Protein 8OI4 (pdb70)

Structure (mmCIF, N/CA/C/O backbone):
data_8OI4
#
_entry.id   8OI4
#
_cell.length_a   96.316
_cell.length_b   94.581
_cell.length_c   108.264
_cell.angle_alpha   90.00
_cell.angle_beta   105.45
_cell.angle_gamma   90.00
#
_symmetry.space_group_name_H-M   'P 1 21 1'
#
loop_
_entity.id
_entity.type
_entity.pdbx_description
1 polymer Beta-galactosidase
2 non-polymer GLYCEROL
3 non-polymer 'CHLORIDE ION'
4 water water
#
loop_
_atom_site.group_PDB
_atom_site.id
_atom_site.type_symbol
_atom_site.label_atom_id
_atom_site.label_alt_id
_atom_site.label_comp_id
_atom_site.label_asym_id
_atom_site.label_entity_id
_atom_site.label_seq_id
_atom_site.pdbx_PDB_ins_code
_atom_site.Cartn_x
_atom_site.Cartn_y
_atom_site.Cartn_z
_atom_site.occupancy
_atom_site.B_iso_or_equiv
_atom_site.auth_seq_id
_atom_site.auth_comp_id
_atom_site.auth_asym_id
_atom_site.auth_atom_id
_atom_site.pdbx_PDB_model_num
ATOM 1 N N . ASN A 1 3 ? 52.205 -5.400 42.620 1.00 46.48 25 ASN A N 1
ATOM 2 C CA . ASN A 1 3 ? 51.393 -5.066 41.449 1.00 44.33 25 ASN A CA 1
ATOM 3 C C . ASN A 1 3 ? 49.909 -5.397 41.622 1.00 37.11 25 ASN A C 1
ATOM 4 O O . ASN A 1 3 ? 49.304 -6.230 40.925 1.00 40.44 25 ASN A O 1
ATOM 9 N N . ASP A 1 4 ? 49.288 -4.633 42.522 1.00 33.49 26 ASP A N 1
ATOM 10 C CA . ASP A 1 4 ? 47.856 -4.727 42.724 1.00 30.74 26 ASP A CA 1
ATOM 11 C C . ASP A 1 4 ? 47.114 -4.456 41.413 1.00 29.58 26 ASP A C 1
ATOM 12 O O . ASP A 1 4 ? 46.112 -5.110 41.137 1.00 28.51 26 ASP A O 1
ATOM 17 N N . ARG A 1 5 ? 47.603 -3.506 40.603 1.00 27.08 27 ARG A N 1
ATOM 18 C CA . ARG A 1 5 ? 46.877 -3.124 39.402 1.00 25.17 27 ARG A CA 1
ATOM 19 C C . ARG A 1 5 ? 46.631 -4.304 38.462 1.00 26.50 27 ARG A C 1
ATOM 20 O O . ARG A 1 5 ? 45.538 -4.437 37.910 1.00 26.76 27 ARG A O 1
ATOM 28 N N . ALA A 1 6 ? 47.659 -5.144 38.286 1.00 28.57 28 ALA A N 1
ATOM 29 C CA . ALA A 1 6 ? 47.564 -6.293 37.403 1.00 30.76 28 ALA A CA 1
ATOM 30 C C . ALA A 1 6 ? 46.499 -7.287 37.861 1.00 29.84 28 ALA A C 1
ATOM 31 O O . ALA A 1 6 ? 45.814 -7.881 37.026 1.00 26.34 28 ALA A O 1
ATOM 33 N N . TYR A 1 7 ? 46.341 -7.452 39.182 1.00 30.84 29 TYR A N 1
ATOM 34 C CA . TYR A 1 7 ? 45.255 -8.275 39.696 1.00 29.36 29 TYR A CA 1
ATOM 35 C C . TYR A 1 7 ? 43.893 -7.689 39.303 1.00 25.33 29 TYR A C 1
ATOM 36 O O . TYR A 1 7 ? 43.008 -8.411 38.840 1.00 25.49 29 TYR A O 1
ATOM 45 N N . TRP A 1 8 ? 43.730 -6.381 39.486 1.00 23.10 30 TRP A N 1
ATOM 46 C CA . TRP A 1 8 ? 42.474 -5.709 39.195 1.00 22.80 30 TRP A CA 1
ATOM 47 C C . TRP A 1 8 ? 42.114 -5.769 37.712 1.00 22.63 30 TRP A C 1
ATOM 48 O O . TRP A 1 8 ? 40.971 -6.066 37.370 1.00 23.87 30 TRP A O 1
ATOM 59 N N . THR A 1 9 ? 43.084 -5.480 36.835 1.00 23.62 31 THR A N 1
ATOM 60 C CA . THR A 1 9 ? 42.815 -5.484 35.402 1.00 24.13 31 THR A CA 1
ATOM 61 C C . THR A 1 9 ? 42.538 -6.904 34.910 1.00 23.89 31 THR A C 1
ATOM 62 O O . THR A 1 9 ? 41.680 -7.103 34.064 1.00 25.91 31 THR A O 1
ATOM 66 N N . GLY A 1 10 ? 43.255 -7.889 35.453 1.00 23.41 32 GLY A N 1
ATOM 67 C CA . GLY A 1 10 ? 42.991 -9.279 35.137 1.00 22.93 32 GLY A CA 1
ATOM 68 C C . GLY A 1 10 ? 41.563 -9.689 35.481 1.00 22.17 32 GLY A C 1
ATOM 69 O O . GLY A 1 10 ? 40.890 -10.336 34.681 1.00 24.19 32 GLY A O 1
ATOM 70 N N . LEU A 1 11 ? 41.080 -9.280 36.656 1.00 21.55 33 LEU A N 1
ATOM 71 C CA . LEU A 1 11 ? 39.733 -9.630 37.077 1.00 24.51 33 LEU A CA 1
ATOM 72 C C . LEU A 1 11 ? 38.693 -8.875 36.244 1.00 21.84 33 LEU A C 1
ATOM 73 O O . LEU A 1 11 ? 37.726 -9.479 35.787 1.00 23.56 33 LEU A O 1
ATOM 78 N N . ALA A 1 12 ? 38.901 -7.569 36.037 1.00 21.69 34 ALA A N 1
ATOM 79 C CA . ALA A 1 12 ? 37.977 -6.778 35.237 1.00 22.70 34 ALA A CA 1
ATOM 80 C C . ALA A 1 12 ? 37.856 -7.354 33.824 1.00 22.67 34 ALA A C 1
ATOM 81 O O . ALA A 1 12 ? 36.763 -7.442 33.271 1.00 22.90 34 ALA A O 1
ATOM 83 N N . TYR A 1 13 ? 38.992 -7.728 33.238 1.00 22.46 35 TYR A N 1
ATOM 84 C CA . TYR A 1 13 ? 39.005 -8.311 31.909 1.00 22.14 35 TYR A CA 1
ATOM 85 C C . TYR A 1 13 ? 38.261 -9.647 31.872 1.00 25.32 35 TYR A C 1
ATOM 86 O O . TYR A 1 13 ? 37.470 -9.904 30.971 1.00 25.73 35 TYR A O 1
ATOM 95 N N . ARG A 1 14 ? 38.511 -10.498 32.869 1.00 24.35 36 ARG A N 1
ATOM 96 C CA . ARG A 1 14 ? 37.830 -11.777 32.992 1.00 27.64 36 ARG A CA 1
ATOM 97 C C . ARG A 1 14 ? 36.310 -11.631 33.102 1.00 25.12 36 ARG A C 1
ATOM 98 O O . ARG A 1 14 ? 35.549 -12.409 32.521 1.00 25.62 36 ARG A O 1
ATOM 106 N N . ILE A 1 15 ? 35.859 -10.610 33.831 1.00 23.28 37 ILE A N 1
ATOM 107 C CA . ILE A 1 15 ? 34.438 -10.331 33.944 1.00 24.42 37 ILE A CA 1
ATOM 108 C C . ILE A 1 15 ? 33.873 -9.772 32.632 1.00 25.25 37 ILE A C 1
ATOM 109 O O . ILE A 1 15 ? 32.825 -10.212 32.162 1.00 25.25 37 ILE A O 1
ATOM 114 N N . ALA A 1 16 ? 34.590 -8.816 32.036 1.00 24.44 38 ALA A N 1
ATOM 115 C CA . ALA A 1 16 ? 34.082 -8.068 30.891 1.00 24.93 38 ALA A CA 1
ATOM 116 C C . ALA A 1 16 ? 34.111 -8.835 29.571 1.00 28.25 38 ALA A C 1
ATOM 117 O O . ALA A 1 16 ? 33.191 -8.694 28.766 1.00 27.66 38 ALA A O 1
ATOM 119 N N . ALA A 1 17 ? 35.169 -9.614 29.333 1.00 25.22 39 ALA A N 1
ATOM 120 C CA . ALA A 1 17 ? 35.409 -10.140 27.994 1.00 26.01 39 ALA A CA 1
ATOM 121 C C . ALA A 1 17 ? 34.315 -11.076 27.459 1.00 29.26 39 ALA A C 1
ATOM 122 O O . ALA A 1 17 ? 33.950 -10.988 26.285 1.00 27.68 39 ALA A O 1
ATOM 124 N N . PRO A 1 18 ? 33.781 -12.033 28.254 1.00 26.88 40 PRO A N 1
ATOM 125 C CA . PRO A 1 18 ? 32.702 -12.904 27.772 1.00 29.90 40 PRO A CA 1
ATOM 126 C C . PRO A 1 18 ? 31.431 -12.140 27.374 1.00 29.64 40 PRO A C 1
ATOM 127 O O . PRO A 1 18 ? 30.748 -12.500 26.424 1.00 34.84 40 PRO A O 1
ATOM 131 N N . VAL A 1 19 ? 31.122 -11.069 28.107 1.00 25.44 41 VAL A N 1
ATOM 132 C CA . VAL A 1 19 ? 29.975 -10.236 27.789 1.00 27.48 41 VAL A CA 1
ATOM 133 C C . VAL A 1 19 ? 30.220 -9.486 26.485 1.00 28.03 41 VAL A C 1
ATOM 134 O O . VAL A 1 19 ? 29.424 -9.580 25.550 1.00 24.94 41 VAL A O 1
ATOM 138 N N . LEU A 1 20 ? 31.321 -8.727 26.438 1.00 27.07 42 LEU A N 1
ATOM 139 C CA . LEU A 1 20 ? 31.543 -7.791 25.347 1.00 27.66 42 LEU A CA 1
ATOM 140 C C . LEU A 1 20 ? 31.907 -8.477 24.037 1.00 27.61 42 LEU A C 1
ATOM 141 O O . LEU A 1 20 ? 31.459 -8.053 22.979 1.00 28.31 42 LEU A O 1
ATOM 146 N N . GLU A 1 21 ? 32.688 -9.559 24.104 1.00 27.93 43 GLU A N 1
ATOM 147 C CA . GLU A 1 21 ? 33.025 -10.270 22.882 1.00 30.33 43 GLU A CA 1
ATOM 148 C C . GLU A 1 21 ? 31.766 -10.849 22.232 1.00 30.24 43 GLU A C 1
ATOM 149 O O . GLU A 1 21 ? 31.593 -10.771 21.011 1.00 30.29 43 GLU A O 1
ATOM 155 N N . ASN A 1 22 ? 30.884 -11.442 23.042 1.00 28.95 44 ASN A N 1
ATOM 156 C CA . ASN A 1 22 ? 29.653 -12.013 22.510 1.00 28.99 44 ASN A CA 1
ATOM 157 C C . ASN A 1 22 ? 28.686 -10.936 22.012 1.00 28.28 44 ASN A C 1
ATOM 158 O O . ASN A 1 22 ? 28.130 -11.050 20.919 1.00 27.95 44 ASN A O 1
ATOM 163 N N . MET A 1 23 ? 28.511 -9.871 22.804 1.00 29.10 45 MET A N 1
ATOM 164 C CA . MET A 1 23 ? 27.563 -8.839 22.426 1.00 30.37 45 MET A CA 1
ATOM 165 C C . MET A 1 23 ? 28.036 -8.043 21.207 1.00 30.71 45 MET A C 1
ATOM 166 O O . MET A 1 23 ? 27.210 -7.558 20.431 1.00 32.89 45 MET A O 1
ATOM 171 N N . SER A 1 24 ? 29.358 -7.932 21.023 1.00 28.30 46 SER A N 1
ATOM 172 C CA . SER A 1 24 ? 29.906 -7.185 19.895 1.00 30.51 46 SER A CA 1
ATOM 173 C C . SER A 1 24 ? 29.473 -7.778 18.557 1.00 32.59 46 SER A C 1
ATOM 174 O O . SER A 1 24 ? 29.434 -7.074 17.548 1.00 31.33 46 SER A O 1
ATOM 177 N N . LYS A 1 25 ? 29.186 -9.084 18.542 1.00 30.23 47 LYS A N 1
ATOM 178 C CA . LYS A 1 25 ? 28.760 -9.742 17.314 1.00 34.15 47 LYS A CA 1
ATOM 179 C C . LYS A 1 25 ? 27.300 -10.193 17.377 1.00 36.58 47 LYS A C 1
ATOM 180 O O . LYS A 1 25 ? 26.881 -11.073 16.625 1.00 33.25 47 LYS A O 1
ATOM 186 N N . GLY A 1 26 ? 26.522 -9.575 18.270 1.00 34.56 48 GLY A N 1
ATOM 187 C CA . GLY A 1 26 ? 25.116 -9.904 18.424 1.00 34.61 48 GLY A CA 1
ATOM 188 C C . GLY A 1 26 ? 24.826 -11.329 18.891 1.00 36.36 48 GLY A C 1
ATOM 189 O O . GLY A 1 26 ? 23.795 -11.891 18.520 1.00 38.36 48 GLY A O 1
ATOM 190 N N . GLU A 1 27 ? 25.712 -11.898 19.724 1.00 31.09 49 GLU A N 1
ATOM 191 C CA . GLU A 1 27 ? 25.520 -13.252 20.234 1.00 32.94 49 GLU A CA 1
ATOM 192 C C . GLU A 1 27 ? 25.456 -13.364 21.760 1.00 32.39 49 GLU A C 1
ATOM 193 O O . GLU A 1 27 ? 25.675 -14.439 22.323 1.00 35.27 49 GLU A O 1
ATOM 199 N N . LEU A 1 28 ? 25.164 -12.258 22.455 1.00 32.95 50 LEU A N 1
ATOM 200 C CA . LEU A 1 28 ? 25.065 -12.326 23.904 1.00 30.72 50 LEU A CA 1
ATOM 201 C C . LEU A 1 28 ? 23.872 -13.194 24.300 1.00 31.29 50 LEU A C 1
ATOM 202 O O . LEU A 1 28 ? 24.031 -14.133 25.077 1.00 31.87 50 LEU A O 1
ATOM 207 N N . LYS A 1 29 ? 22.681 -12.894 23.759 1.00 32.94 51 LYS A N 1
ATOM 208 C CA . LYS A 1 29 ? 21.497 -13.687 24.078 1.00 34.85 51 LYS A CA 1
ATOM 209 C C . LYS A 1 29 ? 21.689 -15.132 23.627 1.00 37.63 51 LYS A C 1
ATOM 210 O O . LYS A 1 29 ? 21.270 -16.062 24.309 1.00 35.40 51 LYS A O 1
ATOM 216 N N . LYS A 1 30 ? 22.353 -15.318 22.482 1.00 36.35 52 LYS A N 1
ATOM 217 C CA . LYS A 1 30 ? 22.598 -16.651 21.959 1.00 39.59 52 LYS A CA 1
ATOM 218 C C . LYS A 1 30 ? 23.482 -17.487 22.877 1.00 40.98 52 LYS A C 1
ATOM 219 O O . LYS A 1 30 ? 23.180 -18.650 23.111 1.00 40.81 52 LYS A O 1
ATOM 225 N N . ASN A 1 31 ? 24.559 -16.887 23.408 1.00 39.00 53 ASN A N 1
ATOM 226 C CA . ASN A 1 31 ? 25.602 -17.642 24.084 1.00 38.15 53 ASN A CA 1
ATOM 227 C C . ASN A 1 31 ? 25.628 -17.517 25.601 1.00 38.15 53 ASN A C 1
ATOM 228 O O . ASN A 1 31 ? 26.233 -18.354 26.262 1.00 38.80 53 ASN A O 1
ATOM 233 N N . MET A 1 32 ? 25.018 -16.462 26.160 1.00 36.27 54 MET A N 1
ATOM 234 C CA . MET A 1 32 ? 25.148 -16.223 27.586 1.00 37.32 54 MET A CA 1
ATOM 235 C C . MET A 1 32 ? 24.371 -17.275 28.374 1.00 41.05 54 MET A C 1
ATOM 236 O O . MET A 1 32 ? 23.169 -17.458 28.197 1.00 43.51 54 MET A O 1
ATOM 241 N N . GLN A 1 33 ? 25.099 -17.961 29.248 1.00 43.66 55 GLN A N 1
ATOM 242 C CA . GLN A 1 33 ? 24.533 -18.893 30.197 1.00 50.92 55 GLN A CA 1
ATOM 243 C C . GLN A 1 33 ? 23.868 -18.057 31.295 1.00 46.13 55 GLN A C 1
ATOM 244 O O . GLN A 1 33 ? 24.581 -17.429 32.080 1.00 38.18 55 GLN A O 1
ATOM 250 N N . VAL A 1 34 ? 22.524 -18.046 31.273 1.00 42.09 56 VAL A N 1
ATOM 251 C CA . VAL A 1 34 ? 21.644 -17.223 32.087 1.00 48.77 56 VAL A CA 1
ATOM 252 C C . VAL A 1 34 ? 21.070 -17.978 33.286 1.00 50.16 56 VAL A C 1
ATOM 253 O O . VAL A 1 34 ? 20.673 -19.129 33.153 1.00 47.38 56 VAL A O 1
ATOM 257 N N . GLU A 1 35 ? 20.937 -17.285 34.425 1.00 41.89 57 GLU A N 1
ATOM 258 C CA . GLU A 1 35 ? 20.480 -17.876 35.676 1.00 38.67 57 GLU A CA 1
ATOM 259 C C . GLU A 1 35 ? 19.553 -16.874 36.362 1.00 36.05 57 GLU A C 1
ATOM 260 O O . GLU A 1 35 ? 19.896 -15.698 36.487 1.00 34.27 57 GLU A O 1
ATOM 266 N N . VAL A 1 36 ? 18.382 -17.336 36.815 1.00 32.69 58 VAL A N 1
ATOM 267 C CA . VAL A 1 36 ? 17.482 -16.493 37.585 1.00 35.83 58 VAL A CA 1
ATOM 268 C C . VAL A 1 36 ? 17.355 -16.988 39.024 1.00 33.50 58 VAL A C 1
ATOM 269 O O . VAL A 1 36 ? 17.627 -18.145 39.313 1.00 32.60 58 VAL A O 1
ATOM 273 N N . SER A 1 37 ? 16.960 -16.080 39.920 1.00 35.08 59 SER A N 1
ATOM 274 C CA . SER A 1 37 ? 16.711 -16.398 41.319 1.00 34.70 59 SER A CA 1
ATOM 275 C C . SER A 1 37 ? 15.805 -17.614 41.473 1.00 35.78 59 SER A C 1
ATOM 276 O O . SER A 1 37 ? 14.847 -17.761 40.727 1.00 32.88 59 SER A O 1
ATOM 279 N N . PRO A 1 38 ? 16.040 -18.496 42.468 1.00 39.66 60 PRO A N 1
ATOM 280 C CA . PRO A 1 38 ? 15.048 -19.519 42.814 1.00 40.59 60 PRO A CA 1
ATOM 281 C C . PRO A 1 38 ? 13.666 -18.967 43.182 1.00 42.12 60 PRO A C 1
ATOM 282 O O . PRO A 1 38 ? 12.687 -19.696 43.092 1.00 43.00 60 PRO A O 1
ATOM 286 N N . THR A 1 39 ? 13.583 -17.697 43.600 1.00 38.66 61 THR A N 1
ATOM 287 C CA . THR A 1 39 ? 12.300 -17.055 43.868 1.00 42.39 61 THR A CA 1
ATOM 288 C C . THR A 1 39 ? 11.919 -16.001 42.825 1.00 44.60 61 THR A C 1
ATOM 289 O O . THR A 1 39 ? 11.261 -15.015 43.152 1.00 43.05 61 THR A O 1
ATOM 293 N N . TRP A 1 40 ? 12.339 -16.227 41.574 1.00 41.52 62 TRP A N 1
ATOM 294 C CA . TRP A 1 40 ? 12.122 -15.292 40.476 1.00 45.30 62 TRP A CA 1
ATOM 295 C C . TRP A 1 40 ? 10.636 -14.974 40.327 1.00 50.70 62 TRP A C 1
ATOM 296 O O . TRP A 1 40 ? 9.830 -15.890 40.226 1.00 45.09 62 TRP A O 1
ATOM 307 N N . ASP A 1 41 ? 10.295 -13.676 40.283 1.00 60.95 63 ASP A N 1
ATOM 308 C CA . ASP A 1 41 ? 8.907 -13.224 40.284 1.00 67.00 63 ASP A CA 1
ATOM 309 C C . ASP A 1 41 ? 8.123 -13.405 38.982 1.00 65.61 63 ASP A C 1
ATOM 310 O O . ASP A 1 41 ? 6.970 -12.990 38.912 1.00 71.06 63 ASP A O 1
ATOM 315 N N . GLY A 1 42 ? 8.740 -14.014 37.960 1.00 74.81 64 GLY A N 1
ATOM 316 C CA . GLY A 1 42 ? 8.064 -14.297 36.701 1.00 64.68 64 GLY A CA 1
ATOM 317 C C . GLY A 1 42 ? 8.166 -13.216 35.618 1.00 58.10 64 GLY A C 1
ATOM 318 O O . GLY A 1 42 ? 7.596 -13.373 34.543 1.00 60.68 64 GLY A O 1
ATOM 319 N N . ARG A 1 43 ? 8.896 -12.125 35.883 1.00 55.84 65 ARG A N 1
ATOM 320 C CA . ARG A 1 43 ? 9.071 -11.076 34.887 1.00 50.97 65 ARG A CA 1
ATOM 321 C C . ARG A 1 43 ? 9.835 -11.618 33.676 1.00 46.00 65 ARG A C 1
ATOM 322 O O . ARG A 1 43 ? 10.397 -12.710 33.711 1.00 49.37 65 ARG A O 1
ATOM 330 N N . ASP A 1 44 ? 9.809 -10.858 32.578 1.00 42.72 66 ASP A N 1
ATOM 331 C CA . ASP A 1 44 ? 10.496 -11.246 31.357 1.00 39.64 66 ASP A CA 1
ATOM 332 C C . ASP A 1 44 ? 12.003 -11.358 31.613 1.00 36.77 66 ASP A C 1
ATOM 333 O O . ASP A 1 44 ? 12.633 -10.396 32.029 1.00 35.12 66 ASP A O 1
ATOM 338 N N . LYS A 1 45 ? 12.562 -12.538 31.344 1.00 36.97 67 LYS A N 1
ATOM 339 C CA . LYS A 1 45 ? 13.963 -12.833 31.602 1.00 40.84 67 LYS A CA 1
ATOM 340 C C . LYS A 1 45 ? 14.956 -12.086 30.711 1.00 38.30 67 LYS A C 1
ATOM 341 O O . LYS A 1 45 ? 16.151 -12.071 30.991 1.00 38.94 67 LYS A O 1
ATOM 347 N N . ASP A 1 46 ? 14.467 -11.472 29.632 1.00 40.31 68 ASP A N 1
ATOM 348 C CA . ASP A 1 46 ? 15.314 -10.672 28.763 1.00 37.49 68 ASP A CA 1
ATOM 349 C C . ASP A 1 46 ? 15.849 -9.418 29.455 1.00 33.52 68 ASP A C 1
ATOM 350 O O . ASP A 1 46 ? 16.786 -8.812 28.948 1.00 32.43 68 ASP A O 1
ATOM 355 N N . VAL A 1 47 ? 15.282 -9.044 30.613 1.00 32.66 69 VAL A N 1
ATOM 356 C CA . VAL A 1 47 ? 15.866 -7.977 31.421 1.00 30.55 69 VAL A CA 1
ATOM 357 C C . VAL A 1 47 ? 17.331 -8.277 31.753 1.00 28.33 69 VAL A C 1
ATOM 358 O O . VAL A 1 47 ? 18.115 -7.349 31.964 1.00 29.25 69 VAL A O 1
ATOM 362 N N . THR A 1 48 ? 17.682 -9.568 31.810 1.00 31.04 70 THR A N 1
ATOM 363 C CA . THR A 1 48 ? 19.016 -10.009 32.185 1.00 29.72 70 THR A CA 1
ATOM 364 C C . THR A 1 48 ? 20.128 -9.344 31.378 1.00 29.73 70 THR A C 1
ATOM 365 O O . THR A 1 48 ? 21.154 -8.967 31.930 1.00 27.15 70 THR A O 1
ATOM 369 N N . TYR A 1 49 ? 19.903 -9.175 30.071 1.00 30.55 71 TYR A N 1
ATOM 370 C CA . TYR A 1 49 ? 20.965 -8.738 29.174 1.00 29.91 71 TYR A CA 1
ATOM 371 C C . TYR A 1 49 ? 21.304 -7.263 29.380 1.00 29.28 71 TYR A C 1
ATOM 372 O O . TYR A 1 49 ? 22.483 -6.907 29.384 1.00 28.21 71 TYR A O 1
ATOM 381 N N . MET A 1 50 ? 20.293 -6.412 29.617 1.00 27.55 72 MET A N 1
ATOM 382 C CA . MET A 1 50 ? 20.588 -5.012 29.899 1.00 27.81 72 MET A CA 1
ATOM 383 C C . MET A 1 50 ? 21.226 -4.855 31.279 1.00 26.08 72 MET A C 1
ATOM 384 O O . MET A 1 50 ? 22.090 -3.988 31.471 1.00 27.88 72 MET A O 1
ATOM 389 N N . GLU A 1 51 ? 20.797 -5.678 32.251 1.00 26.25 73 GLU A N 1
ATOM 390 C CA . GLU A 1 51 ? 21.422 -5.643 33.572 1.00 27.84 73 GLU A CA 1
ATOM 391 C C . GLU A 1 51 ? 22.919 -5.922 33.438 1.00 26.00 73 GLU A C 1
ATOM 392 O O . GLU A 1 51 ? 23.766 -5.188 33.949 1.00 25.81 73 GLU A O 1
ATOM 398 N N . CYS A 1 52 ? 23.220 -6.989 32.707 1.00 24.83 74 CYS A N 1
ATOM 399 C CA . CYS A 1 52 ? 24.580 -7.412 32.483 1.00 24.68 74 CYS A CA 1
ATOM 400 C C . CYS A 1 52 ? 25.401 -6.303 31.823 1.00 25.27 74 CYS A C 1
ATOM 401 O O . CYS A 1 52 ? 26.416 -5.856 32.359 1.00 26.44 74 CYS A O 1
ATOM 404 N N . PHE A 1 53 ? 24.948 -5.859 30.649 1.00 24.84 75 PHE A N 1
ATOM 405 C CA . PHE A 1 53 ? 25.711 -4.917 29.844 1.00 26.40 75 PHE A CA 1
ATOM 406 C C . PHE A 1 53 ? 25.846 -3.551 30.522 1.00 23.03 75 PHE A C 1
ATOM 407 O O . PHE A 1 53 ? 26.933 -3.008 30.609 1.00 24.47 75 PHE A O 1
ATOM 415 N N . GLY A 1 54 ? 24.732 -3.014 31.021 1.00 24.92 76 GLY A N 1
ATOM 416 C CA . GLY A 1 54 ? 24.725 -1.694 31.629 1.00 22.02 76 GLY A CA 1
ATOM 417 C C . GLY A 1 54 ? 25.570 -1.628 32.897 1.00 23.29 76 GLY A C 1
ATOM 418 O O . GLY A 1 54 ? 26.361 -0.701 33.069 1.00 23.22 76 GLY A O 1
ATOM 419 N N . ARG A 1 55 ? 25.400 -2.610 33.784 1.00 22.08 77 ARG A N 1
ATOM 420 C CA . ARG A 1 55 ? 26.148 -2.602 35.041 1.00 22.79 77 ARG A CA 1
ATOM 421 C C . ARG A 1 55 ? 27.639 -2.797 34.784 1.00 22.29 77 ARG A C 1
ATOM 422 O O . ARG A 1 55 ? 28.467 -2.167 35.435 1.00 22.93 77 ARG A O 1
ATOM 430 N N . LEU A 1 56 ? 27.976 -3.682 33.828 1.00 22.68 78 LEU A N 1
ATOM 431 C CA . LEU A 1 56 ? 29.366 -3.874 33.437 1.00 22.09 78 LEU A CA 1
ATOM 432 C C . LEU A 1 56 ? 29.983 -2.562 32.962 1.00 21.54 78 LEU A C 1
ATOM 433 O O . LEU A 1 56 ? 31.052 -2.174 33.441 1.00 23.07 78 LEU A O 1
ATOM 438 N N . MET A 1 57 ? 29.314 -1.900 32.008 1.00 21.69 79 MET A N 1
ATOM 439 C CA . MET A 1 57 ? 29.902 -0.730 31.379 1.00 22.48 79 MET A CA 1
ATOM 440 C C . MET A 1 57 ? 30.052 0.409 32.386 1.00 22.19 79 MET A C 1
ATOM 441 O O . MET A 1 57 ? 31.020 1.154 32.329 1.00 24.23 79 MET A O 1
ATOM 446 N N . SER A 1 58 ? 29.096 0.541 33.309 1.00 21.75 80 SER A N 1
ATOM 447 C CA . SER A 1 58 ? 29.202 1.564 34.338 1.00 21.92 80 SER A CA 1
ATOM 448 C C . SER A 1 58 ? 30.517 1.426 35.104 1.00 22.87 80 SER A C 1
ATOM 449 O O . SER A 1 58 ? 31.202 2.414 35.362 1.00 24.83 80 SER A O 1
ATOM 452 N N . GLY A 1 59 ? 30.853 0.188 35.493 1.00 22.08 81 GLY A N 1
ATOM 453 C CA . GLY A 1 59 ? 32.012 -0.072 36.335 1.00 22.31 81 GLY A CA 1
ATOM 454 C C . GLY A 1 59 ? 33.361 0.009 35.624 1.00 22.51 81 GLY A C 1
ATOM 455 O O . GLY A 1 59 ? 34.355 0.393 36.242 1.00 22.99 81 GLY A O 1
ATOM 456 N N . ILE A 1 60 ? 33.407 -0.398 34.347 1.00 21.94 82 ILE A N 1
ATOM 457 C CA . ILE A 1 60 ? 34.659 -0.369 33.613 1.00 23.20 82 ILE A CA 1
ATOM 458 C C . ILE A 1 60 ? 34.851 0.881 32.762 1.00 21.53 82 ILE A C 1
ATOM 459 O O . ILE A 1 60 ? 35.906 1.050 32.163 1.00 20.96 82 ILE A O 1
ATOM 464 N N . ALA A 1 61 ? 33.844 1.763 32.701 1.00 24.22 83 ALA A N 1
ATOM 465 C CA . ALA A 1 61 ? 33.957 2.954 31.868 1.00 25.21 83 ALA A CA 1
ATOM 466 C C . ALA A 1 61 ? 35.168 3.809 32.256 1.00 25.02 83 ALA A C 1
ATOM 467 O O . ALA A 1 61 ? 35.893 4.275 31.369 1.00 23.60 83 ALA A O 1
ATOM 469 N N . PRO A 1 62 ? 35.463 4.052 33.553 1.00 22.41 84 PRO A N 1
ATOM 470 C CA . PRO A 1 62 ? 36.668 4.820 33.889 1.00 24.74 84 PRO A CA 1
ATOM 471 C C . PRO A 1 62 ? 37.950 4.198 33.332 1.00 21.15 84 PRO A C 1
ATOM 472 O O . PRO A 1 62 ? 38.764 4.881 32.710 1.00 23.61 84 PRO A O 1
ATOM 476 N N . TRP A 1 63 ? 38.115 2.891 33.533 1.00 24.47 85 TRP A N 1
ATOM 477 C CA . TRP A 1 63 ? 39.249 2.175 32.962 1.00 23.71 85 TRP A CA 1
ATOM 478 C C . TRP A 1 63 ? 39.384 2.432 31.462 1.00 23.94 85 TRP A C 1
ATOM 479 O O . TRP A 1 63 ? 40.459 2.778 30.957 1.00 24.19 85 TRP A O 1
ATOM 490 N N . LEU A 1 64 ? 38.272 2.281 30.738 1.00 24.57 86 LEU A N 1
ATOM 491 C CA . LEU A 1 64 ? 38.308 2.425 29.288 1.00 24.32 86 LEU A CA 1
ATOM 492 C C . LEU A 1 64 ? 38.417 3.883 28.833 1.00 27.72 86 LEU A C 1
ATOM 493 O O . LEU A 1 64 ? 38.605 4.142 27.652 1.00 27.86 86 LEU A O 1
ATOM 498 N N . SER A 1 65 ? 38.309 4.840 29.767 1.00 27.99 87 SER A N 1
ATOM 499 C CA . SER A 1 65 ? 38.505 6.244 29.436 1.00 28.63 87 SER A CA 1
ATOM 500 C C . SER A 1 65 ? 39.984 6.632 29.324 1.00 32.97 87 SER A C 1
ATOM 501 O O . SER A 1 65 ? 40.304 7.722 28.858 1.00 30.63 87 SER A O 1
ATOM 504 N N . LEU A 1 66 ? 40.900 5.745 29.742 1.00 28.29 88 LEU A N 1
ATOM 505 C CA . LEU A 1 66 ? 42.314 6.060 29.687 1.00 27.35 88 LEU A CA 1
ATOM 506 C C . LEU A 1 66 ? 42.806 6.217 28.249 1.00 30.35 88 LEU A C 1
ATOM 507 O O . LEU A 1 66 ? 42.307 5.546 27.339 1.00 29.67 88 LEU A O 1
ATOM 512 N N . PRO A 1 67 ? 43.819 7.081 28.009 1.00 32.16 89 PRO A N 1
ATOM 513 C CA . PRO A 1 67 ? 44.418 7.173 26.670 1.00 35.65 89 PRO A CA 1
ATOM 514 C C . PRO A 1 67 ? 45.037 5.841 26.259 1.00 35.64 89 PRO A C 1
ATOM 515 O O . PRO A 1 67 ? 45.521 5.079 27.095 1.00 34.33 89 PRO A O 1
ATOM 519 N N . ASP A 1 68 ? 45.026 5.568 24.966 1.00 33.36 90 ASP A N 1
ATOM 520 C CA . ASP A 1 68 ? 45.615 4.355 24.425 1.00 36.21 90 ASP A CA 1
ATOM 521 C C . ASP A 1 68 ? 47.134 4.396 24.533 1.00 38.62 90 ASP A C 1
ATOM 522 O O . ASP A 1 68 ? 47.753 5.464 24.508 1.00 38.88 90 ASP A O 1
ATOM 527 N N . ASP A 1 69 ? 47.727 3.212 24.730 1.00 35.11 91 ASP A N 1
ATOM 528 C CA . ASP A 1 69 ? 49.176 3.073 24.764 1.00 36.49 91 ASP A CA 1
ATOM 529 C C . ASP A 1 69 ? 49.497 1.665 24.277 1.00 36.84 91 ASP A C 1
ATOM 530 O O . ASP A 1 69 ? 48.573 0.908 24.012 1.00 37.67 91 ASP A O 1
ATOM 535 N N . ASP A 1 70 ? 50.784 1.317 24.206 1.00 37.90 92 ASP A N 1
ATOM 536 C CA . ASP A 1 70 ? 51.214 0.023 23.701 1.00 41.90 92 ASP A CA 1
ATOM 537 C C . ASP A 1 70 ? 51.604 -1.011 24.767 1.00 35.64 92 ASP A C 1
ATOM 538 O O . ASP A 1 70 ? 52.280 -1.970 24.454 1.00 37.75 92 ASP A O 1
ATOM 543 N N . THR A 1 71 ? 51.158 -0.820 26.014 1.00 31.05 93 THR A N 1
ATOM 544 C CA . THR A 1 71 ? 51.353 -1.805 27.062 1.00 30.48 93 THR A CA 1
ATOM 545 C C . THR A 1 71 ? 50.362 -2.957 26.885 1.00 29.54 93 THR A C 1
ATOM 546 O O . THR A 1 71 ? 49.345 -2.866 26.198 1.00 27.62 93 THR A O 1
ATOM 550 N N . ASP A 1 72 ? 50.627 -4.043 27.606 1.00 29.56 94 ASP A N 1
ATOM 551 C CA . ASP A 1 72 ? 49.724 -5.182 27.672 1.00 28.17 94 ASP A CA 1
ATOM 552 C C . ASP A 1 72 ? 48.332 -4.751 28.119 1.00 26.78 94 ASP A C 1
ATOM 553 O O . ASP A 1 72 ? 47.326 -5.143 27.535 1.00 25.31 94 ASP A O 1
ATOM 558 N N . GLU A 1 73 ? 48.254 -3.949 29.184 1.00 25.98 95 GLU A N 1
ATOM 559 C CA . GLU A 1 73 ? 46.979 -3.466 29.665 1.00 25.31 95 GLU A CA 1
ATOM 560 C C . GLU A 1 73 ? 46.303 -2.596 28.605 1.00 24.80 95 GLU A C 1
ATOM 561 O O . GLU A 1 73 ? 45.093 -2.700 28.416 1.00 24.84 95 GLU A O 1
ATOM 567 N N . GLY A 1 74 ? 47.085 -1.732 27.942 1.00 25.75 96 GLY A N 1
ATOM 568 C CA . GLY A 1 74 ? 46.589 -0.917 26.846 1.00 25.52 96 GLY A CA 1
ATOM 569 C C . GLY A 1 74 ? 45.925 -1.721 25.735 1.00 26.41 96 GLY A C 1
ATOM 570 O O . GLY A 1 74 ? 44.897 -1.312 25.204 1.00 27.29 96 GLY A O 1
ATOM 571 N N . ARG A 1 75 ? 46.518 -2.870 25.391 1.00 26.74 97 ARG A N 1
ATOM 572 C CA . ARG A 1 75 ? 45.952 -3.781 24.400 1.00 27.07 97 ARG A CA 1
ATOM 573 C C . ARG A 1 75 ? 44.580 -4.310 24.850 1.00 26.92 97 ARG A C 1
ATOM 574 O O . ARG A 1 75 ? 43.634 -4.351 24.059 1.00 25.79 97 ARG A O 1
ATOM 582 N N . GLN A 1 76 ? 44.474 -4.695 26.127 1.00 25.21 98 GLN A N 1
ATOM 583 C CA . GLN A 1 76 ? 43.223 -5.165 26.692 1.00 25.78 98 GLN A CA 1
ATOM 584 C C . GLN A 1 76 ? 42.143 -4.082 26.695 1.00 24.56 98 GLN A C 1
ATOM 585 O O . GLN A 1 76 ? 40.995 -4.342 26.339 1.00 24.88 98 GLN A O 1
ATOM 591 N N . ARG A 1 77 ? 42.524 -2.861 27.081 1.00 24.43 99 ARG A N 1
ATOM 592 C CA . ARG A 1 77 ? 41.595 -1.741 27.051 1.00 25.61 99 ARG A CA 1
ATOM 593 C C . ARG A 1 77 ? 41.055 -1.491 25.647 1.00 25.20 99 ARG A C 1
ATOM 594 O O . ARG A 1 77 ? 39.854 -1.282 25.493 1.00 25.58 99 ARG A O 1
ATOM 602 N N . LYS A 1 78 ? 41.942 -1.476 24.646 1.00 25.89 100 LYS A N 1
ATOM 603 C CA . LYS A 1 78 ? 41.531 -1.246 23.273 1.00 28.67 100 LYS A CA 1
ATOM 604 C C . LYS A 1 78 ? 40.561 -2.322 22.818 1.00 27.41 100 LYS A C 1
ATOM 605 O O . LYS A 1 78 ? 39.593 -2.016 22.116 1.00 30.02 100 LYS A O 1
ATOM 611 N N . GLN A 1 79 ? 40.863 -3.585 23.152 1.00 25.58 101 GLN A N 1
ATOM 612 C CA . GLN A 1 79 ? 40.022 -4.691 22.725 1.00 27.58 101 GLN A CA 1
ATOM 613 C C . GLN A 1 79 ? 38.626 -4.585 23.343 1.00 25.59 101 GLN A C 1
ATOM 614 O O . GLN A 1 79 ? 37.621 -4.716 22.638 1.00 26.58 101 GLN A O 1
ATOM 620 N N . LEU A 1 80 ? 38.588 -4.337 24.658 1.00 25.63 102 LEU A N 1
ATOM 621 C CA . LEU A 1 80 ? 37.336 -4.193 25.374 1.00 24.33 102 LEU A CA 1
ATOM 622 C C . LEU A 1 80 ? 36.533 -3.014 24.818 1.00 25.58 102 LEU A C 1
ATOM 623 O O . LEU A 1 80 ? 35.332 -3.136 24.610 1.00 24.48 102 LEU A O 1
ATOM 628 N N . ARG A 1 81 ? 37.201 -1.882 24.585 1.00 27.93 103 ARG A N 1
ATOM 629 C CA . ARG A 1 81 ? 36.522 -0.698 24.088 1.00 28.61 103 ARG A CA 1
ATOM 630 C C . ARG A 1 81 ? 35.944 -0.916 22.693 1.00 26.49 103 ARG A C 1
ATOM 631 O O . ARG A 1 81 ? 34.802 -0.526 22.438 1.00 28.36 103 ARG A O 1
ATOM 639 N N . ALA A 1 82 ? 36.719 -1.543 21.792 1.00 26.44 104 ALA A N 1
ATOM 640 C CA . ALA A 1 82 ? 36.220 -1.832 20.452 1.00 27.66 104 ALA A CA 1
ATOM 641 C C . ALA A 1 82 ? 34.972 -2.716 20.494 1.00 27.82 104 ALA A C 1
ATOM 642 O O . ALA A 1 82 ? 33.978 -2.429 19.824 1.00 27.71 104 ALA A O 1
ATOM 644 N N . TRP A 1 83 ? 35.017 -3.772 21.310 1.00 27.33 105 TRP A N 1
ATOM 645 C CA . TRP A 1 83 ? 33.854 -4.625 21.531 1.00 28.82 105 TRP A CA 1
ATOM 646 C C . TRP A 1 83 ? 32.665 -3.870 22.128 1.00 26.95 105 TRP A C 1
ATOM 647 O O . TRP A 1 83 ? 31.524 -4.105 21.742 1.00 29.15 105 TRP A O 1
ATOM 658 N N . ALA A 1 84 ? 32.940 -2.967 23.074 1.00 25.75 106 ALA A N 1
ATOM 659 C CA . ALA A 1 84 ? 31.893 -2.211 23.739 1.00 25.36 106 ALA A CA 1
ATOM 660 C C . ALA A 1 84 ? 31.177 -1.308 22.736 1.00 26.29 106 ALA A C 1
ATOM 661 O O . ALA A 1 84 ? 29.958 -1.232 22.741 1.00 26.18 106 ALA A O 1
ATOM 663 N N . LEU A 1 85 ? 31.935 -0.643 21.858 1.00 26.33 107 LEU A N 1
ATOM 664 C CA . LEU A 1 85 ? 31.333 0.244 20.879 1.00 28.39 107 LEU A CA 1
ATOM 665 C C . LEU A 1 85 ? 30.372 -0.488 19.937 1.00 30.07 107 LEU A C 1
ATOM 666 O O . LEU A 1 85 ? 29.285 0.013 19.655 1.00 29.06 107 LEU A O 1
ATOM 671 N N . LYS A 1 86 ? 30.752 -1.690 19.485 1.00 31.62 108 LYS A N 1
ATOM 672 C CA . LYS A 1 86 ? 29.866 -2.517 18.676 1.00 30.45 108 LYS A CA 1
ATOM 673 C C . LYS A 1 86 ? 28.657 -2.979 19.484 1.00 29.11 108 LYS A C 1
ATOM 674 O O . LYS A 1 86 ? 27.542 -3.040 18.965 1.00 28.20 108 LYS A O 1
ATOM 680 N N . SER A 1 87 ? 28.895 -3.314 20.756 1.00 26.69 109 SER A N 1
ATOM 681 C CA . SER A 1 87 ? 27.838 -3.736 21.663 1.00 26.64 109 SER A CA 1
ATOM 682 C C . SER A 1 87 ? 26.798 -2.643 21.877 1.00 26.74 109 SER A C 1
ATOM 683 O O . SER A 1 87 ? 25.604 -2.917 21.838 1.00 29.73 109 SER A O 1
ATOM 686 N N . TYR A 1 88 ? 27.255 -1.412 22.116 1.00 26.87 110 TYR A N 1
ATOM 687 C CA . TYR A 1 88 ? 26.338 -0.294 22.268 1.00 26.99 110 TYR A CA 1
ATOM 688 C C . TYR A 1 88 ? 25.428 -0.148 21.048 1.00 27.64 110 TYR A C 1
ATOM 689 O O . TYR A 1 88 ? 24.235 0.122 21.188 1.00 28.74 110 TYR A O 1
ATOM 698 N N . ALA A 1 89 ? 25.994 -0.330 19.849 1.00 28.66 111 ALA A N 1
ATOM 699 C CA . ALA A 1 89 ? 25.218 -0.228 18.623 1.00 29.62 111 ALA A CA 1
ATOM 700 C C . ALA A 1 89 ? 24.143 -1.320 18.514 1.00 33.23 111 ALA A C 1
ATOM 701 O O . ALA A 1 89 ? 22.996 -1.034 18.174 1.00 32.85 111 ALA A O 1
ATOM 703 N N . HIS A 1 90 ? 24.519 -2.571 18.813 1.00 33.14 112 HIS A N 1
ATOM 704 C CA . HIS A 1 90 ? 23.580 -3.687 18.807 1.00 32.39 112 HIS A CA 1
ATOM 705 C C . HIS A 1 90 ? 22.455 -3.474 19.819 1.00 29.94 112 HIS A C 1
ATOM 706 O O . HIS A 1 90 ? 21.298 -3.806 19.552 1.00 31.89 112 HIS A O 1
ATOM 713 N N . ALA A 1 91 ? 22.798 -2.922 20.984 1.00 26.92 113 ALA A N 1
ATOM 714 C CA . ALA A 1 91 ? 21.849 -2.812 22.082 1.00 26.87 113 ALA A CA 1
ATOM 715 C C . ALA A 1 91 ? 20.598 -2.012 21.723 1.00 26.56 113 ALA A C 1
ATOM 716 O O . ALA A 1 91 ? 19.546 -2.216 22.334 1.00 27.85 113 ALA A O 1
ATOM 718 N N . VAL A 1 92 ? 20.736 -1.067 20.783 1.00 27.24 114 VAL A N 1
ATOM 719 C CA . VAL A 1 92 ? 19.628 -0.206 20.399 1.00 29.17 114 VAL A CA 1
ATOM 720 C C . VAL A 1 92 ? 19.190 -0.379 18.951 1.00 31.63 114 VAL A C 1
ATOM 721 O O . VAL A 1 92 ? 18.317 0.348 18.474 1.00 29.94 114 VAL A O 1
ATOM 725 N N . ASP A 1 93 ? 19.788 -1.341 18.247 1.00 30.59 115 ASP A N 1
ATOM 726 C CA . ASP A 1 93 ? 19.366 -1.623 16.887 1.00 32.60 115 ASP A CA 1
ATOM 727 C C . ASP A 1 93 ? 18.183 -2.586 16.941 1.00 33.57 115 ASP A C 1
ATOM 728 O O . ASP A 1 93 ? 18.367 -3.738 17.316 1.00 35.06 115 ASP A O 1
ATOM 733 N N . PRO A 1 94 ? 16.950 -2.164 16.563 1.00 38.62 116 PRO A N 1
ATOM 734 C CA . PRO A 1 94 ? 15.774 -3.028 16.724 1.00 39.56 116 PRO A CA 1
ATOM 735 C C . PRO A 1 94 ? 15.858 -4.333 15.934 1.00 40.68 116 PRO A C 1
ATOM 736 O O . PRO A 1 94 ? 15.185 -5.295 16.297 1.00 45.84 116 PRO A O 1
ATOM 740 N N . GLU A 1 95 ? 16.687 -4.356 14.876 1.00 38.78 117 GLU A N 1
ATOM 741 C CA . GLU A 1 95 ? 16.930 -5.557 14.087 1.00 43.99 117 GLU A CA 1
ATOM 742 C C . GLU A 1 95 ? 18.048 -6.470 14.589 1.00 41.33 117 GLU A C 1
ATOM 743 O O . GLU A 1 95 ? 18.192 -7.580 14.095 1.00 39.30 117 GLU A O 1
ATOM 749 N N . SER A 1 96 ? 18.833 -6.020 15.574 1.00 37.34 118 SER A N 1
ATOM 750 C CA . SER A 1 96 ? 19.888 -6.860 16.110 1.00 36.50 118 SER A CA 1
ATOM 751 C C . SER A 1 96 ? 19.308 -7.969 16.988 1.00 36.51 118 SER A C 1
ATOM 752 O O . SER A 1 96 ? 18.366 -7.741 17.749 1.00 33.24 118 SER A O 1
ATOM 755 N N . PRO A 1 97 ? 19.878 -9.195 16.941 1.00 37.24 119 PRO A N 1
ATOM 756 C CA . PRO A 1 97 ? 19.537 -10.231 17.917 1.00 38.11 119 PRO A CA 1
ATOM 757 C C . PRO A 1 97 ? 19.749 -9.802 19.370 1.00 37.28 119 PRO A C 1
ATOM 758 O O . PRO A 1 97 ? 19.102 -10.342 20.266 1.00 36.67 119 PRO A O 1
ATOM 762 N N . ASP A 1 98 ? 20.657 -8.841 19.595 1.00 34.02 120 ASP A N 1
ATOM 763 C CA . ASP A 1 98 ? 20.954 -8.369 20.944 1.00 34.32 120 ASP A CA 1
ATOM 764 C C . ASP A 1 98 ? 20.296 -7.048 21.336 1.00 35.11 120 ASP A C 1
ATOM 765 O O . ASP A 1 98 ? 20.694 -6.426 22.322 1.00 31.66 120 ASP A O 1
ATOM 770 N N . TYR A 1 99 ? 19.276 -6.637 20.576 1.00 34.34 121 TYR A N 1
ATOM 771 C CA . TYR A 1 99 ? 18.450 -5.505 20.949 1.00 31.52 121 TYR A CA 1
ATOM 772 C C . TYR A 1 99 ? 17.950 -5.734 22.372 1.00 31.13 121 TYR A C 1
ATOM 773 O O . TYR A 1 99 ? 17.410 -6.794 22.680 1.00 30.70 121 TYR A O 1
ATOM 782 N N . LEU A 1 100 ? 18.153 -4.748 23.257 1.00 29.28 122 LEU A N 1
ATOM 783 C CA . LEU A 1 100 ? 17.787 -4.925 24.651 1.00 29.88 122 LEU A CA 1
ATOM 784 C C . LEU A 1 100 ? 16.288 -4.699 24.862 1.00 31.85 122 LEU A C 1
ATOM 785 O O . LEU A 1 100 ? 15.594 -4.150 24.002 1.00 29.16 122 LEU A O 1
ATOM 790 N N . LEU A 1 101 ? 15.802 -5.124 26.033 1.00 31.44 123 LEU A N 1
ATOM 791 C CA . LEU A 1 101 ? 14.414 -4.929 26.402 1.00 34.77 123 LEU A CA 1
ATOM 792 C C . LEU A 1 101 ? 14.212 -3.507 26.932 1.00 35.68 123 LEU A C 1
ATOM 793 O O . LEU A 1 101 ? 14.351 -3.255 28.131 1.00 37.31 123 LEU A O 1
ATOM 798 N N . TRP A 1 102 ? 13.900 -2.581 26.016 1.00 30.40 124 TRP A N 1
ATOM 799 C CA . TRP A 1 102 ? 13.774 -1.168 26.339 1.00 30.99 124 TRP A CA 1
ATOM 800 C C . TRP A 1 102 ? 12.351 -0.742 26.692 1.00 32.01 124 TRP A C 1
ATOM 801 O O . TRP A 1 102 ? 12.159 0.163 27.506 1.00 30.09 124 TRP A O 1
ATOM 812 N N . ARG A 1 103 ? 11.374 -1.391 26.052 1.00 33.02 125 ARG A N 1
ATOM 813 C CA . ARG A 1 103 ? 10.037 -0.838 25.901 1.00 36.63 125 ARG A CA 1
ATOM 814 C C . ARG A 1 103 ? 8.989 -1.464 26.810 1.00 36.87 125 ARG A C 1
ATOM 815 O O . ARG A 1 103 ? 7.852 -1.004 26.823 1.00 40.44 125 ARG A O 1
ATOM 823 N N . ASN A 1 104 ? 9.354 -2.520 27.541 1.00 35.48 126 ASN A N 1
ATOM 824 C CA . ASN A 1 104 ? 8.422 -3.174 28.444 1.00 42.89 126 ASN A CA 1
ATOM 825 C C . ASN A 1 104 ? 9.124 -3.309 29.784 1.00 36.74 126 ASN A C 1
ATOM 826 O O . ASN A 1 104 ? 10.349 -3.313 29.816 1.00 37.63 126 ASN A O 1
ATOM 831 N N . GLU A 1 105 ? 8.332 -3.409 30.856 1.00 36.35 127 GLU A N 1
ATOM 832 C CA . GLU A 1 105 ? 8.822 -3.580 32.216 1.00 40.08 127 GLU A CA 1
ATOM 833 C C . GLU A 1 105 ? 9.308 -2.244 32.781 1.00 41.22 127 GLU A C 1
ATOM 834 O O . GLU A 1 105 ? 9.571 -1.298 32.032 1.00 35.27 127 GLU A O 1
ATOM 840 N N . GLY A 1 106 ? 9.430 -2.183 34.116 1.00 34.18 128 GLY A N 1
ATOM 841 C CA . GLY A 1 106 ? 10.034 -1.047 34.804 1.00 29.94 128 GLY A CA 1
ATOM 842 C C . GLY A 1 106 ? 11.545 -1.177 34.980 1.00 29.32 128 GLY A C 1
ATOM 843 O O . GLY A 1 106 ? 12.253 -0.179 35.019 1.00 28.48 128 GLY A O 1
ATOM 844 N N . GLN A 1 107 ? 12.028 -2.423 35.096 1.00 29.17 129 GLN A N 1
ATOM 845 C CA . GLN A 1 107 ? 13.440 -2.707 35.293 1.00 28.60 129 GLN A CA 1
ATOM 846 C C . GLN A 1 107 ? 14.386 -2.005 34.316 1.00 28.34 129 GLN A C 1
ATOM 847 O O . GLN A 1 107 ? 15.475 -1.595 34.720 1.00 28.02 129 GLN A O 1
ATOM 853 N N . PRO A 1 108 ? 14.042 -1.812 33.024 1.00 28.31 130 PRO A N 1
ATOM 854 C CA . PRO A 1 108 ? 14.934 -1.096 32.115 1.00 28.58 130 PRO A CA 1
ATOM 855 C C . PRO A 1 108 ? 15.366 0.293 32.571 1.00 26.96 130 PRO A C 1
ATOM 856 O O . PRO A 1 108 ? 16.434 0.756 32.183 1.00 27.06 130 PRO A O 1
ATOM 860 N N . LEU A 1 109 ? 14.547 0.966 33.384 1.00 25.87 131 LEU A N 1
ATOM 861 C CA . LEU A 1 109 ? 14.963 2.262 33.909 1.00 26.35 131 LEU A CA 1
ATOM 862 C C . LEU A 1 109 ? 16.228 2.107 34.752 1.00 25.33 131 LEU A C 1
ATOM 863 O O . LEU A 1 109 ? 17.137 2.938 34.680 1.00 25.25 131 LEU A O 1
ATOM 868 N N . VAL A 1 110 ? 16.279 1.030 35.542 1.00 24.17 132 VAL A N 1
ATOM 869 C CA . VAL A 1 110 ? 17.435 0.747 36.373 1.00 25.63 132 VAL A CA 1
ATOM 870 C C . VAL A 1 110 ? 18.682 0.625 35.504 1.00 28.27 132 VAL A C 1
ATOM 871 O O . VAL A 1 110 ? 19.675 1.334 35.675 1.00 24.16 132 VAL A O 1
ATOM 875 N N . ASP A 1 111 ? 18.619 -0.289 34.541 1.00 26.62 133 ASP A N 1
ATOM 876 C CA . ASP A 1 111 ? 19.843 -0.644 33.856 1.00 29.18 133 ASP A CA 1
ATOM 877 C C . ASP A 1 111 ? 20.213 0.389 32.795 1.00 28.68 133 ASP A C 1
ATOM 878 O O . ASP A 1 111 ? 21.391 0.573 32.503 1.00 25.72 133 ASP A O 1
ATOM 883 N N . ALA A 1 112 ? 19.216 1.111 32.274 1.00 25.27 134 ALA A N 1
ATOM 884 C CA . ALA A 1 112 ? 19.492 2.255 31.419 1.00 25.45 134 ALA A CA 1
ATOM 885 C C . ALA A 1 112 ? 20.250 3.348 32.165 1.00 23.65 134 ALA A C 1
ATOM 886 O O . ALA A 1 112 ? 21.071 4.047 31.579 1.00 23.32 134 ALA A O 1
ATOM 888 N N . ALA A 1 113 ? 19.976 3.498 33.467 1.00 23.96 135 ALA A N 1
ATOM 889 C CA . ALA A 1 113 ? 20.717 4.457 34.269 1.00 21.42 135 ALA A CA 1
ATOM 890 C C . ALA A 1 113 ? 22.184 4.053 34.383 1.00 23.15 135 ALA A C 1
ATOM 891 O O . ALA A 1 113 ? 23.053 4.918 34.382 1.00 22.72 135 ALA A O 1
ATOM 893 N N . TYR A 1 114 ? 22.463 2.735 34.469 1.00 24.26 136 TYR A N 1
ATOM 894 C CA . TYR A 1 114 ? 23.842 2.269 34.467 1.00 23.23 136 TYR A CA 1
ATOM 895 C C . TYR A 1 114 ? 24.494 2.465 33.094 1.00 21.71 136 TYR A C 1
ATOM 896 O O . TYR A 1 114 ? 25.660 2.839 33.016 1.00 22.20 136 TYR A O 1
ATOM 905 N N . ILE A 1 115 ? 23.747 2.271 32.006 1.00 22.73 137 ILE A N 1
ATOM 906 C CA . ILE A 1 115 ? 24.270 2.644 30.698 1.00 23.53 137 ILE A CA 1
ATOM 907 C C . ILE A 1 115 ? 24.607 4.135 30.643 1.00 23.34 137 ILE A C 1
ATOM 908 O O . ILE A 1 115 ? 25.667 4.520 30.167 1.00 23.88 137 ILE A O 1
ATOM 913 N N . ALA A 1 116 ? 23.681 4.978 31.101 1.00 23.76 138 ALA A N 1
ATOM 914 C CA . ALA A 1 116 ? 23.906 6.414 31.135 1.00 23.51 138 ALA A CA 1
ATOM 915 C C . ALA A 1 116 ? 25.140 6.748 31.971 1.00 22.52 138 ALA A C 1
ATOM 916 O O . ALA A 1 116 ? 25.923 7.602 31.585 1.00 23.30 138 ALA A O 1
ATOM 918 N N . SER A 1 117 ? 25.315 6.041 33.092 1.00 23.15 139 SER A N 1
ATOM 919 C CA . SER A 1 117 ? 26.496 6.191 33.933 1.00 22.00 139 SER A CA 1
ATOM 920 C C . SER A 1 117 ? 27.767 5.946 33.126 1.00 22.38 139 SER A C 1
ATOM 921 O O . SER A 1 117 ? 28.708 6.738 33.210 1.00 23.08 139 SER A O 1
ATOM 924 N N . SER A 1 118 ? 27.757 4.892 32.296 1.00 20.92 140 SER A N 1
ATOM 925 C CA . SER A 1 118 ? 28.928 4.577 31.487 1.00 22.35 140 SER A CA 1
ATOM 926 C C . SER A 1 118 ? 29.273 5.726 30.542 1.00 22.63 140 SER A C 1
ATOM 927 O O . SER A 1 118 ? 30.449 6.073 30.397 1.00 23.32 140 SER A O 1
ATOM 930 N N . PHE A 1 119 ? 28.253 6.320 29.904 1.00 24.44 141 PHE A N 1
ATOM 931 C CA . PHE A 1 119 ? 28.476 7.446 29.003 1.00 23.63 141 PHE A CA 1
ATOM 932 C C . PHE A 1 119 ? 28.939 8.709 29.735 1.00 25.16 141 PHE A C 1
ATOM 933 O O . PHE A 1 119 ? 29.775 9.442 29.232 1.00 26.48 141 PHE A O 1
ATOM 941 N N . LEU A 1 120 ? 28.385 8.973 30.925 1.00 25.07 142 LEU A N 1
ATOM 942 C CA . LEU A 1 120 ? 28.809 10.113 31.726 1.00 24.84 142 LEU A CA 1
ATOM 943 C C . LEU A 1 120 ? 30.223 9.941 32.284 1.00 26.97 142 LEU A C 1
ATOM 944 O O . LEU A 1 120 ? 30.940 10.917 32.475 1.00 24.99 142 LEU A O 1
ATOM 949 N N . ARG A 1 121 ? 30.643 8.695 32.507 1.00 24.68 143 ARG A N 1
ATOM 950 C CA . ARG A 1 121 ? 31.967 8.427 33.038 1.00 26.40 143 ARG A CA 1
ATOM 951 C C . ARG A 1 121 ? 33.059 8.384 31.972 1.00 28.25 143 ARG A C 1
ATOM 952 O O . ARG A 1 121 ? 34.220 8.621 32.284 1.00 31.35 143 ARG A O 1
ATOM 960 N N . ALA A 1 122 ? 32.690 8.093 30.715 1.00 24.66 144 ALA A N 1
ATOM 961 C CA . ALA A 1 122 ? 33.656 8.077 29.628 1.00 25.71 144 ALA A CA 1
ATOM 962 C C . ALA A 1 122 ? 33.044 8.591 28.319 1.00 26.48 144 ALA A C 1
ATOM 963 O O . ALA A 1 122 ? 32.978 7.868 27.328 1.00 27.37 144 ALA A O 1
ATOM 965 N N . PRO A 1 123 ? 32.585 9.863 28.278 1.00 28.72 145 PRO A N 1
ATOM 966 C CA . PRO A 1 123 ? 31.848 10.367 27.118 1.00 30.82 145 PRO A CA 1
ATOM 967 C C . PRO A 1 123 ? 32.667 10.361 25.833 1.00 31.50 145 PRO A C 1
ATOM 968 O O . PRO A 1 123 ? 32.161 9.990 24.782 1.00 31.38 145 PRO A O 1
ATOM 972 N N . LYS A 1 124 ? 33.931 10.771 25.915 1.00 30.57 146 LYS A N 1
ATOM 973 C CA . LYS A 1 124 ? 34.747 10.874 24.716 1.00 34.30 146 LYS A CA 1
ATOM 974 C C . LYS A 1 124 ? 35.061 9.509 24.107 1.00 33.05 146 LYS A C 1
ATOM 975 O O . LYS A 1 124 ? 35.215 9.396 22.900 1.00 30.05 146 LYS A O 1
ATOM 981 N N . GLN A 1 125 ? 35.154 8.475 24.951 1.00 28.33 147 GLN A N 1
ATOM 982 C CA . GLN A 1 125 ? 35.571 7.158 24.511 1.00 28.54 147 GLN A CA 1
ATOM 983 C C . GLN A 1 125 ? 34.404 6.228 24.202 1.00 28.47 147 GLN A C 1
ATOM 984 O O . GLN A 1 125 ? 34.575 5.315 23.403 1.00 30.49 147 GLN A O 1
ATOM 990 N N . LEU A 1 126 ? 33.248 6.424 24.859 1.00 26.76 148 LEU A N 1
ATOM 991 C CA . LEU A 1 126 ? 32.143 5.486 24.735 1.00 26.61 148 LEU A CA 1
ATOM 992 C C . LEU A 1 126 ? 30.892 6.064 24.076 1.00 29.83 148 LEU A C 1
ATOM 993 O O . LEU A 1 126 ? 30.122 5.313 23.476 1.00 31.21 148 LEU A O 1
ATOM 998 N N . TRP A 1 127 ? 30.680 7.382 24.189 1.00 26.95 149 TRP A N 1
ATOM 999 C CA . TRP A 1 127 ? 29.519 8.013 23.582 1.00 28.70 149 TRP A CA 1
ATOM 1000 C C . TRP A 1 127 ? 29.866 8.645 22.238 1.00 27.74 149 TRP A C 1
ATOM 1001 O O . TRP A 1 127 ? 29.268 8.317 21.213 1.00 27.44 149 TRP A O 1
ATOM 1012 N N . GLU A 1 128 ? 30.840 9.558 22.252 1.00 29.66 150 GLU A N 1
ATOM 1013 C CA . GLU A 1 128 ? 31.169 10.348 21.067 1.00 32.27 150 GLU A CA 1
ATOM 1014 C C . GLU A 1 128 ? 31.478 9.526 19.816 1.00 34.55 150 GLU A C 1
ATOM 1015 O O . GLU A 1 128 ? 31.065 9.916 18.722 1.00 29.14 150 GLU A O 1
ATOM 1021 N N . PRO A 1 129 ? 32.204 8.385 19.898 1.00 31.15 151 PRO A N 1
ATOM 1022 C CA . PRO A 1 129 ? 32.492 7.578 18.707 1.00 33.71 151 PRO A CA 1
ATOM 1023 C C . PRO A 1 129 ? 31.319 6.799 18.117 1.00 34.15 151 PRO A C 1
ATOM 1024 O O . PRO A 1 129 ? 31.438 6.249 17.029 1.00 30.66 151 PRO A O 1
ATOM 1028 N N . LEU A 1 130 ? 30.190 6.722 18.831 1.00 31.73 152 LEU A N 1
ATOM 1029 C CA . LEU A 1 130 ? 29.028 6.037 18.280 1.00 31.34 152 LEU A CA 1
ATOM 1030 C C . LEU A 1 130 ? 28.524 6.798 17.058 1.00 32.36 152 LEU A C 1
ATOM 1031 O O . LEU A 1 130 ? 28.554 8.025 17.016 1.00 32.59 152 LEU A O 1
ATOM 1036 N N . ASP A 1 131 ? 28.046 6.060 16.052 1.00 34.37 153 ASP A N 1
ATOM 1037 C CA . ASP A 1 131 ? 27.540 6.706 14.851 1.00 35.31 153 ASP A CA 1
ATOM 1038 C C . ASP A 1 131 ? 26.243 7.444 15.185 1.00 35.66 153 ASP A C 1
ATOM 1039 O O . ASP A 1 131 ? 25.590 7.183 16.205 1.00 31.93 153 ASP A O 1
ATOM 1044 N N . GLU A 1 132 ? 25.868 8.376 14.307 1.00 35.90 154 GLU A N 1
ATOM 1045 C CA . GLU A 1 132 ? 24.757 9.274 14.579 1.00 40.24 154 GLU A CA 1
ATOM 1046 C C . GLU A 1 132 ? 23.422 8.542 14.706 1.00 38.31 154 GLU A C 1
ATOM 1047 O O . GLU A 1 132 ? 22.601 8.918 15.540 1.00 34.17 154 GLU A O 1
ATOM 1053 N N . VAL A 1 133 ? 23.227 7.475 13.917 1.00 35.17 155 VAL A N 1
ATOM 1054 C CA . VAL A 1 133 ? 22.018 6.672 14.025 1.00 34.78 155 VAL A CA 1
ATOM 1055 C C . VAL A 1 133 ? 21.901 5.999 15.392 1.00 32.31 155 VAL A C 1
ATOM 1056 O O . VAL A 1 133 ? 20.832 6.004 16.006 1.00 32.41 155 VAL A O 1
ATOM 1060 N N . THR A 1 134 ? 23.024 5.449 15.876 1.00 30.70 156 THR A N 1
ATOM 1061 C CA . THR A 1 134 ? 23.067 4.848 17.196 1.00 30.31 156 THR A CA 1
ATOM 1062 C C . THR A 1 134 ? 22.801 5.875 18.295 1.00 32.24 156 THR A C 1
ATOM 1063 O O . THR A 1 134 ? 22.037 5.598 19.227 1.00 28.55 156 THR A O 1
ATOM 1067 N N . LYS A 1 135 ? 23.400 7.065 18.177 1.00 29.96 157 LYS A N 1
ATOM 1068 C CA . LYS A 1 135 ? 23.160 8.108 19.167 1.00 31.40 157 LYS A CA 1
ATOM 1069 C C . LYS A 1 135 ? 21.680 8.483 19.234 1.00 30.33 157 LYS A C 1
ATOM 1070 O O . LYS A 1 135 ? 21.115 8.589 20.329 1.00 28.95 157 LYS A O 1
ATOM 1076 N N . GLU A 1 136 ? 21.073 8.696 18.063 1.00 30.07 158 GLU A N 1
ATOM 1077 C CA . GLU A 1 136 ? 19.662 9.038 17.975 1.00 33.71 158 GLU A CA 1
ATOM 1078 C C . GLU A 1 136 ? 18.786 7.949 18.593 1.00 32.02 158 GLU A C 1
ATOM 1079 O O . GLU A 1 136 ? 17.791 8.249 19.256 1.00 34.33 158 GLU A O 1
ATOM 1085 N N . ARG A 1 137 ? 19.171 6.684 18.388 1.00 30.86 159 ARG A N 1
ATOM 1086 C CA . ARG A 1 137 ? 18.455 5.562 18.984 1.00 29.73 159 ARG A CA 1
ATOM 1087 C C . ARG A 1 137 ? 18.545 5.548 20.507 1.00 27.66 159 ARG A C 1
ATOM 1088 O O . ARG A 1 137 ? 17.540 5.300 21.166 1.00 28.05 159 ARG A O 1
ATOM 1096 N N . TYR A 1 138 ? 19.734 5.819 21.059 1.00 27.64 160 TYR A N 1
ATOM 1097 C CA . TYR A 1 138 ? 19.883 5.938 22.501 1.00 28.54 160 TYR A CA 1
ATOM 1098 C C . TYR A 1 138 ? 19.002 7.041 23.066 1.00 27.16 160 TYR A C 1
ATOM 1099 O O . TYR A 1 138 ? 18.341 6.847 24.083 1.00 25.34 160 TYR A O 1
ATOM 1108 N N . ILE A 1 139 ? 19.005 8.196 22.406 1.00 26.88 161 ILE A N 1
ATOM 1109 C CA . ILE A 1 139 ? 18.228 9.325 22.891 1.00 27.83 161 ILE A CA 1
ATOM 1110 C C . ILE A 1 139 ? 16.748 8.956 22.937 1.00 28.41 161 ILE A C 1
ATOM 1111 O O . ILE A 1 139 ? 16.087 9.191 23.953 1.00 26.62 161 ILE A O 1
ATOM 1116 N N . ALA A 1 140 ? 16.251 8.320 21.867 1.00 30.14 162 ALA A N 1
ATOM 1117 C CA . ALA A 1 140 ? 14.866 7.882 21.802 1.00 31.48 162 ALA A CA 1
ATOM 1118 C C . ALA A 1 140 ? 14.552 6.823 22.860 1.00 30.40 162 ALA A C 1
ATOM 1119 O O . ALA A 1 140 ? 13.520 6.895 23.535 1.00 28.87 162 ALA A O 1
ATOM 1121 N N . GLU A 1 141 ? 15.448 5.844 23.018 1.00 30.82 163 GLU A N 1
ATOM 1122 C CA . GLU A 1 141 ? 15.229 4.805 24.017 1.00 27.73 163 GLU A CA 1
ATOM 1123 C C . GLU A 1 141 ? 15.261 5.357 25.442 1.00 28.59 163 GLU A C 1
ATOM 1124 O O . GLU A 1 141 ? 14.484 4.927 26.297 1.00 29.24 163 GLU A O 1
ATOM 1130 N N . PHE A 1 142 ? 16.168 6.293 25.715 1.00 25.71 164 PHE A N 1
ATOM 1131 C CA . PHE A 1 142 ? 16.193 6.925 27.024 1.00 25.23 164 PHE A CA 1
ATOM 1132 C C . PHE A 1 142 ? 14.936 7.750 27.297 1.00 26.08 164 PHE A C 1
ATOM 1133 O O . PHE A 1 142 ? 14.386 7.724 28.403 1.00 26.21 164 PHE A O 1
ATOM 1141 N N . GLN A 1 143 ? 14.489 8.506 26.291 1.00 26.08 165 GLN A N 1
ATOM 1142 C CA . GLN A 1 143 ? 13.323 9.356 26.451 1.00 26.77 165 GLN A CA 1
ATOM 1143 C C . GLN A 1 143 ? 12.044 8.565 26.729 1.00 27.73 165 GLN A C 1
ATOM 1144 O O . GLN A 1 143 ? 11.206 9.005 27.513 1.00 28.24 165 GLN A O 1
ATOM 1150 N N . GLN A 1 144 ? 11.894 7.388 26.109 1.00 29.35 166 GLN A N 1
ATOM 1151 C CA . GLN A 1 144 ? 10.656 6.640 26.259 1.00 30.35 166 GLN A CA 1
ATOM 1152 C C . GLN A 1 144 ? 10.556 5.990 27.639 1.00 27.49 166 GLN A C 1
ATOM 1153 O O . GLN A 1 144 ? 9.476 5.577 28.036 1.00 28.94 166 GLN A O 1
ATOM 1159 N N . LEU A 1 145 ? 11.665 5.946 28.383 1.00 27.86 167 LEU A N 1
ATOM 1160 C CA . LEU A 1 145 ? 11.635 5.479 29.766 1.00 30.25 167 LEU A CA 1
ATOM 1161 C C . LEU A 1 145 ? 10.805 6.350 30.706 1.00 29.15 167 LEU A C 1
ATOM 1162 O O . LEU A 1 145 ? 10.465 5.926 31.811 1.00 31.10 167 LEU A O 1
ATOM 1167 N N . ARG A 1 146 ? 10.432 7.549 30.247 1.00 29.87 168 ARG A N 1
ATOM 1168 C CA . ARG A 1 146 ? 9.511 8.385 30.999 1.00 30.76 168 ARG A CA 1
ATOM 1169 C C . ARG A 1 146 ? 8.134 7.752 31.204 1.00 31.88 168 ARG A C 1
ATOM 1170 O O . ARG A 1 146 ? 7.370 8.231 32.032 1.00 28.52 168 ARG A O 1
ATOM 1178 N N . ARG A 1 147 ? 7.827 6.682 30.449 1.00 28.08 169 ARG A N 1
ATOM 1179 C CA . ARG A 1 147 ? 6.614 5.912 30.669 1.00 29.48 169 ARG A CA 1
ATOM 1180 C C . ARG A 1 147 ? 6.570 5.244 32.048 1.00 28.70 169 ARG A C 1
ATOM 1181 O O . ARG A 1 147 ? 5.508 4.838 32.494 1.00 30.69 169 ARG A O 1
ATOM 1189 N N . ILE A 1 148 ? 7.733 5.074 32.680 1.00 29.20 170 ILE A N 1
ATOM 1190 C CA . ILE A 1 148 ? 7.824 4.359 33.943 1.00 32.74 170 ILE A CA 1
ATOM 1191 C C . ILE A 1 148 ? 7.533 5.287 35.124 1.00 32.87 170 ILE A C 1
ATOM 1192 O O . ILE A 1 148 ? 8.116 6.363 35.210 1.00 33.15 170 ILE A O 1
ATOM 1197 N N . ASP A 1 149 ? 6.640 4.862 36.014 1.00 31.90 171 ASP A N 1
ATOM 1198 C CA . ASP A 1 149 ? 6.424 5.573 37.272 1.00 32.33 171 ASP A CA 1
ATOM 1199 C C . ASP A 1 149 ? 7.304 4.930 38.341 1.00 30.96 171 ASP A C 1
ATOM 1200 O O . ASP A 1 149 ? 6.989 3.850 38.814 1.00 31.75 171 ASP A O 1
ATOM 1205 N N . PRO A 1 150 ? 8.457 5.516 38.722 1.00 27.72 172 PRO A N 1
ATOM 1206 C CA . PRO A 1 150 ? 9.390 4.823 39.611 1.00 27.30 172 PRO A CA 1
ATOM 1207 C C . PRO A 1 150 ? 8.897 4.675 41.048 1.00 27.28 172 PRO A C 1
ATOM 1208 O O . PRO A 1 150 ? 8.120 5.489 41.543 1.00 26.82 172 PRO A O 1
ATOM 1212 N N . PRO A 1 151 ? 9.356 3.627 41.757 1.00 26.30 173 PRO A N 1
ATOM 1213 C CA . PRO A 1 151 ? 9.196 3.559 43.204 1.00 28.48 173 PRO A CA 1
ATOM 1214 C C . PRO A 1 151 ? 9.805 4.806 43.841 1.00 22.85 173 PRO A C 1
ATOM 1215 O O . PRO A 1 151 ? 10.753 5.393 43.312 1.00 24.45 173 PRO A O 1
ATOM 1219 N N . TYR A 1 152 ? 9.263 5.156 45.002 1.00 24.89 174 TYR A N 1
ATOM 1220 C CA . TYR A 1 152 ? 9.691 6.336 45.741 1.00 24.11 174 TYR A CA 1
ATOM 1221 C C . TYR A 1 152 ? 10.900 5.983 46.587 1.00 24.37 174 TYR A C 1
ATOM 1222 O O . TYR A 1 152 ? 10.845 5.976 47.813 1.00 25.79 174 TYR A O 1
ATOM 1231 N N . THR A 1 153 ? 11.993 5.673 45.893 1.00 23.24 175 THR A N 1
ATOM 1232 C CA . THR A 1 153 ? 13.156 5.064 46.505 1.00 23.20 175 THR A CA 1
ATOM 1233 C C . THR A 1 153 ? 14.373 5.588 45.759 1.00 23.30 175 THR A C 1
ATOM 1234 O O . THR A 1 153 ? 14.292 6.557 44.999 1.00 20.68 175 THR A O 1
ATOM 1238 N N . ASN A 1 154 ? 15.492 4.884 45.936 1.00 21.65 176 ASN A N 1
ATOM 1239 C CA . ASN A 1 154 ? 16.684 5.143 45.145 1.00 23.99 176 ASN A CA 1
ATOM 1240 C C . ASN A 1 154 ? 16.413 5.193 43.634 1.00 22.66 176 ASN A C 1
ATOM 1241 O O . ASN A 1 154 ? 17.177 5.813 42.898 1.00 22.30 176 ASN A O 1
ATOM 1246 N N . TRP A 1 155 ? 15.325 4.558 43.158 1.00 21.94 177 TRP A N 1
ATOM 1247 C CA . TRP A 1 155 ? 14.997 4.605 41.742 1.00 21.53 177 TRP A CA 1
ATOM 1248 C C . TRP A 1 155 ? 14.810 6.013 41.177 1.00 22.60 177 TRP A C 1
ATOM 1249 O O . TRP A 1 155 ? 14.970 6.224 39.978 1.00 21.72 177 TRP A O 1
ATOM 1260 N N . LEU A 1 156 ? 14.473 6.989 42.026 1.00 22.52 178 LEU A N 1
ATOM 1261 C CA . LEU A 1 156 ? 14.385 8.361 41.540 1.00 23.39 178 LEU A CA 1
ATOM 1262 C C . LEU A 1 156 ? 15.693 8.812 40.884 1.00 21.99 178 LEU A C 1
ATOM 1263 O O . LEU A 1 156 ? 15.667 9.605 39.944 1.00 22.87 178 LEU A O 1
ATOM 1268 N N . LEU A 1 157 ? 16.828 8.299 41.374 1.00 20.57 179 LEU A N 1
ATOM 1269 C CA . LEU A 1 157 ? 18.116 8.662 40.814 1.00 22.70 179 LEU A CA 1
ATOM 1270 C C . LEU A 1 157 ? 18.354 8.078 39.427 1.00 20.74 179 LEU A C 1
ATOM 1271 O O . LEU A 1 157 ? 19.122 8.638 38.653 1.00 21.97 179 LEU A O 1
ATOM 1276 N N . PHE A 1 158 ? 17.688 6.968 39.105 1.00 22.68 180 PHE A N 1
ATOM 1277 C CA . PHE A 1 158 ? 17.816 6.391 37.774 1.00 20.34 180 PHE A CA 1
ATOM 1278 C C . PHE A 1 158 ? 17.229 7.318 36.722 1.00 22.73 180 PHE A C 1
ATOM 1279 O O . PHE A 1 158 ? 17.827 7.590 35.675 1.00 23.52 180 PHE A O 1
ATOM 1287 N N . SER A 1 159 ? 16.038 7.808 37.026 1.00 22.77 181 SER A N 1
ATOM 1288 C CA . SER A 1 159 ? 15.382 8.787 36.190 1.00 27.08 181 SER A CA 1
ATOM 1289 C C . SER A 1 159 ? 16.231 10.051 36.062 1.00 26.68 181 SER A C 1
ATOM 1290 O O . SER A 1 159 ? 16.446 10.544 34.950 1.00 25.34 181 SER A O 1
ATOM 1293 N N . ALA A 1 160 ? 16.776 10.527 37.190 1.00 21.98 182 ALA A N 1
ATOM 1294 C CA . ALA A 1 160 ? 17.659 11.687 37.175 1.00 22.00 182 ALA A CA 1
ATOM 1295 C C . ALA A 1 160 ? 18.904 11.457 36.323 1.00 23.42 182 ALA A C 1
ATOM 1296 O O . ALA A 1 160 ? 19.306 12.341 35.569 1.00 25.26 182 ALA A O 1
ATOM 1298 N N . MET A 1 161 ? 19.518 10.282 36.459 1.00 22.63 183 MET A N 1
ATOM 1299 C CA . MET A 1 161 ? 20.727 9.960 35.708 1.00 22.91 183 MET A CA 1
ATOM 1300 C C . MET A 1 161 ? 20.473 9.939 34.201 1.00 24.27 183 MET A C 1
ATOM 1301 O O . MET A 1 161 ? 21.278 10.446 33.425 1.00 22.69 183 MET A O 1
ATOM 1306 N N . VAL A 1 162 ? 19.361 9.320 33.790 1.00 23.24 184 VAL A N 1
ATOM 1307 C CA . VAL A 1 162 ? 19.037 9.282 32.375 1.00 22.62 184 VAL A CA 1
ATOM 1308 C C . VAL A 1 162 ? 18.834 10.685 31.806 1.00 25.00 184 VAL A C 1
ATOM 1309 O O . VAL A 1 162 ? 19.345 11.010 30.728 1.00 25.06 184 VAL A O 1
ATOM 1313 N N . GLU A 1 163 ? 18.073 11.518 32.528 1.00 22.86 185 GLU A N 1
ATOM 1314 C CA . GLU A 1 163 ? 17.774 12.865 32.073 1.00 24.00 185 GLU A CA 1
ATOM 1315 C C . GLU A 1 163 ? 19.026 13.740 32.092 1.00 24.56 185 GLU A C 1
ATOM 1316 O O . GLU A 1 163 ? 19.174 14.615 31.242 1.00 24.44 185 GLU A O 1
ATOM 1322 N N . THR A 1 164 ? 19.922 13.501 33.051 1.00 23.70 186 THR A N 1
ATOM 1323 C CA . THR A 1 164 ? 21.183 14.225 33.140 1.00 24.90 186 THR A CA 1
ATOM 1324 C C . THR A 1 164 ? 22.051 13.915 31.929 1.00 25.53 186 THR A C 1
ATOM 1325 O O . THR A 1 164 ? 22.663 14.803 31.338 1.00 24.58 186 THR A O 1
ATOM 1329 N N . PHE A 1 165 ? 22.099 12.636 31.561 1.00 24.45 187 PHE A N 1
ATOM 1330 C CA . PHE A 1 165 ? 22.789 12.235 30.350 1.00 23.80 187 PHE A CA 1
ATOM 1331 C C . PHE A 1 165 ? 22.194 12.930 29.124 1.00 23.61 187 PHE A C 1
ATOM 1332 O O . PHE A 1 165 ? 22.930 13.464 28.289 1.00 26.75 187 PHE A O 1
ATOM 1340 N N . LEU A 1 166 ? 20.860 12.907 28.998 1.00 25.55 188 LEU A N 1
ATOM 1341 C CA . LEU A 1 166 ? 20.196 13.556 27.876 1.00 26.53 188 LEU A CA 1
ATOM 1342 C C . LEU A 1 166 ? 20.552 15.040 27.816 1.00 27.61 188 LEU A C 1
ATOM 1343 O O . LEU A 1 166 ? 20.821 15.567 26.742 1.00 28.06 188 LEU A O 1
ATOM 1348 N N . MET A 1 167 ? 20.560 15.695 28.983 1.00 25.58 189 MET A N 1
ATOM 1349 C CA . MET A 1 167 ? 20.924 17.102 29.073 1.00 29.23 189 MET A CA 1
ATOM 1350 C C . MET A 1 167 ? 22.339 17.314 28.545 1.00 26.56 189 MET A C 1
ATOM 1351 O O . MET A 1 167 ? 22.557 18.158 27.681 1.00 29.08 189 MET A O 1
ATOM 1356 N N . LYS A 1 168 ? 23.276 16.501 29.034 1.00 30.05 190 LYS A N 1
ATOM 1357 C CA . LYS A 1 168 ? 24.670 16.612 28.643 1.00 35.64 190 LYS A CA 1
ATOM 1358 C C . LYS A 1 168 ? 24.876 16.283 27.161 1.00 35.57 190 LYS A C 1
ATOM 1359 O O . LYS A 1 168 ? 25.712 16.895 26.498 1.00 36.78 190 LYS A O 1
ATOM 1365 N N . ALA A 1 169 ? 24.088 15.345 26.629 1.00 33.39 191 ALA A N 1
ATOM 1366 C CA . ALA A 1 169 ? 24.185 14.964 25.223 1.00 36.10 191 ALA A CA 1
ATOM 1367 C C . ALA A 1 169 ? 23.590 15.992 24.259 1.00 37.02 191 ALA A C 1
ATOM 1368 O O . ALA A 1 169 ? 23.719 15.849 23.048 1.00 38.05 191 ALA A O 1
ATOM 1370 N N . GLY A 1 170 ? 22.910 17.007 24.793 1.00 32.36 192 GLY A N 1
ATOM 1371 C CA . GLY A 1 170 ? 22.291 18.038 23.976 1.00 35.11 192 GLY A CA 1
ATOM 1372 C C . GLY A 1 170 ? 20.901 17.667 23.471 1.00 35.18 192 GLY A C 1
ATOM 1373 O O . GLY A 1 170 ? 20.401 18.285 22.543 1.00 32.98 192 GLY A O 1
ATOM 1374 N N . ALA A 1 171 ? 20.278 16.655 24.085 1.00 30.00 193 ALA A N 1
ATOM 1375 C CA . ALA A 1 171 ? 18.950 16.212 23.698 1.00 28.76 193 ALA A CA 1
ATOM 1376 C C . ALA A 1 171 ? 17.905 16.893 24.575 1.00 30.39 193 ALA A C 1
ATOM 1377 O O . ALA A 1 171 ? 18.246 17.564 25.550 1.00 31.78 193 ALA A O 1
ATOM 1379 N N . GLN A 1 172 ? 16.629 16.702 24.226 1.00 30.63 194 GLN A N 1
ATOM 1380 C CA . GLN A 1 172 ? 15.520 17.176 25.046 1.00 33.17 194 GLN A CA 1
ATOM 1381 C C . GLN A 1 172 ? 15.503 16.373 26.349 1.00 31.87 194 GLN A C 1
ATOM 1382 O O . GLN A 1 172 ? 15.538 15.147 26.335 1.00 30.41 194 GLN A O 1
ATOM 1388 N N . TYR A 1 173 ? 15.505 17.090 27.475 1.00 30.89 195 TYR A N 1
ATOM 1389 C CA . TYR A 1 173 ? 15.565 16.466 28.789 1.00 30.41 195 TYR A CA 1
ATOM 1390 C C . TYR A 1 173 ? 14.496 17.059 29.703 1.00 28.27 195 TYR A C 1
ATOM 1391 O O . TYR A 1 173 ? 13.949 18.138 29.450 1.00 29.04 195 TYR A O 1
ATOM 1400 N N . ASP A 1 174 ? 14.212 16.337 30.783 1.00 28.49 196 ASP A N 1
ATOM 1401 C CA . ASP A 1 174 ? 13.157 16.721 31.706 1.00 29.25 196 ASP A CA 1
ATOM 1402 C C . ASP A 1 174 ? 13.785 17.141 33.035 1.00 25.40 196 ASP A C 1
ATOM 1403 O O . ASP A 1 174 ? 14.155 16.291 33.861 1.00 24.83 196 ASP A O 1
ATOM 1408 N N . MET A 1 175 ? 13.898 18.463 33.225 1.00 25.57 197 MET A N 1
ATOM 1409 C CA . MET A 1 175 ? 14.560 18.988 34.408 1.00 26.50 197 MET A CA 1
ATOM 1410 C C . MET A 1 175 ? 13.780 18.592 35.661 1.00 24.39 197 MET A C 1
ATOM 1411 O O . MET A 1 175 ? 14.377 18.382 36.729 1.00 23.93 197 MET A O 1
ATOM 1416 N N . TYR A 1 176 ? 12.447 18.492 35.537 1.00 23.68 198 TYR A N 1
ATOM 1417 C CA . TYR A 1 176 ? 11.639 18.128 36.698 1.00 27.25 198 TYR A CA 1
ATOM 1418 C C . TYR A 1 176 ? 12.057 16.792 37.309 1.00 25.11 198 TYR A C 1
ATOM 1419 O O . TYR A 1 176 ? 12.140 16.647 38.540 1.00 23.54 198 TYR A O 1
ATOM 1428 N N . ARG A 1 177 ? 12.315 15.803 36.447 1.00 24.12 199 ARG A N 1
ATOM 1429 C CA . ARG A 1 177 ? 12.812 14.518 36.917 1.00 26.59 199 ARG A CA 1
ATOM 1430 C C . ARG A 1 177 ? 14.144 14.610 37.662 1.00 26.37 199 ARG A C 1
ATOM 1431 O O . ARG A 1 177 ? 14.361 13.923 38.665 1.00 25.98 199 ARG A O 1
ATOM 1439 N N . ILE A 1 178 ? 15.033 15.476 37.177 1.00 23.49 200 ILE A N 1
ATOM 1440 C CA . ILE A 1 178 ? 16.319 15.660 37.836 1.00 23.23 200 ILE A CA 1
ATOM 1441 C C . ILE A 1 178 ? 16.131 16.347 39.188 1.00 22.65 200 ILE A C 1
ATOM 1442 O O . ILE A 1 178 ? 16.650 15.886 40.215 1.00 22.86 200 ILE A O 1
ATOM 1447 N N . HIS A 1 179 ? 15.388 17.455 39.173 1.00 23.10 201 HIS A N 1
ATOM 1448 C CA . HIS A 1 179 ? 15.285 18.312 40.339 1.00 23.27 201 HIS A CA 1
ATOM 1449 C C . HIS A 1 179 ? 14.496 17.611 41.446 1.00 22.87 201 HIS A C 1
ATOM 1450 O O . HIS A 1 179 ? 14.874 17.663 42.621 1.00 24.04 201 HIS A O 1
ATOM 1457 N N . SER A 1 180 ? 13.396 16.939 41.094 1.00 22.17 202 SER A N 1
ATOM 1458 C CA . SER A 1 180 ? 12.609 16.254 42.110 1.00 24.29 202 SER A CA 1
ATOM 1459 C C . SER A 1 180 ? 13.426 15.169 42.809 1.00 24.06 202 SER A C 1
ATOM 1460 O O . SER A 1 180 ? 13.314 14.988 44.025 1.00 24.81 202 SER A O 1
ATOM 1463 N N . ALA A 1 181 ? 14.259 14.466 42.040 1.00 22.37 203 ALA A N 1
ATOM 1464 C CA . ALA A 1 181 ? 15.111 13.424 42.580 1.00 23.41 203 ALA A CA 1
ATOM 1465 C C . ALA A 1 181 ? 16.139 13.968 43.560 1.00 24.69 203 ALA A C 1
ATOM 1466 O O . ALA A 1 181 ? 16.287 13.439 44.660 1.00 22.78 203 ALA A O 1
ATOM 1468 N N . ILE A 1 182 ? 16.853 15.028 43.181 1.00 23.18 204 ILE A N 1
ATOM 1469 C CA . ILE A 1 182 ? 17.890 15.534 44.068 1.00 25.10 204 ILE A CA 1
ATOM 1470 C C . ILE A 1 182 ? 17.302 16.124 45.347 1.00 23.91 204 ILE A C 1
ATOM 1471 O O . ILE A 1 182 ? 17.923 15.998 46.414 1.00 26.72 204 ILE A O 1
ATOM 1476 N N . ARG A 1 183 ? 16.102 16.715 45.262 1.00 21.13 205 ARG A N 1
ATOM 1477 C CA . ARG A 1 183 ? 15.415 17.159 46.469 1.00 23.86 205 ARG A CA 1
ATOM 1478 C C . ARG A 1 183 ? 15.121 15.988 47.413 1.00 23.17 205 ARG A C 1
ATOM 1479 O O . ARG A 1 183 ? 15.366 16.076 48.618 1.00 22.14 205 ARG A O 1
ATOM 1487 N N . LYS A 1 184 ? 14.578 14.891 46.879 1.00 22.12 206 LYS A N 1
ATOM 1488 C CA . LYS A 1 184 ? 14.225 13.765 47.720 1.00 22.87 206 LYS A CA 1
ATOM 1489 C C . LYS A 1 184 ? 15.452 13.113 48.336 1.00 21.89 206 LYS A C 1
ATOM 1490 O O . LYS A 1 184 ? 15.440 12.773 49.515 1.00 22.32 206 LYS A O 1
ATOM 1496 N N . ILE A 1 185 ? 16.517 12.953 47.540 1.00 21.14 207 ILE A N 1
ATOM 1497 C CA . ILE A 1 185 ? 17.716 12.314 48.066 1.00 22.22 207 ILE A CA 1
ATOM 1498 C C . ILE A 1 185 ? 18.256 13.121 49.241 1.00 22.16 207 ILE A C 1
ATOM 1499 O O . ILE A 1 185 ? 18.621 12.558 50.278 1.00 20.93 207 ILE A O 1
ATOM 1504 N N . ASP A 1 186 ? 18.277 14.446 49.096 1.00 22.99 208 ASP A N 1
ATOM 1505 C CA . ASP A 1 186 ? 18.711 15.297 50.197 1.00 24.97 208 ASP A CA 1
ATOM 1506 C C . ASP A 1 186 ? 17.803 15.175 51.417 1.00 24.37 208 ASP A C 1
ATOM 1507 O O . ASP A 1 186 ? 18.290 15.102 52.558 1.00 22.75 208 ASP A O 1
ATOM 1512 N N . GLU A 1 187 ? 16.483 15.131 51.181 1.00 23.45 209 GLU A N 1
ATOM 1513 C CA . GLU A 1 187 ? 15.513 14.934 52.251 1.00 23.60 209 GLU A CA 1
ATOM 1514 C C . GLU A 1 187 ? 15.696 13.594 52.970 1.00 22.46 209 GLU A C 1
ATOM 1515 O O . GLU A 1 187 ? 15.330 13.457 54.131 1.00 22.07 209 GLU A O 1
ATOM 1521 N N . TRP A 1 188 ? 16.239 12.609 52.255 1.00 21.58 210 TRP A N 1
ATOM 1522 C CA . TRP A 1 188 ? 16.461 11.281 52.806 1.00 21.14 210 TRP A CA 1
ATOM 1523 C C . TRP A 1 188 ? 17.810 11.100 53.487 1.00 20.91 210 TRP A C 1
ATOM 1524 O O . TRP A 1 188 ? 18.110 10.015 53.956 1.00 20.30 210 TRP A O 1
ATOM 1535 N N . TYR A 1 189 ? 18.608 12.162 53.596 1.00 21.34 211 TYR A N 1
ATOM 1536 C CA . TYR A 1 189 ? 19.840 12.070 54.356 1.00 21.98 211 TYR A CA 1
ATOM 1537 C C . TYR A 1 189 ? 19.497 11.928 55.838 1.00 22.97 211 TYR A C 1
ATOM 1538 O O . TYR A 1 189 ? 18.730 12.711 56.378 1.00 21.68 211 TYR A O 1
ATOM 1547 N N . VAL A 1 190 ? 20.031 10.887 56.469 1.00 21.41 212 VAL A N 1
ATOM 1548 C CA . VAL A 1 190 ? 19.728 10.595 57.860 1.00 24.46 212 VAL A CA 1
ATOM 1549 C C . VAL A 1 190 ? 20.781 11.235 58.762 1.00 23.46 212 VAL A C 1
ATOM 1550 O O . VAL A 1 190 ? 20.464 11.859 59.755 1.00 27.71 212 VAL A O 1
ATOM 1554 N N . GLY A 1 191 ? 22.048 11.077 58.413 1.00 23.03 213 GLY A N 1
ATOM 1555 C CA . GLY A 1 191 ? 23.116 11.675 59.191 1.00 21.83 213 GLY A CA 1
ATOM 1556 C C . GLY A 1 191 ? 24.336 10.767 59.193 1.00 20.70 213 GLY A C 1
ATOM 1557 O O . GLY A 1 191 ? 24.262 9.583 58.834 1.00 20.96 213 GLY A O 1
ATOM 1558 N N . ASP A 1 192 ? 25.449 11.356 59.625 1.00 22.37 214 ASP A N 1
ATOM 1559 C CA . ASP A 1 192 ? 26.736 10.689 59.708 1.00 23.43 214 ASP A CA 1
ATOM 1560 C C . ASP A 1 192 ? 27.049 9.777 58.519 1.00 22.75 214 ASP A C 1
ATOM 1561 O O . ASP A 1 192 ? 27.534 8.649 58.689 1.00 23.77 214 ASP A O 1
ATOM 1566 N N . GLY A 1 193 ? 26.807 10.317 57.320 1.00 22.19 215 GLY A N 1
ATOM 1567 C CA . GLY A 1 193 ? 27.137 9.663 56.069 1.00 22.38 215 GLY A CA 1
ATOM 1568 C C . GLY A 1 193 ? 26.064 8.765 55.452 1.00 22.29 215 GLY A C 1
ATOM 1569 O O . GLY A 1 193 ? 26.292 8.208 54.386 1.00 24.36 215 GLY A O 1
ATOM 1570 N N . TRP A 1 194 ? 24.941 8.570 56.153 1.00 20.67 216 TRP A N 1
ATOM 1571 C CA . TRP A 1 194 ? 23.923 7.611 55.742 1.00 21.33 216 TRP A CA 1
ATOM 1572 C C . TRP A 1 194 ? 22.660 8.286 55.212 1.00 22.24 216 TRP A C 1
ATOM 1573 O O . TRP A 1 194 ? 22.182 9.253 55.798 1.00 21.14 216 TRP A O 1
ATOM 1584 N N . TYR A 1 195 ? 22.122 7.733 54.109 1.00 20.38 217 TYR A N 1
ATOM 1585 C CA . TYR A 1 195 ? 20.826 8.102 53.573 1.00 20.83 217 TYR A CA 1
ATOM 1586 C C . TYR A 1 195 ? 19.816 6.966 53.715 1.00 23.25 217 TYR A C 1
ATOM 1587 O O . TYR A 1 195 ? 20.215 5.798 53.751 1.00 24.90 217 TYR A O 1
ATOM 1596 N N . SER A 1 196 ? 18.520 7.316 53.758 1.00 21.41 218 SER A N 1
ATOM 1597 C CA . SER A 1 196 ? 17.449 6.333 53.670 1.00 22.24 218 SER A CA 1
ATOM 1598 C C . SER A 1 196 ? 17.141 6.043 52.202 1.00 24.04 218 SER A C 1
ATOM 1599 O O . SER A 1 196 ? 17.170 6.934 51.358 1.00 25.41 218 SER A O 1
ATOM 1602 N N . ASP A 1 197 ? 16.854 4.774 51.923 1.00 22.49 219 ASP A N 1
ATOM 1603 C CA . ASP A 1 197 ? 16.440 4.322 50.605 1.00 24.89 219 ASP A CA 1
ATOM 1604 C C . ASP A 1 197 ? 14.929 4.505 50.501 1.00 24.49 219 ASP A C 1
ATOM 1605 O O . ASP A 1 197 ? 14.153 3.565 50.630 1.00 25.76 219 ASP A O 1
ATOM 1610 N N . GLY A 1 198 ? 14.514 5.749 50.280 1.00 25.26 220 GLY A N 1
ATOM 1611 C CA . GLY A 1 198 ? 13.121 6.113 50.378 1.00 22.34 220 GLY A CA 1
ATOM 1612 C C . GLY A 1 198 ? 12.773 6.652 51.760 1.00 24.98 220 GLY A C 1
ATOM 1613 O O . GLY A 1 198 ? 13.651 7.056 52.514 1.00 25.13 220 GLY A O 1
ATOM 1614 N N . GLU A 1 199 ? 11.484 6.659 52.075 1.00 24.87 221 GLU A N 1
ATOM 1615 C CA . GLU A 1 199 ? 11.007 7.352 53.260 1.00 27.94 221 GLU A CA 1
ATOM 1616 C C . GLU A 1 199 ? 11.395 6.627 54.551 1.00 30.90 221 GLU A C 1
ATOM 1617 O O . GLU A 1 199 ? 11.437 7.262 55.600 1.00 31.79 221 GLU A O 1
ATOM 1623 N N . HIS A 1 200 ? 11.689 5.322 54.460 1.00 25.19 222 HIS A N 1
ATOM 1624 C CA . HIS A 1 200 ? 12.027 4.509 55.616 1.00 32.21 222 HIS A CA 1
ATOM 1625 C C . HIS A 1 200 ? 13.488 4.081 55.507 1.00 31.46 222 HIS A C 1
ATOM 1626 O O . HIS A 1 200 ? 13.949 3.627 54.461 1.00 28.19 222 HIS A O 1
ATOM 1633 N N . PHE A 1 201 ? 14.239 4.272 56.592 1.00 24.74 223 PHE A N 1
ATOM 1634 C CA . PHE A 1 201 ? 15.631 3.879 56.598 1.00 25.69 223 PHE A CA 1
ATOM 1635 C C . PHE A 1 201 ? 15.763 2.356 56.530 1.00 25.61 223 PHE A C 1
ATOM 1636 O O . PHE A 1 201 ? 15.081 1.629 57.235 1.00 28.58 223 PHE A O 1
ATOM 1644 N N . ALA A 1 202 ? 16.674 1.891 55.686 1.00 23.19 224 ALA A N 1
ATOM 1645 C CA . ALA A 1 202 ? 17.030 0.489 55.601 1.00 25.45 224 ALA A CA 1
ATOM 1646 C C . ALA A 1 202 ? 18.535 0.409 55.801 1.00 22.23 224 ALA A C 1
ATOM 1647 O O . ALA A 1 202 ? 19.300 1.159 55.201 1.00 24.88 224 ALA A O 1
ATOM 1649 N N . PHE A 1 203 ? 18.963 -0.485 56.690 1.00 23.21 225 PHE A N 1
ATOM 1650 C CA . PHE A 1 203 ? 20.380 -0.676 56.912 1.00 22.69 225 PHE A CA 1
ATOM 1651 C C . PHE A 1 203 ? 20.868 -1.679 55.869 1.00 21.16 225 PHE A C 1
ATOM 1652 O O . PHE A 1 203 ? 20.717 -2.886 56.032 1.00 25.32 225 PHE A O 1
ATOM 1660 N N . ASP A 1 204 ? 21.382 -1.147 54.754 1.00 24.11 226 ASP A N 1
ATOM 1661 C CA . ASP A 1 204 ? 21.827 -1.988 53.654 1.00 23.83 226 ASP A CA 1
ATOM 1662 C C . ASP A 1 204 ? 22.823 -1.191 52.825 1.00 22.52 226 ASP A C 1
ATOM 1663 O O . ASP A 1 204 ? 23.127 -0.059 53.150 1.00 24.91 226 ASP A O 1
ATOM 1668 N N . TYR A 1 205 ? 23.319 -1.789 51.742 1.00 19.82 227 TYR A N 1
ATOM 1669 C CA . TYR A 1 205 ? 24.361 -1.175 50.949 1.00 20.24 227 TYR A CA 1
ATOM 1670 C C . TYR A 1 205 ? 23.858 -0.424 49.716 1.00 20.01 227 TYR A C 1
ATOM 1671 O O . TYR A 1 205 ? 24.653 -0.105 48.840 1.00 21.51 227 TYR A O 1
ATOM 1680 N N . TYR A 1 206 ? 22.563 -0.093 49.659 1.00 20.30 228 TYR A N 1
ATOM 1681 C CA . TYR A 1 206 ? 22.062 0.726 48.562 1.00 20.90 228 TYR A CA 1
ATOM 1682 C C . TYR A 1 206 ? 22.651 2.133 48.565 1.00 19.64 228 TYR A C 1
ATOM 1683 O O . TYR A 1 206 ? 22.727 2.764 47.510 1.00 20.04 228 TYR A O 1
ATOM 1692 N N . ASN A 1 207 ? 23.135 2.603 49.714 1.00 17.75 229 ASN A N 1
ATOM 1693 C CA . ASN A 1 207 ? 23.944 3.812 49.756 1.00 19.60 229 ASN A CA 1
ATOM 1694 C C . ASN A 1 207 ? 25.151 3.710 48.824 1.00 20.67 229 ASN A C 1
ATOM 1695 O O . ASN A 1 207 ? 25.566 4.702 48.224 1.00 20.14 229 ASN A O 1
ATOM 1700 N N . SER A 1 208 ? 25.712 2.496 48.720 1.00 19.46 230 SER A N 1
ATOM 1701 C CA . SER A 1 208 ? 26.822 2.204 47.825 1.00 18.83 230 SER A CA 1
ATOM 1702 C C . SER A 1 208 ? 26.405 1.880 46.399 1.00 18.94 230 SER A C 1
ATOM 1703 O O . SER A 1 208 ? 27.048 2.311 45.442 1.00 20.58 230 SER A O 1
ATOM 1706 N N . TYR A 1 209 ? 25.373 1.047 46.263 1.00 21.11 231 TYR A N 1
ATOM 1707 C CA . TYR A 1 209 ? 25.003 0.546 44.947 1.00 19.77 231 TYR A CA 1
ATOM 1708 C C . TYR A 1 209 ? 24.479 1.650 44.034 1.00 21.46 231 TYR A C 1
ATOM 1709 O O . TYR A 1 209 ? 24.679 1.598 42.816 1.00 21.92 231 TYR A O 1
ATOM 1718 N N . VAL A 1 210 ? 23.762 2.607 44.639 1.00 20.22 232 VAL A N 1
ATOM 1719 C CA . VAL A 1 210 ? 23.020 3.609 43.902 1.00 20.82 232 VAL A CA 1
ATOM 1720 C C . VAL A 1 210 ? 23.185 5.005 44.493 1.00 22.59 232 VAL A C 1
ATOM 1721 O O . VAL A 1 210 ? 23.602 5.919 43.798 1.00 22.66 232 VAL A O 1
ATOM 1725 N N . ILE A 1 211 ? 22.797 5.182 45.765 1.00 21.98 233 ILE A N 1
ATOM 1726 C CA . ILE A 1 211 ? 22.405 6.499 46.216 1.00 21.55 233 ILE A CA 1
ATOM 1727 C C . ILE A 1 211 ? 23.546 7.507 46.130 1.00 19.84 233 ILE A C 1
ATOM 1728 O O . ILE A 1 211 ? 23.414 8.526 45.466 1.00 21.56 233 ILE A O 1
ATOM 1733 N N . GLN A 1 212 ? 24.653 7.257 46.819 1.00 21.25 234 GLN A N 1
ATOM 1734 C CA . GLN A 1 212 ? 25.651 8.301 46.919 1.00 19.96 234 GLN A CA 1
ATOM 1735 C C . GLN A 1 212 ? 26.383 8.500 45.597 1.00 20.64 234 GLN A C 1
ATOM 1736 O O . GLN A 1 212 ? 26.517 9.640 45.150 1.00 21.92 234 GLN A O 1
ATOM 1742 N N . PRO A 1 213 ? 26.829 7.432 44.899 1.00 20.15 235 PRO A N 1
ATOM 1743 C CA . PRO A 1 213 ? 27.504 7.616 43.612 1.00 23.73 235 PRO A CA 1
ATOM 1744 C C . PRO A 1 213 ? 26.663 8.344 42.569 1.00 22.16 235 PRO A C 1
ATOM 1745 O O . PRO A 1 213 ? 27.176 9.212 41.866 1.00 21.60 235 PRO A O 1
ATOM 1749 N N . MET A 1 214 ? 25.377 7.992 42.463 1.00 22.23 236 MET A N 1
ATOM 1750 C CA . MET A 1 214 ? 24.543 8.639 41.465 1.00 21.94 236 MET A CA 1
ATOM 1751 C C . MET A 1 214 ? 24.133 10.055 41.864 1.00 21.06 236 MET A C 1
ATOM 1752 O O . MET A 1 214 ? 24.069 10.929 41.014 1.00 21.44 236 MET A O 1
ATOM 1757 N N . TYR A 1 215 ? 23.880 10.293 43.160 1.00 19.70 237 TYR A N 1
ATOM 1758 C CA . TYR A 1 215 ? 23.562 11.627 43.629 1.00 20.73 237 TYR A CA 1
ATOM 1759 C C . TYR A 1 215 ? 24.727 12.566 43.326 1.00 20.68 237 TYR A C 1
ATOM 1760 O O . TYR A 1 215 ? 24.534 13.642 42.763 1.00 21.84 237 TYR A O 1
ATOM 1769 N N . VAL A 1 216 ? 25.944 12.137 43.664 1.00 20.39 238 VAL A N 1
ATOM 1770 C CA . VAL A 1 216 ? 27.125 12.944 43.387 1.00 22.45 238 VAL A CA 1
ATOM 1771 C C . VAL A 1 216 ? 27.308 13.196 41.889 1.00 24.00 238 VAL A C 1
ATOM 1772 O O . VAL A 1 216 ? 27.562 14.333 41.479 1.00 23.47 238 VAL A O 1
ATOM 1776 N N . GLN A 1 217 ? 27.137 12.144 41.070 1.00 22.52 239 GLN A N 1
ATOM 1777 C CA . GLN A 1 217 ? 27.273 12.298 39.623 1.00 22.96 239 GLN A CA 1
ATOM 1778 C C . GLN A 1 217 ? 26.267 13.284 39.031 1.00 23.40 239 GLN A C 1
ATOM 1779 O O . GLN A 1 217 ? 26.622 14.101 38.176 1.00 22.89 239 GLN A O 1
ATOM 1785 N N . VAL A 1 218 ? 24.999 13.204 39.468 1.00 20.76 240 VAL A N 1
ATOM 1786 C CA . VAL A 1 218 ? 23.987 14.120 38.968 1.00 21.51 240 VAL A CA 1
ATOM 1787 C C . VAL A 1 218 ? 24.328 15.559 39.358 1.00 22.30 240 VAL A C 1
ATOM 1788 O O . VAL A 1 218 ? 24.320 16.465 38.528 1.00 22.26 240 VAL A O 1
ATOM 1792 N N . LEU A 1 219 ? 24.657 15.769 40.634 1.00 23.12 241 LEU A N 1
ATOM 1793 C CA . LEU A 1 219 ? 24.992 17.103 41.102 1.00 23.73 241 LEU A CA 1
ATOM 1794 C C . LEU A 1 219 ? 26.225 17.668 40.396 1.00 23.99 241 LEU A C 1
ATOM 1795 O O . LEU A 1 219 ? 26.301 18.875 40.144 1.00 25.72 241 LEU A O 1
ATOM 1800 N N . GLN A 1 220 ? 27.191 16.799 40.103 1.00 23.72 242 GLN A N 1
ATOM 1801 C CA . GLN A 1 220 ? 28.415 17.232 39.446 1.00 24.11 242 GLN A CA 1
ATOM 1802 C C . GLN A 1 220 ? 28.118 17.801 38.057 1.00 24.78 242 GLN A C 1
ATOM 1803 O O . GLN A 1 220 ? 28.666 18.832 37.669 1.00 25.27 242 GLN A O 1
ATOM 1809 N N . VAL A 1 221 ? 27.248 17.123 37.298 1.00 23.29 243 VAL A N 1
ATOM 1810 C CA . VAL A 1 221 ? 26.870 17.610 35.975 1.00 25.46 243 VAL A CA 1
ATOM 1811 C C . VAL A 1 221 ? 26.106 18.925 36.077 1.00 24.27 243 VAL A C 1
ATOM 1812 O O . VAL A 1 221 ? 26.380 19.851 35.325 1.00 25.15 243 VAL A O 1
ATOM 1816 N N . LEU A 1 222 ? 25.163 19.021 37.022 1.00 24.67 244 LEU A N 1
ATOM 1817 C CA . LEU A 1 222 ? 24.434 20.265 37.229 1.00 26.43 244 LEU A CA 1
ATOM 1818 C C . LEU A 1 222 ? 25.371 21.419 37.594 1.00 27.77 244 LEU A C 1
ATOM 1819 O O . LEU A 1 222 ? 25.225 22.539 37.082 1.00 29.14 244 LEU A O 1
ATOM 1824 N N . ALA A 1 223 ? 26.341 21.139 38.470 1.00 25.64 245 ALA A N 1
ATOM 1825 C CA . ALA A 1 223 ? 27.278 22.162 38.897 1.00 29.75 245 ALA A CA 1
ATOM 1826 C C . ALA A 1 223 ? 28.197 22.572 37.744 1.00 32.41 245 ALA A C 1
ATOM 1827 O O . ALA A 1 223 ? 28.430 23.752 37.543 1.00 34.03 245 ALA A O 1
ATOM 1829 N N . ASP A 1 224 ? 28.680 21.597 36.969 1.00 31.82 246 ASP A N 1
ATOM 1830 C CA . ASP A 1 224 ? 29.591 21.868 35.863 1.00 35.72 246 ASP A CA 1
ATOM 1831 C C . ASP A 1 224 ? 28.936 22.672 34.750 1.00 40.98 246 ASP A C 1
ATOM 1832 O O . ASP A 1 224 ? 29.596 23.495 34.116 1.00 38.34 246 ASP A O 1
ATOM 1837 N N . ARG A 1 225 ? 27.647 22.415 34.506 1.00 38.42 247 ARG A N 1
ATOM 1838 C CA . ARG A 1 225 ? 26.932 23.155 33.483 1.00 44.84 247 ARG A CA 1
ATOM 1839 C C . ARG A 1 225 ? 26.445 24.506 33.991 1.00 42.64 247 ARG A C 1
ATOM 1840 O O . ARG A 1 225 ? 26.105 25.373 33.193 1.00 43.78 247 ARG A O 1
ATOM 1848 N N . ASP A 1 226 ? 26.398 24.687 35.314 1.00 41.84 248 ASP A N 1
ATOM 1849 C CA . ASP A 1 226 ? 25.855 25.890 35.919 1.00 53.81 248 ASP A CA 1
ATOM 1850 C C . ASP A 1 226 ? 24.381 25.945 35.537 1.00 62.01 248 ASP A C 1
ATOM 1851 O O . ASP A 1 226 ? 23.867 26.997 35.154 1.00 55.16 248 ASP A O 1
ATOM 1856 N N . ALA A 1 227 ? 23.714 24.788 35.659 1.00 63.19 249 ALA A N 1
ATOM 1857 C CA . ALA A 1 227 ? 22.295 24.693 35.371 1.00 67.39 249 ALA A CA 1
ATOM 1858 C C . ALA A 1 227 ? 21.523 25.647 36.287 1.00 62.04 249 ALA A C 1
ATOM 1859 O O . ALA A 1 227 ? 21.779 25.710 37.485 1.00 58.15 249 ALA A O 1
ATOM 1861 N N . ALA A 1 228 ? 20.635 26.453 35.696 1.00 69.41 250 ALA A N 1
ATOM 1862 C CA . ALA A 1 228 ? 19.769 27.341 36.459 1.00 60.34 250 ALA A CA 1
ATOM 1863 C C . ALA A 1 228 ? 18.582 26.499 36.914 1.00 57.45 250 ALA A C 1
ATOM 1864 O O . ALA A 1 228 ? 17.737 26.118 36.105 1.00 63.84 250 ALA A O 1
ATOM 1866 N N . LEU A 1 229 ? 18.570 26.151 38.208 1.00 48.07 251 LEU A N 1
ATOM 1867 C CA . LEU A 1 229 ? 17.484 25.378 38.788 1.00 44.16 251 LEU A CA 1
ATOM 1868 C C . LEU A 1 229 ? 16.502 26.308 39.498 1.00 39.97 251 LEU A C 1
ATOM 1869 O O . LEU A 1 229 ? 16.908 27.292 40.117 1.00 36.19 251 LEU A O 1
ATOM 1874 N N . ARG A 1 230 ? 15.209 25.977 39.404 1.00 41.16 252 ARG A N 1
ATOM 1875 C CA . ARG A 1 230 ? 14.155 26.736 40.065 1.00 38.15 252 ARG A CA 1
ATOM 1876 C C . ARG A 1 230 ? 14.453 26.996 41.547 1.00 33.90 252 ARG A C 1
ATOM 1877 O O . ARG A 1 230 ? 14.705 26.065 42.306 1.00 29.99 252 ARG A O 1
ATOM 1885 N N . ASP A 1 231 ? 14.434 28.278 41.925 1.00 35.44 253 ASP A N 1
ATOM 1886 C CA . ASP A 1 231 ? 14.623 28.742 43.297 1.00 38.98 253 ASP A CA 1
ATOM 1887 C C . ASP A 1 231 ? 15.934 28.305 43.939 1.00 40.58 253 ASP A C 1
ATOM 1888 O O . ASP A 1 231 ? 16.024 28.193 45.156 1.00 46.05 253 ASP A O 1
ATOM 1893 N N . LYS A 1 232 ? 16.944 28.014 43.124 1.00 38.77 254 LYS A N 1
ATOM 1894 C CA . LYS A 1 232 ? 18.277 27.743 43.626 1.00 38.78 254 LYS A CA 1
ATOM 1895 C C . LYS A 1 232 ? 19.061 28.997 43.253 1.00 41.76 254 LYS A C 1
ATOM 1896 O O . LYS A 1 232 ? 19.248 29.290 42.071 1.00 39.44 254 LYS A O 1
ATOM 1902 N N . ALA A 1 233 ? 19.468 29.759 44.272 1.00 38.94 255 ALA A N 1
ATOM 1903 C CA . ALA A 1 233 ? 20.307 30.926 44.060 1.00 38.40 255 ALA A CA 1
ATOM 1904 C C . ALA A 1 233 ? 21.655 30.516 43.469 1.00 34.60 255 ALA A C 1
ATOM 1905 O O . ALA A 1 233 ? 22.067 29.351 43.547 1.00 34.23 255 ALA A O 1
ATOM 1907 N N . PRO A 1 234 ? 22.398 31.460 42.845 1.00 38.03 256 PRO A N 1
ATOM 1908 C CA . PRO A 1 234 ? 23.781 31.186 42.435 1.00 37.48 256 PRO A CA 1
ATOM 1909 C C . PRO A 1 234 ? 24.609 30.622 43.593 1.00 33.13 256 PRO A C 1
ATOM 1910 O O . PRO A 1 234 ? 24.576 31.136 44.715 1.00 33.02 256 PRO A O 1
ATOM 1914 N N . GLY A 1 235 ? 25.314 29.535 43.317 1.00 29.93 257 GLY A N 1
ATOM 1915 C CA . GLY A 1 235 ? 26.093 28.846 44.331 1.00 34.05 257 GLY A CA 1
ATOM 1916 C C . GLY A 1 235 ? 25.336 27.769 45.097 1.00 33.55 257 GLY A C 1
ATOM 1917 O O . GLY A 1 235 ? 25.971 26.963 45.764 1.00 27.98 257 GLY A O 1
ATOM 1918 N N . ALA A 1 236 ? 24.003 27.677 44.947 1.00 31.19 258 ALA A N 1
ATOM 1919 C CA . ALA A 1 236 ? 23.243 26.691 45.709 1.00 31.77 258 ALA A CA 1
ATOM 1920 C C . ALA A 1 236 ? 23.548 25.264 45.248 1.00 27.71 258 ALA A C 1
ATOM 1921 O O . ALA A 1 236 ? 23.746 24.364 46.075 1.00 27.03 258 ALA A O 1
ATOM 1923 N N . VAL A 1 237 ? 23.638 25.071 43.933 1.00 26.28 259 VAL A N 1
ATOM 1924 C CA . VAL A 1 237 ? 23.924 23.746 43.400 1.00 28.68 259 VAL A CA 1
ATOM 1925 C C . VAL A 1 237 ? 25.328 23.317 43.817 1.00 28.21 259 VAL A C 1
ATOM 1926 O O . VAL A 1 237 ? 25.542 22.168 44.189 1.00 25.07 259 VAL A O 1
ATOM 1930 N N . GLN A 1 238 ? 26.279 24.255 43.779 1.00 29.11 260 GLN A N 1
ATOM 1931 C CA . GLN A 1 238 ? 27.651 23.984 44.159 1.00 30.61 260 GLN A CA 1
ATOM 1932 C C . GLN A 1 238 ? 27.717 23.574 45.629 1.00 26.13 260 GLN A C 1
ATOM 1933 O O . GLN A 1 238 ? 28.458 22.663 45.992 1.00 25.10 260 GLN A O 1
ATOM 1939 N N . LYS A 1 239 ? 26.961 24.273 46.478 1.00 26.54 261 LYS A N 1
ATOM 1940 C CA . LYS A 1 239 ? 26.910 23.941 47.895 1.00 30.48 261 LYS A CA 1
ATOM 1941 C C . LYS A 1 239 ? 26.346 22.535 48.089 1.00 27.07 261 LYS A C 1
ATOM 1942 O O . LYS A 1 239 ? 26.876 21.778 48.891 1.00 25.02 261 LYS A O 1
ATOM 1948 N N . GLU A 1 240 ? 25.288 22.178 47.339 1.00 27.17 262 GLU A N 1
ATOM 1949 C CA . GLU A 1 240 ? 24.713 20.843 47.442 1.00 27.51 262 GLU A CA 1
ATOM 1950 C C . GLU A 1 240 ? 25.711 19.775 47.028 1.00 23.09 262 GLU A C 1
ATOM 1951 O O . GLU A 1 240 ? 25.800 18.745 47.684 1.00 23.50 262 GLU A O 1
ATOM 1957 N N . LEU A 1 241 ? 26.462 20.031 45.952 1.00 23.59 263 LEU A N 1
ATOM 1958 C CA . LEU A 1 241 ? 27.508 19.120 45.515 1.00 23.51 263 LEU A CA 1
ATOM 1959 C C . LEU A 1 241 ? 28.593 18.951 46.579 1.00 23.32 263 LEU A C 1
ATOM 1960 O O . LEU A 1 241 ? 29.008 17.822 46.871 1.00 23.53 263 LEU A O 1
ATOM 1965 N N . ASP A 1 242 ? 29.050 20.077 47.136 1.00 23.61 264 ASP A N 1
ATOM 1966 C CA . ASP A 1 242 ? 30.048 20.030 48.194 1.00 29.04 264 ASP A CA 1
ATOM 1967 C C . ASP A 1 242 ? 29.598 19.203 49.405 1.00 26.25 264 ASP A C 1
ATOM 1968 O O . ASP A 1 242 ? 30.338 18.373 49.922 1.00 25.73 264 ASP A O 1
ATOM 1973 N N . THR A 1 243 ? 28.363 19.414 49.846 1.00 22.65 265 THR A N 1
ATOM 1974 C CA . THR A 1 243 ? 27.786 18.617 50.920 1.00 25.56 265 THR A CA 1
ATOM 1975 C C . THR A 1 243 ? 27.680 17.136 50.559 1.00 22.27 265 THR A C 1
ATOM 1976 O O . THR A 1 243 ? 28.004 16.281 51.380 1.00 21.88 265 THR A O 1
ATOM 1980 N N . ALA A 1 244 ? 27.266 16.841 49.328 1.00 21.06 266 ALA A N 1
ATOM 1981 C CA . ALA A 1 244 ? 27.111 15.467 48.884 1.00 22.02 266 ALA A CA 1
ATOM 1982 C C . ALA A 1 244 ? 28.459 14.755 48.896 1.00 22.41 266 ALA A C 1
ATOM 1983 O O . ALA A 1 244 ? 28.551 13.603 49.315 1.00 21.94 266 ALA A O 1
ATOM 1985 N N . LYS A 1 245 ? 29.512 15.462 48.452 1.00 21.72 267 LYS A N 1
ATOM 1986 C CA . LYS A 1 245 ? 30.848 14.898 48.462 1.00 21.16 267 LYS A CA 1
ATOM 1987 C C . LYS A 1 245 ? 31.342 14.640 49.886 1.00 21.53 267 LYS A C 1
ATOM 1988 O O . LYS A 1 245 ? 31.936 13.604 50.148 1.00 20.60 267 LYS A O 1
ATOM 1994 N N . LYS A 1 246 ? 31.097 15.585 50.797 1.00 21.71 268 LYS A N 1
ATOM 1995 C CA . LYS A 1 246 ? 31.506 15.420 52.185 1.00 22.76 268 LYS A CA 1
ATOM 1996 C C . LYS A 1 246 ? 30.787 14.249 52.858 1.00 23.37 268 LYS A C 1
ATOM 1997 O O . LYS A 1 246 ? 31.394 13.508 53.627 1.00 21.90 268 LYS A O 1
ATOM 2003 N N . ARG A 1 247 ? 29.500 14.080 52.556 1.00 20.77 269 ARG A N 1
ATOM 2004 C CA . ARG A 1 247 ? 28.759 12.935 53.058 1.00 22.64 269 ARG A CA 1
ATOM 2005 C C . ARG A 1 247 ? 29.348 11.635 52.524 1.00 23.22 269 ARG A C 1
ATOM 2006 O O . ARG A 1 247 ? 29.491 10.666 53.266 1.00 20.87 269 ARG A O 1
ATOM 2014 N N . MET A 1 248 ? 29.711 11.611 51.239 1.00 22.00 270 MET A N 1
ATOM 2015 C CA . MET A 1 248 ? 30.251 10.395 50.676 1.00 20.33 270 MET A CA 1
ATOM 2016 C C . MET A 1 248 ? 31.664 10.113 51.185 1.00 18.90 270 MET A C 1
ATOM 2017 O O . MET A 1 248 ? 32.029 8.951 51.337 1.00 18.73 270 MET A O 1
ATOM 2022 N N . GLN A 1 249 ? 32.426 11.168 51.497 1.00 20.42 271 GLN A N 1
ATOM 2023 C CA . GLN A 1 249 ? 33.711 10.996 52.168 1.00 21.67 271 GLN A CA 1
ATOM 2024 C C . GLN A 1 249 ? 33.560 10.278 53.503 1.00 22.00 271 GLN A C 1
ATOM 2025 O O . GLN A 1 249 ? 34.338 9.383 53.834 1.00 20.35 271 GLN A O 1
ATOM 2031 N N . ARG A 1 250 ? 32.555 10.682 54.278 1.00 21.35 272 ARG A N 1
ATOM 2032 C CA . ARG A 1 250 ? 32.287 10.042 55.549 1.00 22.16 272 ARG A CA 1
ATOM 2033 C C . ARG A 1 250 ? 31.869 8.586 55.351 1.00 21.57 272 ARG A C 1
ATOM 2034 O O . ARG A 1 250 ? 32.339 7.694 56.057 1.00 20.99 272 ARG A O 1
ATOM 2042 N N . PHE A 1 251 ? 31.005 8.337 54.375 1.00 19.90 273 PHE A N 1
ATOM 2043 C CA . PHE A 1 251 ? 30.582 6.983 54.076 1.00 20.24 273 PHE A CA 1
ATOM 2044 C C . PHE A 1 251 ? 31.780 6.129 53.655 1.00 22.39 273 PHE A C 1
ATOM 2045 O O . PHE A 1 251 ? 31.862 4.959 54.032 1.00 20.66 273 PHE A O 1
ATOM 2053 N N . GLY A 1 252 ? 32.703 6.714 52.887 1.00 22.04 274 GLY A N 1
ATOM 2054 C CA . GLY A 1 252 ? 33.948 6.054 52.525 1.00 23.28 274 GLY A CA 1
ATOM 2055 C C . GLY A 1 252 ? 34.796 5.638 53.723 1.00 20.36 274 GLY A C 1
ATOM 2056 O O . GLY A 1 252 ? 35.334 4.535 53.744 1.00 21.64 274 GLY A O 1
ATOM 2057 N N . ILE A 1 253 ? 34.925 6.534 54.710 1.00 21.35 275 ILE A N 1
ATOM 2058 C CA . ILE A 1 253 ? 35.626 6.218 55.949 1.00 24.17 275 ILE A CA 1
ATOM 2059 C C . ILE A 1 253 ? 34.972 5.025 56.640 1.00 21.87 275 ILE A C 1
ATOM 2060 O O . ILE A 1 253 ? 35.655 4.131 57.149 1.00 22.13 275 ILE A O 1
ATOM 2065 N N . ILE A 1 254 ? 33.637 5.025 56.681 1.00 21.92 276 ILE A N 1
ATOM 2066 C CA . ILE A 1 254 ? 32.897 3.914 57.250 1.00 21.95 276 ILE A CA 1
ATOM 2067 C C . ILE A 1 254 ? 33.167 2.618 56.490 1.00 22.14 276 ILE A C 1
ATOM 2068 O O . ILE A 1 254 ? 33.454 1.591 57.103 1.00 19.87 276 ILE A O 1
ATOM 2073 N N . LEU A 1 255 ? 33.110 2.665 55.152 1.00 21.82 277 LEU A N 1
ATOM 2074 C CA . LEU A 1 255 ? 33.330 1.467 54.355 1.00 22.74 277 LEU A CA 1
ATOM 2075 C C . LEU A 1 255 ? 34.733 0.894 54.563 1.00 22.14 277 LEU A C 1
ATOM 2076 O O . LEU A 1 255 ? 34.900 -0.318 54.632 1.00 21.28 277 LEU A O 1
ATOM 2081 N N . GLU A 1 256 ? 35.748 1.750 54.694 1.00 21.82 278 GLU A N 1
ATOM 2082 C CA . GLU A 1 256 ? 37.094 1.259 54.915 1.00 22.56 278 GLU A CA 1
ATOM 2083 C C . GLU A 1 256 ? 37.187 0.548 56.265 1.00 23.62 278 GLU A C 1
ATOM 2084 O O . GLU A 1 256 ? 37.849 -0.483 56.371 1.00 21.88 278 GLU A O 1
ATOM 2090 N N . ARG A 1 257 ? 36.467 1.077 57.263 1.00 22.53 279 ARG A N 1
ATOM 2091 C CA . ARG A 1 257 ? 36.436 0.481 58.592 1.00 22.70 279 ARG A CA 1
ATOM 2092 C C . ARG A 1 257 ? 35.591 -0.792 58.684 1.00 23.33 279 ARG A C 1
ATOM 2093 O O . ARG A 1 257 ? 35.634 -1.480 59.697 1.00 22.76 279 ARG A O 1
ATOM 2101 N N . PHE A 1 258 ? 34.820 -1.079 57.629 1.00 20.87 280 PHE A N 1
ATOM 2102 C CA . PHE A 1 258 ? 34.113 -2.349 57.491 1.00 21.88 280 PHE A CA 1
ATOM 2103 C C . PHE A 1 258 ? 34.993 -3.512 57.044 1.00 19.58 280 PHE A C 1
ATOM 2104 O O . PHE A 1 258 ? 34.641 -4.663 57.245 1.00 20.96 280 PHE A O 1
ATOM 2112 N N . ILE A 1 259 ? 36.133 -3.206 56.423 1.00 22.62 281 ILE A N 1
ATOM 2113 C CA . ILE A 1 259 ? 37.004 -4.251 55.912 1.00 22.80 281 ILE A CA 1
ATOM 2114 C C . ILE A 1 259 ? 37.811 -4.828 57.074 1.00 23.95 281 ILE A C 1
ATOM 2115 O O . ILE A 1 259 ? 38.523 -4.109 57.777 1.00 22.37 281 ILE A O 1
ATOM 2120 N N . SER A 1 260 ? 37.664 -6.138 57.264 1.00 21.26 282 SER A N 1
ATOM 2121 C CA . SER A 1 260 ? 38.303 -6.863 58.344 1.00 20.77 282 SER A CA 1
ATOM 2122 C C . SER A 1 260 ? 39.782 -7.084 58.052 1.00 21.07 282 SER A C 1
ATOM 2123 O O . SER A 1 260 ? 40.232 -6.909 56.914 1.00 21.58 282 SER A O 1
ATOM 2126 N N . PRO A 1 261 ? 40.578 -7.486 59.065 1.00 21.31 283 PRO A N 1
ATOM 2127 C CA . PRO A 1 261 ? 42.005 -7.735 58.857 1.00 24.17 283 PRO A CA 1
ATOM 2128 C C . PRO A 1 261 ? 42.281 -8.771 57.770 1.00 24.96 283 PRO A C 1
ATOM 2129 O O . PRO A 1 261 ? 43.302 -8.699 57.122 1.00 25.66 283 PRO A O 1
ATOM 2133 N N . GLU A 1 262 ? 41.353 -9.716 57.583 1.00 25.50 284 GLU A N 1
ATOM 2134 C CA . GLU A 1 262 ? 41.494 -10.766 56.589 1.00 26.18 284 GLU A CA 1
ATOM 2135 C C . GLU A 1 262 ? 40.639 -10.536 55.343 1.00 26.48 284 GLU A C 1
ATOM 2136 O O . GLU A 1 262 ? 40.368 -11.462 54.577 1.00 26.89 284 GLU A O 1
ATOM 2142 N N . GLY A 1 263 ? 40.253 -9.281 55.099 1.00 26.50 285 GLY A N 1
ATOM 2143 C CA . GLY A 1 263 ? 39.612 -8.910 53.844 1.00 26.08 285 GLY A CA 1
ATOM 2144 C C . GLY A 1 263 ? 38.137 -9.296 53.687 1.00 24.44 285 GLY A C 1
ATOM 2145 O O . GLY A 1 263 ? 37.659 -9.453 52.576 1.00 27.45 285 GLY A O 1
ATOM 2146 N N . THR A 1 264 ? 37.407 -9.433 54.798 1.00 21.53 286 THR A N 1
ATOM 2147 C CA . THR A 1 264 ? 35.967 -9.606 54.740 1.00 22.93 286 THR A CA 1
ATOM 2148 C C . THR A 1 264 ? 35.282 -8.303 55.150 1.00 23.96 286 THR A C 1
ATOM 2149 O O . THR A 1 264 ? 35.934 -7.304 55.433 1.00 21.74 286 THR A O 1
ATOM 2153 N N . PHE A 1 265 ? 33.950 -8.324 55.135 1.00 23.65 287 PHE A N 1
ATOM 2154 C CA . PHE A 1 265 ? 33.151 -7.180 55.510 1.00 22.04 287 PHE A CA 1
ATOM 2155 C C . PHE A 1 265 ? 31.774 -7.664 55.944 1.00 24.54 287 PHE A C 1
ATOM 2156 O O . PHE A 1 265 ? 31.424 -8.818 55.724 1.00 23.76 287 PHE A O 1
ATOM 2164 N N . PRO A 1 266 ? 30.964 -6.821 56.618 1.00 20.99 288 PRO A N 1
ATOM 2165 C CA . PRO A 1 266 ? 29.654 -7.251 57.097 1.00 20.77 288 PRO A CA 1
ATOM 2166 C C . PRO A 1 266 ? 28.693 -7.539 55.947 1.00 22.51 288 PRO A C 1
ATOM 2167 O O . PRO A 1 266 ? 28.747 -6.899 54.903 1.00 22.90 288 PRO A O 1
ATOM 2171 N N . LEU A 1 267 ? 27.835 -8.533 56.170 1.00 24.17 289 LEU A N 1
ATOM 2172 C CA . LEU A 1 267 ? 26.815 -8.942 55.223 1.00 23.43 289 LEU A CA 1
ATOM 2173 C C . LEU A 1 267 ? 25.457 -8.631 55.840 1.00 21.53 289 LEU A C 1
ATOM 2174 O O . LEU A 1 267 ? 25.018 -9.305 56.762 1.00 23.34 289 LEU A O 1
ATOM 2179 N N . PHE A 1 268 ? 24.792 -7.608 55.301 1.00 22.26 290 PHE A N 1
ATOM 2180 C CA . PHE A 1 268 ? 23.508 -7.187 55.817 1.00 23.88 290 PHE A CA 1
ATOM 2181 C C . PHE A 1 268 ? 22.749 -6.520 54.676 1.00 21.51 290 PHE A C 1
ATOM 2182 O O . PHE A 1 268 ? 23.340 -6.056 53.703 1.00 22.50 290 PHE A O 1
ATOM 2190 N N . GLY A 1 269 ? 21.431 -6.497 54.835 1.00 22.08 291 GLY A N 1
ATOM 2191 C CA . GLY A 1 269 ? 20.543 -5.874 53.881 1.00 22.51 291 GLY A CA 1
ATOM 2192 C C . GLY A 1 269 ? 20.340 -6.720 52.626 1.00 23.36 291 GLY A C 1
ATOM 2193 O O . GLY A 1 269 ? 21.009 -7.735 52.411 1.00 23.98 291 GLY A O 1
ATOM 2194 N N . ARG A 1 270 ? 19.430 -6.252 51.777 1.00 24.72 292 ARG A N 1
ATOM 2195 C CA . ARG A 1 270 ? 19.099 -6.996 50.572 1.00 24.68 292 ARG A CA 1
ATOM 2196 C C . ARG A 1 270 ? 20.185 -6.810 49.511 1.00 24.92 292 ARG A C 1
ATOM 2197 O O . ARG A 1 270 ? 21.058 -5.929 49.613 1.00 23.83 292 ARG A O 1
ATOM 2205 N N . SER A 1 271 ? 20.112 -7.653 48.470 1.00 23.52 293 SER A N 1
ATOM 2206 C CA . SER A 1 271 ? 21.023 -7.596 47.339 1.00 22.78 293 SER A CA 1
ATOM 2207 C C . SER A 1 271 ? 22.489 -7.764 47.741 1.00 21.31 293 SER A C 1
ATOM 2208 O O . SER A 1 271 ? 23.391 -7.098 47.222 1.00 25.02 293 SER A O 1
ATOM 2211 N N . MET A 1 272 ? 22.732 -8.712 48.641 1.00 21.24 294 MET A N 1
ATOM 2212 C CA . MET A 1 272 ? 24.087 -9.052 49.043 1.00 22.62 294 MET A CA 1
ATOM 2213 C C . MET A 1 272 ? 24.850 -9.775 47.931 1.00 25.44 294 MET A C 1
ATOM 2214 O O . MET A 1 272 ? 26.071 -9.872 47.978 1.00 27.97 294 MET A O 1
ATOM 2219 N N . THR A 1 273 ? 24.124 -10.262 46.905 1.00 24.32 295 THR A N 1
ATOM 2220 C CA . THR A 1 273 ? 24.750 -10.796 45.709 1.00 24.89 295 THR A CA 1
ATOM 2221 C C . THR A 1 273 ? 25.519 -9.796 44.844 1.00 25.33 295 THR A C 1
ATOM 2222 O O . THR A 1 273 ? 26.147 -10.191 43.864 1.00 25.54 295 THR A O 1
ATOM 2226 N N . TYR A 1 274 ? 25.484 -8.506 45.189 1.00 22.23 296 TYR A N 1
ATOM 2227 C CA . TYR A 1 274 ? 26.233 -7.518 44.429 1.00 22.19 296 TYR A CA 1
ATOM 2228 C C . TYR A 1 274 ? 27.720 -7.467 44.768 1.00 20.89 296 TYR A C 1
ATOM 2229 O O . TYR A 1 274 ? 28.452 -6.687 44.166 1.00 21.13 296 TYR A O 1
ATOM 2238 N N . ARG A 1 275 ? 28.167 -8.332 45.692 1.00 21.60 297 ARG A N 1
ATOM 2239 C CA . ARG A 1 275 ? 29.586 -8.574 45.912 1.00 23.48 297 ARG A CA 1
ATOM 2240 C C . ARG A 1 275 ? 30.340 -7.269 46.186 1.00 23.87 297 ARG A C 1
ATOM 2241 O O . ARG A 1 275 ? 29.995 -6.576 47.138 1.00 22.71 297 ARG A O 1
ATOM 2249 N N . LEU A 1 276 ? 31.315 -6.885 45.344 1.00 20.85 298 LEU A N 1
ATOM 2250 C CA . LEU A 1 276 ? 32.150 -5.735 45.663 1.00 20.49 298 LEU A CA 1
ATOM 2251 C C . LEU A 1 276 ? 31.517 -4.406 45.266 1.00 21.51 298 LEU A C 1
ATOM 2252 O O . LEU A 1 276 ? 32.125 -3.350 45.442 1.00 22.52 298 LEU A O 1
ATOM 2257 N N . GLY A 1 277 ? 30.291 -4.462 44.746 1.00 21.90 299 GLY A N 1
ATOM 2258 C CA . GLY A 1 277 ? 29.511 -3.256 44.523 1.00 22.47 299 GLY A CA 1
ATOM 2259 C C . GLY A 1 277 ? 29.326 -2.429 45.793 1.00 19.81 299 GLY A C 1
ATOM 2260 O O . GLY A 1 277 ? 29.119 -1.226 45.707 1.00 21.45 299 GLY A O 1
ATOM 2261 N N . VAL A 1 278 ? 29.454 -3.075 46.964 1.00 19.89 300 VAL A N 1
ATOM 2262 C CA . VAL A 1 278 ? 29.384 -2.378 48.243 1.00 20.61 300 VAL A CA 1
ATOM 2263 C C . VAL A 1 278 ? 30.435 -1.276 48.384 1.00 22.21 300 VAL A C 1
ATOM 2264 O O . VAL A 1 278 ? 30.277 -0.367 49.191 1.00 21.19 300 VAL A O 1
ATOM 2268 N N . PHE A 1 279 ? 31.519 -1.363 47.609 1.00 20.28 301 PHE A N 1
ATOM 2269 C CA . PHE A 1 279 ? 32.618 -0.415 47.729 1.00 21.56 301 PHE A CA 1
ATOM 2270 C C . PHE A 1 279 ? 32.599 0.706 46.697 1.00 20.36 301 PHE A C 1
ATOM 2271 O O . PHE A 1 279 ? 33.519 1.515 46.655 1.00 20.74 301 PHE A O 1
ATOM 2279 N N . GLN A 1 280 ? 31.527 0.801 45.910 1.00 20.74 302 GLN A N 1
ATOM 2280 C CA . GLN A 1 280 ? 31.473 1.822 44.880 1.00 19.77 302 GLN A CA 1
ATOM 2281 C C . GLN A 1 280 ? 31.815 3.226 45.402 1.00 19.96 302 GLN A C 1
ATOM 2282 O O . GLN A 1 280 ? 32.567 3.936 44.754 1.00 20.46 302 GLN A O 1
ATOM 2288 N N . PRO A 1 281 ? 31.309 3.705 46.568 1.00 20.88 303 PRO A N 1
ATOM 2289 C CA . PRO A 1 281 ? 31.685 5.030 47.068 1.00 23.55 303 PRO A CA 1
ATOM 2290 C C . PRO A 1 281 ? 33.182 5.210 47.296 1.00 20.53 303 PRO A C 1
ATOM 2291 O O . PRO A 1 281 ? 33.743 6.236 46.946 1.00 23.80 303 PRO A O 1
ATOM 2295 N N . LEU A 1 282 ? 33.821 4.186 47.878 1.00 23.59 304 LEU A N 1
ATOM 2296 C CA . LEU A 1 282 ? 35.249 4.219 48.140 1.00 24.69 304 LEU A CA 1
ATOM 2297 C C . LEU A 1 282 ? 36.043 4.215 46.833 1.00 23.45 304 LEU A C 1
ATOM 2298 O O . LEU A 1 282 ? 36.998 4.974 46.682 1.00 23.67 304 LEU A O 1
ATOM 2303 N N . SER A 1 283 ? 35.610 3.391 45.871 1.00 22.99 305 SER A N 1
ATOM 2304 C CA . SER A 1 283 ? 36.196 3.395 44.543 1.00 22.62 305 SER A CA 1
ATOM 2305 C C . SER A 1 283 ? 36.013 4.720 43.813 1.00 22.73 305 SER A C 1
ATOM 2306 O O . SER A 1 283 ? 36.907 5.176 43.099 1.00 20.80 305 SER A O 1
ATOM 2309 N N . MET A 1 284 ? 34.843 5.342 43.988 1.00 21.09 306 MET A N 1
ATOM 2310 C CA . MET A 1 284 ? 34.593 6.619 43.347 1.00 21.70 306 MET A CA 1
ATOM 2311 C C . MET A 1 284 ? 35.435 7.734 43.970 1.00 21.98 306 MET A C 1
ATOM 2312 O O . MET A 1 284 ? 35.991 8.565 43.251 1.00 21.70 306 MET A O 1
ATOM 2317 N N . LEU A 1 285 ? 35.502 7.773 45.312 1.00 23.63 307 LEU A N 1
ATOM 2318 C CA . LEU A 1 285 ? 36.358 8.735 45.998 1.00 21.15 307 LEU A CA 1
ATOM 2319 C C . LEU A 1 285 ? 37.791 8.622 45.486 1.00 22.25 307 LEU A C 1
ATOM 2320 O O . LEU A 1 285 ? 38.489 9.623 45.335 1.00 24.43 307 LEU A O 1
ATOM 2325 N N . SER A 1 286 ? 38.231 7.378 45.273 1.00 22.90 308 SER A N 1
ATOM 2326 C CA . SER A 1 286 ? 39.589 7.113 44.830 1.00 23.33 308 SER A CA 1
ATOM 2327 C C . SER A 1 286 ? 39.802 7.611 43.398 1.00 22.00 308 SER A C 1
ATOM 2328 O O . SER A 1 286 ? 40.729 8.362 43.127 1.00 21.27 308 SER A O 1
ATOM 2331 N N . TRP A 1 287 ? 38.914 7.194 42.493 1.00 22.08 309 TRP A N 1
ATOM 2332 C CA . TRP A 1 287 ? 38.991 7.590 41.097 1.00 23.52 309 TRP A CA 1
ATOM 2333 C C . TRP A 1 287 ? 38.948 9.106 40.894 1.00 26.14 309 TRP A C 1
ATOM 2334 O O . TRP A 1 287 ? 39.740 9.655 40.132 1.00 23.55 309 TRP A O 1
ATOM 2345 N N . LYS A 1 288 ? 38.041 9.778 41.608 1.00 24.87 310 LYS A N 1
ATOM 2346 C CA . LYS A 1 288 ? 37.862 11.218 41.463 1.00 26.31 310 LYS A CA 1
ATOM 2347 C C . LYS A 1 288 ? 38.792 12.004 42.385 1.00 26.87 310 LYS A C 1
ATOM 2348 O O . LYS A 1 288 ? 38.748 13.229 42.407 1.00 25.76 310 LYS A O 1
ATOM 2354 N N . GLU A 1 289 ? 39.635 11.286 43.141 1.00 24.60 311 GLU A N 1
ATOM 2355 C CA . GLU A 1 289 ? 40.667 11.896 43.964 1.00 27.48 311 GLU A CA 1
ATOM 2356 C C . GLU A 1 289 ? 40.108 12.859 45.007 1.00 28.67 311 GLU A C 1
ATOM 2357 O O . GLU A 1 289 ? 40.639 13.949 45.203 1.00 28.20 311 GLU A O 1
ATOM 2363 N N . PHE A 1 290 ? 39.047 12.452 45.713 1.00 25.38 312 PHE A N 1
ATOM 2364 C CA . PHE A 1 290 ? 38.671 13.212 46.891 1.00 25.62 312 PHE A CA 1
ATOM 2365 C C . PHE A 1 290 ? 38.474 12.309 48.102 1.00 25.69 312 PHE A C 1
ATOM 2366 O O . PHE A 1 290 ? 37.553 12.495 48.892 1.00 23.91 312 PHE A O 1
ATOM 2374 N N . LEU A 1 291 ? 39.421 11.381 48.286 1.00 27.12 313 LEU A N 1
ATOM 2375 C CA . LEU A 1 291 ? 39.517 10.665 49.544 1.00 26.74 313 LEU A CA 1
ATOM 2376 C C . LEU A 1 291 ? 39.710 11.704 50.640 1.00 25.73 313 LEU A C 1
ATOM 2377 O O . LEU A 1 291 ? 40.460 12.647 50.470 1.00 25.48 313 LEU A O 1
ATOM 2382 N N . PRO A 1 292 ? 39.057 11.571 51.813 1.00 26.00 314 PRO A N 1
ATOM 2383 C CA . PRO A 1 292 ? 39.300 12.501 52.913 1.00 27.30 314 PRO A CA 1
ATOM 2384 C C . PRO A 1 292 ? 40.698 12.248 53.474 1.00 26.44 314 PRO A C 1
ATOM 2385 O O . PRO A 1 292 ? 41.264 11.166 53.281 1.00 27.22 314 PRO A O 1
ATOM 2389 N N . GLU A 1 293 ? 41.240 13.225 54.196 1.00 28.44 315 GLU A N 1
ATOM 2390 C CA . GLU A 1 293 ? 42.592 13.112 54.732 1.00 32.65 315 GLU A CA 1
ATOM 2391 C C . GLU A 1 293 ? 42.774 11.914 55.665 1.00 29.73 315 GLU A C 1
ATOM 2392 O O . GLU A 1 293 ? 43.890 11.420 55.800 1.00 30.04 315 GLU A O 1
ATOM 2398 N N . GLU A 1 294 ? 41.680 11.440 56.285 1.00 27.68 316 GLU A N 1
ATOM 2399 C CA . GLU A 1 294 ? 41.711 10.236 57.108 1.00 30.32 316 GLU A CA 1
ATOM 2400 C C . GLU A 1 294 ? 42.130 8.965 56.358 1.00 34.75 316 GLU A C 1
ATOM 2401 O O . GLU A 1 294 ? 42.546 8.004 56.988 1.00 27.89 316 GLU A O 1
ATOM 2407 N N . LEU A 1 295 ? 41.987 8.952 55.021 1.00 25.79 317 LEU A N 1
ATOM 2408 C CA . LEU A 1 295 ? 42.258 7.779 54.209 1.00 25.98 317 LEU A CA 1
ATOM 2409 C C . LEU A 1 295 ? 43.387 8.051 53.223 1.00 32.92 317 LEU A C 1
ATOM 2410 O O . LEU A 1 295 ? 43.316 9.010 52.460 1.00 34.63 317 LEU A O 1
ATOM 2415 N N . THR A 1 296 ? 44.417 7.201 53.237 1.00 26.43 318 THR A N 1
ATOM 2416 C CA . THR A 1 296 ? 45.472 7.300 52.233 1.00 30.71 318 THR A CA 1
ATOM 2417 C C . THR A 1 296 ? 45.100 6.402 51.057 1.00 26.14 318 THR A C 1
ATOM 2418 O O . THR A 1 296 ? 44.399 5.403 51.218 1.00 25.46 318 THR A O 1
ATOM 2422 N N . GLU A 1 297 ? 45.618 6.739 49.872 1.00 26.64 319 GLU A N 1
ATOM 2423 C CA . GLU A 1 297 ? 45.381 5.907 48.702 1.00 25.37 319 GLU A CA 1
ATOM 2424 C C . GLU A 1 297 ? 45.903 4.491 48.931 1.00 26.36 319 GLU A C 1
ATOM 2425 O O . GLU A 1 297 ? 45.238 3.523 48.588 1.00 25.83 319 GLU A O 1
ATOM 2431 N N . GLY A 1 298 ? 47.093 4.387 49.525 1.00 24.76 320 GLY A N 1
ATOM 2432 C CA . GLY A 1 298 ? 47.708 3.102 49.784 1.00 27.67 320 GLY A CA 1
ATOM 2433 C C . GLY A 1 298 ? 46.849 2.196 50.659 1.00 26.77 320 GLY A C 1
ATOM 2434 O O . GLY A 1 298 ? 46.755 0.996 50.407 1.00 26.24 320 GLY A O 1
ATOM 2435 N N . GLN A 1 299 ? 46.231 2.764 51.705 1.00 27.46 321 GLN A N 1
ATOM 2436 C CA . GLN A 1 299 ? 45.443 1.947 52.615 1.00 27.67 321 GLN A CA 1
ATOM 2437 C C . GLN A 1 299 ? 44.167 1.500 51.915 1.00 25.49 321 GLN A C 1
ATOM 2438 O O . GLN A 1 299 ? 43.751 0.356 52.086 1.00 24.35 321 GLN A O 1
ATOM 2444 N N . VAL A 1 300 ? 43.566 2.395 51.117 1.00 22.37 322 VAL A N 1
ATOM 2445 C CA . VAL A 1 300 ? 42.352 2.054 50.404 1.00 21.98 322 VAL A CA 1
ATOM 2446 C C . VAL A 1 300 ? 42.619 0.994 49.339 1.00 22.92 322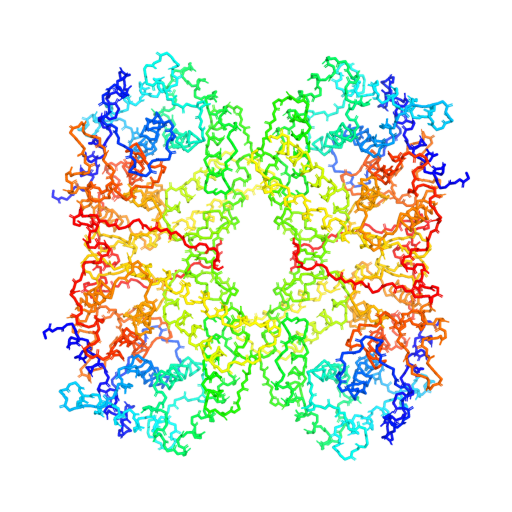 VAL A C 1
ATOM 2447 O O . VAL A 1 300 ? 41.876 0.015 49.236 1.00 21.71 322 VAL A O 1
ATOM 2451 N N . ARG A 1 301 ? 43.669 1.196 48.533 1.00 22.91 323 ARG A N 1
ATOM 2452 C CA . ARG A 1 301 ? 44.030 0.204 47.537 1.00 22.52 323 ARG A CA 1
ATOM 2453 C C . ARG A 1 301 ? 44.300 -1.155 48.181 1.00 22.71 323 ARG A C 1
ATOM 2454 O O . ARG A 1 301 ? 43.823 -2.189 47.705 1.00 23.62 323 ARG A O 1
ATOM 2462 N N . SER A 1 302 ? 45.050 -1.152 49.290 1.00 22.00 324 SER A N 1
ATOM 2463 C CA . SER A 1 302 ? 45.414 -2.401 49.942 1.00 23.29 324 SER A CA 1
ATOM 2464 C C . SER A 1 302 ? 44.199 -3.136 50.510 1.00 23.71 324 SER A C 1
ATOM 2465 O O . SER A 1 302 ? 44.078 -4.350 50.349 1.00 22.63 324 SER A O 1
ATOM 2468 N N . ALA A 1 303 ? 43.295 -2.388 51.155 1.00 23.16 325 ALA A N 1
ATOM 2469 C CA . ALA A 1 303 ? 42.114 -2.985 51.758 1.00 23.79 325 ALA A CA 1
ATOM 2470 C C . ALA A 1 303 ? 41.187 -3.552 50.688 1.00 22.00 325 ALA A C 1
ATOM 2471 O O . ALA A 1 303 ? 40.685 -4.669 50.817 1.00 21.57 325 ALA A O 1
ATOM 2473 N N . LEU A 1 304 ? 40.959 -2.771 49.628 1.00 22.54 326 LEU A N 1
ATOM 2474 C CA . LEU A 1 304 ? 40.099 -3.216 48.555 1.00 22.72 326 LEU A CA 1
ATOM 2475 C C . LEU A 1 304 ? 40.678 -4.433 47.847 1.00 22.99 326 LEU A C 1
ATOM 2476 O O . LEU A 1 304 ? 39.928 -5.345 47.492 1.00 24.75 326 LEU A O 1
ATOM 2481 N N . THR A 1 305 ? 41.996 -4.436 47.616 1.00 21.69 327 THR A N 1
ATOM 2482 C CA . THR A 1 305 ? 42.643 -5.568 46.987 1.00 22.83 327 THR A CA 1
ATOM 2483 C C . THR A 1 305 ? 42.494 -6.834 47.838 1.00 24.28 327 THR A C 1
ATOM 2484 O O . THR A 1 305 ? 42.216 -7.919 47.328 1.00 23.64 327 THR A O 1
ATOM 2488 N N . ALA A 1 306 ? 42.687 -6.700 49.148 1.00 25.09 328 ALA A N 1
ATOM 2489 C CA . ALA A 1 306 ? 42.527 -7.829 50.053 1.00 25.38 328 ALA A CA 1
ATOM 2490 C C . ALA A 1 306 ? 41.113 -8.414 49.978 1.00 22.79 328 ALA A C 1
ATOM 2491 O O . ALA A 1 306 ? 40.943 -9.625 49.900 1.00 24.77 328 ALA A O 1
ATOM 2493 N N . ALA A 1 307 ? 40.103 -7.541 49.992 1.00 22.36 329 ALA A N 1
ATOM 2494 C CA . ALA A 1 307 ? 38.713 -7.973 49.905 1.00 23.18 329 ALA A CA 1
ATOM 2495 C C . ALA A 1 307 ? 38.429 -8.632 48.559 1.00 22.63 329 ALA A C 1
ATOM 2496 O O . ALA A 1 307 ? 37.771 -9.665 48.495 1.00 22.47 329 ALA A O 1
ATOM 2498 N N . MET A 1 308 ? 38.965 -8.037 47.497 1.00 23.82 330 MET A N 1
ATOM 2499 C CA . MET A 1 308 ? 38.747 -8.527 46.151 1.00 24.54 330 MET A CA 1
ATOM 2500 C C . MET A 1 308 ? 39.395 -9.893 45.943 1.00 26.50 330 MET A C 1
ATOM 2501 O O . MET A 1 308 ? 38.757 -10.806 45.408 1.00 23.62 330 MET A O 1
ATOM 2506 N N . LYS A 1 309 ? 40.660 -10.042 46.371 1.00 24.69 331 LYS A N 1
ATOM 2507 C CA . LYS A 1 309 ? 41.341 -11.319 46.248 1.00 27.44 331 LYS A CA 1
ATOM 2508 C C . LYS A 1 309 ? 40.652 -12.429 47.027 1.00 27.98 331 LYS A C 1
ATOM 2509 O O . LYS A 1 309 ? 40.597 -13.569 46.568 1.00 28.29 331 LYS A O 1
ATOM 2515 N N . ARG A 1 310 ? 40.133 -12.104 48.209 1.00 26.07 332 ARG A N 1
ATOM 2516 C CA . ARG A 1 310 ? 39.517 -13.133 49.026 1.00 28.57 332 ARG A CA 1
ATOM 2517 C C . ARG A 1 310 ? 38.180 -13.575 48.427 1.00 28.26 332 ARG A C 1
ATOM 2518 O O . ARG A 1 310 ? 37.902 -14.762 48.352 1.00 31.05 332 ARG A O 1
ATOM 2526 N N . LEU A 1 311 ? 37.384 -12.624 47.932 1.00 25.39 333 LEU A N 1
ATOM 2527 C CA . LEU A 1 311 ? 36.080 -12.956 47.382 1.00 25.84 333 LEU A CA 1
ATOM 2528 C C . LEU A 1 311 ? 36.197 -13.684 46.045 1.00 25.10 333 LEU A C 1
ATOM 2529 O O . LEU A 1 311 ? 35.480 -14.647 45.790 1.00 27.72 333 LEU A O 1
ATOM 2534 N N . PHE A 1 312 ? 37.114 -13.227 45.193 1.00 25.71 334 PHE A N 1
ATOM 2535 C CA . PHE A 1 312 ? 37.241 -13.812 43.868 1.00 27.27 334 PHE A CA 1
ATOM 2536 C C . PHE A 1 312 ? 38.260 -14.947 43.786 1.00 29.54 334 PHE A C 1
ATOM 2537 O O . PHE A 1 312 ? 38.577 -15.412 42.707 1.00 31.20 334 PHE A O 1
ATOM 2545 N N . ALA A 1 313 ? 38.752 -15.423 44.927 1.00 31.43 335 ALA A N 1
ATOM 2546 C CA . ALA A 1 313 ? 39.413 -16.721 44.985 1.00 34.04 335 ALA A CA 1
ATOM 2547 C C . ALA A 1 313 ? 38.425 -17.876 44.774 1.00 39.19 335 ALA A C 1
ATOM 2548 O O . ALA A 1 313 ? 38.836 -18.989 44.462 1.00 41.57 335 ALA A O 1
ATOM 2550 N N . HIS A 1 314 ? 37.120 -17.624 44.962 1.00 36.94 336 HIS A N 1
ATOM 2551 C CA . HIS A 1 314 ? 36.107 -18.654 44.777 1.00 39.68 336 HIS A CA 1
ATOM 2552 C C . HIS A 1 314 ? 35.830 -18.819 43.283 1.00 41.04 336 HIS A C 1
ATOM 2553 O O . HIS A 1 314 ? 35.195 -17.965 42.668 1.00 34.84 336 HIS A O 1
ATOM 2560 N N . GLU A 1 315 ? 36.295 -19.939 42.715 1.00 41.72 337 GLU A N 1
ATOM 2561 C CA . GLU A 1 315 ? 36.112 -20.212 41.298 1.00 43.41 337 GLU A CA 1
ATOM 2562 C C . GLU A 1 315 ? 34.639 -20.300 40.917 1.00 39.10 337 GLU A C 1
ATOM 2563 O O . GLU A 1 315 ? 34.273 -20.001 39.778 1.00 31.63 337 GLU A O 1
ATOM 2569 N N . ALA A 1 316 ? 33.795 -20.690 41.885 1.00 33.90 338 ALA A N 1
ATOM 2570 C CA . ALA A 1 316 ? 32.381 -20.893 41.610 1.00 38.07 338 ALA A CA 1
ATOM 2571 C C . ALA A 1 316 ? 31.621 -19.582 41.420 1.00 27.12 338 ALA A C 1
ATOM 2572 O O . ALA A 1 316 ? 30.424 -19.630 41.136 1.00 33.62 338 ALA A O 1
ATOM 2574 N N . ASN A 1 317 ? 32.314 -18.429 41.516 1.00 26.03 339 ASN A N 1
ATOM 2575 C CA . ASN A 1 317 ? 31.724 -17.153 41.119 1.00 27.71 339 ASN A CA 1
ATOM 2576 C C . ASN A 1 317 ? 31.398 -17.077 39.624 1.00 26.46 339 ASN A C 1
ATOM 2577 O O . ASN A 1 317 ? 30.575 -16.257 39.212 1.00 27.22 339 ASN A O 1
ATOM 2582 N N . PHE A 1 318 ? 32.080 -17.910 38.821 1.00 27.73 340 PHE A N 1
ATOM 2583 C CA . PHE A 1 318 ? 31.897 -17.928 37.376 1.00 28.10 340 PHE A CA 1
ATOM 2584 C C . PHE A 1 318 ? 31.371 -19.280 36.917 1.00 28.12 340 PHE A C 1
ATOM 2585 O O . PHE A 1 318 ? 31.725 -20.318 37.478 1.00 27.87 340 PHE A O 1
ATOM 2593 N N . ASN A 1 319 ? 30.526 -19.254 35.886 1.00 27.14 341 ASN A N 1
ATOM 2594 C CA . ASN A 1 319 ? 30.042 -20.483 35.283 1.00 31.43 341 ASN A CA 1
ATOM 2595 C C . ASN A 1 319 ? 30.969 -20.876 34.135 1.00 32.84 341 ASN A C 1
ATOM 2596 O O . ASN A 1 319 ? 31.942 -20.185 33.842 1.00 31.41 341 ASN A O 1
ATOM 2601 N N . GLU A 1 320 ? 30.648 -22.003 33.502 1.00 35.88 342 GLU A N 1
ATOM 2602 C CA . GLU A 1 320 ? 31.445 -22.575 32.427 1.00 42.48 342 GLU A CA 1
ATOM 2603 C C . GLU A 1 320 ? 31.659 -21.603 31.267 1.00 39.16 342 GLU A C 1
ATOM 2604 O O . GLU A 1 320 ? 32.732 -21.577 30.672 1.00 40.31 342 GLU A O 1
ATOM 2610 N N . GLY A 1 321 ? 30.628 -20.812 30.948 1.00 36.72 343 GLY A N 1
ATOM 2611 C CA . GLY A 1 321 ? 30.715 -19.806 29.901 1.00 35.12 343 GLY A CA 1
ATOM 2612 C C . GLY A 1 321 ? 31.538 -18.564 30.256 1.00 31.98 343 GLY A C 1
ATOM 2613 O O . GLY A 1 321 ? 31.780 -17.732 29.391 1.00 32.65 343 GLY A O 1
ATOM 2614 N N . GLY A 1 322 ? 31.947 -18.433 31.525 1.00 28.94 344 GLY A N 1
ATOM 2615 C CA . GLY A 1 322 ? 32.719 -17.288 31.980 1.00 29.70 344 GLY A CA 1
ATOM 2616 C C . GLY A 1 322 ? 31.872 -16.137 32.534 1.00 27.77 344 GLY A C 1
ATOM 2617 O O . GLY A 1 322 ? 32.383 -15.042 32.771 1.00 27.74 344 GLY A O 1
ATOM 2618 N N . PHE A 1 323 ? 30.570 -16.389 32.727 1.00 27.47 345 PHE A N 1
ATOM 2619 C CA . PHE A 1 323 ? 29.658 -15.383 33.245 1.00 25.66 345 PHE A CA 1
ATOM 2620 C C . PHE A 1 323 ? 29.559 -15.521 34.764 1.00 23.84 345 PHE A C 1
ATOM 2621 O O . PHE A 1 323 ? 29.741 -16.608 35.317 1.00 25.56 345 PHE A O 1
ATOM 2629 N N . LEU A 1 324 ? 29.273 -14.405 35.426 1.00 24.80 346 LEU A N 1
ATOM 2630 C CA . LEU A 1 324 ? 29.044 -14.414 36.863 1.00 23.99 346 LEU A CA 1
ATOM 2631 C C . LEU A 1 324 ? 27.828 -15.259 37.225 1.00 26.25 346 LEU A C 1
ATOM 2632 O O . LEU A 1 324 ? 26.858 -15.310 36.473 1.00 24.75 346 LEU A O 1
ATOM 2637 N N . ARG A 1 325 ? 27.916 -15.956 38.358 1.00 25.44 347 ARG A N 1
ATOM 2638 C CA . ARG A 1 325 ? 26.806 -16.727 38.884 1.00 27.50 347 ARG A CA 1
ATOM 2639 C C . ARG A 1 325 ? 26.148 -16.020 40.057 1.00 24.30 347 ARG A C 1
ATOM 2640 O O . ARG A 1 325 ? 26.739 -15.124 40.655 1.00 24.64 347 ARG A O 1
ATOM 2648 N N . LEU A 1 326 ? 24.925 -16.455 40.376 1.00 24.13 348 LEU A N 1
ATOM 2649 C CA . LEU A 1 326 ? 24.215 -15.963 41.544 1.00 24.71 348 LEU A CA 1
ATOM 2650 C C . LEU A 1 326 ? 24.935 -16.418 42.809 1.00 25.24 348 LEU A C 1
ATOM 2651 O O . LEU A 1 326 ? 25.092 -17.611 43.045 1.00 26.04 348 LEU A O 1
ATOM 2656 N N . GLY A 1 327 ? 25.348 -15.446 43.629 1.00 25.77 349 GLY A N 1
ATOM 2657 C CA . GLY A 1 327 ? 26.030 -15.751 44.867 1.00 25.01 349 GLY A CA 1
ATOM 2658 C C . GLY A 1 327 ? 26.812 -14.564 45.396 1.00 23.31 349 GLY A C 1
ATOM 2659 O O . GLY A 1 327 ? 26.657 -13.436 44.932 1.00 24.92 349 GLY A O 1
ATOM 2660 N N . PHE A 1 328 ? 27.646 -14.849 46.388 1.00 23.99 350 PHE A N 1
ATOM 2661 C CA . PHE A 1 328 ? 28.470 -13.855 47.028 1.00 22.95 350 PHE A CA 1
ATOM 2662 C C . PHE A 1 328 ? 29.916 -14.338 46.938 1.00 23.77 350 PHE A C 1
ATOM 2663 O O . PHE A 1 328 ? 30.710 -13.781 46.189 1.00 25.84 350 PHE A O 1
ATOM 2671 N N . ALA A 1 329 ? 30.245 -15.388 47.698 1.00 24.59 351 ALA A N 1
ATOM 2672 C CA . ALA A 1 329 ? 31.545 -16.022 47.611 1.00 26.73 351 ALA A CA 1
ATOM 2673 C C . ALA A 1 329 ? 31.305 -17.401 47.008 1.00 31.37 351 ALA A C 1
ATOM 2674 O O . ALA A 1 329 ? 31.116 -18.388 47.718 1.00 38.97 351 ALA A O 1
ATOM 2676 N N . GLY A 1 330 ? 31.247 -17.452 45.686 1.00 30.66 352 GLY A N 1
ATOM 2677 C CA . GLY A 1 330 ? 30.884 -18.680 45.010 1.00 28.34 352 GLY A CA 1
ATOM 2678 C C . GLY A 1 330 ? 29.429 -18.687 44.559 1.00 26.52 352 GLY A C 1
ATOM 2679 O O . GLY A 1 330 ? 28.875 -17.637 44.220 1.00 29.15 352 GLY A O 1
ATOM 2680 N N . HIS A 1 331 ? 28.855 -19.894 44.498 1.00 27.37 353 HIS A N 1
ATOM 2681 C CA . HIS A 1 331 ? 27.530 -20.107 43.949 1.00 27.35 353 HIS A CA 1
ATOM 2682 C C . HIS A 1 331 ? 26.558 -20.306 45.108 1.00 27.94 353 HIS A C 1
ATOM 2683 O O . HIS A 1 331 ? 26.551 -21.359 45.729 1.00 28.38 353 HIS A O 1
ATOM 2690 N N . GLN A 1 332 ? 25.777 -19.267 45.410 1.00 26.56 354 GLN A N 1
ATOM 2691 C CA . GLN A 1 332 ? 24.869 -19.259 46.551 1.00 26.92 354 GLN A CA 1
ATOM 2692 C C . GLN A 1 332 ? 23.549 -18.691 46.040 1.00 26.46 354 GLN A C 1
ATOM 2693 O O . GLN A 1 332 ? 23.195 -17.542 46.315 1.00 24.00 354 GLN A O 1
ATOM 2699 N N . PRO A 1 333 ? 22.815 -19.461 45.217 1.00 27.62 355 PRO A N 1
ATOM 2700 C CA . PRO A 1 333 ? 21.686 -18.911 44.466 1.00 27.61 355 PRO A CA 1
ATOM 2701 C C . PRO A 1 333 ? 20.505 -18.501 45.342 1.00 26.45 355 PRO A C 1
ATOM 2702 O O . PRO A 1 333 ? 19.751 -17.612 44.960 1.00 27.68 355 PRO A O 1
ATOM 2706 N N . ASP A 1 334 ? 20.357 -19.117 46.518 1.00 25.99 356 ASP A N 1
ATOM 2707 C CA . ASP A 1 334 ? 19.258 -18.741 47.403 1.00 30.09 356 ASP A CA 1
ATOM 2708 C C . ASP A 1 334 ? 19.437 -17.363 48.048 1.00 30.39 356 ASP A C 1
ATOM 2709 O O . ASP A 1 334 ? 18.490 -16.818 48.606 1.00 31.09 356 ASP A O 1
ATOM 2714 N N . LEU A 1 335 ? 20.632 -16.782 47.906 1.00 29.20 357 LEU A N 1
ATOM 2715 C CA . LEU A 1 335 ? 20.885 -15.417 48.338 1.00 27.53 357 LEU A CA 1
ATOM 2716 C C . LEU A 1 335 ? 20.248 -14.389 47.400 1.00 29.88 357 LEU A C 1
ATOM 2717 O O . LEU A 1 335 ? 20.088 -13.223 47.756 1.00 26.76 357 LEU A O 1
ATOM 2722 N N . ALA A 1 336 ? 19.887 -14.829 46.185 1.00 26.73 358 ALA A N 1
ATOM 2723 C CA . ALA A 1 336 ? 19.305 -13.945 45.195 1.00 26.74 358 ALA A CA 1
ATOM 2724 C C . ALA A 1 336 ? 17.854 -13.618 45.551 1.00 30.29 358 ALA A C 1
ATOM 2725 O O . ALA A 1 336 ? 17.059 -14.504 45.840 1.00 31.51 358 ALA A O 1
ATOM 2727 N N . ASP A 1 337 ? 17.529 -12.323 45.512 1.00 34.39 359 ASP A N 1
ATOM 2728 C CA . ASP A 1 337 ? 16.181 -11.834 45.758 1.00 39.00 359 ASP A CA 1
ATOM 2729 C C . ASP A 1 337 ? 15.299 -12.176 44.559 1.00 37.49 359 ASP A C 1
ATOM 2730 O O . ASP A 1 337 ? 15.785 -12.623 43.517 1.00 35.52 359 ASP A O 1
ATOM 2735 N N . TRP A 1 338 ? 13.986 -11.981 44.707 1.00 41.42 360 TRP A N 1
ATOM 2736 C CA . TRP A 1 338 ? 13.040 -12.318 43.650 1.00 38.87 360 TRP A CA 1
ATOM 2737 C C . TRP A 1 338 ? 13.238 -11.523 42.353 1.00 38.26 360 TRP A C 1
ATOM 2738 O O . TRP A 1 338 ? 12.795 -11.951 41.296 1.00 39.48 360 TRP A O 1
ATOM 2749 N N . TYR A 1 339 ? 13.924 -10.379 42.438 1.00 41.43 361 TYR A N 1
ATOM 2750 C CA . TYR A 1 339 ? 14.173 -9.523 41.282 1.00 39.79 361 TYR A CA 1
ATOM 2751 C C . TYR A 1 339 ? 15.544 -9.741 40.628 1.00 40.78 361 TYR A C 1
ATOM 2752 O O . TYR A 1 339 ? 15.916 -9.001 39.716 1.00 32.83 361 TYR A O 1
ATOM 2761 N N . THR A 1 340 ? 16.276 -10.778 41.068 1.00 33.50 362 THR A N 1
ATOM 2762 C CA . THR A 1 340 ? 17.679 -10.962 40.716 1.00 30.63 362 THR A CA 1
ATOM 2763 C C . THR A 1 340 ? 17.945 -12.077 39.699 1.00 28.49 362 THR A C 1
ATOM 2764 O O . THR A 1 340 ? 17.395 -13.171 39.803 1.00 28.50 362 THR A O 1
ATOM 2768 N N . ASN A 1 341 ? 18.809 -11.776 38.722 1.00 27.04 363 ASN A N 1
ATOM 2769 C CA . ASN A 1 341 ? 19.290 -12.729 37.736 1.00 28.39 363 ASN A CA 1
ATOM 2770 C C . ASN A 1 341 ? 20.809 -12.562 37.644 1.00 25.87 363 ASN A C 1
ATOM 2771 O O . ASN A 1 341 ? 21.365 -11.685 38.299 1.00 24.81 363 ASN A O 1
ATOM 2776 N N . ASN A 1 342 ? 21.502 -13.388 36.849 1.00 26.22 364 ASN A N 1
ATOM 2777 C CA . ASN A 1 342 ? 22.955 -13.311 36.878 1.00 28.21 364 ASN A CA 1
ATOM 2778 C C . ASN A 1 342 ? 23.488 -12.064 36.162 1.00 27.43 364 ASN A C 1
ATOM 2779 O O . ASN A 1 342 ? 24.606 -11.644 36.429 1.00 25.78 364 ASN A O 1
ATOM 2784 N N . GLY A 1 343 ? 22.666 -11.431 35.312 1.00 25.94 365 GLY A N 1
ATOM 2785 C CA . GLY A 1 343 ? 22.988 -10.117 34.787 1.00 25.28 365 GLY A CA 1
ATOM 2786 C C . GLY A 1 343 ? 23.121 -9.052 35.876 1.00 24.80 365 GLY A C 1
ATOM 2787 O O . GLY A 1 343 ? 24.006 -8.190 35.817 1.00 24.15 365 GLY A O 1
ATOM 2788 N N . SER A 1 344 ? 22.252 -9.144 36.892 1.00 24.20 366 SER A N 1
ATOM 2789 C CA . SER A 1 344 ? 22.298 -8.254 38.042 1.00 23.62 366 SER A CA 1
ATOM 2790 C C . SER A 1 344 ? 23.659 -8.255 38.739 1.00 23.20 366 SER A C 1
ATOM 2791 O O . SER A 1 344 ? 24.061 -7.249 39.321 1.00 21.19 366 SER A O 1
ATOM 2794 N N . MET A 1 345 ? 24.356 -9.404 38.688 1.00 21.98 367 MET A N 1
ATOM 2795 C CA . MET A 1 345 ? 25.619 -9.590 39.390 1.00 23.07 367 MET A CA 1
ATOM 2796 C C . MET A 1 345 ? 26.707 -8.629 38.925 1.00 21.67 367 MET A C 1
ATOM 2797 O O . MET A 1 345 ? 27.666 -8.393 39.646 1.00 22.04 367 MET A O 1
ATOM 2802 N N . TYR A 1 346 ? 26.563 -8.077 37.707 1.00 21.60 368 TYR A N 1
ATOM 2803 C CA . TYR A 1 346 ? 27.596 -7.249 37.116 1.00 21.26 368 TYR A CA 1
ATOM 2804 C C . TYR A 1 346 ? 27.733 -5.878 37.788 1.00 22.17 368 TYR A C 1
ATOM 2805 O O . TYR A 1 346 ? 28.667 -5.145 37.499 1.00 21.67 368 TYR A O 1
ATOM 2814 N N . LEU A 1 347 ? 26.867 -5.579 38.762 1.00 22.54 369 LEU A N 1
ATOM 2815 C CA . LEU A 1 347 ? 27.082 -4.419 39.613 1.00 23.05 369 LEU A CA 1
ATOM 2816 C C . LEU A 1 347 ? 28.393 -4.516 40.399 1.00 22.94 369 LEU A C 1
ATOM 2817 O O . LEU A 1 347 ? 28.936 -3.498 40.818 1.00 23.35 369 LEU A O 1
ATOM 2822 N N . THR A 1 348 ? 28.942 -5.726 40.575 1.00 22.02 370 THR A N 1
ATOM 2823 C CA . THR A 1 348 ? 30.236 -5.865 41.221 1.00 22.10 370 THR A CA 1
ATOM 2824 C C . THR A 1 348 ? 31.373 -5.168 40.466 1.00 24.17 370 THR A C 1
ATOM 2825 O O . THR A 1 348 ? 32.433 -4.941 41.043 1.00 24.37 370 THR A O 1
ATOM 2829 N N . SER A 1 349 ? 31.136 -4.806 39.193 1.00 23.11 371 SER A N 1
ATOM 2830 C CA A SER A 1 349 ? 32.105 -4.064 38.399 0.50 22.48 371 SER A CA 1
ATOM 2831 C CA B SER A 1 349 ? 32.102 -4.063 38.397 0.50 22.17 371 SER A CA 1
ATOM 2832 C C . SER A 1 349 ? 32.390 -2.669 38.953 1.00 20.84 371 SER A C 1
ATOM 2833 O O . SER A 1 349 ? 33.393 -2.065 38.618 1.00 22.05 371 SER A O 1
ATOM 2838 N N . GLU A 1 350 ? 31.489 -2.158 39.791 1.00 22.50 372 GLU A N 1
ATOM 2839 C CA . GLU A 1 350 ? 31.609 -0.806 40.318 1.00 21.34 372 GLU A CA 1
ATOM 2840 C C . GLU A 1 350 ? 32.798 -0.606 41.253 1.00 20.91 372 GLU A C 1
ATOM 2841 O O . GLU A 1 350 ? 33.140 0.529 41.570 1.00 25.71 372 GLU A O 1
ATOM 2847 N N . VAL A 1 351 ? 33.428 -1.695 41.701 1.00 21.56 373 VAL A N 1
ATOM 2848 C CA . VAL A 1 351 ? 34.665 -1.572 42.458 1.00 22.60 373 VAL A CA 1
ATOM 2849 C C . VAL A 1 351 ? 35.830 -1.064 41.609 1.00 22.59 373 VAL A C 1
ATOM 2850 O O . VAL A 1 351 ? 36.787 -0.492 42.137 1.00 22.03 373 VAL A O 1
ATOM 2854 N N . PHE A 1 352 ? 35.747 -1.227 40.284 1.00 20.92 374 PHE A N 1
ATOM 2855 C CA . PHE A 1 352 ? 36.902 -1.004 39.429 1.00 22.73 374 PHE A CA 1
ATOM 2856 C C . PHE A 1 352 ? 37.180 0.447 39.042 1.00 22.16 374 PHE A C 1
ATOM 2857 O O . PHE A 1 352 ? 38.110 0.710 38.281 1.00 23.61 374 PHE A O 1
ATOM 2865 N N . LEU A 1 353 ? 36.398 1.390 39.578 1.00 21.09 375 LEU A N 1
ATOM 2866 C CA . LEU A 1 353 ? 36.504 2.771 39.134 1.00 23.05 375 LEU A CA 1
ATOM 2867 C C . LEU A 1 353 ? 37.933 3.317 39.152 1.00 22.25 375 LEU A C 1
ATOM 2868 O O . LEU A 1 353 ? 38.319 3.998 38.215 1.00 22.23 375 LEU A O 1
ATOM 2873 N N . PRO A 1 354 ? 38.792 3.064 40.175 1.00 22.60 376 PRO A N 1
ATOM 2874 C CA . PRO A 1 354 ? 40.124 3.669 40.171 1.00 24.40 376 PRO A CA 1
ATOM 2875 C C . PRO A 1 354 ? 41.087 3.135 39.107 1.00 23.08 376 PRO A C 1
ATOM 2876 O O . PRO A 1 354 ? 42.159 3.691 38.929 1.00 23.21 376 PRO A O 1
ATOM 2880 N N . LEU A 1 355 ? 40.696 2.097 38.355 1.00 21.17 377 LEU A N 1
ATOM 2881 C CA . LEU A 1 355 ? 41.431 1.754 37.147 1.00 22.98 377 LEU A CA 1
ATOM 2882 C C . LEU A 1 355 ? 41.394 2.887 36.113 1.00 22.62 377 LEU A C 1
ATOM 2883 O O . LEU A 1 355 ? 42.186 2.898 35.178 1.00 25.24 377 LEU A O 1
ATOM 2888 N N . GLY A 1 356 ? 40.474 3.847 36.284 1.00 25.38 378 GLY A N 1
ATOM 2889 C CA . GLY A 1 356 ? 40.466 5.056 35.477 1.00 24.52 378 GLY A CA 1
ATOM 2890 C C . GLY A 1 356 ? 41.577 6.053 35.785 1.00 24.32 378 GLY A C 1
ATOM 2891 O O . GLY A 1 356 ? 41.779 7.003 35.034 1.00 25.70 378 GLY A O 1
ATOM 2892 N N . LEU A 1 357 ? 42.289 5.837 36.894 1.00 25.78 379 LEU A N 1
ATOM 2893 C CA . LEU A 1 357 ? 43.541 6.524 37.153 1.00 23.76 379 LEU A CA 1
ATOM 2894 C C . LEU A 1 357 ? 44.638 5.756 36.425 1.00 26.01 379 LEU A C 1
ATOM 2895 O O . LEU A 1 357 ? 44.644 4.521 36.454 1.00 29.17 379 LEU A O 1
ATOM 2900 N N . PRO A 1 358 ? 45.594 6.446 35.770 1.00 28.07 380 PRO A N 1
ATOM 2901 C CA . PRO A 1 358 ? 46.682 5.761 35.070 1.00 31.43 380 PRO A CA 1
ATOM 2902 C C . PRO A 1 358 ? 47.493 4.824 35.959 1.00 28.96 380 PRO A C 1
ATOM 2903 O O . PRO A 1 358 ? 47.552 5.002 37.179 1.00 25.88 380 PRO A O 1
ATOM 2907 N N . ALA A 1 359 ? 48.167 3.859 35.314 1.00 26.18 381 ALA A N 1
ATOM 2908 C CA . ALA A 1 359 ? 49.027 2.908 36.006 1.00 28.85 381 ALA A CA 1
ATOM 2909 C C . ALA A 1 359 ? 50.138 3.583 36.814 1.00 29.84 381 ALA A C 1
ATOM 2910 O O . ALA A 1 359 ? 50.582 3.044 37.823 1.00 32.15 381 ALA A O 1
ATOM 2912 N N . ASP A 1 360 ? 50.572 4.777 36.388 1.00 29.62 382 ASP A N 1
ATOM 2913 C CA . ASP A 1 360 ? 51.624 5.506 37.080 1.00 32.30 382 ASP A CA 1
ATOM 2914 C C . ASP A 1 360 ? 51.115 6.565 38.063 1.00 31.63 382 ASP A C 1
ATOM 2915 O O . ASP A 1 360 ? 51.892 7.380 38.550 1.00 32.21 382 ASP A O 1
ATOM 2920 N N . HIS A 1 361 ? 49.810 6.543 38.358 1.00 28.36 383 HIS A N 1
ATOM 2921 C CA . HIS A 1 361 ? 49.230 7.434 39.345 1.00 28.39 383 HIS A CA 1
ATOM 2922 C C . HIS A 1 361 ? 49.571 6.936 40.751 1.00 29.50 383 HIS A C 1
ATOM 2923 O O . HIS A 1 361 ? 49.684 5.732 40.986 1.00 27.31 383 HIS A O 1
ATOM 2930 N N . SER A 1 362 ? 49.693 7.881 41.691 1.00 29.10 384 SER A N 1
ATOM 2931 C CA . SER A 1 362 ? 50.003 7.565 43.079 1.00 31.69 384 SER A CA 1
ATOM 2932 C C . SER A 1 362 ? 49.069 6.527 43.711 1.00 27.06 384 SER A C 1
ATOM 2933 O O . SER A 1 362 ? 49.484 5.782 44.593 1.00 29.09 384 SER A O 1
ATOM 2936 N N . PHE A 1 363 ? 47.804 6.477 43.286 1.00 26.78 385 PHE A N 1
ATOM 2937 C CA . PHE A 1 363 ? 46.879 5.491 43.833 1.00 24.32 385 PHE A CA 1
ATOM 2938 C C . PHE A 1 363 ? 47.425 4.080 43.624 1.00 24.40 385 PHE A C 1
ATOM 2939 O O . PHE A 1 363 ? 47.297 3.222 44.499 1.00 25.36 385 PHE A O 1
ATOM 2947 N N . TRP A 1 364 ? 48.046 3.862 42.462 1.00 25.87 386 TRP A N 1
ATOM 2948 C CA . TRP A 1 364 ? 48.568 2.557 42.075 1.00 25.45 386 TRP A CA 1
ATOM 2949 C C . TRP A 1 364 ? 50.027 2.325 42.446 1.00 27.65 386 TRP A C 1
ATOM 2950 O O . TRP A 1 364 ? 50.421 1.181 42.639 1.00 29.84 386 TRP A O 1
ATOM 2961 N N . THR A 1 365 ? 50.825 3.397 42.521 1.00 27.07 387 THR A N 1
ATOM 2962 C CA . THR A 1 365 ? 52.257 3.242 42.739 1.00 29.81 387 THR A CA 1
ATOM 2963 C C . THR A 1 365 ? 52.674 3.447 44.195 1.00 30.62 387 THR A C 1
ATOM 2964 O O . THR A 1 365 ? 53.769 3.045 44.567 1.00 30.53 387 THR A O 1
ATOM 2968 N N . SER A 1 366 ? 51.819 4.082 45.008 1.00 29.33 388 SER A N 1
ATOM 2969 C CA . SER A 1 366 ? 52.157 4.330 46.398 1.00 31.63 388 SER A CA 1
ATOM 2970 C C . SER A 1 366 ? 52.347 3.023 47.164 1.00 30.76 388 SER A C 1
ATOM 2971 O O . SER A 1 366 ? 51.749 2.000 46.823 1.00 28.22 388 SER A O 1
ATOM 2974 N N . PRO A 1 367 ? 53.202 3.002 48.211 1.00 32.37 389 PRO A N 1
ATOM 2975 C CA . PRO A 1 367 ? 53.367 1.797 49.024 1.00 32.04 389 PRO A CA 1
ATOM 2976 C C . PRO A 1 367 ? 52.047 1.315 49.632 1.00 30.14 389 PRO A C 1
ATOM 2977 O O . PRO A 1 367 ? 51.168 2.108 49.955 1.00 32.62 389 PRO A O 1
ATOM 2981 N N . ALA A 1 368 ? 51.920 -0.006 49.762 1.00 30.40 390 ALA A N 1
ATOM 2982 C CA . ALA A 1 368 ? 50.828 -0.624 50.497 1.00 31.94 390 ALA A CA 1
ATOM 2983 C C . ALA A 1 368 ? 50.823 -0.069 51.924 1.00 36.24 390 ALA A C 1
ATOM 2984 O O . ALA A 1 368 ? 51.865 0.302 52.465 1.00 34.76 390 ALA A O 1
ATOM 2986 N N . GLU A 1 369 ? 49.633 0.054 52.507 1.00 32.57 391 GLU A N 1
ATOM 2987 C CA . GLU A 1 369 ? 49.494 0.501 53.879 1.00 32.90 391 GLU A CA 1
ATOM 2988 C C . GLU A 1 369 ? 48.491 -0.427 54.543 1.00 33.14 391 GLU A C 1
ATOM 2989 O O . GLU A 1 369 ? 47.602 -0.972 53.888 1.00 31.93 391 GLU A O 1
ATOM 2995 N N . GLU A 1 370 ? 48.601 -0.541 55.865 1.00 31.41 392 GLU A N 1
ATOM 2996 C CA . GLU A 1 370 ? 47.643 -1.315 56.632 1.00 31.11 392 GLU A CA 1
ATOM 2997 C C . GLU A 1 370 ? 46.379 -0.492 56.838 1.00 27.49 392 GLU A C 1
ATOM 2998 O O . GLU A 1 370 ? 46.424 0.704 57.108 1.00 30.00 392 GLU A O 1
ATOM 3004 N N . TRP A 1 371 ? 45.239 -1.166 56.685 1.00 25.21 393 TRP A N 1
ATOM 3005 C CA . TRP A 1 371 ? 43.951 -0.546 56.899 1.00 23.56 393 TRP A CA 1
ATOM 3006 C C . TRP A 1 371 ? 43.593 -0.591 58.387 1.00 23.21 393 TRP A C 1
ATOM 3007 O O . TRP A 1 371 ? 44.284 -1.216 59.203 1.00 24.25 393 TRP A O 1
ATOM 3018 N N . THR A 1 372 ? 42.514 0.106 58.744 1.00 21.47 394 THR A N 1
ATOM 3019 C CA . THR A 1 372 ? 42.223 0.402 60.131 1.00 23.98 394 THR A CA 1
ATOM 3020 C C . THR A 1 372 ? 42.110 -0.835 61.011 1.00 23.69 394 THR A C 1
ATOM 3021 O O . THR A 1 372 ? 42.772 -0.908 62.047 1.00 24.01 394 THR A O 1
ATOM 3025 N N . THR A 1 373 ? 41.258 -1.794 60.614 1.00 21.18 395 THR A N 1
ATOM 3026 C CA . THR A 1 373 ? 41.049 -2.967 61.464 1.00 20.92 395 THR A CA 1
ATOM 3027 C C . THR A 1 373 ? 42.302 -3.832 61.544 1.00 20.39 395 THR A C 1
ATOM 3028 O O . THR A 1 373 ? 42.561 -4.480 62.563 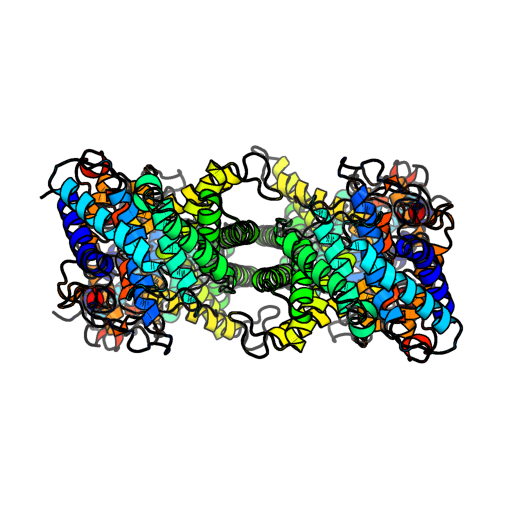1.00 23.28 395 THR A O 1
ATOM 3032 N N . LYS A 1 374 ? 43.078 -3.848 60.459 1.00 20.73 396 LYS A N 1
ATOM 3033 C CA . LYS A 1 374 ? 44.321 -4.603 60.430 1.00 24.51 396 LYS A CA 1
ATOM 3034 C C . LYS A 1 374 ? 45.302 -4.071 61.471 1.00 24.50 396 LYS A C 1
ATOM 3035 O O . LYS A 1 374 ? 45.881 -4.851 62.237 1.00 27.60 396 LYS A O 1
ATOM 3041 N N . LYS A 1 375 ? 45.440 -2.736 61.532 1.00 24.56 397 LYS A N 1
ATOM 3042 C CA . LYS A 1 375 ? 46.251 -2.117 62.571 1.00 25.87 397 LYS A CA 1
ATOM 3043 C C . LYS A 1 375 ? 45.692 -2.437 63.958 1.00 24.67 397 LYS A C 1
ATOM 3044 O O . LYS A 1 375 ? 46.429 -2.822 64.862 1.00 25.73 397 LYS A O 1
ATOM 3050 N N . ALA A 1 376 ? 44.367 -2.286 64.106 1.00 23.77 398 ALA A N 1
ATOM 3051 C CA . ALA A 1 376 ? 43.717 -2.426 65.400 1.00 23.68 398 ALA A CA 1
ATOM 3052 C C . ALA A 1 376 ? 43.959 -3.807 66.007 1.00 22.66 398 ALA A C 1
ATOM 3053 O O . ALA A 1 376 ? 44.432 -3.912 67.138 1.00 25.21 398 ALA A O 1
ATOM 3055 N N . TRP A 1 377 ? 43.696 -4.866 65.229 1.00 23.00 399 TRP A N 1
ATOM 3056 C CA . TRP A 1 377 ? 43.841 -6.219 65.737 1.00 25.14 399 TRP A CA 1
ATOM 3057 C C . TRP A 1 377 ? 45.280 -6.707 65.885 1.00 28.51 399 TRP A C 1
ATOM 3058 O O . TRP A 1 377 ? 45.507 -7.717 66.557 1.00 29.68 399 TRP A O 1
ATOM 3069 N N . GLN A 1 378 ? 46.239 -5.975 65.299 1.00 26.25 400 GLN A N 1
ATOM 3070 C CA . GLN A 1 378 ? 47.650 -6.206 65.561 1.00 29.11 400 GLN A CA 1
ATOM 3071 C C . GLN A 1 378 ? 48.088 -5.630 66.905 1.00 29.46 400 GLN A C 1
ATOM 3072 O O . GLN A 1 378 ? 49.188 -5.906 67.354 1.00 30.96 400 GLN A O 1
ATOM 3078 N N . GLY A 1 379 ? 47.228 -4.837 67.554 1.00 27.04 401 GLY A N 1
ATOM 3079 C CA . GLY A 1 379 ? 47.591 -4.149 68.774 1.00 28.77 401 GLY A CA 1
ATOM 3080 C C . GLY A 1 379 ? 48.359 -2.847 68.551 1.00 29.89 401 GLY A C 1
ATOM 3081 O O . GLY A 1 379 ? 48.901 -2.287 69.493 1.00 32.69 401 GLY A O 1
ATOM 3082 N N . ASP A 1 380 ? 48.359 -2.361 67.310 1.00 28.58 402 ASP A N 1
ATOM 3083 C CA . ASP A 1 380 ? 49.083 -1.167 66.919 1.00 30.39 402 ASP A CA 1
ATOM 3084 C C . ASP A 1 380 ? 48.200 0.073 67.031 1.00 30.13 402 ASP A C 1
ATOM 3085 O O . ASP A 1 380 ? 46.976 -0.043 67.072 1.00 28.31 402 ASP A O 1
ATOM 3090 N N . PRO A 1 381 ? 48.786 1.290 67.080 1.00 31.31 403 PRO A N 1
ATOM 3091 C CA . PRO A 1 381 ? 47.981 2.517 67.052 1.00 31.39 403 PRO A CA 1
ATOM 3092 C C . PRO A 1 381 ? 47.083 2.573 65.827 1.00 30.73 403 PRO A C 1
ATOM 3093 O O . PRO A 1 381 ? 47.477 2.171 64.731 1.00 28.96 403 PRO A O 1
ATOM 3097 N N . PHE A 1 382 ? 45.849 3.034 66.035 1.00 28.37 404 PHE A N 1
ATOM 3098 C CA . PHE A 1 382 ? 44.954 3.311 64.931 1.00 25.76 404 PHE A CA 1
ATOM 3099 C C . PHE A 1 382 ? 44.078 4.496 65.330 1.00 27.46 404 PHE A C 1
ATOM 3100 O O . PHE A 1 382 ? 43.860 4.734 66.513 1.00 26.95 404 PHE A O 1
ATOM 3108 N N . PRO A 1 383 ? 43.568 5.278 64.360 1.00 27.47 405 PRO A N 1
ATOM 3109 C CA . PRO A 1 383 ? 42.856 6.515 64.685 1.00 30.54 405 PRO A CA 1
ATOM 3110 C C . PRO A 1 383 ? 41.487 6.348 65.336 1.00 25.04 405 PRO A C 1
ATOM 3111 O O . PRO A 1 383 ? 40.742 5.419 65.026 1.00 24.04 405 PRO A O 1
ATOM 3115 N N . LYS A 1 384 ? 41.189 7.290 66.237 1.00 28.52 406 LYS A N 1
ATOM 3116 C CA . LYS A 1 384 ? 39.847 7.526 66.731 1.00 29.36 406 LYS A CA 1
ATOM 3117 C C . LYS A 1 384 ? 38.949 7.899 65.560 1.00 31.59 406 LYS A C 1
ATOM 3118 O O . LYS A 1 384 ? 39.397 8.564 64.622 1.00 32.78 406 LYS A O 1
ATOM 3124 N N . ASP A 1 385 ? 37.692 7.456 65.625 1.00 28.61 407 ASP A N 1
ATOM 3125 C CA . ASP A 1 385 ? 36.687 7.851 64.650 1.00 30.93 407 ASP A CA 1
ATOM 3126 C C . ASP A 1 385 ? 35.751 8.865 65.306 1.00 30.73 407 ASP A C 1
ATOM 3127 O O . ASP A 1 385 ? 35.581 8.856 66.522 1.00 31.37 407 ASP A O 1
ATOM 3132 N N . HIS A 1 386 ? 35.155 9.745 64.504 1.00 29.71 408 HIS A N 1
ATOM 3133 C CA . HIS A 1 386 ? 34.247 10.772 64.995 1.00 33.84 408 HIS A CA 1
ATOM 3134 C C . HIS A 1 386 ? 33.105 10.919 63.990 1.00 28.81 408 HIS A C 1
ATOM 3135 O O . HIS A 1 386 ? 33.313 10.789 62.791 1.00 25.61 408 HIS A O 1
ATOM 3142 N N . ALA A 1 387 ? 31.906 11.165 64.508 1.00 29.39 409 ALA A N 1
ATOM 3143 C CA . ALA A 1 387 ? 30.748 11.473 63.698 1.00 33.59 409 ALA A CA 1
ATOM 3144 C C . ALA A 1 387 ? 30.970 12.791 62.970 1.00 32.32 409 ALA A C 1
ATOM 3145 O O . ALA A 1 387 ? 31.620 13.692 63.484 1.00 32.71 409 ALA A O 1
ATOM 3147 N N . VAL A 1 388 ? 30.367 12.907 61.792 1.00 32.91 410 VAL A N 1
ATOM 3148 C CA . VAL A 1 388 ? 30.189 14.202 61.156 1.00 39.73 410 VAL A CA 1
ATOM 3149 C C . VAL A 1 388 ? 28.691 14.497 61.228 1.00 42.13 410 VAL A C 1
ATOM 3150 O O . VAL A 1 388 ? 27.892 13.845 60.551 1.00 41.32 410 VAL A O 1
ATOM 3154 N N . ARG A 1 389 ? 28.304 15.434 62.090 1.00 54.40 411 ARG A N 1
ATOM 3155 C CA . ARG A 1 389 ? 26.896 15.645 62.408 1.00 66.92 411 ARG A CA 1
ATOM 3156 C C . ARG A 1 389 ? 26.306 16.897 61.753 1.00 67.88 411 ARG A C 1
ATOM 3157 O O . ARG A 1 389 ? 25.140 17.216 61.978 1.00 61.31 411 ARG A O 1
ATOM 3165 N N . TYR A 1 390 ? 27.108 17.585 60.931 1.00 62.83 412 TYR A N 1
ATOM 3166 C CA . TYR A 1 390 ? 26.818 18.950 60.497 1.00 75.62 412 TYR A CA 1
ATOM 3167 C C . TYR A 1 390 ? 26.443 19.082 59.018 1.00 65.43 412 TYR A C 1
ATOM 3168 O O . TYR A 1 390 ? 26.426 20.179 58.468 1.00 55.55 412 TYR A O 1
ATOM 3177 N N . LEU A 1 391 ? 26.120 17.960 58.369 1.00 56.14 413 LEU A N 1
ATOM 3178 C CA . LEU A 1 391 ? 25.905 17.946 56.930 1.00 56.11 413 LEU A CA 1
ATOM 3179 C C . LEU A 1 391 ? 24.401 17.837 56.574 1.00 58.40 413 LEU A C 1
ATOM 3180 O O . LEU A 1 391 ? 24.103 17.517 55.443 1.00 45.80 413 LEU A O 1
ATOM 3185 N N . GLU B 1 2 ? 37.709 -25.905 78.986 1.00 65.80 24 GLU B N 1
ATOM 3186 C CA . GLU B 1 2 ? 37.422 -26.724 77.815 1.00 68.02 24 GLU B CA 1
ATOM 3187 C C . GLU B 1 2 ? 36.267 -26.133 77.008 1.00 68.80 24 GLU B C 1
ATOM 3188 O O . GLU B 1 2 ? 36.447 -25.749 75.850 1.00 96.03 24 GLU B O 1
ATOM 3194 N N . ASN B 1 3 ? 35.082 -26.036 77.626 1.00 54.28 25 ASN B N 1
ATOM 3195 C CA . ASN B 1 3 ? 33.897 -25.595 76.899 1.00 47.40 25 ASN B CA 1
ATOM 3196 C C . ASN B 1 3 ? 33.923 -24.072 76.783 1.00 39.43 25 ASN B C 1
ATOM 3197 O O . ASN B 1 3 ? 34.753 -23.429 77.417 1.00 35.76 25 ASN B O 1
ATOM 3202 N N . ASP B 1 4 ? 33.055 -23.492 75.953 1.00 35.66 26 ASP B N 1
ATOM 3203 C CA . ASP B 1 4 ? 33.040 -22.048 75.794 1.00 34.84 26 ASP B CA 1
ATOM 3204 C C . ASP B 1 4 ? 32.829 -21.339 77.135 1.00 34.08 26 ASP B C 1
ATOM 3205 O O . ASP B 1 4 ? 33.467 -20.331 77.410 1.00 29.84 26 ASP B O 1
ATOM 3210 N N . ARG B 1 5 ? 31.946 -21.887 77.976 1.00 31.29 27 ARG B N 1
ATOM 3211 C CA . ARG B 1 5 ? 31.610 -21.235 79.229 1.00 32.08 27 ARG B CA 1
ATOM 3212 C C . ARG B 1 5 ? 32.840 -20.997 80.104 1.00 32.31 27 ARG B C 1
ATOM 3213 O O . ARG B 1 5 ? 32.968 -19.937 80.703 1.00 28.11 27 ARG B O 1
ATOM 3221 N N . ALA B 1 6 ? 33.729 -21.988 80.180 1.00 33.25 28 ALA B N 1
ATOM 3222 C CA . ALA B 1 6 ? 34.930 -21.897 80.994 1.00 33.57 28 ALA B CA 1
ATOM 3223 C C . ALA B 1 6 ? 35.860 -20.782 80.531 1.00 33.11 28 ALA B C 1
ATOM 3224 O O . ALA B 1 6 ? 36.470 -20.111 81.364 1.00 31.24 28 ALA B O 1
ATOM 3226 N N . TYR B 1 7 ? 35.945 -20.549 79.216 1.00 31.79 29 TYR B N 1
ATOM 3227 C CA . TYR B 1 7 ? 36.680 -19.400 78.716 1.00 31.93 29 TYR B CA 1
ATOM 3228 C C . TYR B 1 7 ? 36.050 -18.092 79.208 1.00 27.77 29 TYR B C 1
ATOM 3229 O O . TYR B 1 7 ? 36.755 -17.198 79.678 1.00 28.81 29 TYR B O 1
ATOM 3238 N N . TRP B 1 8 ? 34.719 -17.982 79.090 1.00 26.18 30 TRP B N 1
ATOM 3239 C CA . TRP B 1 8 ? 34.014 -16.772 79.487 1.00 26.46 30 TRP B CA 1
ATOM 3240 C C . TRP B 1 8 ? 34.150 -16.482 80.985 1.00 26.51 30 TRP B C 1
ATOM 3241 O O . TRP B 1 8 ? 34.394 -15.342 81.371 1.00 25.85 30 TRP B O 1
ATOM 3252 N N . THR B 1 9 ? 33.964 -17.503 81.830 1.00 26.65 31 THR B N 1
ATOM 3253 C CA . THR B 1 9 ? 34.033 -17.301 83.270 1.00 29.08 31 THR B CA 1
ATOM 3254 C C . THR B 1 9 ? 35.463 -16.990 83.699 1.00 29.44 31 THR B C 1
ATOM 3255 O O . THR B 1 9 ? 35.668 -16.169 84.585 1.00 30.00 31 THR B O 1
ATOM 3259 N N . GLY B 1 10 ? 36.446 -17.632 83.063 1.00 30.16 32 GLY B N 1
ATOM 3260 C CA . GLY B 1 10 ? 37.844 -17.323 83.328 1.00 29.75 32 GLY B CA 1
ATOM 3261 C C . GLY B 1 10 ? 38.158 -15.854 83.039 1.00 30.02 32 GLY B C 1
ATOM 3262 O O . GLY B 1 10 ? 38.810 -15.186 83.842 1.00 28.37 32 GLY B O 1
ATOM 3263 N N . LEU B 1 11 ? 37.666 -15.343 81.902 1.00 27.00 33 LEU B N 1
ATOM 3264 C CA . LEU B 1 11 ? 37.906 -13.959 81.545 1.00 28.22 33 LEU B CA 1
ATOM 3265 C C . LEU B 1 11 ? 37.141 -13.004 82.460 1.00 26.68 33 LEU B C 1
ATOM 3266 O O . LEU B 1 11 ? 37.705 -12.021 82.917 1.00 26.54 33 LEU B O 1
ATOM 3271 N N . ALA B 1 12 ? 35.863 -13.290 82.734 1.00 26.96 34 ALA B N 1
ATOM 3272 C CA . ALA B 1 12 ? 35.071 -12.426 83.601 1.00 26.05 34 ALA B CA 1
ATOM 3273 C C . ALA B 1 12 ? 35.700 -12.343 84.991 1.00 26.19 34 ALA B C 1
ATOM 3274 O O . ALA B 1 12 ? 35.774 -11.263 85.575 1.00 25.59 34 ALA B O 1
ATOM 3276 N N . TYR B 1 13 ? 36.173 -13.490 85.499 1.00 27.77 35 TYR B N 1
ATOM 3277 C CA . TYR B 1 13 ? 36.847 -13.513 86.791 1.00 28.36 35 TYR B CA 1
ATOM 3278 C C . TYR B 1 13 ? 38.130 -12.681 86.775 1.00 27.00 35 TYR B C 1
ATOM 3279 O O . TYR B 1 13 ? 38.395 -11.906 87.691 1.00 29.18 35 TYR B O 1
ATOM 3288 N N . ARG B 1 14 ? 38.931 -12.848 85.728 1.00 28.38 36 ARG B N 1
ATOM 3289 C CA . ARG B 1 14 ? 40.168 -12.101 85.562 1.00 32.22 36 ARG B CA 1
ATOM 3290 C C . ARG B 1 14 ? 39.942 -10.585 85.519 1.00 31.25 36 ARG B C 1
ATOM 3291 O O . ARG B 1 14 ? 40.719 -9.809 86.067 1.00 30.02 36 ARG B O 1
ATOM 3299 N N . ILE B 1 15 ? 38.852 -10.163 84.868 1.00 27.83 37 ILE B N 1
ATOM 3300 C CA . ILE B 1 15 ? 38.497 -8.754 84.826 1.00 27.90 37 ILE B CA 1
ATOM 3301 C C . ILE B 1 15 ? 37.991 -8.265 86.183 1.00 28.95 37 ILE B C 1
ATOM 3302 O O . ILE B 1 15 ? 38.425 -7.215 86.679 1.00 27.43 37 ILE B O 1
ATOM 3307 N N . ALA B 1 16 ? 37.098 -9.054 86.798 1.00 28.02 38 ALA B N 1
ATOM 3308 C CA . ALA B 1 16 ? 36.412 -8.635 88.010 1.00 26.41 38 ALA B CA 1
ATOM 3309 C C . ALA B 1 16 ? 37.262 -8.653 89.278 1.00 27.49 38 ALA B C 1
ATOM 3310 O O . ALA B 1 16 ? 37.129 -7.775 90.130 1.00 28.04 38 ALA B O 1
ATOM 3312 N N . ALA B 1 17 ? 38.094 -9.691 89.438 1.00 28.00 39 ALA B N 1
ATOM 3313 C CA . ALA B 1 17 ? 38.691 -9.964 90.736 1.00 29.36 39 ALA B CA 1
ATOM 3314 C C . ALA B 1 17 ? 39.617 -8.867 91.270 1.00 32.80 39 ALA B C 1
ATOM 3315 O O . ALA B 1 17 ? 39.587 -8.558 92.460 1.00 30.96 39 ALA B O 1
ATOM 3317 N N . PRO B 1 18 ? 40.509 -8.262 90.453 1.00 35.54 40 PRO B N 1
ATOM 3318 C CA . PRO B 1 18 ? 41.366 -7.173 90.942 1.00 35.18 40 PRO B CA 1
ATOM 3319 C C . PRO B 1 18 ? 40.582 -5.956 91.436 1.00 32.33 40 PRO B C 1
ATOM 3320 O O . PRO B 1 18 ? 40.971 -5.311 92.411 1.00 33.75 40 PRO B O 1
ATOM 3324 N N . VAL B 1 19 ? 39.460 -5.655 90.773 1.00 30.58 41 VAL B N 1
ATOM 3325 C CA . VAL B 1 19 ? 38.607 -4.557 91.195 1.00 29.83 41 VAL B CA 1
ATOM 3326 C C . VAL B 1 19 ? 37.953 -4.896 92.531 1.00 29.22 41 VAL B C 1
ATOM 3327 O O . VAL B 1 19 ? 38.066 -4.136 93.489 1.00 30.27 41 VAL B O 1
ATOM 3331 N N . LEU B 1 20 ? 37.244 -6.032 92.569 1.00 28.33 42 LEU B N 1
ATOM 3332 C CA . LEU B 1 20 ? 36.375 -6.336 93.687 1.00 29.55 42 LEU B CA 1
ATOM 3333 C C . LEU B 1 20 ? 37.149 -6.728 94.940 1.00 29.06 42 LEU B C 1
ATOM 3334 O O . LEU B 1 20 ? 36.761 -6.343 96.029 1.00 31.57 42 LEU B O 1
ATOM 3339 N N . GLU B 1 21 ? 38.254 -7.459 94.783 1.00 29.03 43 GLU B N 1
ATOM 3340 C CA . GLU B 1 21 ? 39.055 -7.819 95.939 1.00 32.02 43 GLU B CA 1
ATOM 3341 C C . GLU B 1 21 ? 39.616 -6.576 96.625 1.00 31.54 43 GLU B C 1
ATOM 3342 O O . GLU B 1 21 ? 39.602 -6.477 97.853 1.00 30.29 43 GLU B O 1
ATOM 3348 N N . ASN B 1 22 ? 40.115 -5.627 95.829 1.00 31.65 44 ASN B N 1
ATOM 3349 C CA . ASN B 1 22 ? 40.664 -4.399 96.378 1.00 31.84 44 ASN B CA 1
ATOM 3350 C C . ASN B 1 22 ? 39.585 -3.512 96.986 1.00 29.91 44 ASN B C 1
ATOM 3351 O O . ASN B 1 22 ? 39.739 -3.007 98.091 1.00 32.38 44 ASN B O 1
ATOM 3356 N N . MET B 1 23 ? 38.473 -3.344 96.273 1.00 29.35 45 MET B N 1
ATOM 3357 C CA . MET B 1 23 ? 37.431 -2.458 96.750 1.00 29.00 45 MET B CA 1
ATOM 3358 C C . MET B 1 23 ? 36.720 -3.026 97.977 1.00 31.41 45 MET B C 1
ATOM 3359 O O . MET B 1 23 ? 36.255 -2.265 98.818 1.00 33.66 45 MET B O 1
ATOM 3364 N N . SER B 1 24 ? 36.673 -4.361 98.098 1.00 29.24 46 SER B N 1
ATOM 3365 C CA A SER B 1 24 ? 36.015 -4.995 99.230 0.50 29.21 46 SER B CA 1
ATOM 3366 C CA B SER B 1 24 ? 36.015 -4.994 99.229 0.50 29.87 46 SER B CA 1
ATOM 3367 C C . SER B 1 24 ? 36.670 -4.622 100.556 1.00 32.02 46 SER B C 1
ATOM 3368 O O . SER B 1 24 ? 36.018 -4.638 101.590 1.00 31.88 46 SER B O 1
ATOM 3373 N N . LYS B 1 25 ? 37.964 -4.285 100.517 1.00 33.02 47 LYS B N 1
ATOM 3374 C CA . LYS B 1 25 ? 38.671 -3.902 101.726 1.00 35.20 47 LYS B CA 1
ATOM 3375 C C . LYS B 1 25 ? 39.067 -2.424 101.718 1.00 36.13 47 LYS B C 1
ATOM 3376 O O . LYS B 1 25 ? 39.960 -2.010 102.460 1.00 32.82 47 LYS B O 1
ATOM 3382 N N . GLY B 1 26 ? 38.366 -1.628 100.907 1.00 33.49 48 GLY B N 1
ATOM 3383 C CA . GLY B 1 26 ? 38.603 -0.200 100.810 1.00 34.50 48 GLY B CA 1
ATOM 3384 C C . GLY B 1 26 ? 39.990 0.177 100.295 1.00 35.49 48 GLY B C 1
ATOM 3385 O O . GLY B 1 26 ? 40.530 1.199 100.708 1.00 31.55 48 GLY B O 1
ATOM 3386 N N . GLU B 1 27 ? 40.547 -0.626 99.376 1.00 33.13 49 GLU B N 1
ATOM 3387 C CA . GLU B 1 27 ? 41.856 -0.334 98.796 1.00 34.55 49 GLU B CA 1
ATOM 3388 C C . GLU B 1 27 ? 41.876 -0.187 97.273 1.00 34.63 49 GLU B C 1
ATOM 3389 O O . GLU B 1 27 ? 42.920 -0.329 96.638 1.00 34.68 49 GLU B O 1
ATOM 3395 N N . LEU B 1 28 ? 40.724 0.088 96.666 1.00 31.06 50 LEU B N 1
ATOM 3396 C CA . LEU B 1 28 ? 40.699 0.269 95.219 1.00 33.24 50 LEU B CA 1
ATOM 3397 C C . LEU B 1 28 ? 41.491 1.519 94.832 1.00 33.14 50 LEU B C 1
ATOM 3398 O O . LEU B 1 28 ? 42.392 1.438 94.002 1.00 35.18 50 LEU B O 1
ATOM 3403 N N . LYS B 1 29 ? 41.175 2.663 95.457 1.00 33.16 51 LYS B N 1
ATOM 3404 C CA . LYS B 1 29 ? 41.890 3.895 95.148 1.00 35.80 51 LYS B CA 1
ATOM 3405 C C . LYS B 1 29 ? 43.361 3.747 95.537 1.00 38.01 51 LYS B C 1
ATOM 3406 O O . LYS B 1 29 ? 44.236 4.261 94.850 1.00 38.78 51 LYS B O 1
ATOM 3412 N N . LYS B 1 30 ? 43.638 3.037 96.639 1.00 38.71 52 LYS B N 1
ATOM 3413 C CA . LYS B 1 30 ? 45.012 2.820 97.064 1.00 39.23 52 LYS B CA 1
ATOM 3414 C C . LYS B 1 30 ? 45.831 2.025 96.048 1.00 37.60 52 LYS B C 1
ATOM 3415 O O . LYS B 1 30 ? 46.967 2.381 95.765 1.00 39.73 52 LYS B O 1
ATOM 3421 N N . ASN B 1 31 ? 45.256 0.951 95.501 1.00 35.61 53 ASN B N 1
ATOM 3422 C CA . ASN B 1 31 ? 46.017 -0.022 94.725 1.00 38.14 53 ASN B CA 1
ATOM 3423 C C . ASN B 1 31 ? 45.809 0.017 93.215 1.00 37.50 53 ASN B C 1
ATOM 3424 O O . ASN B 1 31 ? 46.627 -0.520 92.477 1.00 41.54 53 ASN B O 1
ATOM 3429 N N . MET B 1 32 ? 44.707 0.614 92.748 1.00 37.87 54 MET B N 1
ATOM 3430 C CA . MET B 1 32 ? 44.389 0.531 91.331 1.00 41.36 54 MET B CA 1
ATOM 3431 C C . MET B 1 32 ? 45.366 1.386 90.526 1.00 41.58 54 MET B C 1
ATOM 3432 O O . MET B 1 32 ? 45.503 2.586 90.754 1.00 39.54 54 MET B O 1
ATOM 3437 N N . GLN B 1 33 ? 46.028 0.732 89.569 1.00 40.01 55 GLN B N 1
ATOM 3438 C CA . GLN B 1 33 ? 46.877 1.412 88.613 1.00 44.37 55 GLN B CA 1
ATOM 3439 C C . GLN B 1 33 ? 45.948 2.083 87.599 1.00 44.52 55 GLN B C 1
ATOM 3440 O O . GLN B 1 33 ? 45.312 1.382 86.815 1.00 37.32 55 GLN B O 1
ATOM 3446 N N . VAL B 1 34 ? 45.865 3.421 87.700 1.00 41.23 56 VAL B N 1
ATOM 3447 C CA . VAL B 1 34 ? 44.946 4.286 86.978 1.00 46.87 56 VAL B CA 1
ATOM 3448 C C . VAL B 1 34 ? 45.609 4.955 85.776 1.00 44.42 56 VAL B C 1
ATOM 3449 O O . VAL B 1 34 ? 46.741 5.423 85.868 1.00 45.64 56 VAL B O 1
ATOM 3453 N N . GLU B 1 35 ? 44.854 5.054 84.674 1.00 36.55 57 GLU B N 1
ATOM 3454 C CA . GLU B 1 35 ? 45.348 5.590 83.418 1.00 34.22 57 GLU B CA 1
ATOM 3455 C C . GLU B 1 35 ? 44.254 6.487 82.834 1.00 34.65 57 GLU B C 1
ATOM 3456 O O . GLU B 1 35 ? 43.095 6.092 82.757 1.00 32.74 57 GLU B O 1
ATOM 3462 N N . VAL B 1 36 ? 44.627 7.699 82.429 1.00 32.35 58 VAL B N 1
ATOM 3463 C CA . VAL B 1 36 ? 43.698 8.592 81.752 1.00 33.93 58 VAL B CA 1
ATOM 3464 C C . VAL B 1 36 ? 44.109 8.802 80.300 1.00 29.61 58 VAL B C 1
ATOM 3465 O O . VAL B 1 36 ? 45.256 8.598 79.936 1.00 35.03 58 VAL B O 1
ATOM 3469 N N . SER B 1 37 ? 43.135 9.198 79.486 1.00 31.87 59 SER B N 1
ATOM 3470 C CA . SER B 1 37 ? 43.347 9.534 78.092 1.00 32.80 59 SER B CA 1
ATOM 3471 C C . SER B 1 37 ? 44.500 10.503 77.907 1.00 33.73 59 SER B C 1
ATOM 3472 O O . SER B 1 37 ? 44.653 11.437 78.692 1.00 33.44 59 SER B O 1
ATOM 3475 N N . PRO B 1 38 ? 45.327 10.351 76.848 1.00 34.11 60 PRO B N 1
ATOM 3476 C CA . PRO B 1 38 ? 46.286 11.408 76.501 1.00 38.48 60 PRO B CA 1
ATOM 3477 C C . PRO B 1 38 ? 45.653 12.779 76.236 1.00 38.83 60 PRO B C 1
ATOM 3478 O O . PRO B 1 38 ? 46.337 13.789 76.332 1.00 42.00 60 PRO B O 1
ATOM 3482 N N . THR B 1 39 ? 44.355 12.824 75.892 1.00 38.82 61 THR B N 1
ATOM 3483 C CA . THR B 1 39 ? 43.646 14.089 75.712 1.00 40.48 61 THR B CA 1
ATOM 3484 C C . THR B 1 39 ? 42.643 14.378 76.832 1.00 45.47 61 THR B C 1
ATOM 3485 O O . THR B 1 39 ? 41.611 15.004 76.591 1.00 43.88 61 THR B O 1
ATOM 3489 N N . TRP B 1 40 ? 42.963 13.908 78.050 1.00 39.99 62 TRP B N 1
ATOM 3490 C CA . TRP B 1 40 ? 42.094 14.039 79.208 1.00 45.12 62 TRP B CA 1
ATOM 3491 C C . TRP B 1 40 ? 41.721 15.502 79.443 1.00 46.64 62 TRP B C 1
ATOM 3492 O O . TRP B 1 40 ? 42.608 16.338 79.537 1.00 46.80 62 TRP B O 1
ATOM 3503 N N . ASP B 1 41 ? 40.411 15.779 79.571 1.00 60.65 63 ASP B N 1
ATOM 3504 C CA . ASP B 1 41 ? 39.895 17.141 79.653 1.00 69.98 63 ASP B CA 1
ATOM 3505 C C . ASP B 1 41 ? 40.113 17.877 80.975 1.00 69.12 63 ASP B C 1
ATOM 3506 O O . ASP B 1 41 ? 39.648 19.006 81.119 1.00 72.52 63 ASP B O 1
ATOM 3511 N N . GLY B 1 42 ? 40.802 17.244 81.935 1.00 73.66 64 GLY B N 1
ATOM 3512 C CA . GLY B 1 42 ? 41.123 17.878 83.209 1.00 63.05 64 GLY B CA 1
ATOM 3513 C C . GLY B 1 42 ? 40.097 17.677 84.332 1.00 59.35 64 GLY B C 1
ATOM 3514 O O . GLY B 1 42 ? 40.257 18.227 85.417 1.00 57.91 64 GLY B O 1
ATOM 3515 N N . ARG B 1 43 ? 39.038 16.891 84.088 1.00 48.05 65 ARG B N 1
ATOM 3516 C CA . ARG B 1 43 ? 38.051 16.619 85.122 1.00 49.26 65 ARG B CA 1
ATOM 3517 C C . ARG B 1 43 ? 38.701 15.838 86.267 1.00 46.27 65 ARG B C 1
ATOM 3518 O O . ARG B 1 43 ? 39.819 15.332 86.147 1.00 41.79 65 ARG B O 1
ATOM 3526 N N . ASP B 1 44 ? 38.001 15.776 87.401 1.00 46.57 66 ASP B N 1
ATOM 3527 C CA . ASP B 1 44 ? 38.495 15.064 88.567 1.00 41.69 66 ASP B CA 1
ATOM 3528 C C . ASP B 1 44 ? 38.674 13.579 88.235 1.00 36.32 66 ASP B C 1
ATOM 3529 O O . ASP B 1 44 ? 37.721 12.916 87.842 1.00 34.80 66 ASP B O 1
ATOM 3534 N N . LYS B 1 45 ? 39.898 13.072 88.412 1.00 37.89 67 LYS B N 1
ATOM 3535 C CA . LYS B 1 45 ? 40.248 11.699 88.086 1.00 40.12 67 LYS B CA 1
ATOM 3536 C C . LYS B 1 45 ? 39.592 10.632 88.962 1.00 40.79 67 LYS B C 1
ATOM 3537 O O . LYS B 1 45 ? 39.601 9.451 88.616 1.00 38.78 67 LYS B O 1
ATOM 3543 N N . ASP B 1 46 ? 39.020 11.045 90.094 1.00 37.53 68 ASP B N 1
ATOM 3544 C CA . ASP B 1 46 ? 38.298 10.127 90.955 1.00 37.13 68 ASP B CA 1
ATOM 3545 C C . ASP B 1 46 ? 37.034 9.569 90.308 1.00 31.35 68 ASP B C 1
ATOM 3546 O O . ASP B 1 46 ? 36.498 8.586 90.801 1.00 33.26 68 ASP B O 1
ATOM 3551 N N . VAL B 1 47 ? 36.569 10.167 89.196 1.00 32.03 69 VAL B N 1
ATOM 3552 C CA . VAL B 1 47 ? 35.481 9.567 88.429 1.00 30.64 69 VAL B CA 1
ATOM 3553 C C . VAL B 1 47 ? 35.825 8.136 88.013 1.00 28.34 69 VAL B C 1
ATOM 3554 O O . VAL B 1 47 ? 34.920 7.325 87.821 1.00 30.22 69 VAL B O 1
ATOM 3558 N N . THR B 1 48 ? 37.122 7.849 87.866 1.00 29.03 70 THR B N 1
ATOM 3559 C CA . THR B 1 48 ? 37.605 6.552 87.412 1.00 31.34 70 THR B CA 1
ATOM 3560 C C . THR B 1 48 ? 37.035 5.379 88.197 1.00 29.45 70 THR B C 1
ATOM 3561 O O . THR B 1 48 ? 36.678 4.357 87.623 1.00 27.73 70 THR B O 1
ATOM 3565 N N . TYR B 1 49 ? 36.927 5.540 89.520 1.00 28.40 71 TYR B N 1
ATOM 3566 C CA . TYR B 1 49 ? 36.597 4.422 90.390 1.00 29.00 71 TYR B CA 1
ATOM 3567 C C . TYR B 1 49 ? 35.133 4.018 90.256 1.00 27.93 71 TYR B C 1
ATOM 3568 O O . TYR B 1 49 ? 34.835 2.824 90.209 1.00 30.20 71 TYR B O 1
ATOM 3577 N N . MET B 1 50 ? 34.225 4.995 90.110 1.00 26.10 72 MET B N 1
ATOM 3578 C CA . MET B 1 50 ? 32.831 4.650 89.879 1.00 26.13 72 MET B CA 1
ATOM 3579 C C . MET B 1 50 ? 32.626 4.058 88.485 1.00 27.03 72 MET B C 1
ATOM 3580 O O . MET B 1 50 ? 31.797 3.161 88.304 1.00 27.60 72 MET B O 1
ATOM 3585 N N . GLU B 1 51 ? 33.370 4.563 87.489 1.00 26.97 73 GLU B N 1
ATOM 3586 C CA . GLU B 1 51 ? 33.292 3.998 86.148 1.00 27.01 73 GLU B CA 1
ATOM 3587 C C . GLU B 1 51 ? 33.649 2.517 86.193 1.00 27.54 73 GLU B C 1
ATOM 3588 O O . GLU B 1 51 ? 32.921 1.657 85.688 1.00 27.87 73 GLU B O 1
ATOM 3594 N N . CYS B 1 52 ? 34.774 2.240 86.846 1.00 26.62 74 CYS B N 1
ATOM 3595 C CA . CYS B 1 52 ? 35.261 0.887 86.987 1.00 26.01 74 CYS B CA 1
ATOM 3596 C C . CYS B 1 52 ? 34.229 -0.015 87.658 1.00 26.10 74 CYS B C 1
ATOM 3597 O O . CYS B 1 52 ? 33.795 -1.029 87.104 1.00 24.96 74 CYS B O 1
ATOM 3600 N N . PHE B 1 53 ? 33.837 0.366 88.882 1.00 25.56 75 PHE B N 1
ATOM 3601 C CA . PHE B 1 53 ? 32.978 -0.478 89.694 1.00 26.07 75 PHE B CA 1
ATOM 3602 C C . PHE B 1 53 ? 31.583 -0.650 89.087 1.00 25.19 75 PHE B C 1
ATOM 3603 O O . PHE B 1 53 ? 31.082 -1.763 88.974 1.00 24.56 75 PHE B O 1
ATOM 3611 N N . GLY B 1 54 ? 30.969 0.462 88.675 1.00 25.61 76 GLY B N 1
ATOM 3612 C CA . GLY B 1 54 ? 29.618 0.429 88.149 1.00 25.15 76 GLY B CA 1
ATOM 3613 C C . GLY B 1 54 ? 29.502 -0.362 86.849 1.00 24.27 76 GLY B C 1
ATOM 3614 O O . GLY B 1 54 ? 28.603 -1.191 86.697 1.00 22.43 76 GLY B O 1
ATOM 3615 N N . ARG B 1 55 ? 30.427 -0.108 85.914 1.00 23.84 77 ARG B N 1
ATOM 3616 C CA . ARG B 1 55 ? 30.372 -0.792 84.623 1.00 24.24 77 ARG B CA 1
ATOM 3617 C C . ARG B 1 55 ? 30.637 -2.284 84.794 1.00 24.99 77 ARG B C 1
ATOM 3618 O O . ARG B 1 55 ? 30.000 -3.106 84.138 1.00 23.28 77 ARG B O 1
ATOM 3626 N N . LEU B 1 56 ? 31.580 -2.624 85.687 1.00 23.04 78 LEU B N 1
ATOM 3627 C CA . LEU B 1 56 ? 31.860 -4.016 85.987 1.00 24.49 78 LEU B CA 1
ATOM 3628 C C . LEU B 1 56 ? 30.613 -4.718 86.511 1.00 26.02 78 LEU B C 1
ATOM 3629 O O . LEU B 1 56 ? 30.242 -5.782 86.009 1.00 23.43 78 LEU B O 1
ATOM 3634 N N . MET B 1 57 ? 29.979 -4.123 87.529 1.00 24.37 79 MET B N 1
ATOM 3635 C CA . MET B 1 57 ? 28.871 -4.783 88.196 1.00 24.05 79 MET B CA 1
ATOM 3636 C C . MET B 1 57 ? 27.681 -4.950 87.259 1.00 24.04 79 MET B C 1
ATOM 3637 O O . MET B 1 57 ? 26.982 -5.961 87.308 1.00 24.71 79 MET B O 1
ATOM 3642 N N . SER B 1 58 ? 27.454 -3.959 86.387 1.00 23.91 80 SER B N 1
ATOM 3643 C CA . SER B 1 58 ? 26.378 -4.079 85.420 1.00 24.03 80 SER B CA 1
ATOM 3644 C C . SER B 1 58 ? 26.531 -5.351 84.585 1.00 23.67 80 SER B C 1
ATOM 3645 O O . SER B 1 58 ? 25.563 -6.075 84.351 1.00 25.43 80 SER B O 1
ATOM 3648 N N . GLY B 1 59 ? 27.756 -5.604 84.109 1.00 24.42 81 GLY B N 1
ATOM 3649 C CA . GLY B 1 59 ? 28.015 -6.713 83.202 1.00 23.32 81 GLY B CA 1
ATOM 3650 C C . GLY B 1 59 ? 28.043 -8.095 83.846 1.00 25.23 81 GLY B C 1
ATOM 3651 O O . GLY B 1 59 ? 27.683 -9.086 83.213 1.00 24.76 81 GLY B O 1
ATOM 3652 N N . ILE B 1 60 ? 28.513 -8.177 85.093 1.00 24.72 82 ILE B N 1
ATOM 3653 C CA . ILE B 1 60 ? 28.596 -9.466 85.767 1.00 24.62 82 ILE B CA 1
ATOM 3654 C C . ILE B 1 60 ? 27.411 -9.759 86.683 1.00 25.43 82 ILE B C 1
ATOM 3655 O O . ILE B 1 60 ? 27.325 -10.860 87.234 1.00 25.97 82 ILE B O 1
ATOM 3660 N N . ALA B 1 61 ? 26.488 -8.800 86.833 1.00 23.97 83 ALA B N 1
ATOM 3661 C CA . ALA B 1 61 ? 25.349 -9.014 87.715 1.00 25.81 83 ALA B CA 1
ATOM 3662 C C . ALA B 1 61 ? 24.533 -10.254 87.323 1.00 25.80 83 ALA B C 1
ATOM 3663 O O . ALA B 1 61 ? 24.163 -11.045 88.195 1.00 26.87 83 ALA B O 1
ATOM 3665 N N . PRO B 1 62 ? 24.231 -10.502 86.026 1.00 23.41 84 PRO B N 1
ATOM 3666 C CA . PRO B 1 62 ? 23.505 -11.724 85.663 1.00 25.61 84 PRO B CA 1
ATOM 3667 C C . PRO B 1 62 ? 24.210 -12.999 86.117 1.00 25.99 84 PRO B C 1
ATOM 3668 O O . PRO B 1 62 ? 23.590 -13.878 86.718 1.00 26.18 84 PRO B O 1
ATOM 3672 N N . TRP B 1 63 ? 25.517 -13.090 85.849 1.00 25.56 85 TRP B N 1
ATOM 3673 C CA . TRP B 1 63 ? 26.308 -14.219 86.312 1.00 25.79 85 TRP B CA 1
ATOM 3674 C C . TRP B 1 63 ? 26.127 -14.455 87.813 1.00 27.30 85 TRP B C 1
ATOM 3675 O O . TRP B 1 63 ? 25.857 -15.576 88.268 1.00 27.31 85 TRP B O 1
ATOM 3686 N N . LEU B 1 64 ? 26.269 -13.377 88.591 1.00 26.10 86 LEU B N 1
ATOM 3687 C CA . LEU B 1 64 ? 26.208 -13.495 90.040 1.00 28.08 86 LEU B CA 1
ATOM 3688 C C . LEU B 1 64 ? 24.782 -13.705 90.556 1.00 30.05 86 LEU B C 1
ATOM 3689 O O . LEU B 1 64 ? 24.602 -13.986 91.734 1.00 31.73 86 LEU B O 1
ATOM 3694 N N . SER B 1 65 ? 23.773 -13.580 89.677 1.00 30.85 87 SER B N 1
ATOM 3695 C CA . SER B 1 65 ? 22.399 -13.858 90.061 1.00 33.44 87 SER B CA 1
ATOM 3696 C C . SER B 1 65 ? 22.061 -15.350 90.097 1.00 35.57 87 SER B C 1
ATOM 3697 O O . SER B 1 65 ? 21.006 -15.722 90.600 1.00 36.63 87 SER B O 1
ATOM 3700 N N . LEU B 1 66 ? 22.962 -16.202 89.601 1.00 34.07 88 LEU B N 1
ATOM 3701 C CA . LEU B 1 66 ? 22.714 -17.633 89.595 1.00 33.92 88 LEU B CA 1
ATOM 3702 C C . LEU B 1 66 ? 22.606 -18.221 91.001 1.00 38.12 88 LEU B C 1
ATOM 3703 O O . LEU B 1 66 ? 23.269 -17.747 91.921 1.00 35.12 88 LEU B O 1
ATOM 3708 N N . PRO B 1 67 ? 21.791 -19.282 91.190 1.00 39.83 89 PRO B N 1
ATOM 3709 C CA . PRO B 1 67 ? 21.789 -20.028 92.453 1.00 44.07 89 PRO B CA 1
ATOM 3710 C C . PRO B 1 67 ? 23.173 -20.582 92.782 1.00 45.06 89 PRO B C 1
ATOM 3711 O O . PRO B 1 67 ? 23.951 -20.942 91.896 1.00 38.86 89 PRO B O 1
ATOM 3715 N N . ASP B 1 68 ? 23.465 -20.646 94.079 1.00 42.47 90 ASP B N 1
ATOM 3716 C CA . ASP B 1 68 ? 24.760 -21.105 94.538 1.00 42.89 90 ASP B CA 1
ATOM 3717 C C . ASP B 1 68 ? 24.910 -22.603 94.336 1.00 43.99 90 ASP B C 1
ATOM 3718 O O . ASP B 1 68 ? 23.941 -23.343 94.359 1.00 46.90 90 ASP B O 1
ATOM 3723 N N . ASP B 1 69 ? 26.155 -23.015 94.103 1.00 44.05 91 ASP B N 1
ATOM 3724 C CA . ASP B 1 69 ? 26.547 -24.408 94.102 1.00 47.57 91 ASP B CA 1
ATOM 3725 C C . ASP B 1 69 ? 28.030 -24.394 94.461 1.00 44.99 91 ASP B C 1
ATOM 3726 O O . ASP B 1 69 ? 28.655 -23.331 94.514 1.00 41.79 91 ASP B O 1
ATOM 3731 N N . ASP B 1 70 ? 28.579 -25.585 94.688 1.00 43.97 92 ASP B N 1
ATOM 3732 C CA . ASP B 1 70 ? 29.963 -25.733 95.111 1.00 45.61 92 ASP B CA 1
ATOM 3733 C C . ASP B 1 70 ? 30.895 -26.268 94.025 1.00 43.88 92 ASP B C 1
ATOM 3734 O O . ASP B 1 70 ? 31.940 -26.834 94.347 1.00 47.32 92 ASP B O 1
ATOM 3739 N N . THR B 1 71 ? 30.541 -26.056 92.742 1.00 41.71 93 THR B N 1
ATOM 3740 C CA . THR B 1 71 ? 31.473 -26.279 91.643 1.00 40.66 93 THR B CA 1
ATOM 3741 C C . THR B 1 71 ? 32.563 -25.213 91.663 1.00 41.17 93 THR B C 1
ATOM 3742 O O . THR B 1 71 ? 32.418 -24.216 92.361 1.00 38.13 93 THR B O 1
ATOM 3746 N N . ASP B 1 72 ? 33.630 -25.390 90.879 1.00 41.47 94 ASP B N 1
ATOM 3747 C CA . ASP B 1 72 ? 34.649 -24.357 90.768 1.00 40.82 94 ASP B CA 1
ATOM 3748 C C . ASP B 1 72 ? 34.059 -23.010 90.356 1.00 36.55 94 ASP B C 1
ATOM 3749 O O . ASP B 1 72 ? 34.377 -21.997 90.961 1.00 33.08 94 ASP B O 1
ATOM 3754 N N . GLU B 1 73 ? 33.188 -23.003 89.345 1.00 33.86 95 GLU B N 1
ATOM 3755 C CA . GLU B 1 73 ? 32.540 -21.764 88.942 1.00 31.51 95 GLU B CA 1
ATOM 3756 C C . GLU B 1 73 ? 31.683 -21.193 90.071 1.00 29.74 95 GLU B C 1
ATOM 3757 O O . GLU B 1 73 ? 31.693 -19.988 90.304 1.00 28.77 95 GLU B O 1
ATOM 3763 N N . GLY B 1 74 ? 30.927 -22.062 90.747 1.00 30.35 96 GLY B N 1
ATOM 3764 C CA . GLY B 1 74 ? 30.112 -21.671 91.886 1.00 32.76 96 GLY B CA 1
ATOM 3765 C C . GLY B 1 74 ? 30.906 -20.973 92.995 1.00 32.72 96 GLY B C 1
ATOM 3766 O O . GLY B 1 74 ? 30.432 -19.988 93.575 1.00 31.77 96 GLY B O 1
ATOM 3767 N N . ARG B 1 75 ? 32.111 -21.485 93.273 1.00 32.51 97 ARG B N 1
ATOM 3768 C CA . ARG B 1 75 ? 33.006 -20.861 94.234 1.00 35.22 97 ARG B CA 1
ATOM 3769 C C . ARG B 1 75 ? 33.453 -19.475 93.787 1.00 32.96 97 ARG B C 1
ATOM 3770 O O . ARG B 1 75 ? 33.485 -18.563 94.597 1.00 32.43 97 ARG B O 1
ATOM 3778 N N . GLN B 1 76 ? 33.776 -19.310 92.498 1.00 32.33 98 GLN B N 1
ATOM 3779 C CA . GLN B 1 76 ? 34.112 -18.004 91.948 1.00 34.64 98 GLN B CA 1
ATOM 3780 C C . GLN B 1 76 ? 32.956 -17.014 92.048 1.00 30.97 98 GLN B C 1
ATOM 3781 O O . GLN B 1 76 ? 33.167 -15.868 92.430 1.00 30.09 98 GLN B O 1
ATOM 3787 N N . ARG B 1 77 ? 31.742 -17.464 91.739 1.00 28.45 99 ARG B N 1
ATOM 3788 C CA . ARG B 1 77 ? 30.574 -16.607 91.870 1.00 29.20 99 ARG B CA 1
ATOM 3789 C C . ARG B 1 77 ? 30.384 -16.119 93.306 1.00 27.57 99 ARG B C 1
ATOM 3790 O O . ARG B 1 77 ? 30.142 -14.931 93.536 1.00 28.28 99 ARG B O 1
ATOM 3798 N N . LYS B 1 78 ? 30.482 -17.049 94.264 1.00 28.95 100 LYS B N 1
ATOM 3799 C CA . LYS B 1 78 ? 30.338 -16.695 95.670 1.00 29.80 100 LYS B CA 1
ATOM 3800 C C . LYS B 1 78 ? 31.394 -15.683 96.094 1.00 29.15 100 LYS B C 1
ATOM 3801 O O . LYS B 1 78 ? 31.098 -14.760 96.833 1.00 30.01 100 LYS B O 1
ATOM 3807 N N . GLN B 1 79 ? 32.634 -15.888 95.659 1.00 30.69 101 GLN B N 1
ATOM 3808 C CA . GLN B 1 79 ? 33.729 -15.019 96.050 1.00 32.67 101 GLN B CA 1
ATOM 3809 C C . GLN B 1 79 ? 33.542 -13.621 95.474 1.00 31.09 101 GLN B C 1
ATOM 3810 O O . GLN B 1 79 ? 33.714 -12.625 96.168 1.00 27.52 101 GLN B O 1
ATOM 3816 N N . LEU B 1 80 ? 33.199 -13.549 94.189 1.00 28.57 102 LEU B N 1
ATOM 3817 C CA . LEU B 1 80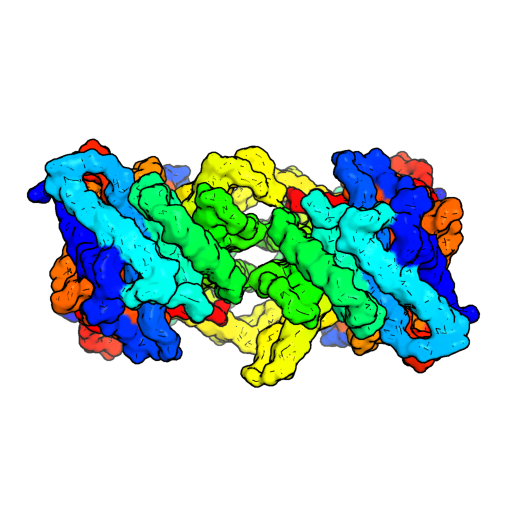 ? 32.954 -12.277 93.533 1.00 29.08 102 LEU B CA 1
ATOM 3818 C C . LEU B 1 80 ? 31.794 -11.538 94.182 1.00 27.82 102 LEU B C 1
ATOM 3819 O O . LEU B 1 80 ? 31.897 -10.337 94.440 1.00 28.52 102 LEU B O 1
ATOM 3824 N N . ARG B 1 81 ? 30.715 -12.271 94.478 1.00 27.33 103 ARG B N 1
ATOM 3825 C CA . ARG B 1 81 ? 29.555 -11.658 95.097 1.00 27.58 103 ARG B CA 1
ATOM 3826 C C . ARG B 1 81 ? 29.870 -11.136 96.500 1.00 27.21 103 ARG B C 1
ATOM 3827 O O . ARG B 1 81 ? 29.464 -10.034 96.835 1.00 27.67 103 ARG B O 1
ATOM 3835 N N . ALA B 1 82 ? 30.606 -11.913 97.307 1.00 26.51 104 ALA B N 1
ATOM 3836 C CA . ALA B 1 82 ? 31.001 -11.482 98.644 1.00 28.05 104 ALA B CA 1
ATOM 3837 C C . ALA B 1 82 ? 31.796 -10.180 98.594 1.00 29.23 104 ALA B C 1
ATOM 3838 O O . ALA B 1 82 ? 31.513 -9.232 99.323 1.00 28.40 104 ALA B O 1
ATOM 3840 N N . TRP B 1 83 ? 32.770 -10.125 97.676 1.00 28.38 105 TRP B N 1
ATOM 3841 C CA . TRP B 1 83 ? 33.563 -8.927 97.480 1.00 28.42 105 TRP B CA 1
ATOM 3842 C C . TRP B 1 83 ? 32.720 -7.746 96.991 1.00 27.70 105 TRP B C 1
ATOM 3843 O O . TRP B 1 83 ? 32.911 -6.617 97.446 1.00 27.76 105 TRP B O 1
ATOM 3854 N N . ALA B 1 84 ? 31.778 -8.019 96.087 1.00 26.00 106 ALA B N 1
ATOM 3855 C CA . ALA B 1 84 ? 30.916 -6.982 95.543 1.00 26.12 106 ALA B CA 1
ATOM 3856 C C . ALA B 1 84 ? 30.052 -6.371 96.643 1.00 26.07 106 ALA B C 1
ATOM 3857 O O . ALA B 1 84 ? 29.918 -5.153 96.707 1.00 25.86 106 ALA B O 1
ATOM 3859 N N . LEU B 1 85 ? 29.484 -7.207 97.518 1.00 26.86 107 LEU B N 1
ATOM 3860 C CA . LEU B 1 85 ? 28.638 -6.701 98.592 1.00 28.59 107 LEU B CA 1
ATOM 3861 C C . LEU B 1 85 ? 29.378 -5.740 99.525 1.00 29.20 107 LEU B C 1
ATOM 3862 O O . LEU B 1 85 ? 28.843 -4.690 99.883 1.00 28.06 107 LEU B O 1
ATOM 3867 N N . LYS B 1 86 ? 30.620 -6.080 99.887 1.00 30.07 108 LYS B N 1
ATOM 3868 C CA . LYS B 1 86 ? 31.445 -5.187 100.690 1.00 30.56 108 LYS B CA 1
ATOM 3869 C C . LYS B 1 86 ? 31.811 -3.927 99.911 1.00 30.58 108 LYS B C 1
ATOM 3870 O O . LYS B 1 86 ? 31.850 -2.836 100.474 1.00 30.10 108 LYS B O 1
ATOM 3876 N N . SER B 1 87 ? 32.077 -4.090 98.618 1.00 28.35 109 SER B N 1
ATOM 3877 C CA . SER B 1 87 ? 32.395 -2.973 97.743 1.00 30.35 109 SER B CA 1
ATOM 3878 C C . SER B 1 87 ? 31.245 -1.974 97.633 1.00 29.19 109 SER B C 1
ATOM 3879 O O . SER B 1 87 ? 31.467 -0.770 97.708 1.00 30.14 109 SER B O 1
ATOM 3882 N N . TYR B 1 88 ? 30.021 -2.477 97.462 1.00 27.80 110 TYR B N 1
ATOM 3883 C CA . TYR B 1 88 ? 28.854 -1.607 97.420 1.00 27.53 110 TYR B CA 1
ATOM 3884 C C . TYR B 1 88 ? 28.751 -0.764 98.687 1.00 27.56 110 TYR B C 1
ATOM 3885 O O . TYR B 1 88 ? 28.423 0.420 98.620 1.00 28.19 110 TYR B O 1
ATOM 3894 N N . ALA B 1 89 ? 29.035 -1.374 99.840 1.00 29.19 111 ALA B N 1
ATOM 3895 C CA . ALA B 1 89 ? 28.979 -0.674 101.112 1.00 30.33 111 ALA B CA 1
ATOM 3896 C C . ALA B 1 89 ? 30.024 0.439 101.207 1.00 31.47 111 ALA B C 1
ATOM 3897 O O . ALA B 1 89 ? 29.705 1.550 101.636 1.00 34.33 111 ALA B O 1
ATOM 3899 N N . HIS B 1 90 ? 31.268 0.139 100.808 1.00 30.67 112 HIS B N 1
ATOM 3900 C CA . HIS B 1 90 ? 32.344 1.122 100.809 1.00 30.98 112 HIS B CA 1
ATOM 3901 C C . HIS B 1 90 ? 32.016 2.291 99.882 1.00 29.50 112 HIS B C 1
ATOM 3902 O O . HIS B 1 90 ? 32.305 3.442 100.192 1.00 30.82 112 HIS B O 1
ATOM 3909 N N . ALA B 1 91 ? 31.415 1.984 98.731 1.00 27.81 113 ALA B N 1
ATOM 3910 C CA . ALA B 1 91 ? 31.197 2.979 97.699 1.00 27.68 113 ALA B CA 1
ATOM 3911 C C . ALA B 1 91 ? 30.353 4.161 98.168 1.00 26.80 113 ALA B C 1
ATOM 3912 O O . ALA B 1 91 ? 30.471 5.255 97.613 1.00 27.51 113 ALA B O 1
ATOM 3914 N N . VAL B 1 92 ? 29.476 3.934 99.150 1.00 26.42 114 VAL B N 1
ATOM 3915 C CA . VAL B 1 92 ? 28.584 4.973 99.635 1.00 28.07 114 VAL B CA 1
ATOM 3916 C C . VAL B 1 92 ? 28.827 5.345 101.097 1.00 28.75 114 VAL B C 1
ATOM 3917 O O . VAL B 1 92 ? 28.086 6.145 101.658 1.00 30.21 114 VAL B O 1
ATOM 3921 N N . ASP B 1 93 ? 29.854 4.766 101.712 1.00 29.27 115 ASP B N 1
ATOM 3922 C CA . ASP B 1 93 ? 30.191 5.128 103.078 1.00 33.24 115 ASP B CA 1
ATOM 3923 C C . ASP B 1 93 ? 31.097 6.355 103.040 1.00 33.87 115 ASP B C 1
ATOM 3924 O O . ASP B 1 93 ? 32.237 6.242 102.593 1.00 32.85 115 ASP B O 1
ATOM 3929 N N . PRO B 1 94 ? 30.640 7.543 103.506 1.00 36.49 116 PRO B N 1
ATOM 3930 C CA . PRO B 1 94 ? 31.429 8.769 103.359 1.00 40.73 116 PRO B CA 1
ATOM 3931 C C . PRO B 1 94 ? 32.783 8.720 104.063 1.00 43.68 116 PRO B C 1
ATOM 3932 O O . PRO B 1 94 ? 33.683 9.462 103.680 1.00 42.45 116 PRO B O 1
ATOM 3936 N N . GLU B 1 95 ? 32.912 7.841 105.074 1.00 38.32 117 GLU B N 1
ATOM 3937 C CA . GLU B 1 95 ? 34.168 7.636 105.778 1.00 40.33 117 GLU B CA 1
ATOM 3938 C C . GLU B 1 95 ? 35.100 6.590 105.170 1.00 38.11 117 GLU B C 1
ATOM 3939 O O . GLU B 1 95 ? 36.244 6.499 105.585 1.00 38.52 117 GLU B O 1
ATOM 3945 N N . SER B 1 96 ? 34.627 5.812 104.189 1.00 34.89 118 SER B N 1
ATOM 3946 C CA . SER B 1 96 ? 35.482 4.815 103.563 1.00 32.44 118 SER B CA 1
ATOM 3947 C C . SER B 1 96 ? 36.516 5.480 102.654 1.00 34.87 118 SER B C 1
ATOM 3948 O O . SER B 1 96 ? 36.200 6.443 101.941 1.00 34.35 118 SER B O 1
ATOM 3951 N N . PRO B 1 97 ? 37.769 4.972 102.615 1.00 37.28 119 PRO B N 1
ATOM 3952 C CA . PRO B 1 97 ? 38.739 5.392 101.600 1.00 37.29 119 PRO B CA 1
ATOM 3953 C C . PRO B 1 97 ? 38.237 5.250 100.166 1.00 34.73 119 PRO B C 1
ATOM 3954 O O . PRO B 1 97 ? 38.708 5.963 99.279 1.00 35.14 119 PRO B O 1
ATOM 3958 N N . ASP B 1 98 ? 37.301 4.321 99.937 1.00 33.95 120 ASP B N 1
ATOM 3959 C CA . ASP B 1 98 ? 36.776 4.061 98.599 1.00 33.48 120 ASP B CA 1
ATOM 3960 C C . ASP B 1 98 ? 35.404 4.667 98.322 1.00 34.96 120 ASP B C 1
ATOM 3961 O O . ASP B 1 98 ? 34.754 4.293 97.341 1.00 31.73 120 ASP B O 1
ATOM 3966 N N . TYR B 1 99 ? 34.988 5.632 99.157 1.00 30.02 121 TYR B N 1
ATOM 3967 C CA . TYR B 1 99 ? 33.797 6.419 98.879 1.00 30.90 121 TYR B CA 1
ATOM 3968 C C . TYR B 1 99 ? 33.917 7.000 97.472 1.00 32.26 121 TYR B C 1
ATOM 3969 O O . TYR B 1 99 ? 34.919 7.615 97.147 1.00 31.44 121 TYR B O 1
ATOM 3978 N N . LEU B 1 100 ? 32.903 6.786 96.635 1.00 29.61 122 LEU B N 1
ATOM 3979 C CA . LEU B 1 100 ? 32.973 7.226 95.255 1.00 29.60 122 LEU B CA 1
ATOM 3980 C C . LEU B 1 100 ? 32.639 8.709 95.125 1.00 30.55 122 LEU B C 1
ATOM 3981 O O . LEU B 1 100 ? 32.101 9.334 96.038 1.00 29.60 122 LEU B O 1
ATOM 3986 N N . LEU B 1 101 ? 32.963 9.264 93.956 1.00 30.22 123 LEU B N 1
ATOM 3987 C CA . LEU B 1 101 ? 32.658 10.653 93.663 1.00 32.39 123 LEU B CA 1
ATOM 3988 C C . LEU B 1 101 ? 31.202 10.806 93.229 1.00 32.85 123 LEU B C 1
ATOM 3989 O O . LEU B 1 101 ? 30.888 10.708 92.045 1.00 37.55 123 LEU B O 1
ATOM 3994 N N . TRP B 1 102 ? 30.319 11.018 94.208 1.00 28.96 124 TRP B N 1
ATOM 3995 C CA . TRP B 1 102 ? 28.887 11.103 93.977 1.00 30.76 124 TRP B CA 1
ATOM 3996 C C . TRP B 1 102 ? 28.367 12.516 93.732 1.00 31.93 124 TRP B C 1
ATOM 3997 O O . TRP B 1 102 ? 27.406 12.697 92.988 1.00 29.44 124 TRP B O 1
ATOM 4008 N N . ARG B 1 103 ? 29.004 13.495 94.377 1.00 31.65 125 ARG B N 1
ATOM 4009 C CA . ARG B 1 103 ? 28.384 14.787 94.632 1.00 36.02 125 ARG B CA 1
ATOM 4010 C C . ARG B 1 103 ? 28.886 15.922 93.750 1.00 37.10 125 ARG B C 1
ATOM 4011 O O . ARG B 1 103 ? 28.340 17.015 93.823 1.00 41.08 125 ARG B O 1
ATOM 4019 N N . ASN B 1 104 ? 29.921 15.664 92.945 1.00 37.85 126 ASN B N 1
ATOM 4020 C CA . ASN B 1 104 ? 30.454 16.663 92.038 1.00 41.92 126 ASN B CA 1
ATOM 4021 C C . ASN B 1 104 ? 30.563 16.012 90.669 1.00 36.33 126 ASN B C 1
ATOM 4022 O O . ASN B 1 104 ? 30.622 14.786 90.587 1.00 37.60 126 ASN B O 1
ATOM 4027 N N . GLU B 1 105 ? 30.575 16.853 89.623 1.00 34.55 127 GLU B N 1
ATOM 4028 C CA . GLU B 1 105 ? 30.704 16.413 88.240 1.00 37.06 127 GLU B CA 1
ATOM 4029 C C . GLU B 1 105 ? 29.363 15.886 87.726 1.00 34.20 127 GLU B C 1
ATOM 4030 O O . GLU B 1 105 ? 28.463 15.558 88.505 1.00 35.88 127 GLU B O 1
ATOM 4036 N N . GLY B 1 106 ? 29.243 15.805 86.398 1.00 32.17 128 GLY B N 1
ATOM 4037 C CA . GLY B 1 106 ? 28.095 15.193 85.743 1.00 29.28 128 GLY B CA 1
ATOM 4038 C C . GLY B 1 106 ? 28.282 13.699 85.483 1.00 27.88 128 GLY B C 1
ATOM 4039 O O . GLY B 1 106 ? 27.311 12.946 85.465 1.00 27.32 128 GLY B O 1
ATOM 4040 N N . GLN B 1 107 ? 29.538 13.282 85.272 1.00 28.04 129 GLN B N 1
ATOM 4041 C CA . GLN B 1 107 ? 29.878 11.897 84.984 1.00 30.03 129 GLN B CA 1
ATOM 4042 C C . GLN B 1 107 ? 29.281 10.873 85.950 1.00 28.46 129 GLN B C 1
ATOM 4043 O O . GLN B 1 107 ? 28.907 9.785 85.519 1.00 27.33 129 GLN B O 1
ATOM 4049 N N . PRO B 1 108 ? 29.150 11.147 87.270 1.00 28.52 130 PRO B N 1
ATOM 4050 C CA . PRO B 1 108 ? 28.539 10.172 88.175 1.00 28.42 130 PRO B CA 1
ATOM 4051 C C . PRO B 1 108 ? 27.148 9.691 87.768 1.00 26.32 130 PRO B C 1
ATOM 4052 O O . PRO B 1 108 ? 26.766 8.588 88.125 1.00 27.87 130 PRO B O 1
ATOM 4056 N N . LEU B 1 109 ? 26.383 10.517 87.044 1.00 24.82 131 LEU B N 1
ATOM 4057 C CA . LEU B 1 109 ? 25.087 10.059 86.570 1.00 24.96 131 LEU B CA 1
ATOM 4058 C C . LEU B 1 109 ? 25.249 8.841 85.657 1.00 23.51 131 LEU B C 1
ATOM 4059 O O . LEU B 1 109 ? 24.464 7.891 85.724 1.00 23.79 131 LEU B O 1
ATOM 4064 N N . VAL B 1 110 ? 26.282 8.877 84.811 1.00 22.69 132 VAL B N 1
ATOM 4065 C CA . VAL B 1 110 ? 26.565 7.772 83.912 1.00 22.96 132 VAL B CA 1
ATOM 4066 C C . VAL B 1 110 ? 26.792 6.497 84.706 1.00 23.84 132 VAL B C 1
ATOM 4067 O O . VAL B 1 110 ? 26.126 5.477 84.522 1.00 24.61 132 VAL B O 1
ATOM 4071 N N . ASP B 1 111 ? 27.754 6.557 85.619 1.00 24.55 133 ASP B N 1
ATOM 4072 C CA . ASP B 1 111 ? 28.214 5.324 86.223 1.00 24.77 133 ASP B CA 1
ATOM 4073 C C . ASP B 1 111 ? 27.262 4.861 87.323 1.00 25.84 133 ASP B C 1
ATOM 4074 O O . ASP B 1 111 ? 27.146 3.664 87.564 1.00 25.73 133 ASP B O 1
ATOM 4079 N N . ALA B 1 112 ? 26.529 5.800 87.935 1.00 25.50 134 ALA B N 1
ATOM 4080 C CA . ALA B 1 112 ? 25.445 5.438 88.835 1.00 25.02 134 ALA B CA 1
ATOM 4081 C C . ALA B 1 112 ? 24.359 4.651 88.109 1.00 25.52 134 ALA B C 1
ATOM 4082 O O . ALA B 1 112 ? 23.739 3.774 88.703 1.00 24.89 134 ALA B O 1
ATOM 4084 N N . ALA B 1 113 ? 24.118 4.974 86.829 1.00 23.44 135 ALA B N 1
ATOM 4085 C CA . ALA B 1 113 ? 23.147 4.235 86.052 1.00 23.02 135 ALA B CA 1
ATOM 4086 C C . ALA B 1 113 ? 23.609 2.791 85.850 1.00 22.40 135 ALA B C 1
ATOM 4087 O O . ALA B 1 113 ? 22.783 1.888 85.844 1.00 21.98 135 ALA B O 1
ATOM 4089 N N . TYR B 1 114 ? 24.921 2.570 85.687 1.00 22.97 136 TYR B N 1
ATOM 4090 C CA . TYR B 1 114 ? 25.450 1.219 85.588 1.00 24.49 136 TYR B CA 1
ATOM 4091 C C . TYR B 1 114 ? 25.363 0.496 86.935 1.00 23.82 136 TYR B C 1
ATOM 4092 O O . TYR B 1 114 ? 25.036 -0.682 86.981 1.00 23.05 136 TYR B O 1
ATOM 4101 N N . ILE B 1 115 ? 25.596 1.203 88.050 1.00 23.13 137 ILE B N 1
ATOM 4102 C CA . ILE B 1 115 ? 25.316 0.608 89.352 1.00 23.37 137 ILE B CA 1
ATOM 4103 C C . ILE B 1 115 ? 23.837 0.210 89.467 1.00 24.00 137 ILE B C 1
ATOM 4104 O O . ILE B 1 115 ? 23.514 -0.891 89.904 1.00 22.52 137 ILE B O 1
ATOM 4109 N N . ALA B 1 116 ? 22.935 1.121 89.092 1.00 21.54 138 ALA B N 1
ATOM 4110 C CA . ALA B 1 116 ? 21.512 0.844 89.130 1.00 23.55 138 ALA B CA 1
ATOM 4111 C C . ALA B 1 116 ? 21.175 -0.364 88.262 1.00 23.31 138 ALA B C 1
ATOM 4112 O O . ALA B 1 116 ? 20.375 -1.197 88.663 1.00 22.33 138 ALA B O 1
ATOM 4114 N N . SER B 1 117 ? 21.818 -0.460 87.090 1.00 23.62 139 SER B N 1
ATOM 4115 C CA . SER B 1 117 ? 21.669 -1.613 86.215 1.00 22.17 139 SER B CA 1
ATOM 4116 C C . SER B 1 117 ? 22.002 -2.906 86.955 1.00 23.38 139 SER B C 1
ATOM 4117 O O . SER B 1 117 ? 21.253 -3.881 86.870 1.00 23.95 139 SER B O 1
ATOM 4120 N N . SER B 1 118 ? 23.103 -2.897 87.719 1.00 22.66 140 SER B N 1
ATOM 4121 C CA . SER B 1 118 ? 23.514 -4.092 88.449 1.00 22.59 140 SER B CA 1
ATOM 4122 C C . SER B 1 118 ? 22.439 -4.522 89.444 1.00 25.20 140 SER B C 1
ATOM 4123 O O . SER B 1 118 ? 22.136 -5.707 89.552 1.00 25.29 140 SER B O 1
ATOM 4126 N N . PHE B 1 119 ? 21.838 -3.555 90.157 1.00 23.06 141 PHE B N 1
ATOM 4127 C CA . PHE B 1 119 ? 20.780 -3.862 91.105 1.00 24.77 141 PHE B CA 1
ATOM 4128 C C . PHE B 1 119 ? 19.489 -4.335 90.435 1.00 26.74 141 PHE B C 1
ATOM 4129 O O . PHE B 1 119 ? 18.811 -5.216 90.964 1.00 27.48 141 PHE B O 1
ATOM 4137 N N . LEU B 1 120 ? 19.147 -3.742 89.281 1.00 28.19 142 LEU B N 1
ATOM 4138 C CA . LEU B 1 120 ? 17.991 -4.185 88.512 1.00 28.82 142 LEU B CA 1
ATOM 4139 C C . LEU B 1 120 ? 18.176 -5.573 87.908 1.00 27.79 142 LEU B C 1
ATOM 4140 O O . LEU B 1 120 ? 17.215 -6.314 87.750 1.00 27.29 142 LEU B O 1
ATOM 4145 N N . ARG B 1 121 ? 19.419 -5.928 87.588 1.00 25.49 143 ARG B N 1
ATOM 4146 C CA . ARG B 1 121 ? 19.698 -7.216 86.976 1.00 25.97 143 ARG B CA 1
ATOM 4147 C C . ARG B 1 121 ? 19.849 -8.354 87.982 1.00 27.19 143 ARG B C 1
ATOM 4148 O O . ARG B 1 121 ? 19.609 -9.508 87.638 1.00 27.15 143 ARG B O 1
ATOM 4156 N N . ALA B 1 122 ? 20.223 -8.028 89.227 1.00 25.86 144 ALA B N 1
ATOM 4157 C CA . ALA B 1 122 ? 20.353 -9.040 90.268 1.00 26.62 144 ALA B CA 1
ATOM 4158 C C . ALA B 1 122 ? 19.915 -8.513 91.636 1.00 29.07 144 ALA B C 1
ATOM 4159 O O . ALA B 1 122 ? 20.707 -8.458 92.579 1.00 28.38 144 ALA B O 1
ATOM 4161 N N . PRO B 1 123 ? 18.632 -8.108 91.787 1.00 30.62 145 PRO B N 1
ATOM 4162 C CA . PRO B 1 123 ? 18.174 -7.472 93.025 1.00 31.86 145 PRO B CA 1
ATOM 4163 C C . PRO B 1 123 ? 18.326 -8.362 94.259 1.00 33.35 145 PRO B C 1
ATOM 4164 O O . PRO B 1 123 ? 18.746 -7.891 95.312 1.00 31.93 145 PRO B O 1
ATOM 4168 N N . LYS B 1 124 ? 17.989 -9.647 94.128 1.00 30.29 146 LYS B N 1
ATOM 4169 C CA . LYS B 1 124 ? 18.013 -10.526 95.285 1.00 36.06 146 LYS B CA 1
ATOM 4170 C C . LYS B 1 124 ? 19.432 -10.792 95.792 1.00 32.67 146 LYS B C 1
ATOM 4171 O O . LYS B 1 124 ? 19.633 -11.013 96.983 1.00 31.06 146 LYS B O 1
ATOM 4177 N N . GLN B 1 125 ? 20.404 -10.778 94.878 1.00 28.72 147 GLN B N 1
ATOM 4178 C CA . GLN B 1 125 ? 21.771 -11.141 95.205 1.00 30.30 147 GLN B CA 1
ATOM 4179 C C . GLN B 1 125 ? 22.654 -9.936 95.503 1.00 29.77 147 GLN B C 1
ATOM 4180 O O . GLN B 1 125 ? 23.613 -10.071 96.240 1.00 28.39 147 GLN B O 1
ATOM 4186 N N . LEU B 1 126 ? 22.347 -8.765 94.923 1.00 27.08 148 LEU B N 1
ATOM 4187 C CA . LEU B 1 126 ? 23.232 -7.613 95.029 1.00 27.21 148 LEU B CA 1
ATOM 4188 C C . LEU B 1 126 ? 22.639 -6.435 95.799 1.00 29.43 148 LEU B C 1
ATOM 4189 O O . LEU B 1 126 ? 23.385 -5.668 96.396 1.00 30.79 148 LEU B O 1
ATOM 4194 N N . TRP B 1 127 ? 21.310 -6.298 95.809 1.00 28.47 149 TRP B N 1
ATOM 4195 C CA . TRP B 1 127 ? 20.670 -5.205 96.519 1.00 27.37 149 TRP B CA 1
ATOM 4196 C C . TRP B 1 127 ? 20.155 -5.650 97.882 1.00 29.40 149 TRP B C 1
ATOM 4197 O O . TRP B 1 127 ? 20.525 -5.076 98.908 1.00 28.19 149 TRP B O 1
ATOM 4208 N N . GLU B 1 128 ? 19.305 -6.678 97.880 1.00 28.83 150 GLU B N 1
ATOM 4209 C CA . GLU B 1 128 ? 18.617 -7.108 99.088 1.00 35.51 150 GLU B CA 1
ATOM 4210 C C . GLU B 1 128 ? 19.534 -7.433 100.264 1.00 32.19 150 GLU B C 1
ATOM 4211 O O . GLU B 1 128 ? 19.189 -7.110 101.395 1.00 31.39 150 GLU B O 1
ATOM 4217 N N . PRO B 1 129 ? 20.707 -8.079 100.068 1.00 33.44 151 PRO B N 1
ATOM 4218 C CA . PRO B 1 129 ? 21.605 -8.377 101.195 1.00 36.67 151 PRO B CA 1
ATOM 4219 C C . PRO B 1 129 ? 22.356 -7.191 101.791 1.00 35.24 151 PRO B C 1
ATOM 4220 O O . PRO B 1 129 ? 22.990 -7.331 102.832 1.00 32.31 151 PRO B O 1
ATOM 4224 N N . LEU B 1 130 ? 22.318 -6.025 101.135 1.00 31.27 152 LEU B N 1
ATOM 4225 C CA . LEU B 1 130 ? 22.975 -4.850 101.696 1.00 32.13 152 LEU B CA 1
ATOM 4226 C C . LEU B 1 130 ? 22.288 -4.449 102.999 1.00 33.81 152 LEU B C 1
ATOM 4227 O O . LEU B 1 130 ? 21.066 -4.553 103.129 1.00 33.19 152 LEU B O 1
ATOM 4232 N N . ASP B 1 131 ? 23.075 -3.976 103.966 1.00 34.04 153 ASP B N 1
ATOM 4233 C CA . ASP B 1 131 ? 22.490 -3.545 105.226 1.00 39.20 153 ASP B CA 1
ATOM 4234 C C . ASP B 1 131 ? 21.653 -2.285 105.005 1.00 37.05 153 ASP B C 1
ATOM 4235 O O . ASP B 1 131 ? 21.800 -1.574 104.004 1.00 30.81 153 ASP B O 1
ATOM 4240 N N . GLU B 1 132 ? 20.767 -2.011 105.967 1.00 38.09 154 GLU B N 1
ATOM 4241 C CA . GLU B 1 132 ? 19.791 -0.941 105.840 1.00 41.58 154 GLU B CA 1
ATOM 4242 C C . GLU B 1 132 ? 20.437 0.441 105.703 1.00 39.08 154 GLU B C 1
ATOM 4243 O O . GLU B 1 132 ? 19.954 1.276 104.941 1.00 35.45 154 GLU B O 1
ATOM 4249 N N . VAL B 1 133 ? 21.552 0.664 106.405 1.00 35.87 155 VAL B N 1
ATOM 4250 C CA . VAL B 1 133 ? 22.268 1.928 106.311 1.00 36.64 155 VAL B CA 1
ATOM 4251 C C . VAL B 1 133 ? 22.844 2.135 104.911 1.00 32.37 155 VAL B C 1
ATOM 4252 O O . VAL B 1 133 ? 22.756 3.229 104.354 1.00 31.07 155 VAL B O 1
ATOM 4256 N N . THR B 1 134 ? 23.417 1.067 104.339 1.00 29.23 156 THR B N 1
ATOM 4257 C CA . THR B 1 134 ? 23.924 1.110 102.979 1.00 29.63 156 THR B CA 1
ATOM 4258 C C . THR B 1 134 ? 22.807 1.382 101.972 1.00 29.63 156 THR B C 1
ATOM 4259 O O . THR B 1 134 ? 22.983 2.199 101.064 1.00 27.18 156 THR B O 1
ATOM 4263 N N . LYS B 1 135 ? 21.656 0.718 102.138 1.00 29.91 157 LYS B N 1
ATOM 4264 C CA . LYS B 1 135 ? 20.535 0.944 101.240 1.00 29.43 157 LYS B CA 1
ATOM 4265 C C . LYS B 1 135 ? 20.086 2.403 101.276 1.00 30.69 157 LYS B C 1
ATOM 4266 O O . LYS B 1 135 ? 19.868 3.015 100.219 1.00 27.07 157 LYS B O 1
ATOM 4272 N N . GLU B 1 136 ? 19.938 2.945 102.493 1.00 30.49 158 GLU B N 1
ATOM 4273 C CA . GLU B 1 136 ? 19.538 4.331 102.676 1.00 35.88 158 GLU B CA 1
ATOM 4274 C C . GLU B 1 136 ? 20.524 5.294 102.013 1.00 30.49 158 GLU B C 1
ATOM 4275 O O . GLU B 1 136 ? 20.122 6.293 101.415 1.00 30.00 158 GLU B O 1
ATOM 4281 N N . ARG B 1 137 ? 21.820 4.973 102.122 1.00 30.32 159 ARG B N 1
ATOM 4282 C CA . ARG B 1 137 ? 22.857 5.765 101.476 1.00 27.52 159 ARG B CA 1
ATOM 4283 C C . ARG B 1 137 ? 22.762 5.736 99.952 1.00 27.33 159 ARG B C 1
ATOM 4284 O O . ARG B 1 137 ? 22.912 6.781 99.318 1.00 26.31 159 ARG B O 1
ATOM 4292 N N . TYR B 1 138 ? 22.514 4.559 99.370 1.00 26.41 160 TYR B N 1
ATOM 4293 C CA . TYR B 1 138 ? 22.320 4.473 97.926 1.00 26.62 160 TYR B CA 1
ATOM 4294 C C . TYR B 1 138 ? 21.133 5.306 97.477 1.00 25.79 160 TYR B C 1
ATOM 4295 O O . TYR B 1 138 ? 21.233 6.021 96.479 1.00 26.57 160 TYR B O 1
ATOM 4304 N N . ILE B 1 139 ? 20.015 5.200 98.206 1.00 25.66 161 ILE B N 1
ATOM 4305 C CA . ILE B 1 139 ? 18.825 5.937 97.826 1.00 27.84 161 ILE B CA 1
ATOM 4306 C C . ILE B 1 139 ? 19.114 7.438 97.815 1.00 28.55 161 ILE B C 1
ATOM 4307 O O . ILE B 1 139 ? 18.785 8.124 96.837 1.00 26.90 161 ILE B O 1
ATOM 4312 N N . ALA B 1 140 ? 19.780 7.926 98.873 1.00 27.48 162 ALA B N 1
ATOM 4313 C CA . ALA B 1 140 ? 20.144 9.331 98.963 1.00 28.47 162 ALA B CA 1
ATOM 4314 C C . ALA B 1 140 ? 21.128 9.747 97.868 1.00 28.85 162 ALA B C 1
ATOM 4315 O O . ALA B 1 140 ? 20.963 10.802 97.251 1.00 28.68 162 ALA B O 1
ATOM 4317 N N . GLU B 1 141 ? 22.144 8.915 97.606 1.00 26.42 163 GLU B N 1
ATOM 4318 C CA . GLU B 1 141 ? 23.116 9.230 96.572 1.00 27.01 163 GLU B CA 1
ATOM 4319 C C . GLU B 1 141 ? 22.480 9.231 95.181 1.00 26.59 163 GLU B C 1
ATOM 4320 O O . GLU B 1 141 ? 22.817 10.067 94.349 1.00 28.49 163 GLU B O 1
ATOM 4326 N N . PHE B 1 142 ? 21.575 8.284 94.918 1.00 25.53 164 PHE B N 1
ATOM 4327 C CA . PHE B 1 142 ? 20.878 8.280 93.642 1.00 25.24 164 PHE B CA 1
ATOM 4328 C C . PHE B 1 142 ? 19.967 9.500 93.476 1.00 25.83 164 PHE B C 1
ATOM 4329 O O . PHE B 1 142 ? 19.905 10.105 92.401 1.00 26.60 164 PHE B O 1
ATOM 4337 N N . GLN B 1 143 ? 19.244 9.855 94.540 1.00 25.89 165 GLN B N 1
ATOM 4338 C CA . GLN B 1 143 ? 18.333 10.984 94.482 1.00 27.06 165 GLN B CA 1
ATOM 4339 C C . GLN B 1 143 ? 19.042 12.316 94.234 1.00 28.92 165 GLN B C 1
ATOM 4340 O O . GLN B 1 143 ? 18.513 13.172 93.512 1.00 30.44 165 GLN B O 1
ATOM 4346 N N . GLN B 1 144 ? 20.246 12.504 94.795 1.00 27.21 166 GLN B N 1
ATOM 4347 C CA . GLN B 1 144 ? 20.928 13.782 94.653 1.00 28.38 166 GLN B CA 1
ATOM 4348 C C . GLN B 1 144 ? 21.490 13.971 93.241 1.00 28.07 166 GLN B C 1
ATOM 4349 O O . GLN B 1 144 ? 21.825 15.077 92.865 1.00 26.53 166 GLN B O 1
ATOM 4355 N N . LEU B 1 145 ? 21.545 12.903 92.445 1.00 25.90 167 LEU B N 1
ATOM 4356 C CA . LEU B 1 145 ? 21.941 13.016 91.044 1.00 28.03 167 LEU B CA 1
ATOM 4357 C C . LEU B 1 145 ? 20.967 13.836 90.196 1.00 27.74 167 LEU B C 1
ATOM 4358 O O . LEU B 1 145 ? 21.310 14.254 89.085 1.00 30.37 167 LEU B O 1
ATOM 4363 N N . ARG B 1 146 ? 19.770 14.100 90.730 1.00 30.10 168 ARG B N 1
ATOM 4364 C CA . ARG B 1 146 ? 18.837 15.006 90.074 1.00 29.64 168 ARG B CA 1
ATOM 4365 C C . ARG B 1 146 ? 19.365 16.429 89.922 1.00 32.37 168 ARG B C 1
ATOM 4366 O O . ARG B 1 146 ? 18.795 17.198 89.149 1.00 33.37 168 ARG B O 1
ATOM 4374 N N . ARG B 1 147 ? 20.466 16.758 90.612 1.00 26.72 169 ARG B N 1
ATOM 4375 C CA . ARG B 1 147 ? 21.150 18.027 90.416 1.00 29.41 169 ARG B CA 1
ATOM 4376 C C . ARG B 1 147 ? 21.727 18.180 89.008 1.00 29.56 169 ARG B C 1
ATOM 4377 O O . ARG B 1 147 ? 22.018 19.296 88.592 1.00 29.38 169 ARG B O 1
ATOM 4385 N N . ILE B 1 148 ? 21.929 17.059 88.303 1.00 28.03 170 ILE B N 1
ATOM 4386 C CA . ILE B 1 148 ? 22.584 17.073 87.006 1.00 30.78 170 ILE B CA 1
ATOM 4387 C C . ILE B 1 148 ? 21.564 17.357 85.900 1.00 33.32 170 ILE B C 1
ATOM 4388 O O . ILE B 1 148 ? 20.514 16.726 85.830 1.00 35.50 170 ILE B O 1
ATOM 4393 N N . ASP B 1 149 ? 21.883 18.322 85.041 1.00 29.61 171 ASP B N 1
ATOM 4394 C CA . ASP B 1 149 ? 21.077 18.585 83.851 1.00 32.34 171 ASP B CA 1
ATOM 4395 C C . ASP B 1 149 ? 21.715 17.811 82.701 1.00 28.42 171 ASP B C 1
ATOM 4396 O O . ASP B 1 149 ? 22.761 18.203 82.203 1.00 31.11 171 ASP B O 1
ATOM 4401 N N . PRO B 1 150 ? 21.172 16.646 82.290 1.00 27.59 172 PRO B N 1
ATOM 4402 C CA . PRO B 1 150 ? 21.899 15.785 81.348 1.00 27.86 172 PRO B CA 1
ATOM 4403 C C . PRO B 1 150 ? 21.952 16.347 79.932 1.00 26.09 172 PRO B C 1
ATOM 4404 O O . PRO B 1 150 ? 21.056 17.067 79.508 1.00 26.45 172 PRO B O 1
ATOM 4408 N N . PRO B 1 151 ? 22.987 15.984 79.145 1.00 25.57 173 PRO B N 1
ATOM 4409 C CA . PRO B 1 151 ? 22.951 16.210 77.703 1.00 28.71 173 PRO B CA 1
ATOM 4410 C C . PRO B 1 151 ? 21.700 15.568 77.104 1.00 23.80 173 PRO B C 1
ATOM 4411 O O . PRO B 1 151 ? 21.200 14.557 77.608 1.00 24.16 173 PRO B O 1
ATOM 4415 N N . TYR B 1 152 ? 21.247 16.152 75.997 1.00 24.90 174 TYR B N 1
ATOM 4416 C CA . TYR B 1 152 ? 20.065 15.701 75.289 1.00 23.12 174 TYR B CA 1
ATOM 4417 C C . TYR B 1 152 ? 20.441 14.564 74.353 1.00 21.13 174 TYR B C 1
ATOM 4418 O O . TYR B 1 152 ? 20.389 14.680 73.129 1.00 22.88 174 TYR B O 1
ATOM 4427 N N . THR B 1 153 ? 20.854 13.460 74.965 1.00 20.72 175 THR B N 1
ATOM 4428 C CA . THR B 1 153 ? 21.459 12.359 74.257 1.00 20.34 175 THR B CA 1
ATOM 4429 C C . THR B 1 153 ? 21.032 11.078 74.961 1.00 21.38 175 THR B C 1
ATOM 4430 O O . THR B 1 153 ? 20.109 11.075 75.785 1.00 22.82 175 THR B O 1
ATOM 4434 N N . ASN B 1 154 ? 21.781 10.009 74.693 1.00 21.48 176 ASN B N 1
ATOM 4435 C CA . ASN B 1 154 ? 21.630 8.772 75.440 1.00 23.64 176 ASN B CA 1
ATOM 4436 C C . ASN B 1 154 ? 21.658 8.968 76.959 1.00 21.96 176 ASN B C 1
ATOM 4437 O O . ASN B 1 154 ? 21.121 8.130 77.692 1.00 22.15 176 ASN B O 1
ATOM 4442 N N . TRP B 1 155 ? 22.269 10.057 77.451 1.00 21.33 177 TRP B N 1
ATOM 4443 C CA . TRP B 1 155 ? 22.292 10.299 78.889 1.00 21.38 177 TRP B CA 1
ATOM 4444 C C . TRP B 1 155 ? 20.915 10.383 79.545 1.00 22.38 177 TRP B C 1
ATOM 4445 O O . TRP B 1 155 ? 20.783 10.163 80.758 1.00 23.02 177 TRP B O 1
ATOM 4456 N N . LEU B 1 156 ? 19.877 10.720 78.772 1.00 21.32 178 LEU B N 1
ATOM 4457 C CA . LEU B 1 156 ? 18.533 10.714 79.343 1.00 22.74 178 LEU B CA 1
ATOM 4458 C C . LEU B 1 156 ? 18.192 9.355 79.961 1.00 21.60 178 LEU B C 1
ATOM 4459 O O . LEU B 1 156 ? 17.446 9.275 80.933 1.00 22.39 178 LEU B O 1
ATOM 4464 N N . LEU B 1 157 ? 18.716 8.272 79.375 1.00 21.36 179 LEU B N 1
ATOM 4465 C CA . LEU B 1 157 ? 18.455 6.937 79.880 1.00 24.43 179 LEU B CA 1
ATOM 4466 C C . LEU B 1 157 ? 19.133 6.657 81.219 1.00 22.24 179 LEU B C 1
ATOM 4467 O O . LEU B 1 157 ? 18.662 5.816 81.982 1.00 22.96 179 LEU B O 1
ATOM 4472 N N . PHE B 1 158 ? 20.221 7.367 81.515 1.00 22.92 180 PHE B N 1
ATOM 4473 C CA . PHE B 1 158 ? 20.880 7.195 82.804 1.00 23.13 180 PHE B CA 1
ATOM 4474 C C . PHE B 1 158 ? 19.988 7.673 83.944 1.00 24.09 180 PHE B C 1
ATOM 4475 O O . PHE B 1 158 ? 19.807 6.998 84.963 1.00 23.79 180 PHE B O 1
ATOM 4483 N N . SER B 1 159 ? 19.416 8.855 83.737 1.00 23.00 181 SER B N 1
ATOM 4484 C CA . SER B 1 159 ? 18.446 9.401 84.652 1.00 27.59 181 SER B CA 1
ATOM 4485 C C . SER B 1 159 ? 17.241 8.472 84.797 1.00 23.61 181 SER B C 1
ATOM 4486 O O . SER B 1 159 ? 16.806 8.175 85.909 1.00 25.20 181 SER B O 1
ATOM 4489 N N . ALA B 1 160 ? 16.734 7.957 83.671 1.00 21.56 182 ALA B N 1
ATOM 4490 C CA . ALA B 1 160 ? 15.619 7.021 83.693 1.00 21.54 182 ALA B CA 1
ATOM 4491 C C . ALA B 1 160 ? 15.956 5.745 84.469 1.00 21.44 182 ALA B C 1
ATOM 4492 O O . ALA B 1 160 ? 15.132 5.248 85.224 1.00 20.94 182 ALA B O 1
ATOM 4494 N N . MET B 1 161 ? 17.162 5.213 84.253 1.00 20.83 183 MET B N 1
ATOM 4495 C CA . MET B 1 161 ? 17.593 3.996 84.919 1.00 22.19 183 MET B CA 1
ATOM 4496 C C . MET B 1 161 ? 17.683 4.176 86.433 1.00 20.65 183 MET B C 1
ATOM 4497 O O . MET B 1 161 ? 17.256 3.308 87.191 1.00 21.48 183 MET B O 1
ATOM 4502 N N . VAL B 1 162 ? 18.269 5.293 86.867 1.00 22.04 184 VAL B N 1
ATOM 4503 C CA . VAL B 1 162 ? 18.372 5.558 88.293 1.00 22.95 184 VAL B CA 1
ATOM 4504 C C . VAL B 1 162 ? 16.990 5.657 88.942 1.00 22.29 184 VAL B C 1
ATOM 4505 O O . VAL B 1 162 ? 16.750 5.090 90.012 1.00 23.92 184 VAL B O 1
ATOM 4509 N N . GLU B 1 163 ? 16.078 6.391 88.296 1.00 22.37 185 GLU B N 1
ATOM 4510 C CA . GLU B 1 163 ? 14.743 6.581 88.831 1.00 24.30 185 GLU B CA 1
ATOM 4511 C C . GLU B 1 163 ? 13.941 5.280 88.809 1.00 23.35 185 GLU B C 1
ATOM 4512 O O . GLU B 1 163 ? 13.127 5.046 89.697 1.00 24.21 185 GLU B O 1
ATOM 4518 N N . THR B 1 164 ? 14.176 4.449 87.795 1.00 24.08 186 THR B N 1
ATOM 4519 C CA . THR B 1 164 ? 13.524 3.151 87.696 1.00 25.43 186 THR B CA 1
ATOM 4520 C C . THR B 1 164 ? 13.961 2.253 88.851 1.00 25.09 186 THR B C 1
ATOM 4521 O O . THR B 1 164 ? 13.149 1.558 89.456 1.00 27.07 186 THR B O 1
ATOM 4525 N N . PHE B 1 165 ? 15.259 2.272 89.146 1.00 24.89 187 PHE B N 1
ATOM 4526 C CA . PHE B 1 165 ? 15.766 1.572 90.318 1.00 25.65 187 PHE B CA 1
ATOM 4527 C C . PHE B 1 165 ? 15.100 2.068 91.604 1.00 25.77 187 PHE B C 1
ATOM 4528 O O . PHE B 1 165 ? 14.654 1.274 92.438 1.00 28.17 187 PHE B O 1
ATOM 4536 N N . LEU B 1 166 ? 15.046 3.390 91.784 1.00 24.96 188 LEU B N 1
ATOM 4537 C CA . LEU B 1 166 ? 14.419 3.963 92.965 1.00 26.33 188 LEU B CA 1
ATOM 4538 C C . LEU B 1 166 ? 12.968 3.509 93.087 1.00 26.47 188 LEU B C 1
ATOM 4539 O O . LEU B 1 166 ? 12.514 3.162 94.177 1.00 27.78 188 LEU B O 1
ATOM 4544 N N . MET B 1 167 ? 12.258 3.489 91.953 1.00 28.23 189 MET B N 1
ATOM 4545 C CA . MET B 1 167 ? 10.877 3.037 91.922 1.00 29.36 189 MET B CA 1
ATOM 4546 C C . MET B 1 167 ? 10.791 1.592 92.403 1.00 30.45 189 MET B C 1
ATOM 4547 O O . MET B 1 167 ? 10.013 1.279 93.297 1.00 32.97 189 MET B O 1
ATOM 4552 N N . LYS B 1 168 ? 11.633 0.729 91.827 1.00 30.82 190 LYS B N 1
ATOM 4553 C CA . LYS B 1 168 ? 11.646 -0.686 92.158 1.00 35.61 190 LYS B CA 1
ATOM 4554 C C . LYS B 1 168 ? 12.062 -0.926 93.611 1.00 33.91 190 LYS B C 1
ATOM 4555 O O . LYS B 1 168 ? 11.536 -1.822 94.259 1.00 34.43 190 LYS B O 1
ATOM 4561 N N . ALA B 1 169 ? 12.961 -0.088 94.142 1.00 33.16 191 ALA B N 1
ATOM 4562 C CA . ALA B 1 169 ? 13.421 -0.220 95.516 1.00 35.22 191 ALA B CA 1
ATOM 4563 C C . ALA B 1 169 ? 12.406 0.253 96.554 1.00 36.65 191 ALA B C 1
ATOM 4564 O O . ALA B 1 169 ? 12.625 0.076 97.749 1.00 35.42 191 ALA B O 1
ATOM 4566 N N . GLY B 1 170 ? 11.318 0.893 96.103 1.00 36.34 192 GLY B N 1
ATOM 4567 C CA . GLY B 1 170 ? 10.312 1.422 97.011 1.00 33.91 192 GLY B CA 1
ATOM 4568 C C . GLY B 1 170 ? 10.647 2.804 97.569 1.00 35.32 192 GLY B C 1
ATOM 4569 O O . GLY B 1 170 ? 10.043 3.237 98.543 1.00 37.11 192 GLY B O 1
ATOM 4570 N N . ALA B 1 171 ? 11.590 3.510 96.931 1.00 30.73 193 ALA B N 1
ATOM 4571 C CA . ALA B 1 171 ? 11.968 4.844 97.350 1.00 31.50 193 ALA B CA 1
ATOM 4572 C C . ALA B 1 171 ? 11.168 5.887 96.565 1.00 32.58 193 ALA B C 1
ATOM 4573 O O . ALA B 1 171 ? 10.465 5.547 95.613 1.00 32.36 193 ALA B O 1
ATOM 4575 N N . GLN B 1 172 ? 11.315 7.155 96.947 1.00 32.19 194 GLN B N 1
ATOM 4576 C CA . GLN B 1 172 ? 10.727 8.260 96.203 1.00 32.71 194 GLN B CA 1
ATOM 4577 C C . GLN B 1 172 ? 11.450 8.375 94.860 1.00 32.58 194 GLN B C 1
ATOM 4578 O O . GLN B 1 172 ? 12.681 8.415 94.812 1.00 29.81 194 GLN B O 1
ATOM 4584 N N . TYR B 1 173 ? 10.671 8.368 93.770 1.00 32.52 195 TYR B N 1
ATOM 4585 C CA . TYR B 1 173 ? 11.218 8.399 92.425 1.00 28.56 195 TYR B CA 1
ATOM 4586 C C . TYR B 1 173 ? 10.504 9.463 91.587 1.00 29.20 195 TYR B C 1
ATOM 4587 O O . TYR B 1 173 ? 9.410 9.931 91.929 1.00 28.95 195 TYR B O 1
ATOM 4596 N N . ASP B 1 174 ? 11.139 9.830 90.478 1.00 27.10 196 ASP B N 1
ATOM 4597 C CA . ASP B 1 174 ? 10.624 10.879 89.610 1.00 27.28 196 ASP B CA 1
ATOM 4598 C C . ASP B 1 174 ? 10.177 10.277 88.277 1.00 25.64 196 ASP B C 1
ATOM 4599 O O . ASP B 1 174 ? 10.991 10.025 87.387 1.00 26.30 196 ASP B O 1
ATOM 4604 N N . MET B 1 175 ? 8.864 10.073 88.148 1.00 26.05 197 MET B N 1
ATOM 4605 C CA . MET B 1 175 ? 8.312 9.444 86.956 1.00 27.48 197 MET B CA 1
ATOM 4606 C C . MET B 1 175 ? 8.564 10.326 85.730 1.00 26.01 197 MET B C 1
ATOM 4607 O O . MET B 1 175 ? 8.724 9.827 84.617 1.00 24.69 197 MET B O 1
ATOM 4612 N N . TYR B 1 176 ? 8.586 11.648 85.922 1.00 24.65 198 TYR B N 1
ATOM 4613 C CA . TYR B 1 176 ? 8.807 12.547 84.791 1.00 26.94 198 TYR B CA 1
ATOM 4614 C C . TYR B 1 176 ? 10.139 12.271 84.093 1.00 23.53 198 TYR B C 1
ATOM 4615 O O . TYR B 1 176 ? 10.220 12.282 82.863 1.00 23.33 198 TYR B O 1
ATOM 4624 N N . ARG B 1 177 ? 11.190 12.042 84.875 1.00 24.14 199 ARG B N 1
ATOM 4625 C CA . ARG B 1 177 ? 12.481 11.666 84.325 1.00 25.34 199 ARG B CA 1
ATOM 4626 C C . ARG B 1 177 ? 12.435 10.373 83.520 1.00 28.11 199 ARG B C 1
ATOM 4627 O O . ARG B 1 177 ? 13.078 10.256 82.474 1.00 28.17 199 ARG B O 1
ATOM 4635 N N . ILE B 1 178 ? 11.665 9.403 84.006 1.00 24.84 200 ILE B N 1
ATOM 4636 C CA . ILE B 1 178 ? 11.518 8.151 83.283 1.00 24.44 200 ILE B CA 1
ATOM 4637 C C . ILE B 1 178 ? 10.758 8.370 81.980 1.00 23.57 200 ILE B C 1
ATOM 4638 O O . ILE B 1 178 ? 11.204 7.943 80.919 1.00 24.53 200 ILE B O 1
ATOM 4643 N N . HIS B 1 179 ? 9.600 9.021 82.087 1.00 23.32 201 HIS B N 1
ATOM 4644 C CA . HIS B 1 179 ? 8.687 9.129 80.962 1.00 25.71 201 HIS B CA 1
ATOM 4645 C C . HIS B 1 179 ? 9.272 10.027 79.869 1.00 25.22 201 HIS B C 1
ATOM 4646 O O . HIS B 1 179 ? 9.192 9.704 78.676 1.00 23.76 201 HIS B O 1
ATOM 4653 N N . SER B 1 180 ? 9.881 11.156 80.249 1.00 24.19 202 SER B N 1
ATOM 4654 C CA . SER B 1 180 ? 10.458 12.045 79.245 1.00 25.40 202 SER B CA 1
ATOM 4655 C C . SER B 1 180 ? 11.581 11.348 78.473 1.00 23.70 202 SER B C 1
ATOM 4656 O O . SER B 1 180 ? 11.708 11.524 77.262 1.00 23.11 202 SER B O 1
ATOM 4659 N N . ALA B 1 181 ? 12.375 10.528 79.170 1.00 22.44 203 ALA B N 1
ATOM 4660 C CA . ALA B 1 181 ? 13.460 9.792 78.548 1.00 23.27 203 ALA B CA 1
ATOM 4661 C C . ALA B 1 181 ? 12.955 8.779 77.530 1.00 25.66 203 ALA B C 1
ATOM 4662 O O . ALA B 1 181 ? 13.454 8.723 76.407 1.00 23.66 203 ALA B O 1
ATOM 4664 N N . ILE B 1 182 ? 11.967 7.971 77.921 1.00 24.21 204 ILE B N 1
ATOM 4665 C CA . ILE B 1 182 ? 11.497 6.944 77.010 1.00 24.82 204 ILE B CA 1
ATOM 4666 C C . ILE B 1 182 ? 10.805 7.543 75.792 1.00 24.56 204 ILE B C 1
ATOM 4667 O O . ILE B 1 182 ? 10.897 6.985 74.707 1.00 23.11 204 ILE B O 1
ATOM 4672 N N . ARG B 1 183 ? 10.139 8.687 75.950 1.00 23.15 205 ARG B N 1
ATOM 4673 C CA . ARG B 1 183 ? 9.566 9.389 74.812 1.00 24.59 205 ARG B CA 1
ATOM 4674 C C . ARG B 1 183 ? 10.659 9.835 73.842 1.00 24.75 205 ARG B C 1
ATOM 4675 O O . ARG B 1 183 ? 10.522 9.655 72.633 1.00 25.56 205 ARG B O 1
ATOM 4683 N N . LYS B 1 184 ? 11.742 10.434 74.357 1.00 23.40 206 LYS B N 1
ATOM 4684 C CA . LYS B 1 184 ? 12.802 10.894 73.474 1.00 24.09 206 LYS B CA 1
ATOM 4685 C C . LYS B 1 184 ? 13.477 9.737 72.743 1.00 23.10 206 LYS B C 1
ATOM 4686 O O . LYS B 1 184 ? 13.739 9.826 71.535 1.00 21.62 206 LYS B O 1
ATOM 4692 N N . ILE B 1 185 ? 13.760 8.653 73.474 1.00 22.56 207 ILE B N 1
ATOM 4693 C CA . ILE B 1 185 ? 14.414 7.519 72.849 1.00 23.90 207 ILE B CA 1
ATOM 4694 C C . ILE B 1 185 ? 13.572 6.992 71.697 1.00 22.93 207 ILE B C 1
ATOM 4695 O O . ILE B 1 185 ? 14.103 6.721 70.620 1.00 23.12 207 ILE B O 1
ATOM 4700 N N . ASP B 1 186 ? 12.261 6.866 71.919 1.00 24.26 208 ASP B N 1
ATOM 4701 C CA . ASP B 1 186 ? 11.365 6.433 70.861 1.00 25.36 208 ASP B CA 1
ATOM 4702 C C . ASP B 1 186 ? 11.364 7.398 69.675 1.00 25.45 208 ASP B C 1
ATOM 4703 O O . ASP B 1 186 ? 11.406 6.959 68.531 1.00 24.07 208 ASP B O 1
ATOM 4708 N N . GLU B 1 187 ? 11.343 8.716 69.959 1.00 22.10 209 GLU B N 1
ATOM 4709 C CA . GLU B 1 187 ? 11.423 9.738 68.931 1.00 24.25 209 GLU B CA 1
ATOM 4710 C C . GLU B 1 187 ? 12.731 9.679 68.139 1.00 22.40 209 GLU B C 1
ATOM 4711 O O . GLU B 1 187 ? 12.780 10.082 66.979 1.00 25.11 209 GLU B O 1
ATOM 4717 N N . TRP B 1 188 ? 13.784 9.156 68.760 1.00 21.25 210 TRP B N 1
ATOM 4718 C CA . TRP B 1 188 ? 15.090 9.041 68.124 1.00 21.37 210 TRP B CA 1
ATOM 4719 C C . TRP B 1 188 ? 15.309 7.734 67.372 1.00 21.89 210 TRP B C 1
ATOM 4720 O O . TRP B 1 188 ? 16.388 7.515 66.830 1.00 23.07 210 TRP B O 1
ATOM 4731 N N . TYR B 1 189 ? 14.278 6.889 67.292 1.00 21.70 211 TYR B N 1
ATOM 4732 C CA . TYR B 1 189 ? 14.381 5.700 66.464 1.00 20.91 211 TYR B CA 1
ATOM 4733 C C . TYR B 1 189 ? 14.428 6.129 65.002 1.00 21.75 211 TYR B C 1
ATOM 4734 O O . TYR B 1 189 ? 13.583 6.872 64.545 1.00 23.12 211 TYR B O 1
ATOM 4743 N N . VAL B 1 190 ? 15.455 5.680 64.290 1.00 22.21 212 VAL B N 1
ATOM 4744 C CA . VAL B 1 190 ? 15.656 6.061 62.903 1.00 24.02 212 VAL B CA 1
ATOM 4745 C C . VAL B 1 190 ? 15.015 5.027 61.986 1.00 24.74 212 VAL B C 1
ATOM 4746 O O . VAL B 1 190 ? 14.306 5.358 61.043 1.00 27.32 212 VAL B O 1
ATOM 4750 N N . GLY B 1 191 ? 15.244 3.759 62.273 1.00 23.89 213 GLY B N 1
ATOM 4751 C CA . GLY B 1 191 ? 14.652 2.708 61.463 1.00 24.53 213 GLY B CA 1
ATOM 4752 C C . GLY B 1 191 ? 15.608 1.531 61.359 1.00 21.52 213 GLY B C 1
ATOM 4753 O O . GLY B 1 191 ? 16.787 1.637 61.661 1.00 23.02 213 GLY B O 1
ATOM 4754 N N . ASP B 1 192 ? 15.052 0.420 60.901 1.00 23.04 214 ASP B N 1
ATOM 4755 C CA . ASP B 1 192 ? 15.763 -0.827 60.699 1.00 24.08 214 ASP B CA 1
ATOM 4756 C C . ASP B 1 192 ? 16.736 -1.179 61.821 1.00 23.08 214 ASP B C 1
ATOM 4757 O O . ASP B 1 192 ? 17.871 -1.590 61.572 1.00 22.56 214 ASP B O 1
ATOM 4762 N N . GLY B 1 193 ? 16.251 -1.023 63.063 1.00 22.28 215 GLY B N 1
ATOM 4763 C CA . GLY B 1 193 ? 16.992 -1.392 64.254 1.00 22.34 215 GLY B CA 1
ATOM 4764 C C . GLY B 1 193 ? 17.882 -0.319 64.876 1.00 24.00 215 GLY B C 1
ATOM 4765 O O . GLY B 1 193 ? 18.495 -0.574 65.904 1.00 24.89 215 GLY B O 1
ATOM 4766 N N . TRP B 1 194 ? 17.970 0.855 64.242 1.00 21.90 216 TRP B N 1
ATOM 4767 C CA . TRP B 1 194 ? 18.906 1.893 64.662 1.00 21.43 216 TRP B CA 1
ATOM 4768 C C . TRP B 1 194 ? 18.220 3.102 65.290 1.00 20.88 216 TRP B C 1
ATOM 4769 O O . TRP B 1 194 ? 17.201 3.568 64.786 1.00 21.78 216 TRP B O 1
ATOM 4780 N N . TYR B 1 195 ? 18.817 3.613 66.374 1.00 20.67 217 TYR B N 1
ATOM 4781 C CA . TYR B 1 195 ? 18.433 4.862 67.008 1.00 20.07 217 TYR B CA 1
ATOM 4782 C C . TYR B 1 195 ? 19.518 5.923 66.846 1.00 21.23 217 TYR B C 1
ATOM 4783 O O . TYR B 1 195 ? 20.695 5.572 66.722 1.00 22.17 217 TYR B O 1
ATOM 4792 N N . SER B 1 196 ? 19.116 7.206 66.875 1.00 22.52 218 SER B N 1
ATOM 4793 C CA . SER B 1 196 ? 20.057 8.311 66.973 1.00 22.48 218 SER B CA 1
ATOM 4794 C C . SER B 1 196 ? 20.404 8.568 68.437 1.00 22.91 218 SER B C 1
ATOM 4795 O O . SER B 1 196 ? 19.558 8.454 69.323 1.00 23.18 218 SER B O 1
ATOM 4798 N N . ASP B 1 197 ? 21.668 8.908 68.663 1.00 26.12 219 ASP B N 1
ATOM 4799 C CA . ASP B 1 197 ? 22.165 9.294 69.975 1.00 27.31 219 ASP B CA 1
ATOM 4800 C C . ASP B 1 197 ? 21.911 10.786 70.162 1.00 26.81 219 ASP B C 1
ATOM 4801 O O . ASP B 1 197 ? 22.804 11.620 70.012 1.00 26.25 219 ASP B O 1
ATOM 4806 N N . GLY B 1 198 ? 20.661 11.120 70.478 1.00 24.56 220 GLY B N 1
ATOM 4807 C CA . GLY B 1 198 ? 20.230 12.502 70.462 1.00 25.12 220 GLY B CA 1
ATOM 4808 C C . GLY B 1 198 ? 19.603 12.882 69.134 1.00 24.25 220 GLY B C 1
ATOM 4809 O O . GLY B 1 198 ? 19.211 12.017 68.345 1.00 24.15 220 GLY B O 1
ATOM 4810 N N . GLU B 1 199 ? 19.530 14.188 68.893 1.00 27.24 221 GLU B N 1
ATOM 4811 C CA . GLU B 1 199 ? 18.762 14.691 67.766 1.00 30.62 221 GLU B CA 1
ATOM 4812 C C . GLU B 1 199 ? 19.478 14.435 66.439 1.00 31.88 221 GLU B C 1
ATOM 4813 O O . GLU B 1 199 ? 18.817 14.446 65.406 1.00 36.04 221 GLU B O 1
ATOM 4819 N N . HIS B 1 200 ? 20.793 14.177 66.464 1.00 26.69 222 HIS B N 1
ATOM 4820 C CA . HIS B 1 200 ? 21.562 13.933 65.249 1.00 32.47 222 HIS B CA 1
ATOM 4821 C C . HIS B 1 200 ? 22.032 12.479 65.243 1.00 27.72 222 HIS B C 1
ATOM 4822 O O . HIS B 1 200 ? 22.557 11.976 66.228 1.00 24.91 222 HIS B O 1
ATOM 4829 N N . PHE B 1 201 ? 21.813 11.780 64.130 1.00 25.71 223 PHE B N 1
ATOM 4830 C CA . PHE B 1 201 ? 22.253 10.402 64.022 1.00 25.27 223 PHE B CA 1
ATOM 4831 C C . PHE B 1 201 ? 23.777 10.349 63.995 1.00 22.70 223 PHE B C 1
ATOM 4832 O O . PHE B 1 201 ? 24.419 11.096 63.271 1.00 26.29 223 PHE B O 1
ATOM 4840 N N . ALA B 1 202 ? 24.346 9.429 64.762 1.00 23.20 224 ALA B N 1
ATOM 4841 C CA . ALA B 1 202 ? 25.771 9.155 64.735 1.00 25.43 224 ALA B CA 1
ATOM 4842 C C . ALA B 1 202 ? 25.907 7.661 64.472 1.00 23.87 224 ALA B C 1
ATOM 4843 O O . ALA B 1 202 ? 25.218 6.837 65.071 1.00 24.13 224 ALA B O 1
ATOM 4845 N N . PHE B 1 203 ? 26.793 7.319 63.544 1.00 21.49 225 PHE B N 1
ATOM 4846 C CA . PHE B 1 203 ? 27.022 5.921 63.242 1.00 23.07 225 PHE B CA 1
ATOM 4847 C C . PHE B 1 203 ? 28.090 5.417 64.210 1.00 22.00 225 PHE B C 1
ATOM 4848 O O . PHE B 1 203 ? 29.279 5.616 63.997 1.00 23.75 225 PHE B O 1
ATOM 4856 N N . ASP B 1 204 ? 27.641 4.830 65.310 1.00 21.29 226 ASP B N 1
ATOM 4857 C CA . ASP B 1 204 ? 28.553 4.367 66.349 1.00 22.17 226 ASP B CA 1
ATOM 4858 C C . ASP B 1 204 ? 27.856 3.289 67.162 1.00 24.18 226 ASP B C 1
ATOM 4859 O O . ASP B 1 204 ? 26.720 2.930 66.866 1.00 27.83 226 ASP B O 1
ATOM 4864 N N . TYR B 1 205 ? 28.543 2.774 68.192 1.00 21.01 227 TYR B N 1
ATOM 4865 C CA . TYR B 1 205 ? 28.008 1.663 68.947 1.00 21.73 227 TYR B CA 1
ATOM 4866 C C . TYR B 1 205 ? 27.277 2.047 70.229 1.00 24.66 227 TYR B C 1
ATOM 4867 O O . TYR B 1 205 ? 27.038 1.181 71.071 1.00 21.26 227 TYR B O 1
ATOM 4876 N N . TYR B 1 206 ? 26.884 3.322 70.370 1.00 23.10 228 TYR B N 1
ATOM 4877 C CA . TYR B 1 206 ? 26.105 3.718 71.535 1.00 22.80 228 TYR B CA 1
ATOM 4878 C C . TYR B 1 206 ? 24.723 3.070 71.565 1.00 22.43 228 TYR B C 1
ATOM 4879 O O . TYR B 1 206 ? 24.149 2.915 72.643 1.00 21.45 228 TYR B O 1
ATOM 4888 N N . ASN B 1 207 ? 24.216 2.614 70.417 1.00 19.53 229 ASN B N 1
ATOM 4889 C CA . ASN B 1 207 ? 23.046 1.745 70.413 1.00 21.49 229 ASN B CA 1
ATOM 4890 C C . ASN B 1 207 ? 23.257 0.510 71.285 1.00 21.95 229 ASN B C 1
ATOM 4891 O O . ASN B 1 207 ? 22.327 0.039 71.939 1.00 22.39 229 ASN B O 1
ATOM 4896 N N . SER B 1 208 ? 24.496 0.001 71.284 1.00 21.42 230 SER B N 1
ATOM 4897 C CA . SER B 1 208 ? 24.884 -1.130 72.120 1.00 19.89 230 SER B CA 1
ATOM 4898 C C . SER B 1 208 ? 25.277 -0.760 73.542 1.00 21.97 230 SER B C 1
ATOM 4899 O O . SER B 1 208 ? 24.938 -1.462 74.491 1.00 21.75 230 SER B O 1
ATOM 4902 N N . TYR B 1 209 ? 26.070 0.306 73.678 1.00 20.93 231 TYR B N 1
ATOM 4903 C CA . TYR B 1 209 ? 26.610 0.646 74.981 1.00 21.85 231 TYR B CA 1
ATOM 4904 C C . TYR B 1 209 ? 25.533 1.078 75.974 1.00 23.59 231 TYR B C 1
ATOM 4905 O O . TYR B 1 209 ? 25.644 0.832 77.179 1.00 25.43 231 TYR B O 1
ATOM 4914 N N . VAL B 1 210 ? 24.518 1.780 75.448 1.00 23.21 232 VAL B N 1
ATOM 4915 C CA . VAL B 1 210 ? 23.524 2.438 76.274 1.00 23.11 232 VAL B CA 1
ATOM 4916 C C . VAL B 1 210 ? 22.104 2.235 75.761 1.00 24.20 232 VAL B C 1
ATOM 4917 O O . VAL B 1 210 ? 21.256 1.744 76.484 1.00 22.64 232 VAL B O 1
ATOM 4921 N N . ILE B 1 211 ? 21.837 2.668 74.518 1.00 21.64 233 ILE B N 1
ATOM 4922 C CA . ILE B 1 211 ? 20.475 3.019 74.166 1.00 23.05 233 ILE B CA 1
ATOM 4923 C C . ILE B 1 211 ? 19.534 1.823 74.241 1.00 22.88 233 ILE B C 1
ATOM 4924 O O . ILE B 1 211 ? 18.555 1.866 74.969 1.00 21.90 233 ILE B O 1
ATOM 4929 N N . GLN B 1 212 ? 19.800 0.763 73.481 1.00 21.10 234 GLN B N 1
ATOM 4930 C CA . GLN B 1 212 ? 18.803 -0.283 73.389 1.00 21.33 234 GLN B CA 1
ATOM 4931 C C . GLN B 1 212 ? 18.719 -1.078 74.688 1.00 22.41 234 GLN B C 1
ATOM 4932 O O . GLN B 1 212 ? 17.612 -1.287 75.186 1.00 22.18 234 GLN B O 1
ATOM 4938 N N . PRO B 1 213 ? 19.841 -1.512 75.301 1.00 22.93 235 PRO B N 1
ATOM 4939 C CA . PRO B 1 213 ? 19.754 -2.258 76.560 1.00 22.22 235 PRO B CA 1
ATOM 4940 C C . PRO B 1 213 ? 19.061 -1.497 77.689 1.00 22.00 235 PRO B C 1
ATOM 4941 O O . PRO B 1 213 ? 18.243 -2.077 78.405 1.00 20.99 235 PRO B O 1
ATOM 4945 N N . MET B 1 214 ? 19.372 -0.200 77.849 1.00 21.09 236 MET B N 1
ATOM 4946 C CA . MET B 1 214 ? 18.729 0.549 78.913 1.00 23.89 236 MET B CA 1
ATOM 4947 C C . MET B 1 214 ? 17.272 0.903 78.618 1.00 22.37 236 MET B C 1
ATOM 4948 O O . MET B 1 214 ? 16.438 0.864 79.521 1.00 21.37 236 MET B O 1
ATOM 4953 N N . TYR B 1 215 ? 16.955 1.200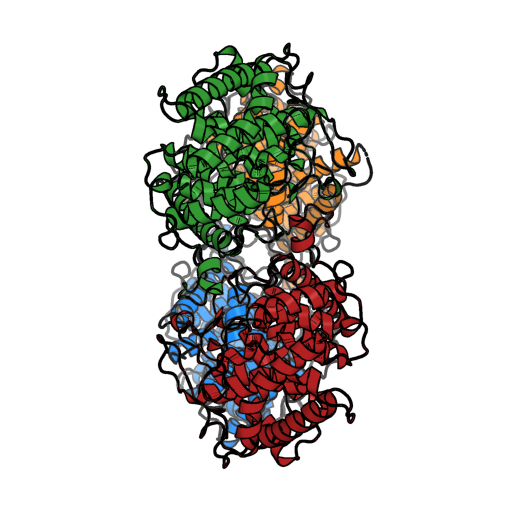 77.346 1.00 21.78 237 TYR B N 1
ATOM 4954 C CA . TYR B 1 215 ? 15.585 1.476 76.968 1.00 21.60 237 TYR B CA 1
ATOM 4955 C C . TYR B 1 215 ? 14.725 0.249 77.265 1.00 21.71 237 TYR B C 1
ATOM 4956 O O . TYR B 1 215 ? 13.673 0.358 77.884 1.00 23.34 237 TYR B O 1
ATOM 4965 N N . VAL B 1 216 ? 15.181 -0.926 76.824 1.00 22.09 238 VAL B N 1
ATOM 4966 C CA . VAL B 1 216 ? 14.455 -2.157 77.088 1.00 24.20 238 VAL B CA 1
ATOM 4967 C C . VAL B 1 216 ? 14.294 -2.431 78.585 1.00 23.05 238 VAL B C 1
ATOM 4968 O O . VAL B 1 216 ? 13.201 -2.788 79.036 1.00 25.16 238 VAL B O 1
ATOM 4972 N N . GLN B 1 217 ? 15.363 -2.246 79.358 1.00 25.55 239 GLN B N 1
ATOM 4973 C CA . GLN B 1 217 ? 15.304 -2.484 80.803 1.00 24.23 239 GLN B CA 1
ATOM 4974 C C . GLN B 1 217 ? 14.304 -1.566 81.503 1.00 23.09 239 GLN B C 1
ATOM 4975 O O . GLN B 1 217 ? 13.550 -2.010 82.378 1.00 25.68 239 GLN B O 1
ATOM 4981 N N . VAL B 1 218 ? 14.302 -0.277 81.141 1.00 22.23 240 VAL B N 1
ATOM 4982 C CA . VAL B 1 218 ? 13.359 0.658 81.737 1.00 23.08 240 VAL B CA 1
ATOM 4983 C C . VAL B 1 218 ? 11.924 0.260 81.402 1.00 22.84 240 VAL B C 1
ATOM 4984 O O . VAL B 1 218 ? 11.052 0.193 82.273 1.00 23.86 240 VAL B O 1
ATOM 4988 N N . LEU B 1 219 ? 11.671 -0.017 80.117 1.00 23.93 241 LEU B N 1
ATOM 4989 C CA . LEU B 1 219 ? 10.342 -0.406 79.691 1.00 25.04 241 LEU B CA 1
ATOM 4990 C C . LEU B 1 219 ? 9.873 -1.695 80.352 1.00 24.16 241 LEU B C 1
ATOM 4991 O O . LEU B 1 219 ? 8.693 -1.828 80.658 1.00 25.79 241 LEU B O 1
ATOM 4996 N N . GLN B 1 220 ? 10.797 -2.631 80.561 1.00 26.20 242 GLN B N 1
ATOM 4997 C CA . GLN B 1 220 ? 10.456 -3.902 81.177 1.00 26.71 242 GLN B CA 1
ATOM 4998 C C . GLN B 1 220 ? 9.924 -3.691 82.600 1.00 27.81 242 GLN B C 1
ATOM 4999 O O . GLN B 1 220 ? 8.938 -4.308 83.013 1.00 28.84 242 GLN B O 1
ATOM 5005 N N . VAL B 1 221 ? 10.586 -2.821 83.373 1.00 25.49 243 VAL B N 1
ATOM 5006 C CA . VAL B 1 221 ? 10.141 -2.527 84.725 1.00 26.81 243 VAL B CA 1
ATOM 5007 C C . VAL B 1 221 ? 8.772 -1.846 84.727 1.00 25.87 243 VAL B C 1
ATOM 5008 O O . VAL B 1 221 ? 7.873 -2.225 85.492 1.00 26.55 243 VAL B O 1
ATOM 5012 N N . LEU B 1 222 ? 8.592 -0.863 83.842 1.00 25.76 244 LEU B N 1
ATOM 5013 C CA . LEU B 1 222 ? 7.298 -0.209 83.717 1.00 27.91 244 LEU B CA 1
ATOM 5014 C C . LEU B 1 222 ? 6.191 -1.182 83.309 1.00 29.53 244 LEU B C 1
ATOM 5015 O O . LEU B 1 222 ? 5.077 -1.123 83.821 1.00 31.30 244 LEU B O 1
ATOM 5020 N N . ALA B 1 223 ? 6.500 -2.087 82.383 1.00 28.97 245 ALA B N 1
ATOM 5021 C CA . ALA B 1 223 ? 5.526 -3.057 81.908 1.00 33.42 245 ALA B CA 1
ATOM 5022 C C . ALA B 1 223 ? 5.194 -4.057 83.005 1.00 32.25 245 ALA B C 1
ATOM 5023 O O . ALA B 1 223 ? 4.038 -4.401 83.151 1.00 36.24 245 ALA B O 1
ATOM 5025 N N . ASP B 1 224 ? 6.190 -4.510 83.770 1.00 35.48 246 ASP B N 1
ATOM 5026 C CA . ASP B 1 224 ? 5.960 -5.446 84.866 1.00 39.36 246 ASP B CA 1
ATOM 5027 C C . ASP B 1 224 ? 5.077 -4.861 85.965 1.00 39.10 246 ASP B C 1
ATOM 5028 O O . ASP B 1 224 ? 4.273 -5.573 86.557 1.00 41.53 246 ASP B O 1
ATOM 5033 N N . ARG B 1 225 ? 5.233 -3.567 86.234 1.00 39.59 247 ARG B N 1
ATOM 5034 C CA . ARG B 1 225 ? 4.404 -2.859 87.195 1.00 46.83 247 ARG B CA 1
ATOM 5035 C C . ARG B 1 225 ? 2.973 -2.623 86.681 1.00 50.84 247 ARG B C 1
ATOM 5036 O O . ARG B 1 225 ? 1.997 -2.682 87.431 1.00 47.17 247 ARG B O 1
ATOM 5044 N N . ASP B 1 226 ? 2.868 -2.428 85.363 1.00 41.93 248 ASP B N 1
ATOM 5045 C CA . ASP B 1 226 ? 1.576 -2.199 84.738 1.00 48.51 248 ASP B CA 1
ATOM 5046 C C . ASP B 1 226 ? 0.827 -3.530 84.830 1.00 48.86 248 ASP B C 1
ATOM 5047 O O . ASP B 1 226 ? -0.359 -3.566 85.138 1.00 53.16 248 ASP B O 1
ATOM 5052 N N . ALA B 1 227 ? 1.545 -4.621 84.560 1.00 46.06 249 ALA B N 1
ATOM 5053 C CA . ALA B 1 227 ? 0.930 -5.929 84.467 1.00 49.93 249 ALA B CA 1
ATOM 5054 C C . ALA B 1 227 ? 0.457 -6.365 85.851 1.00 57.03 249 ALA B C 1
ATOM 5055 O O . ALA B 1 227 ? -0.450 -7.188 85.928 1.00 53.89 249 ALA B O 1
ATOM 5057 N N . ALA B 1 228 ? 1.115 -5.886 86.918 1.00 57.19 250 ALA B N 1
ATOM 5058 C CA . ALA B 1 228 ? 0.765 -6.254 88.278 1.00 65.20 250 ALA B CA 1
ATOM 5059 C C . ALA B 1 228 ? -0.505 -5.615 88.848 1.00 70.53 250 ALA B C 1
ATOM 5060 O O . ALA B 1 228 ? -0.816 -5.840 90.019 1.00 75.44 250 ALA B O 1
ATOM 5062 N N . LEU B 1 229 ? -1.252 -4.852 88.037 1.00 72.48 251 LEU B N 1
ATOM 5063 C CA . LEU B 1 229 ? -2.430 -4.142 88.511 1.00 85.60 251 LEU B CA 1
ATOM 5064 C C . LEU B 1 229 ? -3.728 -4.922 88.252 1.00 81.12 251 LEU B C 1
ATOM 5065 O O . LEU B 1 229 ? -3.841 -5.613 87.249 1.00 73.99 251 LEU B O 1
ATOM 5070 N N . LYS B 1 232 ? -6.518 -3.867 85.521 1.00 94.85 254 LYS B N 1
ATOM 5071 C CA . LYS B 1 232 ? -6.662 -2.543 84.909 1.00 94.52 254 LYS B CA 1
ATOM 5072 C C . LYS B 1 232 ? -6.839 -2.556 83.387 1.00 92.46 254 LYS B C 1
ATOM 5073 O O . LYS B 1 232 ? -7.194 -1.526 82.819 1.00 95.80 254 LYS B O 1
ATOM 5075 N N . ALA B 1 233 ? -6.673 -3.721 82.742 1.00 75.60 255 ALA B N 1
ATOM 5076 C CA . ALA B 1 233 ? -6.628 -3.797 81.290 1.00 72.96 255 ALA B CA 1
ATOM 5077 C C . ALA B 1 233 ? -5.231 -3.455 80.774 1.00 70.41 255 ALA B C 1
ATOM 5078 O O . ALA B 1 233 ? -4.605 -2.550 81.319 1.00 60.30 255 ALA B O 1
ATOM 5079 N N . PRO B 1 234 ? -4.682 -4.208 79.785 1.00 70.11 256 PRO B N 1
ATOM 5080 C CA . PRO B 1 234 ? -3.315 -3.976 79.316 1.00 68.91 256 PRO B CA 1
ATOM 5081 C C . PRO B 1 234 ? -3.054 -2.518 78.941 1.00 71.53 256 PRO B C 1
ATOM 5082 O O . PRO B 1 234 ? -3.825 -1.908 78.203 1.00 70.16 256 PRO B O 1
ATOM 5086 N N . GLY B 1 235 ? -1.961 -1.967 79.481 1.00 69.42 257 GLY B N 1
ATOM 5087 C CA . GLY B 1 235 ? -1.459 -0.656 79.085 1.00 69.37 257 GLY B CA 1
ATOM 5088 C C . GLY B 1 235 ? -0.690 -0.556 77.756 1.00 62.05 257 GLY B C 1
ATOM 5089 O O . GLY B 1 235 ? -0.296 -1.551 77.163 1.00 59.62 257 GLY B O 1
ATOM 5090 N N . ALA B 1 236 ? -0.565 0.681 77.264 1.00 58.94 258 ALA B N 1
ATOM 5091 C CA . ALA B 1 236 ? 0.235 1.014 76.099 1.00 50.35 258 ALA B CA 1
ATOM 5092 C C . ALA B 1 236 ? 1.727 0.752 76.289 1.00 43.06 258 ALA B C 1
ATOM 5093 O O . ALA B 1 236 ? 2.477 0.620 75.324 1.00 38.53 258 ALA B O 1
ATOM 5095 N N . VAL B 1 237 ? 2.188 0.782 77.544 1.00 36.22 259 VAL B N 1
ATOM 5096 C CA . VAL B 1 237 ? 3.563 0.452 77.852 1.00 37.12 259 VAL B CA 1
ATOM 5097 C C . VAL B 1 237 ? 3.938 -0.944 77.374 1.00 35.47 259 VAL B C 1
ATOM 5098 O O . VAL B 1 237 ? 5.060 -1.107 76.921 1.00 32.91 259 VAL B O 1
ATOM 5102 N N . GLN B 1 238 ? 3.021 -1.919 77.426 1.00 35.80 260 GLN B N 1
ATOM 5103 C CA . GLN B 1 238 ? 3.326 -3.255 76.925 1.00 38.87 260 GLN B CA 1
ATOM 5104 C C . GLN B 1 238 ? 3.689 -3.229 75.432 1.00 32.61 260 GLN B C 1
ATOM 5105 O O . GLN B 1 238 ? 4.626 -3.890 74.969 1.00 32.22 260 GLN B O 1
ATOM 5111 N N . LYS B 1 239 ? 2.897 -2.454 74.678 1.00 34.42 261 LYS B N 1
ATOM 5112 C CA . LYS B 1 239 ? 3.146 -2.297 73.255 1.00 36.52 261 LYS B CA 1
ATOM 5113 C C . LYS B 1 239 ? 4.499 -1.628 73.005 1.00 33.83 261 LYS B C 1
ATOM 5114 O O . LYS B 1 239 ? 5.237 -2.053 72.117 1.00 28.44 261 LYS B O 1
ATOM 5120 N N . GLU B 1 240 ? 4.838 -0.604 73.801 1.00 31.45 262 GLU B N 1
ATOM 5121 C CA . GLU B 1 240 ? 6.126 0.060 73.687 1.00 33.59 262 GLU B CA 1
ATOM 5122 C C . GLU B 1 240 ? 7.283 -0.912 73.935 1.00 28.16 262 GLU B C 1
ATOM 5123 O O . GLU B 1 240 ? 8.277 -0.898 73.210 1.00 25.49 262 GLU B O 1
ATOM 5129 N N . LEU B 1 241 ? 7.142 -1.753 74.960 1.00 26.02 263 LEU B N 1
ATOM 5130 C CA . LEU B 1 241 ? 8.146 -2.757 75.273 1.00 26.55 263 LEU B CA 1
ATOM 5131 C C . LEU B 1 241 ? 8.282 -3.773 74.142 1.00 25.47 263 LEU B C 1
ATOM 5132 O O . LEU B 1 241 ? 9.398 -4.106 73.754 1.00 25.30 263 LEU B O 1
ATOM 5137 N N . ASP B 1 242 ? 7.151 -4.247 73.617 1.00 27.52 264 ASP B N 1
ATOM 5138 C CA . ASP B 1 242 ? 7.163 -5.166 72.486 1.00 32.22 264 ASP B CA 1
ATOM 5139 C C . ASP B 1 242 ? 7.914 -4.596 71.278 1.00 28.90 264 ASP B C 1
ATOM 5140 O O . ASP B 1 242 ? 8.747 -5.269 70.678 1.00 26.21 264 ASP B O 1
ATOM 5145 N N . THR B 1 243 ? 7.630 -3.338 70.938 1.00 28.73 265 THR B N 1
ATOM 5146 C CA . THR B 1 243 ? 8.345 -2.670 69.863 1.00 26.85 265 THR B CA 1
ATOM 5147 C C . THR B 1 243 ? 9.835 -2.525 70.151 1.00 24.42 265 THR B C 1
ATOM 5148 O O . THR B 1 243 ? 10.664 -2.765 69.282 1.00 24.36 265 THR B O 1
ATOM 5152 N N . ALA B 1 244 ? 10.178 -2.152 71.389 1.00 22.51 266 ALA B N 1
ATOM 5153 C CA . ALA B 1 244 ? 11.570 -1.988 71.773 1.00 23.30 266 ALA B CA 1
ATOM 5154 C C . ALA B 1 244 ? 12.336 -3.303 71.650 1.00 22.24 266 ALA B C 1
ATOM 5155 O O . ALA B 1 244 ? 13.469 -3.326 71.175 1.00 22.25 266 ALA B O 1
ATOM 5157 N N . LYS B 1 245 ? 11.695 -4.403 72.048 1.00 24.19 267 LYS B N 1
ATOM 5158 C CA . LYS B 1 245 ? 12.313 -5.714 71.932 1.00 24.58 267 LYS B CA 1
ATOM 5159 C C . LYS B 1 245 ? 12.509 -6.126 70.478 1.00 22.92 267 LYS B C 1
ATOM 5160 O O . LYS B 1 245 ? 13.567 -6.642 70.140 1.00 23.67 267 LYS B O 1
ATOM 5166 N N . LYS B 1 246 ? 11.509 -5.868 69.630 1.00 24.39 268 LYS B N 1
ATOM 5167 C CA . LYS B 1 246 ? 11.621 -6.186 68.214 1.00 26.88 268 LYS B CA 1
ATOM 5168 C C . LYS B 1 246 ? 12.725 -5.382 67.535 1.00 24.45 268 LYS B C 1
ATOM 5169 O O . LYS B 1 246 ? 13.450 -5.905 66.693 1.00 21.57 268 LYS B O 1
ATOM 5175 N N . ARG B 1 247 ? 12.851 -4.106 67.902 1.00 22.08 269 ARG B N 1
ATOM 5176 C CA . ARG B 1 247 ? 13.926 -3.288 67.381 1.00 21.94 269 ARG B CA 1
ATOM 5177 C C . ARG B 1 247 ? 15.278 -3.846 67.808 1.00 21.74 269 ARG B C 1
ATOM 5178 O O . ARG B 1 247 ? 16.208 -3.901 67.001 1.00 21.18 269 ARG B O 1
ATOM 5186 N N . MET B 1 248 ? 15.388 -4.258 69.072 1.00 20.37 270 MET B N 1
ATOM 5187 C CA . MET B 1 248 ? 16.660 -4.774 69.538 1.00 21.54 270 MET B CA 1
ATOM 5188 C C . MET B 1 248 ? 16.978 -6.136 68.928 1.00 22.21 270 MET B C 1
ATOM 5189 O O . MET B 1 248 ? 18.143 -6.443 68.701 1.00 23.30 270 MET B O 1
ATOM 5194 N N . GLN B 1 249 ? 15.944 -6.938 68.644 1.00 21.37 271 GLN B N 1
ATOM 5195 C CA . GLN B 1 249 ? 16.133 -8.179 67.909 1.00 23.77 271 GLN B CA 1
ATOM 5196 C C . GLN B 1 249 ? 16.771 -7.925 66.541 1.00 22.86 271 GLN B C 1
ATOM 5197 O O . GLN B 1 249 ? 17.700 -8.623 66.140 1.00 21.65 271 GLN B O 1
ATOM 5203 N N . ARG B 1 250 ? 16.269 -6.914 65.831 1.00 22.36 272 ARG B N 1
ATOM 5204 C CA . ARG B 1 250 ? 16.841 -6.552 64.545 1.00 22.44 272 ARG B CA 1
ATOM 5205 C C . ARG B 1 250 ? 18.283 -6.080 64.693 1.00 21.18 272 ARG B C 1
ATOM 5206 O O . ARG B 1 250 ? 19.155 -6.467 63.921 1.00 21.05 272 ARG B O 1
ATOM 5214 N N . PHE B 1 251 ? 18.546 -5.241 65.703 1.00 21.43 273 PHE B N 1
ATOM 5215 C CA . PHE B 1 251 ? 19.895 -4.772 65.935 1.00 21.54 273 PHE B CA 1
ATOM 5216 C C . PHE B 1 251 ? 20.833 -5.948 66.260 1.00 22.12 273 PHE B C 1
ATOM 5217 O O . PHE B 1 251 ? 21.981 -5.964 65.833 1.00 22.06 273 PHE B O 1
ATOM 5225 N N . GLY B 1 252 ? 20.332 -6.935 67.006 1.00 21.89 274 GLY B N 1
ATOM 5226 C CA . GLY B 1 252 ? 21.070 -8.156 67.278 1.00 22.50 274 GLY B CA 1
ATOM 5227 C C . GLY B 1 252 ? 21.457 -8.925 66.010 1.00 21.20 274 GLY B C 1
ATOM 5228 O O . GLY B 1 252 ? 22.577 -9.401 65.892 1.00 21.91 274 GLY B O 1
ATOM 5229 N N . ILE B 1 253 ? 20.514 -9.052 65.068 1.00 23.34 275 ILE B N 1
ATOM 5230 C CA . ILE B 1 253 ? 20.788 -9.670 63.779 1.00 22.45 275 ILE B CA 1
ATOM 5231 C C . ILE B 1 253 ? 21.904 -8.922 63.052 1.00 23.37 275 ILE B C 1
ATOM 5232 O O . ILE B 1 253 ? 22.789 -9.531 62.460 1.00 22.60 275 ILE B O 1
ATOM 5237 N N . ILE B 1 254 ? 21.848 -7.587 63.086 1.00 25.11 276 ILE B N 1
ATOM 5238 C CA . ILE B 1 254 ? 22.892 -6.767 62.494 1.00 21.88 276 ILE B CA 1
ATOM 5239 C C . ILE B 1 254 ? 24.239 -7.017 63.171 1.00 22.42 276 ILE B C 1
ATOM 5240 O O . ILE B 1 254 ? 25.246 -7.227 62.493 1.00 21.44 276 ILE B O 1
ATOM 5245 N N . LEU B 1 255 ? 24.267 -7.025 64.508 1.00 21.83 277 LEU B N 1
ATOM 5246 C CA . LEU B 1 255 ? 25.510 -7.243 65.229 1.00 21.75 277 LEU B CA 1
ATOM 5247 C C . LEU B 1 255 ? 26.135 -8.596 64.914 1.00 21.99 277 LEU B C 1
ATOM 5248 O O . LEU B 1 255 ? 27.347 -8.691 64.778 1.00 22.79 277 LEU B O 1
ATOM 5253 N N . GLU B 1 256 ? 25.317 -9.645 64.786 1.00 22.00 278 GLU B N 1
ATOM 5254 C CA . GLU B 1 256 ? 25.853 -10.953 64.475 1.00 23.35 278 GLU B CA 1
ATOM 5255 C C . GLU B 1 256 ? 26.477 -10.937 63.079 1.00 22.00 278 GLU B C 1
ATOM 5256 O O . GLU B 1 256 ? 27.521 -11.542 62.870 1.00 21.90 278 GLU B O 1
ATOM 5262 N N . ARG B 1 257 ? 25.862 -10.199 62.145 1.00 21.14 279 ARG B N 1
ATOM 5263 C CA . ARG B 1 257 ? 26.386 -10.069 60.796 1.00 21.78 279 ARG B CA 1
ATOM 5264 C C . ARG B 1 257 ? 27.617 -9.172 60.669 1.00 22.32 279 ARG B C 1
ATOM 5265 O O . ARG B 1 257 ? 28.237 -9.130 59.611 1.00 22.79 279 ARG B O 1
ATOM 5273 N N . PHE B 1 258 ? 27.940 -8.447 61.751 1.00 21.58 280 PHE B N 1
ATOM 5274 C CA . PHE B 1 258 ? 29.181 -7.699 61.856 1.00 22.43 280 PHE B CA 1
ATOM 5275 C C . PHE B 1 258 ? 30.397 -8.558 62.193 1.00 22.22 280 PHE B C 1
ATOM 5276 O O . PHE B 1 258 ? 31.529 -8.150 61.933 1.00 21.42 280 PHE B O 1
ATOM 5284 N N . ILE B 1 259 ? 30.162 -9.726 62.800 1.00 22.23 281 ILE B N 1
ATOM 5285 C CA . ILE B 1 259 ? 31.260 -10.585 63.208 1.00 20.90 281 ILE B CA 1
ATOM 5286 C C . ILE B 1 259 ? 31.803 -11.312 61.984 1.00 21.93 281 ILE B C 1
ATOM 5287 O O . ILE B 1 259 ? 31.080 -12.015 61.277 1.00 22.93 281 ILE B O 1
ATOM 5292 N N . SER B 1 260 ? 33.098 -11.100 61.738 1.00 23.10 282 SER B N 1
ATOM 5293 C CA . SER B 1 260 ? 33.786 -11.661 60.596 1.00 21.63 282 SER B CA 1
ATOM 5294 C C . SER B 1 260 ? 34.081 -13.141 60.816 1.00 21.37 282 SER B C 1
ATOM 5295 O O . SER B 1 260 ? 33.980 -13.652 61.937 1.00 20.98 282 SER B O 1
ATOM 5298 N N . PRO B 1 261 ? 34.456 -13.884 59.752 1.00 21.67 283 PRO B N 1
ATOM 5299 C CA . PRO B 1 261 ? 34.777 -15.304 59.895 1.00 24.05 283 PRO B CA 1
ATOM 5300 C C . PRO B 1 261 ? 35.883 -15.567 60.910 1.00 25.47 283 PRO B C 1
ATOM 5301 O O . PRO B 1 261 ? 35.891 -16.623 61.524 1.00 23.84 283 PRO B O 1
ATOM 5305 N N . GLU B 1 262 ? 36.792 -14.599 61.090 1.00 22.66 284 GLU B N 1
ATOM 5306 C CA . GLU B 1 262 ? 37.907 -14.751 62.009 1.00 25.45 284 GLU B CA 1
ATOM 5307 C C . GLU B 1 262 ? 37.716 -13.960 63.310 1.00 25.63 284 GLU B C 1
ATOM 5308 O O . GLU B 1 262 ? 38.674 -13.699 64.044 1.00 26.64 284 GLU B O 1
ATOM 5314 N N . GLY B 1 263 ? 36.466 -13.621 63.627 1.00 24.91 285 GLY B N 1
ATOM 5315 C CA . GLY B 1 263 ? 36.140 -13.074 64.932 1.00 24.16 285 GLY B CA 1
ATOM 5316 C C . GLY B 1 263 ? 36.468 -11.593 65.137 1.00 24.63 285 GLY B C 1
ATOM 5317 O O . GLY B 1 263 ? 36.668 -11.149 66.263 1.00 25.29 285 GLY B O 1
ATOM 5318 N N . THR B 1 264 ? 36.466 -10.816 64.055 1.00 20.98 286 THR B N 1
ATOM 5319 C CA . THR B 1 264 ? 36.618 -9.376 64.163 1.00 21.31 286 THR B CA 1
ATOM 5320 C C . THR B 1 264 ? 35.276 -8.719 63.843 1.00 22.82 286 THR B C 1
ATOM 5321 O O . THR B 1 264 ? 34.286 -9.397 63.571 1.00 21.43 286 THR B O 1
ATOM 5325 N N . PHE B 1 265 ? 35.254 -7.387 63.916 1.00 22.51 287 PHE B N 1
ATOM 5326 C CA . PHE B 1 265 ? 34.052 -6.621 63.636 1.00 21.69 287 PHE B CA 1
ATOM 5327 C C . PHE B 1 265 ? 34.457 -5.208 63.254 1.00 22.36 287 PHE B C 1
ATOM 5328 O O . PHE B 1 265 ? 35.603 -4.828 63.418 1.00 22.44 287 PHE B O 1
ATOM 5336 N N . PRO B 1 266 ? 33.563 -4.413 62.640 1.00 23.74 288 PRO B N 1
ATOM 5337 C CA . PRO B 1 266 ? 33.922 -3.062 62.206 1.00 23.33 288 PRO B CA 1
ATOM 5338 C C . PRO B 1 266 ? 34.224 -2.146 63.388 1.00 22.64 288 PRO B C 1
ATOM 5339 O O . PRO B 1 266 ? 33.623 -2.268 64.457 1.00 21.99 288 PRO B O 1
ATOM 5343 N N . LEU B 1 267 ? 35.176 -1.245 63.172 1.00 22.65 289 LEU B N 1
ATOM 5344 C CA . LEU B 1 267 ? 35.576 -0.265 64.169 1.00 23.78 289 LEU B CA 1
ATOM 5345 C C . LEU B 1 267 ? 35.177 1.119 63.658 1.00 21.53 289 LEU B C 1
ATOM 5346 O O . LEU B 1 267 ? 35.778 1.637 62.723 1.00 22.47 289 LEU B O 1
ATOM 5351 N N . PHE B 1 268 ? 34.161 1.705 64.286 1.00 20.40 290 PHE B N 1
ATOM 5352 C CA . PHE B 1 268 ? 33.671 2.999 63.861 1.00 23.93 290 PHE B CA 1
ATOM 5353 C C . PHE B 1 268 ? 33.041 3.690 65.062 1.00 21.38 290 PHE B C 1
ATOM 5354 O O . PHE B 1 268 ? 32.645 3.047 66.029 1.00 23.30 290 PHE B O 1
ATOM 5362 N N . GLY B 1 269 ? 32.969 5.011 64.960 1.00 24.36 291 GLY B N 1
ATOM 5363 C CA . GLY B 1 269 ? 32.373 5.834 65.984 1.00 23.62 291 GLY B CA 1
ATOM 5364 C C . GLY B 1 269 ? 33.275 6.010 67.200 1.00 25.16 291 GLY B C 1
ATOM 5365 O O . GLY B 1 269 ? 34.326 5.391 67.327 1.00 25.17 291 GLY B O 1
ATOM 5366 N N . ARG B 1 270 ? 32.818 6.864 68.106 1.00 24.65 292 ARG B N 1
ATOM 5367 C CA . ARG B 1 270 ? 33.572 7.154 69.305 1.00 25.19 292 ARG B CA 1
ATOM 5368 C C . ARG B 1 270 ? 33.478 6.002 70.308 1.00 23.16 292 ARG B C 1
ATOM 5369 O O . ARG B 1 270 ? 32.642 5.101 70.197 1.00 23.00 292 ARG B O 1
ATOM 5377 N N . SER B 1 271 ? 34.365 6.052 71.307 1.00 24.07 293 SER B N 1
ATOM 5378 C CA . SER B 1 271 ? 34.421 5.087 72.394 1.00 23.83 293 SER B CA 1
ATOM 5379 C C . SER B 1 271 ? 34.635 3.654 71.899 1.00 23.39 293 SER B C 1
ATOM 5380 O O . SER B 1 271 ? 34.041 2.700 72.413 1.00 24.84 293 SER B O 1
ATOM 5383 N N . MET B 1 272 ? 35.549 3.500 70.943 1.00 22.99 294 MET B N 1
ATOM 5384 C CA . MET B 1 272 ? 35.924 2.181 70.457 1.00 23.62 294 MET B CA 1
ATOM 5385 C C . MET B 1 272 ? 36.736 1.391 71.492 1.00 25.95 294 MET B C 1
ATOM 5386 O O . MET B 1 272 ? 36.894 0.183 71.377 1.00 25.44 294 MET B O 1
ATOM 5391 N N . THR B 1 273 ? 37.227 2.080 72.525 1.00 23.55 295 THR B N 1
ATOM 5392 C CA . THR B 1 273 ? 37.872 1.432 73.655 1.00 24.81 295 THR B CA 1
ATOM 5393 C C . THR B 1 273 ? 36.954 0.591 74.543 1.00 22.79 295 THR B C 1
ATOM 5394 O O . THR B 1 273 ? 37.434 -0.066 75.460 1.00 27.33 295 THR B O 1
ATOM 5398 N N . TYR B 1 274 ? 35.644 0.586 74.274 1.00 21.71 296 TYR B N 1
ATOM 5399 C CA . TYR B 1 274 ? 34.735 -0.250 75.042 1.00 23.17 296 TYR B CA 1
ATOM 5400 C C . TYR B 1 274 ? 34.740 -1.720 74.617 1.00 24.56 296 TYR B C 1
ATOM 5401 O O . TYR B 1 274 ? 34.030 -2.517 75.209 1.00 22.80 296 TYR B O 1
ATOM 5410 N N . ARG B 1 275 ? 35.570 -2.081 73.629 1.00 22.16 297 ARG B N 1
ATOM 5411 C CA . ARG B 1 275 ? 35.864 -3.475 73.328 1.00 22.29 297 ARG B CA 1
ATOM 5412 C C . ARG B 1 275 ? 34.583 -4.272 73.074 1.00 23.36 297 ARG B C 1
ATOM 5413 O O . ARG B 1 275 ? 33.832 -3.927 72.165 1.00 23.05 297 ARG B O 1
ATOM 5421 N N . LEU B 1 276 ? 34.293 -5.311 73.875 1.00 22.02 298 LEU B N 1
ATOM 5422 C CA . LEU B 1 276 ? 33.164 -6.185 73.574 1.00 22.35 298 LEU B CA 1
ATOM 5423 C C . LEU B 1 276 ? 31.834 -5.631 74.074 1.00 22.91 298 LEU B C 1
ATOM 5424 O O . LEU B 1 276 ? 30.799 -6.279 73.938 1.00 22.62 298 LEU B O 1
ATOM 5429 N N . GLY B 1 277 ? 31.863 -4.421 74.652 1.00 21.94 299 GLY B N 1
ATOM 5430 C CA . GLY B 1 277 ? 30.645 -3.712 74.987 1.00 21.58 299 GLY B CA 1
ATOM 5431 C C . GLY B 1 277 ? 29.737 -3.504 73.776 1.00 19.90 299 GLY B C 1
ATOM 5432 O O . GLY B 1 277 ? 28.523 -3.350 73.932 1.00 22.18 299 GLY B O 1
ATOM 5433 N N . VAL B 1 278 ? 30.321 -3.542 72.568 1.00 20.68 300 VAL B N 1
ATOM 5434 C CA . VAL B 1 278 ? 29.540 -3.447 71.339 1.00 19.37 300 VAL B CA 1
ATOM 5435 C C . VAL B 1 278 ? 28.484 -4.538 71.207 1.00 19.58 300 VAL B C 1
ATOM 5436 O O . VAL B 1 278 ? 27.525 -4.380 70.461 1.00 21.21 300 VAL B O 1
ATOM 5440 N N . PHE B 1 279 ? 28.665 -5.658 71.923 1.00 19.66 301 PHE B N 1
ATOM 5441 C CA . PHE B 1 279 ? 27.755 -6.787 71.804 1.00 21.79 301 PHE B CA 1
ATOM 5442 C C . PHE B 1 279 ? 26.684 -6.862 72.879 1.00 23.16 301 PHE B C 1
ATOM 5443 O O . PHE B 1 279 ? 25.923 -7.820 72.912 1.00 23.30 301 PHE B O 1
ATOM 5451 N N . GLN B 1 280 ? 26.598 -5.835 73.736 1.00 22.84 302 GLN B N 1
ATOM 5452 C CA . GLN B 1 280 ? 25.628 -5.875 74.814 1.00 20.81 302 GLN B CA 1
ATOM 5453 C C . GLN B 1 280 ? 24.219 -6.271 74.349 1.00 22.25 302 GLN B C 1
ATOM 5454 O O . GLN B 1 280 ? 23.583 -7.093 75.004 1.00 23.79 302 GLN B O 1
ATOM 5460 N N . PRO B 1 281 ? 23.647 -5.728 73.247 1.00 22.99 303 PRO B N 1
ATOM 5461 C CA . PRO B 1 281 ? 22.303 -6.142 72.812 1.00 23.77 303 PRO B CA 1
ATOM 5462 C C . PRO B 1 281 ? 22.182 -7.629 72.508 1.00 24.02 303 PRO B C 1
ATOM 5463 O O . PRO B 1 281 ? 21.201 -8.264 72.887 1.00 22.69 303 PRO B O 1
ATOM 5467 N N . LEU B 1 282 ? 23.187 -8.183 71.826 1.00 24.59 304 LEU B N 1
ATOM 5468 C CA . LEU B 1 282 ? 23.215 -9.599 71.499 1.00 25.80 304 LEU B CA 1
ATOM 5469 C C . LEU B 1 282 ? 23.333 -10.462 72.757 1.00 24.22 304 LEU B C 1
ATOM 5470 O O . LEU B 1 282 ? 22.625 -11.456 72.902 1.00 23.62 304 LEU B O 1
ATOM 5475 N N . SER B 1 283 ? 24.184 -10.034 73.693 1.00 23.16 305 SER B N 1
ATOM 5476 C CA . SER B 1 283 ? 24.294 -10.689 74.988 1.00 24.26 305 SER B CA 1
ATOM 5477 C C . SER B 1 283 ? 23.007 -10.601 75.811 1.00 24.53 305 SER B C 1
ATOM 5478 O O . SER B 1 283 ? 22.628 -11.551 76.499 1.00 24.95 305 SER B O 1
ATOM 5481 N N . MET B 1 284 ? 22.313 -9.468 75.719 1.00 23.60 306 MET B N 1
ATOM 5482 C CA . MET B 1 284 ? 21.064 -9.306 76.440 1.00 24.51 306 MET B CA 1
ATOM 5483 C C . MET B 1 284 ? 19.958 -10.168 75.835 1.00 24.90 306 MET B C 1
ATOM 5484 O O . MET B 1 284 ? 19.207 -10.805 76.565 1.00 24.79 306 MET B O 1
ATOM 5489 N N . LEU B 1 285 ? 19.844 -10.179 74.497 1.00 23.87 307 LEU B N 1
ATOM 5490 C CA . LEU B 1 285 ? 18.886 -11.048 73.823 1.00 23.39 307 LEU B CA 1
ATOM 5491 C C . LEU B 1 285 ? 19.100 -12.495 74.261 1.00 23.06 307 LEU B C 1
ATOM 5492 O O . LEU B 1 285 ? 18.140 -13.249 74.442 1.00 24.35 307 LEU B O 1
ATOM 5497 N N . SER B 1 286 ? 20.372 -12.884 74.380 1.00 22.43 308 SER B N 1
ATOM 5498 C CA . SER B 1 286 ? 20.730 -14.244 74.748 1.00 24.63 308 SER B CA 1
ATOM 5499 C C . SER B 1 286 ? 20.329 -14.548 76.190 1.00 23.56 308 SER B C 1
ATOM 5500 O O . SER B 1 286 ? 19.641 -15.527 76.461 1.00 25.00 308 SER B O 1
ATOM 5503 N N . TRP B 1 287 ? 20.751 -13.678 77.111 1.00 26.16 309 TRP B N 1
ATOM 5504 C CA . TRP B 1 287 ? 20.450 -13.847 78.523 1.00 26.04 309 TRP B CA 1
ATOM 5505 C C . TRP B 1 287 ? 18.949 -13.883 78.810 1.00 28.06 309 TRP B C 1
ATOM 5506 O O . TRP B 1 287 ? 18.4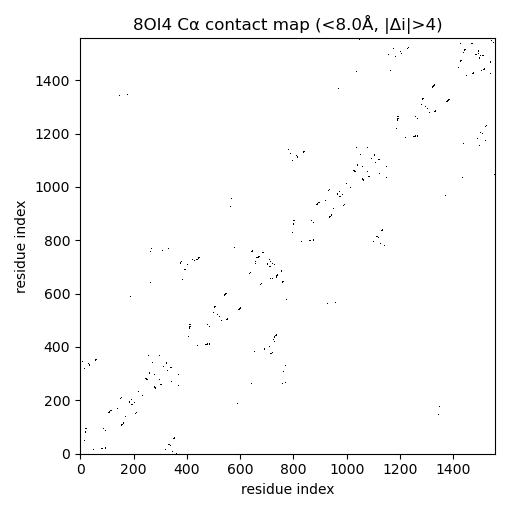81 -14.727 79.572 1.00 26.96 309 TRP B O 1
ATOM 5517 N N . LYS B 1 288 ? 18.195 -12.976 78.175 1.00 27.74 310 LYS B N 1
ATOM 5518 C CA . LYS B 1 288 ? 16.763 -12.864 78.414 1.00 28.54 310 LYS B CA 1
ATOM 5519 C C . LYS B 1 288 ? 15.959 -13.787 77.500 1.00 28.30 310 LYS B C 1
ATOM 5520 O O . LYS B 1 288 ? 14.734 -13.793 77.561 1.00 28.85 310 LYS B O 1
ATOM 5526 N N . GLU B 1 289 ? 16.663 -14.571 76.669 1.00 25.97 311 GLU B N 1
ATOM 5527 C CA . GLU B 1 289 ? 16.055 -15.592 75.838 1.00 27.23 311 GLU B CA 1
ATOM 5528 C C . GLU B 1 289 ? 15.007 -15.024 74.878 1.00 29.95 311 GLU B C 1
ATOM 5529 O O . GLU B 1 289 ? 13.921 -15.581 74.739 1.00 28.99 311 GLU B O 1
ATOM 5535 N N . PHE B 1 290 ? 15.325 -13.918 74.194 1.00 27.19 312 PHE B N 1
ATOM 5536 C CA . PHE B 1 290 ? 14.482 -13.529 73.080 1.00 30.79 312 PHE B CA 1
ATOM 5537 C C . PHE B 1 290 ? 15.307 -13.220 71.834 1.00 27.64 312 PHE B C 1
ATOM 5538 O O . PHE B 1 290 ? 15.031 -12.268 71.105 1.00 26.45 312 PHE B O 1
ATOM 5546 N N . LEU B 1 291 ? 16.272 -14.091 71.550 1.00 26.83 313 LEU B N 1
ATOM 5547 C CA . LEU B 1 291 ? 16.925 -14.062 70.255 1.00 27.31 313 LEU B CA 1
ATOM 5548 C C . LEU B 1 291 ? 15.842 -14.265 69.202 1.00 26.06 313 LEU B C 1
ATOM 5549 O O . LEU B 1 291 ? 14.947 -15.086 69.376 1.00 25.86 313 LEU B O 1
ATOM 5554 N N . PRO B 1 292 ? 15.880 -13.542 68.064 1.00 26.33 314 PRO B N 1
ATOM 5555 C CA . PRO B 1 292 ? 14.899 -13.769 67.005 1.00 29.32 314 PRO B CA 1
ATOM 5556 C C . PRO B 1 292 ? 15.169 -15.122 66.355 1.00 28.59 314 PRO B C 1
ATOM 5557 O O . PRO B 1 292 ? 16.282 -15.647 66.456 1.00 28.68 314 PRO B O 1
ATOM 5561 N N . GLU B 1 293 ? 14.167 -15.658 65.658 1.00 30.22 315 GLU B N 1
ATOM 5562 C CA . GLU B 1 293 ? 14.292 -16.970 65.035 1.00 33.73 315 GLU B CA 1
ATOM 5563 C C . GLU B 1 293 ? 15.443 -17.051 64.036 1.00 33.74 315 GLU B C 1
ATOM 5564 O O . GLU B 1 293 ? 15.962 -18.133 63.807 1.00 36.42 315 GLU B O 1
ATOM 5570 N N . GLU B 1 294 ? 15.852 -15.904 63.458 1.00 30.18 316 GLU B N 1
ATOM 5571 C CA . GLU B 1 294 ? 17.002 -15.864 62.557 1.00 32.50 316 GLU B CA 1
ATOM 5572 C C . GLU B 1 294 ? 18.319 -16.285 63.213 1.00 30.25 316 GLU B C 1
ATOM 5573 O O . GLU B 1 294 ? 19.256 -16.646 62.514 1.00 31.46 316 GLU B O 1
ATOM 5579 N N . LEU B 1 295 ? 18.407 -16.199 64.551 1.00 29.97 317 LEU B N 1
ATOM 5580 C CA . LEU B 1 295 ? 19.635 -16.472 65.282 1.00 27.83 317 LEU B CA 1
ATOM 5581 C C . LEU B 1 295 ? 19.448 -17.658 66.228 1.00 32.16 317 LEU B C 1
ATOM 5582 O O . LEU B 1 295 ? 18.542 -17.649 67.059 1.00 36.69 317 LEU B O 1
ATOM 5587 N N . THR B 1 296 ? 20.328 -18.656 66.131 1.00 29.54 318 THR B N 1
ATOM 5588 C CA . THR B 1 296 ? 20.343 -19.739 67.099 1.00 29.26 318 THR B CA 1
ATOM 5589 C C . THR B 1 296 ? 21.294 -19.393 68.239 1.00 28.27 318 THR B C 1
ATOM 5590 O O . THR B 1 296 ? 22.243 -18.631 68.062 1.00 25.70 318 THR B O 1
ATOM 5594 N N . GLU B 1 297 ? 21.045 -19.979 69.416 1.00 28.30 319 GLU B N 1
ATOM 5595 C CA . GLU B 1 297 ? 21.926 -19.764 70.552 1.00 28.16 319 GLU B CA 1
ATOM 5596 C C . GLU B 1 297 ? 23.349 -20.209 70.220 1.00 29.44 319 GLU B C 1
ATOM 5597 O O . GLU B 1 297 ? 24.313 -19.526 70.547 1.00 26.81 319 GLU B O 1
ATOM 5603 N N . GLY B 1 298 ? 23.469 -21.360 69.560 1.00 28.70 320 GLY B N 1
ATOM 5604 C CA . GLY B 1 298 ? 24.764 -21.910 69.209 1.00 28.31 320 GLY B CA 1
ATOM 5605 C C . GLY B 1 298 ? 25.573 -20.971 68.323 1.00 29.76 320 GLY B C 1
ATOM 5606 O O . GLY B 1 298 ? 26.779 -20.837 68.509 1.00 28.64 320 GLY B O 1
ATOM 5607 N N . GLN B 1 299 ? 24.924 -20.326 67.344 1.00 29.32 321 GLN B N 1
ATOM 5608 C CA . GLN B 1 299 ? 25.652 -19.460 66.431 1.00 26.43 321 GLN B CA 1
ATOM 5609 C C . GLN B 1 299 ? 26.085 -18.198 67.167 1.00 24.82 321 GLN B C 1
ATOM 5610 O O . GLN B 1 299 ? 27.183 -17.706 66.952 1.00 24.29 321 GLN B O 1
ATOM 5616 N N . VAL B 1 300 ? 25.222 -17.682 68.045 1.00 25.07 322 VAL B N 1
ATOM 5617 C CA . VAL B 1 300 ? 25.546 -16.491 68.807 1.00 23.64 322 VAL B CA 1
ATOM 5618 C C . VAL B 1 300 ? 26.679 -16.774 69.790 1.00 22.27 322 VAL B C 1
ATOM 5619 O O . VAL B 1 300 ? 27.632 -16.002 69.879 1.00 24.05 322 VAL B O 1
ATOM 5623 N N . ARG B 1 301 ? 26.566 -17.860 70.558 1.00 23.94 323 ARG B N 1
ATOM 5624 C CA . ARG B 1 301 ? 27.641 -18.238 71.469 1.00 23.31 323 ARG B CA 1
ATOM 5625 C C . ARG B 1 301 ? 28.968 -18.412 70.723 1.00 23.98 323 ARG B C 1
ATOM 5626 O O . ARG B 1 301 ? 30.004 -17.912 71.165 1.00 22.81 323 ARG B O 1
ATOM 5634 N N . SER B 1 302 ? 28.923 -19.099 69.579 1.00 24.02 324 SER B N 1
ATOM 5635 C CA . SER B 1 302 ? 30.133 -19.366 68.823 1.00 24.47 324 SER B CA 1
ATOM 5636 C C . SER B 1 302 ? 30.791 -18.099 68.289 1.00 23.29 324 SER B C 1
ATOM 5637 O O . SER B 1 302 ? 32.014 -17.941 68.396 1.00 23.75 324 SER B O 1
ATOM 5640 N N . ALA B 1 303 ? 29.970 -17.194 67.733 1.00 22.52 325 ALA B N 1
ATOM 5641 C CA . ALA B 1 303 ? 30.485 -15.960 67.164 1.00 21.73 325 ALA B CA 1
ATOM 5642 C C . ALA B 1 303 ? 31.074 -15.067 68.262 1.00 22.52 325 ALA B C 1
ATOM 5643 O O . ALA B 1 303 ? 32.147 -14.496 68.111 1.00 21.77 325 ALA B O 1
ATOM 5645 N N . LEU B 1 304 ? 30.345 -14.929 69.371 1.00 22.66 326 LEU B N 1
ATOM 5646 C CA . LEU B 1 304 ? 30.814 -14.097 70.462 1.00 24.50 326 LEU B CA 1
ATOM 5647 C C . LEU B 1 304 ? 32.088 -14.658 71.093 1.00 24.11 326 LEU B C 1
ATOM 5648 O O . LEU B 1 304 ? 32.997 -13.899 71.435 1.00 23.18 326 LEU B O 1
ATOM 5653 N N . THR B 1 305 ? 32.154 -15.981 71.248 1.00 24.23 327 THR B N 1
ATOM 5654 C CA . THR B 1 305 ? 33.359 -16.612 71.763 1.00 25.35 327 THR B CA 1
ATOM 5655 C C . THR B 1 305 ? 34.565 -16.360 70.849 1.00 26.74 327 THR B C 1
ATOM 5656 O O . THR B 1 305 ? 35.665 -16.055 71.318 1.00 24.09 327 THR B O 1
ATOM 5660 N N . ALA B 1 306 ? 34.358 -16.488 69.535 1.00 26.19 328 ALA B N 1
ATOM 5661 C CA . ALA B 1 306 ? 35.424 -16.224 68.580 1.00 24.80 328 ALA B CA 1
ATOM 5662 C C . ALA B 1 306 ? 35.957 -14.793 68.707 1.00 23.77 328 ALA B C 1
ATOM 5663 O O . ALA B 1 306 ? 37.171 -14.575 68.739 1.00 24.40 328 ALA B O 1
ATOM 5665 N N . ALA B 1 307 ? 35.037 -13.821 68.798 1.00 24.58 329 ALA B N 1
ATOM 5666 C CA . ALA B 1 307 ? 35.422 -12.425 68.957 1.00 22.69 329 ALA B CA 1
ATOM 5667 C C . ALA B 1 307 ? 36.164 -12.193 70.275 1.00 23.80 329 ALA B C 1
ATOM 5668 O O . ALA B 1 307 ? 37.175 -11.491 70.327 1.00 25.15 329 ALA B O 1
ATOM 5670 N N . MET B 1 308 ? 35.652 -12.816 71.332 1.00 22.36 330 MET B N 1
ATOM 5671 C CA . MET B 1 308 ? 36.224 -12.659 72.660 1.00 24.57 330 MET B CA 1
ATOM 5672 C C . MET B 1 308 ? 37.627 -13.251 72.743 1.00 25.35 330 MET B C 1
ATOM 5673 O O . MET B 1 308 ? 38.543 -12.615 73.267 1.00 25.78 330 MET B O 1
ATOM 5678 N N . LYS B 1 309 ? 37.794 -14.479 72.231 1.00 27.09 331 LYS B N 1
ATOM 5679 C CA . LYS B 1 309 ? 39.101 -15.120 72.249 1.00 28.99 331 LYS B CA 1
ATOM 5680 C C . LYS B 1 309 ? 40.147 -14.338 71.458 1.00 29.11 331 LYS B C 1
ATOM 5681 O O . LYS B 1 309 ? 41.311 -14.259 71.860 1.00 29.19 331 LYS B O 1
ATOM 5687 N N . ARG B 1 310 ? 39.729 -13.771 70.329 1.00 27.12 332 ARG B N 1
ATOM 5688 C CA . ARG B 1 310 ? 40.686 -13.062 69.502 1.00 28.73 332 ARG B CA 1
ATOM 5689 C C . ARG B 1 310 ? 41.107 -11.736 70.144 1.00 28.99 332 ARG B C 1
ATOM 5690 O O . ARG B 1 310 ? 42.283 -11.402 70.164 1.00 32.88 332 ARG B O 1
ATOM 5698 N N . LEU B 1 311 ? 40.155 -11.008 70.726 1.00 26.40 333 LEU B N 1
ATOM 5699 C CA . LEU B 1 311 ? 40.456 -9.718 71.328 1.00 28.23 333 LEU B CA 1
ATOM 5700 C C . LEU B 1 311 ? 41.263 -9.869 72.618 1.00 28.64 333 LEU B C 1
ATOM 5701 O O . LEU B 1 311 ? 42.204 -9.113 72.871 1.00 28.59 333 LEU B O 1
ATOM 5706 N N . PHE B 1 312 ? 40.892 -10.852 73.438 1.00 25.67 334 PHE B N 1
ATOM 5707 C CA . PHE B 1 312 ? 41.549 -11.003 74.727 1.00 29.02 334 PHE B CA 1
ATOM 5708 C C . PHE B 1 312 ? 42.727 -11.972 74.699 1.00 32.05 334 PHE B C 1
ATOM 5709 O O . PHE B 1 312 ? 43.293 -12.256 75.751 1.00 31.11 334 PHE B O 1
ATOM 5717 N N . ALA B 1 313 ? 43.165 -12.383 73.503 1.00 30.21 335 ALA B N 1
ATOM 5718 C CA . ALA B 1 313 ? 44.489 -12.966 73.347 1.00 35.43 335 ALA B CA 1
ATOM 5719 C C . ALA B 1 313 ? 45.603 -11.931 73.542 1.00 37.61 335 ALA B C 1
ATOM 5720 O O . ALA B 1 313 ? 46.749 -12.298 73.759 1.00 36.60 335 ALA B O 1
ATOM 5722 N N . HIS B 1 314 ? 45.283 -10.632 73.453 1.00 34.38 336 HIS B N 1
ATOM 5723 C CA . HIS B 1 314 ? 46.276 -9.583 73.642 1.00 37.10 336 HIS B CA 1
ATOM 5724 C C . HIS B 1 314 ? 46.524 -9.373 75.135 1.00 36.69 336 HIS B C 1
ATOM 5725 O O . HIS B 1 314 ? 45.680 -8.808 75.828 1.00 36.54 336 HIS B O 1
ATOM 5732 N N . GLU B 1 315 ? 47.689 -9.814 75.614 1.00 37.98 337 GLU B N 1
ATOM 5733 C CA . GLU B 1 315 ? 48.047 -9.675 77.021 1.00 40.67 337 GLU B CA 1
ATOM 5734 C C . GLU B 1 315 ? 48.092 -8.212 77.457 1.00 36.09 337 GLU B C 1
ATOM 5735 O O . GLU B 1 315 ? 47.836 -7.906 78.619 1.00 33.39 337 GLU B O 1
ATOM 5741 N N . ALA B 1 316 ? 48.385 -7.310 76.509 1.00 33.95 338 ALA B N 1
ATOM 5742 C CA . ALA B 1 316 ? 48.540 -5.903 76.834 1.00 34.42 338 ALA B CA 1
ATOM 5743 C C . ALA B 1 316 ? 47.211 -5.210 77.137 1.00 30.10 338 ALA B C 1
ATOM 5744 O O . ALA B 1 316 ? 47.216 -4.023 77.468 1.00 34.52 338 ALA B O 1
ATOM 5746 N N . ASN B 1 317 ? 46.086 -5.943 77.072 1.00 27.96 339 ASN B N 1
ATOM 5747 C CA . ASN B 1 317 ? 44.808 -5.436 77.560 1.00 27.53 339 ASN B CA 1
ATOM 5748 C C . ASN B 1 317 ? 44.807 -5.188 79.075 1.00 28.19 339 ASN B C 1
ATOM 5749 O O . ASN B 1 317 ? 43.984 -4.428 79.575 1.00 29.53 339 ASN B O 1
ATOM 5754 N N . PHE B 1 318 ? 45.710 -5.862 79.794 1.00 28.26 340 PHE B N 1
ATOM 5755 C CA . PHE B 1 318 ? 45.810 -5.750 81.244 1.00 28.52 340 PHE B CA 1
ATOM 5756 C C . PHE B 1 318 ? 47.163 -5.176 81.651 1.00 30.87 340 PHE B C 1
ATOM 5757 O O . PHE B 1 318 ? 48.175 -5.460 81.024 1.00 31.25 340 PHE B O 1
ATOM 5765 N N . ASN B 1 319 ? 47.165 -4.373 82.713 1.00 31.43 341 ASN B N 1
ATOM 5766 C CA . ASN B 1 319 ? 48.404 -3.851 83.268 1.00 36.00 341 ASN B CA 1
ATOM 5767 C C . ASN B 1 319 ? 48.901 -4.789 84.366 1.00 39.13 341 ASN B C 1
ATOM 5768 O O . ASN B 1 319 ? 48.273 -5.812 84.647 1.00 35.69 341 ASN B O 1
ATOM 5773 N N . GLU B 1 320 ? 50.038 -4.429 84.973 1.00 40.92 342 GLU B N 1
ATOM 5774 C CA . GLU B 1 320 ? 50.684 -5.260 85.977 1.00 48.12 342 GLU B CA 1
ATOM 5775 C C . GLU B 1 320 ? 49.794 -5.560 87.177 1.00 44.61 342 GLU B C 1
ATOM 5776 O O . GLU B 1 320 ? 49.855 -6.651 87.728 1.00 42.13 342 GLU B O 1
ATOM 5782 N N . GLY B 1 321 ? 48.959 -4.590 87.565 1.00 41.25 343 GLY B N 1
ATOM 5783 C CA . GLY B 1 321 ? 48.007 -4.783 88.645 1.00 36.89 343 GLY B CA 1
ATOM 5784 C C . GLY B 1 321 ? 46.801 -5.657 88.306 1.00 38.44 343 GLY B C 1
ATOM 5785 O O . GLY B 1 321 ? 46.016 -5.974 89.185 1.00 37.84 343 GLY B O 1
ATOM 5786 N N . GLY B 1 322 ? 46.633 -6.008 87.023 1.00 34.72 344 GLY B N 1
ATOM 5787 C CA . GLY B 1 322 ? 45.515 -6.824 86.575 1.00 32.76 344 GLY B CA 1
ATOM 5788 C C . GLY B 1 322 ? 44.303 -6.012 86.108 1.00 28.97 344 GLY B C 1
ATOM 5789 O O . GLY B 1 322 ? 43.230 -6.570 85.913 1.00 27.67 344 GLY B O 1
ATOM 5790 N N . PHE B 1 323 ? 44.478 -4.696 85.957 1.00 27.64 345 PHE B N 1
ATOM 5791 C CA . PHE B 1 323 ? 43.402 -3.814 85.547 1.00 27.39 345 PHE B CA 1
ATOM 5792 C C . PHE B 1 323 ? 43.451 -3.643 84.033 1.00 25.64 345 PHE B C 1
ATOM 5793 O O . PHE B 1 323 ? 44.518 -3.737 83.428 1.00 28.24 345 PHE B O 1
ATOM 5801 N N . LEU B 1 324 ? 42.285 -3.381 83.447 1.00 24.97 346 LEU B N 1
ATOM 5802 C CA . LEU B 1 324 ? 42.191 -3.089 82.029 1.00 26.42 346 LEU B CA 1
ATOM 5803 C C . LEU B 1 324 ? 42.961 -1.815 81.692 1.00 27.08 346 LEU B C 1
ATOM 5804 O O . LEU B 1 324 ? 43.008 -0.874 82.484 1.00 26.70 346 LEU B O 1
ATOM 5809 N N . ARG B 1 325 ? 43.595 -1.816 80.517 1.00 26.53 347 ARG B N 1
ATOM 5810 C CA . ARG B 1 325 ? 44.298 -0.652 80.009 1.00 28.89 347 ARG B CA 1
ATOM 5811 C C . ARG B 1 325 ? 43.480 0.031 78.924 1.00 25.72 347 ARG B C 1
ATOM 5812 O O . ARG B 1 325 ? 42.568 -0.569 78.348 1.00 26.70 347 ARG B O 1
ATOM 5820 N N . LEU B 1 326 ? 43.843 1.283 78.646 1.00 26.17 348 LEU B N 1
ATOM 5821 C CA . LEU B 1 326 ? 43.254 2.017 77.529 1.00 24.35 348 LEU B CA 1
ATOM 5822 C C . LEU B 1 326 ? 43.659 1.378 76.207 1.00 24.95 348 LEU B C 1
ATOM 5823 O O . LEU B 1 326 ? 44.842 1.291 75.889 1.00 27.75 348 LEU B O 1
ATOM 5828 N N . GLY B 1 327 ? 42.657 0.976 75.418 1.00 27.38 349 GLY B N 1
ATOM 5829 C CA . GLY B 1 327 ? 42.928 0.357 74.134 1.00 24.74 349 GLY B CA 1
ATOM 5830 C C . GLY B 1 327 ? 41.743 -0.449 73.634 1.00 24.54 349 GLY B C 1
ATOM 5831 O O . GLY B 1 327 ? 40.636 -0.370 74.169 1.00 24.32 349 GLY B O 1
ATOM 5832 N N . PHE B 1 328 ? 42.011 -1.233 72.595 1.00 25.73 350 PHE B N 1
ATOM 5833 C CA . PHE B 1 328 ? 41.009 -2.069 71.975 1.00 24.87 350 PHE B CA 1
ATOM 5834 C C . PHE B 1 328 ? 41.568 -3.497 71.981 1.00 24.77 350 PHE B C 1
ATOM 5835 O O . PHE B 1 328 ? 41.090 -4.354 72.725 1.00 24.44 350 PHE B O 1
ATOM 5843 N N . ALA B 1 329 ? 42.578 -3.750 71.146 1.00 24.37 351 ALA B N 1
ATOM 5844 C CA . ALA B 1 329 ? 43.274 -5.025 71.155 1.00 27.12 351 ALA B CA 1
ATOM 5845 C C . ALA B 1 329 ? 44.669 -4.740 71.697 1.00 31.31 351 ALA B C 1
ATOM 5846 O O . ALA B 1 329 ? 45.605 -4.485 70.953 1.00 36.27 351 ALA B O 1
ATOM 5848 N N . GLY B 1 330 ? 44.791 -4.739 73.022 1.00 27.78 352 GLY B N 1
ATOM 5849 C CA . GLY B 1 330 ? 46.043 -4.362 73.643 1.00 30.91 352 GLY B CA 1
ATOM 5850 C C . GLY B 1 330 ? 46.006 -2.930 74.175 1.00 28.47 352 GLY B C 1
ATOM 5851 O O . GLY B 1 330 ? 44.962 -2.442 74.598 1.00 32.86 352 GLY B O 1
ATOM 5852 N N . HIS B 1 331 ? 47.175 -2.302 74.182 1.00 28.41 353 HIS B N 1
ATOM 5853 C CA . HIS B 1 331 ? 47.375 -0.991 74.767 1.00 28.32 353 HIS B CA 1
ATOM 5854 C C . HIS B 1 331 ? 47.484 0.016 73.629 1.00 27.25 353 HIS B C 1
ATOM 5855 O O . HIS B 1 331 ? 48.502 0.074 72.938 1.00 30.32 353 HIS B O 1
ATOM 5862 N N . GLN B 1 332 ? 46.402 0.772 73.421 1.00 27.42 354 GLN B N 1
ATOM 5863 C CA . GLN B 1 332 ? 46.300 1.716 72.317 1.00 27.60 354 GLN B CA 1
ATOM 5864 C C . GLN B 1 332 ? 45.727 2.992 72.920 1.00 27.91 354 GLN B C 1
ATOM 5865 O O . GLN B 1 332 ? 44.555 3.306 72.717 1.00 27.82 354 GLN B O 1
ATOM 5871 N N . PRO B 1 333 ? 46.527 3.717 73.736 1.00 28.68 355 PRO B N 1
ATOM 5872 C CA . PRO B 1 333 ? 45.985 4.783 74.580 1.00 30.10 355 PRO B CA 1
ATOM 5873 C C . PRO B 1 333 ? 45.436 5.976 73.798 1.00 28.28 355 PRO B C 1
ATOM 5874 O O . PRO B 1 333 ? 44.524 6.651 74.271 1.00 26.87 355 PRO B O 1
ATOM 5878 N N . ASP B 1 334 ? 45.973 6.226 72.603 1.00 28.98 356 ASP B N 1
ATOM 5879 C CA . ASP B 1 334 ? 45.507 7.349 71.800 1.00 30.70 356 ASP B CA 1
ATOM 5880 C C . ASP B 1 334 ? 44.111 7.137 71.217 1.00 27.85 356 ASP B C 1
ATOM 5881 O O . ASP B 1 334 ? 43.497 8.090 70.746 1.00 27.96 356 ASP B O 1
ATOM 5886 N N . LEU B 1 335 ? 43.586 5.912 71.312 1.00 26.70 357 LEU B N 1
ATOM 5887 C CA . LEU B 1 335 ? 42.203 5.626 70.969 1.00 26.68 357 LEU B CA 1
ATOM 5888 C C . LEU B 1 335 ? 41.203 6.187 71.983 1.00 28.61 357 LEU B C 1
ATOM 5889 O O . LEU B 1 335 ? 40.016 6.310 71.699 1.00 27.01 357 LEU B O 1
ATOM 5894 N N . ALA B 1 336 ? 41.692 6.516 73.181 1.00 27.00 358 ALA B N 1
ATOM 5895 C CA . ALA B 1 336 ? 40.848 7.015 74.247 1.00 28.39 358 ALA B CA 1
ATOM 5896 C C . ALA B 1 336 ? 40.418 8.457 73.983 1.00 27.44 358 ALA B C 1
ATOM 5897 O O . ALA B 1 336 ? 41.245 9.307 73.689 1.00 27.10 358 ALA B O 1
ATOM 5899 N N . ASP B 1 337 ? 39.109 8.703 74.094 1.00 32.30 359 ASP B N 1
ATOM 5900 C CA . ASP B 1 337 ? 38.534 10.027 73.936 1.00 35.56 359 ASP B CA 1
ATOM 5901 C C . ASP B 1 337 ? 38.886 10.873 75.156 1.00 34.59 359 ASP B C 1
ATOM 5902 O O . ASP B 1 337 ? 39.413 10.369 76.149 1.00 35.00 359 ASP B O 1
ATOM 5907 N N . TRP B 1 338 ? 38.618 12.176 75.081 1.00 35.98 360 TRP B N 1
ATOM 5908 C CA . TRP B 1 338 ? 38.978 13.099 76.152 1.00 33.85 360 TRP B CA 1
ATOM 5909 C C . TRP B 1 338 ? 38.277 12.812 77.485 1.00 35.96 360 TRP B C 1
ATOM 5910 O O . TRP B 1 338 ? 38.748 13.235 78.533 1.00 35.97 360 TRP B O 1
ATOM 5921 N N . TYR B 1 339 ? 37.164 12.073 77.439 1.00 33.60 361 TYR B N 1
ATOM 5922 C CA . TYR B 1 339 ? 36.388 11.732 78.621 1.00 34.59 361 TYR B CA 1
ATOM 5923 C C . TYR B 1 339 ? 36.705 10.341 79.188 1.00 34.87 361 TYR B C 1
ATOM 5924 O O . TYR B 1 339 ? 36.036 9.899 80.119 1.00 31.80 361 TYR B O 1
ATOM 5933 N N . THR B 1 340 ? 37.740 9.678 78.651 1.00 32.39 362 THR B N 1
ATOM 5934 C CA . THR B 1 340 ? 38.012 8.272 78.925 1.00 32.13 362 THR B CA 1
ATOM 5935 C C . THR B 1 340 ? 39.199 8.017 79.863 1.00 28.70 362 THR B C 1
ATOM 5936 O O . THR B 1 340 ? 40.257 8.616 79.732 1.00 29.81 362 THR B O 1
ATOM 5940 N N . ASN B 1 341 ? 38.995 7.094 80.813 1.00 27.69 363 ASN B N 1
ATOM 5941 C CA . ASN B 1 341 ? 40.030 6.621 81.728 1.00 28.22 363 ASN B CA 1
ATOM 5942 C C . ASN B 1 341 ? 39.935 5.097 81.752 1.00 26.43 363 ASN B C 1
ATOM 5943 O O . ASN B 1 341 ? 39.054 4.530 81.112 1.00 24.50 363 ASN B O 1
ATOM 5948 N N . ASN B 1 342 ? 40.834 4.406 82.467 1.00 26.28 364 ASN B N 1
ATOM 5949 C CA . ASN B 1 342 ? 40.825 2.956 82.361 1.00 26.05 364 ASN B CA 1
ATOM 5950 C C . ASN B 1 342 ? 39.647 2.339 83.118 1.00 26.08 364 ASN B C 1
ATOM 5951 O O . ASN B 1 342 ? 39.265 1.210 82.827 1.00 27.43 364 ASN B O 1
ATOM 5956 N N . GLY B 1 343 ? 39.029 3.094 84.039 1.00 24.41 365 GLY B N 1
ATOM 5957 C CA . GLY B 1 343 ? 37.761 2.679 84.618 1.00 25.61 365 GLY B CA 1
ATOM 5958 C C . GLY B 1 343 ? 36.646 2.547 83.582 1.00 25.31 365 GLY B C 1
ATOM 5959 O O . GLY B 1 343 ? 35.828 1.635 83.652 1.00 26.58 365 GLY B O 1
ATOM 5960 N N . SER B 1 344 ? 36.636 3.464 82.603 1.00 24.28 366 SER B N 1
ATOM 5961 C CA . SER B 1 344 ? 35.675 3.438 81.505 1.00 26.19 366 SER B CA 1
ATOM 5962 C C . SER B 1 344 ? 35.696 2.110 80.745 1.00 25.20 366 SER B C 1
ATOM 5963 O O . SER B 1 344 ? 34.670 1.677 80.213 1.00 25.15 366 SER B O 1
ATOM 5966 N N . MET B 1 345 ? 36.875 1.464 80.708 1.00 25.03 367 MET B N 1
ATOM 5967 C CA . MET B 1 345 ? 37.071 0.242 79.941 1.00 24.36 367 MET B CA 1
ATOM 5968 C C . MET B 1 345 ? 36.173 -0.909 80.397 1.00 25.93 367 MET B C 1
ATOM 5969 O O . MET B 1 345 ? 35.939 -1.851 79.633 1.00 21.83 367 MET B O 1
ATOM 5974 N N . TYR B 1 346 ? 35.687 -0.837 81.650 1.00 23.90 368 TYR B N 1
ATOM 5975 C CA . TYR B 1 346 ? 34.938 -1.936 82.239 1.00 23.09 368 TYR B CA 1
ATOM 5976 C C . TYR B 1 346 ? 33.546 -2.108 81.645 1.00 22.30 368 TYR B C 1
ATOM 5977 O O . TYR B 1 346 ? 32.887 -3.094 81.932 1.00 23.66 368 TYR B O 1
ATOM 5986 N N . LEU B 1 347 ? 33.147 -1.209 80.737 1.00 22.91 369 LEU B N 1
ATOM 5987 C CA . LEU B 1 347 ? 31.945 -1.446 79.945 1.00 25.56 369 LEU B CA 1
ATOM 5988 C C . LEU B 1 347 ? 32.047 -2.706 79.084 1.00 22.42 369 LEU B C 1
ATOM 5989 O O . LEU B 1 347 ? 31.026 -3.270 78.706 1.00 25.03 369 LEU B O 1
ATOM 5994 N N . THR B 1 348 ? 33.267 -3.193 78.819 1.00 22.82 370 THR B N 1
ATOM 5995 C CA . THR B 1 348 ? 33.420 -4.445 78.094 1.00 22.94 370 THR B CA 1
ATOM 5996 C C . THR B 1 348 ? 32.820 -5.648 78.829 1.00 25.50 370 THR B C 1
ATOM 5997 O O . THR B 1 348 ? 32.625 -6.699 78.218 1.00 28.74 370 THR B O 1
ATOM 6001 N N . SER B 1 349 ? 32.523 -5.488 80.130 1.00 24.04 371 SER B N 1
ATOM 6002 C CA A SER B 1 349 ? 31.878 -6.529 80.914 0.50 23.67 371 SER B CA 1
ATOM 6003 C CA B SER B 1 349 ? 31.876 -6.525 80.916 0.50 24.45 371 SER B CA 1
ATOM 6004 C C . SER B 1 349 ? 30.465 -6.855 80.430 1.00 23.14 371 SER B C 1
ATOM 6005 O O . SER B 1 349 ? 29.933 -7.904 80.743 1.00 24.28 371 SER B O 1
ATOM 6010 N N . GLU B 1 350 ? 29.864 -5.944 79.658 1.00 22.47 372 GLU B N 1
ATOM 6011 C CA . GLU B 1 350 ? 28.494 -6.101 79.212 1.00 24.86 372 GLU B CA 1
ATOM 6012 C C . GLU B 1 350 ? 28.295 -7.255 78.226 1.00 25.67 372 GLU B C 1
ATOM 6013 O O . GLU B 1 350 ? 27.165 -7.640 77.958 1.00 26.81 372 GLU B O 1
ATOM 6019 N N . VAL B 1 351 ? 29.383 -7.806 77.683 1.00 24.34 373 VAL B N 1
ATOM 6020 C CA . VAL B 1 351 ? 29.267 -9.006 76.869 1.00 24.15 373 VAL B CA 1
ATOM 6021 C C . VAL B 1 351 ? 28.874 -10.241 77.682 1.00 25.30 373 VAL B C 1
ATOM 6022 O O . VAL B 1 351 ? 28.318 -11.196 77.134 1.00 24.71 373 VAL B O 1
ATOM 6026 N N . PHE B 1 352 ? 29.123 -10.217 78.999 1.00 24.46 374 PHE B N 1
ATOM 6027 C CA . PHE B 1 352 ? 29.004 -11.422 79.805 1.00 24.48 374 PHE B CA 1
ATOM 6028 C C . PHE B 1 352 ? 27.593 -11.780 80.273 1.00 24.83 374 PHE B C 1
ATOM 6029 O O . PHE B 1 352 ? 27.409 -12.742 81.019 1.00 24.20 374 PHE B O 1
ATOM 6037 N N . LEU B 1 353 ? 26.587 -11.023 79.830 1.00 23.18 375 LEU B N 1
ATOM 6038 C CA . LEU B 1 353 ? 25.245 -11.219 80.342 1.00 23.98 375 LEU B CA 1
ATOM 6039 C C . LEU B 1 353 ? 24.770 -12.676 80.281 1.00 24.56 375 LEU B C 1
ATOM 6040 O O . LEU B 1 353 ? 24.155 -13.141 81.234 1.00 25.56 375 LEU B O 1
ATOM 6045 N N . PRO B 1 354 ? 24.999 -13.468 79.205 1.00 22.12 376 PRO B N 1
ATOM 6046 C CA . PRO B 1 354 ? 24.462 -14.827 79.174 1.00 26.50 376 PRO B CA 1
ATOM 6047 C C . PRO B 1 354 ? 25.096 -15.816 80.156 1.00 25.36 376 PRO B C 1
ATOM 6048 O O . PRO B 1 354 ? 24.593 -16.920 80.306 1.00 25.73 376 PRO B O 1
ATOM 6052 N N . LEU B 1 355 ? 26.157 -15.406 80.872 1.00 24.81 377 LEU B N 1
ATOM 6053 C CA . LEU B 1 355 ? 26.602 -16.176 82.023 1.00 24.88 377 LEU B CA 1
ATOM 6054 C C . LEU B 1 355 ? 25.530 -16.250 83.113 1.00 24.42 377 LEU B C 1
ATOM 6055 O O . LEU B 1 355 ? 25.619 -17.081 84.007 1.00 26.70 377 LEU B O 1
ATOM 6060 N N . GLY B 1 356 ? 24.512 -15.375 83.037 1.00 25.93 378 GLY B N 1
ATOM 6061 C CA . GLY B 1 356 ? 23.352 -15.460 83.910 1.00 26.42 378 GLY B CA 1
ATOM 6062 C C . GLY B 1 356 ? 22.403 -16.617 83.607 1.00 26.81 378 GLY B C 1
ATOM 6063 O O . GLY B 1 356 ? 21.508 -16.906 84.388 1.00 28.80 378 GLY B O 1
ATOM 6064 N N . LEU B 1 357 ? 22.593 -17.271 82.462 1.00 25.56 379 LEU B N 1
ATOM 6065 C CA . LEU B 1 357 ? 21.954 -18.544 82.182 1.00 27.95 379 LEU B CA 1
ATOM 6066 C C . LEU B 1 357 ? 22.819 -19.634 82.808 1.00 29.04 379 LEU B C 1
ATOM 6067 O O . LEU B 1 357 ? 24.046 -19.579 82.704 1.00 29.83 379 LEU B O 1
ATOM 6072 N N . PRO B 1 358 ? 22.220 -20.657 83.456 1.00 28.79 380 PRO B N 1
ATOM 6073 C CA . PRO B 1 358 ? 22.992 -21.750 84.044 1.00 30.43 380 PRO B CA 1
ATOM 6074 C C . PRO B 1 358 ? 23.921 -22.457 83.058 1.00 32.11 380 PRO B C 1
ATOM 6075 O O . PRO B 1 358 ? 23.679 -22.467 81.846 1.00 28.47 380 PRO B O 1
ATOM 6079 N N . ALA B 1 359 ? 24.952 -23.107 83.611 1.00 32.37 381 ALA B N 1
ATOM 6080 C CA . ALA B 1 359 ? 25.912 -23.872 82.833 1.00 33.18 381 ALA B CA 1
ATOM 6081 C C . ALA B 1 359 ? 25.251 -24.983 82.013 1.00 35.00 381 ALA B C 1
ATOM 6082 O O . ALA B 1 359 ? 25.765 -25.359 80.963 1.00 37.47 381 ALA B O 1
ATOM 6084 N N . ASP B 1 360 ? 24.110 -25.502 82.487 1.00 33.23 382 ASP B N 1
ATOM 6085 C CA . ASP B 1 360 ? 23.400 -26.565 81.789 1.00 37.74 382 ASP B CA 1
ATOM 6086 C C . ASP B 1 360 ? 22.250 -26.071 80.907 1.00 37.23 382 ASP B C 1
ATOM 6087 O O . ASP B 1 360 ? 21.444 -26.871 80.433 1.00 36.63 382 ASP B O 1
ATOM 6092 N N . HIS B 1 361 ? 22.184 -24.758 80.674 1.00 34.21 383 HIS B N 1
ATOM 6093 C CA . HIS B 1 361 ? 21.190 -24.181 79.786 1.00 33.15 383 HIS B CA 1
ATOM 6094 C C . HIS B 1 361 ? 21.615 -24.415 78.336 1.00 31.49 383 HIS B C 1
ATOM 6095 O O . HIS B 1 361 ? 22.806 -24.459 78.025 1.00 29.56 383 HIS B O 1
ATOM 6102 N N . SER B 1 362 ? 20.622 -24.528 77.449 1.00 33.20 384 SER B N 1
ATOM 6103 C CA . SER B 1 362 ? 20.858 -24.753 76.031 1.00 33.01 384 SER B CA 1
ATOM 6104 C C . SER B 1 362 ? 21.804 -23.739 75.388 1.00 31.76 384 SER B C 1
ATOM 6105 O O . SER B 1 362 ? 22.514 -24.078 74.445 1.00 29.80 384 SER B O 1
ATOM 6108 N N . PHE B 1 363 ? 21.824 -22.493 75.873 1.00 29.61 385 PHE B N 1
ATOM 6109 C CA . PHE B 1 363 ? 22.733 -21.506 75.310 1.00 27.53 385 PHE B CA 1
ATOM 6110 C C . PHE B 1 363 ? 24.177 -22.003 75.405 1.00 26.25 385 PHE B C 1
ATOM 6111 O O . PHE B 1 363 ? 24.967 -21.797 74.488 1.00 26.68 385 PHE B O 1
ATOM 6119 N N . TRP B 1 364 ? 24.499 -22.662 76.522 1.00 26.98 386 TRP B N 1
ATOM 6120 C CA . TRP B 1 364 ? 25.845 -23.127 76.809 1.00 28.19 386 TRP B CA 1
ATOM 6121 C C . TRP B 1 364 ? 26.130 -24.554 76.368 1.00 29.05 386 TRP B C 1
ATOM 6122 O O . TRP B 1 364 ? 27.271 -24.874 76.083 1.00 31.63 386 TRP B O 1
ATOM 6133 N N . THR B 1 365 ? 25.096 -25.404 76.308 1.00 30.22 387 THR B N 1
ATOM 6134 C CA . THR B 1 365 ? 25.298 -26.811 75.990 1.00 31.67 387 THR B CA 1
ATOM 6135 C C . THR B 1 365 ? 25.021 -27.153 74.526 1.00 30.69 387 THR B C 1
ATOM 6136 O O . THR B 1 365 ? 25.419 -28.215 74.064 1.00 30.32 387 THR B O 1
ATOM 6140 N N . SER B 1 366 ? 24.295 -26.289 73.805 1.00 29.73 388 SER B N 1
ATOM 6141 C CA . SER B 1 366 ? 23.952 -26.585 72.419 1.00 31.56 388 SER B CA 1
ATOM 6142 C C . SER B 1 366 ? 25.211 -26.675 71.553 1.00 30.87 388 SER B C 1
ATOM 6143 O O . SER B 1 366 ? 26.228 -26.047 71.849 1.00 31.14 388 SER B O 1
ATOM 6146 N N . PRO B 1 367 ? 25.189 -27.467 70.460 1.00 33.03 389 PRO B N 1
ATOM 6147 C CA . PRO B 1 367 ? 26.329 -27.538 69.545 1.00 31.72 389 PRO B CA 1
ATOM 6148 C C . PRO B 1 367 ? 26.736 -26.174 69.002 1.00 29.36 389 PRO B C 1
ATOM 6149 O O . PRO B 1 367 ? 25.887 -25.305 68.786 1.00 30.04 389 PRO B O 1
ATOM 6153 N N . ALA B 1 368 ? 28.047 -25.995 68.785 1.00 30.78 390 ALA B N 1
ATOM 6154 C CA . ALA B 1 368 ? 28.567 -24.836 68.076 1.00 31.47 390 ALA B CA 1
ATOM 6155 C C . ALA B 1 368 ? 27.911 -24.771 66.695 1.00 32.09 390 ALA B C 1
ATOM 6156 O O . ALA B 1 368 ? 27.564 -25.793 66.126 1.00 30.77 390 ALA B O 1
ATOM 6158 N N . GLU B 1 369 ? 27.690 -23.558 66.186 1.00 31.58 391 GLU B N 1
ATOM 6159 C CA . GLU B 1 369 ? 27.136 -23.374 64.858 1.00 32.49 391 GLU B CA 1
ATOM 6160 C C . GLU B 1 369 ? 27.955 -22.292 64.173 1.00 31.90 391 GLU B C 1
ATOM 6161 O O . GLU B 1 369 ? 28.524 -21.424 64.828 1.00 28.45 391 GLU B O 1
ATOM 6167 N N . GLU B 1 370 ? 27.946 -22.327 62.842 1.00 29.18 392 GLU B N 1
ATOM 6168 C CA . GLU B 1 370 ? 28.638 -21.314 62.068 1.00 30.33 392 GLU B CA 1
ATOM 6169 C C . GLU B 1 370 ? 27.786 -20.054 61.998 1.00 26.67 392 GLU B C 1
ATOM 6170 O O . GLU B 1 370 ? 26.574 -20.111 61.806 1.00 29.01 392 GLU B O 1
ATOM 6176 N N . TRP B 1 371 ? 28.453 -18.914 62.150 1.00 25.51 393 TRP B N 1
ATOM 6177 C CA . TRP B 1 371 ? 27.787 -17.634 62.052 1.00 24.03 393 TRP B CA 1
ATOM 6178 C C . TRP B 1 371 ? 27.731 -17.193 60.583 1.00 23.78 393 TRP B C 1
ATOM 6179 O O . TRP B 1 371 ? 28.332 -17.817 59.702 1.00 22.74 393 TRP B O 1
ATOM 6190 N N . THR B 1 372 ? 26.979 -16.127 60.324 1.00 23.00 394 THR B N 1
ATOM 6191 C CA . THR B 1 372 ? 26.598 -15.780 58.967 1.00 24.11 394 THR B CA 1
ATOM 6192 C C . THR B 1 372 ? 27.784 -15.581 58.029 1.00 24.30 394 THR B C 1
ATOM 6193 O O . THR B 1 372 ? 27.826 -16.190 56.963 1.00 23.78 394 THR B O 1
ATOM 6197 N N . THR B 1 373 ? 28.731 -14.715 58.407 1.00 21.81 395 THR B N 1
ATOM 6198 C CA . THR B 1 373 ? 29.850 -14.424 57.527 1.00 23.45 395 THR B CA 1
ATOM 6199 C C . THR B 1 373 ? 30.758 -15.631 57.347 1.00 21.97 395 THR B C 1
ATOM 6200 O O . THR B 1 373 ? 31.373 -15.803 56.294 1.00 23.40 395 THR B O 1
ATOM 6204 N N . LYS B 1 374 ? 30.860 -16.460 58.391 1.00 23.64 396 LYS B N 1
ATOM 6205 C CA . LYS B 1 374 ? 31.652 -17.675 58.315 1.00 25.26 396 LYS B CA 1
ATOM 6206 C C . LYS B 1 374 ? 31.092 -18.616 57.252 1.00 25.83 396 LYS B C 1
ATOM 6207 O O . LYS B 1 374 ? 31.840 -19.142 56.437 1.00 27.62 396 LYS B O 1
ATOM 6213 N N . LYS B 1 375 ? 29.765 -18.791 57.242 1.00 24.88 397 LYS B N 1
ATOM 6214 C CA . LYS B 1 375 ? 29.117 -19.566 56.187 1.00 26.68 397 LYS B CA 1
ATOM 6215 C C . LYS B 1 375 ? 29.349 -18.932 54.816 1.00 25.15 397 LYS B C 1
ATOM 6216 O O . LYS B 1 375 ? 29.725 -19.620 53.862 1.00 24.76 397 LYS B O 1
ATOM 6222 N N . ALA B 1 376 ? 29.165 -17.604 54.747 1.00 24.48 398 ALA B N 1
ATOM 6223 C CA . ALA B 1 376 ? 29.233 -16.892 53.488 1.00 24.50 398 ALA B CA 1
ATOM 6224 C C . ALA B 1 376 ? 30.600 -17.060 52.816 1.00 25.40 398 ALA B C 1
ATOM 6225 O O . ALA B 1 376 ? 30.682 -17.451 51.660 1.00 23.43 398 ALA B O 1
ATOM 6227 N N . TRP B 1 377 ? 31.680 -16.799 53.562 1.00 24.70 399 TRP B N 1
ATOM 6228 C CA . TRP B 1 377 ? 33.015 -16.874 52.990 1.00 25.61 399 TRP B CA 1
ATOM 6229 C C . TRP B 1 377 ? 33.539 -18.296 52.779 1.00 27.79 399 TRP B C 1
ATOM 6230 O O . TRP B 1 377 ? 34.534 -18.474 52.093 1.00 29.03 399 TRP B O 1
ATOM 6241 N N . GLN B 1 378 ? 32.860 -19.301 53.340 1.00 27.52 400 GLN B N 1
ATOM 6242 C CA . GLN B 1 378 ? 33.120 -20.695 53.000 1.00 30.70 400 GLN B CA 1
ATOM 6243 C C . GLN B 1 378 ? 32.512 -21.077 51.654 1.00 31.11 400 GLN B C 1
ATOM 6244 O O . GLN B 1 378 ? 32.783 -22.161 51.160 1.00 31.38 400 GLN B O 1
ATOM 6250 N N . GLY B 1 379 ? 31.676 -20.204 51.077 1.00 28.37 401 GLY B N 1
ATOM 6251 C CA . GLY B 1 379 ? 30.960 -20.522 49.859 1.00 28.58 401 GLY B CA 1
ATOM 6252 C C . GLY B 1 379 ? 29.686 -21.339 50.080 1.00 28.97 401 GLY B C 1
ATOM 6253 O O . GLY B 1 379 ? 29.132 -21.875 49.129 1.00 29.07 401 GLY B O 1
ATOM 6254 N N . ASP B 1 380 ? 29.235 -21.418 51.337 1.00 28.33 402 ASP B N 1
ATOM 6255 C CA . ASP B 1 380 ? 28.081 -22.208 51.714 1.00 30.80 402 ASP B CA 1
ATOM 6256 C C . ASP B 1 380 ? 26.806 -21.372 51.687 1.00 32.13 402 ASP B C 1
ATOM 6257 O O . ASP B 1 380 ? 26.880 -20.139 51.704 1.00 32.09 402 ASP B O 1
ATOM 6262 N N . PRO B 1 381 ? 25.609 -22.007 51.688 1.00 32.49 403 PRO B N 1
ATOM 6263 C CA . PRO B 1 381 ? 24.357 -21.268 51.842 1.00 31.75 403 PRO B CA 1
ATOM 6264 C C . PRO B 1 381 ? 24.356 -20.416 53.105 1.00 29.77 403 PRO B C 1
ATOM 6265 O O . PRO B 1 381 ? 24.827 -20.839 54.163 1.00 28.88 403 PRO B O 1
ATOM 6269 N N . PHE B 1 382 ? 23.845 -19.191 52.980 1.00 27.90 404 PHE B N 1
ATOM 6270 C CA . PHE B 1 382 ? 23.590 -18.367 54.149 1.00 27.46 404 PHE B CA 1
ATOM 6271 C C . PHE B 1 382 ? 22.353 -17.525 53.852 1.00 29.48 404 PHE B C 1
ATOM 6272 O O . PHE B 1 382 ? 22.038 -17.276 52.689 1.00 26.20 404 PHE B O 1
ATOM 6280 N N . PRO B 1 383 ? 21.596 -17.105 54.883 1.00 29.94 405 PRO B N 1
ATOM 6281 C CA . PRO B 1 383 ? 20.308 -16.450 54.649 1.00 30.82 405 PRO B CA 1
ATOM 6282 C C . PRO B 1 383 ? 20.396 -15.038 54.077 1.00 26.49 405 PRO B C 1
ATOM 6283 O O . PRO B 1 383 ? 21.318 -14.269 54.397 1.00 25.09 405 PRO B O 1
ATOM 6287 N N . LYS B 1 384 ? 19.413 -14.722 53.238 1.00 25.37 406 LYS B N 1
ATOM 6288 C CA . LYS B 1 384 ? 19.111 -13.355 52.838 1.00 27.87 406 LYS B CA 1
ATOM 6289 C C . LYS B 1 384 ? 18.734 -12.564 54.079 1.00 27.94 406 LYS B C 1
ATOM 6290 O O . LYS B 1 384 ? 18.118 -13.107 54.987 1.00 29.11 406 LYS B O 1
ATOM 6296 N N . ASP B 1 385 ? 19.121 -11.289 54.109 1.00 28.62 407 ASP B N 1
ATOM 6297 C CA . ASP B 1 385 ? 18.737 -10.375 55.177 1.00 28.09 407 ASP B CA 1
ATOM 6298 C C . ASP B 1 385 ? 17.627 -9.463 54.667 1.00 33.16 407 ASP B C 1
ATOM 6299 O O . ASP B 1 385 ? 17.541 -9.188 53.470 1.00 31.52 407 ASP B O 1
ATOM 6304 N N . HIS B 1 386 ? 16.764 -9.019 55.586 1.00 29.69 408 HIS B N 1
ATOM 6305 C CA . HIS B 1 386 ? 15.608 -8.212 55.224 1.00 39.00 408 HIS B CA 1
ATOM 6306 C C . HIS B 1 386 ? 15.509 -7.052 56.205 1.00 31.06 408 HIS B C 1
ATOM 6307 O O . HIS B 1 386 ? 15.717 -7.250 57.390 1.00 29.79 408 HIS B O 1
ATOM 6314 N N . ALA B 1 387 ? 15.232 -5.857 55.684 1.00 28.83 409 ALA B N 1
ATOM 6315 C CA . ALA B 1 387 ? 14.968 -4.696 56.519 1.00 28.82 409 ALA B CA 1
ATOM 6316 C C . ALA B 1 387 ? 13.669 -4.937 57.282 1.00 30.87 409 ALA B C 1
ATOM 6317 O O . ALA B 1 387 ? 12.758 -5.587 56.768 1.00 31.67 409 ALA B O 1
ATOM 6319 N N . VAL B 1 388 ? 13.595 -4.387 58.490 1.00 28.51 410 VAL B N 1
ATOM 6320 C CA . VAL B 1 388 ? 12.350 -4.325 59.225 1.00 33.67 410 VAL B CA 1
ATOM 6321 C C . VAL B 1 388 ? 11.983 -2.844 59.267 1.00 35.77 410 VAL B C 1
ATOM 6322 O O . VAL B 1 388 ? 12.617 -2.065 59.962 1.00 39.21 410 VAL B O 1
ATOM 6326 N N . ARG B 1 389 ? 10.990 -2.450 58.474 1.00 41.27 411 ARG B N 1
ATOM 6327 C CA . ARG B 1 389 ? 10.712 -1.042 58.219 1.00 51.65 411 ARG B CA 1
ATOM 6328 C C . ARG B 1 389 ? 9.455 -0.559 58.946 1.00 44.91 411 ARG B C 1
ATOM 6329 O O . ARG B 1 389 ? 9.071 0.594 58.802 1.00 52.98 411 ARG B O 1
ATOM 6337 N N . TYR B 1 390 ? 8.837 -1.437 59.740 1.00 43.39 412 TYR B N 1
ATOM 6338 C CA . TYR B 1 390 ? 7.494 -1.236 60.274 1.00 54.02 412 TYR B CA 1
ATOM 6339 C C . TYR B 1 390 ? 7.444 -0.955 61.779 1.00 54.00 412 TYR B C 1
ATOM 6340 O O . TYR B 1 390 ? 6.371 -1.008 62.379 1.00 56.64 412 TYR B O 1
ATOM 6349 N N . LEU B 1 391 ? 8.593 -0.633 62.389 1.00 46.17 413 LEU B N 1
ATOM 6350 C CA . LEU B 1 391 ? 8.660 -0.475 63.838 1.00 45.69 413 LEU B CA 1
ATOM 6351 C C . LEU B 1 391 ? 8.735 1.008 64.273 1.00 47.55 413 LEU B C 1
ATOM 6352 O O . LEU B 1 391 ? 9.088 1.270 65.406 1.00 43.82 413 LEU B O 1
ATOM 6357 N N . MET C 1 1 ? -15.119 59.648 77.090 1.00 72.70 23 MET C N 1
ATOM 6358 C CA . MET C 1 1 ? -15.282 59.801 75.646 1.00 77.41 23 MET C CA 1
ATOM 6359 C C . MET C 1 1 ? -14.118 59.128 74.929 1.00 81.07 23 MET C C 1
ATOM 6360 O O . MET C 1 1 ? -14.333 58.306 74.039 1.00 94.56 23 MET C O 1
ATOM 6365 N N . GLU C 1 2 ? -12.895 59.509 75.324 1.00 74.35 24 GLU C N 1
ATOM 6366 C CA . GLU C 1 2 ? -11.681 58.943 74.764 1.00 72.90 24 GLU C CA 1
ATOM 6367 C C . GLU C 1 2 ? -10.770 58.369 75.849 1.00 68.92 24 GLU C C 1
ATOM 6368 O O . GLU C 1 2 ? -9.585 58.687 75.862 1.00 78.20 24 GLU C O 1
ATOM 6374 N N . ASN C 1 3 ? -11.313 57.535 76.753 1.00 53.97 25 ASN C N 1
ATOM 6375 C CA . ASN C 1 3 ? -10.519 56.978 77.839 1.00 44.97 25 ASN C CA 1
ATOM 6376 C C . ASN C 1 3 ? -10.651 55.457 77.882 1.00 41.08 25 ASN C C 1
ATOM 6377 O O . ASN C 1 3 ? -11.362 54.885 78.707 1.00 41.69 25 ASN C O 1
ATOM 6382 N N . ASP C 1 4 ? -9.926 54.797 76.985 1.00 38.69 26 ASP C N 1
ATOM 6383 C CA . ASP C 1 4 ? -9.945 53.347 76.938 1.00 35.36 26 ASP C CA 1
ATOM 6384 C C . ASP C 1 4 ? -9.515 52.741 78.273 1.00 34.49 26 ASP C C 1
ATOM 6385 O O . ASP C 1 4 ? -10.092 51.750 78.707 1.00 34.16 26 ASP C O 1
ATOM 6390 N N . ARG C 1 5 ? -8.515 53.344 78.926 1.00 34.35 27 ARG C N 1
ATOM 6391 C CA . ARG C 1 5 ? -7.979 52.774 80.154 1.00 33.81 27 ARG C CA 1
ATOM 6392 C C . ARG C 1 5 ? -9.054 52.601 81.222 1.00 34.46 27 ARG C C 1
ATOM 6393 O O . ARG C 1 5 ? -9.081 51.573 81.906 1.00 33.50 27 ARG C O 1
ATOM 6401 N N . ALA C 1 6 ? -9.925 53.607 81.358 1.00 34.96 28 ALA C N 1
ATOM 6402 C CA . ALA C 1 6 ? -10.981 53.575 82.359 1.00 37.53 28 ALA C CA 1
ATOM 6403 C C . ALA C 1 6 ? -11.955 52.419 82.133 1.00 35.78 28 ALA C C 1
ATOM 6404 O O . ALA C 1 6 ? -12.413 51.808 83.096 1.00 35.23 28 ALA C O 1
ATOM 6406 N N . TYR C 1 7 ? -12.239 52.092 80.862 1.00 36.56 29 TYR C N 1
ATOM 6407 C CA . TYR C 1 7 ? -13.044 50.921 80.567 1.00 34.85 29 TYR C CA 1
ATOM 6408 C C . TYR C 1 7 ? -12.332 49.645 81.038 1.00 36.31 29 TYR C C 1
ATOM 6409 O O . TYR C 1 7 ? -12.938 48.772 81.652 1.00 36.62 29 TYR C O 1
ATOM 6418 N N . TRP C 1 8 ? -11.037 49.523 80.731 1.00 31.95 30 TRP C N 1
ATOM 6419 C CA . TRP C 1 8 ? -10.276 48.335 81.086 1.00 31.63 30 TRP C CA 1
ATOM 6420 C C . TRP C 1 8 ? -10.168 48.134 82.599 1.00 31.35 30 TRP C C 1
ATOM 6421 O O . TRP C 1 8 ? -10.358 47.022 83.081 1.00 32.33 30 TRP C O 1
ATOM 6432 N N . THR C 1 9 ? -9.853 49.208 83.335 1.00 33.43 31 THR C N 1
ATOM 6433 C CA . THR C 1 9 ? -9.708 49.106 84.785 1.00 32.32 31 THR C CA 1
ATOM 6434 C C . THR C 1 9 ? -11.056 48.823 85.443 1.00 32.54 31 THR C C 1
ATOM 6435 O O . THR C 1 9 ? -11.129 48.045 86.389 1.00 33.19 31 THR C O 1
ATOM 6439 N N . GLY C 1 10 ? -12.127 49.428 84.917 1.00 33.96 32 GLY C N 1
ATOM 6440 C CA . GLY C 1 10 ? -13.471 49.137 85.389 1.00 36.90 32 GLY C CA 1
ATOM 6441 C C . GLY C 1 10 ? -13.815 47.653 85.262 1.00 36.06 32 GLY C C 1
ATOM 6442 O O . GLY C 1 10 ? -14.324 47.036 86.202 1.00 34.86 32 GLY C O 1
ATOM 6443 N N . LEU C 1 11 ? -13.490 47.066 84.103 1.00 34.31 33 LEU C N 1
ATOM 6444 C CA . LEU C 1 11 ? -13.795 45.665 83.877 1.00 31.69 33 LEU C CA 1
ATOM 6445 C C . LEU C 1 11 ? -12.902 44.760 84.726 1.00 31.04 33 LEU C C 1
ATOM 6446 O O . LEU C 1 11 ? -13.392 43.807 85.329 1.00 30.98 33 LEU C O 1
ATOM 6451 N N . ALA C 1 12 ? -11.595 45.053 84.775 1.00 29.55 34 ALA C N 1
ATOM 6452 C CA . ALA C 1 12 ? -10.682 44.239 85.563 1.00 29.51 34 ALA C CA 1
ATOM 6453 C C . ALA C 1 12 ? -11.088 44.255 87.041 1.00 32.03 34 ALA C C 1
ATOM 6454 O O . ALA C 1 12 ? -11.058 43.218 87.708 1.00 30.23 34 ALA C O 1
ATOM 6456 N N . TYR C 1 13 ? -11.485 45.430 87.542 1.00 32.32 35 TYR C N 1
ATOM 6457 C CA . TYR C 1 13 ? -11.935 45.540 88.923 1.00 35.07 35 TYR C CA 1
ATOM 6458 C C . TYR C 1 13 ? -13.203 44.724 89.166 1.00 35.99 35 TYR C C 1
ATOM 6459 O O . TYR C 1 13 ? -13.312 43.999 90.157 1.00 33.20 35 TYR C O 1
ATOM 6468 N N . ARG C 1 14 ? -14.161 44.840 88.241 1.00 36.58 36 ARG C N 1
ATOM 6469 C CA . ARG C 1 14 ? -15.399 44.077 88.304 1.00 38.99 36 ARG C CA 1
ATOM 6470 C C . ARG C 1 14 ? -15.169 42.562 88.334 1.00 32.36 36 ARG C C 1
ATOM 6471 O O . ARG C 1 14 ? -15.839 41.831 89.055 1.00 35.97 36 ARG C O 1
ATOM 6479 N N . ILE C 1 15 ? -14.196 42.089 87.562 1.00 30.93 37 ILE C N 1
ATOM 6480 C CA . ILE C 1 15 ? -13.850 40.679 87.561 1.00 31.68 37 ILE C CA 1
ATOM 6481 C C . ILE C 1 15 ? -13.126 40.276 88.848 1.00 30.97 37 ILE C C 1
ATOM 6482 O O . ILE C 1 15 ? -13.457 39.260 89.456 1.00 33.08 37 ILE C O 1
ATOM 6487 N N . ALA C 1 16 ? -12.156 41.096 89.267 1.00 33.15 38 ALA C N 1
ATOM 6488 C CA . ALA C 1 16 ? -11.277 40.746 90.376 1.00 32.63 38 ALA C CA 1
ATOM 6489 C C . ALA C 1 16 ? -11.907 40.864 91.762 1.00 36.51 38 ALA C C 1
ATOM 6490 O O . ALA C 1 16 ? -11.627 40.045 92.638 1.00 31.86 38 ALA C O 1
ATOM 6492 N N . ALA C 1 17 ? -12.719 41.904 91.980 1.00 36.37 39 ALA C N 1
ATOM 6493 C CA . ALA C 1 17 ? -13.112 42.263 93.335 1.00 37.17 39 ALA C CA 1
ATOM 6494 C C . ALA C 1 17 ? -13.934 41.201 94.070 1.00 38.13 39 ALA C C 1
ATOM 6495 O O . ALA C 1 17 ? -13.713 40.961 95.258 1.00 37.75 39 ALA C O 1
ATOM 6497 N N . PRO C 1 18 ? -14.935 40.549 93.436 1.00 41.18 40 PRO C N 1
ATOM 6498 C CA . PRO C 1 18 ? -15.696 39.487 94.103 1.00 42.19 40 PRO C CA 1
ATOM 6499 C C . PRO C 1 18 ? -14.832 38.300 94.538 1.00 39.35 40 PRO C C 1
ATOM 6500 O O . PRO C 1 18 ? -15.064 37.708 95.592 1.00 42.85 40 PRO C O 1
ATOM 6504 N N . VAL C 1 19 ? -13.824 37.962 93.728 1.00 35.57 41 VAL C N 1
ATOM 6505 C CA . VAL C 1 19 ? -12.903 36.893 94.080 1.00 33.89 41 VAL C CA 1
ATOM 6506 C C . VAL C 1 19 ? -12.050 37.307 95.276 1.00 35.31 41 VAL C C 1
ATOM 6507 O O . VAL C 1 19 ? -12.017 36.609 96.287 1.00 32.79 41 VAL C O 1
ATOM 6511 N N . LEU C 1 20 ? -11.346 38.435 95.137 1.00 33.13 42 LEU C N 1
ATOM 6512 C CA . LEU C 1 20 ? -10.319 38.800 96.096 1.00 34.57 42 LEU C CA 1
ATOM 6513 C C . LEU C 1 20 ? -10.899 39.280 97.424 1.00 36.29 42 LEU C C 1
ATOM 6514 O O . LEU C 1 20 ? -10.351 38.968 98.474 1.00 34.85 42 LEU C O 1
ATOM 6519 N N . GLU C 1 21 ? -12.020 40.000 97.394 1.00 35.98 43 GLU C N 1
ATOM 6520 C CA . GLU C 1 21 ? -12.635 40.431 98.641 1.00 39.26 43 GLU C CA 1
ATOM 6521 C C . GLU C 1 21 ? -13.077 39.230 99.474 1.00 38.94 43 GLU C C 1
ATOM 6522 O O . GLU C 1 21 ? -12.864 39.195 100.682 1.00 39.38 43 GLU C O 1
ATOM 6528 N N . ASN C 1 22 ? -13.696 38.241 98.821 1.00 37.71 44 ASN C N 1
ATOM 6529 C CA . ASN C 1 22 ? -14.140 37.046 99.523 1.00 37.86 44 ASN C CA 1
ATOM 6530 C C . ASN C 1 22 ? -12.970 36.186 99.997 1.00 36.45 44 ASN C C 1
ATOM 6531 O O . ASN C 1 22 ? -12.942 35.746 101.145 1.00 36.05 44 ASN C O 1
ATOM 6536 N N . MET C 1 23 ? -11.980 35.974 99.120 1.00 34.00 45 MET C N 1
ATOM 6537 C CA . MET C 1 23 ? -10.863 35.119 99.480 1.00 34.35 45 MET C CA 1
ATOM 6538 C C . MET C 1 23 ? -9.976 35.751 100.551 1.00 33.97 45 MET C C 1
ATOM 6539 O O . MET C 1 23 ? -9.375 35.034 101.350 1.00 34.74 45 MET C O 1
ATOM 6544 N N . SER C 1 24 ? -9.924 37.091 100.592 1.00 34.21 46 SER C N 1
ATOM 6545 C CA . SER C 1 24 ? -9.103 37.787 101.571 1.00 37.80 46 SER C CA 1
ATOM 6546 C C . SER C 1 24 ? -9.536 37.479 103.000 1.00 39.46 46 SER C C 1
ATOM 6547 O O . SER C 1 24 ? -8.729 37.553 103.916 1.00 35.99 46 SER C O 1
ATOM 6550 N N . LYS C 1 25 ? -10.814 37.137 103.184 1.00 39.45 47 LYS C N 1
ATOM 6551 C CA . LYS C 1 25 ? -11.311 36.812 104.513 1.00 40.90 47 LYS C CA 1
ATOM 6552 C C . LYS C 1 25 ? -11.689 35.338 104.637 1.00 41.02 47 LYS C C 1
ATOM 6553 O O . LYS C 1 25 ? -12.459 34.967 105.510 1.00 40.16 47 LYS C O 1
ATOM 6559 N N . GLY C 1 26 ? -11.114 34.496 103.769 1.00 38.12 48 GLY C N 1
ATOM 6560 C CA . GLY C 1 26 ? -11.360 33.064 103.789 1.00 37.62 48 GLY C CA 1
ATOM 6561 C C . GLY C 1 26 ? -12.809 32.666 103.500 1.00 40.35 48 GLY C C 1
ATOM 6562 O O . GLY C 1 26 ? -13.272 31.664 104.032 1.00 38.06 48 GLY C O 1
ATOM 6563 N N . GLU C 1 27 ? -13.511 33.429 102.648 1.00 38.56 49 GLU C N 1
ATOM 6564 C CA . GLU C 1 27 ? -14.895 33.120 102.300 1.00 40.27 49 GLU C CA 1
ATOM 6565 C C . GLU C 1 27 ? -15.160 32.902 100.806 1.00 39.93 49 GLU C C 1
ATOM 6566 O O . GLU C 1 27 ? -16.293 33.020 100.333 1.00 40.32 49 GLU C O 1
ATOM 6572 N N . LEU C 1 28 ? -14.118 32.580 100.038 1.00 37.53 50 LEU C N 1
ATOM 6573 C CA . LEU C 1 28 ? -14.330 32.321 98.623 1.00 37.72 50 LEU C CA 1
ATOM 6574 C C . LEU C 1 28 ? -15.164 31.051 98.442 1.00 39.22 50 LEU C C 1
ATOM 6575 O O . LEU C 1 28 ? -16.185 31.077 97.759 1.00 36.84 50 LEU C O 1
ATOM 6580 N N . LYS C 1 29 ? -14.743 29.946 99.067 1.00 38.51 51 LYS C N 1
ATOM 6581 C CA . LYS C 1 29 ? -15.496 28.705 98.978 1.00 45.00 51 LYS C CA 1
ATOM 6582 C C . LYS C 1 29 ? -16.883 28.876 99.591 1.00 46.37 51 LYS C C 1
ATOM 6583 O O . LYS C 1 29 ? -17.849 28.316 99.094 1.00 49.24 51 LYS C O 1
ATOM 6589 N N . LYS C 1 30 ? -16.988 29.667 100.659 1.00 45.14 52 LYS C N 1
ATOM 6590 C CA . LYS C 1 30 ? -18.278 29.923 101.280 1.00 45.98 52 LYS C CA 1
ATOM 6591 C C . LYS C 1 30 ? -19.251 30.646 100.349 1.00 44.12 52 LYS C C 1
ATOM 6592 O O . LYS C 1 30 ? -20.414 30.268 100.265 1.00 44.64 52 LYS C O 1
ATOM 6598 N N . ASN C 1 31 ? -18.772 31.680 99.648 1.00 42.91 53 ASN C N 1
ATOM 6599 C CA . ASN C 1 31 ? -19.652 32.605 98.948 1.00 46.32 53 ASN C CA 1
ATOM 6600 C C . ASN C 1 31 ? -19.687 32.469 97.429 1.00 49.09 53 ASN C C 1
ATOM 6601 O O . ASN C 1 31 ? -20.634 32.937 96.805 1.00 49.42 53 ASN C O 1
ATOM 6606 N N . MET C 1 32 ? -18.659 31.857 96.829 1.00 45.41 54 MET C N 1
ATOM 6607 C CA . MET C 1 32 ? -18.574 31.837 95.380 1.00 47.16 54 MET C CA 1
ATOM 6608 C C . MET C 1 32 ? -19.648 30.923 94.800 1.00 49.61 54 MET C C 1
ATOM 6609 O O . MET C 1 32 ? -19.728 29.741 95.129 1.00 50.77 54 MET C O 1
ATOM 6614 N N . GLN C 1 33 ? -20.473 31.513 93.930 1.00 52.81 55 GLN C N 1
ATOM 6615 C CA . GLN C 1 33 ? -21.467 30.776 93.177 1.00 54.31 55 GLN C CA 1
ATOM 6616 C C . GLN C 1 33 ? -20.712 30.035 92.069 1.00 52.19 55 GLN C C 1
ATOM 6617 O O . GLN C 1 33 ? -20.214 30.679 91.145 1.00 43.28 55 GLN C O 1
ATOM 6623 N N . VAL C 1 34 ? -20.609 28.702 92.242 1.00 48.57 56 VAL C N 1
ATOM 6624 C CA . VAL C 1 34 ? -19.812 27.788 91.436 1.00 48.33 56 VAL C CA 1
ATOM 6625 C C . VAL C 1 34 ? -20.644 27.040 90.396 1.00 48.83 56 VAL C C 1
ATOM 6626 O O . VAL C 1 34 ? -21.745 26.590 90.699 1.00 45.68 56 VAL C O 1
ATOM 6630 N N . GLU C 1 35 ? -20.069 26.859 89.198 1.00 42.88 57 GLU C N 1
ATOM 6631 C CA . GLU C 1 35 ? -20.764 26.262 88.069 1.00 42.15 57 GLU C CA 1
ATOM 6632 C C . GLU C 1 35 ? -19.787 25.329 87.354 1.00 41.59 57 GLU C C 1
ATOM 6633 O O . GLU C 1 35 ? -18.655 25.714 87.054 1.00 42.39 57 GLU C O 1
ATOM 6639 N N . VAL C 1 36 ? -20.227 24.097 87.070 1.00 42.55 58 VAL C N 1
ATOM 6640 C CA . VAL C 1 36 ? -19.402 23.162 86.319 1.00 41.12 58 VAL C CA 1
ATOM 6641 C C . VAL C 1 36 ? -20.024 22.858 84.960 1.00 40.20 58 VAL C C 1
ATOM 6642 O O . VAL C 1 36 ? -21.220 23.037 84.771 1.00 38.41 58 VAL C O 1
ATOM 6646 N N . SER C 1 37 ? -19.175 22.420 84.025 1.00 39.85 59 SER C N 1
ATOM 6647 C CA . SER C 1 37 ? -19.602 22.018 82.698 1.00 40.38 59 SER C CA 1
ATOM 6648 C C . SER C 1 37 ? -20.769 21.040 82.751 1.00 44.15 59 SER C C 1
ATOM 6649 O O . SER C 1 37 ? -20.796 20.153 83.597 1.00 41.30 59 SER C O 1
ATOM 6652 N N . PRO C 1 38 ? -21.752 21.133 81.829 1.00 44.01 60 PRO C N 1
ATOM 6653 C CA . PRO C 1 38 ? -22.741 20.061 81.685 1.00 45.19 60 PRO C CA 1
ATOM 6654 C C . PRO C 1 38 ? -22.146 18.676 81.412 1.00 44.26 60 PRO C C 1
ATOM 6655 O O . PRO C 1 38 ? -22.807 17.673 81.664 1.00 50.12 60 PRO C O 1
ATOM 6659 N N . THR C 1 39 ? -20.916 18.609 80.880 1.00 42.82 61 THR C N 1
ATOM 6660 C CA . THR C 1 39 ? -20.234 17.336 80.666 1.00 47.00 61 THR C CA 1
ATOM 6661 C C . THR C 1 39 ? -19.066 17.110 81.629 1.00 50.42 61 THR C C 1
ATOM 6662 O O . THR C 1 39 ? -18.076 16.473 81.268 1.00 46.13 61 THR C O 1
ATOM 6666 N N . TRP C 1 40 ? -19.188 17.653 82.847 1.00 49.16 62 TRP C N 1
ATOM 6667 C CA . TRP C 1 40 ? -18.144 17.592 83.859 1.00 51.37 62 TRP C CA 1
ATOM 6668 C C . TRP C 1 40 ? -17.728 16.144 84.120 1.00 54.13 62 TRP C C 1
ATOM 6669 O O . TRP C 1 40 ? -18.578 15.305 84.394 1.00 49.30 62 TRP C O 1
ATOM 6680 N N . ASP C 1 41 ? -16.415 15.874 84.067 1.00 60.89 63 ASP C N 1
ATOM 6681 C CA . ASP C 1 41 ? -15.886 14.514 84.152 1.00 70.66 63 ASP C CA 1
ATOM 6682 C C . ASP C 1 41 ? -15.900 13.861 85.538 1.00 71.12 63 ASP C C 1
ATOM 6683 O O . ASP C 1 41 ? -15.416 12.743 85.685 1.00 72.41 63 ASP C O 1
ATOM 6688 N N . GLY C 1 42 ? -16.442 14.559 86.548 1.00 70.74 64 GLY C N 1
ATOM 6689 C CA . GLY C 1 42 ? -16.579 14.013 87.889 1.00 58.40 64 GLY C CA 1
ATOM 6690 C C . GLY C 1 42 ? -15.406 14.282 88.839 1.00 53.01 64 GLY C C 1
ATOM 6691 O O . GLY C 1 42 ? -15.412 13.809 89.969 1.00 54.02 64 GLY C O 1
ATOM 6692 N N . ARG C 1 43 ? -14.395 15.038 88.391 1.00 50.69 65 ARG C N 1
ATOM 6693 C CA . ARG C 1 43 ? -13.269 15.371 89.248 1.00 51.68 65 ARG C CA 1
ATOM 6694 C C . ARG C 1 43 ? -13.738 16.219 90.432 1.00 50.70 65 ARG C C 1
ATOM 6695 O O . ARG C 1 43 ? -14.863 16.715 90.464 1.00 52.06 65 ARG C O 1
ATOM 6703 N N . ASP C 1 44 ? -12.869 16.345 91.437 1.00 55.43 66 ASP C N 1
ATOM 6704 C CA . ASP C 1 44 ? -13.184 17.122 92.627 1.00 50.31 66 ASP C CA 1
ATOM 6705 C C . ASP C 1 44 ? -13.407 18.588 92.245 1.00 40.14 66 ASP C C 1
ATOM 6706 O O . ASP C 1 44 ? -12.527 19.216 91.670 1.00 38.61 66 ASP C O 1
ATOM 6711 N N . LYS C 1 45 ? -14.588 19.115 92.583 1.00 40.07 67 LYS C N 1
ATOM 6712 C CA . LYS C 1 45 ? -14.988 20.466 92.229 1.00 47.32 67 LYS C CA 1
ATOM 6713 C C . LYS C 1 45 ? -14.203 21.580 92.920 1.00 43.96 67 LYS C C 1
ATOM 6714 O O . LYS C 1 45 ? -14.273 22.735 92.511 1.00 46.70 67 LYS C O 1
ATOM 6720 N N . ASP C 1 46 ? -13.455 21.233 93.970 1.00 43.22 68 ASP C N 1
ATOM 6721 C CA . ASP C 1 46 ? -12.618 22.202 94.657 1.00 41.51 68 ASP C CA 1
ATOM 6722 C C . ASP C 1 46 ? -11.471 22.712 93.789 1.00 37.64 68 ASP C C 1
ATOM 6723 O O . ASP C 1 46 ? -10.869 23.721 94.137 1.00 37.06 68 ASP C O 1
ATOM 6728 N N . VAL C 1 47 ? -11.188 22.049 92.647 1.00 35.45 69 VAL C N 1
ATOM 6729 C CA . VAL C 1 47 ? -10.233 22.590 91.693 1.00 36.17 69 VAL C CA 1
ATOM 6730 C C . VAL C 1 47 ? -10.641 23.993 91.239 1.00 32.10 69 VAL C C 1
ATOM 6731 O O . VAL C 1 47 ? -9.787 24.788 90.843 1.00 33.06 69 VAL C O 1
ATOM 6735 N N . THR C 1 48 ? -11.946 24.279 91.293 1.00 31.63 70 THR C N 1
ATOM 6736 C CA . THR C 1 48 ? -12.499 25.550 90.836 1.00 32.31 70 THR C CA 1
ATOM 6737 C C . THR C 1 48 ? -11.801 26.767 91.443 1.00 32.92 70 THR C C 1
ATOM 6738 O O . THR C 1 48 ? -11.532 27.747 90.755 1.00 29.64 70 THR C O 1
ATOM 6742 N N . TYR C 1 49 ? -11.483 26.686 92.738 1.00 31.86 71 TYR C N 1
ATOM 6743 C CA . TYR C 1 49 ? -11.019 27.854 93.471 1.00 32.49 71 TYR C CA 1
ATOM 6744 C C . TYR C 1 49 ? -9.592 28.227 93.086 1.00 30.52 71 TYR C C 1
ATOM 6745 O O . TYR C 1 49 ? -9.300 29.411 92.930 1.00 30.76 71 TYR C O 1
ATOM 6754 N N . MET C 1 50 ? -8.719 27.233 92.855 1.00 32.09 72 MET C N 1
ATOM 6755 C CA . MET C 1 50 ? -7.377 27.544 92.386 1.00 31.58 72 MET C CA 1
ATOM 6756 C C . MET C 1 50 ? -7.390 28.052 90.948 1.00 30.23 72 MET C C 1
ATOM 6757 O O . MET C 1 50 ? -6.603 28.929 90.594 1.00 29.22 72 MET C O 1
ATOM 6762 N N . GLU C 1 51 ? -8.278 27.497 90.110 1.00 29.13 73 GLU C N 1
ATOM 6763 C CA . GLU C 1 51 ? -8.413 27.989 88.750 1.00 30.50 73 GLU C CA 1
ATOM 6764 C C . GLU C 1 51 ? -8.773 29.470 88.761 1.00 29.53 73 GLU C C 1
ATOM 6765 O O . GLU C 1 51 ? -8.150 30.292 88.096 1.00 28.59 73 GLU C O 1
ATOM 6771 N N . CYS C 1 52 ? -9.779 29.794 89.565 1.00 31.64 74 CYS C N 1
ATOM 6772 C CA . CYS C 1 52 ? -10.252 31.154 89.703 1.00 30.29 74 CYS C CA 1
ATOM 6773 C C . CYS C 1 52 ? -9.130 32.087 90.154 1.00 30.56 74 CYS C C 1
ATOM 6774 O O . CYS C 1 52 ? -8.799 33.056 89.471 1.00 29.64 74 CYS C O 1
ATOM 6777 N N . PHE C 1 53 ? -8.540 31.773 91.313 1.00 28.10 75 PHE C N 1
ATOM 6778 C CA . PHE C 1 53 ? -7.557 32.652 91.925 1.00 28.14 75 PHE C CA 1
ATOM 6779 C C . PHE C 1 53 ? -6.282 32.778 91.090 1.00 27.18 75 PHE C C 1
ATOM 6780 O O . PHE C 1 53 ? -5.811 33.881 90.831 1.00 27.01 75 PHE C O 1
ATOM 6788 N N . GLY C 1 54 ? -5.737 31.636 90.653 1.00 27.38 76 GLY C N 1
ATOM 6789 C CA . GLY C 1 54 ? -4.493 31.620 89.896 1.00 26.33 76 GLY C CA 1
ATOM 6790 C C . GLY C 1 54 ? -4.600 32.361 88.563 1.00 26.97 76 GLY C C 1
ATOM 6791 O O . GLY C 1 54 ? -3.745 33.180 88.220 1.00 24.28 76 GLY C O 1
ATOM 6792 N N . ARG C 1 55 ? -5.658 32.061 87.807 1.00 25.98 77 ARG C N 1
ATOM 6793 C CA . ARG C 1 55 ? -5.833 32.681 86.503 1.00 25.51 77 ARG C CA 1
ATOM 6794 C C . ARG C 1 55 ? -6.077 34.177 86.629 1.00 26.44 77 ARG C C 1
ATOM 6795 O O . ARG C 1 55 ? -5.562 34.957 85.839 1.00 24.60 77 ARG C O 1
ATOM 6803 N N . LEU C 1 56 ? -6.869 34.570 87.636 1.00 26.64 78 LEU C N 1
ATOM 6804 C CA . LEU C 1 56 ? -7.105 35.980 87.913 1.00 26.90 78 LEU C CA 1
ATOM 6805 C C . LEU C 1 56 ? -5.794 36.707 88.182 1.00 26.18 78 LEU C C 1
ATOM 6806 O O . LEU C 1 56 ? -5.518 37.729 87.561 1.00 27.04 78 LEU C O 1
ATOM 6811 N N . MET C 1 57 ? -4.994 36.167 89.108 1.00 26.14 79 MET C N 1
ATOM 6812 C CA . MET C 1 57 ? -3.802 36.872 89.548 1.00 25.22 79 MET C CA 1
ATOM 6813 C C . MET C 1 57 ? -2.785 36.964 88.418 1.00 25.01 79 MET C C 1
ATOM 6814 O O . MET C 1 57 ? -2.091 37.964 88.291 1.00 26.35 79 MET C O 1
ATOM 6819 N N . SER C 1 58 ? -2.704 35.930 87.577 1.00 24.52 80 SER C N 1
ATOM 6820 C CA . SER C 1 58 ? -1.799 35.975 86.442 1.00 22.88 80 SER C CA 1
ATOM 6821 C C . SER C 1 58 ? -2.090 37.197 85.573 1.00 23.10 80 SER C C 1
ATOM 6822 O O . SER C 1 58 ? -1.172 37.896 85.149 1.00 24.17 80 SER C O 1
ATOM 6825 N N . GLY C 1 59 ? -3.376 37.432 85.291 1.00 24.39 81 GLY C N 1
ATOM 6826 C CA . GLY C 1 59 ? -3.778 38.493 84.381 1.00 24.86 81 GLY C CA 1
ATOM 6827 C C . GLY C 1 59 ? -3.713 39.911 84.959 1.00 26.45 81 GLY C C 1
ATOM 6828 O O . GLY C 1 59 ? -3.460 40.871 84.227 1.00 26.53 81 GLY C O 1
ATOM 6829 N N . ILE C 1 60 ? -3.986 40.060 86.256 1.00 25.74 82 ILE C N 1
ATOM 6830 C CA . ILE C 1 60 ? -3.964 41.381 86.875 1.00 26.72 82 ILE C CA 1
ATOM 6831 C C . ILE C 1 60 ? -2.651 41.722 87.566 1.00 25.84 82 ILE C C 1
ATOM 6832 O O . ILE C 1 60 ? -2.487 42.851 88.038 1.00 27.20 82 ILE C O 1
ATOM 6837 N N . ALA C 1 61 ? -1.709 40.767 87.616 1.00 26.46 83 ALA C N 1
ATOM 6838 C CA . ALA C 1 61 ? -0.442 41.026 88.276 1.00 25.77 83 ALA C CA 1
ATOM 6839 C C . ALA C 1 61 ? 0.288 42.228 87.683 1.00 24.94 83 ALA C C 1
ATOM 6840 O O . ALA C 1 61 ? 0.793 43.062 88.431 1.00 25.51 83 ALA C O 1
ATOM 6842 N N . PRO C 1 62 ? 0.372 42.402 86.342 1.00 25.41 84 PRO C N 1
ATOM 6843 C CA . PRO C 1 62 ? 1.018 43.597 85.789 1.00 25.79 84 PRO C CA 1
ATOM 6844 C C . PRO C 1 62 ? 0.390 44.894 86.293 1.00 28.08 84 PRO C C 1
ATOM 6845 O O . PRO C 1 62 ? 1.099 45.798 86.741 1.00 30.53 84 PRO C O 1
ATOM 6849 N N . TRP C 1 63 ? -0.940 44.980 86.237 1.00 26.12 85 TRP C N 1
ATOM 6850 C CA . TRP C 1 63 ? -1.639 46.139 86.773 1.00 29.13 85 TRP C CA 1
ATOM 6851 C C . TRP C 1 63 ? -1.217 46.446 88.214 1.00 28.88 85 TRP C C 1
ATOM 6852 O O . TRP C 1 63 ? -0.883 47.581 88.565 1.00 28.29 85 TRP C O 1
ATOM 6863 N N . LEU C 1 64 ? -1.226 45.414 89.063 1.00 29.69 86 LEU C N 1
ATOM 6864 C CA . LEU C 1 64 ? -0.906 45.607 90.474 1.00 30.06 86 LEU C CA 1
ATOM 6865 C C . LEU C 1 64 ? 0.589 45.827 90.728 1.00 30.28 86 LEU C C 1
ATOM 6866 O O . LEU C 1 64 ? 0.980 46.152 91.838 1.00 31.28 86 LEU C O 1
ATOM 6871 N N . SER C 1 65 ? 1.434 45.648 89.699 1.00 32.41 87 SER C N 1
ATOM 6872 C CA . SER C 1 65 ? 2.855 45.935 89.818 1.00 32.24 87 SER C CA 1
ATOM 6873 C C . SER C 1 65 ? 3.184 47.425 89.707 1.00 32.95 87 SER C C 1
ATOM 6874 O O . SER C 1 65 ? 4.313 47.828 89.971 1.00 33.32 87 SER C O 1
ATOM 6877 N N . LEU C 1 66 ? 2.202 48.255 89.336 1.00 31.36 88 LEU C N 1
ATOM 6878 C CA . LEU C 1 66 ? 2.441 49.683 89.216 1.00 32.01 88 LEU C CA 1
ATOM 6879 C C . LEU C 1 66 ? 2.788 50.315 90.565 1.00 37.89 88 LEU C C 1
ATOM 6880 O O . LEU C 1 66 ? 2.280 49.888 91.602 1.00 35.00 88 LEU C O 1
ATOM 6885 N N . PRO C 1 67 ? 3.620 51.382 90.580 1.00 40.54 89 PRO C N 1
ATOM 6886 C CA . PRO C 1 67 ? 3.820 52.170 91.800 1.00 45.45 89 PRO C CA 1
ATOM 6887 C C . PRO C 1 67 ? 2.500 52.728 92.328 1.00 46.18 89 PRO C C 1
ATOM 6888 O O . PRO C 1 67 ? 1.598 53.057 91.559 1.00 39.99 89 PRO C O 1
ATOM 6892 N N . ASP C 1 68 ? 2.411 52.854 93.653 1.00 43.68 90 ASP C N 1
ATOM 6893 C CA . ASP C 1 68 ? 1.219 53.391 94.277 1.00 49.53 90 ASP C CA 1
ATOM 6894 C C . ASP C 1 68 ? 1.071 54.882 93.991 1.00 49.32 90 ASP C C 1
ATOM 6895 O O . ASP C 1 68 ? 2.056 55.592 93.810 1.00 48.65 90 ASP C O 1
ATOM 6900 N N . ASP C 1 69 ? -0.185 55.324 93.913 1.00 48.43 91 ASP C N 1
ATOM 6901 C CA . ASP C 1 69 ? -0.523 56.731 93.860 1.00 49.80 91 ASP C CA 1
ATOM 6902 C C . ASP C 1 69 ? -1.932 56.822 94.438 1.00 49.17 91 ASP C C 1
ATOM 6903 O O . ASP C 1 69 ? -2.570 55.796 94.685 1.00 46.52 91 ASP C O 1
ATOM 6908 N N . ASP C 1 70 ? -2.401 58.054 94.640 1.00 49.14 92 ASP C N 1
ATOM 6909 C CA . ASP C 1 70 ? -3.686 58.295 95.268 1.00 54.87 92 ASP C CA 1
ATOM 6910 C C . ASP C 1 70 ? -4.756 58.793 94.296 1.00 53.95 92 ASP C C 1
ATOM 6911 O O . ASP C 1 70 ? -5.709 59.449 94.721 1.00 55.81 92 ASP C O 1
ATOM 6916 N N . THR C 1 71 ? -4.627 58.454 93.004 1.00 51.69 93 THR C N 1
ATOM 6917 C CA . THR C 1 71 ? -5.721 58.625 92.054 1.00 49.31 93 THR C CA 1
ATOM 6918 C C . THR C 1 71 ? -6.807 57.593 92.351 1.00 48.29 93 THR C C 1
ATOM 6919 O O . THR C 1 71 ? -6.568 56.648 93.090 1.00 43.75 93 THR C O 1
ATOM 6923 N N . ASP C 1 72 ? -7.981 57.746 91.734 1.00 49.01 94 ASP C N 1
ATOM 6924 C CA . ASP C 1 72 ? -9.035 56.750 91.861 1.00 48.02 94 ASP C CA 1
ATOM 6925 C C . ASP C 1 72 ? -8.548 55.352 91.481 1.00 46.46 94 ASP C C 1
ATOM 6926 O O . ASP C 1 72 ? -8.785 54.390 92.210 1.00 43.25 94 ASP C O 1
ATOM 6931 N N . GLU C 1 73 ? -7.851 55.240 90.341 1.00 43.84 95 GLU C N 1
ATOM 6932 C CA . GLU C 1 73 ? -7.311 53.956 89.931 1.00 39.36 95 GLU C CA 1
ATOM 6933 C C . GLU C 1 73 ? -6.295 53.430 90.950 1.00 39.49 95 GLU C C 1
ATOM 6934 O O . GLU C 1 73 ? -6.292 52.236 91.263 1.00 39.87 95 GLU C O 1
ATOM 6940 N N . GLY C 1 74 ? -5.428 54.329 91.437 1.00 38.87 96 GLY C N 1
ATOM 6941 C CA . GLY C 1 74 ? -4.444 53.990 92.459 1.00 40.78 96 GLY C CA 1
ATOM 6942 C C . GLY C 1 74 ? -5.060 53.384 93.721 1.00 42.49 96 GLY C C 1
ATOM 6943 O O . GLY C 1 74 ? -4.519 52.430 94.286 1.00 39.51 96 GLY C O 1
ATOM 6944 N N . ARG C 1 75 ? -6.194 53.949 94.149 1.00 43.27 97 ARG C N 1
ATOM 6945 C CA . ARG C 1 75 ? -6.935 53.426 95.287 1.00 45.29 97 ARG C CA 1
ATOM 6946 C C . ARG C 1 75 ? -7.473 52.019 95.035 1.00 43.46 97 ARG C C 1
ATOM 6947 O O . ARG C 1 75 ? -7.396 51.163 95.924 1.00 37.58 97 ARG C O 1
ATOM 6955 N N . GLN C 1 76 ? -7.989 51.775 93.816 1.00 40.34 98 GLN C N 1
ATOM 6956 C CA . GLN C 1 76 ? -8.442 50.444 93.440 1.00 41.29 98 GLN C CA 1
ATOM 6957 C C . GLN C 1 76 ? -7.298 49.429 93.440 1.00 36.91 98 GLN C C 1
ATOM 6958 O O . GLN C 1 76 ? -7.456 48.312 93.927 1.00 38.03 98 GLN C O 1
ATOM 6964 N N . ARG C 1 77 ? -6.142 49.819 92.893 1.00 34.61 99 ARG C N 1
ATOM 6965 C CA . ARG C 1 77 ? -4.982 48.940 92.887 1.00 33.74 99 ARG C CA 1
ATOM 6966 C C . ARG C 1 77 ? -4.558 48.565 94.306 1.00 33.17 99 ARG C C 1
ATOM 6967 O O . ARG C 1 77 ? -4.278 47.404 94.571 1.00 35.19 99 ARG C O 1
ATOM 6975 N N . LYS C 1 78 ? -4.500 49.556 95.211 1.00 36.66 100 LYS C N 1
ATOM 6976 C CA . LYS C 1 78 ? -4.141 49.289 96.591 1.00 36.48 100 LYS C CA 1
ATOM 6977 C C . LYS C 1 78 ? -5.113 48.322 97.254 1.00 38.06 100 LYS C C 1
ATOM 6978 O O . LYS C 1 78 ? -4.691 47.429 97.994 1.00 39.24 100 LYS C O 1
ATOM 6984 N N . GLN C 1 79 ? -6.411 48.526 97.014 1.00 36.53 101 GLN C N 1
ATOM 6985 C CA . GLN C 1 79 ? -7.424 47.669 97.615 1.00 40.09 101 GLN C CA 1
ATOM 6986 C C . GLN C 1 79 ? -7.303 46.231 97.109 1.00 35.00 101 GLN C C 1
ATOM 6987 O O . GLN C 1 79 ? -7.335 45.284 97.890 1.00 31.91 101 GLN C O 1
ATOM 6993 N N . LEU C 1 80 ? -7.178 46.079 95.786 1.00 34.12 102 LEU C N 1
ATOM 6994 C CA . LEU C 1 80 ? -7.026 44.771 95.174 1.00 32.71 102 LEU C CA 1
ATOM 6995 C C . LEU C 1 80 ? -5.769 44.075 95.682 1.00 32.49 102 LEU C C 1
ATOM 6996 O O . LEU C 1 80 ? -5.807 42.888 95.991 1.00 32.76 102 LEU C O 1
ATOM 7001 N N . ARG C 1 81 ? -4.661 44.818 95.757 1.00 31.30 103 ARG C N 1
ATOM 7002 C CA . ARG C 1 81 ? -3.398 44.240 96.178 1.00 34.25 103 ARG C CA 1
ATOM 7003 C C . ARG C 1 81 ? -3.459 43.782 97.637 1.00 31.64 103 ARG C C 1
ATOM 7004 O O . ARG C 1 81 ? -3.001 42.682 97.941 1.00 31.69 103 ARG C O 1
ATOM 7012 N N . ALA C 1 82 ? -4.047 44.602 98.515 1.00 34.21 104 ALA C N 1
ATOM 7013 C CA . ALA C 1 82 ? -4.204 44.230 99.914 1.00 35.09 104 ALA C CA 1
ATOM 7014 C C . ALA C 1 82 ? -5.005 42.939 100.065 1.00 36.14 104 ALA C C 1
ATOM 7015 O O . ALA C 1 82 ? -4.595 42.022 100.792 1.00 34.02 104 ALA C O 1
ATOM 7017 N N . TRP C 1 83 ? -6.136 42.860 99.353 1.00 34.63 105 TRP C N 1
ATOM 7018 C CA . TRP C 1 83 ? -6.937 41.642 99.317 1.00 34.12 105 TRP C CA 1
ATOM 7019 C C . TRP C 1 83 ? -6.172 40.434 98.770 1.00 31.28 105 TRP C C 1
ATOM 7020 O O . TRP C 1 83 ? -6.307 39.324 99.282 1.00 32.46 105 TRP C O 1
ATOM 7031 N N . ALA C 1 84 ? -5.383 40.658 97.712 1.00 30.83 106 ALA C N 1
ATOM 7032 C CA . ALA C 1 84 ? -4.641 39.586 97.073 1.00 31.44 106 ALA C CA 1
ATOM 7033 C C . ALA C 1 84 ? -3.608 39.011 98.035 1.00 30.58 106 ALA C C 1
ATOM 7034 O O . ALA C 1 84 ? -3.462 37.797 98.131 1.00 30.77 106 ALA C O 1
ATOM 7036 N N . LEU C 1 85 ? -2.907 39.884 98.766 1.00 30.40 107 LEU C N 1
ATOM 7037 C CA . LEU C 1 85 ? -1.892 39.413 99.701 1.00 32.80 107 LEU C CA 1
ATOM 7038 C C . LEU C 1 85 ? -2.470 38.512 100.790 1.00 31.59 107 LEU C C 1
ATOM 7039 O O . LEU C 1 85 ? -1.879 37.482 101.111 1.00 29.81 107 LEU C O 1
ATOM 7044 N N . LYS C 1 86 ? -3.638 38.880 101.336 1.00 34.45 108 LYS C N 1
ATOM 7045 C CA . LYS C 1 86 ? -4.322 38.038 102.304 1.00 33.32 108 LYS C CA 1
ATOM 7046 C C . LYS C 1 86 ? -4.799 36.741 101.656 1.00 32.11 108 LYS C C 1
ATOM 7047 O O . LYS C 1 86 ? -4.738 35.689 102.273 1.00 30.69 108 LYS C O 1
ATOM 7053 N N . SER C 1 87 ? -5.281 36.838 100.411 1.00 30.69 109 SER C N 1
ATOM 7054 C CA . SER C 1 87 ? -5.728 35.677 99.659 1.00 30.19 109 SER C CA 1
ATOM 7055 C C . SER C 1 87 ? -4.607 34.670 99.419 1.00 30.49 109 SER C C 1
ATOM 7056 O O . SER C 1 87 ? -4.809 33.471 99.595 1.00 30.13 109 SER C O 1
ATOM 7059 N N . TYR C 1 88 ? -3.426 35.158 99.020 1.00 28.30 110 TYR C N 1
ATOM 7060 C CA . TYR C 1 88 ? -2.282 34.281 98.828 1.00 28.94 110 TYR C CA 1
ATOM 7061 C C . TYR C 1 88 ? -1.963 33.503 100.104 1.00 27.46 110 TYR C C 1
ATOM 7062 O O . TYR C 1 88 ? -1.654 32.319 100.041 1.00 29.85 110 TYR C O 1
ATOM 7071 N N . ALA C 1 89 ? -2.054 34.172 101.253 1.00 26.73 111 ALA C N 1
ATOM 7072 C CA . ALA C 1 89 ? -1.792 33.528 102.532 1.00 28.06 111 ALA C CA 1
ATOM 7073 C C . ALA C 1 89 ? -2.809 32.435 102.856 1.00 29.82 111 ALA C C 1
ATOM 7074 O O . ALA C 1 89 ? -2.424 31.347 103.272 1.00 30.02 111 ALA C O 1
ATOM 7076 N N . HIS C 1 90 ? -4.102 32.726 102.653 1.00 29.37 112 HIS C N 1
ATOM 7077 C CA . HIS C 1 90 ? -5.164 31.753 102.862 1.00 31.38 112 HIS C CA 1
ATOM 7078 C C . HIS C 1 90 ? -4.998 30.535 101.954 1.00 29.62 112 HIS C C 1
ATOM 7079 O O . HIS C 1 90 ? -5.233 29.402 102.373 1.00 31.86 112 HIS C O 1
ATOM 7086 N N . ALA C 1 91 ? -4.573 30.771 100.715 1.00 29.35 113 ALA C N 1
ATOM 7087 C CA . ALA C 1 91 ? -4.525 29.718 99.709 1.00 28.35 113 ALA C CA 1
ATOM 7088 C C . ALA C 1 91 ? -3.629 28.549 100.108 1.00 28.96 113 ALA C C 1
ATOM 7089 O O . ALA C 1 91 ? -3.829 27.420 99.655 1.00 28.72 113 ALA C O 1
ATOM 7091 N N . VAL C 1 92 ? -2.607 28.831 100.930 1.00 27.84 114 VAL C N 1
ATOM 7092 C CA . VAL C 1 92 ? -1.642 27.814 101.316 1.00 28.51 114 VAL C CA 1
ATOM 7093 C C . VAL C 1 92 ? -1.636 27.526 102.810 1.00 29.60 114 VAL C C 1
ATOM 7094 O O . VAL C 1 92 ? -0.816 26.750 103.281 1.00 28.08 114 VAL C O 1
ATOM 7098 N N . ASP C 1 93 ? -2.556 28.144 103.551 1.00 31.02 115 ASP C N 1
ATOM 7099 C CA . ASP C 1 93 ? -2.669 27.858 104.969 1.00 33.25 115 ASP C CA 1
ATOM 7100 C C . ASP C 1 93 ? -3.569 26.639 105.142 1.00 34.73 115 ASP C C 1
ATOM 7101 O O . ASP C 1 93 ? -4.763 26.738 104.882 1.00 32.69 115 ASP C O 1
ATOM 7106 N N . PRO C 1 94 ? -3.044 25.474 105.599 1.00 35.98 116 PRO C N 1
ATOM 7107 C CA . PRO C 1 94 ? -3.854 24.253 105.650 1.00 40.24 116 PRO C CA 1
ATOM 7108 C C . PRO C 1 94 ? -5.076 24.362 106.562 1.00 40.56 116 PRO C C 1
ATOM 7109 O O . PRO C 1 94 ? -6.028 23.615 106.374 1.00 44.39 116 PRO C O 1
ATOM 7113 N N . GLU C 1 95 ? -5.043 25.298 107.521 1.00 43.22 117 GLU C N 1
ATOM 7114 C CA . GLU C 1 95 ? -6.164 25.559 108.418 1.00 45.10 117 GLU C CA 1
ATOM 7115 C C . GLU C 1 95 ? -7.175 26.587 107.910 1.00 43.12 117 GLU C C 1
ATOM 7116 O O . GLU C 1 95 ? -8.223 26.758 108.514 1.00 46.04 117 GLU C O 1
ATOM 7122 N N . SER C 1 96 ? -6.873 27.285 106.811 1.00 39.95 118 SER C N 1
ATOM 7123 C CA . SER C 1 96 ? -7.816 28.248 106.265 1.00 39.88 118 SER C CA 1
ATOM 7124 C C . SER C 1 96 ? -8.977 27.535 105.573 1.00 39.83 118 SER C C 1
ATOM 7125 O O . SER C 1 96 ? -8.782 26.525 104.893 1.00 37.72 118 SER C O 1
ATOM 7128 N N . PRO C 1 97 ? -10.222 28.047 105.703 1.00 42.41 119 PRO C N 1
ATOM 7129 C CA . PRO C 1 97 ? -11.335 27.562 104.883 1.00 42.86 119 PRO C CA 1
ATOM 7130 C C . PRO C 1 97 ? -11.069 27.627 103.379 1.00 40.85 119 PRO C C 1
ATOM 7131 O O . PRO C 1 97 ? -11.669 26.867 102.625 1.00 41.43 119 PRO C O 1
ATOM 7135 N N . ASP C 1 98 ? -10.188 28.543 102.954 1.00 36.52 120 ASP C N 1
ATOM 7136 C CA . ASP C 1 98 ? -9.874 28.714 101.539 1.00 37.19 120 ASP C CA 1
ATOM 7137 C C . ASP C 1 98 ? -8.567 28.068 101.080 1.00 33.97 120 ASP C C 1
ATOM 7138 O O . ASP C 1 98 ? -8.068 28.389 100.009 1.00 36.20 120 ASP C O 1
ATOM 7143 N N . TYR C 1 99 ? -8.029 27.148 101.890 1.00 32.90 121 TYR C N 1
ATOM 7144 C CA . TYR C 1 99 ? -6.899 26.337 101.483 1.00 33.60 121 TYR C CA 1
ATOM 7145 C C . TYR C 1 99 ? -7.235 25.677 100.149 1.00 31.84 121 TYR C C 1
ATOM 7146 O O . TYR C 1 99 ? -8.277 25.050 100.021 1.00 32.26 121 TYR C O 1
ATOM 7155 N N . LEU C 1 100 ? -6.366 25.836 99.151 1.00 32.17 122 LEU C N 1
ATOM 7156 C CA . LEU C 1 100 ? -6.656 25.322 97.822 1.00 30.58 122 LEU C CA 1
ATOM 7157 C C . LEU C 1 100 ? -6.352 23.833 97.725 1.00 31.90 122 LEU C C 1
ATOM 7158 O O . LEU C 1 100 ? -5.676 23.260 98.583 1.00 31.49 122 LEU C O 1
ATOM 7163 N N . LEU C 1 101 ? -6.861 23.201 96.662 1.00 31.36 123 LEU C N 1
ATOM 7164 C CA . LEU C 1 101 ? -6.617 21.786 96.432 1.00 35.64 123 LEU C CA 1
ATOM 7165 C C . LEU C 1 101 ? -5.250 21.607 95.766 1.00 36.89 123 LEU C C 1
ATOM 7166 O O . LEU C 1 101 ? -5.136 21.615 94.542 1.00 37.02 123 LEU C O 1
ATOM 7171 N N . TRP C 1 102 ? -4.217 21.451 96.598 1.00 31.14 124 TRP C N 1
ATOM 7172 C CA . TRP C 1 102 ? -2.842 21.344 96.138 1.00 31.32 124 TRP C CA 1
ATOM 7173 C C . TRP C 1 102 ? -2.376 19.908 95.917 1.00 32.93 124 TRP C C 1
ATOM 7174 O O . TRP C 1 102 ? -1.533 19.661 95.057 1.00 30.69 124 TRP C O 1
ATOM 7185 N N . ARG C 1 103 ? -2.906 18.985 96.730 1.00 31.56 125 ARG C N 1
ATOM 7186 C CA . ARG C 1 103 ? -2.271 17.697 96.967 1.00 38.50 125 ARG C CA 1
ATOM 7187 C C . ARG C 1 103 ? -2.915 16.519 96.245 1.00 40.34 125 ARG C C 1
ATOM 7188 O O . ARG C 1 103 ? -2.395 15.407 96.310 1.00 41.22 125 ARG C O 1
ATOM 7196 N N . ASN C 1 104 ? -4.052 16.756 95.589 1.00 39.53 126 ASN C N 1
ATOM 7197 C CA . ASN C 1 104 ? -4.743 15.711 94.857 1.00 47.37 126 ASN C CA 1
ATOM 7198 C C . ASN C 1 104 ? -5.039 16.269 93.471 1.00 41.97 126 ASN C C 1
ATOM 7199 O O . ASN C 1 104 ? -5.108 17.483 93.317 1.00 46.21 126 ASN C O 1
ATOM 7204 N N . GLU C 1 105 ? -5.205 15.362 92.499 1.00 41.14 127 GLU C N 1
ATOM 7205 C CA . GLU C 1 105 ? -5.542 15.704 91.124 1.00 46.07 127 GLU C CA 1
ATOM 7206 C C . GLU C 1 105 ? -4.293 16.178 90.376 1.00 42.36 127 GLU C C 1
ATOM 7207 O O . GLU C 1 105 ? -3.287 16.540 90.992 1.00 38.36 127 GLU C O 1
ATOM 7213 N N . GLY C 1 106 ? -4.385 16.181 89.040 1.00 33.84 128 GLY C N 1
ATOM 7214 C CA . GLY C 1 106 ? -3.350 16.734 88.175 1.00 31.92 128 GLY C CA 1
ATOM 7215 C C . GLY C 1 106 ? -3.550 18.220 87.863 1.00 28.79 128 GLY C C 1
ATOM 7216 O O . GLY C 1 106 ? -2.588 18.957 87.661 1.00 28.88 128 GLY C O 1
ATOM 7217 N N . GLN C 1 107 ? -4.818 18.648 87.838 1.00 27.84 129 GLN C N 1
ATOM 7218 C CA . GLN C 1 107 ? -5.191 20.012 87.530 1.00 28.46 129 GLN C CA 1
ATOM 7219 C C . GLN C 1 107 ? -4.446 21.086 88.328 1.00 26.91 129 GLN C C 1
ATOM 7220 O O . GLN C 1 107 ? -4.147 22.137 87.777 1.00 28.80 129 GLN C O 1
ATOM 7226 N N . PRO C 1 108 ? -4.101 20.890 89.620 1.00 26.84 130 PRO C N 1
ATOM 7227 C CA . PRO C 1 108 ? -3.342 21.905 90.351 1.00 29.56 130 PRO C CA 1
ATOM 7228 C C . PRO C 1 108 ? -2.035 22.343 89.699 1.00 24.83 130 PRO C C 1
ATOM 7229 O O . PRO C 1 108 ? -1.605 23.464 89.913 1.00 24.99 130 PRO C O 1
ATOM 7233 N N . LEU C 1 109 ? -1.405 21.473 88.901 1.00 25.72 131 LEU C N 1
ATOM 7234 C CA . LEU C 1 109 ? -0.202 21.885 88.194 1.00 24.56 131 LEU C CA 1
ATOM 7235 C C . LEU C 1 109 ? -0.515 23.052 87.254 1.00 24.79 131 LEU C C 1
ATOM 7236 O O . LEU C 1 109 ? 0.262 24.004 87.133 1.00 24.32 131 LEU C O 1
ATOM 7241 N N . VAL C 1 110 ? -1.669 22.971 86.588 1.00 24.35 132 VAL C N 1
ATOM 7242 C CA . VAL C 1 110 ? -2.106 24.018 85.686 1.00 24.59 132 VAL C CA 1
ATOM 7243 C C . VAL C 1 110 ? -2.211 25.341 86.436 1.00 24.12 132 VAL C C 1
ATOM 7244 O O . VAL C 1 110 ? -1.582 26.342 86.088 1.00 25.09 132 VAL C O 1
ATOM 7248 N N . ASP C 1 111 ? -3.016 25.342 87.486 1.00 25.13 133 ASP C N 1
ATOM 7249 C CA . ASP C 1 111 ? -3.376 26.612 88.081 1.00 27.75 133 ASP C CA 1
ATOM 7250 C C . ASP C 1 111 ? -2.263 27.137 88.982 1.00 25.93 133 ASP C C 1
ATOM 7251 O O . ASP C 1 111 ? -2.123 28.346 89.119 1.00 26.29 133 ASP C O 1
ATOM 7256 N N . ALA C 1 112 ? -1.430 26.233 89.515 1.00 23.44 134 ALA C N 1
ATOM 7257 C CA . ALA C 1 112 ? -0.221 26.651 90.204 1.00 25.92 134 ALA C CA 1
ATOM 7258 C C . ALA C 1 112 ? 0.738 27.383 89.266 1.00 25.03 134 ALA C C 1
ATOM 7259 O O . ALA C 1 112 ? 1.441 28.297 89.692 1.00 24.20 134 ALA C O 1
ATOM 7261 N N . ALA C 1 113 ? 0.761 26.989 87.990 1.00 22.14 135 ALA C N 1
ATOM 7262 C CA . ALA C 1 113 ? 1.590 27.682 87.022 1.00 23.43 135 ALA C CA 1
ATOM 7263 C C . ALA C 1 113 ? 1.086 29.111 86.806 1.00 22.30 135 ALA C C 1
ATOM 7264 O O . ALA C 1 113 ? 1.892 30.010 86.618 1.00 23.67 135 ALA C O 1
ATOM 7266 N N . TYR C 1 114 ? -0.239 29.320 86.851 1.00 22.86 136 TYR C N 1
ATOM 7267 C CA . TYR C 1 114 ? -0.792 30.666 86.758 1.00 23.53 136 TYR C CA 1
ATOM 7268 C C . TYR C 1 114 ? -0.505 31.471 88.028 1.00 23.64 136 TYR C C 1
ATOM 7269 O O . TYR C 1 114 ? -0.196 32.656 87.956 1.00 22.78 136 TYR C O 1
ATOM 7278 N N . ILE C 1 115 ? -0.540 30.829 89.199 1.00 24.13 137 ILE C N 1
ATOM 7279 C CA . ILE C 1 115 ? -0.067 31.504 90.405 1.00 24.69 137 ILE C CA 1
ATOM 7280 C C . ILE C 1 115 ? 1.401 31.911 90.254 1.00 25.65 137 ILE C C 1
ATOM 7281 O O . ILE C 1 115 ? 1.771 33.046 90.575 1.00 24.24 137 ILE C O 1
ATOM 7286 N N . ALA C 1 116 ? 2.245 30.978 89.797 1.00 22.81 138 ALA C N 1
ATOM 7287 C CA . ALA C 1 116 ? 3.653 31.271 89.581 1.00 24.61 138 ALA C CA 1
ATOM 7288 C C . ALA C 1 116 ? 3.814 32.431 88.607 1.00 22.58 138 ALA C C 1
ATOM 7289 O O . ALA C 1 116 ? 4.656 33.295 88.825 1.00 23.67 138 ALA C O 1
ATOM 7291 N N . SER C 1 117 ? 2.991 32.450 87.558 1.00 22.48 139 SER C N 1
ATOM 7292 C CA . SER C 1 117 ? 2.984 33.548 86.602 1.00 23.37 139 SER C CA 1
ATOM 7293 C C . SER C 1 117 ? 2.756 34.886 87.310 1.00 23.18 139 SER C C 1
ATOM 7294 O O . SER C 1 117 ? 3.461 35.856 87.048 1.00 22.97 139 SER C O 1
ATOM 7297 N N . SER C 1 118 ? 1.791 34.920 88.237 1.00 22.98 140 SER C N 1
ATOM 7298 C CA . SER C 1 118 ? 1.505 36.153 88.970 1.00 23.11 140 SER C CA 1
ATOM 7299 C C . SER C 1 118 ? 2.720 36.647 89.747 1.00 24.04 140 SER C C 1
ATOM 7300 O O . SER C 1 118 ? 3.013 37.840 89.737 1.00 25.35 140 SER C O 1
ATOM 7303 N N . PHE C 1 119 ? 3.441 35.727 90.403 1.00 22.02 141 PHE C N 1
ATOM 7304 C CA . PHE C 1 119 ? 4.642 36.090 91.136 1.00 23.27 141 PHE C CA 1
ATOM 7305 C C . PHE C 1 119 ? 5.793 36.526 90.227 1.00 24.03 141 PHE C C 1
ATOM 7306 O O . PHE C 1 119 ? 6.534 37.433 90.560 1.00 26.04 141 PHE C O 1
ATOM 7314 N N . LEU C 1 120 ? 5.948 35.873 89.080 1.00 24.10 142 LEU C N 1
ATOM 7315 C CA . LEU C 1 120 ? 6.956 36.258 88.101 1.00 25.15 142 LEU C CA 1
ATOM 7316 C C . LEU C 1 120 ? 6.656 37.595 87.434 1.00 26.72 142 LEU C C 1
ATOM 7317 O O . LEU C 1 120 ? 7.570 38.318 87.063 1.00 28.45 142 LEU C O 1
ATOM 7322 N N . ARG C 1 121 ? 5.370 37.934 87.317 1.00 24.77 143 ARG C N 1
ATOM 7323 C CA . ARG C 1 121 ? 4.976 39.182 86.684 1.00 25.18 143 ARG C CA 1
ATOM 7324 C C . ARG C 1 121 ? 4.996 40.378 87.636 1.00 29.73 143 ARG C C 1
ATOM 7325 O O . ARG C 1 121 ? 5.147 41.507 87.192 1.00 28.81 143 ARG C O 1
ATOM 7333 N N . ALA C 1 122 ? 4.846 40.125 88.945 1.00 25.68 144 ALA C N 1
ATOM 7334 C CA . ALA C 1 122 ? 4.895 41.188 89.934 1.00 27.44 144 ALA C CA 1
ATOM 7335 C C . ALA C 1 122 ? 5.584 40.732 91.220 1.00 26.47 144 ALA C C 1
ATOM 7336 O O . ALA C 1 122 ? 4.976 40.727 92.289 1.00 27.81 144 ALA C O 1
ATOM 7338 N N . PRO C 1 123 ? 6.883 40.360 91.165 1.00 28.59 145 PRO C N 1
ATOM 7339 C CA . PRO C 1 123 ? 7.545 39.762 92.327 1.00 31.19 145 PRO C CA 1
ATOM 7340 C C . PRO C 1 123 ? 7.615 40.708 93.522 1.00 31.70 145 PRO C C 1
ATOM 7341 O O . PRO C 1 123 ? 7.371 40.301 94.654 1.00 30.66 145 PRO C O 1
ATOM 7345 N N . LYS C 1 124 ? 7.930 41.977 93.271 1.00 30.30 146 LYS C N 1
ATOM 7346 C CA . LYS C 1 124 ? 8.120 42.912 94.368 1.00 34.90 146 LYS C CA 1
ATOM 7347 C C . LYS C 1 124 ? 6.806 43.232 95.074 1.00 33.59 146 LYS C C 1
ATOM 7348 O O . LYS C 1 124 ? 6.801 43.523 96.266 1.00 30.67 146 LYS C O 1
ATOM 7354 N N . GLN C 1 125 ? 5.692 43.190 94.336 1.00 29.07 147 GLN C N 1
ATOM 7355 C CA . GLN C 1 125 ? 4.404 43.589 94.866 1.00 31.66 147 GLN C CA 1
ATOM 7356 C C . GLN C 1 125 ? 3.565 42.423 95.383 1.00 29.68 147 GLN C C 1
ATOM 7357 O O . GLN C 1 125 ? 2.726 42.640 96.255 1.00 29.32 147 GLN C O 1
ATOM 7363 N N . LEU C 1 126 ? 3.759 41.212 94.833 1.00 27.18 148 LEU C N 1
ATOM 7364 C CA . LEU C 1 126 ? 2.898 40.081 95.176 1.00 28.90 148 LEU C CA 1
ATOM 7365 C C . LEU C 1 126 ? 3.607 38.924 95.882 1.00 28.15 148 LEU C C 1
ATOM 7366 O O . LEU C 1 126 ? 2.976 38.192 96.648 1.00 29.62 148 LEU C O 1
ATOM 7371 N N . TRP C 1 127 ? 4.912 38.751 95.635 1.00 28.69 149 TRP C N 1
ATOM 7372 C CA . TRP C 1 127 ? 5.676 37.696 96.288 1.00 27.58 149 TRP C CA 1
ATOM 7373 C C . TRP C 1 127 ? 6.420 38.199 97.518 1.00 29.36 149 TRP C C 1
ATOM 7374 O O . TRP C 1 127 ? 6.214 37.692 98.632 1.00 27.74 149 TRP C O 1
ATOM 7385 N N . GLU C 1 128 ? 7.269 39.210 97.312 1.00 32.33 150 GLU C N 1
ATOM 7386 C CA . GLU C 1 128 ? 8.140 39.702 98.379 1.00 34.29 150 GLU C CA 1
ATOM 7387 C C . GLU C 1 128 ? 7.419 40.094 99.668 1.00 31.53 150 GLU C C 1
ATOM 7388 O O . GLU C 1 128 ? 7.931 39.820 100.750 1.00 30.51 150 GLU C O 1
ATOM 7394 N N . PRO C 1 129 ? 6.239 40.749 99.627 1.00 29.84 151 PRO C N 1
ATOM 7395 C CA . PRO C 1 129 ? 5.513 41.120 100.842 1.00 32.56 151 PRO C CA 1
ATOM 7396 C C . PRO C 1 129 ? 4.871 39.981 101.631 1.00 31.25 151 PRO C C 1
ATOM 7397 O O . PRO C 1 129 ? 4.422 40.195 102.744 1.00 31.94 151 PRO C O 1
ATOM 7401 N N . LEU C 1 130 ? 4.795 38.776 101.053 1.00 29.54 152 LEU C N 1
ATOM 7402 C CA . LEU C 1 130 ? 4.241 37.652 101.791 1.00 30.46 152 LEU C CA 1
ATOM 7403 C C . LEU C 1 130 ? 5.149 37.310 102.968 1.00 29.61 152 LEU C C 1
ATOM 7404 O O . LEU C 1 130 ? 6.363 37.379 102.853 1.00 28.23 152 LEU C O 1
ATOM 7409 N N . ASP C 1 131 ? 4.560 36.926 104.098 1.00 29.28 153 ASP C N 1
ATOM 7410 C CA . ASP C 1 131 ? 5.348 36.559 105.253 1.00 30.37 153 ASP C CA 1
ATOM 7411 C C . ASP C 1 131 ? 6.126 35.270 104.967 1.00 28.44 153 ASP C C 1
ATOM 7412 O O . ASP C 1 131 ? 5.771 34.500 104.073 1.00 28.25 153 ASP C O 1
ATOM 7417 N N . GLU C 1 132 ? 7.178 35.045 105.754 1.00 29.31 154 GLU C N 1
ATOM 7418 C CA . GLU C 1 132 ? 8.101 33.951 105.516 1.00 31.75 154 GLU C CA 1
ATOM 7419 C C . GLU C 1 132 ? 7.435 32.577 105.607 1.00 30.41 154 GLU C C 1
ATOM 7420 O O . GLU C 1 132 ? 7.781 31.680 104.848 1.00 27.76 154 GLU C O 1
ATOM 7426 N N . VAL C 1 133 ? 6.460 32.407 106.505 1.00 29.29 155 VAL C N 1
ATOM 7427 C CA . VAL C 1 133 ? 5.731 31.151 106.611 1.00 29.56 155 VAL C CA 1
ATOM 7428 C C . VAL C 1 133 ? 4.915 30.868 105.357 1.00 27.95 155 VAL C C 1
ATOM 7429 O O . VAL C 1 133 ? 4.928 29.750 104.851 1.00 26.82 155 VAL C O 1
ATOM 7433 N N . THR C 1 134 ? 4.248 31.893 104.834 1.00 27.38 156 THR C N 1
ATOM 7434 C CA . THR C 1 134 ? 3.514 31.785 103.593 1.00 26.75 156 THR C CA 1
ATOM 7435 C C . THR C 1 134 ? 4.441 31.464 102.422 1.00 25.73 156 THR C C 1
ATOM 7436 O O . THR C 1 134 ? 4.113 30.597 101.605 1.00 24.55 156 THR C O 1
ATOM 7440 N N . LYS C 1 135 ? 5.600 32.122 102.353 1.00 25.78 157 LYS C N 1
ATOM 7441 C CA . LYS C 1 135 ? 6.552 31.841 101.282 1.00 25.22 157 LYS C CA 1
ATOM 7442 C C . LYS C 1 135 ? 7.004 30.385 101.328 1.00 25.73 157 LYS C C 1
ATOM 7443 O O . LYS C 1 135 ? 7.029 29.712 100.303 1.00 26.10 157 LYS C O 1
ATOM 7449 N N . GLU C 1 136 ? 7.364 29.907 102.519 1.00 27.71 158 GLU C N 1
ATOM 7450 C CA . GLU C 1 136 ? 7.806 28.532 102.694 1.00 28.99 158 GLU C CA 1
ATOM 7451 C C . GLU C 1 136 ? 6.706 27.549 102.312 1.00 28.66 158 GLU C C 1
ATOM 7452 O O . GLU C 1 136 ? 6.996 26.506 101.734 1.00 27.34 158 GLU C O 1
ATOM 7458 N N . ARG C 1 137 ? 5.450 27.891 102.614 1.00 27.62 159 ARG C N 1
ATOM 7459 C CA . ARG C 1 137 ? 4.314 27.073 102.201 1.00 27.68 159 ARG C CA 1
ATOM 7460 C C . ARG C 1 137 ? 4.151 27.001 100.691 1.00 25.68 159 ARG C C 1
ATOM 7461 O O . ARG C 1 137 ? 3.907 25.921 100.169 1.00 26.12 159 ARG C O 1
ATOM 7469 N N . TYR C 1 138 ? 4.285 28.136 99.996 1.00 24.61 160 TYR C N 1
ATOM 7470 C CA . TYR C 1 138 ? 4.261 28.142 98.542 1.00 25.33 160 TYR C CA 1
ATOM 7471 C C . TYR C 1 138 ? 5.359 27.266 97.969 1.00 22.66 160 TYR C C 1
ATOM 7472 O O . TYR C 1 138 ? 5.114 26.481 97.060 1.00 24.55 160 TYR C O 1
ATOM 7481 N N . ILE C 1 139 ? 6.573 27.406 98.492 1.00 23.61 161 ILE C N 1
ATOM 7482 C CA . ILE C 1 139 ? 7.695 26.635 97.988 1.00 24.68 161 ILE C CA 1
ATOM 7483 C C . ILE C 1 139 ? 7.419 25.138 98.131 1.00 26.00 161 ILE C C 1
ATOM 7484 O O . ILE C 1 139 ? 7.592 24.391 97.167 1.00 25.47 161 ILE C O 1
ATOM 7489 N N . ALA C 1 140 ? 6.927 24.725 99.297 1.00 25.07 162 ALA C N 1
ATOM 7490 C CA . ALA C 1 140 ? 6.592 23.331 99.547 1.00 27.28 162 ALA C CA 1
ATOM 7491 C C . ALA C 1 140 ? 5.443 22.855 98.666 1.00 26.32 162 ALA C C 1
ATOM 7492 O O . ALA C 1 140 ? 5.508 21.761 98.110 1.00 25.86 162 ALA C O 1
ATOM 7494 N N . GLU C 1 141 ? 4.392 23.670 98.522 1.00 24.59 163 GLU C N 1
ATOM 7495 C CA . GLU C 1 141 ? 3.270 23.300 97.677 1.00 25.10 163 GLU C CA 1
ATOM 7496 C C . GLU C 1 141 ? 3.676 23.207 96.205 1.00 24.94 163 GLU C C 1
ATOM 7497 O O . GLU C 1 141 ? 3.212 22.318 95.499 1.00 25.40 163 GLU C O 1
ATOM 7503 N N . PHE C 1 142 ? 4.523 24.125 95.736 1.00 23.19 164 PHE C N 1
ATOM 7504 C CA . PHE C 1 142 ? 5.023 24.041 94.370 1.00 24.37 164 PHE C CA 1
ATOM 7505 C C . PHE C 1 142 ? 5.891 22.800 94.147 1.00 26.42 164 PHE C C 1
ATOM 7506 O O . PHE C 1 142 ? 5.774 22.126 93.120 1.00 26.53 164 PHE C O 1
ATOM 7514 N N . GLN C 1 143 ? 6.776 22.510 95.108 1.00 26.10 165 GLN C N 1
ATOM 7515 C CA . GLN C 1 143 ? 7.672 21.374 94.993 1.00 26.01 165 GLN C CA 1
ATOM 7516 C C . GLN C 1 143 ? 6.937 20.034 94.957 1.00 26.46 165 GLN C C 1
ATOM 7517 O O . GLN C 1 143 ? 7.342 19.141 94.215 1.00 25.90 165 GLN C O 1
ATOM 7523 N N . GLN C 1 144 ? 5.836 19.892 95.709 1.00 25.68 166 GLN C N 1
ATOM 7524 C CA . GLN C 1 144 ? 5.144 18.615 95.773 1.00 25.99 166 GLN C CA 1
ATOM 7525 C C . GLN C 1 144 ? 4.363 18.338 94.494 1.00 26.03 166 GLN C C 1
ATOM 7526 O O . GLN C 1 144 ? 3.977 17.195 94.262 1.00 25.93 166 GLN C O 1
ATOM 7532 N N . LEU C 1 145 ? 4.166 19.359 93.647 1.00 23.80 167 LEU C N 1
ATOM 7533 C CA . LEU C 1 145 ? 3.542 19.167 92.351 1.00 26.89 167 LEU C CA 1
ATOM 7534 C C . LEU C 1 145 ? 4.371 18.307 91.408 1.00 28.10 167 LEU C C 1
ATOM 7535 O O . LEU C 1 145 ? 3.847 17.849 90.400 1.00 27.56 167 LEU C O 1
ATOM 7540 N N . ARG C 1 146 ? 5.638 18.060 91.747 1.00 27.37 168 ARG C N 1
ATOM 7541 C CA . ARG C 1 146 ? 6.460 17.132 90.995 1.00 28.64 168 ARG C CA 1
ATOM 7542 C C . ARG C 1 146 ? 5.927 15.700 91.011 1.00 30.00 168 ARG C C 1
ATOM 7543 O O . ARG C 1 146 ? 6.371 14.886 90.207 1.00 30.25 168 ARG C O 1
ATOM 7551 N N . ARG C 1 147 ? 4.949 15.410 91.887 1.00 27.65 169 ARG C N 1
ATOM 7552 C CA . ARG C 1 147 ? 4.230 14.145 91.872 1.00 28.97 169 ARG C CA 1
ATOM 7553 C C . ARG C 1 147 ? 3.443 13.936 90.580 1.00 29.44 169 ARG C C 1
ATOM 7554 O O . ARG C 1 147 ? 3.087 12.811 90.262 1.00 29.71 169 ARG C O 1
ATOM 7562 N N . ILE C 1 148 ? 3.120 15.025 89.872 1.00 27.38 170 ILE C N 1
ATOM 7563 C CA . ILE C 1 148 ? 2.290 14.955 88.681 1.00 31.85 170 ILE C CA 1
ATOM 7564 C C . ILE C 1 148 ? 3.171 14.661 87.468 1.00 31.78 170 ILE C C 1
ATOM 7565 O O . ILE C 1 148 ? 4.153 15.345 87.220 1.00 37.84 170 ILE C O 1
ATOM 7570 N N . ASP C 1 149 ? 2.800 13.635 86.708 1.00 30.62 171 ASP C N 1
ATOM 7571 C CA . ASP C 1 149 ? 3.467 13.329 85.454 1.00 36.83 171 ASP C CA 1
ATOM 7572 C C . ASP C 1 149 ? 2.645 14.011 84.365 1.00 30.50 171 ASP C C 1
ATOM 7573 O O . ASP C 1 149 ? 1.563 13.544 84.040 1.00 32.41 171 ASP C O 1
ATOM 7578 N N . PRO C 1 150 ? 3.091 15.157 83.800 1.00 29.18 172 PRO C N 1
ATOM 7579 C CA . PRO C 1 150 ? 2.238 15.922 82.902 1.00 29.27 172 PRO C CA 1
ATOM 7580 C C . PRO C 1 150 ? 1.989 15.235 81.560 1.00 29.85 172 PRO C C 1
ATOM 7581 O O . PRO C 1 150 ? 2.816 14.459 81.080 1.00 29.06 172 PRO C O 1
ATOM 7585 N N . PRO C 1 151 ? 0.840 15.534 80.915 1.00 29.52 173 PRO C N 1
ATOM 7586 C CA . PRO C 1 151 ? 0.667 15.198 79.506 1.00 29.05 173 PRO C CA 1
ATOM 7587 C C . PRO C 1 151 ? 1.805 15.813 78.692 1.00 25.55 173 PRO C C 1
ATOM 7588 O O . PRO C 1 151 ? 2.355 16.856 79.043 1.00 23.53 173 PRO C O 1
ATOM 7592 N N . TYR C 1 152 ? 2.084 15.172 77.556 1.00 28.39 174 TYR C N 1
ATOM 7593 C CA . TYR C 1 152 ? 3.132 15.591 76.642 1.00 27.95 174 TYR C CA 1
ATOM 7594 C C . TYR C 1 152 ? 2.581 16.664 75.715 1.00 24.33 174 TYR C C 1
ATOM 7595 O O . TYR C 1 152 ? 2.442 16.470 74.504 1.00 23.13 174 TYR C O 1
ATOM 7604 N N . THR C 1 153 ? 2.253 17.804 76.321 1.00 23.83 175 THR C N 1
ATOM 7605 C CA . THR C 1 153 ? 1.506 18.854 75.655 1.00 21.88 175 THR C CA 1
ATOM 7606 C C . THR C 1 153 ? 2.005 20.178 76.195 1.00 23.10 175 THR C C 1
ATOM 7607 O O . THR C 1 153 ? 3.055 20.234 76.862 1.00 21.63 175 THR C O 1
ATOM 7611 N N . ASN C 1 154 ? 1.191 21.221 75.992 1.00 21.23 176 ASN C N 1
ATOM 7612 C CA . ASN C 1 154 ? 1.453 22.510 76.617 1.00 23.64 176 ASN C CA 1
ATOM 7613 C C . ASN C 1 154 ? 1.674 22.418 78.127 1.00 21.33 176 ASN C C 1
ATOM 7614 O O . ASN C 1 154 ? 2.322 23.291 78.698 1.00 23.83 176 ASN C O 1
ATOM 7619 N N . TRP C 1 155 ? 1.161 21.365 78.780 1.00 23.08 177 TRP C N 1
ATOM 7620 C CA . TRP C 1 155 ? 1.381 21.193 80.213 1.00 23.30 177 TRP C CA 1
ATOM 7621 C C . TRP C 1 155 ? 2.851 21.156 80.636 1.00 25.36 177 TRP C C 1
ATOM 7622 O O . TRP C 1 155 ? 3.170 21.444 81.792 1.00 21.93 177 TRP C O 1
ATOM 7633 N N . LEU C 1 156 ? 3.762 20.792 79.720 1.00 21.53 178 LEU C N 1
ATOM 7634 C CA . LEU C 1 156 ? 5.177 20.835 80.074 1.00 21.93 178 LEU C CA 1
ATOM 7635 C C . LEU C 1 156 ? 5.596 22.223 80.544 1.00 20.05 178 LEU C C 1
ATOM 7636 O O . LEU C 1 156 ? 6.486 22.349 81.390 1.00 20.40 178 LEU C O 1
ATOM 7641 N N . LEU C 1 157 ? 4.955 23.268 80.000 1.00 18.73 179 LEU C N 1
ATOM 7642 C CA . LEU C 1 157 ? 5.277 24.627 80.394 1.00 21.08 179 LEU C CA 1
ATOM 7643 C C . LEU C 1 157 ? 4.842 24.967 81.812 1.00 21.11 179 LEU C C 1
ATOM 7644 O O . LEU C 1 157 ? 5.436 25.833 82.438 1.00 22.11 179 LEU C O 1
ATOM 7649 N N . PHE C 1 158 ? 3.821 24.282 82.314 1.00 20.64 180 PHE C N 1
ATOM 7650 C CA . PHE C 1 158 ? 3.368 24.512 83.675 1.00 22.65 180 PHE C CA 1
ATOM 7651 C C . PHE C 1 158 ? 4.439 24.095 84.674 1.00 22.58 180 PHE C C 1
ATOM 7652 O O . PHE C 1 158 ? 4.779 24.830 85.604 1.00 22.01 180 PHE C O 1
ATOM 7660 N N . SER C 1 159 ? 4.978 22.898 84.449 1.00 23.32 181 SER C N 1
ATOM 7661 C CA . SER C 1 159 ? 6.087 22.407 85.230 1.00 26.73 181 SER C CA 1
ATOM 7662 C C . SER C 1 159 ? 7.293 23.343 85.132 1.00 24.44 181 SER C C 1
ATOM 7663 O O . SER C 1 159 ? 7.888 23.704 86.142 1.00 21.77 181 SER C O 1
ATOM 7666 N N . ALA C 1 160 ? 7.616 23.791 83.906 1.00 20.65 182 ALA C N 1
ATOM 7667 C CA . ALA C 1 160 ? 8.712 24.726 83.710 1.00 20.50 182 ALA C CA 1
ATOM 7668 C C . ALA C 1 160 ? 8.494 26.055 84.433 1.00 19.68 182 ALA C C 1
ATOM 7669 O O . ALA C 1 160 ? 9.424 26.588 85.035 1.00 21.69 182 ALA C O 1
ATOM 7671 N N . MET C 1 161 ? 7.265 26.572 84.379 1.00 19.41 183 MET C N 1
ATOM 7672 C CA . MET C 1 161 ? 6.933 27.833 85.027 1.00 21.95 183 MET C CA 1
ATOM 7673 C C . MET C 1 161 ? 7.091 27.743 86.547 1.00 22.17 183 MET C C 1
ATOM 7674 O O . MET C 1 161 ? 7.634 28.648 87.184 1.00 22.18 183 MET C O 1
ATOM 7679 N N . VAL C 1 162 ? 6.597 26.655 87.127 1.00 22.38 184 VAL C N 1
ATOM 7680 C CA . VAL C 1 162 ? 6.717 26.478 88.564 1.00 21.45 184 VAL C CA 1
ATOM 7681 C C . VAL C 1 162 ? 8.185 26.402 88.992 1.00 21.66 184 VAL C C 1
ATOM 7682 O O . VAL C 1 162 ? 8.586 27.028 89.974 1.00 20.72 184 VAL C O 1
ATOM 7686 N N . GLU C 1 163 ? 8.990 25.621 88.260 1.00 19.16 185 GLU C N 1
ATOM 7687 C CA . GLU C 1 163 ? 10.393 25.460 88.587 1.00 20.48 185 GLU C CA 1
ATOM 7688 C C . GLU C 1 163 ? 11.174 26.751 88.374 1.00 22.78 185 GLU C C 1
ATOM 7689 O O . GLU C 1 163 ? 12.119 27.032 89.107 1.00 21.80 185 GLU C O 1
ATOM 7695 N N . THR C 1 164 ? 10.787 27.524 87.347 1.00 22.24 186 THR C N 1
ATOM 7696 C CA . THR C 1 164 ? 11.419 28.804 87.071 1.00 22.99 186 THR C CA 1
ATOM 7697 C C . THR C 1 164 ? 11.169 29.780 88.219 1.00 20.27 186 THR C C 1
ATOM 7698 O O . THR C 1 164 ? 12.063 30.503 88.667 1.00 22.24 186 THR C O 1
ATOM 7702 N N . PHE C 1 165 ? 9.935 29.787 88.700 1.00 20.54 187 PHE C N 1
ATOM 7703 C CA . PHE C 1 165 ? 9.602 30.554 89.888 1.00 22.14 187 PHE C CA 1
ATOM 7704 C C . PHE C 1 165 ? 10.440 30.132 91.098 1.00 24.69 187 PHE C C 1
ATOM 7705 O O . PHE C 1 165 ? 10.989 30.975 91.814 1.00 23.44 187 PHE C O 1
ATOM 7713 N N . LEU C 1 166 ? 10.525 28.821 91.346 1.00 23.26 188 LEU C N 1
ATOM 7714 C CA . LEU C 1 166 ? 11.319 28.319 92.453 1.00 23.01 188 LEU C CA 1
ATOM 7715 C C . LEU C 1 166 ? 12.775 28.762 92.336 1.00 23.71 188 LEU C C 1
ATOM 7716 O O . LEU C 1 166 ? 13.390 29.167 93.329 1.00 24.39 188 LEU C O 1
ATOM 7721 N N . MET C 1 167 ? 13.313 28.714 91.107 1.00 22.10 189 MET C N 1
ATOM 7722 C CA . MET C 1 167 ? 14.670 29.168 90.864 1.00 24.37 189 MET C CA 1
ATOM 7723 C C . MET C 1 167 ? 14.818 30.645 91.254 1.00 24.16 189 MET C C 1
ATOM 7724 O O . MET C 1 167 ? 15.721 31.009 92.014 1.00 27.47 189 MET C O 1
ATOM 7729 N N . LYS C 1 168 ? 13.893 31.473 90.762 1.00 24.40 190 LYS C N 1
ATOM 7730 C CA . LYS C 1 168 ? 13.909 32.900 91.025 1.00 29.22 190 LYS C CA 1
ATOM 7731 C C . LYS C 1 168 ? 13.714 33.215 92.514 1.00 30.34 190 LYS C C 1
ATOM 7732 O O . LYS C 1 168 ? 14.318 34.151 93.037 1.00 29.40 190 LYS C O 1
ATOM 7738 N N . ALA C 1 169 ? 12.914 32.397 93.207 1.00 28.12 191 ALA C N 1
ATOM 7739 C CA . ALA C 1 169 ? 12.650 32.591 94.627 1.00 28.92 191 ALA C CA 1
ATOM 7740 C C . ALA C 1 169 ? 13.803 32.171 95.535 1.00 32.90 191 ALA C C 1
ATOM 7741 O O . ALA C 1 169 ? 13.743 32.400 96.737 1.00 30.35 191 ALA C O 1
ATOM 7743 N N . GLY C 1 170 ? 14.829 31.528 94.970 1.00 28.51 192 GLY C N 1
ATOM 7744 C CA . GLY C 1 170 ? 15.952 31.034 95.745 1.00 31.15 192 GLY C CA 1
ATOM 7745 C C . GLY C 1 170 ? 15.711 29.678 96.404 1.00 33.58 192 GLY C C 1
ATOM 7746 O O . GLY C 1 170 ? 16.429 29.289 97.318 1.00 29.07 192 GLY C O 1
ATOM 7747 N N . ALA C 1 171 ? 14.705 28.944 95.928 1.00 27.94 193 ALA C N 1
ATOM 7748 C CA . ALA C 1 171 ? 14.388 27.633 96.465 1.00 26.66 193 ALA C CA 1
ATOM 7749 C C . ALA C 1 171 ? 15.076 26.551 95.636 1.00 27.56 193 ALA C C 1
ATOM 7750 O O . ALA C 1 171 ? 15.627 26.835 94.573 1.00 29.62 193 ALA C O 1
ATOM 7752 N N . GLN C 1 172 ? 15.010 25.309 96.127 1.00 26.50 194 GLN C N 1
ATOM 7753 C CA . GLN C 1 172 ? 15.464 24.154 95.367 1.00 28.82 194 GLN C CA 1
ATOM 7754 C C . GLN C 1 172 ? 14.541 23.976 94.156 1.00 27.70 194 GLN C C 1
ATOM 7755 O O . GLN C 1 172 ? 13.320 23.938 94.289 1.00 27.26 194 GLN C O 1
ATOM 7761 N N . TYR C 1 173 ? 15.149 23.918 92.965 1.00 27.54 195 TYR C N 1
ATOM 7762 C CA . TYR C 1 173 ? 14.407 23.814 91.720 1.00 26.80 195 TYR C CA 1
ATOM 7763 C C . TYR C 1 173 ? 14.994 22.698 90.858 1.00 27.90 195 TYR C C 1
ATOM 7764 O O . TYR C 1 173 ? 16.126 22.252 91.062 1.00 25.97 195 TYR C O 1
ATOM 7773 N N . ASP C 1 174 ? 14.196 22.262 89.872 1.00 27.29 196 ASP C N 1
ATOM 7774 C CA . ASP C 1 174 ? 14.582 21.150 89.021 1.00 25.23 196 ASP C CA 1
ATOM 7775 C C . ASP C 1 174 ? 14.840 21.664 87.607 1.00 23.82 196 ASP C C 1
ATOM 7776 O O . ASP C 1 174 ? 13.904 21.898 86.849 1.00 23.07 196 ASP C O 1
ATOM 7781 N N . MET C 1 175 ? 16.119 21.847 87.274 1.00 22.44 197 MET C N 1
ATOM 7782 C CA . MET C 1 175 ? 16.497 22.404 85.989 1.00 25.70 197 MET C CA 1
ATOM 7783 C C . MET C 1 175 ? 16.042 21.471 84.863 1.00 22.96 197 MET C C 1
ATOM 7784 O O . MET C 1 175 ? 15.692 21.937 83.782 1.00 23.43 197 MET C O 1
ATOM 7789 N N . TYR C 1 176 ? 16.054 20.158 85.120 1.00 21.63 198 TYR C N 1
ATOM 7790 C CA . TYR C 1 176 ? 15.653 19.213 84.086 1.00 23.41 198 TYR C CA 1
ATOM 7791 C C . TYR C 1 176 ? 14.227 19.469 83.598 1.00 22.99 198 TYR C C 1
ATOM 7792 O O . TYR C 1 176 ? 13.944 19.406 82.399 1.00 22.92 198 TYR C O 1
ATOM 7801 N N . ARG C 1 177 ? 13.311 19.741 84.531 1.00 21.44 199 ARG C N 1
ATOM 7802 C CA . ARG C 1 177 ? 11.951 20.096 84.167 1.00 22.72 199 ARG C CA 1
ATOM 7803 C C . ARG C 1 177 ? 11.858 21.347 83.296 1.00 22.84 199 ARG C C 1
ATOM 7804 O O . ARG C 1 177 ? 11.060 21.408 82.364 1.00 24.00 199 ARG C O 1
ATOM 7812 N N . ILE C 1 178 ? 12.699 22.335 83.590 1.00 21.26 200 ILE C N 1
ATOM 7813 C CA . ILE C 1 178 ? 12.721 23.549 82.798 1.00 20.85 200 ILE C CA 1
ATOM 7814 C C . ILE C 1 178 ? 13.273 23.255 81.409 1.00 19.95 200 ILE C C 1
ATOM 7815 O O . ILE C 1 178 ? 12.670 23.636 80.409 1.00 21.29 200 ILE C O 1
ATOM 7820 N N . HIS C 1 179 ? 14.442 22.608 81.371 1.00 19.68 201 HIS C N 1
ATOM 7821 C CA . HIS C 1 179 ? 15.175 22.454 80.131 1.00 21.88 201 HIS C CA 1
ATOM 7822 C C . HIS C 1 179 ? 14.435 21.499 79.185 1.00 21.97 201 HIS C C 1
ATOM 7823 O O . HIS C 1 179 ? 14.328 21.761 77.989 1.00 21.50 201 HIS C O 1
ATOM 7830 N N . SER C 1 180 ? 13.902 20.394 79.711 1.00 21.71 202 SER C N 1
ATOM 7831 C CA . SER C 1 180 ? 13.176 19.458 78.863 1.00 22.77 202 SER C CA 1
ATOM 7832 C C . SER C 1 180 ? 11.952 20.116 78.228 1.00 23.00 202 SER C C 1
ATOM 7833 O O . SER C 1 180 ? 11.637 19.879 77.060 1.00 22.25 202 SER C O 1
ATOM 7836 N N . ALA C 1 181 ? 11.279 20.982 78.989 1.00 22.26 203 ALA C N 1
ATOM 7837 C CA . ALA C 1 181 ? 10.102 21.671 78.500 1.00 24.21 203 ALA C CA 1
ATOM 7838 C C . ALA C 1 181 ? 10.444 22.632 77.372 1.00 23.59 203 ALA C C 1
ATOM 7839 O O . ALA C 1 181 ? 9.784 22.617 76.331 1.00 23.86 203 ALA C O 1
ATOM 7841 N N . ILE C 1 182 ? 11.466 23.470 77.570 1.00 22.40 204 ILE C N 1
ATOM 7842 C CA . ILE C 1 182 ? 11.789 24.446 76.540 1.00 23.38 204 ILE C CA 1
ATOM 7843 C C . ILE C 1 182 ? 12.293 23.773 75.261 1.00 22.99 204 ILE C C 1
ATOM 7844 O O . ILE C 1 182 ? 12.011 24.264 74.168 1.00 23.65 204 ILE C O 1
ATOM 7849 N N . ARG C 1 183 ? 12.990 22.644 75.381 1.00 21.11 205 ARG C N 1
ATOM 7850 C CA . ARG C 1 183 ? 13.360 21.873 74.201 1.00 21.64 205 ARG C CA 1
ATOM 7851 C C . ARG C 1 183 ? 12.131 21.378 73.433 1.00 22.15 205 ARG C C 1
ATOM 7852 O O . ARG C 1 183 ? 12.074 21.482 72.213 1.00 22.25 205 ARG C O 1
ATOM 7860 N N . LYS C 1 184 ? 11.142 20.818 74.138 1.00 21.56 206 LYS C N 1
ATOM 7861 C CA . LYS C 1 184 ? 9.963 20.298 73.454 1.00 23.17 206 LYS C CA 1
ATOM 7862 C C . LYS C 1 184 ? 9.157 21.415 72.795 1.00 21.15 206 LYS C C 1
ATOM 7863 O O . LYS C 1 184 ? 8.702 21.269 71.662 1.00 21.81 206 LYS C O 1
ATOM 7869 N N . ILE C 1 185 ? 9.004 22.540 73.492 1.00 19.69 207 ILE C N 1
ATOM 7870 C CA . ILE C 1 185 ? 8.237 23.643 72.934 1.00 20.32 207 ILE C CA 1
ATOM 7871 C C . ILE C 1 185 ? 8.879 24.108 71.632 1.00 20.00 207 ILE C C 1
ATOM 7872 O O . ILE C 1 185 ? 8.189 24.309 70.632 1.00 20.74 207 ILE C O 1
ATOM 7877 N N . ASP C 1 186 ? 10.203 24.234 71.631 1.00 21.20 208 ASP C N 1
ATOM 7878 C CA . ASP C 1 186 ? 10.915 24.607 70.421 1.00 22.76 208 ASP C CA 1
ATOM 7879 C C . ASP C 1 186 ? 10.739 23.575 69.306 1.00 22.28 208 ASP C C 1
ATOM 7880 O O . ASP C 1 186 ? 10.522 23.931 68.147 1.00 20.90 208 ASP C O 1
ATOM 7885 N N . GLU C 1 187 ? 10.800 22.287 69.664 1.00 21.85 209 GLU C N 1
ATOM 7886 C CA . GLU C 1 187 ? 10.578 21.200 68.716 1.00 22.31 209 GLU C CA 1
ATOM 7887 C C . GLU C 1 187 ? 9.164 21.210 68.130 1.00 22.07 209 GLU C C 1
ATOM 7888 O O . GLU C 1 187 ? 8.940 20.718 67.023 1.00 24.51 209 GLU C O 1
ATOM 7894 N N . TRP C 1 188 ? 8.218 21.761 68.877 1.00 20.41 210 TRP C N 1
ATOM 7895 C CA . TRP C 1 188 ? 6.833 21.852 68.457 1.00 21.53 210 TRP C CA 1
ATOM 7896 C C . TRP C 1 188 ? 6.490 23.109 67.669 1.00 20.46 210 TRP C C 1
ATOM 7897 O O . TRP C 1 188 ? 5.344 23.290 67.289 1.00 24.41 210 TRP C O 1
ATOM 7908 N N . TYR C 1 189 ? 7.478 23.952 67.380 1.00 20.88 211 TYR C N 1
ATOM 7909 C CA . TYR C 1 189 ? 7.233 25.083 66.506 1.00 20.29 211 TYR C CA 1
ATOM 7910 C C . TYR C 1 189 ? 6.964 24.565 65.100 1.00 22.11 211 TYR C C 1
ATOM 7911 O O . TYR C 1 189 ? 7.754 23.784 64.565 1.00 21.18 211 TYR C O 1
ATOM 7920 N N . VAL C 1 190 ? 5.828 24.971 64.527 1.00 20.41 212 VAL C N 1
ATOM 7921 C CA . VAL C 1 190 ? 5.438 24.501 63.207 1.00 22.75 212 VAL C CA 1
ATOM 7922 C C . VAL C 1 190 ? 5.926 25.490 62.154 1.00 23.82 212 VAL C C 1
ATOM 7923 O O . VAL C 1 190 ? 6.487 25.104 61.141 1.00 28.86 212 VAL C O 1
ATOM 7927 N N . GLY C 1 191 ? 5.682 26.771 62.376 1.00 23.44 213 GLY C N 1
ATOM 7928 C CA . GLY C 1 191 ? 6.126 27.774 61.425 1.00 23.93 213 GLY C CA 1
ATOM 7929 C C . GLY C 1 191 ? 5.161 28.946 61.401 1.00 22.65 213 GLY C C 1
ATOM 7930 O O . GLY C 1 191 ? 4.039 28.851 61.896 1.00 21.81 213 GLY C O 1
ATOM 7931 N N . ASP C 1 192 ? 5.636 30.033 60.797 1.00 22.24 214 ASP C N 1
ATOM 7932 C CA . ASP C 1 192 ? 4.887 31.268 60.646 1.00 24.21 214 ASP C CA 1
ATOM 7933 C C . ASP C 1 192 ? 4.082 31.663 61.881 1.00 23.85 214 ASP C C 1
ATOM 7934 O O . ASP C 1 192 ? 2.923 32.074 61.778 1.00 24.95 214 ASP C O 1
ATOM 7939 N N . GLY C 1 193 ? 4.748 31.575 63.040 1.00 21.64 215 GLY C N 1
ATOM 7940 C CA . GLY C 1 193 ? 4.213 32.018 64.313 1.00 24.04 215 GLY C CA 1
ATOM 7941 C C . GLY C 1 193 ? 3.445 30.978 65.130 1.00 22.98 215 GLY C C 1
ATOM 7942 O O . GLY C 1 193 ? 2.989 31.290 66.225 1.00 24.22 215 GLY C O 1
ATOM 7943 N N . TRP C 1 194 ? 3.259 29.770 64.585 1.00 20.81 216 TRP C N 1
ATOM 7944 C CA . TRP C 1 194 ? 2.413 28.761 65.203 1.00 19.59 216 TRP C CA 1
ATOM 7945 C C . TRP C 1 194 ? 3.216 27.593 65.789 1.00 19.94 216 TRP C C 1
ATOM 7946 O O . TRP C 1 194 ? 4.139 27.092 65.154 1.00 22.31 216 TRP C O 1
ATOM 7957 N N . TYR C 1 195 ? 2.819 27.157 66.992 1.00 21.10 217 TYR C N 1
ATOM 7958 C CA . TYR C 1 195 ? 3.307 25.939 67.618 1.00 20.01 217 TYR C CA 1
ATOM 7959 C C . TYR C 1 195 ? 2.228 24.862 67.684 1.00 20.93 217 TYR C C 1
ATOM 7960 O O . TYR C 1 195 ? 1.043 25.190 67.714 1.00 21.07 217 TYR C O 1
ATOM 7969 N N . SER C 1 196 ? 2.650 23.591 67.732 1.00 22.93 218 SER C N 1
ATOM 7970 C CA . SER C 1 196 ? 1.745 22.490 68.021 1.00 23.22 218 SER C CA 1
ATOM 7971 C C . SER C 1 196 ? 1.627 22.316 69.536 1.00 23.71 218 SER C C 1
ATOM 7972 O O . SER C 1 196 ? 2.595 22.479 70.279 1.00 25.45 218 SER C O 1
ATOM 7975 N N . ASP C 1 197 ? 0.417 21.983 69.968 1.00 24.52 219 ASP C N 1
ATOM 7976 C CA . ASP C 1 197 ? 0.126 21.678 71.359 1.00 27.58 219 ASP C CA 1
ATOM 7977 C C . ASP C 1 197 ? 0.421 20.200 71.594 1.00 25.94 219 ASP C C 1
ATOM 7978 O O . ASP C 1 197 ? -0.478 19.360 71.612 1.00 27.27 219 ASP C O 1
ATOM 7983 N N . GLY C 1 198 ? 1.714 19.889 71.721 1.00 26.61 220 GLY C N 1
ATOM 7984 C CA . GLY C 1 198 ? 2.162 18.514 71.724 1.00 24.61 220 GLY C CA 1
ATOM 7985 C C . GLY C 1 198 ? 2.580 18.068 70.332 1.00 26.45 220 GLY C C 1
ATOM 7986 O O . GLY C 1 198 ? 2.845 18.881 69.454 1.00 27.24 220 GLY C O 1
ATOM 7987 N N . GLU C 1 199 ? 2.649 16.757 70.140 1.00 25.62 221 GLU C N 1
ATOM 7988 C CA . GLU C 1 199 ? 3.242 16.198 68.945 1.00 29.87 221 GLU C CA 1
ATOM 7989 C C . GLU C 1 199 ? 2.341 16.396 67.723 1.00 32.35 221 GLU C C 1
ATOM 7990 O O . GLU C 1 199 ? 2.846 16.338 66.614 1.00 31.03 221 GLU C O 1
ATOM 7996 N N . HIS C 1 200 ? 1.036 16.638 67.929 1.00 29.02 222 HIS C N 1
ATOM 7997 C CA . HIS C 1 200 ? 0.085 16.793 66.840 1.00 32.96 222 HIS C CA 1
ATOM 7998 C C . HIS C 1 200 ? -0.427 18.233 66.828 1.00 31.14 222 HIS C C 1
ATOM 7999 O O . HIS C 1 200 ? -0.789 18.790 67.855 1.00 27.59 222 HIS C O 1
ATOM 8006 N N . PHE C 1 201 ? -0.426 18.866 65.657 1.00 26.40 223 PHE C N 1
ATOM 8007 C CA . PHE C 1 201 ? -0.878 20.238 65.550 1.00 26.34 223 PHE C CA 1
ATOM 8008 C C . PHE C 1 201 ? -2.386 20.313 65.801 1.00 26.87 223 PHE C C 1
ATOM 8009 O O . PHE C 1 201 ? -3.144 19.524 65.248 1.00 28.34 223 PHE C O 1
ATOM 8017 N N . ALA C 1 202 ? -2.807 21.292 66.595 1.00 26.65 224 ALA C N 1
ATOM 8018 C CA . ALA C 1 202 ? -4.216 21.585 66.798 1.00 29.07 224 ALA C CA 1
ATOM 8019 C C . ALA C 1 202 ? -4.440 23.046 66.433 1.00 26.55 224 ALA C C 1
ATOM 8020 O O . ALA C 1 202 ? -3.682 23.921 66.847 1.00 29.46 224 ALA C O 1
ATOM 8022 N N . PHE C 1 203 ? -5.458 23.308 65.617 1.00 24.38 225 PHE C N 1
ATOM 8023 C CA . PHE C 1 203 ? -5.775 24.679 65.276 1.00 26.41 225 PHE C CA 1
ATOM 8024 C C . PHE C 1 203 ? -6.705 25.223 66.361 1.00 24.34 225 PHE C C 1
ATOM 8025 O O . PHE C 1 203 ? -7.913 24.984 66.342 1.00 28.07 225 PHE C O 1
ATOM 8033 N N . ASP C 1 204 ? -6.105 25.886 67.348 1.00 25.41 226 ASP C N 1
ATOM 8034 C CA . ASP C 1 204 ? -6.851 26.409 68.473 1.00 26.52 226 ASP C CA 1
ATOM 8035 C C . ASP C 1 204 ? -6.038 27.538 69.100 1.00 27.67 226 ASP C C 1
ATOM 8036 O O . ASP C 1 204 ? -4.977 27.883 68.603 1.00 26.02 226 ASP C O 1
ATOM 8041 N N . TYR C 1 205 ? -6.552 28.117 70.185 1.00 24.51 227 TYR C N 1
ATOM 8042 C CA . TYR C 1 205 ? -5.909 29.265 70.799 1.00 23.51 227 TYR C CA 1
ATOM 8043 C C . TYR C 1 205 ? -4.988 28.948 71.975 1.00 21.40 227 TYR C C 1
ATOM 8044 O O . TYR C 1 205 ? -4.627 29.850 72.721 1.00 22.74 227 TYR C O 1
ATOM 8053 N N . TYR C 1 206 ? -4.571 27.684 72.121 1.00 22.96 228 TYR C N 1
ATOM 8054 C CA . TYR C 1 206 ? -3.615 27.346 73.170 1.00 22.94 228 TYR C CA 1
ATOM 8055 C C . TYR C 1 206 ? -2.247 27.997 72.962 1.00 21.23 228 TYR C C 1
ATOM 8056 O O . TYR C 1 206 ? -1.517 28.206 73.923 1.00 21.64 228 TYR C O 1
ATOM 8065 N N . ASN C 1 207 ? -1.931 28.390 71.717 1.00 20.61 229 ASN C N 1
ATOM 8066 C CA . ASN C 1 207 ? -0.777 29.239 71.486 1.00 21.67 229 ASN C CA 1
ATOM 8067 C C . ASN C 1 207 ? -0.864 30.529 72.304 1.00 20.98 229 ASN C C 1
ATOM 8068 O O . ASN C 1 207 ? 0.154 31.056 72.760 1.00 22.01 229 ASN C O 1
ATOM 8073 N N . SER C 1 208 ? -2.090 31.041 72.475 1.00 21.29 230 SER C N 1
ATOM 8074 C CA . SER C 1 208 ? -2.351 32.216 73.288 1.00 21.07 230 SER C CA 1
ATOM 8075 C C . SER C 1 208 ? -2.514 31.927 74.774 1.00 20.82 230 SER C C 1
ATOM 8076 O O . SER C 1 208 ? -2.030 32.688 75.610 1.00 23.43 230 SER C O 1
ATOM 8079 N N . TYR C 1 209 ? -3.268 30.875 75.094 1.00 21.63 231 TYR C N 1
ATOM 8080 C CA . TYR C 1 209 ? -3.607 30.614 76.482 1.00 23.01 231 TYR C CA 1
ATOM 8081 C C . TYR C 1 209 ? -2.394 30.234 77.323 1.00 24.20 231 TYR C C 1
ATOM 8082 O O . TYR C 1 209 ? -2.314 30.551 78.518 1.00 25.05 231 TYR C O 1
ATOM 8091 N N . VAL C 1 210 ? -1.469 29.513 76.694 1.00 23.38 232 VAL C N 1
ATOM 8092 C CA . VAL C 1 210 ? -0.352 28.897 77.391 1.00 22.51 232 VAL C CA 1
ATOM 8093 C C . VAL C 1 210 ? 0.970 29.087 76.652 1.00 22.33 232 VAL C C 1
ATOM 8094 O O . VAL C 1 210 ? 1.897 29.657 77.200 1.00 22.31 232 VAL C O 1
ATOM 8098 N N . ILE C 1 211 ? 1.053 28.586 75.418 1.00 22.12 233 ILE C N 1
ATOM 8099 C CA . ILE C 1 211 ? 2.342 28.220 74.869 1.00 21.46 233 ILE C CA 1
ATOM 8100 C C . ILE C 1 211 ? 3.276 29.410 74.727 1.00 22.37 233 ILE C C 1
ATOM 8101 O O . ILE C 1 211 ? 4.357 29.410 75.302 1.00 21.86 233 ILE C O 1
ATOM 8106 N N . GLN C 1 212 ? 2.884 30.425 73.960 1.00 21.40 234 GLN C N 1
ATOM 8107 C CA . GLN C 1 212 ? 3.851 31.465 73.659 1.00 22.55 234 GLN C CA 1
ATOM 8108 C C . GLN C 1 212 ? 4.132 32.336 74.875 1.00 20.30 234 GLN C C 1
ATOM 8109 O O . GLN C 1 212 ? 5.296 32.563 75.192 1.00 20.77 234 GLN C O 1
ATOM 8115 N N . PRO C 1 213 ? 3.109 32.805 75.626 1.00 21.83 235 PRO C N 1
ATOM 8116 C CA . PRO C 1 213 ? 3.379 33.612 76.823 1.00 22.28 235 PRO C CA 1
ATOM 8117 C C . PRO C 1 213 ? 4.254 32.913 77.861 1.00 22.10 235 PRO C C 1
ATOM 8118 O O . PRO C 1 213 ? 5.151 33.534 78.421 1.00 20.55 235 PRO C O 1
ATOM 8122 N N . MET C 1 214 ? 3.990 31.635 78.134 1.00 19.96 236 MET C N 1
ATOM 8123 C CA . MET C 1 214 ? 4.788 30.933 79.127 1.00 21.25 236 MET C CA 1
ATOM 8124 C C . MET C 1 214 ? 6.185 30.555 78.643 1.00 19.21 236 MET C C 1
ATOM 8125 O O . MET C 1 214 ? 7.147 30.651 79.399 1.00 20.60 236 MET C O 1
ATOM 8130 N N . TYR C 1 215 ? 6.313 30.194 77.358 1.00 21.03 237 TYR C N 1
ATOM 8131 C CA . TYR C 1 215 ? 7.615 29.904 76.787 1.00 19.61 237 TYR C CA 1
ATOM 8132 C C . TYR C 1 215 ? 8.500 31.146 76.879 1.00 18.63 237 TYR C C 1
ATOM 8133 O O . TYR C 1 215 ? 9.636 31.084 77.345 1.00 20.56 237 TYR C O 1
ATOM 8142 N N . VAL C 1 216 ? 7.961 32.293 76.462 1.00 21.01 238 VAL C N 1
ATOM 8143 C CA . VAL C 1 216 ? 8.705 33.539 76.533 1.00 21.18 238 VAL C CA 1
ATOM 8144 C C . VAL C 1 216 ? 9.084 33.900 77.973 1.00 21.08 238 VAL C C 1
ATOM 8145 O O . VAL C 1 216 ? 10.225 34.262 78.235 1.00 21.41 238 VAL C O 1
ATOM 8149 N N . GLN C 1 217 ? 8.141 33.748 78.912 1.00 22.75 239 GLN C N 1
ATOM 8150 C CA . GLN C 1 217 ? 8.406 34.066 80.303 1.00 22.77 239 GLN C CA 1
ATOM 8151 C C . GLN C 1 217 ? 9.494 33.186 80.921 1.00 21.83 239 GLN C C 1
ATOM 8152 O O . GLN C 1 217 ? 10.348 33.669 81.670 1.00 20.50 239 GLN C O 1
ATOM 8158 N N . VAL C 1 218 ? 9.473 31.885 80.619 1.00 19.59 240 VAL C N 1
ATOM 8159 C CA . VAL C 1 218 ? 10.507 30.989 81.121 1.00 20.99 240 VAL C CA 1
ATOM 8160 C C . VAL C 1 218 ? 11.878 31.380 80.571 1.00 20.80 240 VAL C C 1
ATOM 8161 O O . VAL C 1 218 ? 12.843 31.536 81.311 1.00 21.19 240 VAL C O 1
ATOM 8165 N N . LEU C 1 219 ? 11.948 31.579 79.253 1.00 20.52 241 LEU C N 1
ATOM 8166 C CA . LEU C 1 219 ? 13.205 31.942 78.619 1.00 20.41 241 LEU C CA 1
ATOM 8167 C C . LEU C 1 219 ? 13.725 33.285 79.129 1.00 19.78 241 LEU C C 1
ATOM 8168 O O . LEU C 1 219 ? 14.933 33.466 79.252 1.00 20.73 241 LEU C O 1
ATOM 8173 N N . GLN C 1 220 ? 12.810 34.213 79.421 1.00 20.71 242 GLN C N 1
ATOM 8174 C CA . GLN C 1 220 ? 13.185 35.531 79.899 1.00 22.88 242 GLN C CA 1
ATOM 8175 C C . GLN C 1 220 ? 13.928 35.440 81.229 1.00 24.04 242 GLN C C 1
ATOM 8176 O O . GLN C 1 220 ? 14.960 36.093 81.425 1.00 25.82 242 GLN C O 1
ATOM 8182 N N . VAL C 1 221 ? 13.402 34.615 82.146 1.00 23.14 243 VAL C N 1
ATOM 8183 C CA . VAL C 1 221 ? 14.040 34.437 83.445 1.00 24.13 243 VAL C CA 1
ATOM 8184 C C . VAL C 1 221 ? 15.393 33.755 83.291 1.00 23.14 243 VAL C C 1
ATOM 8185 O O . VAL C 1 221 ? 16.371 34.186 83.895 1.00 24.82 243 VAL C O 1
ATOM 8189 N N . LEU C 1 222 ? 15.460 32.701 82.467 1.00 23.07 244 LEU C N 1
ATOM 8190 C CA . LEU C 1 222 ? 16.722 32.023 82.223 1.00 23.54 244 LEU C CA 1
ATOM 8191 C C . LEU C 1 222 ? 17.760 32.974 81.618 1.00 23.26 244 LEU C C 1
ATOM 8192 O O . LEU C 1 222 ? 18.930 32.961 82.012 1.00 25.34 244 LEU C O 1
ATOM 8197 N N . ALA C 1 223 ? 17.333 33.812 80.668 1.00 22.58 245 ALA C N 1
ATOM 8198 C CA . ALA C 1 223 ? 18.244 34.728 80.012 1.00 23.09 245 ALA C CA 1
ATOM 8199 C C . ALA C 1 223 ? 18.712 35.805 80.992 1.00 24.95 245 ALA C C 1
ATOM 8200 O O . ALA C 1 223 ? 19.898 36.120 81.037 1.00 26.09 245 ALA C O 1
ATOM 8202 N N . ASP C 1 224 ? 17.777 36.341 81.788 1.00 25.40 246 ASP C N 1
ATOM 8203 C CA . ASP C 1 224 ? 18.090 37.395 82.740 1.00 28.46 246 ASP C CA 1
ATOM 8204 C C . ASP C 1 224 ? 19.036 36.939 83.840 1.00 30.17 246 ASP C C 1
ATOM 8205 O O . ASP C 1 224 ? 19.860 37.717 84.298 1.00 30.67 246 ASP C O 1
ATOM 8210 N N . ARG C 1 225 ? 18.899 35.685 84.264 1.00 29.82 247 ARG C N 1
ATOM 8211 C CA . ARG C 1 225 ? 19.769 35.160 85.307 1.00 34.48 247 ARG C CA 1
ATOM 8212 C C . ARG C 1 225 ? 21.073 34.637 84.740 1.00 34.04 247 ARG C C 1
ATOM 8213 O O . ARG C 1 225 ? 21.985 34.383 85.501 1.00 31.39 247 ARG C O 1
ATOM 8221 N N . ASP C 1 226 ? 21.153 34.445 83.418 1.00 35.74 248 ASP C N 1
ATOM 8222 C CA . ASP C 1 226 ? 22.311 33.841 82.787 1.00 35.30 248 ASP C CA 1
ATOM 8223 C C . ASP C 1 226 ? 22.446 32.419 83.331 1.00 38.61 248 ASP C C 1
ATOM 8224 O O . ASP C 1 226 ? 23.531 31.970 83.687 1.00 36.28 248 ASP C O 1
ATOM 8229 N N . ALA C 1 227 ? 21.308 31.723 83.402 1.00 32.14 249 ALA C N 1
ATOM 8230 C CA . ALA C 1 227 ? 21.261 30.382 83.953 1.00 34.95 249 ALA C CA 1
ATOM 8231 C C . ALA C 1 227 ? 22.131 29.466 83.094 1.00 36.25 249 ALA C C 1
ATOM 8232 O O . ALA C 1 227 ? 22.096 29.539 81.872 1.00 36.99 249 ALA C O 1
ATOM 8234 N N . ALA C 1 228 ? 22.950 28.646 83.756 1.00 36.21 250 ALA C N 1
ATOM 8235 C CA . ALA C 1 228 ? 23.803 27.679 83.086 1.00 40.59 250 ALA C CA 1
ATOM 8236 C C . ALA C 1 228 ? 22.957 26.451 82.748 1.00 42.22 250 ALA C C 1
ATOM 8237 O O . ALA C 1 228 ? 22.587 25.684 83.623 1.00 43.66 250 ALA C O 1
ATOM 8239 N N . LEU C 1 229 ? 22.583 26.340 81.478 1.00 36.42 251 LEU C N 1
ATOM 8240 C CA . LEU C 1 229 ? 21.921 25.173 80.926 1.00 35.81 251 LEU C CA 1
ATOM 8241 C C . LEU C 1 229 ? 22.956 24.324 80.187 1.00 37.67 251 LEU C C 1
ATOM 8242 O O . LEU C 1 229 ? 23.844 24.850 79.501 1.00 31.42 251 LEU C O 1
ATOM 8247 N N . ARG C 1 230 ? 22.788 23.004 80.294 1.00 34.69 252 ARG C N 1
ATOM 8248 C CA . ARG C 1 230 ? 23.615 22.045 79.582 1.00 35.15 252 ARG C CA 1
ATOM 8249 C C . ARG C 1 230 ? 23.742 22.372 78.091 1.00 28.45 252 ARG C C 1
ATOM 8250 O O . ARG C 1 230 ? 22.732 22.495 77.402 1.00 28.92 252 ARG C O 1
ATOM 8258 N N . ASP C 1 231 ? 24.990 22.488 77.621 1.00 32.05 253 ASP C N 1
ATOM 8259 C CA . ASP C 1 231 ? 25.328 22.722 76.222 1.00 36.85 253 ASP C CA 1
ATOM 8260 C C . ASP C 1 231 ? 24.700 23.985 75.635 1.00 37.00 253 ASP C C 1
ATOM 8261 O O . ASP C 1 231 ? 24.470 24.065 74.437 1.00 39.54 253 ASP C O 1
ATOM 8266 N N . LYS C 1 232 ? 24.417 24.973 76.480 1.00 37.15 254 LYS C N 1
ATOM 8267 C CA . LYS C 1 232 ? 24.051 26.292 75.999 1.00 37.34 254 LYS C CA 1
ATOM 8268 C C . LYS C 1 232 ? 25.271 27.152 76.306 1.00 38.37 254 LYS C C 1
ATOM 8269 O O . LYS C 1 232 ? 25.578 27.406 77.464 1.00 32.13 254 LYS C O 1
ATOM 8275 N N . ALA C 1 233 ? 25.986 27.574 75.261 1.00 37.33 255 ALA C N 1
ATOM 8276 C CA . ALA C 1 233 ? 27.088 28.514 75.401 1.00 40.43 255 ALA C CA 1
ATOM 8277 C C . ALA C 1 233 ? 26.603 29.870 75.920 1.00 39.01 255 ALA C C 1
ATOM 8278 O O . ALA C 1 233 ? 25.407 30.182 75.865 1.00 34.45 255 ALA C O 1
ATOM 8280 N N . PRO C 1 234 ? 27.513 30.750 76.389 1.00 45.59 256 PRO C N 1
ATOM 8281 C CA . PRO C 1 234 ? 27.166 32.156 76.646 1.00 44.76 256 PRO C CA 1
ATOM 8282 C C . PRO C 1 234 ? 26.457 32.814 75.468 1.00 34.97 256 PRO C C 1
ATOM 8283 O O . PRO C 1 234 ? 26.908 32.726 74.335 1.00 39.61 256 PRO C O 1
ATOM 8287 N N . GLY C 1 235 ? 25.307 33.428 75.748 1.00 30.77 257 GLY C N 1
ATOM 8288 C CA . GLY C 1 235 ? 24.476 34.041 74.732 1.00 28.83 257 GLY C CA 1
ATOM 8289 C C . GLY C 1 235 ? 23.470 33.119 74.048 1.00 25.82 257 GLY C C 1
ATOM 8290 O O . GLY C 1 235 ? 22.562 33.610 73.383 1.00 24.54 257 GLY C O 1
ATOM 8291 N N . ALA C 1 236 ? 23.581 31.798 74.253 1.00 24.72 258 ALA C N 1
ATOM 8292 C CA . ALA C 1 236 ? 22.720 30.866 73.528 1.00 26.02 258 ALA C CA 1
ATOM 8293 C C . ALA C 1 236 ? 21.284 30.931 74.031 1.00 23.35 258 ALA C C 1
ATOM 8294 O O . ALA C 1 236 ? 20.332 30.857 73.249 1.00 23.10 258 ALA C O 1
ATOM 8296 N N . VAL C 1 237 ? 21.114 31.094 75.350 1.00 22.78 259 VAL C N 1
ATOM 8297 C CA . VAL C 1 237 ? 19.773 31.195 75.906 1.00 23.41 259 VAL C CA 1
ATOM 8298 C C . VAL C 1 237 ? 19.085 32.462 75.382 1.00 20.81 259 VAL C C 1
ATOM 8299 O O . VAL C 1 237 ? 17.909 32.454 75.032 1.00 20.70 259 VAL C O 1
ATOM 8303 N N . GLN C 1 238 ? 19.842 33.561 75.324 1.00 20.84 260 GLN C N 1
ATOM 8304 C CA . GLN C 1 238 ? 19.307 34.808 74.801 1.00 20.63 260 GLN C CA 1
ATOM 8305 C C . GLN C 1 238 ? 18.908 34.651 73.334 1.00 21.76 260 GLN C C 1
ATOM 8306 O O . GLN C 1 238 ? 17.924 35.241 72.906 1.00 20.53 260 GLN C O 1
ATOM 8312 N N . LYS C 1 239 ? 19.689 33.916 72.530 1.00 21.73 261 LYS C N 1
ATOM 8313 C CA . LYS C 1 239 ? 19.261 33.636 71.161 1.00 25.62 261 LYS C CA 1
ATOM 8314 C C . LYS C 1 239 ? 17.925 32.894 71.072 1.00 22.85 261 LYS C C 1
ATOM 8315 O O . LYS C 1 239 ? 17.064 33.240 70.250 1.00 22.54 261 LYS C O 1
ATOM 8321 N N . GLU C 1 240 ? 17.722 31.910 71.957 1.00 24.37 262 GLU C N 1
ATOM 8322 C CA . GLU C 1 240 ? 16.449 31.201 72.011 1.00 24.84 262 GLU C CA 1
ATOM 8323 C C . GLU C 1 240 ? 15.300 32.140 72.391 1.00 23.00 262 GLU C C 1
ATOM 8324 O O . GLU C 1 240 ? 14.211 32.064 71.846 1.00 20.77 262 GLU C O 1
ATOM 8330 N N . LEU C 1 241 ? 15.548 33.034 73.354 1.00 20.78 263 LEU C N 1
ATOM 8331 C CA . LEU C 1 241 ? 14.582 34.042 73.743 1.00 20.02 263 LEU C CA 1
ATOM 8332 C C . LEU C 1 241 ? 14.271 35.005 72.606 1.00 20.65 263 LEU C C 1
ATOM 8333 O O . LEU C 1 241 ? 13.113 35.315 72.378 1.00 22.65 263 LEU C O 1
ATOM 8338 N N . ASP C 1 242 ? 15.294 35.469 71.887 1.00 22.15 264 ASP C N 1
ATOM 8339 C CA . ASP C 1 242 ? 15.104 36.315 70.713 1.00 22.92 264 ASP C CA 1
ATOM 8340 C C . ASP C 1 242 ? 14.196 35.641 69.672 1.00 23.64 264 ASP C C 1
ATOM 8341 O O . ASP C 1 242 ? 13.287 36.263 69.138 1.00 22.29 264 ASP C O 1
ATOM 8346 N N . THR C 1 243 ? 14.440 34.361 69.382 1.00 21.61 265 THR C N 1
ATOM 8347 C CA . THR C 1 243 ? 13.591 33.614 68.469 1.00 22.10 265 THR C CA 1
ATOM 8348 C C . THR C 1 243 ? 12.153 33.489 68.987 1.00 21.91 265 THR C C 1
ATOM 8349 O O . THR C 1 243 ? 11.194 33.679 68.231 1.00 21.97 265 THR C O 1
ATOM 8353 N N . ALA C 1 244 ? 12.007 33.202 70.289 1.00 20.50 266 ALA C N 1
ATOM 8354 C CA . ALA C 1 244 ? 10.699 33.062 70.896 1.00 20.05 266 ALA C CA 1
ATOM 8355 C C . ALA C 1 244 ? 9.905 34.367 70.789 1.00 21.85 266 ALA C C 1
ATOM 8356 O O . ALA C 1 244 ? 8.712 34.357 70.480 1.00 20.79 266 ALA C O 1
ATOM 8358 N N . LYS C 1 245 ? 10.588 35.495 71.021 1.00 21.37 267 LYS C N 1
ATOM 8359 C CA . LYS C 1 245 ? 9.956 36.795 70.919 1.00 20.62 267 LYS C CA 1
ATOM 8360 C C . LYS C 1 245 ? 9.533 37.119 69.490 1.00 20.01 267 LYS C C 1
ATOM 8361 O O . LYS C 1 245 ? 8.440 37.629 69.289 1.00 21.43 267 LYS C O 1
ATOM 8367 N N . LYS C 1 246 ? 10.387 36.797 68.513 1.00 21.20 268 LYS C N 1
ATOM 8368 C CA . LYS C 1 246 ? 10.067 37.039 67.118 1.00 23.54 268 LYS C CA 1
ATOM 8369 C C . LYS C 1 246 ? 8.871 36.210 66.672 1.00 22.57 268 LYS C C 1
ATOM 8370 O O . LYS C 1 246 ? 8.027 36.695 65.923 1.00 21.36 268 LYS C O 1
ATOM 8376 N N . ARG C 1 247 ? 8.815 34.951 67.117 1.00 21.16 269 ARG C N 1
ATOM 8377 C CA . ARG C 1 247 ? 7.679 34.105 66.800 1.00 21.47 269 ARG C CA 1
ATOM 8378 C C . ARG C 1 247 ? 6.404 34.683 67.412 1.00 23.23 269 ARG C C 1
ATOM 8379 O O . ARG C 1 247 ? 5.352 34.694 66.769 1.00 21.14 269 ARG C O 1
ATOM 8387 N N . MET C 1 248 ? 6.493 35.191 68.649 1.00 20.96 270 MET C N 1
ATOM 8388 C CA . MET C 1 248 ? 5.301 35.722 69.278 1.00 21.88 270 MET C CA 1
ATOM 8389 C C . MET C 1 248 ? 4.882 37.049 68.642 1.00 20.91 270 MET C C 1
ATOM 8390 O O . MET C 1 248 ? 3.693 37.349 68.582 1.00 21.43 270 MET C O 1
ATOM 8395 N N . GLN C 1 249 ? 5.851 37.837 68.160 1.00 22.02 271 GLN C N 1
ATOM 8396 C CA . GLN C 1 249 ? 5.536 39.028 67.387 1.00 20.94 271 GLN C CA 1
ATOM 8397 C C . GLN C 1 249 ? 4.708 38.687 66.146 1.00 21.37 271 GLN C C 1
ATOM 8398 O O . GLN C 1 249 ? 3.738 39.377 65.827 1.00 21.77 271 GLN C O 1
ATOM 8404 N N . ARG C 1 250 ? 5.107 37.630 65.440 1.00 20.75 272 ARG C N 1
ATOM 8405 C CA . ARG C 1 250 ? 4.359 37.192 64.270 1.00 22.72 272 ARG C CA 1
ATOM 8406 C C . ARG C 1 250 ? 2.951 36.739 64.655 1.00 21.30 272 ARG C C 1
ATOM 8407 O O . ARG C 1 250 ? 1.971 37.096 64.006 1.00 20.67 272 ARG C O 1
ATOM 8415 N N . PHE C 1 251 ? 2.851 35.971 65.733 1.00 20.72 273 PHE C N 1
ATOM 8416 C CA . PHE C 1 251 ? 1.558 35.514 66.210 1.00 21.83 273 PHE C CA 1
ATOM 8417 C C . PHE C 1 251 ? 0.676 36.703 66.596 1.00 23.55 273 PHE C C 1
ATOM 8418 O O . PHE C 1 251 ? -0.527 36.686 66.344 1.00 23.65 273 PHE C O 1
ATOM 8426 N N . GLY C 1 252 ? 1.278 37.733 67.205 1.00 21.77 274 GLY C N 1
ATOM 8427 C CA . GLY C 1 252 ? 0.576 38.965 67.510 1.00 21.07 274 GLY C CA 1
ATOM 8428 C C . GLY C 1 252 ? -0.007 39.660 66.278 1.00 21.24 274 GLY C C 1
ATOM 8429 O O . GLY C 1 252 ? -1.141 40.136 66.314 1.00 23.85 274 GLY C O 1
ATOM 8430 N N . ILE C 1 253 ? 0.784 39.739 65.202 1.00 22.58 275 ILE C N 1
ATOM 8431 C CA . ILE C 1 253 ? 0.309 40.282 63.935 1.00 23.96 275 ILE C CA 1
ATOM 8432 C C . ILE C 1 253 ? -0.905 39.502 63.434 1.00 26.34 275 ILE C C 1
ATOM 8433 O O . ILE C 1 253 ? -1.877 40.084 62.947 1.00 22.67 275 ILE C O 1
ATOM 8438 N N . ILE C 1 254 ? -0.833 38.173 63.535 1.00 24.19 276 ILE C N 1
ATOM 8439 C CA . ILE C 1 254 ? -1.942 37.326 63.142 1.00 25.17 276 ILE C CA 1
ATOM 8440 C C . ILE C 1 254 ? -3.174 37.605 64.002 1.00 23.21 276 ILE C C 1
ATOM 8441 O O . ILE C 1 254 ? -4.277 37.774 63.472 1.00 24.47 276 ILE C O 1
ATOM 8446 N N . LEU C 1 255 ? -2.996 37.665 65.328 1.00 22.76 277 LEU C N 1
ATOM 8447 C CA . LEU C 1 255 ? -4.118 37.927 66.220 1.00 23.38 277 LEU C CA 1
ATOM 8448 C C . LEU C 1 255 ? -4.794 39.269 65.924 1.00 23.91 277 LEU C C 1
ATOM 8449 O O . LEU C 1 255 ? -6.013 39.367 65.982 1.00 25.79 277 LEU C O 1
ATOM 8454 N N . GLU C 1 256 ? -4.020 40.306 65.608 1.00 25.61 278 GLU C N 1
ATOM 8455 C CA . GLU C 1 256 ? -4.615 41.602 65.316 1.00 25.31 278 GLU C CA 1
ATOM 8456 C C . GLU C 1 256 ? -5.445 41.514 64.038 1.00 26.11 278 GLU C C 1
ATOM 8457 O O . GLU C 1 256 ? -6.508 42.120 63.951 1.00 26.36 278 GLU C O 1
ATOM 8463 N N . ARG C 1 257 ? -4.979 40.726 63.066 1.00 23.93 279 ARG C N 1
ATOM 8464 C CA . ARG C 1 257 ? -5.700 40.517 61.823 1.00 25.04 279 ARG C CA 1
ATOM 8465 C C . ARG C 1 257 ? -6.922 39.602 61.944 1.00 26.70 279 ARG C C 1
ATOM 8466 O O . ARG C 1 257 ? -7.702 39.482 61.003 1.00 26.31 279 ARG C O 1
ATOM 8474 N N . PHE C 1 258 ? -7.067 38.942 63.100 1.00 25.44 280 PHE C N 1
ATOM 8475 C CA . PHE C 1 258 ? -8.271 38.203 63.445 1.00 23.43 280 PHE C CA 1
ATOM 8476 C C . PHE C 1 258 ? -9.421 39.089 63.921 1.00 25.47 280 PHE C C 1
ATOM 8477 O O . PHE C 1 258 ? -10.575 38.678 63.894 1.00 24.66 280 PHE C O 1
ATOM 8485 N N . ILE C 1 259 ? -9.108 40.296 64.400 1.00 26.84 281 ILE C N 1
ATOM 8486 C CA . ILE C 1 259 ? -10.140 41.173 64.937 1.00 27.25 281 ILE C CA 1
ATOM 8487 C C . ILE C 1 259 ? -10.885 41.824 63.772 1.00 26.10 281 ILE C C 1
ATOM 8488 O O . ILE C 1 259 ? -10.283 42.479 62.915 1.00 27.98 281 ILE C O 1
ATOM 8493 N N . SER C 1 260 ? -12.198 41.583 63.738 1.00 26.87 282 SER C N 1
ATOM 8494 C CA . SER C 1 260 ? -13.071 42.062 62.684 1.00 25.89 282 SER C CA 1
ATOM 8495 C C . SER C 1 260 ? -13.354 43.550 62.843 1.00 26.13 282 SER C C 1
ATOM 8496 O O . SER C 1 260 ? -13.093 44.128 63.905 1.00 26.27 282 SER C O 1
ATOM 8499 N N . PRO C 1 261 ? -13.887 44.221 61.798 1.00 28.96 283 PRO C N 1
ATOM 8500 C CA . PRO C 1 261 ? -14.195 45.645 61.890 1.00 30.32 283 PRO C CA 1
ATOM 8501 C C . PRO C 1 261 ? -15.133 45.981 63.044 1.00 33.92 283 PRO C C 1
ATOM 8502 O O . PRO C 1 261 ? -15.055 47.073 63.593 1.00 34.30 283 PRO C O 1
ATOM 8506 N N . GLU C 1 262 ? -15.999 45.031 63.422 1.00 33.39 284 GLU C N 1
ATOM 8507 C CA . GLU C 1 262 ? -16.955 45.240 64.499 1.00 36.86 284 GLU C CA 1
ATOM 8508 C C . GLU C 1 262 ? -16.545 44.569 65.813 1.00 35.98 284 GLU C C 1
ATOM 8509 O O . GLU C 1 262 ? -17.367 44.381 66.703 1.00 37.79 284 GLU C O 1
ATOM 8515 N N . GLY C 1 263 ? -15.250 44.257 65.960 1.00 32.74 285 GLY C N 1
ATOM 8516 C CA . GLY C 1 263 ? -14.719 43.798 67.236 1.00 32.16 285 GLY C CA 1
ATOM 8517 C C . GLY C 1 263 ? -15.000 42.337 67.596 1.00 29.96 285 GLY C C 1
ATOM 8518 O O . GLY C 1 263 ? -15.036 41.981 68.768 1.00 31.01 285 GLY C O 1
ATOM 8519 N N . THR C 1 264 ? -15.187 41.486 66.589 1.00 27.87 286 THR C N 1
ATOM 8520 C CA . THR C 1 264 ? -15.296 40.053 66.817 1.00 27.30 286 THR C CA 1
ATOM 8521 C C . THR C 1 264 ? -14.011 39.381 66.334 1.00 27.67 286 THR C C 1
ATOM 8522 O O . THR C 1 264 ? -13.074 40.048 65.876 1.00 24.96 286 THR C O 1
ATOM 8526 N N . PHE C 1 265 ? -13.962 38.054 66.459 1.00 28.06 287 PHE C N 1
ATOM 8527 C CA . PHE C 1 265 ? -12.816 37.280 66.024 1.00 26.75 287 PHE C CA 1
ATOM 8528 C C . PHE C 1 265 ? -13.266 35.840 65.776 1.00 27.90 287 PHE C C 1
ATOM 8529 O O . PHE C 1 265 ? -14.371 35.464 66.160 1.00 26.30 287 PHE C O 1
ATOM 8537 N N . PRO C 1 266 ? -12.460 35.007 65.094 1.00 25.45 288 PRO C N 1
ATOM 8538 C CA . PRO C 1 266 ? -12.869 33.634 64.810 1.00 26.66 288 PRO C CA 1
ATOM 8539 C C . PRO C 1 266 ? -12.974 32.780 66.072 1.00 26.95 288 PRO C C 1
ATOM 8540 O O . PRO C 1 266 ? -12.224 32.969 67.031 1.00 26.05 288 PRO C O 1
ATOM 8544 N N . LEU C 1 267 ? -13.935 31.857 66.045 1.00 27.69 289 LEU C N 1
ATOM 8545 C CA . LEU C 1 267 ? -14.169 30.940 67.142 1.00 28.43 289 LEU C CA 1
ATOM 8546 C C . LEU C 1 267 ? -13.857 29.527 66.659 1.00 27.20 289 LEU C C 1
ATOM 8547 O O . LEU C 1 267 ? -14.590 28.968 65.859 1.00 26.15 289 LEU C O 1
ATOM 8552 N N . PHE C 1 268 ? -12.751 28.968 67.154 1.00 28.23 290 PHE C N 1
ATOM 8553 C CA . PHE C 1 268 ? -12.326 27.642 66.736 1.00 26.82 290 PHE C CA 1
ATOM 8554 C C . PHE C 1 268 ? -11.503 27.022 67.857 1.00 24.35 290 PHE C C 1
ATOM 8555 O O . PHE C 1 268 ? -10.981 27.729 68.721 1.00 25.15 290 PHE C O 1
ATOM 8563 N N . GLY C 1 269 ? -11.419 25.692 67.823 1.00 25.00 291 GLY C N 1
ATOM 8564 C CA . GLY C 1 269 ? -10.663 24.940 68.801 1.00 28.31 291 GLY C CA 1
ATOM 8565 C C . GLY C 1 269 ? -11.365 24.833 70.153 1.00 29.21 291 GLY C C 1
ATOM 8566 O O . GLY C 1 269 ? -12.389 25.475 70.414 1.00 28.82 291 GLY C O 1
ATOM 8567 N N . ARG C 1 270 ? -10.773 24.026 71.024 1.00 29.60 292 ARG C N 1
ATOM 8568 C CA . ARG C 1 270 ? -11.330 23.817 72.347 1.00 27.69 292 ARG C CA 1
ATOM 8569 C C . ARG C 1 270 ? -11.079 25.025 73.249 1.00 28.18 292 ARG C C 1
ATOM 8570 O O . ARG C 1 270 ? -10.270 25.908 72.951 1.00 25.71 292 ARG C O 1
ATOM 8578 N N . SER C 1 271 ? -11.801 25.043 74.380 1.00 27.90 293 SER C N 1
ATOM 8579 C CA . SER C 1 271 ? -11.679 26.075 75.398 1.00 27.23 293 SER C CA 1
ATOM 8580 C C . SER C 1 271 ? -11.999 27.472 74.866 1.00 26.34 293 SER C C 1
ATOM 8581 O O . SER C 1 271 ? -11.342 28.451 75.217 1.00 26.35 293 SER C O 1
ATOM 8584 N N . MET C 1 272 ? -13.039 27.571 74.031 1.00 26.52 294 MET C N 1
ATOM 8585 C CA . MET C 1 272 ? -13.506 28.866 73.557 1.00 28.44 294 MET C CA 1
ATOM 8586 C C . MET C 1 272 ? -14.150 29.712 74.664 1.00 31.45 294 MET C C 1
ATOM 8587 O O . MET C 1 272 ? -14.312 30.922 74.508 1.00 31.51 294 MET C O 1
ATOM 8592 N N . THR C 1 273 ? -14.472 29.081 75.801 1.00 27.75 295 THR C N 1
ATOM 8593 C CA . THR C 1 273 ? -14.929 29.806 76.979 1.00 30.14 295 THR C CA 1
ATOM 8594 C C . THR C 1 273 ? -13.894 30.698 77.661 1.00 29.81 295 THR C C 1
ATOM 8595 O O . THR C 1 273 ? -14.225 31.411 78.605 1.00 29.89 295 THR C O 1
ATOM 8599 N N . TYR C 1 274 ? -12.642 30.679 77.191 1.00 27.49 296 TYR C N 1
ATOM 8600 C CA . TYR C 1 274 ? -11.621 31.548 77.754 1.00 26.75 296 TYR C CA 1
ATOM 8601 C C . TYR C 1 274 ? -11.695 32.997 77.265 1.00 26.44 296 TYR C C 1
ATOM 8602 O O . TYR C 1 274 ? -10.906 33.832 77.700 1.00 27.07 296 TYR C O 1
ATOM 8611 N N . ARG C 1 275 ? -12.673 33.303 76.406 1.00 26.25 297 ARG C N 1
ATOM 8612 C CA . ARG C 1 275 ? -13.021 34.675 76.058 1.00 26.73 297 ARG C CA 1
ATOM 8613 C C . ARG C 1 275 ? -11.792 35.443 75.556 1.00 27.80 297 ARG C C 1
ATOM 8614 O O . ARG C 1 275 ? -11.183 35.027 74.579 1.00 25.65 297 ARG C O 1
ATOM 8622 N N . LEU C 1 276 ? -11.389 36.532 76.234 1.00 27.63 298 LEU C N 1
ATOM 8623 C CA . LEU C 1 276 ? -10.333 37.383 75.707 1.00 26.19 298 LEU C CA 1
ATOM 8624 C C . LEU C 1 276 ? -8.937 36.858 76.024 1.00 26.61 298 LEU C C 1
ATOM 8625 O O . LEU C 1 276 ? -7.940 37.493 75.694 1.00 25.81 298 LEU C O 1
ATOM 8630 N N . GLY C 1 277 ? -8.862 35.696 76.682 1.00 26.67 299 GLY C N 1
ATOM 8631 C CA . GLY C 1 277 ? -7.592 35.016 76.853 1.00 26.15 299 GLY C CA 1
ATOM 8632 C C . GLY C 1 277 ? -6.896 34.709 75.527 1.00 23.94 299 GLY C C 1
ATOM 8633 O O . GLY C 1 277 ? -5.681 34.554 75.497 1.00 26.35 299 GLY C O 1
ATOM 8634 N N . VAL C 1 278 ? -7.658 34.679 74.429 1.00 25.80 300 VAL C N 1
ATOM 8635 C CA . VAL C 1 278 ? -7.091 34.507 73.100 1.00 24.48 300 VAL C CA 1
ATOM 8636 C C . VAL C 1 278 ? -6.077 35.593 72.732 1.00 23.62 300 VAL C C 1
ATOM 8637 O O . VAL C 1 278 ? -5.249 35.392 71.853 1.00 22.94 300 VAL C O 1
ATOM 8641 N N . PHE C 1 279 ? -6.156 36.747 73.398 1.00 24.70 301 PHE C N 1
ATOM 8642 C CA . PHE C 1 279 ? -5.292 37.874 73.089 1.00 25.38 301 PHE C CA 1
ATOM 8643 C C . PHE C 1 279 ? -4.072 38.004 73.987 1.00 23.97 301 PHE C C 1
ATOM 8644 O O . PHE C 1 279 ? -3.324 38.965 73.849 1.00 25.52 301 PHE C O 1
ATOM 8652 N N . GLN C 1 280 ? -3.829 37.015 74.856 1.00 23.35 302 GLN C N 1
ATOM 8653 C CA . GLN C 1 280 ? -2.714 37.125 75.778 1.00 23.09 302 GLN C CA 1
ATOM 8654 C C . GLN C 1 280 ? -1.396 37.497 75.084 1.00 23.42 302 GLN C C 1
ATOM 8655 O O . GLN C 1 280 ? -0.676 38.357 75.576 1.00 23.71 302 GLN C O 1
ATOM 8661 N N . PRO C 1 281 ? -0.998 36.892 73.934 1.00 24.45 303 PRO C N 1
ATOM 8662 C CA . PRO C 1 281 ? 0.245 37.284 73.267 1.00 24.68 303 PRO C CA 1
ATOM 8663 C C . PRO C 1 281 ? 0.301 38.751 72.852 1.00 23.05 303 PRO C C 1
ATOM 8664 O O . PRO C 1 281 ? 1.322 39.406 73.030 1.00 24.27 303 PRO C O 1
ATOM 8668 N N . LEU C 1 282 ? -0.812 39.268 72.327 1.00 24.49 304 LEU C N 1
ATOM 8669 C CA . LEU C 1 282 ? -0.903 40.662 71.923 1.00 25.80 304 LEU C CA 1
ATOM 8670 C C . LEU C 1 282 ? -0.825 41.597 73.130 1.00 25.66 304 LEU C C 1
ATOM 8671 O O . LEU C 1 282 ? -0.121 42.605 73.105 1.00 27.78 304 LEU C O 1
ATOM 8676 N N . SER C 1 283 ? -1.505 41.218 74.219 1.00 25.41 305 SER C N 1
ATOM 8677 C CA . SER C 1 283 ? -1.417 41.950 75.470 1.00 25.60 305 SER C CA 1
ATOM 8678 C C . SER C 1 283 ? -0.013 41.917 76.071 1.00 26.76 305 SER C C 1
ATOM 8679 O O . SER C 1 283 ? 0.457 42.905 76.634 1.00 24.98 305 SER C O 1
ATOM 8682 N N . MET C 1 284 ? 0.665 40.769 75.944 1.00 26.32 306 MET C N 1
ATOM 8683 C CA . MET C 1 284 ? 2.015 40.641 76.459 1.00 25.13 306 MET C CA 1
ATOM 8684 C C . MET C 1 284 ? 2.998 41.475 75.640 1.00 23.29 306 MET C C 1
ATOM 8685 O O . MET C 1 284 ? 3.838 42.160 76.214 1.00 25.27 306 MET C O 1
ATOM 8690 N N . LEU C 1 285 ? 2.895 41.411 74.303 1.00 24.68 307 LEU C N 1
ATOM 8691 C CA . LEU C 1 285 ? 3.722 42.247 73.441 1.00 25.24 307 LEU C CA 1
ATOM 8692 C C . LEU C 1 285 ? 3.578 43.717 73.816 1.00 24.57 307 LEU C C 1
ATOM 8693 O O . LEU C 1 285 ? 4.548 44.471 73.795 1.00 26.18 307 LEU C O 1
ATOM 8698 N N . SER C 1 286 ? 2.338 44.115 74.117 1.00 25.30 308 SER C N 1
ATOM 8699 C CA . SER C 1 286 ? 2.034 45.498 74.446 1.00 26.50 308 SER C CA 1
ATOM 8700 C C . SER C 1 286 ? 2.654 45.884 75.792 1.00 26.40 308 SER C C 1
ATOM 8701 O O . SER C 1 286 ? 3.371 46.880 75.888 1.00 26.15 308 SER C O 1
ATOM 8704 N N . TRP C 1 287 ? 2.396 45.064 76.815 1.00 24.55 309 TRP C N 1
ATOM 8705 C CA . TRP C 1 287 ? 2.903 45.324 78.151 1.00 25.37 309 TRP C CA 1
ATOM 8706 C C . TRP C 1 287 ? 4.428 45.369 78.201 1.00 27.06 309 TRP C C 1
ATOM 8707 O O . TRP C 1 287 ? 5.001 46.264 78.828 1.00 27.88 309 TRP C O 1
ATOM 8718 N N . LYS C 1 288 ? 5.080 44.420 77.517 1.00 25.37 310 LYS C N 1
ATOM 8719 C CA . LYS C 1 288 ? 6.534 44.329 77.525 1.00 27.38 310 LYS C CA 1
ATOM 8720 C C . LYS C 1 288 ? 7.172 45.196 76.444 1.00 27.27 310 LYS C C 1
ATOM 8721 O O . LYS C 1 288 ? 8.388 45.211 76.316 1.00 27.24 310 LYS C O 1
ATOM 8727 N N . GLU C 1 289 ? 6.343 45.922 75.685 1.00 25.84 311 GLU C N 1
ATOM 8728 C CA . GLU C 1 289 ? 6.802 46.902 74.722 1.00 27.63 311 GLU C CA 1
ATOM 8729 C C . GLU C 1 289 ? 7.690 46.295 73.635 1.00 30.06 311 GLU C C 1
ATOM 8730 O O . GLU C 1 289 ? 8.733 46.849 73.295 1.00 28.49 311 GLU C O 1
ATOM 8736 N N . PHE C 1 290 ? 7.283 45.155 73.070 1.00 28.88 312 PHE C N 1
ATOM 8737 C CA . PHE C 1 290 ? 7.957 44.697 71.863 1.00 28.77 312 PHE C CA 1
ATOM 8738 C C . PHE C 1 290 ? 6.948 44.316 70.784 1.00 26.05 312 PHE C C 1
ATOM 8739 O O . PHE C 1 290 ? 7.116 43.326 70.079 1.00 26.10 312 PHE C O 1
ATOM 8747 N N . LEU C 1 291 ? 5.933 45.167 70.608 1.00 26.56 313 LEU C N 1
ATOM 8748 C CA . LEU C 1 291 ? 5.083 45.055 69.435 1.00 25.90 313 LEU C CA 1
ATOM 8749 C C . LEU C 1 291 ? 5.986 45.202 68.214 1.00 27.29 313 LEU C C 1
ATOM 8750 O O . LEU C 1 291 ? 6.881 46.034 68.200 1.00 27.39 313 LEU C O 1
ATOM 8755 N N . PRO C 1 292 ? 5.787 44.415 67.141 1.00 24.91 314 PRO C N 1
ATOM 8756 C CA . PRO C 1 292 ? 6.591 44.583 65.937 1.00 25.84 314 PRO C CA 1
ATOM 8757 C C . PRO C 1 292 ? 6.190 45.887 65.252 1.00 26.50 314 PRO C C 1
ATOM 8758 O O . PRO C 1 292 ? 5.099 46.406 65.496 1.00 27.84 314 PRO C O 1
ATOM 8762 N N . GLU C 1 293 ? 7.055 46.383 64.369 1.00 29.51 315 GLU C N 1
ATOM 8763 C CA . GLU C 1 293 ? 6.819 47.665 63.716 1.00 33.32 315 GLU C CA 1
ATOM 8764 C C . GLU C 1 293 ? 5.520 47.690 62.907 1.00 34.57 315 GLU C C 1
ATOM 8765 O O . GLU C 1 293 ? 4.956 48.757 62.704 1.00 33.06 315 GLU C O 1
ATOM 8771 N N . GLU C 1 294 ? 5.045 46.518 62.456 1.00 30.94 316 GLU C N 1
ATOM 8772 C CA . GLU C 1 294 ? 3.770 46.419 61.754 1.00 33.78 316 GLU C CA 1
ATOM 8773 C C . GLU C 1 294 ? 2.561 46.850 62.589 1.00 33.02 316 GLU C C 1
ATOM 8774 O O . GLU C 1 294 ? 1.520 47.162 62.028 1.00 32.43 316 GLU C O 1
ATOM 8780 N N . LEU C 1 295 ? 2.689 46.840 63.926 1.00 29.91 317 LEU C N 1
ATOM 8781 C CA . LEU C 1 295 ? 1.590 47.153 64.828 1.00 27.93 317 LEU C CA 1
ATOM 8782 C C . LEU C 1 295 ? 1.911 48.385 65.666 1.00 32.56 317 LEU C C 1
ATOM 8783 O O . LEU C 1 295 ? 2.936 48.413 66.344 1.00 38.52 317 LEU C O 1
ATOM 8788 N N . THR C 1 296 ? 1.027 49.381 65.638 1.00 30.04 318 THR C N 1
ATOM 8789 C CA . THR C 1 296 ? 1.158 50.532 66.519 1.00 31.57 318 THR C CA 1
ATOM 8790 C C . THR C 1 296 ? 0.409 50.259 67.822 1.00 30.71 318 THR C C 1
ATOM 8791 O O . THR C 1 296 ? -0.553 49.495 67.851 1.00 26.00 318 THR C O 1
ATOM 8795 N N . GLU C 1 297 ? 0.840 50.912 68.906 1.00 31.09 319 GLU C N 1
ATOM 8796 C CA . GLU C 1 297 ? 0.149 50.773 70.177 1.00 31.53 319 GLU C CA 1
ATOM 8797 C C . GLU C 1 297 ? -1.315 51.191 70.049 1.00 30.53 319 GLU C C 1
ATOM 8798 O O . GLU C 1 297 ? -2.204 50.521 70.553 1.00 31.12 319 GLU C O 1
ATOM 8804 N N . GLY C 1 298 ? -1.549 52.304 69.351 1.00 31.53 320 GLY C N 1
ATOM 8805 C CA . GLY C 1 298 ? -2.892 52.826 69.168 1.00 32.40 320 GLY C CA 1
ATOM 8806 C C . GLY C 1 298 ? -3.822 51.829 68.481 1.00 31.47 320 GLY C C 1
ATOM 8807 O O . GLY C 1 298 ? -4.978 51.698 68.869 1.00 30.53 320 GLY C O 1
ATOM 8808 N N . GLN C 1 299 ? -3.330 51.137 67.448 1.00 30.01 321 GLN C N 1
ATOM 8809 C CA . GLN C 1 299 ? -4.182 50.214 66.723 1.00 29.19 321 GLN C CA 1
ATOM 8810 C C . GLN C 1 299 ? -4.482 48.993 67.582 1.00 26.85 321 GLN C C 1
ATOM 8811 O O . GLN C 1 299 ? -5.604 48.502 67.578 1.00 28.15 321 GLN C O 1
ATOM 8817 N N . VAL C 1 300 ? -3.483 48.525 68.336 1.00 26.86 322 VAL C N 1
ATOM 8818 C CA . VAL C 1 300 ? -3.672 47.386 69.211 1.00 26.28 322 VAL C CA 1
ATOM 8819 C C . VAL C 1 300 ? -4.636 47.720 70.342 1.00 26.93 322 VAL C C 1
ATOM 8820 O O . VAL C 1 300 ? -5.551 46.953 70.619 1.00 27.24 322 VAL C O 1
ATOM 8824 N N . ARG C 1 301 ? -4.417 48.855 71.013 1.00 28.06 323 ARG C N 1
ATOM 8825 C CA . ARG C 1 301 ? -5.329 49.271 72.067 1.00 27.11 323 ARG C CA 1
ATOM 8826 C C . ARG C 1 301 ? -6.753 49.406 71.537 1.00 27.39 323 ARG C C 1
ATOM 8827 O O . ARG C 1 301 ? -7.699 48.937 72.166 1.00 28.94 323 ARG C O 1
ATOM 8835 N N . SER C 1 302 ? -6.908 50.035 70.373 1.00 27.31 324 SER C N 1
ATOM 8836 C CA . SER C 1 302 ? -8.231 50.257 69.811 1.00 29.63 324 SER C CA 1
ATOM 8837 C C . SER C 1 302 ? -8.947 48.959 69.448 1.00 27.47 324 SER C C 1
ATOM 8838 O O . SER C 1 302 ? -10.126 48.797 69.757 1.00 27.76 324 SER C O 1
ATOM 8841 N N . ALA C 1 303 ? -8.220 48.031 68.826 1.00 27.16 325 ALA C N 1
ATOM 8842 C CA . ALA C 1 303 ? -8.811 46.765 68.414 1.00 26.22 325 ALA C CA 1
ATOM 8843 C C . ALA C 1 303 ? -9.202 45.928 69.636 1.00 27.16 325 ALA C C 1
ATOM 8844 O O . ALA C 1 303 ? -10.288 45.363 69.690 1.00 26.50 325 ALA C O 1
ATOM 8846 N N . LEU C 1 304 ? -8.304 45.859 70.623 1.00 30.06 326 LEU C N 1
ATOM 8847 C CA . LEU C 1 304 ? -8.576 45.096 71.825 1.00 27.11 326 LEU C CA 1
ATOM 8848 C C . LEU C 1 304 ? -9.739 45.692 72.609 1.00 29.84 326 LEU C C 1
ATOM 8849 O O . LEU C 1 304 ? -10.569 44.952 73.137 1.00 28.31 326 LEU C O 1
ATOM 8854 N N . THR C 1 305 ? -9.796 47.027 72.696 1.00 29.85 327 THR C N 1
ATOM 8855 C CA . THR C 1 305 ? -10.895 47.691 73.379 1.00 29.96 327 THR C CA 1
ATOM 8856 C C . THR C 1 305 ? -12.227 47.391 72.699 1.00 30.63 327 THR C C 1
ATOM 8857 O O . THR C 1 305 ? -13.228 47.119 73.367 1.00 29.16 327 THR C O 1
ATOM 8861 N N . ALA C 1 306 ? -12.242 47.456 71.364 1.00 30.44 328 ALA C N 1
ATOM 8862 C CA . ALA C 1 306 ? -13.452 47.153 70.616 1.00 31.39 328 ALA C CA 1
ATOM 8863 C C . ALA C 1 306 ? -13.939 45.730 70.906 1.00 28.81 328 ALA C C 1
ATOM 8864 O O . ALA C 1 306 ? -15.119 45.519 71.153 1.00 30.98 328 ALA C O 1
ATOM 8866 N N . ALA C 1 307 ? -13.025 44.763 70.883 1.00 27.35 329 ALA C N 1
ATOM 8867 C CA . ALA C 1 307 ? -13.368 43.373 71.161 1.00 27.88 329 ALA C CA 1
ATOM 8868 C C . ALA C 1 307 ? -13.852 43.199 72.599 1.00 28.40 329 ALA C C 1
ATOM 8869 O O . ALA C 1 307 ? -14.824 42.502 72.853 1.00 30.04 329 ALA C O 1
ATOM 8871 N N . MET C 1 308 ? -13.184 43.876 73.530 1.00 28.63 330 MET C N 1
ATOM 8872 C CA . MET C 1 308 ? -13.520 43.780 74.940 1.00 29.64 330 MET C CA 1
ATOM 8873 C C . MET C 1 308 ? -14.898 44.380 75.221 1.00 32.80 330 MET C C 1
ATOM 8874 O O . MET C 1 308 ? -15.709 43.762 75.913 1.00 35.86 330 MET C O 1
ATOM 8879 N N . LYS C 1 309 ? -15.164 45.587 74.693 1.00 32.19 331 LYS C N 1
ATOM 8880 C CA . LYS C 1 309 ? -16.460 46.221 74.887 1.00 36.61 331 LYS C CA 1
ATOM 8881 C C . LYS C 1 309 ? -17.605 45.403 74.300 1.00 37.44 331 LYS C C 1
ATOM 8882 O O . LYS C 1 309 ? -18.688 45.345 74.871 1.00 37.03 331 LYS C O 1
ATOM 8888 N N . ARG C 1 310 ? -17.366 44.775 73.148 1.00 36.20 332 ARG C N 1
ATOM 8889 C CA . ARG C 1 310 ? -18.427 44.024 72.506 1.00 36.57 332 ARG C CA 1
ATOM 8890 C C . ARG C 1 310 ? -18.735 42.748 73.282 1.00 36.74 332 ARG C C 1
ATOM 8891 O O . ARG C 1 310 ? -19.901 42.426 73.502 1.00 39.21 332 ARG C O 1
ATOM 8899 N N . LEU C 1 311 ? -17.691 42.050 73.755 1.00 32.85 333 LEU C N 1
ATOM 8900 C CA . LEU C 1 311 ? -17.901 40.792 74.455 1.00 33.66 333 LEU C CA 1
ATOM 8901 C C . LEU C 1 311 ? -18.505 41.014 75.840 1.00 32.55 333 LEU C C 1
ATOM 8902 O O . LEU C 1 311 ? -19.398 40.285 76.269 1.00 33.10 333 LEU C O 1
ATOM 8907 N N . PHE C 1 312 ? -18.015 42.038 76.542 1.00 33.54 334 PHE C N 1
ATOM 8908 C CA . PHE C 1 312 ? -18.464 42.277 77.903 1.00 35.67 334 PHE C CA 1
ATOM 8909 C C . PHE C 1 312 ? -19.638 43.245 78.010 1.00 39.45 334 PHE C C 1
ATOM 8910 O O . PHE C 1 312 ? -20.011 43.622 79.107 1.00 38.41 334 PHE C O 1
ATOM 8918 N N . ALA C 1 313 ? -20.261 43.583 76.876 1.00 39.12 335 ALA C N 1
ATOM 8919 C CA . ALA C 1 313 ? -21.587 44.186 76.896 1.00 46.63 335 ALA C CA 1
ATOM 8920 C C . ALA C 1 313 ? -22.667 43.192 77.340 1.00 48.52 335 ALA C C 1
ATOM 8921 O O . ALA C 1 313 ? -23.759 43.598 77.723 1.00 47.07 335 ALA C O 1
ATOM 8923 N N . HIS C 1 314 ? -22.372 41.884 77.275 1.00 44.64 336 HIS C N 1
ATOM 8924 C CA . HIS C 1 314 ? -23.332 40.863 77.670 1.00 43.30 336 HIS C CA 1
ATOM 8925 C C . HIS C 1 314 ? -23.332 40.738 79.195 1.00 44.43 336 HIS C C 1
ATOM 8926 O O . HIS C 1 314 ? -22.391 40.202 79.774 1.00 40.23 336 HIS C O 1
ATOM 8933 N N . GLU C 1 315 ? -24.405 41.212 79.832 1.00 44.85 337 GLU C N 1
ATOM 8934 C CA . GLU C 1 315 ? -24.528 41.140 81.282 1.00 51.08 337 GLU C CA 1
ATOM 8935 C C . GLU C 1 315 ? -24.507 39.702 81.796 1.00 47.31 337 GLU C C 1
ATOM 8936 O O . GLU C 1 315 ? -24.079 39.460 82.921 1.00 40.36 337 GLU C O 1
ATOM 8942 N N . ALA C 1 316 ? -24.938 38.749 80.960 1.00 41.72 338 ALA C N 1
ATOM 8943 C CA . ALA C 1 316 ? -25.014 37.357 81.379 1.00 41.48 338 ALA C CA 1
ATOM 8944 C C . ALA C 1 316 ? -23.645 36.686 81.518 1.00 40.71 338 ALA C C 1
ATOM 8945 O O . ALA C 1 316 ? -23.577 35.524 81.907 1.00 42.09 338 ALA C O 1
ATOM 8947 N N . ASN C 1 317 ? -22.553 37.418 81.240 1.00 35.28 339 ASN C N 1
ATOM 8948 C CA . ASN C 1 317 ? -21.212 36.946 81.550 1.00 35.66 339 ASN C CA 1
ATOM 8949 C C . ASN C 1 317 ? -20.971 36.785 83.054 1.00 34.84 339 ASN C C 1
ATOM 8950 O O . ASN C 1 317 ? -20.071 36.052 83.456 1.00 32.57 339 ASN C O 1
ATOM 8955 N N . PHE C 1 318 ? -21.753 37.506 83.869 1.00 37.46 340 PHE C N 1
ATOM 8956 C CA . PHE C 1 318 ? -21.623 37.480 85.318 1.00 38.55 340 PHE C CA 1
ATOM 8957 C C . PHE C 1 318 ? -22.887 36.942 85.975 1.00 39.25 340 PHE C C 1
ATOM 8958 O O . PHE C 1 318 ? -23.982 37.188 85.492 1.00 39.24 340 PHE C O 1
ATOM 8966 N N . ASN C 1 319 ? -22.721 36.207 87.074 1.00 39.28 341 ASN C N 1
ATOM 8967 C CA . ASN C 1 319 ? -23.855 35.733 87.851 1.00 42.55 341 ASN C CA 1
ATOM 8968 C C . ASN C 1 319 ? -24.175 36.751 88.947 1.00 45.46 341 ASN C C 1
ATOM 8969 O O . ASN C 1 319 ? -23.512 37.782 89.061 1.00 42.41 341 ASN C O 1
ATOM 8974 N N . GLU C 1 320 ? -25.203 36.447 89.744 1.00 50.63 342 GLU C N 1
ATOM 8975 C CA . GLU C 1 320 ? -25.697 37.342 90.783 1.00 57.55 342 GLU C CA 1
ATOM 8976 C C . GLU C 1 320 ? -24.621 37.715 91.802 1.00 54.23 342 GLU C C 1
ATOM 8977 O O . GLU C 1 320 ? -24.591 38.844 92.282 1.00 52.30 342 GLU C O 1
ATOM 8983 N N . GLY C 1 321 ? -23.738 36.759 92.120 1.00 52.51 343 GLY C N 1
ATOM 8984 C CA . GLY C 1 321 ? -22.628 36.997 93.030 1.00 46.86 343 GLY C CA 1
ATOM 8985 C C . GLY C 1 321 ? -21.488 37.840 92.459 1.00 47.07 343 GLY C C 1
ATOM 8986 O O . GLY C 1 321 ? -20.569 38.205 93.191 1.00 41.28 343 GLY C O 1
ATOM 8987 N N . GLY C 1 322 ? -21.528 38.120 91.148 1.00 42.13 344 GLY C N 1
ATOM 8988 C CA . GLY C 1 322 ? -20.482 38.889 90.490 1.00 40.89 344 GLY C CA 1
ATOM 8989 C C . GLY C 1 322 ? -19.367 38.042 89.875 1.00 38.21 344 GLY C C 1
ATOM 8990 O O . GLY C 1 322 ? -18.351 38.583 89.459 1.00 36.87 344 GLY C O 1
ATOM 8991 N N . PHE C 1 323 ? -19.557 36.719 89.840 1.00 36.56 345 PHE C N 1
ATOM 8992 C CA . PHE C 1 323 ? -18.559 35.810 89.305 1.00 35.28 345 PHE C CA 1
ATOM 8993 C C . PHE C 1 323 ? -18.842 35.533 87.834 1.00 33.29 345 PHE C C 1
ATOM 8994 O O . PHE C 1 323 ? -19.990 35.600 87.397 1.00 32.62 345 PHE C O 1
ATOM 9002 N N . LEU C 1 324 ? -17.774 35.226 87.087 1.00 32.57 346 LEU C N 1
ATOM 9003 C CA . LEU C 1 324 ? -17.908 34.849 85.691 1.00 32.67 346 LEU C CA 1
ATOM 9004 C C . LEU C 1 324 ? -18.728 33.566 85.558 1.00 33.96 346 LEU C C 1
ATOM 9005 O O . LEU C 1 324 ? -18.643 32.667 86.396 1.00 33.69 346 LEU C O 1
ATOM 9010 N N . ARG C 1 325 ? -19.544 33.506 84.500 1.00 34.63 347 ARG C N 1
ATOM 9011 C CA . ARG C 1 325 ? -20.293 32.313 84.162 1.00 35.82 347 ARG C CA 1
ATOM 9012 C C . ARG C 1 325 ? -19.645 31.573 83.002 1.00 32.07 347 ARG C C 1
ATOM 9013 O O . ARG C 1 325 ? -18.840 32.139 82.261 1.00 30.32 347 ARG C O 1
ATOM 9021 N N . LEU C 1 326 ? -20.027 30.300 82.861 1.00 31.59 348 LEU C N 1
ATOM 9022 C CA . LEU C 1 326 ? -19.622 29.496 81.721 1.00 31.96 348 LEU C CA 1
ATOM 9023 C C . LEU C 1 326 ? -20.228 30.063 80.440 1.00 31.84 348 LEU C C 1
ATOM 9024 O O . LEU C 1 326 ? -21.440 30.145 80.301 1.00 33.69 348 LEU C O 1
ATOM 9029 N N . GLY C 1 327 ? -19.365 30.414 79.487 1.00 30.56 349 GLY C N 1
ATOM 9030 C CA . GLY C 1 327 ? -19.833 30.967 78.233 1.00 31.50 349 GLY C CA 1
ATOM 9031 C C . GLY C 1 327 ? -18.751 31.732 77.496 1.00 31.84 349 GLY C C 1
ATOM 9032 O O . GLY C 1 327 ? -17.578 31.674 77.851 1.00 32.91 349 GLY C O 1
ATOM 9033 N N . PHE C 1 328 ? -19.185 32.448 76.468 1.00 29.83 350 PHE C N 1
ATOM 9034 C CA . PHE C 1 328 ? -18.307 33.248 75.650 1.00 30.92 350 PHE C CA 1
ATOM 9035 C C . PHE C 1 328 ? -18.858 34.672 75.651 1.00 32.49 350 PHE C C 1
ATOM 9036 O O . PHE C 1 328 ? -18.272 35.561 76.258 1.00 32.98 350 PHE C O 1
ATOM 9044 N N . ALA C 1 329 ? -19.984 34.882 74.963 1.00 31.37 351 ALA C N 1
ATOM 9045 C CA . ALA C 1 329 ? -20.675 36.159 74.992 1.00 33.24 351 ALA C CA 1
ATOM 9046 C C . ALA C 1 329 ? -21.970 35.922 75.758 1.00 36.06 351 ALA C C 1
ATOM 9047 O O . ALA C 1 329 ? -23.004 35.611 75.179 1.00 42.81 351 ALA C O 1
ATOM 9049 N N . GLY C 1 330 ? -21.887 36.010 77.084 1.00 35.14 352 GLY C N 1
ATOM 9050 C CA . GLY C 1 330 ? -23.020 35.663 77.921 1.00 36.89 352 GLY C CA 1
ATOM 9051 C C . GLY C 1 330 ? -22.882 34.264 78.510 1.00 35.45 352 GLY C C 1
ATOM 9052 O O . GLY C 1 330 ? -21.775 33.802 78.794 1.00 37.33 352 GLY C O 1
ATOM 9053 N N . HIS C 1 331 ? -24.031 33.631 78.728 1.00 36.13 353 HIS C N 1
ATOM 9054 C CA . HIS C 1 331 ? -24.115 32.361 79.424 1.00 38.18 353 HIS C CA 1
ATOM 9055 C C . HIS C 1 331 ? -24.388 31.285 78.382 1.00 36.11 353 HIS C C 1
ATOM 9056 O O . HIS C 1 331 ? -25.495 31.185 77.873 1.00 36.70 353 HIS C O 1
ATOM 9063 N N . GLN C 1 332 ? -23.348 30.513 78.054 1.00 37.66 354 GLN C N 1
ATOM 9064 C CA . GLN C 1 332 ? -23.402 29.495 77.016 1.00 36.73 354 GLN C CA 1
ATOM 9065 C C . GLN C 1 332 ? -22.730 28.258 77.599 1.00 36.93 354 GLN C C 1
ATOM 9066 O O . GLN C 1 332 ? -21.593 27.924 77.244 1.00 34.72 354 GLN C O 1
ATOM 9072 N N . PRO C 1 333 ? -23.387 27.583 78.565 1.00 37.74 355 PRO C N 1
ATOM 9073 C CA . PRO C 1 333 ? -22.714 26.564 79.373 1.00 38.43 355 PRO C CA 1
ATOM 9074 C C . PRO C 1 333 ? -22.306 25.321 78.585 1.00 36.17 355 PRO C C 1
ATOM 9075 O O . PRO C 1 333 ? -21.340 24.656 78.947 1.00 33.94 355 PRO C O 1
ATOM 9079 N N . ASP C 1 334 ? -23.020 25.019 77.496 1.00 37.43 356 ASP C N 1
ATOM 9080 C CA . ASP C 1 334 ? -22.690 23.838 76.707 1.00 37.67 356 ASP C CA 1
ATOM 9081 C C . ASP C 1 334 ? -21.396 23.999 75.906 1.00 37.66 356 ASP C C 1
ATOM 9082 O O . ASP C 1 334 ? -20.858 23.019 75.401 1.00 35.74 356 ASP C O 1
ATOM 9087 N N . LEU C 1 335 ? -20.869 25.227 75.839 1.00 35.63 357 LEU C N 1
ATOM 9088 C CA . LEU C 1 335 ? -19.563 25.486 75.259 1.00 31.78 357 LEU C CA 1
ATOM 9089 C C . LEU C 1 335 ? -18.417 24.988 76.135 1.00 32.45 357 LEU C C 1
ATOM 9090 O O . LEU C 1 335 ? -17.286 24.840 75.663 1.00 34.07 357 LEU C O 1
ATOM 9095 N N . ALA C 1 336 ? -18.711 24.738 77.421 1.00 31.24 358 ALA C N 1
ATOM 9096 C CA . ALA C 1 336 ? -17.706 24.301 78.368 1.00 33.27 358 ALA C CA 1
ATOM 9097 C C . ALA C 1 336 ? -17.323 22.843 78.126 1.00 34.20 358 ALA C C 1
ATOM 9098 O O . ALA C 1 336 ? -18.187 21.981 78.008 1.00 31.99 358 ALA C O 1
ATOM 9100 N N . ASP C 1 337 ? -16.014 22.591 78.053 1.00 40.07 359 ASP C N 1
ATOM 9101 C CA . ASP C 1 337 ? -15.469 21.252 77.893 1.00 41.82 359 ASP C CA 1
ATOM 9102 C C . ASP C 1 337 ? -15.635 20.480 79.202 1.00 42.96 359 ASP C C 1
ATOM 9103 O O . ASP C 1 337 ? -16.002 21.047 80.231 1.00 41.51 359 ASP C O 1
ATOM 9108 N N . TRP C 1 338 ? -15.373 19.171 79.168 1.00 42.55 360 TRP C N 1
ATOM 9109 C CA . TRP C 1 338 ? -15.551 18.325 80.341 1.00 42.36 360 TRP C CA 1
ATOM 9110 C C . TRP C 1 338 ? -14.645 18.699 81.520 1.00 41.12 360 TRP C C 1
ATOM 9111 O O . TRP C 1 338 ? -14.938 18.342 82.656 1.00 42.55 360 TRP C O 1
ATOM 9122 N N . TYR C 1 339 ? -13.553 19.431 81.245 1.00 39.65 361 TYR C N 1
ATOM 9123 C CA . TYR C 1 339 ? -12.604 19.845 82.275 1.00 39.11 361 TYR C CA 1
ATOM 9124 C C . TYR C 1 339 ? -12.839 21.266 82.805 1.00 40.13 361 TYR C C 1
ATOM 9125 O O . TYR C 1 339 ? -12.037 21.772 83.589 1.00 37.03 361 TYR C O 1
ATOM 9134 N N . THR C 1 340 ? -13.959 21.889 82.402 1.00 38.80 362 THR C N 1
ATOM 9135 C CA . THR C 1 340 ? -14.204 23.305 82.632 1.00 35.61 362 THR C CA 1
ATOM 9136 C C . THR C 1 340 ? -15.227 23.607 83.734 1.00 31.95 362 THR C C 1
ATOM 9137 O O . THR C 1 340 ? -16.285 22.986 83.821 1.00 35.69 362 THR C O 1
ATOM 9141 N N . ASN C 1 341 ? -14.885 24.589 84.580 1.00 33.37 363 ASN C N 1
ATOM 9142 C CA . ASN C 1 341 ? -15.768 25.118 85.612 1.00 33.52 363 ASN C CA 1
ATOM 9143 C C . ASN C 1 341 ? -15.678 26.641 85.530 1.00 29.96 363 ASN C C 1
ATOM 9144 O O . ASN C 1 341 ? -14.909 27.165 84.733 1.00 29.38 363 ASN C O 1
ATOM 9149 N N . ASN C 1 342 ? -16.462 27.374 86.334 1.00 32.50 364 ASN C N 1
ATOM 9150 C CA . ASN C 1 342 ? -16.475 28.818 86.143 1.00 32.89 364 ASN C CA 1
ATOM 9151 C C . ASN C 1 342 ? -15.196 29.478 86.661 1.00 32.39 364 ASN C C 1
ATOM 9152 O O . ASN C 1 342 ? -14.869 30.584 86.239 1.00 30.78 364 ASN C O 1
ATOM 9157 N N . GLY C 1 343 ? -14.430 28.781 87.511 1.00 31.14 365 GLY C N 1
ATOM 9158 C CA . GLY C 1 343 ? -13.088 29.235 87.865 1.00 29.73 365 GLY C CA 1
ATOM 9159 C C . GLY C 1 343 ? -12.146 29.295 86.664 1.00 27.63 365 GLY C C 1
ATOM 9160 O O . GLY C 1 343 ? -11.337 30.214 86.541 1.00 28.07 365 GLY C O 1
ATOM 9161 N N . SER C 1 344 ? -12.290 28.324 85.754 1.00 27.99 366 SER C N 1
ATOM 9162 C CA . SER C 1 344 ? -11.518 28.280 84.519 1.00 26.45 366 SER C CA 1
ATOM 9163 C C . SER C 1 344 ? -11.664 29.559 83.690 1.00 27.73 366 SER C C 1
ATOM 9164 O O . SER C 1 344 ? -10.746 29.942 82.968 1.00 25.13 366 SER C O 1
ATOM 9167 N N . MET C 1 345 ? -12.835 30.207 83.799 1.00 27.91 367 MET C N 1
ATOM 9168 C CA . MET C 1 345 ? -13.158 31.379 83.000 1.00 28.39 367 MET C CA 1
ATOM 9169 C C . MET C 1 345 ? -12.216 32.553 83.240 1.00 27.81 367 MET C C 1
ATOM 9170 O O . MET C 1 345 ? -12.118 33.448 82.402 1.00 26.84 367 MET C O 1
ATOM 9175 N N . TYR C 1 346 ? -11.544 32.563 84.401 1.00 26.16 368 TYR C N 1
ATOM 9176 C CA . TYR C 1 346 ? -10.717 33.691 84.793 1.00 25.77 368 TYR C CA 1
ATOM 9177 C C . TYR C 1 346 ? -9.435 33.815 83.967 1.00 25.35 368 TYR C C 1
ATOM 9178 O O . TYR C 1 346 ? -8.729 34.802 84.081 1.00 26.61 368 TYR C O 1
ATOM 9187 N N . LEU C 1 347 ? -9.176 32.861 83.063 1.00 26.12 369 LEU C N 1
ATOM 9188 C CA . LEU C 1 347 ? -8.128 33.043 82.074 1.00 25.98 369 LEU C CA 1
ATOM 9189 C C . LEU C 1 347 ? -8.389 34.248 81.158 1.00 25.30 369 LEU C C 1
ATOM 9190 O O . LEU C 1 347 ? -7.455 34.797 80.585 1.00 28.62 369 LEU C O 1
ATOM 9195 N N . THR C 1 348 ? -9.632 34.732 81.083 1.00 25.33 370 THR C N 1
ATOM 9196 C CA . THR C 1 348 ? -9.905 35.949 80.328 1.00 26.38 370 THR C CA 1
ATOM 9197 C C . THR C 1 348 ? -9.195 37.184 80.889 1.00 27.70 370 THR C C 1
ATOM 9198 O O . THR C 1 348 ? -9.100 38.205 80.213 1.00 27.32 370 THR C O 1
ATOM 9202 N N . SER C 1 349 ? -8.694 37.094 82.132 1.00 26.68 371 SER C N 1
ATOM 9203 C CA A SER C 1 349 ? -7.936 38.170 82.751 0.50 27.30 371 SER C CA 1
ATOM 9204 C CA B SER C 1 349 ? -7.938 38.171 82.750 0.50 27.04 371 SER C CA 1
ATOM 9205 C C . SER C 1 349 ? -6.622 38.456 82.027 1.00 26.04 371 SER C C 1
ATOM 9206 O O . SER C 1 349 ? -6.039 39.514 82.197 1.00 28.17 371 SER C O 1
ATOM 9211 N N . GLU C 1 350 ? -6.151 37.494 81.227 1.00 25.37 372 GLU C N 1
ATOM 9212 C CA . GLU C 1 350 ? -4.870 37.616 80.554 1.00 25.94 372 GLU C CA 1
ATOM 9213 C C . GLU C 1 350 ? -4.833 38.701 79.479 1.00 29.09 372 GLU C C 1
ATOM 9214 O O . GLU C 1 350 ? -3.761 39.066 79.006 1.00 27.74 372 GLU C O 1
ATOM 9220 N N . VAL C 1 351 ? -5.994 39.223 79.085 1.00 26.51 373 VAL C N 1
ATOM 9221 C CA . VAL C 1 351 ? -6.022 40.383 78.211 1.00 27.10 373 VAL C CA 1
ATOM 9222 C C . VAL C 1 351 ? -5.505 41.656 78.889 1.00 28.61 373 VAL C C 1
ATOM 9223 O O . VAL C 1 351 ? -5.058 42.581 78.211 1.00 25.92 373 VAL C O 1
ATOM 9227 N N . PHE C 1 352 ? -5.548 41.707 80.230 1.00 26.32 374 PHE C N 1
ATOM 9228 C CA . PHE C 1 352 ? -5.316 42.959 80.930 1.00 26.21 374 PHE C CA 1
ATOM 9229 C C . PHE C 1 352 ? -3.858 43.352 81.138 1.00 26.23 374 PHE C C 1
ATOM 9230 O O . PHE C 1 352 ? -3.583 44.375 81.756 1.00 25.84 374 PHE C O 1
ATOM 9238 N N . LEU C 1 353 ? -2.923 42.564 80.597 1.00 25.54 375 LEU C N 1
ATOM 9239 C CA . LEU C 1 353 ? -1.517 42.793 80.866 1.00 24.91 375 LEU C CA 1
ATOM 9240 C C . LEU C 1 353 ? -1.076 44.239 80.657 1.00 25.55 375 LEU C C 1
ATOM 9241 O O . LEU C 1 353 ? -0.331 44.755 81.478 1.00 29.22 375 LEU C O 1
ATOM 9246 N N . PRO C 1 354 ? -1.473 44.970 79.583 1.00 27.29 376 PRO C N 1
ATOM 9247 C CA . PRO C 1 354 ? -0.959 46.330 79.395 1.00 27.50 376 PRO C CA 1
ATOM 9248 C C . PRO C 1 354 ? -1.429 47.368 80.408 1.00 27.68 376 PRO C C 1
ATOM 9249 O O . PRO C 1 354 ? -0.913 48.479 80.416 1.00 29.94 376 PRO C O 1
ATOM 9253 N N . LEU C 1 355 ? -2.359 47.007 81.301 1.00 29.09 377 LEU C N 1
ATOM 9254 C CA . LEU C 1 355 ? -2.619 47.844 82.465 1.00 28.85 377 LEU C CA 1
ATOM 9255 C C . LEU C 1 355 ? -1.388 47.979 83.366 1.00 30.21 377 LEU C C 1
ATOM 9256 O O . LEU C 1 355 ? -1.341 48.870 84.209 1.00 30.36 377 LEU C O 1
ATOM 9261 N N . GLY C 1 356 ? -0.390 47.101 83.176 1.00 27.89 378 GLY C N 1
ATOM 9262 C CA . GLY C 1 356 ? 0.888 47.239 83.857 1.00 29.97 378 GLY C CA 1
ATOM 9263 C C . GLY C 1 356 ? 1.773 48.369 83.326 1.00 29.46 378 GLY C C 1
ATOM 9264 O O . GLY C 1 356 ? 2.792 48.688 83.918 1.00 27.45 378 GLY C O 1
ATOM 9265 N N . LEU C 1 357 ? 1.398 48.956 82.185 1.00 29.37 379 LEU C N 1
ATOM 9266 C CA . LEU C 1 357 ? 1.975 50.208 81.732 1.00 29.62 379 LEU C CA 1
ATOM 9267 C C . LEU C 1 357 ? 1.224 51.337 82.432 1.00 31.05 379 LEU C C 1
ATOM 9268 O O . LEU C 1 357 ? 0.002 51.279 82.555 1.00 30.91 379 LEU C O 1
ATOM 9273 N N . PRO C 1 358 ? 1.922 52.393 82.905 1.00 31.73 380 PRO C N 1
ATOM 9274 C CA . PRO C 1 358 ? 1.252 53.515 83.568 1.00 34.09 380 PRO C CA 1
ATOM 9275 C C . PRO C 1 358 ? 0.171 54.177 82.716 1.00 34.92 380 PRO C C 1
ATOM 9276 O O . PRO C 1 358 ? 0.204 54.112 81.484 1.00 33.07 380 PRO C O 1
ATOM 9280 N N . ALA C 1 359 ? -0.758 54.862 83.395 1.00 34.89 381 ALA C N 1
ATOM 9281 C CA . ALA C 1 359 ? -1.837 55.583 82.738 1.00 37.87 381 ALA C CA 1
ATOM 9282 C C . ALA C 1 359 ? -1.339 56.630 81.738 1.00 37.62 381 ALA C C 1
ATOM 9283 O O . ALA C 1 359 ? -2.015 56.919 80.761 1.00 44.41 381 ALA C O 1
ATOM 9285 N N . ASP C 1 360 ? -0.145 57.181 81.978 1.00 39.15 382 ASP C N 1
ATOM 9286 C CA . ASP C 1 360 ? 0.437 58.192 81.111 1.00 39.30 382 ASP C CA 1
ATOM 9287 C C . ASP C 1 360 ? 1.428 57.636 80.082 1.00 40.33 382 ASP C C 1
ATOM 9288 O O . ASP C 1 360 ? 2.142 58.395 79.437 1.00 40.47 382 ASP C O 1
ATOM 9293 N N . HIS C 1 361 ? 1.458 56.310 79.917 1.00 37.36 383 HIS C N 1
ATOM 9294 C CA . HIS C 1 361 ? 2.287 55.679 78.907 1.00 36.05 383 HIS C CA 1
ATOM 9295 C C . HIS C 1 361 ? 1.637 55.836 77.531 1.00 33.82 383 HIS C C 1
ATOM 9296 O O . HIS C 1 361 ? 0.417 55.870 77.408 1.00 33.34 383 HIS C O 1
ATOM 9303 N N . SER C 1 362 ? 2.477 55.909 76.495 1.00 34.70 384 SER C N 1
ATOM 9304 C CA . SER C 1 362 ? 2.019 56.060 75.119 1.00 36.00 384 SER C CA 1
ATOM 9305 C C . SER C 1 362 ? 0.990 55.011 74.685 1.00 31.79 384 SER C C 1
ATOM 9306 O O . SER C 1 362 ? 0.137 55.290 73.851 1.00 35.68 384 SER C O 1
ATOM 9309 N N . PHE C 1 363 ? 1.064 53.793 75.237 1.00 31.79 385 PHE C N 1
ATOM 9310 C CA . PHE C 1 363 ? 0.098 52.765 74.891 1.00 28.95 385 PHE C CA 1
ATOM 9311 C C . PHE C 1 363 ? -1.316 53.255 75.190 1.00 32.08 385 PHE C C 1
ATOM 9312 O O . PHE C 1 363 ? -2.233 53.006 74.404 1.00 30.56 385 PHE C O 1
ATOM 9320 N N . TRP C 1 364 ? -1.466 53.975 76.314 1.00 31.19 386 TRP C N 1
ATOM 9321 C CA . TRP C 1 364 ? -2.754 54.459 76.770 1.00 31.85 386 TRP C CA 1
ATOM 9322 C C . TRP C 1 364 ? -3.126 55.852 76.278 1.00 33.47 386 TRP C C 1
ATOM 9323 O O . TRP C 1 364 ? -4.306 56.149 76.169 1.00 37.69 386 TRP C O 1
ATOM 9334 N N . THR C 1 365 ? -2.132 56.703 76.007 1.00 35.55 387 THR C N 1
ATOM 9335 C CA . THR C 1 365 ? -2.402 58.087 75.658 1.00 36.47 387 THR C CA 1
ATOM 9336 C C . THR C 1 365 ? -2.370 58.360 74.154 1.00 39.73 387 THR C C 1
ATOM 9337 O O . THR C 1 365 ? -2.857 59.398 73.713 1.00 36.20 387 THR C O 1
ATOM 9341 N N . SER C 1 366 ? -1.761 57.462 73.368 1.00 38.26 388 SER C N 1
ATOM 9342 C CA . SER C 1 366 ? -1.649 57.690 71.932 1.00 37.79 388 SER C CA 1
ATOM 9343 C C . SER C 1 366 ? -3.030 57.719 71.274 1.00 38.09 388 SER C C 1
ATOM 9344 O O . SER C 1 366 ? -3.977 57.101 71.761 1.00 36.24 388 SER C O 1
ATOM 9347 N N . PRO C 1 367 ? -3.203 58.450 70.151 1.00 40.51 389 PRO C N 1
ATOM 9348 C CA . PRO C 1 367 ? -4.486 58.457 69.442 1.00 40.64 389 PRO C CA 1
ATOM 9349 C C . PRO C 1 367 ? -4.943 57.058 69.032 1.00 37.97 389 PRO C C 1
ATOM 9350 O O . PRO C 1 367 ? -4.124 56.186 68.726 1.00 36.66 389 PRO C O 1
ATOM 9354 N N . ALA C 1 368 ? -6.265 56.852 69.049 1.00 39.70 390 ALA C N 1
ATOM 9355 C CA . ALA C 1 368 ? -6.877 55.660 68.488 1.00 40.94 390 ALA C CA 1
ATOM 9356 C C . ALA C 1 368 ? -6.450 55.516 67.027 1.00 41.72 390 ALA C C 1
ATOM 9357 O O . ALA C 1 368 ? -6.217 56.507 66.347 1.00 40.98 390 ALA C O 1
ATOM 9359 N N . GLU C 1 369 ? -6.289 54.274 66.570 1.00 42.48 391 GLU C N 1
ATOM 9360 C CA . GLU C 1 369 ? -5.968 54.011 65.175 1.00 42.76 391 GLU C CA 1
ATOM 9361 C C . GLU C 1 369 ? -6.879 52.885 64.710 1.00 38.89 391 GLU C C 1
ATOM 9362 O O . GLU C 1 369 ? -7.302 52.046 65.507 1.00 34.63 391 GLU C O 1
ATOM 9368 N N . GLU C 1 370 ? -7.125 52.850 63.400 1.00 35.33 392 GLU C N 1
ATOM 9369 C CA . GLU C 1 370 ? -7.900 51.773 62.816 1.00 36.98 392 GLU C CA 1
ATOM 9370 C C . GLU C 1 370 ? -7.040 50.522 62.661 1.00 35.92 392 GLU C C 1
ATOM 9371 O O . GLU C 1 370 ? -5.869 50.580 62.298 1.00 37.14 392 GLU C O 1
ATOM 9377 N N . TRP C 1 371 ? -7.651 49.383 62.966 1.00 32.08 393 TRP C N 1
ATOM 9378 C CA . TRP C 1 371 ? -6.989 48.101 62.836 1.00 29.52 393 TRP C CA 1
ATOM 9379 C C . TRP C 1 371 ? -7.155 47.572 61.412 1.00 28.52 393 TRP C C 1
ATOM 9380 O O . TRP C 1 371 ? -7.884 48.146 60.601 1.00 29.96 393 TRP C O 1
ATOM 9391 N N . THR C 1 372 ? -6.424 46.508 61.091 1.00 27.81 394 THR C N 1
ATOM 9392 C CA . THR C 1 372 ? -6.250 46.081 59.713 1.00 27.94 394 THR C CA 1
ATOM 9393 C C . THR C 1 372 ? -7.560 45.816 58.978 1.00 27.09 394 THR C C 1
ATOM 9394 O O . THR C 1 372 ? -7.779 46.362 57.899 1.00 27.54 394 THR C O 1
ATOM 9398 N N . THR C 1 373 ? -8.429 44.975 59.545 1.00 27.41 395 THR C N 1
ATOM 9399 C CA . THR C 1 373 ? -9.670 44.627 58.866 1.00 28.54 395 THR C CA 1
ATOM 9400 C C . THR C 1 373 ? -10.609 45.821 58.751 1.00 28.19 395 THR C C 1
ATOM 9401 O O . THR C 1 373 ? -11.362 45.936 57.784 1.00 29.19 395 THR C O 1
ATOM 9405 N N . LYS C 1 374 ? -10.562 46.707 59.747 1.00 28.53 396 LYS C N 1
ATOM 9406 C CA . LYS C 1 374 ? -11.371 47.911 59.719 1.00 30.63 396 LYS C CA 1
ATOM 9407 C C . LYS C 1 374 ? -10.984 48.795 58.539 1.00 29.46 396 LYS C C 1
ATOM 9408 O O . LYS C 1 374 ? -11.848 49.270 57.806 1.00 30.91 396 LYS C O 1
ATOM 9414 N N . LYS C 1 375 ? -9.676 48.983 58.330 1.00 28.87 397 LYS C N 1
ATOM 9415 C CA . LYS C 1 375 ? -9.194 49.693 57.150 1.00 31.19 397 LYS C CA 1
ATOM 9416 C C . LYS C 1 375 ? -9.618 48.984 55.861 1.00 28.06 397 LYS C C 1
ATOM 9417 O O . LYS C 1 375 ? -10.129 49.608 54.931 1.00 29.38 397 LYS C O 1
ATOM 9423 N N . ALA C 1 376 ? -9.434 47.662 55.839 1.00 27.27 398 ALA C N 1
ATOM 9424 C CA . ALA C 1 376 ? -9.671 46.876 54.637 1.00 26.87 398 ALA C CA 1
ATOM 9425 C C . ALA C 1 376 ? -11.112 46.987 54.161 1.00 28.13 398 ALA C C 1
ATOM 9426 O O . ALA C 1 376 ? -11.358 47.300 53.006 1.00 28.12 398 ALA C O 1
ATOM 9428 N N . TRP C 1 377 ? -12.069 46.770 55.066 1.00 27.86 399 TRP C N 1
ATOM 9429 C CA . TRP C 1 377 ? -13.472 46.789 54.690 1.00 29.85 399 TRP C CA 1
ATOM 9430 C C . TRP C 1 377 ? -14.044 48.190 54.466 1.00 31.42 399 TRP C C 1
ATOM 9431 O O . TRP C 1 377 ? -15.130 48.308 53.914 1.00 37.12 399 TRP C O 1
ATOM 9442 N N . GLN C 1 378 ? -13.303 49.235 54.855 1.00 32.42 400 GLN C N 1
ATOM 9443 C CA . GLN C 1 378 ? -13.627 50.599 54.472 1.00 34.92 400 GLN C CA 1
ATOM 9444 C C . GLN C 1 378 ? -13.219 50.894 53.032 1.00 34.25 400 GLN C C 1
ATOM 9445 O O . GLN C 1 378 ? -13.586 51.920 52.497 1.00 36.32 400 GLN C O 1
ATOM 9451 N N . GLY C 1 379 ? -12.449 50.000 52.400 1.00 33.92 401 GLY C N 1
ATOM 9452 C CA . GLY C 1 379 ? -11.896 50.247 51.082 1.00 33.14 401 GLY C CA 1
ATOM 9453 C C . GLY C 1 379 ? -10.633 51.106 51.078 1.00 34.03 401 GLY C C 1
ATOM 9454 O O . GLY C 1 379 ? -10.208 51.577 50.028 1.00 36.20 401 GLY C O 1
ATOM 9455 N N . ASP C 1 380 ? -10.025 51.271 52.256 1.00 34.15 402 ASP C N 1
ATOM 9456 C CA . ASP C 1 380 ? -8.840 52.090 52.423 1.00 36.61 402 ASP C CA 1
ATOM 9457 C C . ASP C 1 380 ? -7.574 51.252 52.264 1.00 35.07 402 ASP C C 1
ATOM 9458 O O . ASP C 1 380 ? -7.630 50.027 52.343 1.00 35.40 402 ASP C O 1
ATOM 9463 N N . PRO C 1 381 ? -6.399 51.880 52.029 1.00 37.31 403 PRO C N 1
ATOM 9464 C CA . PRO C 1 381 ? -5.136 51.143 52.028 1.00 35.79 403 PRO C CA 1
ATOM 9465 C C . PRO C 1 381 ? -4.929 50.377 53.330 1.00 34.79 403 PRO C C 1
ATOM 9466 O O . PRO C 1 381 ? -5.242 50.861 54.420 1.00 33.57 403 PRO C O 1
ATOM 9470 N N . PHE C 1 382 ? -4.435 49.146 53.193 1.00 31.95 404 PHE C N 1
ATOM 9471 C CA . PHE C 1 382 ? -4.010 48.384 54.350 1.00 31.22 404 PHE C CA 1
ATOM 9472 C C . PHE C 1 382 ? -2.828 47.528 53.914 1.00 30.47 404 PHE C C 1
ATOM 9473 O O . PHE C 1 382 ? -2.695 47.203 52.741 1.00 29.96 404 PHE C O 1
ATOM 9481 N N . PRO C 1 383 ? -1.919 47.175 54.842 1.00 33.02 405 PRO C N 1
ATOM 9482 C CA . PRO C 1 383 ? -0.678 46.501 54.461 1.00 35.19 405 PRO C CA 1
ATOM 9483 C C . PRO C 1 383 ? -0.842 45.060 53.988 1.00 30.75 405 PRO C C 1
ATOM 9484 O O . PRO C 1 383 ? -1.700 44.316 54.479 1.00 28.47 405 PRO C O 1
ATOM 9488 N N . LYS C 1 384 ? 0.013 44.702 53.022 1.00 30.28 406 LYS C N 1
ATOM 9489 C CA . LYS C 1 384 ? 0.289 43.327 52.668 1.00 32.27 406 LYS C CA 1
ATOM 9490 C C . LYS C 1 384 ? 0.822 42.595 53.892 1.00 29.66 406 LYS C C 1
ATOM 9491 O O . LYS C 1 384 ? 1.548 43.171 54.691 1.00 30.04 406 LYS C O 1
ATOM 9497 N N . ASP C 1 385 ? 0.437 41.325 54.028 1.00 29.17 407 ASP C N 1
ATOM 9498 C CA . ASP C 1 385 ? 0.985 40.459 55.059 1.00 28.75 407 ASP C CA 1
ATOM 9499 C C . ASP C 1 385 ? 2.003 39.523 54.415 1.00 30.68 407 ASP C C 1
ATOM 9500 O O . ASP C 1 385 ? 1.901 39.203 53.239 1.00 32.68 407 ASP C O 1
ATOM 9505 N N . HIS C 1 386 ? 3.004 39.114 55.202 1.00 32.30 408 HIS C N 1
ATOM 9506 C CA . HIS C 1 386 ? 4.091 38.286 54.712 1.00 36.55 408 HIS C CA 1
ATOM 9507 C C . HIS C 1 386 ? 4.354 37.199 55.748 1.00 31.93 408 HIS C C 1
ATOM 9508 O O . HIS C 1 386 ? 4.331 37.489 56.942 1.00 29.21 408 HIS C O 1
ATOM 9515 N N . ALA C 1 387 ? 4.597 35.973 55.271 1.00 29.62 409 ALA C N 1
ATOM 9516 C CA . ALA C 1 387 ? 5.003 34.884 56.144 1.00 30.38 409 ALA C CA 1
ATOM 9517 C C . ALA C 1 387 ? 6.385 35.205 56.695 1.00 31.67 409 ALA C C 1
ATOM 9518 O O . ALA C 1 387 ? 7.204 35.840 56.025 1.00 26.92 409 ALA C O 1
ATOM 9520 N N . VAL C 1 388 ? 6.644 34.712 57.903 1.00 30.30 410 VAL C N 1
ATOM 9521 C CA . VAL C 1 388 ? 7.973 34.736 58.478 1.00 33.32 410 VAL C CA 1
ATOM 9522 C C . VAL C 1 388 ? 8.396 33.265 58.528 1.00 37.24 410 VAL C C 1
ATOM 9523 O O . VAL C 1 388 ? 7.869 32.476 59.320 1.00 37.52 410 VAL C O 1
ATOM 9527 N N . ARG C 1 389 ? 9.297 32.876 57.622 1.00 35.26 411 ARG C N 1
ATOM 9528 C CA . ARG C 1 389 ? 9.579 31.465 57.388 1.00 52.07 411 ARG C CA 1
ATOM 9529 C C . ARG C 1 389 ? 10.923 31.022 57.966 1.00 56.08 411 ARG C C 1
ATOM 9530 O O . ARG C 1 389 ? 11.302 29.861 57.809 1.00 65.01 411 ARG C O 1
ATOM 9538 N N . TYR C 1 390 ? 11.627 31.949 58.629 1.00 49.59 412 TYR C N 1
ATOM 9539 C CA . TYR C 1 390 ? 13.042 31.779 58.944 1.00 67.61 412 TYR C CA 1
ATOM 9540 C C . TYR C 1 390 ? 13.332 31.563 60.430 1.00 64.50 412 TYR C C 1
ATOM 9541 O O . TYR C 1 390 ? 14.479 31.649 60.857 1.00 71.29 412 TYR C O 1
ATOM 9550 N N . LEU C 1 391 ? 12.296 31.234 61.210 1.00 56.56 413 LEU C N 1
ATOM 9551 C CA . LEU C 1 391 ? 12.418 31.163 62.659 1.00 56.20 413 LEU C CA 1
ATOM 9552 C C . LEU C 1 391 ? 12.416 29.712 63.176 1.00 51.85 413 LEU C C 1
ATOM 9553 O O . LEU C 1 391 ? 12.194 29.513 64.355 1.00 41.93 413 LEU C O 1
ATOM 9558 N N . GLU D 1 2 ? -34.112 38.253 44.594 1.00 73.33 24 GLU D N 1
ATOM 9559 C CA . GLU D 1 2 ? -34.590 38.189 45.975 1.00 68.64 24 GLU D CA 1
ATOM 9560 C C . GLU D 1 2 ? -33.853 37.118 46.777 1.00 66.40 24 GLU D C 1
ATOM 9561 O O . GLU D 1 2 ? -33.254 37.422 47.813 1.00 61.00 24 GLU D O 1
ATOM 9567 N N . ASN D 1 3 ? -33.890 35.872 46.279 1.00 56.16 25 ASN D N 1
ATOM 9568 C CA . ASN D 1 3 ? -33.293 34.750 46.984 1.00 52.90 25 ASN D CA 1
ATOM 9569 C C . ASN D 1 3 ? -31.774 34.815 46.837 1.00 46.18 25 ASN D C 1
ATOM 9570 O O . ASN D 1 3 ? -31.256 35.597 46.046 1.00 42.04 25 ASN D O 1
ATOM 9575 N N . ASP D 1 4 ? -31.048 34.054 47.657 1.00 42.68 26 ASP D N 1
ATOM 9576 C CA . ASP D 1 4 ? -29.601 34.153 47.644 1.00 39.75 26 ASP D CA 1
ATOM 9577 C C . ASP D 1 4 ? -29.040 33.819 46.262 1.00 38.77 26 ASP D C 1
ATOM 9578 O O . ASP D 1 4 ? -28.113 34.478 45.803 1.00 36.35 26 ASP D O 1
ATOM 9583 N N . ARG D 1 5 ? -29.630 32.829 45.586 1.00 37.97 27 ARG D N 1
ATOM 9584 C CA . ARG D 1 5 ? -29.113 32.383 44.305 1.00 39.99 27 ARG D CA 1
ATOM 9585 C C . ARG D 1 5 ? -29.053 33.514 43.281 1.00 43.03 27 ARG D C 1
ATOM 9586 O O . ARG D 1 5 ? -28.071 33.620 42.546 1.00 39.59 27 ARG D O 1
ATOM 9594 N N . ALA D 1 6 ? -30.100 34.341 43.244 1.00 39.56 28 ALA D N 1
ATOM 9595 C CA . ALA D 1 6 ? -30.183 35.450 42.305 1.00 41.67 28 ALA D CA 1
ATOM 9596 C C . ALA D 1 6 ? -29.072 36.472 42.518 1.00 39.35 28 ALA D C 1
ATOM 9597 O O . ALA D 1 6 ? -28.543 37.014 41.552 1.00 40.00 28 ALA D O 1
ATOM 9599 N N . TYR D 1 7 ? -28.685 36.708 43.778 1.00 40.61 29 TYR D N 1
ATOM 9600 C CA . TYR D 1 7 ? -27.538 37.558 44.050 1.00 40.82 29 TYR D CA 1
ATOM 9601 C C . TYR D 1 7 ? -26.261 36.939 43.476 1.00 37.26 29 TYR D C 1
ATOM 9602 O O . TYR D 1 7 ? -25.458 37.623 42.845 1.00 36.94 29 TYR D O 1
ATOM 9611 N N . TRP D 1 8 ? -26.064 35.638 43.704 1.00 35.95 30 TRP D N 1
ATOM 9612 C CA . TRP D 1 8 ? -24.862 34.951 43.252 1.00 34.97 30 TRP D CA 1
ATOM 9613 C C . TRP D 1 8 ? -24.751 34.927 41.726 1.00 36.10 30 TRP D C 1
ATOM 9614 O O . TRP D 1 8 ? -23.677 35.197 41.193 1.00 33.24 30 TRP D O 1
ATOM 9625 N N . THR D 1 9 ? -25.848 34.594 41.033 1.00 36.21 31 THR D N 1
ATOM 9626 C CA . THR D 1 9 ? -25.817 34.528 39.579 1.00 38.31 31 THR D CA 1
ATOM 9627 C C . THR D 1 9 ? -25.644 35.917 38.976 1.00 37.92 31 THR D C 1
ATOM 9628 O O . THR D 1 9 ? -24.933 36.070 37.988 1.00 40.15 31 THR D O 1
ATOM 9632 N N . GLY D 1 10 ? -26.264 36.931 39.585 1.00 39.57 32 GLY D N 1
ATOM 9633 C CA . GLY D 1 10 ? -26.064 38.308 39.161 1.00 38.65 32 GLY D CA 1
ATOM 9634 C C . GLY D 1 10 ? -24.595 38.723 39.223 1.00 37.94 32 GLY D C 1
ATOM 9635 O O . GLY D 1 10 ? -24.060 39.303 38.280 1.00 35.28 32 GLY D O 1
ATOM 9636 N N . LEU D 1 11 ? -23.926 38.375 40.330 1.00 36.95 33 LEU D N 1
ATOM 9637 C CA . LEU D 1 11 ? -22.529 38.731 40.494 1.00 36.39 33 LEU D CA 1
ATOM 9638 C C . LEU D 1 11 ? -21.637 37.916 39.560 1.00 34.88 33 LEU D C 1
ATOM 9639 O O . LEU D 1 11 ? -20.740 38.472 38.935 1.00 34.22 33 LEU D O 1
ATOM 9644 N N . ALA D 1 12 ? -21.877 36.605 39.458 1.00 34.72 34 ALA D N 1
ATOM 9645 C CA . ALA D 1 12 ? -21.080 35.763 38.577 1.00 32.46 34 ALA D CA 1
ATOM 9646 C C . ALA D 1 12 ? -21.190 36.239 37.133 1.00 35.75 34 ALA D C 1
ATOM 9647 O O . ALA D 1 12 ? -20.185 36.292 36.420 1.00 33.24 34 ALA D O 1
ATOM 9649 N N . TYR D 1 13 ? -22.409 36.598 36.712 1.00 35.86 35 TYR D N 1
ATOM 9650 C CA . TYR D 1 13 ? -22.619 37.106 35.365 1.00 37.48 35 TYR D CA 1
ATOM 9651 C C . TYR D 1 13 ? -21.872 38.426 35.148 1.00 36.58 35 TYR D C 1
ATOM 9652 O O . TYR D 1 13 ? -21.213 38.614 34.130 1.00 37.05 35 TYR D O 1
ATOM 9661 N N . ARG D 1 14 ? -21.973 39.334 36.118 1.00 37.04 36 ARG D N 1
ATOM 9662 C CA . ARG D 1 14 ? -21.270 40.606 36.073 1.00 41.77 36 ARG D CA 1
ATOM 9663 C C . ARG D 1 14 ? -19.751 40.449 35.955 1.00 37.61 36 ARG D C 1
ATOM 9664 O O . ARG D 1 14 ? -19.091 41.190 35.226 1.00 38.29 36 ARG D O 1
ATOM 9672 N N . ILE D 1 15 ? -19.193 39.463 36.661 1.00 33.33 37 ILE D N 1
ATOM 9673 C CA . ILE D 1 15 ? -17.771 39.178 36.564 1.00 33.79 37 ILE D CA 1
ATOM 9674 C C . ILE D 1 15 ? -17.414 38.545 35.219 1.00 33.88 37 ILE D C 1
ATOM 9675 O O . ILE D 1 15 ? -16.457 38.955 34.566 1.00 35.37 37 ILE D O 1
ATOM 9680 N N . ALA D 1 16 ? -18.205 37.553 34.803 1.00 34.00 38 ALA D N 1
ATOM 9681 C CA . ALA D 1 16 ? -17.888 36.751 33.627 1.00 33.35 38 ALA D CA 1
ATOM 9682 C C . ALA D 1 16 ? -18.114 37.446 32.286 1.00 34.29 38 ALA D C 1
ATOM 9683 O O . ALA D 1 16 ? -17.333 37.253 31.356 1.00 34.41 38 ALA D O 1
ATOM 9685 N N . ALA D 1 17 ? -19.200 38.217 32.169 1.00 36.40 39 ALA D N 1
ATOM 9686 C CA . ALA D 1 17 ? -19.661 38.658 30.858 1.00 37.50 39 ALA D CA 1
ATOM 9687 C C . ALA D 1 17 ? -18.680 39.558 30.101 1.00 38.75 39 ALA D C 1
ATOM 9688 O O . ALA D 1 17 ? -18.501 39.394 28.899 1.00 41.61 39 ALA D O 1
ATOM 9690 N N . PRO D 1 18 ? -18.032 40.557 30.743 1.00 40.97 40 PRO D N 1
ATOM 9691 C CA . PRO D 1 18 ? -17.047 41.392 30.049 1.00 41.68 40 PRO D CA 1
ATOM 9692 C C . PRO D 1 18 ? -15.854 40.611 29.500 1.00 38.20 40 PRO D C 1
ATOM 9693 O O . PRO D 1 18 ? -15.337 40.920 28.431 1.00 39.85 40 PRO D O 1
ATOM 9697 N N . VAL D 1 19 ? -15.419 39.584 30.237 1.00 37.44 41 VAL D N 1
ATOM 9698 C CA . VAL D 1 19 ? -14.332 38.732 29.789 1.00 34.18 41 VAL D CA 1
ATOM 9699 C C . VAL D 1 19 ? -14.782 37.908 28.585 1.00 34.45 41 VAL D C 1
ATOM 9700 O O . VAL D 1 19 ? -14.155 37.956 27.532 1.00 34.69 41 VAL D O 1
ATOM 9704 N N . LEU D 1 20 ? -15.866 37.151 28.756 1.00 34.08 42 LEU D N 1
ATOM 9705 C CA . LEU D 1 20 ? -16.260 36.156 27.770 1.00 35.41 42 LEU D CA 1
ATOM 9706 C C . LEU D 1 20 ? -16.841 36.766 26.502 1.00 35.87 42 LEU D C 1
ATOM 9707 O O . LEU D 1 20 ? -16.569 36.273 25.414 1.00 37.50 42 LEU D O 1
ATOM 9712 N N . GLU D 1 21 ? -17.606 37.849 26.627 1.00 38.35 43 GLU D N 1
ATOM 9713 C CA . GLU D 1 21 ? -18.143 38.491 25.438 1.00 41.81 43 GLU D CA 1
ATOM 9714 C C . GLU D 1 21 ? -17.017 39.031 24.559 1.00 42.43 43 GLU D C 1
ATOM 9715 O O . GLU D 1 21 ? -17.048 38.882 23.337 1.00 43.87 43 GLU D O 1
ATOM 9721 N N . ASN D 1 22 ? -16.019 39.666 25.184 1.00 39.51 44 ASN D N 1
ATOM 9722 C CA . ASN D 1 22 ? -14.892 40.200 24.435 1.00 41.48 44 ASN D CA 1
ATOM 9723 C C . ASN D 1 22 ? -14.007 39.098 23.856 1.00 40.00 44 ASN D C 1
ATOM 9724 O O . ASN D 1 22 ? -13.632 39.148 22.690 1.00 43.13 44 ASN D O 1
ATOM 9729 N N . MET D 1 23 ? -13.700 38.084 24.665 1.00 38.51 45 MET D N 1
ATOM 9730 C CA . MET D 1 23 ? -12.818 37.031 24.206 1.00 36.56 45 MET D CA 1
ATOM 9731 C C . MET D 1 23 ? -13.466 36.156 23.142 1.00 39.27 45 MET D C 1
ATOM 9732 O O . MET D 1 23 ? -12.762 35.633 22.274 1.00 39.70 45 MET D O 1
ATOM 9737 N N . SER D 1 24 ? -14.804 36.041 23.173 1.00 41.39 46 SER D N 1
ATOM 9738 C CA . SER D 1 24 ? -15.516 35.237 22.186 1.00 40.76 46 SER D CA 1
ATOM 9739 C C . SER D 1 24 ? -15.307 35.750 20.768 1.00 44.08 46 SER D C 1
ATOM 9740 O O . SER D 1 24 ? -15.408 34.987 19.812 1.00 43.92 46 SER D O 1
ATOM 9743 N N . LYS D 1 25 ? -15.035 37.048 20.631 1.00 47.38 47 LYS D N 1
ATOM 9744 C CA . LYS D 1 25 ? -14.820 37.626 19.309 1.00 46.79 47 LYS D CA 1
ATOM 9745 C C . LYS D 1 25 ? -13.376 38.092 19.121 1.00 46.66 47 LYS D C 1
ATOM 9746 O O . LYS D 1 25 ? -13.096 38.934 18.270 1.00 43.73 47 LYS D O 1
ATOM 9752 N N . GLY D 1 26 ? -12.457 37.517 19.911 1.00 44.58 48 GLY D N 1
ATOM 9753 C CA . GLY D 1 26 ? -11.044 37.838 19.822 1.00 44.34 48 GLY D CA 1
ATOM 9754 C C . GLY D 1 26 ? -10.696 39.290 20.161 1.00 44.23 48 GLY D C 1
ATOM 9755 O O . GLY D 1 26 ? -9.749 39.829 19.603 1.00 44.72 48 GLY D O 1
ATOM 9756 N N . GLU D 1 27 ? -11.439 39.912 21.086 1.00 43.91 49 GLU D N 1
ATOM 9757 C CA . GLU D 1 27 ? -11.170 41.291 21.486 1.00 47.57 49 GLU D CA 1
ATOM 9758 C C . GLU D 1 27 ? -10.867 41.497 22.973 1.00 41.35 49 GLU D C 1
ATOM 9759 O O . GLU D 1 27 ? -10.996 42.601 23.489 1.00 45.74 49 GLU D O 1
ATOM 9765 N N . LEU D 1 28 ? -10.463 40.440 23.674 1.00 42.46 50 LEU D N 1
ATOM 9766 C CA . LEU D 1 28 ? -10.136 40.592 25.084 1.00 39.21 50 LEU D CA 1
ATOM 9767 C C . LEU D 1 28 ? -8.898 41.476 25.243 1.00 39.64 50 LEU D C 1
ATOM 9768 O O . LEU D 1 28 ? -8.936 42.458 25.980 1.00 37.44 50 LEU D O 1
ATOM 9773 N N . LYS D 1 29 ? -7.809 41.143 24.541 1.00 40.51 51 LYS D N 1
ATOM 9774 C CA . LYS D 1 29 ? -6.597 41.948 24.618 1.00 42.82 51 LYS D CA 1
ATOM 9775 C C . LYS D 1 29 ? -6.862 43.361 24.102 1.00 45.57 51 LYS D C 1
ATOM 9776 O O . LYS D 1 29 ? -6.336 44.328 24.638 1.00 44.05 51 LYS D O 1
ATOM 9782 N N . LYS D 1 30 ? -7.702 43.480 23.072 1.00 45.90 52 LYS D N 1
ATOM 9783 C CA . LYS D 1 30 ? -8.046 44.782 22.522 1.00 47.94 52 LYS D CA 1
ATOM 9784 C C . LYS D 1 30 ? -8.772 45.670 23.531 1.00 49.16 52 LYS D C 1
ATOM 9785 O O . LYS D 1 30 ? -8.448 46.848 23.654 1.00 49.47 52 LYS D O 1
ATOM 9791 N N . ASN D 1 31 ? -9.748 45.103 24.253 1.00 49.73 53 ASN D N 1
ATOM 9792 C CA . ASN D 1 31 ? -10.677 45.899 25.044 1.00 51.08 53 ASN D CA 1
ATOM 9793 C C . ASN D 1 31 ? -10.463 45.867 26.554 1.00 46.92 53 ASN D C 1
ATOM 9794 O O . ASN D 1 31 ? -10.942 46.756 27.245 1.00 49.65 53 ASN D O 1
ATOM 9799 N N . MET D 1 32 ? -9.759 44.855 27.069 1.00 45.42 54 MET D N 1
ATOM 9800 C CA . MET D 1 32 ? -9.644 44.706 28.509 1.00 44.91 54 MET D CA 1
ATOM 9801 C C . MET D 1 32 ? -8.760 45.807 29.088 1.00 47.30 54 MET D C 1
ATOM 9802 O O . MET D 1 32 ? -7.604 45.973 28.706 1.00 52.49 54 MET D O 1
ATOM 9807 N N . GLN D 1 33 ? -9.339 46.550 30.032 1.00 50.65 55 GLN D N 1
ATOM 9808 C CA . GLN D 1 33 ? -8.620 47.540 30.808 1.00 48.50 55 GLN D CA 1
ATOM 9809 C C . GLN D 1 33 ? -7.789 46.763 31.829 1.00 51.90 55 GLN D C 1
ATOM 9810 O O . GLN D 1 33 ? -8.361 46.180 32.753 1.00 42.54 55 GLN D O 1
ATOM 9816 N N . VAL D 1 34 ? -6.462 46.747 31.592 1.00 49.52 56 VAL D N 1
ATOM 9817 C CA . VAL D 1 34 ? -5.468 45.974 32.317 1.00 52.06 56 VAL D CA 1
ATOM 9818 C C . VAL D 1 34 ? -4.728 46.798 33.374 1.00 52.22 56 VAL D C 1
ATOM 9819 O O . VAL D 1 34 ? -4.369 47.940 33.119 1.00 55.54 56 VAL D O 1
ATOM 9823 N N . GLU D 1 35 ? -4.438 46.174 34.523 1.00 45.83 57 GLU D N 1
ATOM 9824 C CA . GLU D 1 35 ? -3.814 46.839 35.653 1.00 43.74 57 GLU D CA 1
ATOM 9825 C C . GLU D 1 35 ? -2.794 45.882 36.272 1.00 38.46 57 GLU D C 1
ATOM 9826 O O . GLU D 1 35 ? -3.103 44.721 36.525 1.00 36.61 57 GLU D O 1
ATOM 9832 N N . VAL D 1 36 ? -1.571 46.364 36.515 1.00 38.38 58 VAL D N 1
ATOM 9833 C CA . VAL D 1 36 ? -0.552 45.551 37.162 1.00 38.15 58 VAL D CA 1
ATOM 9834 C C . VAL D 1 36 ? -0.195 46.124 38.529 1.00 35.29 58 VAL D C 1
ATOM 9835 O O . VAL D 1 36 ? -0.421 47.306 38.790 1.00 38.34 58 VAL D O 1
ATOM 9839 N N . SER D 1 37 ? 0.347 45.258 39.387 1.00 33.55 59 SER D N 1
ATOM 9840 C CA . SER D 1 37 ? 0.805 45.640 40.710 1.00 35.02 59 SER D CA 1
ATOM 9841 C C . SER D 1 37 ? 1.719 46.857 40.661 1.00 36.70 59 SER D C 1
ATOM 9842 O O . SER D 1 37 ? 2.552 46.965 39.765 1.00 36.35 59 SER D O 1
ATOM 9845 N N . PRO D 1 38 ? 1.639 47.790 41.635 1.00 37.26 60 PRO D N 1
ATOM 9846 C CA . PRO D 1 38 ? 2.669 48.826 41.765 1.00 39.50 60 PRO D CA 1
ATOM 9847 C C . PRO D 1 38 ? 4.094 48.288 41.935 1.00 39.55 60 PRO D C 1
ATOM 9848 O O . PRO D 1 38 ? 5.050 49.002 41.651 1.00 45.84 60 PRO D O 1
ATOM 9852 N N . THR D 1 39 ? 4.243 47.038 42.402 1.00 40.91 61 THR D N 1
ATOM 9853 C CA . THR D 1 39 ? 5.555 46.407 42.513 1.00 44.15 61 THR D CA 1
ATOM 9854 C C . THR D 1 39 ? 5.772 45.295 41.486 1.00 45.18 61 THR D C 1
ATOM 9855 O O . THR D 1 39 ? 6.483 44.330 41.758 1.00 44.10 61 THR D O 1
ATOM 9859 N N . TRP D 1 40 ? 5.157 45.453 40.307 1.00 45.28 62 TRP D N 1
ATOM 9860 C CA . TRP D 1 40 ? 5.210 44.472 39.233 1.00 48.90 62 TRP D CA 1
ATOM 9861 C C . TRP D 1 40 ? 6.658 44.151 38.874 1.00 51.47 62 TRP D C 1
ATOM 9862 O O . TRP D 1 40 ? 7.433 45.066 38.605 1.00 51.76 62 TRP D O 1
ATOM 9873 N N . ASP D 1 41 ? 6.994 42.850 38.840 1.00 56.99 63 ASP D N 1
ATOM 9874 C CA . ASP D 1 41 ? 8.371 42.398 38.664 1.00 61.07 63 ASP D CA 1
ATOM 9875 C C . ASP D 1 41 ? 8.939 42.512 37.247 1.00 59.05 63 ASP D C 1
ATOM 9876 O O . ASP D 1 41 ? 10.073 42.102 37.017 1.00 61.26 63 ASP D O 1
ATOM 9881 N N . GLY D 1 42 ? 8.159 43.059 36.304 1.00 61.69 64 GLY D N 1
ATOM 9882 C CA . GLY D 1 42 ? 8.623 43.276 34.941 1.00 57.14 64 GLY D CA 1
ATOM 9883 C C . GLY D 1 42 ? 8.363 42.130 33.958 1.00 55.24 64 GLY D C 1
ATOM 9884 O O . GLY D 1 42 ? 8.785 42.193 32.809 1.00 55.96 64 GLY D O 1
ATOM 9885 N N . ARG D 1 43 ? 7.673 41.071 34.397 1.00 51.96 65 ARG D N 1
ATOM 9886 C CA . ARG D 1 43 ? 7.347 39.968 33.505 1.00 46.42 65 ARG D CA 1
ATOM 9887 C C . ARG D 1 43 ? 6.411 40.445 32.396 1.00 44.69 65 ARG D C 1
ATOM 9888 O O . ARG D 1 43 ? 5.860 41.544 32.449 1.00 48.24 65 ARG D O 1
ATOM 9896 N N . ASP D 1 44 ? 6.270 39.620 31.354 1.00 48.72 66 ASP D N 1
ATOM 9897 C CA . ASP D 1 44 ? 5.424 39.952 30.217 1.00 45.17 66 ASP D CA 1
ATOM 9898 C C . ASP D 1 44 ? 3.975 40.088 30.688 1.00 41.42 66 ASP D C 1
ATOM 9899 O O . ASP D 1 44 ? 3.418 39.147 31.250 1.00 40.31 66 ASP D O 1
ATOM 9904 N N . LYS D 1 45 ? 3.375 41.256 30.430 1.00 40.85 67 LYS D N 1
ATOM 9905 C CA . LYS D 1 45 ? 2.028 41.572 30.883 1.00 44.72 67 LYS D CA 1
ATOM 9906 C C . LYS D 1 45 ? 0.913 40.757 30.228 1.00 45.23 67 LYS D C 1
ATOM 9907 O O . LYS D 1 45 ? -0.214 40.743 30.716 1.00 41.59 67 LYS D O 1
ATOM 9913 N N . ASP D 1 46 ? 1.233 40.088 29.115 1.00 41.02 68 ASP D N 1
ATOM 9914 C CA . ASP D 1 46 ? 0.264 39.242 28.440 1.00 42.48 68 ASP D CA 1
ATOM 9915 C C . ASP D 1 46 ? -0.136 38.025 29.272 1.00 36.30 68 ASP D C 1
ATOM 9916 O O . ASP D 1 46 ? -1.131 37.388 28.946 1.00 34.61 68 ASP D O 1
ATOM 9921 N N . VAL D 1 47 ? 0.606 37.715 30.354 1.00 35.10 69 VAL D N 1
ATOM 9922 C CA . VAL D 1 47 ? 0.163 36.687 31.286 1.00 33.90 69 VAL D CA 1
ATOM 9923 C C . VAL D 1 47 ? -1.232 36.998 31.833 1.00 31.35 69 VAL D C 1
ATOM 9924 O O . VAL D 1 47 ? -1.964 36.079 32.212 1.00 31.49 69 VAL D O 1
ATOM 9928 N N . THR D 1 48 ? -1.580 38.288 31.878 1.00 31.11 70 THR D N 1
ATOM 9929 C CA . THR D 1 48 ? -2.853 38.750 32.419 1.00 32.19 70 THR D CA 1
ATOM 9930 C C . THR D 1 48 ? -4.067 38.029 31.835 1.00 33.43 70 THR D C 1
ATOM 9931 O O . THR D 1 48 ? -4.987 37.684 32.564 1.00 32.72 70 THR D O 1
ATOM 9935 N N . TYR D 1 49 ? -4.045 37.775 30.525 1.00 33.30 71 TYR D N 1
ATOM 9936 C CA . TYR D 1 49 ? -5.225 37.289 29.829 1.00 33.05 71 TYR D CA 1
ATOM 9937 C C . TYR D 1 49 ? -5.516 35.829 30.153 1.00 33.34 71 TYR D C 1
ATOM 9938 O O . TYR D 1 49 ? -6.673 35.478 30.359 1.00 32.97 71 TYR D O 1
ATOM 9947 N N . MET D 1 50 ? -4.473 34.995 30.284 1.00 34.19 72 MET D N 1
ATOM 9948 C CA . MET D 1 50 ? -4.703 33.618 30.696 1.00 32.56 72 MET D CA 1
ATOM 9949 C C . MET D 1 50 ? -5.118 33.543 32.166 1.00 31.35 72 MET D C 1
ATOM 9950 O O . MET D 1 50 ? -5.932 32.698 32.537 1.00 30.21 72 MET D O 1
ATOM 9955 N N . GLU D 1 51 ? -4.560 34.418 33.011 1.00 31.45 73 GLU D N 1
ATOM 9956 C CA . GLU D 1 51 ? -4.970 34.466 34.411 1.00 31.28 73 GLU D CA 1
ATOM 9957 C C . GLU D 1 51 ? -6.466 34.746 34.498 1.00 29.92 73 GLU D C 1
ATOM 9958 O O . GLU D 1 51 ? -7.221 34.049 35.176 1.00 29.34 73 GLU D O 1
ATOM 9964 N N . CYS D 1 52 ? -6.881 35.771 33.762 1.00 31.66 74 CYS D N 1
ATOM 9965 C CA . CYS D 1 52 ? -8.264 36.181 33.727 1.00 30.97 74 CYS D CA 1
ATOM 9966 C C . CYS D 1 52 ? -9.167 35.037 33.267 1.00 31.97 74 CYS D C 1
ATOM 9967 O O . CYS D 1 52 ? -10.083 34.628 33.974 1.00 29.56 74 CYS D O 1
ATOM 9970 N N . PHE D 1 53 ? -8.896 34.525 32.060 1.00 32.65 75 PHE D N 1
ATOM 9971 C CA . PHE D 1 53 ? -9.768 33.537 31.441 1.00 33.84 75 PHE D CA 1
ATOM 9972 C C . PHE D 1 53 ? -9.787 32.218 32.217 1.00 31.69 75 PHE D C 1
ATOM 9973 O O . PHE D 1 53 ? -10.852 31.678 32.507 1.00 31.31 75 PHE D O 1
ATOM 9981 N N . GLY D 1 54 ? -8.601 31.711 32.562 1.00 29.64 76 GLY D N 1
ATOM 9982 C CA . GLY D 1 54 ? -8.485 30.429 33.237 1.00 29.97 76 GLY D CA 1
ATOM 9983 C C . GLY D 1 54 ? -9.130 30.420 34.620 1.00 30.39 76 GLY D C 1
ATOM 9984 O O . GLY D 1 54 ? -9.886 29.506 34.955 1.00 26.54 76 GLY D O 1
ATOM 9985 N N . ARG D 1 55 ? -8.841 31.454 35.415 1.00 29.09 77 ARG D N 1
ATOM 9986 C CA . ARG D 1 55 ? -9.386 31.527 36.759 1.00 28.18 77 ARG D CA 1
ATOM 9987 C C . ARG D 1 55 ? -10.896 31.697 36.728 1.00 29.80 77 ARG D C 1
ATOM 9988 O O . ARG D 1 55 ? -11.599 31.107 37.541 1.00 27.28 77 ARG D O 1
ATOM 9996 N N . LEU D 1 56 ? -11.385 32.524 35.792 1.00 28.25 78 LEU D N 1
ATOM 9997 C CA . LEU D 1 56 ? -12.814 32.695 35.614 1.00 30.30 78 LEU D CA 1
ATOM 9998 C C . LEU D 1 56 ? -13.490 31.362 35.320 1.00 29.86 78 LEU D C 1
ATOM 9999 O O . LEU D 1 56 ? -14.460 31.004 35.985 1.00 28.74 78 LEU D O 1
ATOM 10004 N N . MET D 1 57 ? -12.978 30.644 34.311 1.00 28.02 79 MET D N 1
ATOM 10005 C CA . MET D 1 57 ? -13.647 29.442 33.847 1.00 29.30 79 MET D CA 1
ATOM 10006 C C . MET D 1 57 ? -13.622 28.364 34.928 1.00 27.64 79 MET D C 1
ATOM 10007 O O . MET D 1 57 ? -14.577 27.617 35.062 1.00 32.09 79 MET D O 1
ATOM 10012 N N . SER D 1 58 ? -12.534 28.287 35.702 1.00 29.32 80 SER D N 1
ATOM 10013 C CA . SER D 1 58 ? -12.468 27.330 36.794 1.00 29.59 80 SER D CA 1
ATOM 10014 C C . SER D 1 58 ? -13.647 27.506 37.751 1.00 27.48 80 SER D C 1
ATOM 10015 O O . SER D 1 58 ? -14.270 26.534 38.167 1.00 30.00 80 SER D O 1
ATOM 10018 N N . GLY D 1 59 ? -13.931 28.763 38.113 1.00 28.13 81 GLY D N 1
ATOM 10019 C CA . GLY D 1 59 ? -14.946 29.068 39.106 1.00 29.02 81 GLY D CA 1
ATOM 10020 C C . GLY D 1 59 ? -16.390 28.946 38.612 1.00 31.67 81 GLY D C 1
ATOM 10021 O O . GLY D 1 59 ? -17.284 28.598 39.381 1.00 35.74 81 GLY D O 1
ATOM 10022 N N . ILE D 1 60 ? -16.632 29.279 37.343 1.00 31.03 82 ILE D N 1
ATOM 10023 C CA . ILE D 1 60 ? -17.987 29.225 36.806 1.00 32.97 82 ILE D CA 1
ATOM 10024 C C . ILE D 1 60 ? -18.301 27.933 36.056 1.00 32.49 82 ILE D C 1
ATOM 10025 O O . ILE D 1 60 ? -19.442 27.734 35.644 1.00 33.84 82 ILE D O 1
ATOM 10030 N N . ALA D 1 61 ? -17.309 27.048 35.886 1.00 32.56 83 ALA D N 1
ATOM 10031 C CA . ALA D 1 61 ? -17.548 25.809 35.158 1.00 30.96 83 ALA D CA 1
ATOM 10032 C C . ALA D 1 61 ? -18.682 24.985 35.776 1.00 32.55 83 ALA D C 1
ATOM 10033 O O . ALA D 1 61 ? -19.529 24.475 35.048 1.00 33.29 83 ALA D O 1
ATOM 10035 N N . PRO D 1 62 ? -18.769 24.804 37.116 1.00 31.57 84 PRO D N 1
ATOM 10036 C CA . PRO D 1 62 ? -19.899 24.068 37.687 1.00 32.24 84 PRO D CA 1
ATOM 10037 C C . PRO D 1 62 ? -21.254 24.666 37.306 1.00 34.93 84 PRO D C 1
ATOM 10038 O O . PRO D 1 62 ? -22.152 23.943 36.863 1.00 35.67 84 PRO D O 1
ATOM 10042 N N . TRP D 1 63 ? -21.392 25.988 37.444 1.00 33.39 85 TRP D N 1
ATOM 10043 C CA . TRP D 1 63 ? -22.608 26.668 37.010 1.00 34.58 85 TRP D CA 1
ATOM 10044 C C . TRP D 1 63 ? -22.986 26.310 35.575 1.00 36.34 85 TRP D C 1
ATOM 10045 O O . TRP D 1 63 ? -24.124 25.938 35.275 1.00 35.48 85 TRP D O 1
ATOM 10056 N N . LEU D 1 64 ? -22.008 26.414 34.671 1.00 37.34 86 LEU D N 1
ATOM 10057 C CA . LEU D 1 64 ? -22.271 26.166 33.261 1.00 37.21 86 LEU D CA 1
ATOM 10058 C C . LEU D 1 64 ? -22.444 24.683 32.928 1.00 38.84 86 LEU D C 1
ATOM 10059 O O . LEU D 1 64 ? -22.816 24.340 31.808 1.00 42.93 86 LEU D O 1
ATOM 10064 N N . SER D 1 65 ? -22.165 23.791 33.891 1.00 41.48 87 SER D N 1
ATOM 10065 C CA . SER D 1 65 ? -22.389 22.366 33.692 1.00 41.38 87 SER D CA 1
ATOM 10066 C C . SER D 1 65 ? -23.855 21.956 33.855 1.00 46.35 87 SER D C 1
ATOM 10067 O O . SER D 1 65 ? -24.219 20.829 33.533 1.00 47.24 87 SER D O 1
ATOM 10070 N N . LEU D 1 66 ? -24.707 22.870 34.341 1.00 44.77 88 LEU D N 1
ATOM 10071 C CA . LEU D 1 66 ? -26.113 22.549 34.528 1.00 47.00 88 LEU D CA 1
ATOM 10072 C C . LEU D 1 66 ? -26.818 22.242 33.207 1.00 51.72 88 LEU D C 1
ATOM 10073 O O . LEU D 1 66 ? -26.484 22.812 32.167 1.00 45.14 88 LEU D O 1
ATOM 10078 N N . PRO D 1 67 ? -27.834 21.344 33.214 1.00 54.77 89 PRO D N 1
ATOM 10079 C CA . PRO D 1 67 ? -28.695 21.151 32.046 1.00 53.42 89 PRO D CA 1
ATOM 10080 C C . PRO D 1 67 ? -29.353 22.456 31.614 1.00 54.19 89 PRO D C 1
ATOM 10081 O O . PRO D 1 67 ? -29.679 23.309 32.446 1.00 53.96 89 PRO D O 1
ATOM 10085 N N . ASP D 1 68 ? -29.556 22.587 30.298 1.00 55.93 90 ASP D N 1
ATOM 10086 C CA . ASP D 1 68 ? -30.170 23.781 29.752 1.00 57.51 90 ASP D CA 1
ATOM 10087 C C . ASP D 1 68 ? -31.647 23.853 30.124 1.00 60.11 90 ASP D C 1
ATOM 10088 O O . ASP D 1 68 ? -32.302 22.827 30.289 1.00 64.18 90 ASP D O 1
ATOM 10093 N N . ASP D 1 69 ? -32.133 25.084 30.296 1.00 60.51 91 ASP D N 1
ATOM 10094 C CA . ASP D 1 69 ? -33.549 25.344 30.462 1.00 64.34 91 ASP D CA 1
ATOM 10095 C C . ASP D 1 69 ? -33.737 26.774 29.971 1.00 64.56 91 ASP D C 1
ATOM 10096 O O . ASP D 1 69 ? -32.752 27.481 29.714 1.00 58.29 91 ASP D O 1
ATOM 10101 N N . ASP D 1 70 ? -35.005 27.186 29.878 1.00 63.80 92 ASP D N 1
ATOM 10102 C CA . ASP D 1 70 ? -35.345 28.492 29.341 1.00 67.87 92 ASP D CA 1
ATOM 10103 C C . ASP D 1 70 ? -35.827 29.485 30.399 1.00 63.54 92 ASP D C 1
ATOM 10104 O O . ASP D 1 70 ? -36.563 30.415 30.081 1.00 69.06 92 ASP D O 1
ATOM 10109 N N . THR D 1 71 ? -35.400 29.306 31.655 1.00 59.95 93 THR D N 1
ATOM 10110 C CA . THR D 1 71 ? -35.549 30.339 32.673 1.00 55.92 93 THR D CA 1
ATOM 10111 C C . THR D 1 71 ? -34.592 31.494 32.379 1.00 54.49 93 THR D C 1
ATOM 10112 O O . THR D 1 71 ? -33.689 31.358 31.558 1.00 55.08 93 THR D O 1
ATOM 10116 N N . ASP D 1 72 ? -34.761 32.616 33.086 1.00 53.96 94 ASP D N 1
ATOM 10117 C CA . ASP D 1 72 ? -33.836 33.731 32.974 1.00 56.14 94 ASP D CA 1
ATOM 10118 C C . ASP D 1 72 ? -32.389 33.293 33.219 1.00 54.54 94 ASP D C 1
ATOM 10119 O O . ASP D 1 72 ? -31.488 33.628 32.452 1.00 50.42 94 ASP D O 1
ATOM 10124 N N . GLU D 1 73 ? -32.176 32.539 34.300 1.00 48.89 95 GLU D N 1
ATOM 10125 C CA . GLU D 1 73 ? -30.847 32.047 34.607 1.00 49.18 95 GLU D CA 1
ATOM 10126 C C . GLU D 1 73 ? -30.344 31.115 33.508 1.00 49.04 95 GLU D C 1
ATOM 10127 O O . GLU D 1 73 ? -29.182 31.191 33.122 1.00 48.32 95 GLU D O 1
ATOM 10133 N N . GLY D 1 74 ? -31.224 30.230 33.027 1.00 48.42 96 GLY D N 1
ATOM 10134 C CA . GLY D 1 74 ? -30.903 29.326 31.934 1.00 47.79 96 GLY D CA 1
ATOM 10135 C C . GLY D 1 74 ? -30.403 30.040 30.676 1.00 52.29 96 GLY D C 1
ATOM 10136 O O . GLY D 1 74 ? -29.458 29.578 30.027 1.00 47.45 96 GLY D O 1
ATOM 10137 N N . ARG D 1 75 ? -31.046 31.168 30.345 1.00 50.67 97 ARG D N 1
ATOM 10138 C CA . ARG D 1 75 ? -30.614 31.987 29.224 1.00 56.20 97 ARG D CA 1
ATOM 10139 C C . ARG D 1 75 ? -29.228 32.587 29.436 1.00 51.77 97 ARG D C 1
ATOM 10140 O O . ARG D 1 75 ? -28.424 32.587 28.504 1.00 47.66 97 ARG D O 1
ATOM 10148 N N . GLN D 1 76 ? -28.943 33.063 30.658 1.00 50.50 98 GLN D N 1
ATOM 10149 C CA . GLN D 1 76 ? -27.616 33.561 30.998 1.00 51.42 98 GLN D CA 1
ATOM 10150 C C . GLN D 1 76 ? -26.550 32.473 30.884 1.00 46.19 98 GLN D C 1
ATOM 10151 O O . GLN D 1 76 ? -25.475 32.726 30.350 1.00 43.44 98 GLN D O 1
ATOM 10157 N N . ARG D 1 77 ? -26.852 31.270 31.393 1.00 42.58 99 ARG D N 1
ATOM 10158 C CA . ARG D 1 77 ? -25.922 30.161 31.291 1.00 41.54 99 ARG D CA 1
ATOM 10159 C C . ARG D 1 77 ? -25.603 29.835 29.835 1.00 43.20 99 ARG D C 1
ATOM 10160 O O . ARG D 1 77 ? -24.443 29.631 29.492 1.00 39.19 99 ARG D O 1
ATOM 10168 N N . LYS D 1 78 ? -26.632 29.760 28.983 1.00 44.85 100 LYS D N 1
ATOM 10169 C CA . LYS D 1 78 ? -26.418 29.474 27.578 1.00 47.09 100 LYS D CA 1
ATOM 10170 C C . LYS D 1 78 ? -25.559 30.540 26.911 1.00 45.16 100 LYS D C 1
ATOM 10171 O O . LYS D 1 78 ? -24.699 30.211 26.104 1.00 45.70 100 LYS D O 1
ATOM 10177 N N . GLN D 1 79 ? -25.815 31.812 27.223 1.00 45.57 101 GLN D N 1
ATOM 10178 C CA . GLN D 1 79 ? -25.052 32.902 26.632 1.00 46.05 101 GLN D CA 1
ATOM 10179 C C . GLN D 1 79 ? -23.582 32.837 27.046 1.00 43.53 101 GLN D C 1
ATOM 10180 O O . GLN D 1 79 ? -22.689 32.944 26.204 1.00 38.50 101 GLN D O 1
ATOM 10186 N N . LEU D 1 80 ? -23.345 32.656 28.354 1.00 41.19 102 LEU D N 1
ATOM 10187 C CA . LEU D 1 80 ? -21.997 32.546 28.882 1.00 40.55 102 LEU D CA 1
ATOM 10188 C C . LEU D 1 80 ? -21.274 31.348 28.278 1.00 37.87 102 LEU D C 1
ATOM 10189 O O . LEU D 1 80 ? -20.113 31.458 27.899 1.00 35.81 102 LEU D O 1
ATOM 10194 N N . ARG D 1 81 ? -21.963 30.208 28.195 1.00 37.54 103 ARG D N 1
ATOM 10195 C CA . ARG D 1 81 ? -21.347 28.995 27.679 1.00 38.62 103 ARG D CA 1
ATOM 10196 C C . ARG D 1 81 ? -20.990 29.140 26.201 1.00 39.43 103 ARG D C 1
ATOM 10197 O O . ARG D 1 81 ? -19.896 28.740 25.801 1.00 40.07 103 ARG D O 1
ATOM 10205 N N . ALA D 1 82 ? -21.892 29.723 25.399 1.00 38.82 104 ALA D N 1
ATOM 10206 C CA . ALA D 1 82 ? -21.610 29.953 23.987 1.00 41.14 104 ALA D CA 1
ATOM 10207 C C . ALA D 1 82 ? -20.371 30.827 23.804 1.00 40.73 104 ALA D C 1
ATOM 10208 O O . ALA D 1 82 ? -19.490 30.505 23.006 1.00 38.58 104 ALA D O 1
ATOM 10210 N N . TRP D 1 83 ? -20.295 31.921 24.575 1.00 39.77 105 TRP D N 1
ATOM 10211 C CA . TRP D 1 83 ? -19.123 32.786 24.565 1.00 38.95 105 TRP D CA 1
ATOM 10212 C C . TRP D 1 83 ? -17.852 32.064 25.002 1.00 37.10 105 TRP D C 1
ATOM 10213 O O . TRP D 1 83 ? -16.790 32.270 24.420 1.00 38.25 105 TRP D O 1
ATOM 10224 N N . ALA D 1 84 ? -17.971 31.219 26.031 1.00 37.65 106 ALA D N 1
ATOM 10225 C CA . ALA D 1 84 ? -16.831 30.487 26.562 1.00 36.90 106 ALA D CA 1
ATOM 10226 C C . ALA D 1 84 ? -16.272 29.534 25.511 1.00 37.85 106 ALA D C 1
ATOM 10227 O O . ALA D 1 84 ? -15.061 29.452 25.335 1.00 34.63 106 ALA D O 1
ATOM 10229 N N . LEU D 1 85 ? -17.159 28.826 24.800 1.00 38.75 107 LEU D N 1
ATOM 10230 C CA . LEU D 1 85 ? -16.705 27.882 23.788 1.00 40.61 107 LEU D CA 1
ATOM 10231 C C . LEU D 1 85 ? -15.903 28.559 22.673 1.00 41.56 107 LEU D C 1
ATOM 10232 O O . LEU D 1 85 ? -14.867 28.038 22.255 1.00 36.68 107 LEU D O 1
ATOM 10237 N N . LYS D 1 86 ? -16.365 29.728 22.209 1.00 41.99 108 LYS D N 1
ATOM 10238 C CA . LYS D 1 86 ? -15.619 30.500 21.224 1.00 40.95 108 LYS D CA 1
ATOM 10239 C C . LYS D 1 86 ? -14.301 31.008 21.809 1.00 38.53 108 LYS D C 1
ATOM 10240 O O . LYS D 1 86 ? -13.282 31.031 21.114 1.00 38.77 108 LYS D O 1
ATOM 10246 N N . SER D 1 87 ? -14.344 31.424 23.084 1.00 36.72 109 SER D N 1
ATOM 10247 C CA . SER D 1 87 ? -13.159 31.890 23.783 1.00 36.30 109 SER D CA 1
ATOM 10248 C C . SER D 1 87 ? -12.088 30.808 23.899 1.00 34.71 109 SER D C 1
ATOM 10249 O O . SER D 1 87 ? -10.910 31.078 23.677 1.00 34.73 109 SER D O 1
ATOM 10252 N N . TYR D 1 88 ? -12.493 29.589 24.260 1.00 33.93 110 TYR D N 1
ATOM 10253 C CA . TYR D 1 88 ? -11.547 28.484 24.349 1.00 34.02 110 TYR D CA 1
ATOM 10254 C C . TYR D 1 88 ? -10.837 28.265 23.013 1.00 35.87 110 TYR D C 1
ATOM 10255 O O . TYR D 1 88 ? -9.634 28.010 22.986 1.00 35.42 110 TYR D O 1
ATOM 10264 N N . ALA D 1 89 ? -11.587 28.382 21.907 1.00 37.42 111 ALA D N 1
ATOM 10265 C CA . ALA D 1 89 ? -11.008 28.215 20.581 1.00 39.15 111 ALA D CA 1
ATOM 10266 C C . ALA D 1 89 ? -9.972 29.296 20.253 1.00 37.70 111 ALA D C 1
ATOM 10267 O O . ALA D 1 89 ? -8.889 28.985 19.752 1.00 40.66 111 ALA D O 1
ATOM 10269 N N . HIS D 1 90 ? -10.312 30.561 20.536 1.00 39.01 112 HIS D N 1
ATOM 10270 C CA . HIS D 1 90 ? -9.397 31.677 20.327 1.00 39.88 112 HIS D CA 1
ATOM 10271 C C . HIS D 1 90 ? -8.121 31.521 21.160 1.00 37.30 112 HIS D C 1
ATOM 10272 O O . HIS D 1 90 ? -7.027 31.835 20.695 1.00 38.31 112 HIS D O 1
ATOM 10279 N N . ALA D 1 91 ? -8.270 31.035 22.392 1.00 34.44 113 ALA D N 1
ATOM 10280 C CA . ALA D 1 91 ? -7.161 30.990 23.332 1.00 34.88 113 ALA D CA 1
ATOM 10281 C C . ALA D 1 91 ? -5.973 30.166 22.833 1.00 34.36 113 ALA D C 1
ATOM 10282 O O . ALA D 1 91 ? -4.840 30.409 23.249 1.00 34.98 113 ALA D O 1
ATOM 10284 N N . VAL D 1 92 ? -6.251 29.169 21.985 1.00 33.33 114 VAL D N 1
ATOM 10285 C CA . VAL D 1 92 ? -5.211 28.288 21.479 1.00 35.17 114 VAL D CA 1
ATOM 10286 C C . VAL D 1 92 ? -5.007 28.374 19.973 1.00 35.45 114 VAL D C 1
ATOM 10287 O O . VAL D 1 92 ? -4.209 27.621 19.411 1.00 39.13 114 VAL D O 1
ATOM 10291 N N . ASP D 1 93 ? -5.712 29.296 19.316 1.00 36.73 115 ASP D N 1
ATOM 10292 C CA . ASP D 1 93 ? -5.499 29.499 17.891 1.00 37.94 115 ASP D CA 1
ATOM 10293 C C . ASP D 1 93 ? -4.331 30.460 17.710 1.00 40.15 115 ASP D C 1
ATOM 10294 O O . ASP D 1 93 ? -4.474 31.633 18.044 1.00 41.07 115 ASP D O 1
ATOM 10299 N N . PRO D 1 94 ? -3.165 30.016 17.173 1.00 42.81 116 PRO D N 1
ATOM 10300 C CA . PRO D 1 94 ? -1.981 30.875 17.109 1.00 46.72 116 PRO D CA 1
ATOM 10301 C C . PRO D 1 94 ? -2.185 32.151 16.295 1.00 50.38 116 PRO D C 1
ATOM 10302 O O . PRO D 1 94 ? -1.475 33.126 16.518 1.00 50.62 116 PRO D O 1
ATOM 10306 N N . GLU D 1 95 ? -3.161 32.130 15.374 1.00 51.16 117 GLU D N 1
ATOM 10307 C CA . GLU D 1 95 ? -3.512 33.283 14.558 1.00 56.32 117 GLU D CA 1
ATOM 10308 C C . GLU D 1 95 ? -4.567 34.213 15.155 1.00 53.72 117 GLU D C 1
ATOM 10309 O O . GLU D 1 95 ? -4.816 35.282 14.608 1.00 50.05 117 GLU D O 1
ATOM 10315 N N . SER D 1 96 ? -5.204 33.817 16.264 1.00 51.63 118 SER D N 1
ATOM 10316 C CA . SER D 1 96 ? -6.191 34.678 16.897 1.00 47.89 118 SER D CA 1
ATOM 10317 C C . SER D 1 96 ? -5.500 35.834 17.618 1.00 47.96 118 SER D C 1
ATOM 10318 O O . SER D 1 96 ? -4.453 35.647 18.240 1.00 46.94 118 SER D O 1
ATOM 10321 N N . PRO D 1 97 ? -6.074 37.060 17.582 1.00 46.34 119 PRO D N 1
ATOM 10322 C CA . PRO D 1 97 ? -5.607 38.150 18.438 1.00 44.45 119 PRO D CA 1
ATOM 10323 C C . PRO D 1 97 ? -5.572 37.800 19.927 1.00 41.74 119 PRO D C 1
ATOM 10324 O O . PRO D 1 97 ? -4.797 38.392 20.673 1.00 41.99 119 PRO D O 1
ATOM 10328 N N . ASP D 1 98 ? -6.426 36.854 20.351 1.00 38.78 120 ASP D N 1
ATOM 10329 C CA . ASP D 1 98 ? -6.511 36.465 21.752 1.00 37.68 120 ASP D CA 1
ATOM 10330 C C . ASP D 1 98 ? -5.795 35.164 22.107 1.00 34.51 120 ASP D C 1
ATOM 10331 O O . ASP D 1 98 ? -6.020 34.613 23.180 1.00 34.80 120 ASP D O 1
ATOM 10336 N N . TYR D 1 99 ? -4.900 34.711 21.225 1.00 34.68 121 TYR D N 1
ATOM 10337 C CA . TYR D 1 99 ? -4.006 33.611 21.530 1.00 34.33 121 TYR D CA 1
ATOM 10338 C C . TYR D 1 99 ? -3.288 33.921 22.840 1.00 35.26 121 TYR D C 1
ATOM 10339 O O . TYR D 1 99 ? -2.713 34.991 22.989 1.00 35.72 121 TYR D O 1
ATOM 10348 N N . LEU D 1 100 ? -3.339 32.989 23.796 1.00 34.45 122 LEU D N 1
ATOM 10349 C CA . LEU D 1 100 ? -2.771 33.247 25.110 1.00 35.51 122 LEU D CA 1
ATOM 10350 C C . LEU D 1 100 ? -1.256 33.027 25.102 1.00 35.27 122 LEU D C 1
ATOM 10351 O O . LEU D 1 100 ? -0.692 32.428 24.179 1.00 33.68 122 LEU D O 1
ATOM 10356 N N . LEU D 1 101 ? -0.595 33.536 26.142 1.00 37.53 123 LEU D N 1
ATOM 10357 C CA . LEU D 1 101 ? 0.840 33.346 26.303 1.00 40.47 123 LEU D CA 1
ATOM 10358 C C . LEU D 1 101 ? 1.121 31.966 26.898 1.00 36.20 123 LEU D C 1
ATOM 10359 O O . LEU D 1 101 ? 1.184 31.801 28.119 1.00 36.81 123 LEU D O 1
ATOM 10364 N N . TRP D 1 102 ? 1.275 30.976 26.016 1.00 35.33 124 TRP D N 1
ATOM 10365 C CA . TRP D 1 102 ? 1.472 29.588 26.401 1.00 33.98 124 TRP D CA 1
ATOM 10366 C C . TRP D 1 102 ? 2.939 29.189 26.527 1.00 33.63 124 TRP D C 1
ATOM 10367 O O . TRP D 1 102 ? 3.271 28.330 27.342 1.00 33.02 124 TRP D O 1
ATOM 10378 N N . ARG D 1 103 ? 3.794 29.805 25.700 1.00 32.78 125 ARG D N 1
ATOM 10379 C CA . ARG D 1 103 ? 5.095 29.251 25.371 1.00 38.55 125 ARG D CA 1
ATOM 10380 C C . ARG D 1 103 ? 6.276 29.922 26.064 1.00 39.26 125 ARG D C 1
ATOM 10381 O O . ARG D 1 103 ? 7.400 29.464 25.916 1.00 40.86 125 ARG D O 1
ATOM 10389 N N . ASN D 1 104 ? 6.026 31.015 26.789 1.00 37.32 126 ASN D N 1
ATOM 10390 C CA . ASN D 1 104 ? 7.081 31.722 27.495 1.00 40.87 126 ASN D CA 1
ATOM 10391 C C . ASN D 1 104 ? 6.592 31.932 28.918 1.00 37.08 126 ASN D C 1
ATOM 10392 O O . ASN D 1 104 ? 5.387 31.931 29.140 1.00 40.60 126 ASN D O 1
ATOM 10397 N N . GLU D 1 105 ? 7.543 32.098 29.843 1.00 37.68 127 GLU D N 1
ATOM 10398 C CA . GLU D 1 105 ? 7.264 32.348 31.250 1.00 41.24 127 GLU D CA 1
ATOM 10399 C C . GLU D 1 105 ? 6.896 31.047 31.964 1.00 37.39 127 GLU D C 1
ATOM 10400 O O . GLU D 1 105 ? 6.539 30.061 31.324 1.00 33.81 127 GLU D O 1
ATOM 10406 N N . GLY D 1 106 ? 6.968 31.077 33.302 1.00 32.24 128 GLY D N 1
ATOM 10407 C CA . GLY D 1 106 ? 6.514 29.990 34.153 1.00 29.88 128 GLY D CA 1
ATOM 10408 C C . GLY D 1 106 ? 5.045 30.105 34.549 1.00 29.92 128 GLY D C 1
ATOM 10409 O O . GLY D 1 106 ? 4.365 29.101 34.747 1.00 29.40 128 GLY D O 1
ATOM 10410 N N . GLN D 1 107 ? 4.567 31.348 34.663 1.00 30.14 129 GLN D N 1
ATOM 10411 C CA . GLN D 1 107 ? 3.201 31.642 35.063 1.00 30.52 129 GLN D CA 1
ATOM 10412 C C . GLN D 1 107 ? 2.125 30.874 34.293 1.00 29.97 129 GLN D C 1
ATOM 10413 O O . GLN D 1 107 ? 1.122 30.493 34.885 1.00 30.23 129 GLN D O 1
ATOM 10419 N N . PRO D 1 108 ? 2.264 30.605 32.972 1.00 30.11 130 PRO D N 1
ATOM 10420 C CA . PRO D 1 108 ? 1.243 29.844 32.257 1.00 31.51 130 PRO D CA 1
ATOM 10421 C C . PRO D 1 108 ? 0.908 28.482 32.855 1.00 31.70 130 PRO D C 1
ATOM 10422 O O . PRO D 1 108 ? -0.196 27.991 32.660 1.00 30.87 130 PRO D O 1
ATOM 10426 N N . LEU D 1 109 ? 1.854 27.855 33.564 1.00 28.10 131 LEU D N 1
ATOM 10427 C CA . LEU D 1 109 ? 1.538 26.598 34.219 1.00 26.93 131 LEU D CA 1
ATOM 10428 C C . LEU D 1 109 ? 0.410 26.798 35.235 1.00 27.92 131 LEU D C 1
ATOM 10429 O O . LEU D 1 109 ? -0.487 25.961 35.362 1.00 27.69 131 LEU D O 1
ATOM 10434 N N . VAL D 1 110 ? 0.473 27.918 35.962 1.00 26.49 132 VAL D N 1
ATOM 10435 C CA . VAL D 1 110 ? -0.542 28.250 36.944 1.00 26.27 132 VAL D CA 1
ATOM 10436 C C . VAL D 1 110 ? -1.912 28.321 36.272 1.00 27.98 132 VAL D C 1
ATOM 10437 O O . VAL D 1 110 ? -2.859 27.624 36.641 1.00 26.94 132 VAL D O 1
ATOM 10441 N N . ASP D 1 111 ? -2.012 29.175 35.268 1.00 25.57 133 ASP D N 1
ATOM 10442 C CA . ASP D 1 111 ? -3.324 29.495 34.753 1.00 28.31 133 ASP D CA 1
ATOM 10443 C C . ASP D 1 111 ? -3.843 28.405 33.820 1.00 30.42 133 ASP D C 1
ATOM 10444 O O . ASP D 1 111 ? -5.053 28.203 33.735 1.00 28.40 133 ASP D O 1
ATOM 10449 N N . ALA D 1 112 ? -2.930 27.654 33.188 1.00 28.74 134 ALA D N 1
ATOM 10450 C CA . ALA D 1 112 ? -3.321 26.456 32.463 1.00 26.85 134 ALA D CA 1
ATOM 10451 C C . ALA D 1 112 ? -3.950 25.416 33.385 1.00 25.48 134 ALA D C 1
ATOM 10452 O O . ALA D 1 112 ? -4.848 24.691 32.970 1.00 25.59 134 ALA D O 1
ATOM 10454 N N . ALA D 1 113 ? -3.485 25.349 34.640 1.00 25.21 135 ALA D N 1
ATOM 10455 C CA . ALA D 1 113 ? -4.072 24.433 35.595 1.00 24.95 135 ALA D CA 1
ATOM 10456 C C . ALA D 1 113 ? -5.512 24.847 35.917 1.00 26.00 135 ALA D C 1
ATOM 10457 O O . ALA D 1 113 ? -6.363 23.990 36.115 1.00 25.07 135 ALA D O 1
ATOM 10459 N N . TYR D 1 114 ? -5.790 26.156 35.962 1.00 25.70 136 TYR D N 1
ATOM 10460 C CA . TYR D 1 114 ? -7.161 26.627 36.149 1.00 26.08 136 TYR D CA 1
ATOM 10461 C C . TYR D 1 114 ? -8.010 26.356 34.901 1.00 24.46 136 TYR D C 1
ATOM 10462 O O . TYR D 1 114 ? -9.173 25.984 35.016 1.00 24.11 136 TYR D O 1
ATOM 10471 N N . ILE D 1 115 ? -7.439 26.486 33.703 1.00 24.96 137 ILE D N 1
ATOM 10472 C CA . ILE D 1 115 ? -8.155 26.037 32.513 1.00 26.65 137 ILE D CA 1
ATOM 10473 C C . ILE D 1 115 ? -8.478 24.547 32.600 1.00 28.01 137 ILE D C 1
ATOM 10474 O O . ILE D 1 115 ? -9.597 24.127 32.307 1.00 30.55 137 ILE D O 1
ATOM 10479 N N . ALA D 1 116 ? -7.478 23.732 32.959 1.00 28.30 138 ALA D N 1
ATOM 10480 C CA . ALA D 1 116 ? -7.683 22.303 33.106 1.00 27.94 138 ALA D CA 1
ATOM 10481 C C . ALA D 1 116 ? -8.784 22.025 34.130 1.00 29.33 138 ALA D C 1
ATOM 10482 O O . ALA D 1 116 ? -9.614 21.155 33.908 1.00 28.87 138 ALA D O 1
ATOM 10484 N N . SER D 1 117 ? -8.783 22.789 35.232 1.00 28.58 139 SER D N 1
ATOM 10485 C CA . SER D 1 117 ? -9.822 22.683 36.243 1.00 27.59 139 SER D CA 1
ATOM 10486 C C . SER D 1 117 ? -11.204 22.880 35.622 1.00 28.97 139 SER D C 1
ATOM 10487 O O . SER D 1 117 ? -12.125 22.106 35.897 1.00 28.21 139 SER D O 1
ATOM 10490 N N . SER D 1 118 ? -11.336 23.889 34.750 1.00 28.55 140 SER D N 1
ATOM 10491 C CA . SER D 1 118 ? -12.614 24.156 34.104 1.00 28.03 140 SER D CA 1
ATOM 10492 C C . SER D 1 118 ? -13.099 22.957 33.286 1.00 29.08 140 SER D C 1
ATOM 10493 O O . SER D 1 118 ? -14.278 22.598 33.349 1.00 33.80 140 SER D O 1
ATOM 10496 N N . PHE D 1 119 ? -12.190 22.323 32.540 1.00 28.86 141 PHE D N 1
ATOM 10497 C CA . PHE D 1 119 ? -12.541 21.144 31.756 1.00 30.27 141 PHE D CA 1
ATOM 10498 C C . PHE D 1 119 ? -12.879 19.927 32.618 1.00 29.21 141 PHE D C 1
ATOM 10499 O O . PHE D 1 119 ? -13.781 19.159 32.285 1.00 32.80 141 PHE D O 1
ATOM 10507 N N . LEU D 1 120 ? -12.138 19.737 33.716 1.00 31.52 142 LEU D N 1
ATOM 10508 C CA . LEU D 1 120 ? -12.413 18.655 34.650 1.00 32.24 142 LEU D CA 1
ATOM 10509 C C . LEU D 1 120 ? -13.732 18.850 35.397 1.00 32.20 142 LEU D C 1
ATOM 10510 O O . LEU D 1 120 ? -14.400 17.882 35.751 1.00 33.40 142 LEU D O 1
ATOM 10515 N N . ARG D 1 121 ? -14.121 20.110 35.619 1.00 33.79 143 ARG D N 1
ATOM 10516 C CA . ARG D 1 121 ? -15.351 20.412 36.332 1.00 30.92 143 ARG D CA 1
ATOM 10517 C C . ARG D 1 121 ? -16.598 20.385 35.445 1.00 35.80 143 ARG D C 1
ATOM 10518 O O . ARG D 1 121 ? -17.700 20.167 35.945 1.00 38.14 143 ARG D O 1
ATOM 10526 N N . ALA D 1 122 ? -16.435 20.607 34.136 1.00 32.11 144 ALA D N 1
ATOM 10527 C CA . ALA D 1 122 ? -17.559 20.565 33.207 1.00 33.75 144 ALA D CA 1
ATOM 10528 C C . ALA D 1 122 ? -17.160 19.966 31.855 1.00 34.00 144 ALA D C 1
ATOM 10529 O O . ALA D 1 122 ? -17.261 20.617 30.819 1.00 33.22 144 ALA D O 1
ATOM 10531 N N . PRO D 1 123 ? -16.715 18.690 31.819 1.00 35.38 145 PRO D N 1
ATOM 10532 C CA . PRO D 1 123 ? -16.172 18.108 30.591 1.00 37.57 145 PRO D CA 1
ATOM 10533 C C . PRO D 1 123 ? -17.173 18.045 29.446 1.00 36.50 145 PRO D C 1
ATOM 10534 O O . PRO D 1 123 ? -16.836 18.354 28.306 1.00 40.42 145 PRO D O 1
ATOM 10538 N N . LYS D 1 124 ? -18.406 17.652 29.748 1.00 38.34 146 LYS D N 1
ATOM 10539 C CA . LYS D 1 124 ? -19.400 17.476 28.698 1.00 44.79 146 LYS D CA 1
ATOM 10540 C C . LYS D 1 124 ? -19.815 18.805 28.067 1.00 43.92 146 LYS D C 1
ATOM 10541 O O . LYS D 1 124 ? -20.152 18.853 26.892 1.00 43.07 146 LYS D O 1
ATOM 10547 N N . GLN D 1 125 ? -19.781 19.882 28.857 1.00 39.05 147 GLN D N 1
ATOM 10548 C CA . GLN D 1 125 ? -20.271 21.175 28.419 1.00 41.04 147 GLN D CA 1
ATOM 10549 C C . GLN D 1 125 ? -19.172 22.093 27.883 1.00 41.52 147 GLN D C 1
ATOM 10550 O O . GLN D 1 125 ? -19.466 22.960 27.070 1.00 38.98 147 GLN D O 1
ATOM 10556 N N . LEU D 1 126 ? -17.925 21.929 28.357 1.00 38.30 148 LEU D N 1
ATOM 10557 C CA . LEU D 1 126 ? -16.855 22.859 28.017 1.00 35.85 148 LEU D CA 1
ATOM 10558 C C . LEU D 1 126 ? -15.724 22.239 27.196 1.00 37.31 148 LEU D C 1
ATOM 10559 O O . LEU D 1 126 ? -15.066 22.947 26.440 1.00 45.71 148 LEU D O 1
ATOM 10564 N N . TRP D 1 127 ? -15.493 20.929 27.339 1.00 36.45 149 TRP D N 1
ATOM 10565 C CA . TRP D 1 127 ? -14.436 20.262 26.592 1.00 35.93 149 TRP D CA 1
ATOM 10566 C C . TRP D 1 127 ? -14.989 19.561 25.355 1.00 37.04 149 TRP D C 1
ATOM 10567 O O . TRP D 1 127 ? -14.557 19.832 24.237 1.00 37.28 149 TRP D O 1
ATOM 10578 N N . GLU D 1 128 ? -15.957 18.662 25.574 1.00 38.30 150 GLU D N 1
ATOM 10579 C CA . GLU D 1 128 ? -16.456 17.804 24.508 1.00 43.59 150 GLU D CA 1
ATOM 10580 C C . GLU D 1 128 ? -16.957 18.550 23.272 1.00 42.46 150 GLU D C 1
ATOM 10581 O O . GLU D 1 128 ? -16.720 18.085 22.156 1.00 38.97 150 GLU D O 1
ATOM 10587 N N . PRO D 1 129 ? -17.671 19.693 23.396 1.00 41.55 151 PRO D N 1
ATOM 10588 C CA . PRO D 1 129 ? -18.145 20.424 22.216 1.00 43.71 151 PRO D CA 1
ATOM 10589 C C . PRO D 1 129 ? -17.083 21.158 21.400 1.00 44.06 151 PRO D C 1
ATOM 10590 O O . PRO D 1 129 ? -17.376 21.622 20.303 1.00 45.12 151 PRO D O 1
ATOM 10594 N N . LEU D 1 130 ? -15.856 21.287 21.926 1.00 42.23 152 LEU D N 1
ATOM 10595 C CA . LEU D 1 130 ? -14.799 21.935 21.165 1.00 41.35 152 LEU D CA 1
ATOM 10596 C C . LEU D 1 130 ? -14.485 21.103 19.918 1.00 44.01 152 LEU D C 1
ATOM 10597 O O . LEU D 1 130 ? -14.513 19.872 19.944 1.00 41.67 152 LEU D O 1
ATOM 10602 N N . ASP D 1 131 ? -14.183 21.781 18.810 1.00 42.71 153 ASP D N 1
ATOM 10603 C CA . ASP D 1 131 ? -13.827 21.074 17.596 1.00 49.44 153 ASP D CA 1
ATOM 10604 C C . ASP D 1 131 ? -12.487 20.357 17.775 1.00 44.96 153 ASP D C 1
ATOM 10605 O O . ASP D 1 131 ? -11.695 20.672 18.672 1.00 41.47 153 ASP D O 1
ATOM 10610 N N . GLU D 1 132 ? -12.246 19.380 16.900 1.00 45.51 154 GLU D N 1
ATOM 10611 C CA . GLU D 1 132 ? -11.100 18.497 17.029 1.00 50.07 154 GLU D CA 1
ATOM 10612 C C . GLU D 1 132 ? -9.768 19.235 16.921 1.00 46.27 154 GLU D C 1
ATOM 10613 O O . GLU D 1 132 ? -8.824 18.893 17.634 1.00 41.12 154 GLU D O 1
ATOM 10619 N N . VAL D 1 133 ? -9.704 20.258 16.054 1.00 42.90 155 VAL D N 1
ATOM 10620 C CA . VAL D 1 133 ? -8.499 21.067 15.933 1.00 42.28 155 VAL D CA 1
ATOM 10621 C C . VAL D 1 133 ? -8.184 21.806 17.238 1.00 37.37 155 VAL D C 1
ATOM 10622 O O . VAL D 1 133 ? -7.036 21.842 17.682 1.00 37.55 155 VAL D O 1
ATOM 10626 N N . THR D 1 134 ? -9.222 22.379 17.861 1.00 36.73 156 THR D N 1
ATOM 10627 C CA . THR D 1 134 ? -9.073 23.047 19.139 1.00 37.05 156 THR D CA 1
ATOM 10628 C C . THR D 1 134 ? -8.617 22.082 20.237 1.00 36.31 156 THR D C 1
ATOM 10629 O O . THR D 1 134 ? -7.714 22.407 21.013 1.00 33.08 156 THR D O 1
ATOM 10633 N N . LYS D 1 135 ? -9.212 20.882 20.274 1.00 35.86 157 LYS D N 1
ATOM 10634 C CA . LYS D 1 135 ? -8.811 19.891 21.258 1.00 35.61 157 LYS D CA 1
ATOM 10635 C C . LYS D 1 135 ? -7.336 19.526 21.118 1.00 35.79 157 LYS D C 1
ATOM 10636 O O . LYS D 1 135 ? -6.600 19.475 22.121 1.00 33.97 157 LYS D O 1
ATOM 10642 N N . GLU D 1 136 ? -6.916 19.261 19.875 1.00 35.75 158 GLU D N 1
ATOM 10643 C CA . GLU D 1 136 ? -5.531 18.922 19.586 1.00 40.93 158 GLU D CA 1
ATOM 10644 C C . GLU D 1 136 ? -4.576 20.038 20.017 1.00 37.25 158 GLU D C 1
ATOM 10645 O O . GLU D 1 136 ? -3.489 19.772 20.540 1.00 38.82 158 GLU D O 1
ATOM 10651 N N . ARG D 1 137 ? -5.000 21.288 19.808 1.00 37.00 159 ARG D N 1
ATOM 10652 C CA . ARG D 1 137 ? -4.218 22.438 20.232 1.00 34.87 159 ARG D CA 1
ATOM 10653 C C . ARG D 1 137 ? -4.069 22.523 21.751 1.00 34.43 159 ARG D C 1
ATOM 10654 O O . ARG D 1 137 ? -2.985 22.815 22.241 1.00 34.93 159 ARG D O 1
ATOM 10662 N N . TYR D 1 138 ? -5.159 22.283 22.490 1.00 32.19 160 TYR D N 1
ATOM 10663 C CA . TYR D 1 138 ? -5.077 22.249 23.940 1.00 30.49 160 TYR D CA 1
ATOM 10664 C C . TYR D 1 138 ? -4.112 21.173 24.422 1.00 30.60 160 TYR D C 1
ATOM 10665 O O . TYR D 1 138 ? -3.293 21.426 25.314 1.00 30.98 160 TYR D O 1
ATOM 10674 N N . ILE D 1 139 ? -4.219 19.973 23.833 1.00 30.24 161 ILE D N 1
ATOM 10675 C CA . ILE D 1 139 ? -3.348 18.888 24.246 1.00 31.97 161 ILE D CA 1
ATOM 10676 C C . ILE D 1 139 ? -1.877 19.268 24.054 1.00 31.18 161 ILE D C 1
ATOM 10677 O O . ILE D 1 139 ? -1.064 19.098 24.973 1.00 30.48 161 ILE D O 1
ATOM 10682 N N . ALA D 1 140 ? -1.560 19.837 22.883 1.00 30.20 162 ALA D N 1
ATOM 10683 C CA . ALA D 1 140 ? -0.205 20.270 22.574 1.00 32.23 162 ALA D CA 1
ATOM 10684 C C . ALA D 1 140 ? 0.265 21.391 23.505 1.00 30.41 162 ALA D C 1
ATOM 10685 O O . ALA D 1 140 ? 1.393 21.350 23.998 1.00 29.14 162 ALA D O 1
ATOM 10687 N N . GLU D 1 141 ? -0.607 22.377 23.752 1.00 29.70 163 GLU D N 1
ATOM 10688 C CA . GLU D 1 141 ? -0.247 23.475 24.629 1.00 30.49 163 GLU D CA 1
ATOM 10689 C C . GLU D 1 141 ? -0.045 23.013 26.070 1.00 31.41 163 GLU D C 1
ATOM 10690 O O . GLU D 1 141 ? 0.860 23.497 26.749 1.00 30.99 163 GLU D O 1
ATOM 10696 N N . PHE D 1 142 ? -0.896 22.098 26.541 1.00 29.05 164 PHE D N 1
ATOM 10697 C CA . PHE D 1 142 ? -0.707 21.555 27.877 1.00 28.18 164 PHE D CA 1
ATOM 10698 C C . PHE D 1 142 ? 0.587 20.749 27.996 1.00 28.09 164 PHE D C 1
ATOM 10699 O O . PHE D 1 142 ? 1.305 20.850 29.000 1.00 26.60 164 PHE D O 1
ATOM 10707 N N . GLN D 1 143 ? 0.871 19.924 26.987 1.00 27.93 165 GLN D N 1
ATOM 10708 C CA . GLN D 1 143 ? 2.062 19.088 27.018 1.00 29.21 165 GLN D CA 1
ATOM 10709 C C . GLN D 1 143 ? 3.363 19.899 27.038 1.00 32.07 165 GLN D C 1
ATOM 10710 O O . GLN D 1 143 ? 4.312 19.514 27.733 1.00 31.79 165 GLN D O 1
ATOM 10716 N N . GLN D 1 144 ? 3.405 21.034 26.312 1.00 31.55 166 GLN D N 1
ATOM 10717 C CA . GLN D 1 144 ? 4.645 21.794 26.227 1.00 31.53 166 GLN D CA 1
ATOM 10718 C C . GLN D 1 144 ? 4.959 22.530 27.533 1.00 29.22 166 GLN D C 1
ATOM 10719 O O . GLN D 1 144 ? 6.088 22.968 27.741 1.00 28.98 166 GLN D O 1
ATOM 10725 N N . LEU D 1 145 ? 3.975 22.617 28.436 1.00 27.81 167 LEU D N 1
ATOM 10726 C CA . LEU D 1 145 ? 4.211 23.190 29.755 1.00 29.29 167 LEU D CA 1
ATOM 10727 C C . LEU D 1 145 ? 5.184 22.384 30.613 1.00 29.02 167 LEU D C 1
ATOM 10728 O O . LEU D 1 145 ? 5.679 22.887 31.612 1.00 27.66 167 LEU D O 1
ATOM 10733 N N . ARG D 1 146 ? 5.478 21.149 30.201 1.00 29.38 168 ARG D N 1
ATOM 10734 C CA . ARG D 1 146 ? 6.500 20.357 30.867 1.00 31.46 168 ARG D CA 1
ATOM 10735 C C . ARG D 1 146 ? 7.893 20.983 30.810 1.00 32.88 168 ARG D C 1
ATOM 10736 O O . ARG D 1 146 ? 8.776 20.546 31.544 1.00 32.30 168 ARG D O 1
ATOM 10744 N N . ARG D 1 147 ? 8.080 22.004 29.958 1.00 29.85 169 ARG D N 1
ATOM 10745 C CA . ARG D 1 147 ? 9.309 22.786 29.942 1.00 29.95 169 ARG D CA 1
ATOM 10746 C C . ARG D 1 147 ? 9.557 23.524 31.260 1.00 29.20 169 ARG D C 1
ATOM 10747 O O . ARG D 1 147 ? 10.680 23.927 31.536 1.00 29.38 169 ARG D O 1
ATOM 10755 N N . ILE D 1 148 ? 8.500 23.731 32.055 1.00 27.90 170 ILE D N 1
ATOM 10756 C CA . ILE D 1 148 ? 8.597 24.505 33.278 1.00 30.78 170 ILE D CA 1
ATOM 10757 C C . ILE D 1 148 ? 9.040 23.602 34.430 1.00 33.90 170 ILE D C 1
ATOM 10758 O O . ILE D 1 148 ? 8.461 22.548 34.664 1.00 33.41 170 ILE D O 1
ATOM 10763 N N . ASP D 1 149 ? 10.075 24.036 35.156 1.00 32.09 171 ASP D N 1
ATOM 10764 C CA . ASP D 1 149 ? 10.488 23.360 36.377 1.00 31.87 171 ASP D CA 1
ATOM 10765 C C . ASP D 1 149 ? 9.796 24.079 37.534 1.00 27.98 171 ASP D C 1
ATOM 10766 O O . ASP D 1 149 ? 10.181 25.190 37.879 1.00 29.20 171 ASP D O 1
ATOM 10771 N N . PRO D 1 150 ? 8.718 23.528 38.127 1.00 27.36 172 PRO D N 1
ATOM 10772 C CA . PRO D 1 150 ? 7.927 24.297 39.088 1.00 24.18 172 PRO D CA 1
ATOM 10773 C C . PRO D 1 150 ? 8.634 24.534 40.421 1.00 27.01 172 PRO D C 1
ATOM 10774 O O . PRO D 1 150 ? 9.475 23.738 40.845 1.00 26.97 172 PRO D O 1
ATOM 10778 N N . PRO D 1 151 ? 8.289 25.627 41.126 1.00 26.35 173 PRO D N 1
ATOM 10779 C CA . PRO D 1 151 ? 8.656 25.766 42.529 1.00 28.01 173 PRO D CA 1
ATOM 10780 C C . PRO D 1 151 ? 8.158 24.560 43.322 1.00 22.74 173 PRO D C 1
ATOM 10781 O O . PRO D 1 151 ? 7.137 23.965 42.992 1.00 24.56 173 PRO D O 1
ATOM 10785 N N . TYR D 1 152 ? 8.875 24.275 44.406 1.00 23.86 174 TYR D N 1
ATOM 10786 C CA . TYR D 1 152 ? 8.590 23.154 45.284 1.00 22.51 174 TYR D CA 1
ATOM 10787 C C . TYR D 1 152 ? 7.546 23.592 46.298 1.00 23.03 174 TYR D C 1
ATOM 10788 O O . TYR D 1 152 ? 7.802 23.683 47.503 1.00 22.32 174 TYR D O 1
ATOM 10797 N N . THR D 1 153 ? 6.353 23.865 45.783 1.00 21.51 175 THR D N 1
ATOM 10798 C CA . THR D 1 153 ? 5.303 24.509 46.540 1.00 21.61 175 THR D CA 1
ATOM 10799 C C . THR D 1 153 ? 3.981 23.951 46.036 1.00 23.36 175 THR D C 1
ATOM 10800 O O . THR D 1 153 ? 3.943 22.944 45.320 1.00 22.85 175 THR D O 1
ATOM 10804 N N . ASN D 1 154 ? 2.898 24.670 46.343 1.00 24.34 176 ASN D N 1
ATOM 10805 C CA . ASN D 1 154 ? 1.601 24.378 45.753 1.00 23.28 176 ASN D CA 1
ATOM 10806 C C . ASN D 1 154 ? 1.640 24.245 44.228 1.00 22.34 176 ASN D C 1
ATOM 10807 O O . ASN D 1 154 ? 0.771 23.573 43.663 1.00 20.50 176 ASN D O 1
ATOM 10812 N N . TRP D 1 155 ? 2.636 24.859 43.551 1.00 22.87 177 TRP D N 1
ATOM 10813 C CA . TRP D 1 155 ? 2.733 24.727 42.101 1.00 22.84 177 TRP D CA 1
ATOM 10814 C C . TRP D 1 155 ? 2.835 23.286 41.604 1.00 23.77 177 TRP D C 1
ATOM 10815 O O . TRP D 1 155 ? 2.512 23.004 40.451 1.00 22.36 177 TRP D O 1
ATOM 10826 N N . LEU D 1 156 ? 3.322 22.363 42.441 1.00 21.77 178 LEU D N 1
ATOM 10827 C CA . LEU D 1 156 ? 3.347 20.966 42.020 1.00 22.87 178 LEU D CA 1
ATOM 10828 C C . LEU D 1 156 ? 1.961 20.479 41.607 1.00 21.57 178 LEU D C 1
ATOM 10829 O O . LEU D 1 156 ? 1.843 19.626 40.729 1.00 23.59 178 LEU D O 1
ATOM 10834 N N . LEU D 1 157 ? 0.908 21.008 42.234 1.00 21.33 179 LEU D N 1
ATOM 10835 C CA . LEU D 1 157 ? -0.451 20.614 41.903 1.00 23.43 179 LEU D CA 1
ATOM 10836 C C . LEU D 1 157 ? -0.892 21.122 40.533 1.00 22.38 179 LEU D C 1
ATOM 10837 O O . LEU D 1 157 ? -1.753 20.510 39.909 1.00 23.04 179 LEU D O 1
ATOM 10842 N N . PHE D 1 158 ? -0.296 22.211 40.051 1.00 23.70 180 PHE D N 1
ATOM 10843 C CA . PHE D 1 158 ? -0.633 22.708 38.725 1.00 22.68 180 PHE D CA 1
ATOM 10844 C C . PHE D 1 158 ? -0.188 21.734 37.648 1.00 23.75 180 PHE D C 1
ATOM 10845 O O . PHE D 1 158 ? -0.934 21.409 36.718 1.00 24.50 180 PHE D O 1
ATOM 10853 N N . SER D 1 159 ? 1.045 21.258 37.798 1.00 24.84 181 SER D N 1
ATOM 10854 C CA . SER D 1 159 ? 1.583 20.234 36.932 1.00 29.17 181 SER D CA 1
ATOM 10855 C C . SER D 1 159 ? 0.728 18.968 37.005 1.00 26.24 181 SER D C 1
ATOM 10856 O O . SER D 1 159 ? 0.359 18.400 35.979 1.00 25.61 181 SER D O 1
ATOM 10859 N N . ALA D 1 160 ? 0.362 18.553 38.227 1.00 24.16 182 ALA D N 1
ATOM 10860 C CA . ALA D 1 160 ? -0.498 17.390 38.409 1.00 25.02 182 ALA D CA 1
ATOM 10861 C C . ALA D 1 160 ? -1.866 17.573 37.756 1.00 26.25 182 ALA D C 1
ATOM 10862 O O . ALA D 1 160 ? -2.370 16.646 37.132 1.00 28.22 182 ALA D O 1
ATOM 10864 N N . MET D 1 161 ? -2.458 18.763 37.902 1.00 24.59 183 MET D N 1
ATOM 10865 C CA . MET D 1 161 ? -3.763 19.047 37.315 1.00 25.77 183 MET D CA 1
ATOM 10866 C C . MET D 1 161 ? -3.730 18.975 35.792 1.00 26.49 183 MET D C 1
ATOM 10867 O O . MET D 1 161 ? -4.639 18.433 35.161 1.00 26.15 183 MET D O 1
ATOM 10872 N N . VAL D 1 162 ? -2.698 19.560 35.189 1.00 25.91 184 VAL D N 1
ATOM 10873 C CA . VAL D 1 162 ? -2.582 19.511 33.737 1.00 26.44 184 VAL D CA 1
ATOM 10874 C C . VAL D 1 162 ? -2.452 18.073 33.238 1.00 25.80 184 VAL D C 1
ATOM 10875 O O . VAL D 1 162 ? -3.111 17.677 32.275 1.00 27.31 184 VAL D O 1
ATOM 10879 N N . GLU D 1 163 ? -1.589 17.285 33.895 1.00 25.03 185 GLU D N 1
ATOM 10880 C CA . GLU D 1 163 ? -1.366 15.908 33.484 1.00 27.08 185 GLU D CA 1
ATOM 10881 C C . GLU D 1 163 ? -2.604 15.042 33.738 1.00 27.17 185 GLU D C 1
ATOM 10882 O O . GLU D 1 163 ? -2.868 14.119 32.979 1.00 26.25 185 GLU D O 1
ATOM 10888 N N . THR D 1 164 ? -3.343 15.341 34.809 1.00 26.35 186 THR D N 1
ATOM 10889 C CA . THR D 1 164 ? -4.578 14.646 35.123 1.00 27.61 186 THR D CA 1
ATOM 10890 C C . THR D 1 164 ? -5.618 14.882 34.037 1.00 27.62 186 THR D C 1
ATOM 10891 O O . THR D 1 164 ? -6.295 13.952 33.599 1.00 28.53 186 THR D O 1
ATOM 10895 N N . PHE D 1 165 ? -5.716 16.134 33.593 1.00 26.91 187 PHE D N 1
ATOM 10896 C CA . PHE D 1 165 ? -6.582 16.463 32.474 1.00 26.26 187 PHE D CA 1
ATOM 10897 C C . PHE D 1 165 ? -6.175 15.687 31.224 1.00 28.52 187 PHE D C 1
ATOM 10898 O O . PHE D 1 165 ? -7.030 15.106 30.540 1.00 29.71 187 PHE D O 1
ATOM 10906 N N . LEU D 1 166 ? -4.872 15.691 30.907 1.00 31.30 188 LEU D N 1
ATOM 10907 C CA . LEU D 1 166 ? -4.379 14.974 29.738 1.00 28.95 188 LEU D CA 1
ATOM 10908 C C . LEU D 1 166 ? -4.733 13.492 29.815 1.00 30.22 188 LEU D C 1
ATOM 10909 O O . LEU D 1 166 ? -5.159 12.898 28.820 1.00 30.14 188 LEU D O 1
ATOM 10914 N N . MET D 1 167 ? -4.567 12.911 31.012 1.00 31.92 189 MET D N 1
ATOM 10915 C CA . MET D 1 167 ? -4.903 11.513 31.245 1.00 33.32 189 MET D CA 1
ATOM 10916 C C . MET D 1 167 ? -6.380 11.282 30.939 1.00 34.32 189 MET D C 1
ATOM 10917 O O . MET D 1 167 ? -6.722 10.393 30.166 1.00 33.80 189 MET D O 1
ATOM 10922 N N . LYS D 1 168 ? -7.238 12.122 31.513 1.00 37.35 190 LYS D N 1
ATOM 10923 C CA . LYS D 1 168 ? -8.674 11.993 31.347 1.00 42.58 190 LYS D CA 1
ATOM 10924 C C . LYS D 1 168 ? -9.107 12.228 29.898 1.00 41.30 190 LYS D C 1
ATOM 10925 O O . LYS D 1 168 ? -10.023 11.575 29.404 1.00 39.80 190 LYS D O 1
ATOM 10931 N N . ALA D 1 169 ? -8.413 13.127 29.194 1.00 38.43 191 ALA D N 1
ATOM 10932 C CA . ALA D 1 169 ? -8.725 13.426 27.801 1.00 37.04 191 ALA D CA 1
ATOM 10933 C C . ALA D 1 169 ? -8.260 12.355 26.816 1.00 41.30 191 ALA D C 1
ATOM 10934 O O . ALA D 1 169 ? -8.537 12.453 25.623 1.00 39.11 191 ALA D O 1
ATOM 10936 N N . GLY D 1 170 ? -7.516 11.359 27.303 1.00 39.91 192 GLY D N 1
ATOM 10937 C CA . GLY D 1 170 ? -7.027 10.276 26.468 1.00 41.36 192 GLY D CA 1
ATOM 10938 C C . GLY D 1 170 ? -5.719 10.595 25.748 1.00 38.54 192 GLY D C 1
ATOM 10939 O O . GLY D 1 170 ? -5.349 9.897 24.820 1.00 37.79 192 GLY D O 1
ATOM 10940 N N . ALA D 1 171 ? -5.020 11.646 26.181 1.00 35.37 193 ALA D N 1
ATOM 10941 C CA . ALA D 1 171 ? -3.772 12.054 25.565 1.00 33.59 193 ALA D CA 1
ATOM 10942 C C . ALA D 1 171 ? -2.597 11.432 26.321 1.00 33.27 193 ALA D C 1
ATOM 10943 O O . ALA D 1 171 ? -2.780 10.835 27.376 1.00 34.00 193 ALA D O 1
ATOM 10945 N N . GLN D 1 172 ? -1.393 11.614 25.785 1.00 32.88 194 GLN D N 1
ATOM 10946 C CA . GLN D 1 172 ? -0.168 11.196 26.447 1.00 34.55 194 GLN D CA 1
ATOM 10947 C C . GLN D 1 172 ? 0.039 12.078 27.682 1.00 33.85 194 GLN D C 1
ATOM 10948 O O . GLN D 1 172 ? -0.016 13.309 27.605 1.00 30.48 194 GLN D O 1
ATOM 10954 N N . TYR D 1 173 ? 0.224 11.424 28.834 1.00 31.70 195 TYR D N 1
ATOM 10955 C CA . TYR D 1 173 ? 0.355 12.119 30.104 1.00 30.26 195 TYR D CA 1
ATOM 10956 C C . TYR D 1 173 ? 1.556 11.566 30.877 1.00 31.97 195 TYR D C 1
ATOM 10957 O O . TYR D 1 173 ? 2.052 10.475 30.601 1.00 31.44 195 TYR D O 1
ATOM 10966 N N . ASP D 1 174 ? 2.001 12.339 31.866 1.00 29.21 196 ASP D N 1
ATOM 10967 C CA . ASP D 1 174 ? 3.164 11.988 32.661 1.00 30.28 196 ASP D CA 1
ATOM 10968 C C . ASP D 1 174 ? 2.735 11.665 34.095 1.00 26.57 196 ASP D C 1
ATOM 10969 O O . ASP D 1 174 ? 2.493 12.564 34.911 1.00 26.52 196 ASP D O 1
ATOM 10974 N N . MET D 1 175 ? 2.647 10.369 34.388 1.00 26.44 197 MET D N 1
ATOM 10975 C CA . MET D 1 175 ? 2.183 9.921 35.696 1.00 26.65 197 MET D CA 1
ATOM 10976 C C . MET D 1 175 ? 3.142 10.384 36.791 1.00 25.74 197 MET D C 1
ATOM 10977 O O . MET D 1 175 ? 2.720 10.661 37.918 1.00 24.68 197 MET D O 1
ATOM 10982 N N . TYR D 1 176 ? 4.435 10.468 36.467 1.00 25.18 198 TYR D N 1
ATOM 10983 C CA . TYR D 1 176 ? 5.409 10.888 37.463 1.00 27.61 198 TYR D CA 1
ATOM 10984 C C . TYR D 1 176 ? 5.096 12.268 38.035 1.00 26.54 198 TYR D C 1
ATOM 10985 O O . TYR D 1 176 ? 5.209 12.492 39.239 1.00 25.23 198 TYR D O 1
ATOM 10994 N N . ARG D 1 177 ? 4.710 13.203 37.165 1.00 25.00 199 ARG D N 1
ATOM 10995 C CA . ARG D 1 177 ? 4.289 14.520 37.611 1.00 26.22 199 ARG D CA 1
ATOM 10996 C C . ARG D 1 177 ? 3.084 14.484 38.547 1.00 26.08 199 ARG D C 1
ATOM 10997 O O . ARG D 1 177 ? 3.020 15.235 39.526 1.00 26.67 199 ARG D O 1
ATOM 11005 N N . ILE D 1 178 ? 2.141 13.588 38.260 1.00 22.71 200 ILE D N 1
ATOM 11006 C CA . ILE D 1 178 ? 0.975 13.443 39.112 1.00 23.56 200 ILE D CA 1
ATOM 11007 C C . ILE D 1 178 ? 1.374 12.859 40.471 1.00 25.08 200 ILE D C 1
ATOM 11008 O O . ILE D 1 178 ? 1.013 13.387 41.525 1.00 25.06 200 ILE D O 1
ATOM 11013 N N . HIS D 1 179 ? 2.103 11.750 40.424 1.00 24.80 201 HIS D N 1
ATOM 11014 C CA . HIS D 1 179 ? 2.374 10.959 41.613 1.00 25.49 201 HIS D CA 1
ATOM 11015 C C . HIS D 1 179 ? 3.330 11.719 42.536 1.00 23.61 201 HIS D C 1
ATOM 11016 O O . HIS D 1 179 ? 3.131 11.747 43.749 1.00 24.12 201 HIS D O 1
ATOM 11023 N N . SER D 1 180 ? 4.364 12.351 41.974 1.00 23.70 202 SER D N 1
ATOM 11024 C CA . SER D 1 180 ? 5.295 13.107 42.797 1.00 25.11 202 SER D CA 1
ATOM 11025 C C . SER D 1 180 ? 4.596 14.241 43.549 1.00 25.54 202 SER D C 1
ATOM 11026 O O . SER D 1 180 ? 4.889 14.485 44.722 1.00 24.06 202 SER D O 1
ATOM 11029 N N . ALA D 1 181 ? 3.653 14.900 42.870 1.00 24.35 203 ALA D N 1
ATOM 11030 C CA . ALA D 1 181 ? 2.896 15.979 43.462 1.00 25.22 203 ALA D CA 1
ATOM 11031 C C . ALA D 1 181 ? 2.032 15.512 44.625 1.00 25.34 203 ALA D C 1
ATOM 11032 O O . ALA D 1 181 ? 2.053 16.120 45.693 1.00 24.07 203 ALA D O 1
ATOM 11034 N N . ILE D 1 182 ? 1.270 14.436 44.428 1.00 24.61 204 ILE D N 1
ATOM 11035 C CA . ILE D 1 182 ? 0.370 14.006 45.482 1.00 27.66 204 ILE D CA 1
ATOM 11036 C C . ILE D 1 182 ? 1.139 13.482 46.695 1.00 25.99 204 ILE D C 1
ATOM 11037 O O . ILE D 1 182 ? 0.678 13.669 47.822 1.00 27.47 204 ILE D O 1
ATOM 11042 N N . ARG D 1 183 ? 2.309 12.870 46.474 1.00 23.39 205 ARG D N 1
ATOM 11043 C CA . ARG D 1 183 ? 3.165 12.492 47.590 1.00 24.25 205 ARG D CA 1
ATOM 11044 C C . ARG D 1 183 ? 3.607 13.722 48.391 1.00 23.06 205 ARG D C 1
ATOM 11045 O O . ARG D 1 183 ? 3.562 13.710 49.616 1.00 22.47 205 ARG D O 1
ATOM 11053 N N . LYS D 1 184 ? 4.066 14.777 47.705 1.00 23.10 206 LYS D N 1
ATOM 11054 C CA . LYS D 1 184 ? 4.539 15.961 48.419 1.00 23.08 206 LYS D CA 1
ATOM 11055 C C . LYS D 1 184 ? 3.410 16.641 49.189 1.00 22.73 206 LYS D C 1
ATOM 11056 O O . LYS D 1 184 ? 3.593 17.035 50.336 1.00 21.33 206 LYS D O 1
ATOM 11062 N N . ILE D 1 185 ? 2.243 16.769 48.563 1.00 21.10 207 ILE D N 1
ATOM 11063 C CA . ILE D 1 185 ? 1.127 17.420 49.224 1.00 23.10 207 ILE D CA 1
ATOM 11064 C C . ILE D 1 185 ? 0.772 16.679 50.513 1.00 23.79 207 ILE D C 1
ATOM 11065 O O . ILE D 1 185 ? 0.575 17.298 51.557 1.00 24.44 207 ILE D O 1
ATOM 11070 N N . ASP D 1 186 ? 0.741 15.352 50.452 1.00 25.81 208 ASP D N 1
ATOM 11071 C CA . ASP D 1 186 ? 0.483 14.559 51.641 1.00 26.25 208 ASP D CA 1
ATOM 11072 C C . ASP D 1 186 ? 1.564 14.746 52.707 1.00 26.45 208 ASP D C 1
ATOM 11073 O O . ASP D 1 186 ? 1.253 14.887 53.894 1.00 24.32 208 ASP D O 1
ATOM 11078 N N . GLU D 1 187 ? 2.832 14.778 52.274 1.00 23.32 209 GLU D N 1
ATOM 11079 C CA . GLU D 1 187 ? 3.950 15.037 53.170 1.00 24.06 209 GLU D CA 1
ATOM 11080 C C . GLU D 1 187 ? 3.875 16.414 53.829 1.00 23.48 209 GLU D C 1
ATOM 11081 O O . GLU D 1 187 ? 4.406 16.611 54.917 1.00 22.86 209 GLU D O 1
ATOM 11087 N N . TRP D 1 188 ? 3.220 17.363 53.148 1.00 20.66 210 TRP D N 1
ATOM 11088 C CA . TRP D 1 188 ? 3.075 18.717 53.644 1.00 22.13 210 TRP D CA 1
ATOM 11089 C C . TRP D 1 188 ? 1.847 18.940 54.523 1.00 22.23 210 TRP D C 1
ATOM 11090 O O . TRP D 1 188 ? 1.619 20.053 54.977 1.00 23.95 210 TRP D O 1
ATOM 11101 N N . TYR D 1 189 ? 1.080 17.883 54.804 1.00 23.27 211 TYR D N 1
ATOM 11102 C CA . TYR D 1 189 ? -0.025 18.018 55.737 1.00 21.09 211 TYR D CA 1
ATOM 11103 C C . TYR D 1 189 ? 0.545 18.256 57.134 1.00 22.04 211 TYR D C 1
ATOM 11104 O O . TYR D 1 189 ? 1.388 17.502 57.595 1.00 23.64 211 TYR D O 1
ATOM 11113 N N . VAL D 1 190 ? 0.100 19.330 57.776 1.00 21.54 212 VAL D N 1
ATOM 11114 C CA . VAL D 1 190 ? 0.596 19.712 59.087 1.00 23.54 212 VAL D CA 1
ATOM 11115 C C . VAL D 1 190 ? -0.299 19.122 60.171 1.00 24.83 212 VAL D C 1
ATOM 11116 O O . VAL D 1 190 ? 0.177 18.545 61.130 1.00 26.26 212 VAL D O 1
ATOM 11120 N N . GLY D 1 191 ? -1.608 19.271 60.015 1.00 23.27 213 GLY D N 1
ATOM 11121 C CA . GLY D 1 191 ? -2.525 18.711 60.990 1.00 24.49 213 GLY D CA 1
ATOM 11122 C C . GLY D 1 191 ? -3.749 19.592 61.131 1.00 22.17 213 GLY D C 1
ATOM 11123 O O . GLY D 1 191 ? -3.745 20.745 60.687 1.00 22.36 213 GLY D O 1
ATOM 11124 N N . ASP D 1 192 ? -4.785 19.012 61.744 1.00 24.00 214 ASP D N 1
ATOM 11125 C CA . ASP D 1 192 ? -6.053 19.676 61.991 1.00 25.47 214 ASP D CA 1
ATOM 11126 C C . ASP D 1 192 ? -6.544 20.530 60.831 1.00 24.77 214 ASP D C 1
ATOM 11127 O O . ASP D 1 192 ? -7.001 21.665 61.013 1.00 27.17 214 ASP D O 1
ATOM 11132 N N . GLY D 1 193 ? -6.481 19.933 59.629 1.00 24.47 215 GLY D N 1
ATOM 11133 C CA . GLY D 1 193 ? -7.011 20.529 58.420 1.00 23.26 215 GLY D CA 1
ATOM 11134 C C . GLY D 1 193 ? -6.056 21.392 57.600 1.00 22.90 215 GLY D C 1
ATOM 11135 O O . GLY D 1 193 ? -6.450 21.901 56.556 1.00 26.62 215 GLY D O 1
ATOM 11136 N N . TRP D 1 194 ? -4.830 21.600 58.088 1.00 21.89 216 TRP D N 1
ATOM 11137 C CA . TRP D 1 194 ? -3.893 22.537 57.478 1.00 21.79 216 TRP D CA 1
ATOM 11138 C C . TRP D 1 194 ? -2.719 21.849 56.785 1.00 19.94 216 TRP D C 1
ATOM 11139 O O . TRP D 1 194 ? -2.151 20.908 57.333 1.00 22.89 216 TRP D O 1
ATOM 11150 N N . TYR D 1 195 ? -2.358 22.349 55.597 1.00 20.92 217 TYR D N 1
ATOM 11151 C CA . TYR D 1 195 ? -1.153 21.954 54.883 1.00 19.87 217 TYR D CA 1
ATOM 11152 C C . TYR D 1 195 ? -0.145 23.090 54.811 1.00 21.12 217 TYR D C 1
ATOM 11153 O O . TYR D 1 195 ? -0.544 24.255 54.823 1.00 21.66 217 TYR D O 1
ATOM 11162 N N . SER D 1 196 ? 1.141 22.742 54.661 1.00 21.88 218 SER D N 1
ATOM 11163 C CA . SER D 1 196 ? 2.179 23.713 54.350 1.00 23.98 218 SER D CA 1
ATOM 11164 C C . SER D 1 196 ? 2.263 23.903 52.843 1.00 24.10 218 SER D C 1
ATOM 11165 O O . SER D 1 196 ? 2.103 22.954 52.071 1.00 23.80 218 SER D O 1
ATOM 11168 N N . ASP D 1 197 ? 2.494 25.148 52.441 1.00 23.69 219 ASP D N 1
ATOM 11169 C CA . ASP D 1 197 ? 2.688 25.510 51.046 1.00 25.15 219 ASP D CA 1
ATOM 11170 C C . ASP D 1 197 ? 4.164 25.326 50.710 1.00 25.80 219 ASP D C 1
ATOM 11171 O O . ASP D 1 197 ? 4.948 26.281 50.696 1.00 26.60 219 ASP D O 1
ATOM 11176 N N . GLY D 1 198 ? 4.549 24.071 50.516 1.00 24.97 220 GLY D N 1
ATOM 11177 C CA . GLY D 1 198 ? 5.950 23.722 50.417 1.00 23.65 220 GLY D CA 1
ATOM 11178 C C . GLY D 1 198 ? 6.505 23.272 51.764 1.00 24.77 220 GLY D C 1
ATOM 11179 O O . GLY D 1 198 ? 5.759 22.918 52.683 1.00 21.96 220 GLY D O 1
ATOM 11180 N N . GLU D 1 199 ? 7.831 23.297 51.862 1.00 23.67 221 GLU D N 1
ATOM 11181 C CA . GLU D 1 199 ? 8.504 22.679 52.987 1.00 29.71 221 GLU D CA 1
ATOM 11182 C C . GLU D 1 199 ? 8.332 23.474 54.279 1.00 30.64 221 GLU D C 1
ATOM 11183 O O . GLU D 1 199 ? 8.505 22.901 55.339 1.00 31.38 221 GLU D O 1
ATOM 11189 N N . HIS D 1 200 ? 7.997 24.766 54.182 1.00 27.71 222 HIS D N 1
ATOM 11190 C CA . HIS D 1 200 ? 7.841 25.630 55.350 1.00 29.05 222 HIS D CA 1
ATOM 11191 C C . HIS D 1 200 ? 6.373 26.036 55.458 1.00 30.03 222 HIS D C 1
ATOM 11192 O O . HIS D 1 200 ? 5.745 26.420 54.470 1.00 29.49 222 HIS D O 1
ATOM 11199 N N . PHE D 1 201 ? 5.799 25.916 56.659 1.00 22.68 223 PHE D N 1
ATOM 11200 C CA . PHE D 1 201 ? 4.419 26.295 56.860 1.00 24.03 223 PHE D CA 1
ATOM 11201 C C . PHE D 1 201 ? 4.256 27.804 56.704 1.00 24.39 223 PHE D C 1
ATOM 11202 O O . PHE D 1 201 ? 5.032 28.573 57.274 1.00 29.43 223 PHE D O 1
ATOM 11210 N N . ALA D 1 202 ? 3.221 28.206 55.970 1.00 24.60 224 ALA D N 1
ATOM 11211 C CA . ALA D 1 202 ? 2.849 29.604 55.839 1.00 26.96 224 ALA D CA 1
ATOM 11212 C C . ALA D 1 202 ? 1.394 29.708 56.272 1.00 25.26 224 ALA D C 1
ATOM 11213 O O . ALA D 1 202 ? 0.541 28.918 55.871 1.00 25.49 224 ALA D O 1
ATOM 11215 N N . PHE D 1 203 ? 1.115 30.665 57.150 1.00 24.76 225 PHE D N 1
ATOM 11216 C CA . PHE D 1 203 ? -0.253 30.872 57.586 1.00 23.69 225 PHE D CA 1
ATOM 11217 C C . PHE D 1 203 ? -0.905 31.817 56.577 1.00 22.75 225 PHE D C 1
ATOM 11218 O O . PHE D 1 203 ? -0.726 33.036 56.642 1.00 23.26 225 PHE D O 1
ATOM 11226 N N . ASP D 1 204 ? -1.587 31.224 55.595 1.00 24.43 226 ASP D N 1
ATOM 11227 C CA . ASP D 1 204 ? -2.205 32.003 54.534 1.00 25.76 226 ASP D CA 1
ATOM 11228 C C . ASP D 1 204 ? -3.313 31.171 53.907 1.00 24.83 226 ASP D C 1
ATOM 11229 O O . ASP D 1 204 ? -3.572 30.062 54.350 1.00 27.45 226 ASP D O 1
ATOM 11234 N N . TYR D 1 205 ? -3.966 31.709 52.878 1.00 23.34 227 TYR D N 1
ATOM 11235 C CA . TYR D 1 205 ? -5.119 31.051 52.288 1.00 22.69 227 TYR D CA 1
ATOM 11236 C C . TYR D 1 205 ? -4.821 30.219 51.047 1.00 22.52 227 TYR D C 1
ATOM 11237 O O . TYR D 1 205 ? -5.750 29.845 50.322 1.00 21.21 227 TYR D O 1
ATOM 11246 N N . TYR D 1 206 ? -3.546 29.876 50.817 1.00 22.34 228 TYR D N 1
ATOM 11247 C CA . TYR D 1 206 ? -3.228 28.991 49.704 1.00 23.59 228 TYR D CA 1
ATOM 11248 C C . TYR D 1 206 ? -3.794 27.584 49.884 1.00 23.48 228 TYR D C 1
ATOM 11249 O O . TYR D 1 206 ? -4.018 26.888 48.893 1.00 23.57 228 TYR D O 1
ATOM 11258 N N . ASN D 1 207 ? -4.117 27.202 51.131 1.00 19.77 229 ASN D N 1
ATOM 11259 C CA . ASN D 1 207 ? -4.887 25.995 51.358 1.00 22.32 229 ASN D CA 1
ATOM 11260 C C . ASN D 1 207 ? -6.214 26.041 50.597 1.00 22.94 229 ASN D C 1
ATOM 11261 O O . ASN D 1 207 ? -6.704 25.020 50.122 1.00 21.41 229 ASN D O 1
ATOM 11266 N N . SER D 1 208 ? -6.800 27.247 50.501 1.00 23.36 230 SER D N 1
ATOM 11267 C CA . SER D 1 208 ? -8.030 27.479 49.773 1.00 22.53 230 SER D 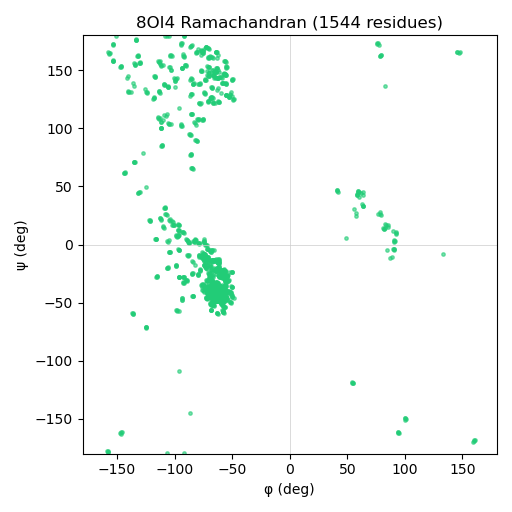CA 1
ATOM 11268 C C . SER D 1 208 ? -7.837 27.727 48.287 1.00 23.53 230 SER D C 1
ATOM 11269 O O . SER D 1 208 ? -8.619 27.245 47.471 1.00 24.49 230 SER D O 1
ATOM 11272 N N . TYR D 1 209 ? -6.843 28.553 47.948 1.00 23.05 231 TYR D N 1
ATOM 11273 C CA . TYR D 1 209 ? -6.670 28.962 46.570 1.00 25.07 231 TYR D CA 1
ATOM 11274 C C . TYR D 1 209 ? -6.286 27.796 45.655 1.00 26.04 231 TYR D C 1
ATOM 11275 O O . TYR D 1 209 ? -6.663 27.760 44.479 1.00 23.88 231 TYR D O 1
ATOM 11284 N N . VAL D 1 210 ? -5.486 26.876 46.210 1.00 25.25 232 VAL D N 1
ATOM 11285 C CA . VAL D 1 210 ? -4.854 25.829 45.427 1.00 24.65 232 VAL D CA 1
ATOM 11286 C C . VAL D 1 210 ? -4.906 24.471 46.109 1.00 25.34 232 VAL D C 1
ATOM 11287 O O . VAL D 1 210 ? -5.425 23.517 45.533 1.00 26.43 232 VAL D O 1
ATOM 11291 N N . ILE D 1 211 ? -4.338 24.377 47.319 1.00 23.67 233 ILE D N 1
ATOM 11292 C CA . ILE D 1 211 ? -3.870 23.083 47.786 1.00 23.67 233 ILE D CA 1
ATOM 11293 C C . ILE D 1 211 ? -5.001 22.075 47.931 1.00 23.25 233 ILE D C 1
ATOM 11294 O O . ILE D 1 211 ? -4.971 21.025 47.303 1.00 24.70 233 ILE D O 1
ATOM 11299 N N . GLN D 1 212 ? -5.998 22.374 48.762 1.00 22.87 234 GLN D N 1
ATOM 11300 C CA . GLN D 1 212 ? -6.964 21.338 49.075 1.00 24.67 234 GLN D CA 1
ATOM 11301 C C . GLN D 1 212 ? -7.881 21.063 47.886 1.00 24.74 234 GLN D C 1
ATOM 11302 O O . GLN D 1 212 ? -8.071 19.901 47.529 1.00 23.98 234 GLN D O 1
ATOM 11308 N N . PRO D 1 213 ? -8.438 22.088 47.201 1.00 23.58 235 PRO D N 1
ATOM 11309 C CA . PRO D 1 213 ? -9.298 21.830 46.046 1.00 24.37 235 PRO D CA 1
ATOM 11310 C C . PRO D 1 213 ? -8.622 21.051 44.921 1.00 24.78 235 PRO D C 1
ATOM 11311 O O . PRO D 1 213 ? -9.222 20.140 44.354 1.00 23.70 235 PRO D O 1
ATOM 11315 N N . MET D 1 214 ? -7.366 21.392 44.604 1.00 23.12 236 MET D N 1
ATOM 11316 C CA . MET D 1 214 ? -6.697 20.693 43.518 1.00 24.04 236 MET D CA 1
ATOM 11317 C C . MET D 1 214 ? -6.211 19.306 43.932 1.00 22.27 236 MET D C 1
ATOM 11318 O O . MET D 1 214 ? -6.270 18.383 43.129 1.00 24.03 236 MET D O 1
ATOM 11323 N N . TYR D 1 215 ? -5.777 19.144 45.185 1.00 22.14 237 TYR D N 1
ATOM 11324 C CA . TYR D 1 215 ? -5.363 17.839 45.673 1.00 22.81 237 TYR D CA 1
ATOM 11325 C C . TYR D 1 215 ? -6.551 16.885 45.608 1.00 23.02 237 TYR D C 1
ATOM 11326 O O . TYR D 1 215 ? -6.432 15.785 45.081 1.00 23.98 237 TYR D O 1
ATOM 11335 N N . VAL D 1 216 ? -7.711 17.323 46.112 1.00 23.38 238 VAL D N 1
ATOM 11336 C CA . VAL D 1 216 ? -8.911 16.505 46.045 1.00 25.31 238 VAL D CA 1
ATOM 11337 C C . VAL D 1 216 ? -9.307 16.170 44.607 1.00 28.00 238 VAL D C 1
ATOM 11338 O O . VAL D 1 216 ? -9.620 15.017 44.305 1.00 28.05 238 VAL D O 1
ATOM 11342 N N . GLN D 1 217 ? -9.273 17.163 43.712 1.00 26.92 239 GLN D N 1
ATOM 11343 C CA . GLN D 1 217 ? -9.627 16.940 42.313 1.00 27.08 239 GLN D CA 1
ATOM 11344 C C . GLN D 1 217 ? -8.707 15.926 41.624 1.00 26.86 239 GLN D C 1
ATOM 11345 O O . GLN D 1 217 ? -9.173 15.067 40.880 1.00 26.46 239 GLN D O 1
ATOM 11351 N N . VAL D 1 218 ? -7.395 16.030 41.861 1.00 25.07 240 VAL D N 1
ATOM 11352 C CA . VAL D 1 218 ? -6.450 15.084 41.287 1.00 25.74 240 VAL D CA 1
ATOM 11353 C C . VAL D 1 218 ? -6.715 13.673 41.796 1.00 26.27 240 VAL D C 1
ATOM 11354 O O . VAL D 1 218 ? -6.815 12.728 41.020 1.00 27.54 240 VAL D O 1
ATOM 11358 N N . LEU D 1 219 ? -6.858 13.536 43.114 1.00 26.82 241 LEU D N 1
ATOM 11359 C CA . LEU D 1 219 ? -7.098 12.234 43.709 1.00 26.62 241 LEU D CA 1
ATOM 11360 C C . LEU D 1 219 ? -8.412 11.628 43.227 1.00 28.24 241 LEU D C 1
ATOM 11361 O O . LEU D 1 219 ? -8.508 10.411 43.056 1.00 28.35 241 LEU D O 1
ATOM 11366 N N . GLN D 1 220 ? -9.421 12.481 43.015 1.00 27.81 242 GLN D N 1
ATOM 11367 C CA . GLN D 1 220 ? -10.728 12.007 42.580 1.00 29.58 242 GLN D CA 1
ATOM 11368 C C . GLN D 1 220 ? -10.625 11.344 41.204 1.00 30.60 242 GLN D C 1
ATOM 11369 O O . GLN D 1 220 ? -11.195 10.274 40.975 1.00 31.50 242 GLN D O 1
ATOM 11375 N N . VAL D 1 221 ? -9.887 11.982 40.288 1.00 30.97 243 VAL D N 1
ATOM 11376 C CA . VAL D 1 221 ? -9.701 11.420 38.954 1.00 31.87 243 VAL D CA 1
ATOM 11377 C C . VAL D 1 221 ? -8.907 10.120 39.016 1.00 32.08 243 VAL D C 1
ATOM 11378 O O . VAL D 1 221 ? -9.288 9.152 38.369 1.00 33.33 243 VAL D O 1
ATOM 11382 N N . LEU D 1 222 ? -7.830 10.086 39.811 1.00 30.75 244 LEU D N 1
ATOM 11383 C CA . LEU D 1 222 ? -7.060 8.866 39.976 1.00 31.53 244 LEU D CA 1
ATOM 11384 C C . LEU D 1 222 ? -7.909 7.729 40.543 1.00 36.53 244 LEU D C 1
ATOM 11385 O O . LEU D 1 222 ? -7.828 6.592 40.064 1.00 35.85 244 LEU D O 1
ATOM 11390 N N . ALA D 1 223 ? -8.734 8.049 41.554 1.00 32.61 245 ALA D N 1
ATOM 11391 C CA . ALA D 1 223 ? -9.586 7.042 42.165 1.00 33.22 245 ALA D CA 1
ATOM 11392 C C . ALA D 1 223 ? -10.642 6.541 41.177 1.00 35.74 245 ALA D C 1
ATOM 11393 O O . ALA D 1 223 ? -10.860 5.342 41.080 1.00 43.68 245 ALA D O 1
ATOM 11395 N N . ASP D 1 224 ? -11.267 7.466 40.439 1.00 36.92 246 ASP D N 1
ATOM 11396 C CA . ASP D 1 224 ? -12.326 7.116 39.501 1.00 42.49 246 ASP D CA 1
ATOM 11397 C C . ASP D 1 224 ? -11.828 6.259 38.346 1.00 46.52 246 ASP D C 1
ATOM 11398 O O . ASP D 1 224 ? -12.548 5.399 37.854 1.00 49.86 246 ASP D O 1
ATOM 11403 N N . ARG D 1 225 ? -10.602 6.524 37.896 1.00 42.57 247 ARG D N 1
ATOM 11404 C CA . ARG D 1 225 ? -10.035 5.768 36.797 1.00 51.04 247 ARG D CA 1
ATOM 11405 C C . ARG D 1 225 ? -9.412 4.466 37.273 1.00 49.73 247 ARG D C 1
ATOM 11406 O O . ARG D 1 225 ? -9.115 3.612 36.444 1.00 51.77 247 ARG D O 1
ATOM 11414 N N . ASP D 1 226 ? -9.183 4.331 38.586 1.00 52.73 248 ASP D N 1
ATOM 11415 C CA . ASP D 1 226 ? -8.517 3.160 39.134 1.00 56.49 248 ASP D CA 1
ATOM 11416 C C . ASP D 1 226 ? -7.105 3.159 38.563 1.00 54.06 248 ASP D C 1
ATOM 11417 O O . ASP D 1 226 ? -6.592 2.122 38.141 1.00 53.17 248 ASP D O 1
ATOM 11422 N N . ALA D 1 227 ? -6.485 4.352 38.532 1.00 57.16 249 ALA D N 1
ATOM 11423 C CA . ALA D 1 227 ? -5.156 4.506 37.965 1.00 62.38 249 ALA D CA 1
ATOM 11424 C C . ALA D 1 227 ? -4.190 3.670 38.800 1.00 61.86 249 ALA D C 1
ATOM 11425 O O . ALA D 1 227 ? -4.273 3.670 40.030 1.00 61.42 249 ALA D O 1
ATOM 11427 N N . ALA D 1 228 ? -3.347 2.889 38.110 1.00 76.07 250 ALA D N 1
ATOM 11428 C CA . ALA D 1 228 ? -2.403 1.994 38.760 1.00 79.25 250 ALA D CA 1
ATOM 11429 C C . ALA D 1 228 ? -1.190 2.828 39.160 1.00 70.83 250 ALA D C 1
ATOM 11430 O O . ALA D 1 228 ? -0.425 3.269 38.300 1.00 72.92 250 ALA D O 1
ATOM 11432 N N . LEU D 1 229 ? -1.102 3.126 40.462 1.00 60.93 251 LEU D N 1
ATOM 11433 C CA . LEU D 1 229 ? -0.006 3.916 40.996 1.00 51.46 251 LEU D CA 1
ATOM 11434 C C . LEU D 1 229 ? 1.002 2.957 41.617 1.00 46.56 251 LEU D C 1
ATOM 11435 O O . LEU D 1 229 ? 0.645 1.994 42.310 1.00 40.57 251 LEU D O 1
ATOM 11440 N N . ARG D 1 230 ? 2.276 3.231 41.313 1.00 45.49 252 ARG D N 1
ATOM 11441 C CA . ARG D 1 230 ? 3.395 2.471 41.845 1.00 43.80 252 ARG D CA 1
ATOM 11442 C C . ARG D 1 230 ? 3.285 2.297 43.360 1.00 40.43 252 ARG D C 1
ATOM 11443 O O . ARG D 1 230 ? 3.167 3.292 44.084 1.00 38.90 252 ARG D O 1
ATOM 11451 N N . ASP D 1 231 ? 3.329 1.032 43.806 1.00 42.74 253 ASP D N 1
ATOM 11452 C CA . ASP D 1 231 ? 3.344 0.667 45.218 1.00 47.42 253 ASP D CA 1
ATOM 11453 C C . ASP D 1 231 ? 2.178 1.223 46.030 1.00 47.59 253 ASP D C 1
ATOM 11454 O O . ASP D 1 231 ? 2.310 1.480 47.225 1.00 48.49 253 ASP D O 1
ATOM 11459 N N . LYS D 1 232 ? 1.026 1.391 45.374 1.00 45.31 254 LYS D N 1
ATOM 11460 C CA . LYS D 1 232 ? -0.205 1.654 46.108 1.00 44.59 254 LYS D CA 1
ATOM 11461 C C . LYS D 1 232 ? -0.925 0.318 46.278 1.00 42.20 254 LYS D C 1
ATOM 11462 O O . LYS D 1 232 ? -1.231 -0.358 45.308 1.00 41.90 254 LYS D O 1
ATOM 11468 N N . ALA D 1 233 ? -1.102 -0.100 47.536 1.00 43.17 255 ALA D N 1
ATOM 11469 C CA . ALA D 1 233 ? -1.825 -1.320 47.860 1.00 43.19 255 ALA D CA 1
ATOM 11470 C C . ALA D 1 233 ? -3.285 -1.237 47.406 1.00 41.92 255 ALA D C 1
ATOM 11471 O O . ALA D 1 233 ? -3.797 -0.147 47.138 1.00 39.12 255 ALA D O 1
ATOM 11473 N N . PRO D 1 234 ? -4.004 -2.376 47.306 1.00 43.77 256 PRO D N 1
ATOM 11474 C CA . PRO D 1 234 ? -5.436 -2.344 46.990 1.00 42.34 256 PRO D CA 1
ATOM 11475 C C . PRO D 1 234 ? -6.216 -1.412 47.914 1.00 38.04 256 PRO D C 1
ATOM 11476 O O . PRO D 1 234 ? -6.077 -1.480 49.142 1.00 35.23 256 PRO D O 1
ATOM 11480 N N . GLY D 1 235 ? -7.006 -0.522 47.301 1.00 33.71 257 GLY D N 1
ATOM 11481 C CA . GLY D 1 235 ? -7.771 0.468 48.039 1.00 35.69 257 GLY D CA 1
ATOM 11482 C C . GLY D 1 235 ? -7.029 1.750 48.421 1.00 34.96 257 GLY D C 1
ATOM 11483 O O . GLY D 1 235 ? -7.667 2.650 48.974 1.00 31.91 257 GLY D O 1
ATOM 11484 N N . ALA D 1 236 ? -5.716 1.826 48.141 1.00 32.54 258 ALA D N 1
ATOM 11485 C CA . ALA D 1 236 ? -4.902 2.871 48.756 1.00 35.31 258 ALA D CA 1
ATOM 11486 C C . ALA D 1 236 ? -5.213 4.240 48.172 1.00 32.66 258 ALA D C 1
ATOM 11487 O O . ALA D 1 236 ? -5.259 5.202 48.917 1.00 30.74 258 ALA D O 1
ATOM 11489 N N . VAL D 1 237 ? -5.447 4.333 46.863 1.00 33.30 259 VAL D N 1
ATOM 11490 C CA . VAL D 1 237 ? -5.746 5.626 46.263 1.00 34.33 259 VAL D CA 1
ATOM 11491 C C . VAL D 1 237 ? -7.074 6.160 46.806 1.00 33.23 259 VAL D C 1
ATOM 11492 O O . VAL D 1 237 ? -7.206 7.347 47.130 1.00 31.53 259 VAL D O 1
ATOM 11496 N N . GLN D 1 238 ? -8.059 5.260 46.939 1.00 32.29 260 GLN D N 1
ATOM 11497 C CA . GLN D 1 238 ? -9.348 5.660 47.470 1.00 34.64 260 GLN D CA 1
ATOM 11498 C C . GLN D 1 238 ? -9.205 6.122 48.919 1.00 32.15 260 GLN D C 1
ATOM 11499 O O . GLN D 1 238 ? -9.859 7.067 49.341 1.00 31.38 260 GLN D O 1
ATOM 11505 N N . LYS D 1 239 ? -8.384 5.423 49.700 1.00 31.34 261 LYS D N 1
ATOM 11506 C CA . LYS D 1 239 ? -8.107 5.825 51.073 1.00 33.05 261 LYS D CA 1
ATOM 11507 C C . LYS D 1 239 ? -7.464 7.213 51.123 1.00 29.67 261 LYS D C 1
ATOM 11508 O O . LYS D 1 239 ? -7.841 8.020 51.952 1.00 29.14 261 LYS D O 1
ATOM 11514 N N . GLU D 1 240 ? -6.518 7.505 50.222 1.00 29.70 262 GLU D N 1
ATOM 11515 C CA . GLU D 1 240 ? -5.893 8.819 50.145 1.00 29.93 262 GLU D CA 1
ATOM 11516 C C . GLU D 1 240 ? -6.922 9.902 49.826 1.00 27.48 262 GLU D C 1
ATOM 11517 O O . GLU D 1 240 ? -6.901 10.973 50.430 1.00 27.24 262 GLU D O 1
ATOM 11523 N N . LEU D 1 241 ? -7.830 9.616 48.887 1.00 25.99 263 LEU D N 1
ATOM 11524 C CA . LEU D 1 241 ? -8.917 10.526 48.558 1.00 26.53 263 LEU D CA 1
ATOM 11525 C C . LEU D 1 241 ? -9.836 10.765 49.754 1.00 25.38 263 LEU D C 1
ATOM 11526 O O . LEU D 1 241 ? -10.204 11.903 50.031 1.00 25.20 263 LEU D O 1
ATOM 11531 N N . ASP D 1 242 ? -10.220 9.689 50.445 1.00 28.07 264 ASP D N 1
ATOM 11532 C CA . ASP D 1 242 ? -11.052 9.790 51.636 1.00 31.80 264 ASP D CA 1
ATOM 11533 C C . ASP D 1 242 ? -10.407 10.671 52.706 1.00 28.86 264 ASP D C 1
ATOM 11534 O O . ASP D 1 242 ? -11.063 11.514 53.301 1.00 30.66 264 ASP D O 1
ATOM 11539 N N . THR D 1 243 ? -9.116 10.479 52.966 1.00 29.62 265 THR D N 1
ATOM 11540 C CA . THR D 1 243 ? -8.391 11.317 53.910 1.00 28.08 265 THR D CA 1
ATOM 11541 C C . THR D 1 243 ? -8.342 12.771 53.450 1.00 25.71 265 THR D C 1
ATOM 11542 O O . THR D 1 243 ? -8.530 13.674 54.261 1.00 26.34 265 THR D O 1
ATOM 11546 N N . ALA D 1 244 ? -8.101 12.997 52.153 1.00 25.28 266 ALA D N 1
ATOM 11547 C CA . ALA D 1 244 ? -8.055 14.338 51.604 1.00 24.89 266 ALA D CA 1
ATOM 11548 C C . ALA D 1 244 ? -9.387 15.061 51.789 1.00 25.99 266 ALA D C 1
ATOM 11549 O O . ALA D 1 244 ? -9.419 16.235 52.160 1.00 25.47 266 ALA D O 1
ATOM 11551 N N . LYS D 1 245 ? -10.481 14.342 51.553 1.00 26.12 267 LYS D N 1
ATOM 11552 C CA . LYS D 1 245 ? -11.812 14.896 51.743 1.00 26.95 267 LYS D CA 1
ATOM 11553 C C . LYS D 1 245 ? -12.090 15.232 53.209 1.00 25.62 267 LYS D C 1
ATOM 11554 O O . LYS D 1 245 ? -12.645 16.281 53.497 1.00 27.26 267 LYS D O 1
ATOM 11560 N N . LYS D 1 246 ? -11.701 14.341 54.122 1.00 26.28 268 LYS D N 1
ATOM 11561 C CA . LYS D 1 246 ? -11.892 14.580 55.546 1.00 28.29 268 LYS D CA 1
ATOM 11562 C C . LYS D 1 246 ? -11.081 15.777 56.037 1.00 27.51 268 LYS D C 1
ATOM 11563 O O . LYS D 1 246 ? -11.563 16.560 56.853 1.00 26.24 268 LYS D O 1
ATOM 11569 N N . ARG D 1 247 ? -9.853 15.923 55.529 1.00 24.30 269 ARG D N 1
ATOM 11570 C CA . ARG D 1 247 ? -9.050 17.092 55.861 1.00 24.02 269 ARG D CA 1
ATOM 11571 C C . ARG D 1 247 ? -9.724 18.363 55.355 1.00 25.00 269 ARG D C 1
ATOM 11572 O O . ARG D 1 247 ? -9.753 19.377 56.053 1.00 23.52 269 ARG D O 1
ATOM 11580 N N . MET D 1 248 ? -10.282 18.319 54.144 1.00 23.06 270 MET D N 1
ATOM 11581 C CA . MET D 1 248 ? -10.903 19.513 53.604 1.00 23.42 270 MET D CA 1
ATOM 11582 C C . MET D 1 248 ? -12.222 19.820 54.312 1.00 23.37 270 MET D C 1
ATOM 11583 O O . MET D 1 248 ? -12.586 20.986 54.449 1.00 25.38 270 MET D O 1
ATOM 11588 N N . GLN D 1 249 ? -12.927 18.788 54.787 1.00 23.55 271 GLN D N 1
ATOM 11589 C CA . GLN D 1 249 ? -14.093 18.999 55.633 1.00 25.22 271 GLN D CA 1
ATOM 11590 C C . GLN D 1 249 ? -13.732 19.783 56.896 1.00 26.21 271 GLN D C 1
ATOM 11591 O O . GLN D 1 249 ? -14.447 20.703 57.302 1.00 26.81 271 GLN D O 1
ATOM 11597 N N . ARG D 1 250 ? -12.613 19.421 57.522 1.00 26.91 272 ARG D N 1
ATOM 11598 C CA . ARG D 1 250 ? -12.159 20.130 58.713 1.00 26.21 272 ARG D CA 1
ATOM 11599 C C . ARG D 1 250 ? -11.798 21.573 58.370 1.00 24.12 272 ARG D C 1
ATOM 11600 O O . ARG D 1 250 ? -12.157 22.503 59.086 1.00 24.73 272 ARG D O 1
ATOM 11608 N N . PHE D 1 251 ? -11.104 21.765 57.250 1.00 25.70 273 PHE D N 1
ATOM 11609 C CA . PHE D 1 251 ? -10.739 23.098 56.817 1.00 24.25 273 PHE D CA 1
ATOM 11610 C C . PHE D 1 251 ? -11.989 23.937 56.542 1.00 25.95 273 PHE D C 1
ATOM 11611 O O . PHE D 1 251 ? -12.021 25.118 56.865 1.00 26.45 273 PHE D O 1
ATOM 11619 N N . GLY D 1 252 ? -13.015 23.316 55.956 1.00 27.02 274 GLY D N 1
ATOM 11620 C CA . GLY D 1 252 ? -14.299 23.967 55.752 1.00 28.08 274 GLY D CA 1
ATOM 11621 C C . GLY D 1 252 ? -14.962 24.437 57.054 1.00 26.96 274 GLY D C 1
ATOM 11622 O O . GLY D 1 252 ? -15.492 25.540 57.111 1.00 26.13 274 GLY D O 1
ATOM 11623 N N . ILE D 1 253 ? -14.926 23.600 58.094 1.00 26.54 275 ILE D N 1
ATOM 11624 C CA . ILE D 1 253 ? -15.426 23.980 59.409 1.00 27.96 275 ILE D CA 1
ATOM 11625 C C . ILE D 1 253 ? -14.686 25.213 59.930 1.00 28.72 275 ILE D C 1
ATOM 11626 O O . ILE D 1 253 ? -15.301 26.136 60.475 1.00 26.97 275 ILE D O 1
ATOM 11631 N N . ILE D 1 254 ? -13.361 25.213 59.760 1.00 24.60 276 ILE D N 1
ATOM 11632 C CA . ILE D 1 254 ? -12.550 26.353 60.152 1.00 25.21 276 ILE D CA 1
ATOM 11633 C C . ILE D 1 254 ? -12.942 27.606 59.368 1.00 26.08 276 ILE D C 1
ATOM 11634 O O . ILE D 1 254 ? -13.131 28.664 59.968 1.00 27.04 276 ILE D O 1
ATOM 11639 N N . LEU D 1 255 ? -13.079 27.488 58.038 1.00 24.79 277 LEU D N 1
ATOM 11640 C CA . LEU D 1 255 ? -13.439 28.632 57.219 1.00 26.17 277 LEU D CA 1
ATOM 11641 C C . LEU D 1 255 ? -14.787 29.224 57.619 1.00 25.76 277 LEU D C 1
ATOM 11642 O O . LEU D 1 255 ? -14.936 30.438 57.638 1.00 27.74 277 LEU D O 1
ATOM 11647 N N . GLU D 1 256 ? -15.772 28.385 57.932 1.00 25.04 278 GLU D N 1
ATOM 11648 C CA . GLU D 1 256 ? -17.071 28.901 58.333 1.00 28.65 278 GLU D CA 1
ATOM 11649 C C . GLU D 1 256 ? -16.947 29.675 59.650 1.00 27.46 278 GLU D C 1
ATOM 11650 O O . GLU D 1 256 ? -17.589 30.708 59.828 1.00 27.14 278 GLU D O 1
ATOM 11656 N N . ARG D 1 257 ? -16.082 29.203 60.547 1.00 25.12 279 ARG D N 1
ATOM 11657 C CA . ARG D 1 257 ? -15.851 29.869 61.823 1.00 25.66 279 ARG D CA 1
ATOM 11658 C C . ARG D 1 257 ? -14.999 31.133 61.732 1.00 25.69 279 ARG D C 1
ATOM 11659 O O . ARG D 1 257 ? -14.878 31.867 62.711 1.00 27.92 279 ARG D O 1
ATOM 11667 N N . PHE D 1 258 ? -14.399 31.365 60.561 1.00 26.31 280 PHE D N 1
ATOM 11668 C CA . PHE D 1 258 ? -13.731 32.617 60.248 1.00 26.03 280 PHE D CA 1
ATOM 11669 C C . PHE D 1 258 ? -14.686 33.751 59.871 1.00 25.50 280 PHE D C 1
ATOM 11670 O O . PHE D 1 258 ? -14.315 34.921 59.966 1.00 24.96 280 PHE D O 1
ATOM 11678 N N . ILE D 1 259 ? -15.898 33.407 59.430 1.00 26.57 281 ILE D N 1
ATOM 11679 C CA . ILE D 1 259 ? -16.833 34.422 58.983 1.00 26.88 281 ILE D CA 1
ATOM 11680 C C . ILE D 1 259 ? -17.472 35.084 60.202 1.00 27.64 281 ILE D C 1
ATOM 11681 O O . ILE D 1 259 ? -18.075 34.420 61.037 1.00 30.16 281 ILE D O 1
ATOM 11686 N N . SER D 1 260 ? -17.294 36.404 60.286 1.00 27.03 282 SER D N 1
ATOM 11687 C CA . SER D 1 260 ? -17.756 37.201 61.410 1.00 27.62 282 SER D CA 1
ATOM 11688 C C . SER D 1 260 ? -19.263 37.422 61.316 1.00 29.32 282 SER D C 1
ATOM 11689 O O . SER D 1 260 ? -19.872 37.186 60.273 1.00 27.69 282 SER D O 1
ATOM 11692 N N . PRO D 1 261 ? -19.912 37.879 62.412 1.00 31.90 283 PRO D N 1
ATOM 11693 C CA . PRO D 1 261 ? -21.348 38.144 62.387 1.00 32.72 283 PRO D CA 1
ATOM 11694 C C . PRO D 1 261 ? -21.763 39.120 61.290 1.00 35.16 283 PRO D C 1
ATOM 11695 O O . PRO D 1 261 ? -22.871 39.026 60.785 1.00 32.38 283 PRO D O 1
ATOM 11699 N N . GLU D 1 262 ? -20.863 40.031 60.904 1.00 33.15 284 GLU D N 1
ATOM 11700 C CA . GLU D 1 262 ? -21.150 41.032 59.890 1.00 34.38 284 GLU D CA 1
ATOM 11701 C C . GLU D 1 262 ? -20.505 40.712 58.538 1.00 34.12 284 GLU D C 1
ATOM 11702 O O . GLU D 1 262 ? -20.340 41.588 57.687 1.00 33.18 284 GLU D O 1
ATOM 11708 N N . GLY D 1 263 ? -20.155 39.435 58.325 1.00 31.04 285 GLY D N 1
ATOM 11709 C CA . GLY D 1 263 ? -19.737 38.974 57.014 1.00 29.91 285 GLY D CA 1
ATOM 11710 C C . GLY D 1 263 ? -18.303 39.306 56.616 1.00 29.52 285 GLY D C 1
ATOM 11711 O O . GLY D 1 263 ? -17.998 39.371 55.430 1.00 31.63 285 GLY D O 1
ATOM 11712 N N . THR D 1 264 ? -17.418 39.498 57.598 1.00 25.69 286 THR D N 1
ATOM 11713 C CA . THR D 1 264 ? -16.008 39.687 57.323 1.00 26.39 286 THR D CA 1
ATOM 11714 C C . THR D 1 264 ? -15.264 38.411 57.718 1.00 26.32 286 THR D C 1
ATOM 11715 O O . THR D 1 264 ? -15.854 37.442 58.177 1.00 28.63 286 THR D O 1
ATOM 11719 N N . PHE D 1 265 ? -13.955 38.422 57.507 1.00 25.56 287 PHE D N 1
ATOM 11720 C CA . PHE D 1 265 ? -13.106 37.291 57.833 1.00 26.68 287 PHE D CA 1
ATOM 11721 C C . PHE D 1 265 ? -11.690 37.805 58.033 1.00 26.06 287 PHE D C 1
ATOM 11722 O O . PHE D 1 265 ? -11.388 38.946 57.705 1.00 25.91 287 PHE D O 1
ATOM 11730 N N . PRO D 1 266 ? -10.785 37.009 58.639 1.00 25.54 288 PRO D N 1
ATOM 11731 C CA . PRO D 1 266 ? -9.419 37.465 58.886 1.00 27.94 288 PRO D CA 1
ATOM 11732 C C . PRO D 1 266 ? -8.656 37.671 57.580 1.00 26.05 288 PRO D C 1
ATOM 11733 O O . PRO D 1 266 ? -8.859 36.955 56.611 1.00 24.65 288 PRO D O 1
ATOM 11737 N N . LEU D 1 267 ? -7.785 38.675 57.590 1.00 28.37 289 LEU D N 1
ATOM 11738 C CA . LEU D 1 267 ? -6.940 39.003 56.458 1.00 28.44 289 LEU D CA 1
ATOM 11739 C C . LEU D 1 267 ? -5.499 38.736 56.874 1.00 27.12 289 LEU D C 1
ATOM 11740 O O . LEU D 1 267 ? -4.930 39.448 57.714 1.00 25.44 289 LEU D O 1
ATOM 11745 N N . PHE D 1 268 ? -4.924 37.682 56.286 1.00 24.67 290 PHE D N 1
ATOM 11746 C CA . PHE D 1 268 ? -3.571 37.296 56.616 1.00 25.13 290 PHE D CA 1
ATOM 11747 C C . PHE D 1 268 ? -2.987 36.574 55.409 1.00 25.11 290 PHE D C 1
ATOM 11748 O O . PHE D 1 268 ? -3.716 36.046 54.567 1.00 24.26 290 PHE D O 1
ATOM 11756 N N . GLY D 1 269 ? -1.659 36.563 55.360 1.00 24.97 291 GLY D N 1
ATOM 11757 C CA . GLY D 1 269 ? -0.947 35.879 54.299 1.00 25.82 291 GLY D CA 1
ATOM 11758 C C . GLY D 1 269 ? -0.936 36.658 52.990 1.00 25.61 291 GLY D C 1
ATOM 11759 O O . GLY D 1 269 ? -1.630 37.663 52.825 1.00 24.73 291 GLY D O 1
ATOM 11760 N N . ARG D 1 270 ? -0.147 36.151 52.047 1.00 27.01 292 ARG D N 1
ATOM 11761 C CA . ARG D 1 270 ? -0.033 36.801 50.754 1.00 28.37 292 ARG D CA 1
ATOM 11762 C C . ARG D 1 270 ? -1.279 36.559 49.894 1.00 26.03 292 ARG D C 1
ATOM 11763 O O . ARG D 1 270 ? -2.117 35.706 50.189 1.00 27.30 292 ARG D O 1
ATOM 11771 N N . SER D 1 271 ? -1.373 37.320 48.801 1.00 28.09 293 SER D N 1
ATOM 11772 C CA . SER D 1 271 ? -2.450 37.203 47.827 1.00 25.39 293 SER D CA 1
ATOM 11773 C C . SER D 1 271 ? -3.836 37.412 48.444 1.00 26.33 293 SER D C 1
ATOM 11774 O O . SER D 1 271 ? -4.804 36.719 48.119 1.00 26.82 293 SER D O 1
ATOM 11777 N N . MET D 1 272 ? -3.941 38.416 49.316 1.00 26.99 294 MET D N 1
ATOM 11778 C CA . MET D 1 272 ? -5.218 38.781 49.904 1.00 28.28 294 MET D CA 1
ATOM 11779 C C . MET D 1 272 ? -6.155 39.430 48.877 1.00 32.05 294 MET D C 1
ATOM 11780 O O . MET D 1 272 ? -7.363 39.525 49.107 1.00 35.32 294 MET D O 1
ATOM 11785 N N . THR D 1 273 ? -5.604 39.840 47.726 1.00 28.14 295 THR D N 1
ATOM 11786 C CA . THR D 1 273 ? -6.410 40.322 46.614 1.00 28.04 295 THR D CA 1
ATOM 11787 C C . THR D 1 273 ? -7.292 39.276 45.933 1.00 29.02 295 THR D C 1
ATOM 11788 O O . THR D 1 273 ? -8.067 39.619 45.041 1.00 28.56 295 THR D O 1
ATOM 11792 N N . TYR D 1 274 ? -7.192 38.003 46.337 1.00 25.27 296 TYR D N 1
ATOM 11793 C CA . TYR D 1 274 ? -8.042 36.977 45.751 1.00 28.00 296 TYR D CA 1
ATOM 11794 C C . TYR D 1 274 ? -9.465 36.948 46.311 1.00 26.37 296 TYR D C 1
ATOM 11795 O O . TYR D 1 274 ? -10.278 36.140 45.874 1.00 28.37 296 TYR D O 1
ATOM 11804 N N . ARG D 1 275 ? -9.774 37.860 47.238 1.00 25.29 297 ARG D N 1
ATOM 11805 C CA . ARG D 1 275 ? -11.136 38.121 47.671 1.00 26.55 297 ARG D CA 1
ATOM 11806 C C . ARG D 1 275 ? -11.815 36.835 48.149 1.00 29.58 297 ARG D C 1
ATOM 11807 O O . ARG D 1 275 ? -11.316 36.199 49.078 1.00 28.98 297 ARG D O 1
ATOM 11815 N N . LEU D 1 276 ? -12.916 36.414 47.505 1.00 26.87 298 LEU D N 1
ATOM 11816 C CA . LEU D 1 276 ? -13.685 35.285 48.010 1.00 27.64 298 LEU D CA 1
ATOM 11817 C C . LEU D 1 276 ? -13.108 33.933 47.599 1.00 27.91 298 LEU D C 1
ATOM 11818 O O . LEU D 1 276 ? -13.678 32.893 47.928 1.00 28.13 298 LEU D O 1
ATOM 11823 N N . GLY D 1 277 ? -11.972 33.957 46.893 1.00 28.01 299 GLY D N 1
ATOM 11824 C CA . GLY D 1 277 ? -11.218 32.745 46.625 1.00 28.40 299 GLY D CA 1
ATOM 11825 C C . GLY D 1 277 ? -10.844 31.991 47.900 1.00 26.29 299 GLY D C 1
ATOM 11826 O O . GLY D 1 277 ? -10.643 30.779 47.856 1.00 25.94 299 GLY D O 1
ATOM 11827 N N . VAL D 1 278 ? -10.802 32.702 49.032 1.00 26.50 300 VAL D N 1
ATOM 11828 C CA . VAL D 1 278 ? -10.525 32.074 50.324 1.00 26.86 300 VAL D CA 1
ATOM 11829 C C . VAL D 1 278 ? -11.543 30.988 50.689 1.00 26.20 300 VAL D C 1
ATOM 11830 O O . VAL D 1 278 ? -11.257 30.120 51.508 1.00 25.37 300 VAL D O 1
ATOM 11834 N N . PHE D 1 279 ? -12.732 31.039 50.086 1.00 24.67 301 PHE D N 1
ATOM 11835 C CA . PHE D 1 279 ? -13.791 30.102 50.421 1.00 26.63 301 PHE D CA 1
ATOM 11836 C C . PHE D 1 279 ? -13.920 28.928 49.460 1.00 28.29 301 PHE D C 1
ATOM 11837 O O . PHE D 1 279 ? -14.836 28.123 49.615 1.00 28.45 301 PHE D O 1
ATOM 11845 N N . GLN D 1 280 ? -12.974 28.780 48.523 1.00 26.83 302 GLN D N 1
ATOM 11846 C CA . GLN D 1 280 ? -13.079 27.700 47.554 1.00 27.72 302 GLN D CA 1
ATOM 11847 C C . GLN D 1 280 ? -13.337 26.339 48.213 1.00 27.16 302 GLN D C 1
ATOM 11848 O O . GLN D 1 280 ? -14.177 25.593 47.731 1.00 25.20 302 GLN D O 1
ATOM 11854 N N . PRO D 1 281 ? -12.653 25.928 49.312 1.00 27.78 303 PRO D N 1
ATOM 11855 C CA . PRO D 1 281 ? -12.933 24.636 49.939 1.00 27.27 303 PRO D CA 1
ATOM 11856 C C . PRO D 1 281 ? -14.373 24.470 50.414 1.00 27.40 303 PRO D C 1
ATOM 11857 O O . PRO D 1 281 ? -14.971 23.417 50.215 1.00 29.68 303 PRO D O 1
ATOM 11861 N N . LEU D 1 282 ? -14.922 25.523 51.022 1.00 27.14 304 LEU D N 1
ATOM 11862 C CA . LEU D 1 282 ? -16.294 25.502 51.507 1.00 29.77 304 LEU D CA 1
ATOM 11863 C C . LEU D 1 282 ? -17.284 25.447 50.346 1.00 29.16 304 LEU D C 1
ATOM 11864 O O . LEU D 1 282 ? -18.253 24.692 50.379 1.00 28.23 304 LEU D O 1
ATOM 11869 N N . SER D 1 283 ? -17.007 26.208 49.281 1.00 27.41 305 SER D N 1
ATOM 11870 C CA . SER D 1 283 ? -17.796 26.133 48.060 1.00 28.88 305 SER D CA 1
ATOM 11871 C C . SER D 1 283 ? -17.715 24.769 47.383 1.00 27.66 305 SER D C 1
ATOM 11872 O O . SER D 1 283 ? -18.703 24.275 46.849 1.00 32.17 305 SER D O 1
ATOM 11875 N N . MET D 1 284 ? -16.533 24.149 47.418 1.00 27.86 306 MET D N 1
ATOM 11876 C CA . MET D 1 284 ? -16.365 22.835 46.824 1.00 28.88 306 MET D CA 1
ATOM 11877 C C . MET D 1 284 ? -17.101 21.768 47.635 1.00 27.83 306 MET D C 1
ATOM 11878 O O . MET D 1 284 ? -17.761 20.911 47.062 1.00 28.21 306 MET D O 1
ATOM 11883 N N . LEU D 1 285 ? -16.971 21.811 48.970 1.00 29.40 307 LEU D N 1
ATOM 11884 C CA . LEU D 1 285 ? -17.709 20.900 49.832 1.00 28.84 307 LEU D CA 1
ATOM 11885 C C . LEU D 1 285 ? -19.201 20.984 49.535 1.00 30.24 307 LEU D C 1
ATOM 11886 O O . LEU D 1 285 ? -19.903 19.976 49.548 1.00 31.37 307 LEU D O 1
ATOM 11891 N N . SER D 1 286 ? -19.680 22.217 49.328 1.00 32.21 308 SER D N 1
ATOM 11892 C CA . SER D 1 286 ? -21.092 22.462 49.080 1.00 32.81 308 SER D CA 1
ATOM 11893 C C . SER D 1 286 ? -21.517 21.885 47.732 1.00 32.86 308 SER D C 1
ATOM 11894 O O . SER D 1 286 ? -22.478 21.116 47.655 1.00 33.78 308 SER D O 1
ATOM 11897 N N . TRP D 1 287 ? -20.773 22.244 46.677 1.00 31.56 309 TRP D N 1
ATOM 11898 C CA . TRP D 1 287 ? -21.062 21.770 45.334 1.00 31.68 309 TRP D CA 1
ATOM 11899 C C . TRP D 1 287 ? -21.045 20.248 45.220 1.00 32.42 309 TRP D C 1
ATOM 11900 O O . TRP D 1 287 ? -21.948 19.662 44.624 1.00 32.58 309 TRP D O 1
ATOM 11911 N N . LYS D 1 288 ? -20.033 19.615 45.820 1.00 32.55 310 LYS D N 1
ATOM 11912 C CA . LYS D 1 288 ? -19.868 18.171 45.734 1.00 34.61 310 LYS D CA 1
ATOM 11913 C C . LYS D 1 288 ? -20.642 17.436 46.832 1.00 34.32 310 LYS D C 1
ATOM 11914 O O . LYS D 1 288 ? -20.584 16.213 46.915 1.00 33.44 310 LYS D O 1
ATOM 11920 N N . GLU D 1 289 ? -21.372 18.193 47.660 1.00 33.27 311 GLU D N 1
ATOM 11921 C CA . GLU D 1 289 ? -22.267 17.633 48.654 1.00 34.38 311 GLU D CA 1
ATOM 11922 C C . GLU D 1 289 ? -21.554 16.733 49.663 1.00 36.98 311 GLU D C 1
ATOM 11923 O O . GLU D 1 289 ? -22.038 15.654 49.997 1.00 33.44 311 GLU D O 1
ATOM 11929 N N . PHE D 1 290 ? -20.411 17.185 50.187 1.00 33.28 312 PHE D N 1
ATOM 11930 C CA . PHE D 1 290 ? -19.842 16.486 51.324 1.00 35.95 312 PHE D CA 1
ATOM 11931 C C . PHE D 1 290 ? -19.457 17.468 52.427 1.00 33.89 312 PHE D C 1
ATOM 11932 O O . PHE D 1 290 ? -18.416 17.327 53.064 1.00 33.29 312 PHE D O 1
ATOM 11940 N N . LEU D 1 291 ? -20.363 18.415 52.702 1.00 33.92 313 LEU D N 1
ATOM 11941 C CA . LEU D 1 291 ? -20.245 19.213 53.909 1.00 33.43 313 LEU D CA 1
ATOM 11942 C C . LEU D 1 291 ? -20.255 18.245 55.088 1.00 32.54 313 LEU D C 1
ATOM 11943 O O . LEU D 1 291 ? -21.024 17.290 55.104 1.00 31.91 313 LEU D O 1
ATOM 11948 N N . PRO D 1 292 ? -19.420 18.450 56.126 1.00 31.67 314 PRO D N 1
ATOM 11949 C CA . PRO D 1 292 ? -19.475 17.586 57.306 1.00 31.90 314 PRO D CA 1
ATOM 11950 C C . PRO D 1 292 ? -20.762 17.879 58.074 1.00 33.73 314 PRO D C 1
ATOM 11951 O O . PRO D 1 292 ? -21.358 18.943 57.910 1.00 35.73 314 PRO D O 1
ATOM 11955 N N . GLU D 1 293 ? -21.173 16.939 58.928 1.00 38.44 315 GLU D N 1
ATOM 11956 C CA . GLU D 1 293 ? -22.422 17.071 59.661 1.00 43.04 315 GLU D CA 1
ATOM 11957 C C . GLU D 1 293 ? -22.471 18.324 60.539 1.00 41.91 315 GLU D C 1
ATOM 11958 O O . GLU D 1 293 ? -23.558 18.813 60.826 1.00 41.83 315 GLU D O 1
ATOM 11964 N N . GLU D 1 294 ? -21.303 18.843 60.952 1.00 37.15 316 GLU D N 1
ATOM 11965 C CA . GLU D 1 294 ? -21.233 20.086 61.716 1.00 41.36 316 GLU D CA 1
ATOM 11966 C C . GLU D 1 294 ? -21.781 21.308 60.971 1.00 39.39 316 GLU D C 1
ATOM 11967 O O . GLU D 1 294 ? -22.122 22.301 61.602 1.00 39.19 316 GLU D O 1
ATOM 11973 N N . LEU D 1 295 ? -21.848 21.244 59.634 1.00 36.71 317 LEU D N 1
ATOM 11974 C CA . LEU D 1 295 ? -22.255 22.370 58.809 1.00 35.40 317 LEU D CA 1
ATOM 11975 C C . LEU D 1 295 ? -23.517 22.032 58.025 1.00 40.42 317 LEU D C 1
ATOM 11976 O O . LEU D 1 295 ? -23.539 21.040 57.294 1.00 42.65 317 LEU D O 1
ATOM 11981 N N . THR D 1 296 ? -24.552 22.871 58.165 1.00 36.59 318 THR D N 1
ATOM 11982 C CA . THR D 1 296 ? -25.746 22.727 57.345 1.00 36.86 318 THR D CA 1
ATOM 11983 C C . THR D 1 296 ? -25.583 23.554 56.073 1.00 36.19 318 THR D C 1
ATOM 11984 O O . THR D 1 296 ? -24.863 24.553 56.054 1.00 32.52 318 THR D O 1
ATOM 11988 N N . GLU D 1 297 ? -26.285 23.149 55.008 1.00 36.69 319 GLU D N 1
ATOM 11989 C CA . GLU D 1 297 ? -26.243 23.901 53.770 1.00 36.07 319 GLU D CA 1
ATOM 11990 C C . GLU D 1 297 ? -26.715 25.333 53.987 1.00 35.51 319 GLU D C 1
ATOM 11991 O O . GLU D 1 297 ? -26.107 26.277 53.482 1.00 34.70 319 GLU D O 1
ATOM 11997 N N . GLY D 1 298 ? -27.798 25.479 54.750 1.00 36.36 320 GLY D N 1
ATOM 11998 C CA . GLY D 1 298 ? -28.372 26.782 55.024 1.00 38.79 320 GLY D CA 1
ATOM 11999 C C . GLY D 1 298 ? -27.394 27.738 55.695 1.00 34.37 320 GLY D C 1
ATOM 12000 O O . GLY D 1 298 ? -27.345 28.916 55.346 1.00 36.14 320 GLY D O 1
ATOM 12001 N N . GLN D 1 299 ? -26.618 27.231 56.659 1.00 37.50 321 GLN D N 1
ATOM 12002 C CA . GLN D 1 299 ? -25.704 28.098 57.386 1.00 34.85 321 GLN D CA 1
ATOM 12003 C C . GLN D 1 299 ? -24.552 28.495 56.473 1.00 32.28 321 GLN D C 1
ATOM 12004 O O . GLN D 1 299 ? -24.108 29.640 56.511 1.00 32.35 321 GLN D O 1
ATOM 12010 N N . VAL D 1 300 ? -24.081 27.552 55.643 1.00 31.13 322 VAL D N 1
ATOM 12011 C CA . VAL D 1 300 ? -22.980 27.832 54.742 1.00 29.46 322 VAL D CA 1
ATOM 12012 C C . VAL D 1 300 ? -23.417 28.825 53.664 1.00 28.79 322 VAL D C 1
ATOM 12013 O O . VAL D 1 300 ? -22.704 29.785 53.390 1.00 26.84 322 VAL D O 1
ATOM 12017 N N . ARG D 1 301 ? -24.578 28.581 53.042 1.00 29.75 323 ARG D N 1
ATOM 12018 C CA . ARG D 1 301 ? -25.094 29.515 52.054 1.00 30.41 323 ARG D CA 1
ATOM 12019 C C . ARG D 1 301 ? -25.259 30.913 52.656 1.00 32.19 323 ARG D C 1
ATOM 12020 O O . ARG D 1 301 ? -24.863 31.908 52.048 1.00 31.98 323 ARG D O 1
ATOM 12028 N N . SER D 1 302 ? -25.828 30.987 53.863 1.00 32.11 324 SER D N 1
ATOM 12029 C CA . SER D 1 302 ? -26.086 32.275 54.487 1.00 33.45 324 SER D CA 1
ATOM 12030 C C . SER D 1 302 ? -24.802 33.034 54.811 1.00 31.77 324 SER D C 1
ATOM 12031 O O . SER D 1 302 ? -24.719 34.235 54.559 1.00 33.24 324 SER D O 1
ATOM 12034 N N . ALA D 1 303 ? -23.804 32.323 55.350 1.00 30.65 325 ALA D N 1
ATOM 12035 C CA . ALA D 1 303 ? -22.548 32.948 55.723 1.00 30.00 325 ALA D CA 1
ATOM 12036 C C . ALA D 1 303 ? -21.804 33.437 54.485 1.00 28.77 325 ALA D C 1
ATOM 12037 O O . ALA D 1 303 ? -21.281 34.544 54.459 1.00 27.22 325 ALA D O 1
ATOM 12039 N N . LEU D 1 304 ? -21.737 32.589 53.460 1.00 30.71 326 LEU D N 1
ATOM 12040 C CA . LEU D 1 304 ? -21.043 32.955 52.235 1.00 30.39 326 LEU D CA 1
ATOM 12041 C C . LEU D 1 304 ? -21.733 34.117 51.527 1.00 30.52 326 LEU D C 1
ATOM 12042 O O . LEU D 1 304 ? -21.062 35.006 51.005 1.00 32.04 326 LEU D O 1
ATOM 12047 N N . THR D 1 305 ? -23.070 34.113 51.518 1.00 31.23 327 THR D N 1
ATOM 12048 C CA . THR D 1 305 ? -23.821 35.214 50.932 1.00 31.52 327 THR D CA 1
ATOM 12049 C C . THR D 1 305 ? -23.542 36.526 51.659 1.00 31.08 327 THR D C 1
ATOM 12050 O O . THR D 1 305 ? -23.356 37.566 51.038 1.00 31.36 327 THR D O 1
ATOM 12054 N N . ALA D 1 306 ? -23.528 36.476 52.996 1.00 31.25 328 ALA D N 1
ATOM 12055 C CA . ALA D 1 306 ? -23.241 37.659 53.787 1.00 32.48 328 ALA D CA 1
ATOM 12056 C C . ALA D 1 306 ? -21.862 38.227 53.455 1.00 31.16 328 ALA D C 1
ATOM 12057 O O . ALA D 1 306 ? -21.722 39.434 53.278 1.00 33.28 328 ALA D O 1
ATOM 12059 N N . ALA D 1 307 ? -20.849 37.353 53.366 1.00 30.07 329 ALA D N 1
ATOM 12060 C CA . ALA D 1 307 ? -19.498 37.774 53.037 1.00 30.01 329 ALA D CA 1
ATOM 12061 C C . ALA D 1 307 ? -19.440 38.360 51.631 1.00 30.52 329 ALA D C 1
ATOM 12062 O O . ALA D 1 307 ? -18.796 39.381 51.401 1.00 29.61 329 ALA D O 1
ATOM 12064 N N . MET D 1 308 ? -20.135 37.706 50.696 1.00 30.04 330 MET D N 1
ATOM 12065 C CA . MET D 1 308 ? -20.141 38.129 49.313 1.00 31.73 330 MET D CA 1
ATOM 12066 C C . MET D 1 308 ? -20.819 39.485 49.141 1.00 33.31 330 MET D C 1
ATOM 12067 O O . MET D 1 308 ? -20.300 40.358 48.451 1.00 34.06 330 MET D O 1
ATOM 12072 N N . LYS D 1 309 ? -21.996 39.661 49.752 1.00 34.33 331 LYS D N 1
ATOM 12073 C CA . LYS D 1 309 ? -22.712 40.925 49.656 1.00 35.48 331 LYS D CA 1
ATOM 12074 C C . LYS D 1 309 ? -21.919 42.081 50.258 1.00 35.64 331 LYS D C 1
ATOM 12075 O O . LYS D 1 309 ? -21.946 43.190 49.734 1.00 33.30 331 LYS D O 1
ATOM 12081 N N . ARG D 1 310 ? -21.213 41.819 51.364 1.00 33.59 332 ARG D N 1
ATOM 12082 C CA A ARG D 1 310 ? -20.478 42.884 52.012 0.50 37.05 332 ARG D CA 1
ATOM 12083 C CA B ARG D 1 310 ? -20.455 42.857 52.043 0.50 34.51 332 ARG D CA 1
ATOM 12084 C C . ARG D 1 310 ? -19.266 43.286 51.178 1.00 34.89 332 ARG D C 1
ATOM 12085 O O . ARG D 1 310 ? -19.003 44.473 51.016 1.00 37.04 332 ARG D O 1
ATOM 12100 N N . LEU D 1 311 ? -18.548 42.309 50.623 1.00 31.93 333 LEU D N 1
ATOM 12101 C CA . LEU D 1 311 ? -17.350 42.614 49.859 1.00 31.31 333 LEU D CA 1
ATOM 12102 C C . LEU D 1 311 ? -17.677 43.264 48.517 1.00 33.55 333 LEU D C 1
ATOM 12103 O O . LEU D 1 311 ? -17.013 44.210 48.099 1.00 33.46 333 LEU D O 1
ATOM 12108 N N . PHE D 1 312 ? -18.715 42.766 47.849 1.00 31.71 334 PHE D N 1
ATOM 12109 C CA . PHE D 1 312 ? -19.047 43.272 46.528 1.00 35.88 334 PHE D CA 1
ATOM 12110 C C . PHE D 1 312 ? -20.063 44.412 46.537 1.00 37.78 334 PHE D C 1
ATOM 12111 O O . PHE D 1 312 ? -20.488 44.846 45.476 1.00 38.58 334 PHE D O 1
ATOM 12119 N N . ALA D 1 313 ? -20.381 44.948 47.720 1.00 37.54 335 ALA D N 1
ATOM 12120 C CA . ALA D 1 313 ? -21.015 46.253 47.818 1.00 41.30 335 ALA D CA 1
ATOM 12121 C C . ALA D 1 313 ? -20.075 47.394 47.405 1.00 43.04 335 ALA D C 1
ATOM 12122 O O . ALA D 1 313 ? -20.527 48.499 47.135 1.00 43.05 335 ALA D O 1
ATOM 12124 N N . HIS D 1 314 ? -18.759 47.144 47.377 1.00 40.94 336 HIS D N 1
ATOM 12125 C CA . HIS D 1 314 ? -17.795 48.156 46.974 1.00 41.22 336 HIS D CA 1
ATOM 12126 C C . HIS D 1 314 ? -17.755 48.236 45.451 1.00 43.01 336 HIS D C 1
ATOM 12127 O O . HIS D 1 314 ? -17.224 47.347 44.787 1.00 41.74 336 HIS D O 1
ATOM 12134 N N . GLU D 1 315 ? -18.306 49.321 44.904 1.00 42.97 337 GLU D N 1
ATOM 12135 C CA . GLU D 1 315 ? -18.354 49.517 43.462 1.00 47.88 337 GLU D CA 1
ATOM 12136 C C . GLU D 1 315 ? -16.959 49.572 42.842 1.00 45.48 337 GLU D C 1
ATOM 12137 O O . GLU D 1 315 ? -16.773 49.207 41.685 1.00 39.54 337 GLU D O 1
ATOM 12143 N N . ALA D 1 316 ? -15.970 50.012 43.631 1.00 43.85 338 ALA D N 1
ATOM 12144 C CA . ALA D 1 316 ? -14.618 50.184 43.127 1.00 41.54 338 ALA D CA 1
ATOM 12145 C C . ALA D 1 316 ? -13.895 48.857 42.889 1.00 38.56 338 ALA D C 1
ATOM 12146 O O . ALA D 1 316 ? -12.758 48.867 42.436 1.00 38.28 338 ALA D O 1
ATOM 12148 N N . ASN D 1 317 ? -14.554 47.718 43.161 1.00 34.73 339 ASN D N 1
ATOM 12149 C CA . ASN D 1 317 ? -14.032 46.419 42.756 1.00 33.39 339 ASN D CA 1
ATOM 12150 C C . ASN D 1 317 ? -13.969 46.254 41.235 1.00 33.10 339 ASN D C 1
ATOM 12151 O O . ASN D 1 317 ? -13.223 45.406 40.742 1.00 31.43 339 ASN D O 1
ATOM 12156 N N . PHE D 1 318 ? -14.768 47.043 40.505 1.00 34.01 340 PHE D N 1
ATOM 12157 C CA . PHE D 1 318 ? -14.821 46.989 39.051 1.00 34.53 340 PHE D CA 1
ATOM 12158 C C . PHE D 1 318 ? -14.374 48.310 38.435 1.00 36.70 340 PHE D C 1
ATOM 12159 O O . PHE D 1 318 ? -14.644 49.374 38.981 1.00 36.21 340 PHE D O 1
ATOM 12167 N N . ASN D 1 319 ? -13.689 48.230 37.288 1.00 37.46 341 ASN D N 1
ATOM 12168 C CA . ASN D 1 319 ? -13.301 49.425 36.552 1.00 39.75 341 ASN D CA 1
ATOM 12169 C C . ASN D 1 319 ? -14.386 49.754 35.526 1.00 40.81 341 ASN D C 1
ATOM 12170 O O . ASN D 1 319 ? -15.395 49.055 35.436 1.00 41.20 341 ASN D O 1
ATOM 12175 N N . GLU D 1 320 ? -14.170 50.834 34.774 1.00 46.04 342 GLU D N 1
ATOM 12176 C CA . GLU D 1 320 ? -15.139 51.335 33.809 1.00 51.78 342 GLU D CA 1
ATOM 12177 C C . GLU D 1 320 ? -15.515 50.293 32.752 1.00 50.00 342 GLU D C 1
ATOM 12178 O O . GLU D 1 320 ? -16.660 50.238 32.314 1.00 51.66 342 GLU D O 1
ATOM 12184 N N . GLY D 1 321 ? -14.541 49.468 32.343 1.00 47.48 343 GLY D N 1
ATOM 12185 C CA . GLY D 1 321 ? -14.787 48.390 31.399 1.00 45.81 343 GLY D CA 1
ATOM 12186 C C . GLY D 1 321 ? -15.553 47.190 31.956 1.00 43.53 343 GLY D C 1
ATOM 12187 O O . GLY D 1 321 ? -15.911 46.288 31.205 1.00 42.72 343 GLY D O 1
ATOM 12188 N N . GLY D 1 322 ? -15.767 47.160 33.281 1.00 40.61 344 GLY D N 1
ATOM 12189 C CA . GLY D 1 322 ? -16.447 46.057 33.945 1.00 38.30 344 GLY D CA 1
ATOM 12190 C C . GLY D 1 322 ? -15.519 44.935 34.410 1.00 35.34 344 GLY D C 1
ATOM 12191 O O . GLY D 1 322 ? -15.986 43.859 34.771 1.00 35.89 344 GLY D O 1
ATOM 12192 N N . PHE D 1 323 ? -14.204 45.190 34.383 1.00 33.72 345 PHE D N 1
ATOM 12193 C CA . PHE D 1 323 ? -13.223 44.209 34.808 1.00 33.55 345 PHE D CA 1
ATOM 12194 C C . PHE D 1 323 ? -12.886 44.432 36.278 1.00 30.54 345 PHE D C 1
ATOM 12195 O O . PHE D 1 323 ? -12.986 45.550 36.785 1.00 30.42 345 PHE D O 1
ATOM 12203 N N . LEU D 1 324 ? -12.494 43.346 36.949 1.00 30.70 346 LEU D N 1
ATOM 12204 C CA . LEU D 1 324 ? -12.053 43.423 38.331 1.00 30.19 346 LEU D CA 1
ATOM 12205 C C . LEU D 1 324 ? -10.797 44.285 38.450 1.00 31.24 346 LEU D C 1
ATOM 12206 O O . LEU D 1 324 ? -9.954 44.281 37.567 1.00 32.24 346 LEU D O 1
ATOM 12211 N N . ARG D 1 325 ? -10.712 45.047 39.546 1.00 32.27 347 ARG D N 1
ATOM 12212 C CA . ARG D 1 325 ? -9.541 45.853 39.846 1.00 32.88 347 ARG D CA 1
ATOM 12213 C C . ARG D 1 325 ? -8.703 45.202 40.938 1.00 30.88 347 ARG D C 1
ATOM 12214 O O . ARG D 1 325 ? -9.180 44.335 41.662 1.00 29.01 347 ARG D O 1
ATOM 12222 N N . LEU D 1 326 ? -7.447 45.643 41.035 1.00 31.08 348 LEU D N 1
ATOM 12223 C CA . LEU D 1 326 ? -6.565 45.223 42.106 1.00 31.48 348 LEU D CA 1
ATOM 12224 C C . LEU D 1 326 ? -7.075 45.748 43.445 1.00 29.65 348 LEU D C 1
ATOM 12225 O O . LEU D 1 326 ? -7.205 46.951 43.641 1.00 29.62 348 LEU D O 1
ATOM 12230 N N . GLY D 1 327 ? -7.328 44.828 44.377 1.00 30.34 349 GLY D N 1
ATOM 12231 C CA . GLY D 1 327 ? -7.838 45.213 45.681 1.00 27.82 349 GLY D CA 1
ATOM 12232 C C . GLY D 1 327 ? -8.517 44.060 46.397 1.00 27.64 349 GLY D C 1
ATOM 12233 O O . GLY D 1 327 ? -8.429 42.918 45.986 1.00 27.26 349 GLY D O 1
ATOM 12234 N N . PHE D 1 328 ? -9.187 44.402 47.491 1.00 30.66 350 PHE D N 1
ATOM 12235 C CA . PHE D 1 328 ? -9.894 43.434 48.304 1.00 29.14 350 PHE D CA 1
ATOM 12236 C C . PHE D 1 328 ? -11.337 43.927 48.405 1.00 30.87 350 PHE D C 1
ATOM 12237 O O . PHE D 1 328 ? -12.241 43.342 47.809 1.00 31.70 350 PHE D O 1
ATOM 12245 N N . ALA D 1 329 ? -11.541 45.016 49.153 1.00 31.21 351 ALA D N 1
ATOM 12246 C CA . ALA D 1 329 ? -12.841 45.655 49.230 1.00 34.50 351 ALA D CA 1
ATOM 12247 C C . ALA D 1 329 ? -12.693 46.991 48.510 1.00 35.51 351 ALA D C 1
ATOM 12248 O O . ALA D 1 329 ? -12.395 48.015 49.119 1.00 40.53 351 ALA D O 1
ATOM 12250 N N . GLY D 1 330 ? -12.861 46.959 47.194 1.00 33.61 352 GLY D N 1
ATOM 12251 C CA . GLY D 1 330 ? -12.630 48.143 46.389 1.00 36.62 352 GLY D CA 1
ATOM 12252 C C . GLY D 1 330 ? -11.269 48.111 45.705 1.00 33.12 352 GLY D C 1
ATOM 12253 O O . GLY D 1 330 ? -10.767 47.051 45.347 1.00 34.40 352 GLY D O 1
ATOM 12254 N N . HIS D 1 331 ? -10.710 49.304 45.513 1.00 34.32 353 HIS D N 1
ATOM 12255 C CA . HIS D 1 331 ? -9.486 49.496 44.770 1.00 34.57 353 HIS D CA 1
ATOM 12256 C C . HIS D 1 331 ? -8.364 49.759 45.767 1.00 33.37 353 HIS D C 1
ATOM 12257 O O . HIS D 1 331 ? -8.284 50.842 46.335 1.00 32.07 353 HIS D O 1
ATOM 12264 N N . GLN D 1 332 ? -7.532 48.738 45.992 1.00 33.53 354 GLN D N 1
ATOM 12265 C CA . GLN D 1 332 ? -6.462 48.797 46.979 1.00 32.88 354 GLN D CA 1
ATOM 12266 C C . GLN D 1 332 ? -5.233 48.210 46.299 1.00 32.68 354 GLN D C 1
ATOM 12267 O O . GLN D 1 332 ? -4.836 47.084 46.589 1.00 29.70 354 GLN D O 1
ATOM 12273 N N . PRO D 1 333 ? -4.647 48.938 45.321 1.00 32.70 355 PRO D N 1
ATOM 12274 C CA . PRO D 1 333 ? -3.647 48.344 44.435 1.00 31.88 355 PRO D CA 1
ATOM 12275 C C . PRO D 1 333 ? -2.349 47.963 45.144 1.00 31.58 355 PRO D C 1
ATOM 12276 O O . PRO D 1 333 ? -1.652 47.056 44.707 1.00 32.50 355 PRO D O 1
ATOM 12280 N N . ASP D 1 334 ? -2.025 48.642 46.251 1.00 33.34 356 ASP D N 1
ATOM 12281 C CA . ASP D 1 334 ? -0.798 48.331 46.973 1.00 35.20 356 ASP D CA 1
ATOM 12282 C C . ASP D 1 334 ? -0.850 46.993 47.708 1.00 33.47 356 ASP D C 1
ATOM 12283 O O . ASP D 1 334 ? 0.183 46.483 48.130 1.00 32.99 356 ASP D O 1
ATOM 12288 N N . LEU D 1 335 ? -2.046 46.399 47.799 1.00 31.20 357 LEU D N 1
ATOM 12289 C CA . LEU D 1 335 ? -2.208 45.057 48.333 1.00 30.53 357 LEU D CA 1
ATOM 12290 C C . LEU D 1 335 ? -1.718 43.977 47.370 1.00 31.86 357 LEU D C 1
ATOM 12291 O O . LEU D 1 335 ? -1.509 42.827 47.759 1.00 30.27 357 LEU D O 1
ATOM 12296 N N . ALA D 1 336 ? -1.550 44.347 46.095 1.00 30.15 358 ALA D N 1
ATOM 12297 C CA . ALA D 1 336 ? -1.129 43.412 45.068 1.00 30.25 358 ALA D CA 1
ATOM 12298 C C . ALA D 1 336 ? 0.356 43.095 45.215 1.00 31.56 358 ALA D C 1
ATOM 12299 O O . ALA D 1 336 ? 1.186 43.989 45.337 1.00 31.09 358 ALA D O 1
ATOM 12301 N N . ASP D 1 337 ? 0.674 41.796 45.202 1.00 34.81 359 ASP D N 1
ATOM 12302 C CA . ASP D 1 337 ? 2.046 41.317 45.261 1.00 36.94 359 ASP D CA 1
ATOM 12303 C C . ASP D 1 337 ? 2.727 41.593 43.920 1.00 37.11 359 ASP D C 1
ATOM 12304 O O . ASP D 1 337 ? 2.084 41.985 42.940 1.00 37.90 359 ASP D O 1
ATOM 12309 N N . TRP D 1 338 ? 4.049 41.399 43.874 1.00 39.18 360 TRP D N 1
ATOM 12310 C CA . TRP D 1 338 ? 4.822 41.669 42.669 1.00 37.67 360 TRP D CA 1
ATOM 12311 C C . TRP D 1 338 ? 4.427 40.804 41.464 1.00 38.37 360 TRP D C 1
ATOM 12312 O O . TRP D 1 338 ? 4.702 41.173 40.326 1.00 38.37 360 TRP D O 1
ATOM 12323 N N . TYR D 1 339 ? 3.762 39.669 41.720 1.00 36.62 361 TYR D N 1
ATOM 12324 C CA . TYR D 1 339 ? 3.338 38.755 40.667 1.00 35.97 361 TYR D CA 1
ATOM 12325 C C . TYR D 1 339 ? 1.885 38.948 40.218 1.00 37.88 361 TYR D C 1
ATOM 12326 O O . TYR D 1 339 ? 1.382 38.166 39.412 1.00 35.76 361 TYR D O 1
ATOM 12335 N N . THR D 1 340 ? 1.229 40.014 40.708 1.00 35.02 362 THR D N 1
ATOM 12336 C CA . THR D 1 340 ? -0.207 40.189 40.565 1.00 32.86 362 THR D CA 1
ATOM 12337 C C . THR D 1 340 ? -0.640 41.246 39.545 1.00 31.63 362 THR D C 1
ATOM 12338 O O . THR D 1 340 ? -0.084 42.341 39.495 1.00 31.60 362 THR D O 1
ATOM 12342 N N . ASN D 1 341 ? -1.646 40.890 38.734 1.00 31.62 363 ASN D N 1
ATOM 12343 C CA . ASN D 1 341 ? -2.281 41.797 37.784 1.00 31.99 363 ASN D CA 1
ATOM 12344 C C . ASN D 1 341 ? -3.790 41.626 37.939 1.00 31.14 363 ASN D C 1
ATOM 12345 O O . ASN D 1 341 ? -4.230 40.790 38.721 1.00 28.83 363 ASN D O 1
ATOM 12350 N N . ASN D 1 342 ? -4.605 42.404 37.205 1.00 31.38 364 ASN D N 1
ATOM 12351 C CA . ASN D 1 342 ? -6.035 42.335 37.462 1.00 31.50 364 ASN D CA 1
ATOM 12352 C C . ASN D 1 342 ? -6.661 41.052 36.921 1.00 28.89 364 ASN D C 1
ATOM 12353 O O . ASN D 1 342 ? -7.723 40.657 37.381 1.00 28.84 364 ASN D O 1
ATOM 12358 N N . GLY D 1 343 ? -5.973 40.360 36.003 1.00 29.28 365 GLY D N 1
ATOM 12359 C CA . GLY D 1 343 ? -6.376 39.023 35.599 1.00 29.37 365 GLY D CA 1
ATOM 12360 C C . GLY D 1 343 ? -6.321 38.023 36.756 1.00 28.67 365 GLY D C 1
ATOM 12361 O O . GLY D 1 343 ? -7.193 37.159 36.881 1.00 30.76 365 GLY D O 1
ATOM 12362 N N . SER D 1 344 ? -5.309 38.175 37.626 1.00 26.63 366 SER D N 1
ATOM 12363 C CA . SER D 1 344 ? -5.160 37.341 38.808 1.00 24.93 366 SER D CA 1
ATOM 12364 C C . SER D 1 344 ? -6.400 37.376 39.699 1.00 25.22 366 SER D C 1
ATOM 12365 O O . SER D 1 344 ? -6.696 36.409 40.400 1.00 27.26 366 SER D O 1
ATOM 12368 N N . MET D 1 345 ? -7.106 38.523 39.695 1.00 28.04 367 MET D N 1
ATOM 12369 C CA . MET D 1 345 ? -8.243 38.750 40.573 1.00 27.29 367 MET D CA 1
ATOM 12370 C C . MET D 1 345 ? -9.381 37.756 40.345 1.00 26.88 367 MET D C 1
ATOM 12371 O O . MET D 1 345 ? -10.226 37.570 41.219 1.00 28.53 367 MET D O 1
ATOM 12376 N N . TYR D 1 346 ? -9.420 37.134 39.155 1.00 28.84 368 TYR D N 1
ATOM 12377 C CA . TYR D 1 346 ? -10.525 36.267 38.776 1.00 27.64 368 TYR D CA 1
ATOM 12378 C C . TYR D 1 346 ? -10.541 34.947 39.545 1.00 27.10 368 TYR D C 1
ATOM 12379 O O . TYR D 1 346 ? -11.500 34.199 39.446 1.00 28.61 368 TYR D O 1
ATOM 12388 N N . LEU D 1 347 ? -9.531 34.698 40.384 1.00 27.34 369 LEU D N 1
ATOM 12389 C CA . LEU D 1 347 ? -9.599 33.592 41.328 1.00 28.86 369 LEU D CA 1
ATOM 12390 C C . LEU D 1 347 ? -10.762 33.740 42.313 1.00 28.73 369 LEU D C 1
ATOM 12391 O O . LEU D 1 347 ? -11.223 32.748 42.869 1.00 29.11 369 LEU D O 1
ATOM 12396 N N . THR D 1 348 ? -11.303 34.960 42.485 1.00 27.00 370 THR D N 1
ATOM 12397 C CA . THR D 1 348 ? -12.482 35.134 43.321 1.00 26.54 370 THR D CA 1
ATOM 12398 C C . THR D 1 348 ? -13.709 34.386 42.799 1.00 28.73 370 THR D C 1
ATOM 12399 O O . THR D 1 348 ? -14.671 34.204 43.532 1.00 30.06 370 THR D O 1
ATOM 12403 N N . SER D 1 349 ? -13.671 33.960 41.525 1.00 29.96 371 SER D N 1
ATOM 12404 C CA A SER D 1 349 ? -14.742 33.175 40.928 0.50 29.53 371 SER D CA 1
ATOM 12405 C CA B SER D 1 349 ? -14.740 33.174 40.926 0.50 29.62 371 SER D CA 1
ATOM 12406 C C . SER D 1 349 ? -14.922 31.813 41.591 1.00 28.88 371 SER D C 1
ATOM 12407 O O . SER D 1 349 ? -15.966 31.187 41.446 1.00 30.18 371 SER D O 1
ATOM 12412 N N . GLU D 1 350 ? -13.888 31.345 42.301 1.00 27.74 372 GLU D N 1
ATOM 12413 C CA . GLU D 1 350 ? -13.923 30.031 42.919 1.00 30.11 372 GLU D CA 1
ATOM 12414 C C . GLU D 1 350 ? -14.950 29.892 44.042 1.00 31.30 372 GLU D C 1
ATOM 12415 O O . GLU D 1 350 ? -15.237 28.780 44.478 1.00 31.67 372 GLU D O 1
ATOM 12421 N N . VAL D 1 351 ? -15.505 31.010 44.518 1.00 29.94 373 VAL D N 1
ATOM 12422 C CA . VAL D 1 351 ? -16.611 30.937 45.464 1.00 30.79 373 VAL D CA 1
ATOM 12423 C C . VAL D 1 351 ? -17.890 30.379 44.840 1.00 30.02 373 VAL D C 1
ATOM 12424 O O . VAL D 1 351 ? -18.732 29.834 45.548 1.00 29.87 373 VAL D O 1
ATOM 12428 N N . PHE D 1 352 ? -18.029 30.489 43.512 1.00 29.70 374 PHE D N 1
ATOM 12429 C CA . PHE D 1 352 ? -19.299 30.218 42.856 1.00 30.71 374 PHE D CA 1
ATOM 12430 C C . PHE D 1 352 ? -19.620 28.749 42.591 1.00 31.01 374 PHE D C 1
ATOM 12431 O O . PHE D 1 352 ? -20.651 28.446 42.016 1.00 30.47 374 PHE D O 1
ATOM 12439 N N . LEU D 1 353 ? -18.762 27.831 43.047 1.00 30.40 375 LEU D N 1
ATOM 12440 C CA . LEU D 1 353 ? -18.937 26.431 42.704 1.00 28.72 375 LEU D CA 1
ATOM 12441 C C . LEU D 1 353 ? -20.341 25.900 42.985 1.00 29.77 375 LEU D C 1
ATOM 12442 O O . LEU D 1 353 ? -20.864 25.161 42.160 1.00 30.11 375 LEU D O 1
ATOM 12447 N N . PRO D 1 354 ? -21.022 26.202 44.119 1.00 29.55 376 PRO D N 1
ATOM 12448 C CA . PRO D 1 354 ? -22.337 25.612 44.353 1.00 32.87 376 PRO D CA 1
ATOM 12449 C C . PRO D 1 354 ? -23.455 26.083 43.423 1.00 30.30 376 PRO D C 1
ATOM 12450 O O . PRO D 1 354 ? -24.536 25.522 43.453 1.00 33.31 376 PRO D O 1
ATOM 12454 N N . LEU D 1 355 ? -23.195 27.076 42.564 1.00 31.33 377 LEU D N 1
ATOM 12455 C CA . LEU D 1 355 ? -24.102 27.356 41.462 1.00 31.80 377 LEU D CA 1
ATOM 12456 C C . LEU D 1 355 ? -24.226 26.167 40.503 1.00 31.84 377 LEU D C 1
ATOM 12457 O O . LEU D 1 355 ? -25.158 26.113 39.706 1.00 33.03 377 LEU D O 1
ATOM 12462 N N . GLY D 1 356 ? -23.295 25.209 40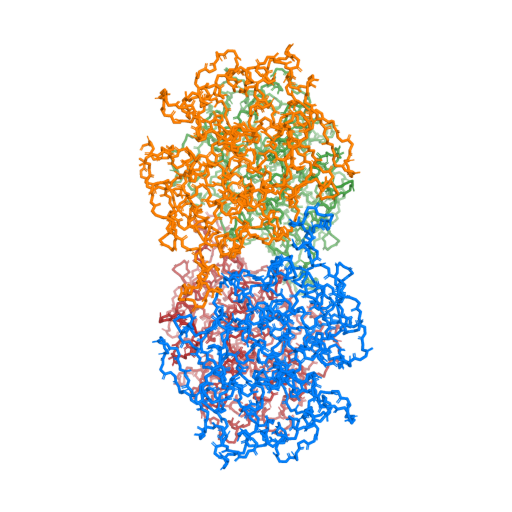.584 1.00 31.38 378 GLY D N 1
ATOM 12463 C CA . GLY D 1 356 ? -23.413 23.955 39.851 1.00 32.19 378 GLY D CA 1
ATOM 12464 C C . GLY D 1 356 ? -24.458 22.985 40.401 1.00 34.31 37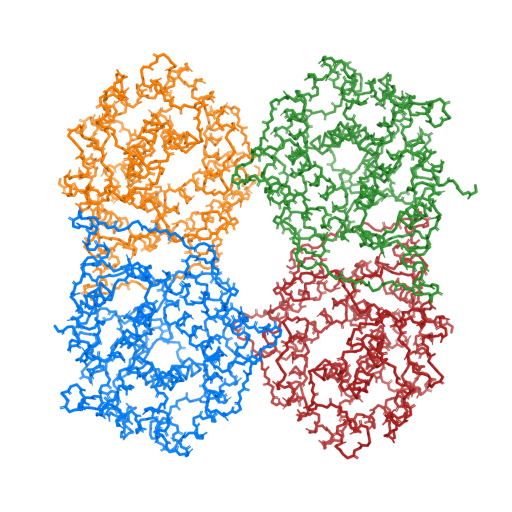8 GLY D C 1
ATOM 12465 O O . GLY D 1 356 ? -24.764 21.987 39.767 1.00 36.51 378 GLY D O 1
ATOM 12466 N N . LEU D 1 357 ? -24.985 23.271 41.594 1.00 35.08 379 LEU D N 1
ATOM 12467 C CA . LEU D 1 357 ? -26.182 22.612 42.084 1.00 36.53 379 LEU D CA 1
ATOM 12468 C C . LEU D 1 357 ? -27.381 23.340 41.481 1.00 39.00 379 LEU D C 1
ATOM 12469 O O . LEU D 1 357 ? -27.392 24.573 41.435 1.00 39.66 379 LEU D O 1
ATOM 12474 N N . PRO D 1 358 ? -28.430 22.616 41.035 1.00 38.95 380 PRO D N 1
ATOM 12475 C CA . PRO D 1 358 ? -29.613 23.270 40.473 1.00 41.99 380 PRO D CA 1
ATOM 12476 C C . PRO D 1 358 ? -30.283 24.269 41.418 1.00 42.03 380 PRO D C 1
ATOM 12477 O O . PRO D 1 358 ? -30.145 24.180 42.638 1.00 40.35 380 PRO D O 1
ATOM 12481 N N . ALA D 1 359 ? -31.051 25.195 40.831 1.00 41.64 381 ALA D N 1
ATOM 12482 C CA . ALA D 1 359 ? -31.782 26.207 41.579 1.00 43.95 381 ALA D CA 1
ATOM 12483 C C . ALA D 1 359 ? -32.743 25.610 42.605 1.00 44.21 381 ALA D C 1
ATOM 12484 O O . ALA D 1 359 ? -33.016 26.229 43.627 1.00 48.52 381 ALA D O 1
ATOM 12486 N N . ASP D 1 360 ? -33.249 24.402 42.328 1.00 45.58 382 ASP D N 1
ATOM 12487 C CA . ASP D 1 360 ? -34.184 23.731 43.219 1.00 48.90 382 ASP D CA 1
ATOM 12488 C C . ASP D 1 360 ? -33.526 22.719 44.161 1.00 47.75 382 ASP D C 1
ATOM 12489 O O . ASP D 1 360 ? -34.208 21.938 44.811 1.00 47.34 382 ASP D O 1
ATOM 12494 N N . HIS D 1 361 ? -32.192 22.750 44.257 1.00 44.53 383 HIS D N 1
ATOM 12495 C CA . HIS D 1 361 ? -31.469 21.908 45.191 1.00 42.74 383 HIS D CA 1
ATOM 12496 C C . HIS D 1 361 ? -31.590 22.490 46.600 1.00 42.86 383 HIS D C 1
ATOM 12497 O O . HIS D 1 361 ? -31.671 23.704 46.777 1.00 41.63 383 HIS D O 1
ATOM 12504 N N . SER D 1 362 ? -31.567 21.604 47.601 1.00 44.07 384 SER D N 1
ATOM 12505 C CA . SER D 1 362 ? -31.663 21.998 48.999 1.00 43.53 384 SER D CA 1
ATOM 12506 C C . SER D 1 362 ? -30.639 23.056 49.421 1.00 40.46 384 SER D C 1
ATOM 12507 O O . SER D 1 362 ? -30.917 23.856 50.312 1.00 39.05 384 SER D O 1
ATOM 12510 N N . PHE D 1 363 ? -29.452 23.070 48.797 1.00 36.17 385 PHE D N 1
ATOM 12511 C CA . PHE D 1 363 ? -28.457 24.072 49.143 1.00 36.25 385 PHE D CA 1
ATOM 12512 C C . PHE D 1 363 ? -29.031 25.472 48.943 1.00 35.12 385 PHE D C 1
ATOM 12513 O O . PHE D 1 363 ? -28.774 26.366 49.744 1.00 34.48 385 PHE D O 1
ATOM 12521 N N . TRP D 1 364 ? -29.809 25.636 47.873 1.00 34.93 386 TRP D N 1
ATOM 12522 C CA . TRP D 1 364 ? -30.381 26.917 47.494 1.00 38.01 386 TRP D CA 1
ATOM 12523 C C . TRP D 1 364 ? -31.768 27.195 48.067 1.00 41.54 386 TRP D C 1
ATOM 12524 O O . TRP D 1 364 ? -32.121 28.355 48.259 1.00 43.71 386 TRP D O 1
ATOM 12535 N N . THR D 1 365 ? -32.550 26.145 48.333 1.00 42.28 387 THR D N 1
ATOM 12536 C CA . THR D 1 365 ? -33.931 26.329 48.765 1.00 45.01 387 THR D CA 1
ATOM 12537 C C . THR D 1 365 ? -34.122 26.216 50.276 1.00 45.90 387 THR D C 1
ATOM 12538 O O . THR D 1 365 ? -35.149 26.640 50.794 1.00 45.96 387 THR D O 1
ATOM 12542 N N . SER D 1 366 ? -33.158 25.612 50.983 1.00 44.62 388 SER D N 1
ATOM 12543 C CA . SER D 1 366 ? -33.290 25.424 52.420 1.00 43.96 388 SER D CA 1
ATOM 12544 C C . SER D 1 366 ? -33.358 26.768 53.146 1.00 46.42 388 SER D C 1
ATOM 12545 O O . SER D 1 366 ? -32.817 27.763 52.671 1.00 47.05 388 SER D O 1
ATOM 12548 N N . PRO D 1 367 ? -34.028 26.851 54.316 1.00 44.84 389 PRO D N 1
ATOM 12549 C CA . PRO D 1 367 ? -34.062 28.097 55.084 1.00 44.56 389 PRO D CA 1
ATOM 12550 C C . PRO D 1 367 ? -32.672 28.622 55.433 1.00 42.09 389 PRO D C 1
ATOM 12551 O O . PRO D 1 367 ? -31.746 27.843 55.656 1.00 41.43 389 PRO D O 1
ATOM 12555 N N . ALA D 1 368 ? -32.542 29.953 55.460 1.00 41.15 390 ALA D N 1
ATOM 12556 C CA . ALA D 1 368 ? -31.350 30.607 55.972 1.00 43.92 390 ALA D CA 1
ATOM 12557 C C . ALA D 1 368 ? -31.114 30.143 57.409 1.00 42.87 390 ALA D C 1
ATOM 12558 O O . ALA D 1 368 ? -32.056 29.836 58.127 1.00 41.66 390 ALA D O 1
ATOM 12560 N N . GLU D 1 369 ? -29.846 30.040 57.811 1.00 41.99 391 GLU D N 1
ATOM 12561 C CA . GLU D 1 369 ? -29.498 29.689 59.176 1.00 42.20 391 GLU D CA 1
ATOM 12562 C C . GLU D 1 369 ? -28.400 30.641 59.623 1.00 39.98 391 GLU D C 1
ATOM 12563 O O . GLU D 1 369 ? -27.614 31.114 58.807 1.00 37.83 391 GLU D O 1
ATOM 12569 N N . GLU D 1 370 ? -28.302 30.840 60.936 1.00 38.99 392 GLU D N 1
ATOM 12570 C CA . GLU D 1 370 ? -27.228 31.639 61.499 1.00 39.97 392 GLU D CA 1
ATOM 12571 C C . GLU D 1 370 ? -25.940 30.827 61.553 1.00 35.88 392 GLU D C 1
ATOM 12572 O O . GLU D 1 370 ? -25.937 29.642 61.874 1.00 41.09 392 GLU D O 1
ATOM 12578 N N . TRP D 1 371 ? -24.842 31.486 61.198 1.00 35.24 393 TRP D N 1
ATOM 12579 C CA . TRP D 1 371 ? -23.534 30.869 61.229 1.00 31.68 393 TRP D CA 1
ATOM 12580 C C . TRP D 1 371 ? -22.939 30.999 62.634 1.00 31.16 393 TRP D C 1
ATOM 12581 O O . TRP D 1 371 ? -23.500 31.675 63.505 1.00 31.66 393 TRP D O 1
ATOM 12592 N N . THR D 1 372 ? -21.823 30.305 62.863 1.00 28.06 394 THR D N 1
ATOM 12593 C CA . THR D 1 372 ? -21.323 30.088 64.212 1.00 29.55 394 THR D CA 1
ATOM 12594 C C . THR D 1 372 ? -21.090 31.377 64.994 1.00 29.16 394 THR D C 1
ATOM 12595 O O . THR D 1 372 ? -21.601 31.519 66.103 1.00 29.22 394 THR D O 1
ATOM 12599 N N . THR D 1 373 ? -20.315 32.306 64.422 1.00 28.26 395 THR D N 1
ATOM 12600 C CA . THR D 1 373 ? -19.987 33.527 65.153 1.00 29.64 395 THR D CA 1
ATOM 12601 C C . THR D 1 373 ? -21.215 34.403 65.373 1.00 28.78 395 THR D C 1
ATOM 12602 O O . THR D 1 373 ? -21.311 35.112 66.372 1.00 28.93 395 THR D O 1
ATOM 12606 N N . LYS D 1 374 ? -22.144 34.368 64.409 1.00 30.75 396 LYS D N 1
ATOM 12607 C CA . LYS D 1 374 ? -23.375 35.124 64.522 1.00 32.24 396 LYS D CA 1
ATOM 12608 C C . LYS D 1 374 ? -24.185 34.664 65.735 1.00 33.76 396 LYS D C 1
ATOM 12609 O O . LYS D 1 374 ? -24.647 35.498 66.531 1.00 33.87 396 LYS D O 1
ATOM 12615 N N . LYS D 1 375 ? -24.306 33.336 65.896 1.00 31.95 397 LYS D N 1
ATOM 12616 C CA . LYS D 1 375 ? -24.945 32.778 67.077 1.00 33.08 397 LYS D CA 1
ATOM 12617 C C . LYS D 1 375 ? -24.192 33.179 68.344 1.00 32.37 397 LYS D C 1
ATOM 12618 O O . LYS D 1 375 ? -24.793 33.622 69.330 1.00 33.03 397 LYS D O 1
ATOM 12624 N N . ALA D 1 376 ? -22.865 33.032 68.299 1.00 31.44 398 ALA D N 1
ATOM 12625 C CA . ALA D 1 376 ? -22.032 33.235 69.476 1.00 31.34 398 ALA D CA 1
ATOM 12626 C C . ALA D 1 376 ? -22.176 34.650 70.029 1.00 31.30 398 ALA D C 1
ATOM 12627 O O . ALA D 1 376 ? -22.459 34.824 71.214 1.00 31.58 398 ALA D O 1
ATOM 12629 N N . TRP D 1 377 ? -22.037 35.661 69.163 1.00 30.69 399 TRP D N 1
ATOM 12630 C CA . TRP D 1 377 ? -22.094 37.040 69.623 1.00 31.88 399 TRP D CA 1
ATOM 12631 C C . TRP D 1 377 ? -23.499 37.549 69.949 1.00 34.53 399 TRP D C 1
ATOM 12632 O O . TRP D 1 377 ? -23.630 38.602 70.568 1.00 35.10 399 TRP D O 1
ATOM 12643 N N . GLN D 1 378 ? -24.536 36.796 69.553 1.00 34.25 400 GLN D N 1
ATOM 12644 C CA . GLN D 1 378 ? -25.892 37.050 70.013 1.00 38.64 400 GLN D CA 1
ATOM 12645 C C . GLN D 1 378 ? -26.111 36.553 71.442 1.00 38.78 400 GLN D C 1
ATOM 12646 O O . GLN D 1 378 ? -27.130 36.852 72.038 1.00 37.75 400 GLN D O 1
ATOM 12652 N N . GLY D 1 379 ? -25.152 35.799 71.994 1.00 36.62 401 GLY D N 1
ATOM 12653 C CA . GLY D 1 379 ? -25.307 35.188 73.302 1.00 37.58 401 GLY D CA 1
ATOM 12654 C C . GLY D 1 379 ? -26.083 33.875 73.282 1.00 39.72 401 GLY D C 1
ATOM 12655 O O . GLY D 1 379 ? -26.488 33.381 74.328 1.00 38.39 401 GLY D O 1
ATOM 12656 N N . ASP D 1 380 ? -26.268 33.310 72.085 1.00 38.95 402 ASP D N 1
ATOM 12657 C CA . ASP D 1 380 ? -27.047 32.097 71.897 1.00 40.78 402 ASP D CA 1
ATOM 12658 C C . ASP D 1 380 ? -26.156 30.861 71.946 1.00 39.32 402 ASP D C 1
ATOM 12659 O O . ASP D 1 380 ? -24.937 30.976 71.799 1.00 39.94 402 ASP D O 1
ATOM 12664 N N . PRO D 1 381 ? -26.724 29.650 72.152 1.00 40.94 403 PRO D N 1
ATOM 12665 C CA . PRO D 1 381 ? -25.938 28.418 72.062 1.00 39.46 403 PRO D CA 1
ATOM 12666 C C . PRO D 1 381 ? -25.232 28.291 70.718 1.00 39.65 403 PRO D C 1
ATOM 12667 O O . PRO D 1 381 ? -25.780 28.643 69.667 1.00 37.41 403 PRO D O 1
ATOM 12671 N N . PHE D 1 382 ? -23.982 27.830 70.769 1.00 36.05 404 PHE D N 1
ATOM 12672 C CA . PHE D 1 382 ? -23.266 27.477 69.559 1.00 34.89 404 PHE D CA 1
ATOM 12673 C C . PHE D 1 382 ? -22.338 26.319 69.894 1.00 35.41 404 PHE D C 1
ATOM 12674 O O . PHE D 1 382 ? -21.945 26.149 71.041 1.00 36.85 404 PHE D O 1
ATOM 12682 N N . PRO D 1 383 ? -21.994 25.467 68.911 1.00 36.15 405 PRO D N 1
ATOM 12683 C CA . PRO D 1 383 ? -21.240 24.246 69.187 1.00 36.47 405 PRO D CA 1
ATOM 12684 C C . PRO D 1 383 ? -19.781 24.446 69.595 1.00 34.13 405 PRO D C 1
ATOM 12685 O O . PRO D 1 383 ? -19.105 25.354 69.107 1.00 33.09 405 PRO D O 1
ATOM 12689 N N . LYS D 1 384 ? -19.333 23.566 70.493 1.00 32.96 406 LYS D N 1
ATOM 12690 C CA . LYS D 1 384 ? -17.923 23.350 70.767 1.00 35.97 406 LYS D CA 1
ATOM 12691 C C . LYS D 1 384 ? -17.235 22.899 69.486 1.00 35.67 406 LYS D C 1
ATOM 12692 O O . LYS D 1 384 ? -17.828 22.184 68.683 1.00 35.10 406 LYS D O 1
ATOM 12698 N N . ASP D 1 385 ? -15.987 23.340 69.304 1.00 36.29 407 ASP D N 1
ATOM 12699 C CA . ASP D 1 385 ? -15.148 22.868 68.213 1.00 34.00 407 ASP D CA 1
ATOM 12700 C C . ASP D 1 385 ? -14.128 21.886 68.784 1.00 36.16 407 ASP D C 1
ATOM 12701 O O . ASP D 1 385 ? -13.745 21.990 69.944 1.00 33.93 407 ASP D O 1
ATOM 12706 N N . HIS D 1 386 ? -13.664 20.951 67.955 1.00 36.89 408 HIS D N 1
ATOM 12707 C CA . HIS D 1 386 ? -12.699 19.948 68.374 1.00 41.60 408 HIS D CA 1
ATOM 12708 C C . HIS D 1 386 ? -11.707 19.733 67.236 1.00 38.24 408 HIS D C 1
ATOM 12709 O O . HIS D 1 386 ? -12.075 19.803 66.066 1.00 30.90 408 HIS D O 1
ATOM 12716 N N . ALA D 1 387 ? -10.448 19.481 67.611 1.00 34.59 409 ALA D N 1
ATOM 12717 C CA . ALA D 1 387 ? -9.418 19.154 66.650 1.00 35.49 409 ALA D CA 1
ATOM 12718 C C . ALA D 1 387 ? -9.728 17.794 66.037 1.00 37.92 409 ALA D C 1
ATOM 12719 O O . ALA D 1 387 ? -10.300 16.928 66.687 1.00 37.35 409 ALA D O 1
ATOM 12721 N N . VAL D 1 388 ? -9.314 17.616 64.784 1.00 37.74 410 VAL D N 1
ATOM 12722 C CA . VAL D 1 388 ? -9.254 16.298 64.184 1.00 44.77 410 VAL D CA 1
ATOM 12723 C C . VAL D 1 388 ? -7.765 15.970 64.054 1.00 49.54 410 VAL D C 1
ATOM 12724 O O . VAL D 1 388 ? -7.039 16.594 63.276 1.00 51.40 410 VAL D O 1
ATOM 12728 N N . ARG D 1 389 ? -7.315 15.001 64.845 1.00 62.43 411 ARG D N 1
ATOM 12729 C CA . ARG D 1 389 ? -6.067 14.304 64.557 1.00 84.91 411 ARG D CA 1
ATOM 12730 C C . ARG D 1 389 ? -6.321 13.128 63.606 1.00 84.26 411 ARG D C 1
ATOM 12731 O O . ARG D 1 389 ? -7.162 13.235 62.718 1.00 114.44 411 ARG D O 1
ATOM 12739 N N . TYR D 1 390 ? -5.578 12.033 63.773 1.00 88.28 412 TYR D N 1
ATOM 12740 C CA . TYR D 1 390 ? -5.726 10.801 63.023 1.00 96.64 412 TYR D CA 1
ATOM 12741 C C . TYR D 1 390 ? -5.800 10.878 61.494 1.00 77.95 412 TYR D C 1
ATOM 12742 O O . TYR D 1 390 ? -6.020 9.845 60.876 1.00 77.03 412 TYR D O 1
ATOM 12751 N N . LEU D 1 391 ? -5.611 12.061 60.890 1.00 68.65 413 LEU D N 1
ATOM 12752 C CA . LEU D 1 391 ? -5.686 12.183 59.440 1.00 63.53 413 LEU D CA 1
ATOM 12753 C C . LEU D 1 391 ? -4.282 12.291 58.853 1.00 59.80 413 LEU D C 1
ATOM 12754 O O . LEU D 1 391 ? -3.291 11.823 59.432 1.00 66.49 413 LEU D O 1
#

Sequence (1558 aa):
NDRAYWTGLAYRIAAPVLENMSKGELKKNMQVEVSPTWDGRDKDVTYMECFGRLMSGIAPWLSLPDDDTDEGRQRKQLRAWALKSYAHAVDPESPDYLLWRNEGQPLVDAAYIASSFLRAPKQLWEPLDEVTKERYIAEFQQLRRIDPPYTNWLLFSAMVETFLMKAGAQYDMYRIHSAIRKIDEWYVGDGWYSDGEHFAFDYYNSYVIQPMYVQVLQVLADRDAALRDKAPGAVQKELDTAKKRMQRFGIILERFISPEGTFPLFGRSMTYRLGVFQPLSMLSWKEFLPEELTEGQVRSALTAAMKRLFAHEANFNEGGFLRLGFAGHQPDLADWYTNNGSMYLTSSEVFLPLGLPADHSFWTSPAEEWTTKKAWQGDPFPKDHAVRYLENDRAYWTGLAYRIAAPVLENMSSKGELKKNMQVEVSPTWDGRDKDVTYMECFGRLMSGIAPWLSLPDDDTDEGRQRKQLRAWALKSYAHAVDPESPDYLLWRNEGQPLVDAAYIASSFLRAPKQLWEPLDEVTKERYIAEFQQLRRIDPPYTNWLLFSAMVETFLMKAGAQYDMYRIHSAIRKIDEWYVGDGWYSDGEHFAFDYYNSYVIQPMYVQVLQVLADRDAALKAPGAVQKELDTAKKRMQRFGIILERFISPEGTFPLFGRSMTYRLGVFQPLSMLSWKEFLPEELTEGQVRSALTAAMKRLFAHEANFNEGGFLRLGFAGHQPDLADWYTNNGSMYLTSSEVFLPLGLPADHSFWTSPAEEWTTKKAWQGDPFPKDHAVRYLMENDRAYWTGLAYRIAAPVLENMSKGELKKNMQVEVSPTWDGRDKDVTYMECFGRLMSGIAPWLSLPDDDTDEGRQRKQLRAWALKSYAHAVDPESPDYLLWRNEGQPLVDAAYIASSFLRAPKQLWEPLDEVTKERYIAEFQQLRRIDPPYTNWLLFSAMVETFLMKAGAQYDMYRIHSAIRKIDEWYVGDGWYSDGEHFAFDYYNSYVIQPMYVQVLQVLADRDAALRDKAPGAVQKELDTAKKRMQRFGIILERFISPEGTFPLFGRSMTYRLGVFQPLSMLSWKEFLPEELTEGQVRSALTAAMKRLFAHEANFNEGGFLRLGFAGHQPDLADWYTNNGSMYLTSSEVFLPLGLPADHSFWTSPAEEWTTKKAWQGDPFPKDHAVRYLENDRAYWTGLAYRIAAPVLENMSKGELKKNMQVEVSPTWDGRDKDVTYMECFGRLMSGIAPWLSLPDDDTDEGRQRKQLRAWALKSYAHAVDPESPDYLLWRNEGQPLVDAAYIASSFLRAPKQLWEPLDEVTKERYIAEFQQLRRIDPPYTNWLLFSAMVETFLMKAGAQYDMYRIHSAIRKIDEWYVGDGWYSDGEHFAFDYYNSYVIQPMYVQVLQVLADRDAALRDKAPGAVQKELDTAKKRMQRFGIILERFISPEGTFPLFGRSMTYRLGVFQPLSMLSWKEFLPEELTEGQVRSALTAAMKRRLFAHEANFNEGGFLRLGFAGHQPDLADWYTNNGSMYLTSSEVFLPLGLPADHSFWTSPAEEWTTKKAWQGDPFPKDHAVRYL

Solvent-accessible surface area: 49991 Å² total; per-residue (Å²): 156,30,14,54,67,0,9,36,6,0,47,94,1,0,13,27,0,0,79,23,0,12,111,5,52,0,72,162,67,12,75,54,40,35,3,78,79,39,71,64,46,64,110,46,3,0,22,2,2,0,0,0,6,0,0,0,0,0,0,0,0,1,27,15,106,70,58,146,78,111,28,0,141,37,8,77,67,0,47,53,42,0,41,119,0,0,32,47,0,1,38,74,152,12,98,1,52,3,27,1,133,92,64,18,17,3,5,9,0,0,0,2,0,0,3,0,1,17,19,0,46,158,49,0,13,102,71,11,86,113,82,4,22,111,81,0,39,52,6,1,44,44,5,58,108,10,17,3,16,36,35,3,48,2,0,4,10,0,1,3,3,0,6,0,4,88,34,70,19,111,80,8,28,7,7,0,1,7,0,1,21,8,0,57,64,10,37,42,8,0,0,0,1,7,5,1,90,112,7,1,1,4,1,15,2,0,0,1,0,1,1,10,2,4,19,0,0,43,6,0,12,99,112,110,21,102,9,80,115,45,68,141,41,28,8,71,135,43,14,63,20,1,54,87,13,0,39,5,0,0,15,0,0,1,11,4,0,6,17,64,0,0,4,3,0,0,3,65,1,6,0,9,0,1,0,0,1,4,0,0,0,5,0,1,26,97,108,32,32,13,171,79,11,70,42,2,13,0,12,12,0,1,6,27,1,0,94,64,0,5,70,46,122,47,0,24,15,158,40,21,3,0,60,0,0,0,0,2,61,4,37,90,4,1,8,136,36,0,0,0,0,1,0,0,2,1,0,1,0,2,0,0,0,10,10,58,59,120,35,58,0,22,87,29,102,73,82,69,15,4,0,61,46,0,11,84,21,56,106,12,68,79,10,103,29,17,85,170,40,216,96,33,9,50,68,0,9,38,5,0,62,95,1,0,12,26,0,0,78,22,0,19,114,6,48,0,74,161,68,12,84,53,41,35,3,78,77,39,70,64,48,63,108,47,3,0,22,2,2,0,0,0,6,0,0,0,0,0,0,0,0,0,28,13,108,83,60,96,80,116,29,0,139,52,9,77,68,0,27,50,40,0,40,128,0,0,28,45,0,1,38,73,151,12,97,1,50,5,32,1,134,96,62,18,17,3,5,8,1,0,0,3,0,0,3,0,1,20,19,0,45,160,48,0,14,101,72,10,87,110,81,3,28,99,80,0,40,54,5,0,44,44,6,60,106,12,16,2,17,40,35,3,47,2,0,4,10,0,1,2,3,0,5,0,8,109,34,70,18,112,69,9,52,7,6,0,58,7,0,5,31,8,0,55,65,10,37,41,9,0,0,0,2,6,5,1,89,109,8,2,1,4,2,15,2,0,0,2,0,1,2,9,2,4,19,0,0,55,6,16,2,71,103,32,74,86,148,113,54,135,24,85,28,50,136,53,11,67,25,1,58,103,13,0,40,4,0,0,15,0,0,1,12,4,0,5,19,64,0,0,5,3,0,0,2,65,1,5,0,8,0,1,0,0,1,5,0,0,0,6,0,1,26,97,108,30,30,12,168,104,12,71,41,3,12,0,11,13,0,1,6,27,0,0,92,63,0,5,72,43,126,46,0,24,16,177,40,21,2,0,63,0,0,0,0,2,61,4,40,88,4,1,14,136,36,0,0,0,0,1,0,0,2,1,0,1,1,2,0,0,0,10,9,56,59,122,36,57,0,17,87,29,103,73,80,69,16,4,0,63,44,0,12,82,23,55,108,12,68,58,9,114,31,26,87,175,42,238,154,93,30,14,54,68,0,10,37,5,0,61,91,1,0,13,26,0,0,78,21,0,11,113,5,48,0,73,162,68,11,78,52,40,36,3,78,80,38,70,63,46,64,109,47,3,0,22,2,2,0,0,0,6,0,0,0,0,0,0,0,0,1,26,15,107,74,60,96,80,115,29,0,133,58,10,74,71,0,46,40,35,0,41,113,0,0,32,46,0,0,38,74,153,12,97,1,51,4,30,1,133,93,65,28,17,3,5,9,0,0,0,2,0,0,3,0,1,12,18,0,37,160,50,0,12,101,72,9,79,108,84,4,28,105,80,0,35,54,5,0,44,45,4,61,109,17,52,4,59,40,38,3,54,2,0,4,10,0,1,2,3,0,5,0,5,86,32,71,17,111,81,9,23,8,7,0,1,8,0,7,22,8,0,51,66,10,35,44,9,0,0,0,1,6,11,2,92,126,7,2,2,4,1,16,2,0,0,2,0,1,1,10,3,2,21,0,1,48,9,0,19,106,117,121,19,96,9,82,121,57,67,140,40,24,14,76,145,56,0,53,39,1,52,101,14,0,42,5,0,0,15,0,0,1,12,4,0,5,17,64,0,0,4,2,0,0,3,68,1,5,0,8,0,1,0,0,2,4,0,0,0,8,0,1,25,103,109,34,30,13,169,105,11,69,42,2,11,0,11,11,0,1,7,27,1,0,96,66,0,5,71,44,123,46,0,24,14,157,41,20,2,0,60,0,0,0,0,2,60,6,38,90,4,1,14,136,34,0,0,0,0,1,0,0,2,1,0,0,1,1,0,0,0,10,10,57,58,119,36,57,0,20,87,30,102,59,81,70,20,4,0,62,45,0,11,80,22,56,108,12,68,60,10,112,34,29,103,175,40,204,97,32,11,49,68,0,11,38,6,0,53,93,1,0,14,25,0,0,57,16,0,12,104,7,50,1,73,164,67,11,78,54,40,38,3,79,79,38,70,64,45,62,109,47,4,0,21,2,1,0,0,0,6,0,0,1,0,0,0,0,0,1,26,17,107,75,60,96,80,116,29,0,123,55,10,72,77,0,45,49,48,0,42,121,0,0,32,48,0,1,38,74,152,12,98,2,50,4,29,1,132,94,62,17,16,3,5,9,1,0,0,2,0,0,4,0,1,17,20,0,40,156,47,0,16,101,72,11,88,114,82,3,23,113,81,0,38,54,5,0,44,44,5,60,108,10,18,2,15,35,31,2,48,2,0,4,9,0,1,3,3,0,6,0,4,94,34,70,20,110,80,9,24,7,6,0,1,8,0,0,19,8,0,59,66,10,37,41,9,1,0,0,1,7,6,1,89,109,8,3,1,4,1,15,2,0,0,2,0,1,1,10,1,4,18,0,0,44,7,0,14,101,116,121,18,98,13,81,117,63,68,143,55,24,18,97,150,26,2,60,32,1,54,90,13,0,41,5,0,0,15,0,0,1,12,4,0,5,17,59,0,0,4,2,0,0,3,75,1,5,0,9,0,1,0,0,2,4,0,0,0,5,0,1,28,98,107,35,32,14,167,78,12,60,42,3,11,0,12,12,0,1,7,27,0,0,92,63,0,4,69,43,121,45,0,22,13,158,40,22,2,0,60,0,0,0,0,2,61,6,37,88,5,1,9,134,36,0,0,0,0,1,0,0,2,1,0,1,0,2,0,0,0,10,10,59,58,119,34,56,0,16,88,30,109,76,80,72,21,5,0,59,44,0,11,79,22,57,107,13,68,84,10,102,23,18,102,179,53

Secondary structure (DSSP, 8-state):
-HHHHHHHHHHHHHHHHHHHHHTT-HHHH----B-TT-----TTHHHHHHHHHHHHHHHHHHTSPP-SSHHHHHHHHHHHHHHHHHHHHH-TTSTT----SSSSHHHHHHHHHHHHHHHSIIIIITTS-HHHHHHHHHHHHHGGG----SSTTHHHHHHHHHHHHHHTS---HHHHHHHHHHHHHTEEETTEE-SSSS---STHIIIIIHHHHHHHHHHHHHHT---TT--TTHHHHHHHHHHHHHHHHHHHHHHHS-TTS-----SS-GGGGGGGGHHHHHHHHTT---TTS-HHHHHHHHHHHHHHHTT-GGGB-TTSPBPSSSSS--GGGS-TT-BGGGGGGGGGGGGGGGS-TTSHHHHSPP---HHHHHHTT------------/--HHHHHHHHHHHHHHHHHHHHHTT-HHHH----B-TT-----TTHHHHHHHHHHHHHHHHHHTSPP-SSHHHHHHHHHHHHHHHHHHHHH-TTSTT----SSSSHHHHHHHHHHHHHHHSIIIIITTS-HHHHHHHHHHHHHGGG----SSTTHHHHHHHHHHHHHHTS---HHHHHHHHHHHHHTEEETTEE-SSSS---STHIIIIIHHHHHHHHHHHHHHHHT-----HHHHHHHHHHHHHHHHHHHHHHHS-TTS-----SS-GGGGGGGGHHHHHHHHTT---TTS-HHHHHHHHHHHHHHHTT-GGGB-TTSPBPSSSSS--GGGS-TT-BGGGGGGGGGGGGGGGS-TTSHHHHSPP---HHHHHHTT---PPP------/---HHHHHHHHHHHHHHHHHHHHHTT-HHHH----B-TT-----TTHHHHHHHHHHHHHHHHHHTSPP-SSHHHHHHHHHHHHHHHHHHHHH-TTSTT----SSSSHHHHHHHHHHHHHHHSIIIIITTS-HHHHHHHHHHHHHGGG----SSTTHHHHHHHHHHHHHHTS---HHHHHHHHHHHHHTEEETTEE-SSSS---STHIIIIIHHHHHHHHHHHHHHT---TT--TTHHHHHHHHHHHHHHHHHHHHHHHS-TTS-----SS-GGGGGGGGHHHHHHHHTT---TTS-HHHHHHHHHHHHHHHTT-GGGB-TTSPBPSSSSS--GGGS-TT-BGGGGGGGGGGGGGGGS-TTSHHHHSPP---HHHHHHTT---PPP------/--HHHHHHHHHHHHHHHHHHHHHTT-HHHH----B-TT-----TTHHHHHHHHHHHHHHHHHHTSPP-SSHHHHHHHHHHHHHHHHHHHHH-TTSTT----SSSSHHHHHHHHHHHHHHHSIIIIITTS-HHHHHHHHHHHHHGGG----SSTTHHHHHHHHHHHHHTTS---HHHHHHHHHHHHHTEEETTEE-SSSS---STHIIIIIHHHHHHHHHHHHHHT---TTPPTTHHHHHHHHHHHHHHHHHHHHHHHS-TTS-----SS-GGGGGGGGHHHHHHHHTT---TTS-HHHHHHHHHHHHHHHHT-GGGB-TTSPBPSSSSS--GGGS-TT-BGGGGGGGGGGGGGGGS-TTSHHHHSPP---HHHHHHTT---PPP------

Radius of gyration: 37.03 Å; Cα contacts (8 Å, |Δi|>4): 3014; chains: 4; bounding box: 89×87×94 Å

Foldseek 3Di:
DLLVVLLVVLLLAQVLLLVCLLQLRCVVQPDKFAFPLAPPPDRLLLSLLQLLLSLLLCLLLLLDDADPDPSSVSSVVSLSSLLSNLQLCQDPPGNNPGDQQDDLSNLVSLLSNLSSCLNRVVRRPVPHDPVSNVSNLVSLVNSVVDDDDQFLSLLSLLSSQLSCVVVVHDHDVCSNVVSLVSQVVQADFLLDGAGGPDRDPDLCSQLGRLVSSLSSLVSCVVVVPDDPPQPVCNSVVSNVVSLVSLLSVLLVVLVQQALQQDGDQDDAPLLLAQSSNLSNLVCLLVVPNPPLDDLQQSSQSSSSNVCQQVVQVQLADPSSAGERDHRHHDSNSHDNNDMSSNNSNNSSNNNNSSPDCPDCSNPPHHDHTANSCVVVVHDHDDDDGDGPD/DFLLVVLLVVLLLAQVLLLVCLLQLRCVVQPPKFAFPLAPPPDSLLLSLLQLLLSLLLCLLLLLDDADPDPSSVSSVVSLSSLLSNLQLCQDPPGNNPGDQQDDLSNLVSLLSNLSNCLNRVVRRPVPHDPVSNVSNLVSLVNSVVDDDDQFLSLLSLLSSQLSCVVVVHDHDVCSNVVSLVSQVVQADFLLDGAGGPDRDPALCSQLGRLVSSLSSLVSVQVVQVVDDPHDPSVVSNVVSLVSLLRVLLVVLVQQALQQDGDQDDAPLLLAQSSNLSNLVCLLVVNNDPLDDLQQSSQSSSSNVCQQVVQVQLADPSSAGERDHRHHDSNSHDNNDMSSNNSNNSSNNNNSSPDCPDCSRPPHHDHTQNSCVVVVHDHDDDDGDGPD/DQFLLVVLLVVLLLAQVLLLVCLLQLRCVVQPPKFAFPLAPPPDSLLLSLLQLLLSLLLCLLLLLDDADPDPSSVSSVVSLSSNLSNLQLCQDPPGNNPGDQQDDLSNLVSLLSNLSSCLNRVPRRPPPHDPVSNVSNLVSLVNSVVHDDDQFLSLLSLLSSQLSCVVVVHDHDVCSNVVSLVSQVVQADFLLDGAGGPDRDPDLCSQLGRLVSSLSSLVSCLVVVPDDPPQPVCNSVVSNVVSLVSLLSVLLVVLVQQALQQDGDQDDAPLLLAQSSCLSNLVCLQVVNNDPLDDLQQSSQSSSSNVCQQVVQPQLADPSSAGERDHRHHDSNSHDNNDMSSNNSNNSSNNNNSSPDCPDCSRPPHHDHTQNSCVVVVHDHDDDDGDGPD/DFLLVVLLVVLLLAQVLLLVCLLQLRCVVQPDKFAFPLAPPPDRLLLSLLQLLLSLLLCLLLLLDDADPDPSSVSSVVSLSSLLSNLQLCQDPPGNNPGDQQDDLSNLVSLLSNLSNCLNRVVRRPVPHDPVSNVSNLVSLVNSVVHDDDQFLSLLSLLSSQLSCVVVVHDHDVCSNVVSLVSQVVQADFLLDGAGGPDRDPALCSQLGRLVSSLSSLVSCVVVVPDDPPQPVCRSVVSNVVSLVSLLSVLLVVLVQQALQQDGDQDDAPLLLAQSSNLSNLVCLLVVNNDPLDDLQQSSQSSSSNVCQQVVQVQLADPSSAGERDHRHHDSNSHDNNDMSSNNSNSSSNNNNSSPDCPDCSRPPHHDHTQNSCVVVVHDHDDDDGDGPD

Nearest PDB structures (foldseek):
  8oi4-assembly1_B  TM=1.003E+00  e=4.350E-62  organismal metagenomes
  8oi4-assembly1_D  TM=9.916E-01  e=9.122E-61  organismal metagenomes
  3a0o-assembly1_A  TM=3.477E-01  e=8.606E-01  Agrobacterium fabrum str. C58
  8oi4-assembly1_D  TM=1.003E+00  e=2.338E-61  organismal metagenomes
  8oi4-assembly1_B  TM=9.924E-01  e=1.270E-59  organismal metagenomes

B-factor: mean 33.83, std 11.59, range [17.75, 114.44]